Protein 2M1Z (pdb70)

Sequence (106 aa):
MKRKIIAVTACATGVAHTYMAAQALKKGAKKMGNLIKVETQGATGIENELTEKDVNIGEVVIFAVDTKVRNKERFDGKVVLEVPVSAPIKDAEKVINAALALIDEKMKRKIIAVTACATGVAHTYMAAQALKKGAKKMGNLIKVETQGATGIENELTEKDVNIGEVVIFAVDTKVRNKERFDGKVVLEVPVSAPIKDAEKVINAALALIDEKMKRKIIAVTACATGVAHTYMAAQALKKGAKKMGNLIKVETQGATGIENELTEKDVNIGEVVIFAVDTKVRNKERFDGKVVLEVPVSAPIKDAEKVINAALALIDEKMKRKIIAVTACATGVAHTYMAAQALKKGAKKMGNLIKVETQGATGIENELTEKDVNIGEVVIFAVDTKVRNKERFDGKVVLEVPVSAPIKDAEKVINAALALIDEKMKRKIIAVTACATGVAHTYMAAQALKKGAKKMGNLIKVETQGATGIENELTEKDVNIGEVVIFAVDTKVRNKERFDGKVVLEVPVSAPIKDAEKVINAALALIDEKMKRKIIAVTACATGVAHTYMAAQALKKGAKKMGNLIKVETQGATGIENELTEKDVNIGEVVIFAVDTKVRNKERFDGKVVLEVPVSAPIKDAEKVINAALALIDEKMKRKIIAVTACATGVAHTYMAAQALKKGAKKMGNLIKVETQGATGIENELTEKDVNIGEVVIFAVDTKVRNKERFDGKVVLEVPVSAPIKDAEKVINAALALIDEKMKRKIIAVTACATGVAHTYMAAQALKKGAKKMGNLIKVETQGATGIENELTEKDVNIGEVVIFAVDTKVRNKERFDGKVVLEVPVSAPIKDAEKVINAALALIDEKMKRKIIAVTACATGVAHTYMAAQALKKGAKKMGNLIKVETQGATGIENELTEKDVNIGEVVIFAVDTKVRNKERFDGKVVLEVPVSAPIKDAEKVINAALALIDEKMKRKIIAVTACATGVAHTYMAAQALKKGAKKMGNLIKVETQGATGIENELTEKDVNIGEVVIFAVDTKVRNKERFDGKVVLEVPVSAPIKDAEKVINAALALIDEKMKRKIIAVTACATGVAHTYMAAQALKKGAKKMGNLIKVETQGATGIENELTEKDVNIGEVVIFAVDTKVRNKERFDGKVVLEVPVSAPIKDAEKVINAALALIDEKMKRKIIAVTACATGVAHTYMAAQALKKGAKKMGNLIKVETQGATGIENELTEKDVNIGEVVIFAVDTKVRNKERFDGKVVLEVPVSAPIKDAEKVINAALALIDEKMKRKIIAVTACATGVAHTYMAAQALKKGAKKMGNLIKVETQGATGIENELTEKDVNIGEVVIFAVDTKVRNKERFDGKVVLEVPVSAPIKDAEKVINAALALIDEKMKRKIIAVTACATGVAHTYMAAQALKKGAKKMGNLIKVETQGATGIENELTEKDVNIGEVVIFAVDTKVRNKERFDGKVVLEVPVSAPIKDAEKVINAALALIDEKMKRKIIAVTACATGVAHTYMAAQALKKGAKKMGNLIKVETQGATGIENELTEKDVNIGEVVIFAVDTKVRNKERFDGKVVLEVPVSAPIKDAEKVINAALALIDEKMKRKIIAVTACATGVAHTYMAAQALKKGAKKMGNLIKVETQGATGIENELTEKDVNIGEVVIFAVDTKVRNKERFDGKVVLEVPVSAPIKDAEKVINAALALIDEKMKRKIIAVTACATGVAHTYMAAQALKKGAKKMGNLIKVETQGATGIENELTEKDVNIGEVVIFAVDTKVRNKERFDGKVVLEVPVSAPIKDAEKVINAALALIDEKMKRKIIAVTACATGVAHTYMAAQALKKGAKKMGNLIKVETQGATGIENELTEKDVNIGEVVIFAVDTKVRNKERFDGKVVLEVPVSAPIKDAEKVINAALALIDEKMKRKIIAVTACATGVAHTYMAAQALKKGAKKMGNLIKVETQGATGIENELTEKDVNIGEVVIFAVDTKVRNKERFDGKVVLEVPVSAPIKDAEKVINAALALIDEKMKRKIIAVTACATGVAHTYMAAQALKKGAKKMGNLIKVETQGATGIENELTEKDVNIGEVVIFAVDTKVRNKERFDGKVVLEVPVSAPIKDAEKVINAALALIDEK

Organism: Listeria monocytogenes serovar 1/2a (strain ATCC BAA-679 / EGD-e) (NCBI:txid169963)

Structure (mmCIF, N/CA/C/O backbone):
data_2M1Z
#
_entry.id   2M1Z
#
loop_
_atom_site.group_PDB
_atom_site.id
_atom_site.type_symbol
_atom_site.label_atom_id
_atom_site.label_alt_id
_atom_site.label_comp_id
_atom_site.label_asym_id
_atom_site.label_entity_id
_atom_site.label_seq_id
_atom_site.pdbx_PDB_ins_code
_atom_site.Cartn_x
_atom_site.Cartn_y
_atom_site.Cartn_z
_atom_site.occupancy
_atom_site.B_iso_or_equiv
_atom_site.auth_seq_id
_atom_site.auth_comp_id
_atom_site.auth_asym_id
_atom_site.auth_atom_id
_atom_site.pdbx_PDB_model_num
ATOM 1 N N . MET A 1 1 ? -17.040 2.447 -7.492 1.00 0.00 1 MET A N 1
ATOM 2 C CA . MET A 1 1 ? -16.635 1.032 -7.654 1.00 0.00 1 MET A CA 1
ATOM 3 C C . MET A 1 1 ? -15.154 0.865 -7.351 1.00 0.00 1 MET A C 1
ATOM 4 O O . MET A 1 1 ? -14.768 0.031 -6.532 1.00 0.00 1 MET A O 1
ATOM 20 N N . LYS A 1 2 ? -14.327 1.659 -8.014 1.00 0.00 2 LYS A N 1
ATOM 21 C CA . LYS A 1 2 ? -12.888 1.578 -7.827 1.00 0.00 2 LYS A CA 1
ATOM 22 C C . LYS A 1 2 ? -12.432 2.540 -6.741 1.00 0.00 2 LYS A C 1
ATOM 23 O O . LYS A 1 2 ? -12.323 3.744 -6.976 1.00 0.00 2 LYS A O 1
ATOM 42 N N . ARG A 1 3 ? -12.182 2.015 -5.552 1.00 0.00 3 ARG A N 1
ATOM 43 C CA . ARG A 1 3 ? -11.692 2.836 -4.456 1.00 0.00 3 ARG A CA 1
ATOM 44 C C . ARG A 1 3 ? -10.220 3.170 -4.697 1.00 0.00 3 ARG A C 1
ATOM 45 O O . ARG A 1 3 ? -9.461 2.335 -5.194 1.00 0.00 3 ARG A O 1
ATOM 66 N N . LYS A 1 4 ? -9.830 4.392 -4.369 1.00 0.00 4 LYS A N 1
ATOM 67 C CA . LYS A 1 4 ? -8.470 4.860 -4.613 1.00 0.00 4 LYS A CA 1
ATOM 68 C C . LYS A 1 4 ? -7.583 4.576 -3.405 1.00 0.00 4 LYS A C 1
ATOM 69 O O . LYS A 1 4 ? -7.789 5.144 -2.333 1.00 0.00 4 LYS A O 1
ATOM 88 N N . ILE A 1 5 ? -6.602 3.701 -3.573 1.00 0.00 5 ILE A N 1
ATOM 89 C CA . ILE A 1 5 ? -5.727 3.315 -2.470 1.00 0.00 5 ILE A CA 1
ATOM 90 C C . ILE A 1 5 ? -4.265 3.311 -2.913 1.00 0.00 5 ILE A C 1
ATOM 91 O O . ILE A 1 5 ? -3.952 2.905 -4.029 1.00 0.00 5 ILE A O 1
ATOM 107 N N . ILE A 1 6 ? -3.375 3.786 -2.051 1.00 0.00 6 ILE A N 1
ATOM 108 C CA . ILE A 1 6 ? -1.942 3.671 -2.296 1.00 0.00 6 ILE A CA 1
ATOM 109 C C . ILE A 1 6 ? -1.310 2.835 -1.190 1.00 0.00 6 ILE A C 1
ATOM 110 O O . ILE A 1 6 ? -1.759 2.870 -0.047 1.00 0.00 6 ILE A O 1
ATOM 126 N N . ALA A 1 7 ? -0.292 2.068 -1.529 1.00 0.00 7 ALA A N 1
ATOM 127 C CA . ALA A 1 7 ? 0.331 1.174 -0.568 1.00 0.00 7 ALA A CA 1
ATOM 128 C C . ALA A 1 7 ? 1.829 1.093 -0.803 1.00 0.00 7 ALA A C 1
ATOM 129 O O . ALA A 1 7 ? 2.272 0.919 -1.932 1.00 0.00 7 ALA A O 1
ATOM 136 N N . VAL A 1 8 ? 2.603 1.227 0.261 1.00 0.00 8 VAL A N 1
ATOM 137 C CA . VAL A 1 8 ? 4.049 1.157 0.153 1.00 0.00 8 VAL A CA 1
ATOM 138 C C . VAL A 1 8 ? 4.571 -0.167 0.701 1.00 0.00 8 VAL A C 1
ATOM 139 O O . VAL A 1 8 ? 4.195 -0.594 1.795 1.00 0.00 8 VAL A O 1
ATOM 152 N N . THR A 1 9 ? 5.422 -0.813 -0.077 1.00 0.00 9 THR A N 1
ATOM 153 C CA . THR A 1 9 ? 6.071 -2.046 0.328 1.00 0.00 9 THR A CA 1
ATOM 154 C C . THR A 1 9 ? 7.583 -1.849 0.341 1.00 0.00 9 THR A C 1
ATOM 155 O O . THR A 1 9 ? 8.165 -1.401 -0.650 1.00 0.00 9 THR A O 1
ATOM 166 N N . ALA A 1 10 ? 8.221 -2.160 1.460 1.00 0.00 10 ALA A N 1
ATOM 167 C CA . ALA A 1 10 ? 9.653 -1.945 1.590 1.00 0.00 10 ALA A CA 1
ATOM 168 C C . ALA A 1 10 ? 10.277 -2.912 2.585 1.00 0.00 10 ALA A C 1
ATOM 169 O O . ALA A 1 10 ? 9.821 -3.036 3.721 1.00 0.00 10 ALA A O 1
ATOM 176 N N . CYS A 1 11 ? 11.323 -3.589 2.151 1.00 0.00 11 CYS A N 1
ATOM 177 C CA . CYS A 1 11 ? 12.085 -4.475 3.014 1.00 0.00 11 CYS A CA 1
ATOM 178 C C . CYS A 1 11 ? 13.535 -4.488 2.545 1.00 0.00 11 CYS A C 1
ATOM 179 O O . CYS A 1 11 ? 13.801 -4.330 1.353 1.00 0.00 11 CYS A O 1
ATOM 187 N N . ALA A 1 12 ? 14.466 -4.644 3.478 1.00 0.00 12 ALA A N 1
ATOM 188 C CA . ALA A 1 12 ? 15.885 -4.624 3.147 1.00 0.00 12 ALA A CA 1
ATOM 189 C C . ALA A 1 12 ? 16.396 -6.033 2.868 1.00 0.00 12 ALA A C 1
ATOM 190 O O . ALA A 1 12 ? 16.618 -6.411 1.718 1.00 0.00 12 ALA A O 1
ATOM 197 N N . THR A 1 13 ? 16.574 -6.809 3.923 1.00 0.00 13 THR A N 1
ATOM 198 C CA . THR A 1 13 ? 17.017 -8.180 3.789 1.00 0.00 13 THR A CA 1
ATOM 199 C C . THR A 1 13 ? 15.824 -9.130 3.790 1.00 0.00 13 THR A C 1
ATOM 200 O O . THR A 1 13 ? 15.323 -9.528 4.844 1.00 0.00 13 THR A O 1
ATOM 211 N N . GLY A 1 14 ? 15.363 -9.466 2.596 1.00 0.00 14 GLY A N 1
ATOM 212 C CA . GLY A 1 14 ? 14.177 -10.281 2.450 1.00 0.00 14 GLY A CA 1
ATOM 213 C C . GLY A 1 14 ? 13.200 -9.648 1.486 1.00 0.00 14 GLY A C 1
ATOM 214 O O . GLY A 1 14 ? 12.003 -9.546 1.772 1.00 0.00 14 GLY A O 1
ATOM 218 N N . VAL A 1 15 ? 13.713 -9.230 0.330 1.00 0.00 15 VAL A N 1
ATOM 219 C CA . VAL A 1 15 ? 12.915 -8.531 -0.665 1.00 0.00 15 VAL A CA 1
ATOM 220 C C . VAL A 1 15 ? 11.850 -9.437 -1.272 1.00 0.00 15 VAL A C 1
ATOM 221 O O . VAL A 1 15 ? 10.920 -8.955 -1.924 1.00 0.00 15 VAL A O 1
ATOM 234 N N . ALA A 1 16 ? 11.982 -10.744 -1.052 1.00 0.00 16 ALA A N 1
ATOM 235 C CA . ALA A 1 16 ? 10.974 -11.698 -1.496 1.00 0.00 16 ALA A CA 1
ATOM 236 C C . ALA A 1 16 ? 9.620 -11.342 -0.894 1.00 0.00 16 ALA A C 1
ATOM 237 O O . ALA A 1 16 ? 8.582 -11.533 -1.523 1.00 0.00 16 ALA A O 1
ATOM 244 N N . HIS A 1 17 ? 9.648 -10.799 0.321 1.00 0.00 17 HIS A N 1
ATOM 245 C CA . HIS A 1 17 ? 8.441 -10.293 0.962 1.00 0.00 17 HIS A CA 1
ATOM 246 C C . HIS A 1 17 ? 7.875 -9.125 0.167 1.00 0.00 17 HIS A C 1
ATOM 247 O O . HIS A 1 17 ? 6.705 -9.127 -0.208 1.00 0.00 17 HIS A O 1
ATOM 262 N N . THR A 1 18 ? 8.732 -8.142 -0.090 1.00 0.00 18 THR A N 1
ATOM 263 C CA . THR A 1 18 ? 8.348 -6.914 -0.775 1.00 0.00 18 THR A CA 1
ATOM 264 C C . THR A 1 18 ? 7.652 -7.203 -2.105 1.00 0.00 18 THR A C 1
ATOM 265 O O . THR A 1 18 ? 6.539 -6.736 -2.350 1.00 0.00 18 THR A O 1
ATOM 276 N N . TYR A 1 19 ? 8.309 -7.988 -2.951 1.00 0.00 19 TYR A N 1
ATOM 277 C CA . TYR A 1 19 ? 7.791 -8.267 -4.281 1.00 0.00 19 TYR A CA 1
ATOM 278 C C . TYR A 1 19 ? 6.521 -9.104 -4.221 1.00 0.00 19 TYR A C 1
ATOM 279 O O . TYR A 1 19 ? 5.533 -8.779 -4.879 1.00 0.00 19 TYR A O 1
ATOM 297 N N . MET A 1 20 ? 6.537 -10.161 -3.418 1.00 0.00 20 MET A N 1
ATOM 298 C CA . MET A 1 20 ? 5.388 -11.054 -3.318 1.00 0.00 20 MET A CA 1
ATOM 299 C C . MET A 1 20 ? 4.165 -10.306 -2.800 1.00 0.00 20 MET A C 1
ATOM 300 O O . MET A 1 20 ? 3.056 -10.483 -3.308 1.00 0.00 20 MET A O 1
ATOM 314 N N . ALA A 1 21 ? 4.375 -9.454 -1.804 1.00 0.00 21 ALA A N 1
ATOM 315 C CA . ALA A 1 21 ? 3.294 -8.658 -1.243 1.00 0.00 21 ALA A CA 1
ATOM 316 C C . ALA A 1 21 ? 2.726 -7.714 -2.291 1.00 0.00 21 ALA A C 1
ATOM 317 O O . ALA A 1 21 ? 1.515 -7.639 -2.476 1.00 0.00 21 ALA A O 1
ATOM 324 N N . ALA A 1 22 ? 3.613 -7.017 -2.992 1.00 0.00 22 ALA A N 1
ATOM 325 C CA . ALA A 1 22 ? 3.212 -6.068 -4.023 1.00 0.00 22 ALA A CA 1
ATOM 326 C C . ALA A 1 22 ? 2.447 -6.762 -5.148 1.00 0.00 22 ALA A C 1
ATOM 327 O O . ALA A 1 22 ? 1.566 -6.166 -5.766 1.00 0.00 22 ALA A O 1
ATOM 334 N N . GLN A 1 23 ? 2.783 -8.022 -5.413 1.00 0.00 23 GLN A N 1
ATOM 335 C CA . GLN A 1 23 ? 2.106 -8.778 -6.461 1.00 0.00 23 GLN A CA 1
ATOM 336 C C . GLN A 1 23 ? 0.731 -9.236 -5.991 1.00 0.00 23 GLN A C 1
ATOM 337 O O . GLN A 1 23 ? -0.273 -8.981 -6.657 1.00 0.00 23 GLN A O 1
ATOM 351 N N . ALA A 1 24 ? 0.691 -9.903 -4.840 1.00 0.00 24 ALA A N 1
ATOM 352 C CA . ALA A 1 24 ? -0.557 -10.443 -4.309 1.00 0.00 24 ALA A CA 1
ATOM 353 C C . ALA A 1 24 ? -1.553 -9.328 -4.006 1.00 0.00 24 ALA A C 1
ATOM 354 O O . ALA A 1 24 ? -2.738 -9.431 -4.330 1.00 0.00 24 ALA A O 1
ATOM 361 N N . LEU A 1 25 ? -1.054 -8.260 -3.401 1.00 0.00 25 LEU A N 1
ATOM 362 C CA . LEU A 1 25 ? -1.871 -7.099 -3.073 1.00 0.00 25 LEU A CA 1
ATOM 363 C C . LEU A 1 25 ? -2.462 -6.480 -4.339 1.00 0.00 25 LEU A C 1
ATOM 364 O O . LEU A 1 25 ? -3.637 -6.112 -4.375 1.00 0.00 25 LEU A O 1
ATOM 380 N N . LYS A 1 26 ? -1.637 -6.389 -5.379 1.00 0.00 26 LYS A N 1
ATOM 381 C CA . LYS A 1 26 ? -2.058 -5.818 -6.654 1.00 0.00 26 LYS A CA 1
ATOM 382 C C . LYS A 1 26 ? -3.141 -6.684 -7.290 1.00 0.00 26 LYS A C 1
ATOM 383 O O . LYS A 1 26 ? -4.162 -6.177 -7.761 1.00 0.00 26 LYS A O 1
ATOM 402 N N . LYS A 1 27 ? -2.912 -7.995 -7.284 1.00 0.00 27 LYS A N 1
ATOM 403 C CA . LYS A 1 27 ? -3.865 -8.952 -7.837 1.00 0.00 27 LYS A CA 1
ATOM 404 C C . LYS A 1 27 ? -5.210 -8.857 -7.128 1.00 0.00 27 LYS A C 1
ATOM 405 O O . LYS A 1 27 ? -6.261 -8.789 -7.773 1.00 0.00 27 LYS A O 1
ATOM 424 N N . GLY A 1 28 ? -5.165 -8.850 -5.802 1.00 0.00 28 GLY A N 1
ATOM 425 C CA . GLY A 1 28 ? -6.376 -8.774 -5.007 1.00 0.00 28 GLY A CA 1
ATOM 426 C C . GLY A 1 28 ? -7.148 -7.490 -5.241 1.00 0.00 28 GLY A C 1
ATOM 427 O O . GLY A 1 28 ? -8.367 -7.514 -5.411 1.00 0.00 28 GLY A O 1
ATOM 431 N N . ALA A 1 29 ? -6.439 -6.367 -5.263 1.00 0.00 29 ALA A N 1
ATOM 432 C CA . ALA A 1 29 ? -7.071 -5.067 -5.468 1.00 0.00 29 ALA A CA 1
ATOM 433 C C . ALA A 1 29 ? -7.731 -4.989 -6.839 1.00 0.00 29 ALA A C 1
ATOM 434 O O . ALA A 1 29 ? -8.828 -4.442 -6.985 1.00 0.00 29 ALA A O 1
ATOM 441 N N . LYS A 1 30 ? -7.065 -5.553 -7.836 1.00 0.00 30 LYS A N 1
ATOM 442 C CA . LYS A 1 30 ? -7.597 -5.584 -9.190 1.00 0.00 30 LYS A CA 1
ATOM 443 C C . LYS A 1 30 ? -8.808 -6.509 -9.268 1.00 0.00 30 LYS A C 1
ATOM 444 O O . LYS A 1 30 ? -9.789 -6.206 -9.946 1.00 0.00 30 LYS A O 1
ATOM 463 N N . LYS A 1 31 ? -8.735 -7.628 -8.555 1.00 0.00 31 LYS A N 1
ATOM 464 C CA . LYS A 1 31 ? -9.818 -8.608 -8.534 1.00 0.00 31 LYS A CA 1
ATOM 465 C C . LYS A 1 31 ? -11.073 -8.008 -7.911 1.00 0.00 31 LYS A C 1
ATOM 466 O O . LYS A 1 31 ? -12.195 -8.275 -8.351 1.00 0.00 31 LYS A O 1
ATOM 485 N N . MET A 1 32 ? -10.873 -7.193 -6.887 1.00 0.00 32 MET A N 1
ATOM 486 C CA . MET A 1 32 ? -11.974 -6.524 -6.210 1.00 0.00 32 MET A CA 1
ATOM 487 C C . MET A 1 32 ? -12.517 -5.381 -7.065 1.00 0.00 32 MET A C 1
ATOM 488 O O . MET A 1 32 ? -13.654 -4.942 -6.885 1.00 0.00 32 MET A O 1
ATOM 502 N N . GLY A 1 33 ? -11.695 -4.906 -7.993 1.00 0.00 33 GLY A N 1
ATOM 503 C CA . GLY A 1 33 ? -12.116 -3.854 -8.897 1.00 0.00 33 GLY A CA 1
ATOM 504 C C . GLY A 1 33 ? -11.847 -2.468 -8.349 1.00 0.00 33 GLY A C 1
ATOM 505 O O . GLY A 1 33 ? -12.744 -1.630 -8.308 1.00 0.00 33 GLY A O 1
ATOM 509 N N . ASN A 1 34 ? -10.612 -2.224 -7.927 1.00 0.00 34 ASN A N 1
ATOM 510 C CA . ASN A 1 34 ? -10.238 -0.926 -7.374 1.00 0.00 34 ASN A CA 1
ATOM 511 C C . ASN A 1 34 ? -9.021 -0.366 -8.097 1.00 0.00 34 ASN A C 1
ATOM 512 O O . ASN A 1 34 ? -8.515 -0.975 -9.044 1.00 0.00 34 ASN A O 1
ATOM 523 N N . LEU A 1 35 ? -8.559 0.796 -7.650 1.00 0.00 35 LEU A N 1
ATOM 524 C CA . LEU A 1 35 ? -7.366 1.420 -8.204 1.00 0.00 35 LEU A CA 1
ATOM 525 C C . LEU A 1 35 ? -6.327 1.601 -7.113 1.00 0.00 35 LEU A C 1
ATOM 526 O O . LEU A 1 35 ? -6.499 2.421 -6.210 1.00 0.00 35 LEU A O 1
ATOM 542 N N . ILE A 1 36 ? -5.254 0.836 -7.195 1.00 0.00 36 ILE A N 1
ATOM 543 C CA . ILE A 1 36 ? -4.240 0.853 -6.161 1.00 0.00 36 ILE A CA 1
ATOM 544 C C . ILE A 1 36 ? -2.879 1.248 -6.730 1.00 0.00 36 ILE A C 1
ATOM 545 O O . ILE A 1 36 ? -2.541 0.908 -7.865 1.00 0.00 36 ILE A O 1
ATOM 561 N N . LYS A 1 37 ? -2.124 1.992 -5.943 1.00 0.00 37 LYS A N 1
ATOM 562 C CA . LYS A 1 37 ? -0.768 2.376 -6.299 1.00 0.00 37 LYS A CA 1
ATOM 563 C C . LYS A 1 37 ? 0.206 1.749 -5.315 1.00 0.00 37 LYS A C 1
ATOM 564 O O . LYS A 1 37 ? 0.331 2.203 -4.178 1.00 0.00 37 LYS A O 1
ATOM 583 N N . VAL A 1 38 ? 0.869 0.684 -5.740 1.00 0.00 38 VAL A N 1
ATOM 584 C CA . VAL A 1 38 ? 1.794 -0.026 -4.871 1.00 0.00 38 VAL A CA 1
ATOM 585 C C . VAL A 1 38 ? 3.224 0.437 -5.118 1.00 0.00 38 VAL A C 1
ATOM 586 O O . VAL A 1 38 ? 3.768 0.262 -6.209 1.00 0.00 38 VAL A O 1
ATOM 599 N N . GLU A 1 39 ? 3.823 1.027 -4.099 1.00 0.00 39 GLU A N 1
ATOM 600 C CA . GLU A 1 39 ? 5.189 1.507 -4.182 1.00 0.00 39 GLU A CA 1
ATOM 601 C C . GLU A 1 39 ? 6.135 0.442 -3.650 1.00 0.00 39 GLU A C 1
ATOM 602 O O . GLU A 1 39 ? 5.896 -0.143 -2.595 1.00 0.00 39 GLU A O 1
ATOM 614 N N . THR A 1 40 ? 7.195 0.172 -4.389 1.00 0.00 40 THR A N 1
ATOM 615 C CA . THR A 1 40 ? 8.126 -0.874 -4.019 1.00 0.00 40 THR A CA 1
ATOM 616 C C . THR A 1 40 ? 9.519 -0.300 -3.779 1.00 0.00 40 THR A C 1
ATOM 617 O O . THR A 1 40 ? 10.157 0.212 -4.700 1.00 0.00 40 THR A O 1
ATOM 628 N N . GLN A 1 41 ? 9.968 -0.358 -2.534 1.00 0.00 41 GLN A N 1
ATOM 629 C CA . GLN A 1 41 ? 11.313 0.070 -2.189 1.00 0.00 41 GLN A CA 1
ATOM 630 C C . GLN A 1 41 ? 12.218 -1.129 -1.967 1.00 0.00 41 GLN A C 1
ATOM 631 O O . GLN A 1 41 ? 12.009 -1.919 -1.042 1.00 0.00 41 GLN A O 1
ATOM 645 N N . GLY A 1 42 ? 13.221 -1.262 -2.819 1.00 0.00 42 GLY A N 1
ATOM 646 C CA . GLY A 1 42 ? 14.254 -2.250 -2.603 1.00 0.00 42 GLY A CA 1
ATOM 647 C C . GLY A 1 42 ? 15.243 -1.756 -1.574 1.00 0.00 42 GLY A C 1
ATOM 648 O O . GLY A 1 42 ? 16.412 -1.516 -1.889 1.00 0.00 42 GLY A O 1
ATOM 652 N N . ALA A 1 43 ? 14.738 -1.570 -0.354 1.00 0.00 43 ALA A N 1
ATOM 653 C CA . ALA A 1 43 ? 15.492 -1.013 0.770 1.00 0.00 43 ALA A CA 1
ATOM 654 C C . ALA A 1 43 ? 15.654 0.496 0.612 1.00 0.00 43 ALA A C 1
ATOM 655 O O . ALA A 1 43 ? 14.996 1.270 1.304 1.00 0.00 43 ALA A O 1
ATOM 662 N N . THR A 1 44 ? 16.509 0.912 -0.309 1.00 0.00 44 THR A N 1
ATOM 663 C CA . THR A 1 44 ? 16.696 2.328 -0.579 1.00 0.00 44 THR A CA 1
ATOM 664 C C . THR A 1 44 ? 16.187 2.682 -1.976 1.00 0.00 44 THR A C 1
ATOM 665 O O . THR A 1 44 ? 15.658 3.771 -2.202 1.00 0.00 44 THR A O 1
ATOM 676 N N . GLY A 1 45 ? 16.330 1.743 -2.904 1.00 0.00 45 GLY A N 1
ATOM 677 C CA . GLY A 1 45 ? 15.934 1.982 -4.277 1.00 0.00 45 GLY A CA 1
ATOM 678 C C . GLY A 1 45 ? 14.442 1.861 -4.484 1.00 0.00 45 GLY A C 1
ATOM 679 O O . GLY A 1 45 ? 13.884 0.770 -4.395 1.00 0.00 45 GLY A O 1
ATOM 683 N N . ILE A 1 46 ? 13.797 2.980 -4.763 1.00 0.00 46 ILE A N 1
ATOM 684 C CA . ILE A 1 46 ? 12.364 2.994 -4.999 1.00 0.00 46 ILE A CA 1
ATOM 685 C C . ILE A 1 46 ? 12.085 2.667 -6.464 1.00 0.00 46 ILE A C 1
ATOM 686 O O . ILE A 1 46 ? 12.552 3.370 -7.361 1.00 0.00 46 ILE A O 1
ATOM 702 N N . GLU A 1 47 ? 11.332 1.605 -6.711 1.00 0.00 47 GLU A N 1
ATOM 703 C CA . GLU A 1 47 ? 11.113 1.138 -8.075 1.00 0.00 47 GLU A CA 1
ATOM 704 C C . GLU A 1 47 ? 9.805 1.670 -8.649 1.00 0.00 47 GLU A C 1
ATOM 705 O O . GLU A 1 47 ? 9.594 1.646 -9.858 1.00 0.00 47 GLU A O 1
ATOM 717 N N . ASN A 1 48 ? 8.930 2.146 -7.783 1.00 0.00 48 ASN A N 1
ATOM 718 C CA . ASN A 1 48 ? 7.680 2.753 -8.224 1.00 0.00 48 ASN A CA 1
ATOM 719 C C . ASN A 1 48 ? 7.371 3.959 -7.359 1.00 0.00 48 ASN A C 1
ATOM 720 O O . ASN A 1 48 ? 6.626 3.862 -6.392 1.00 0.00 48 ASN A O 1
ATOM 731 N N . GLU A 1 49 ? 7.982 5.082 -7.695 1.00 0.00 49 GLU A N 1
ATOM 732 C CA . GLU A 1 49 ? 7.869 6.285 -6.883 1.00 0.00 49 GLU A CA 1
ATOM 733 C C . GLU A 1 49 ? 6.520 6.960 -7.083 1.00 0.00 49 GLU A C 1
ATOM 734 O O . GLU A 1 49 ? 6.234 7.499 -8.157 1.00 0.00 49 GLU A O 1
ATOM 746 N N . LEU A 1 50 ? 5.699 6.932 -6.047 1.00 0.00 50 LEU A N 1
ATOM 747 C CA . LEU A 1 50 ? 4.403 7.586 -6.088 1.00 0.00 50 LEU A CA 1
ATOM 748 C C . LEU A 1 50 ? 4.558 9.071 -5.793 1.00 0.00 50 LEU A C 1
ATOM 749 O O . LEU A 1 50 ? 4.991 9.462 -4.707 1.00 0.00 50 LEU A O 1
ATOM 765 N N . THR A 1 51 ? 4.212 9.899 -6.764 1.00 0.00 51 THR A N 1
ATOM 766 C CA . THR A 1 51 ? 4.348 11.337 -6.609 1.00 0.00 51 THR A CA 1
ATOM 767 C C . THR A 1 51 ? 3.161 11.912 -5.847 1.00 0.00 51 THR A C 1
ATOM 768 O O . THR A 1 51 ? 2.222 11.186 -5.508 1.00 0.00 51 THR A O 1
ATOM 779 N N . GLU A 1 52 ? 3.208 13.213 -5.583 1.00 0.00 52 GLU A N 1
ATOM 780 C CA . GLU A 1 52 ? 2.127 13.903 -4.888 1.00 0.00 52 GLU A CA 1
ATOM 781 C C . GLU A 1 52 ? 0.800 13.653 -5.587 1.00 0.00 52 GLU A C 1
ATOM 782 O O . GLU A 1 52 ? -0.222 13.441 -4.937 1.00 0.00 52 GLU A O 1
ATOM 794 N N . LYS A 1 53 ? 0.836 13.664 -6.912 1.00 0.00 53 LYS A N 1
ATOM 795 C CA . LYS A 1 53 ? -0.338 13.372 -7.722 1.00 0.00 53 LYS A CA 1
ATOM 796 C C . LYS A 1 53 ? -0.971 12.040 -7.322 1.00 0.00 53 LYS A C 1
ATOM 797 O O . LYS A 1 53 ? -2.144 11.984 -6.960 1.00 0.00 53 LYS A O 1
ATOM 816 N N . ASP A 1 54 ? -0.172 10.980 -7.360 1.00 0.00 54 ASP A N 1
ATOM 817 C CA . ASP A 1 54 ? -0.668 9.626 -7.110 1.00 0.00 54 ASP A CA 1
ATOM 818 C C . ASP A 1 54 ? -1.130 9.485 -5.670 1.00 0.00 54 ASP A C 1
ATOM 819 O O . ASP A 1 54 ? -2.145 8.848 -5.382 1.00 0.00 54 ASP A O 1
ATOM 828 N N . VAL A 1 55 ? -0.377 10.099 -4.777 1.00 0.00 55 VAL A N 1
ATOM 829 C CA . VAL A 1 55 ? -0.657 10.045 -3.356 1.00 0.00 55 VAL A CA 1
ATOM 830 C C . VAL A 1 55 ? -1.945 10.789 -3.008 1.00 0.00 55 VAL A C 1
ATOM 831 O O . VAL A 1 55 ? -2.665 10.398 -2.092 1.00 0.00 55 VAL A O 1
ATOM 844 N N . ASN A 1 56 ? -2.247 11.843 -3.749 1.00 0.00 56 ASN A N 1
ATOM 845 C CA . ASN A 1 56 ? -3.484 12.582 -3.531 1.00 0.00 56 ASN A CA 1
ATOM 846 C C . ASN A 1 56 ? -4.663 11.868 -4.180 1.00 0.00 56 ASN A C 1
ATOM 847 O O . ASN A 1 56 ? -5.817 12.085 -3.800 1.00 0.00 56 ASN A O 1
ATOM 858 N N . ILE A 1 57 ? -4.376 11.013 -5.155 1.00 0.00 57 ILE A N 1
ATOM 859 C CA . ILE A 1 57 ? -5.409 10.188 -5.765 1.00 0.00 57 ILE A CA 1
ATOM 860 C C . ILE A 1 57 ? -5.903 9.150 -4.764 1.00 0.00 57 ILE A C 1
ATOM 861 O O . ILE A 1 57 ? -7.093 9.095 -4.453 1.00 0.00 57 ILE A O 1
ATOM 877 N N . GLY A 1 58 ? -4.983 8.342 -4.250 1.00 0.00 58 GLY A N 1
ATOM 878 C CA . GLY A 1 58 ? -5.348 7.332 -3.276 1.00 0.00 58 GLY A CA 1
ATOM 879 C C . GLY A 1 58 ? -5.668 7.939 -1.925 1.00 0.00 58 GLY A C 1
ATOM 880 O O . GLY A 1 58 ? -4.948 8.813 -1.448 1.00 0.00 58 GLY A O 1
ATOM 884 N N . GLU A 1 59 ? -6.743 7.489 -1.301 1.00 0.00 59 GLU A N 1
ATOM 885 C CA . GLU A 1 59 ? -7.145 8.045 -0.020 1.00 0.00 59 GLU A CA 1
ATOM 886 C C . GLU A 1 59 ? -6.502 7.280 1.133 1.00 0.00 59 GLU A C 1
ATOM 887 O O . GLU A 1 59 ? -5.952 7.890 2.047 1.00 0.00 59 GLU A O 1
ATOM 899 N N . VAL A 1 60 ? -6.522 5.954 1.064 1.00 0.00 60 VAL A N 1
ATOM 900 C CA . VAL A 1 60 ? -5.932 5.132 2.100 1.00 0.00 60 VAL A CA 1
ATOM 901 C C . VAL A 1 60 ? -4.502 4.771 1.736 1.00 0.00 60 VAL A C 1
ATOM 902 O O . VAL A 1 60 ? -4.219 4.407 0.595 1.00 0.00 60 VAL A O 1
ATOM 915 N N . VAL A 1 61 ? -3.610 4.876 2.704 1.00 0.00 61 VAL A N 1
ATOM 916 C CA . VAL A 1 61 ? -2.221 4.505 2.507 1.00 0.00 61 VAL A CA 1
ATOM 917 C C . VAL A 1 61 ? -1.894 3.243 3.290 1.00 0.00 61 VAL A C 1
ATOM 918 O O . VAL A 1 61 ? -1.825 3.267 4.512 1.00 0.00 61 VAL A O 1
ATOM 931 N N . ILE A 1 62 ? -1.686 2.145 2.598 1.00 0.00 62 ILE A N 1
ATOM 932 C CA . ILE A 1 62 ? -1.345 0.903 3.265 1.00 0.00 62 ILE A CA 1
ATOM 933 C C . ILE A 1 62 ? 0.167 0.774 3.374 1.00 0.00 62 ILE A C 1
ATOM 934 O O . ILE A 1 62 ? 0.885 0.934 2.390 1.00 0.00 62 ILE A O 1
ATOM 950 N N . PHE A 1 63 ? 0.647 0.511 4.573 1.00 0.00 63 PHE A N 1
ATOM 951 C CA . PHE A 1 63 ? 2.069 0.350 4.798 1.00 0.00 63 PHE A CA 1
ATOM 952 C C . PHE A 1 63 ? 2.393 -1.078 5.179 1.00 0.00 63 PHE A C 1
ATOM 953 O O . PHE A 1 63 ? 2.067 -1.526 6.277 1.00 0.00 63 PHE A O 1
ATOM 970 N N . ALA A 1 64 ? 3.011 -1.792 4.256 1.00 0.00 64 ALA A N 1
ATOM 971 C CA . ALA A 1 64 ? 3.499 -3.130 4.521 1.00 0.00 64 ALA A CA 1
ATOM 972 C C . ALA A 1 64 ? 5.007 -3.143 4.344 1.00 0.00 64 ALA A C 1
ATOM 973 O O . ALA A 1 64 ? 5.518 -3.357 3.241 1.00 0.00 64 ALA A O 1
ATOM 980 N N . VAL A 1 65 ? 5.720 -2.884 5.430 1.00 0.00 65 VAL A N 1
ATOM 981 C CA . VAL A 1 65 ? 7.155 -2.658 5.355 1.00 0.00 65 VAL A CA 1
ATOM 982 C C . VAL A 1 65 ? 7.893 -3.293 6.526 1.00 0.00 65 VAL A C 1
ATOM 983 O O . VAL A 1 65 ? 7.331 -3.479 7.607 1.00 0.00 65 VAL A O 1
ATOM 996 N N . ASP A 1 66 ? 9.148 -3.641 6.286 1.00 0.00 66 ASP A N 1
ATOM 997 C CA . ASP A 1 66 ? 10.053 -4.050 7.353 1.00 0.00 66 ASP A CA 1
ATOM 998 C C . ASP A 1 66 ? 11.038 -2.932 7.641 1.00 0.00 66 ASP A C 1
ATOM 999 O O . ASP A 1 66 ? 11.649 -2.883 8.708 1.00 0.00 66 ASP A O 1
ATOM 1008 N N . THR A 1 67 ? 11.183 -2.033 6.677 1.00 0.00 67 THR A N 1
ATOM 1009 C CA . THR A 1 67 ? 12.144 -0.951 6.781 1.00 0.00 67 THR A CA 1
ATOM 1010 C C . THR A 1 67 ? 11.450 0.397 6.566 1.00 0.00 67 THR A C 1
ATOM 1011 O O . THR A 1 67 ? 10.223 0.461 6.472 1.00 0.00 67 THR A O 1
ATOM 1022 N N . LYS A 1 68 ? 12.238 1.456 6.492 1.00 0.00 68 LYS A N 1
ATOM 1023 C CA . LYS A 1 68 ? 11.717 2.810 6.378 1.00 0.00 68 LYS A CA 1
ATOM 1024 C C . LYS A 1 68 ? 11.261 3.122 4.953 1.00 0.00 68 LYS A C 1
ATOM 1025 O O . LYS A 1 68 ? 11.653 2.452 3.995 1.00 0.00 68 LYS A O 1
ATOM 1044 N N . VAL A 1 69 ? 10.438 4.153 4.831 1.00 0.00 69 VAL A N 1
ATOM 1045 C CA . VAL A 1 69 ? 9.950 4.617 3.542 1.00 0.00 69 VAL A CA 1
ATOM 1046 C C . VAL A 1 69 ? 10.491 6.021 3.276 1.00 0.00 69 VAL A C 1
ATOM 1047 O O . VAL A 1 69 ? 10.636 6.812 4.205 1.00 0.00 69 VAL A O 1
ATOM 1060 N N . ARG A 1 70 ? 10.806 6.329 2.026 1.00 0.00 70 ARG A N 1
ATOM 1061 C CA . ARG A 1 70 ? 11.345 7.641 1.691 1.00 0.00 70 ARG A CA 1
ATOM 1062 C C . ARG A 1 70 ? 10.233 8.602 1.291 1.00 0.00 70 ARG A C 1
ATOM 1063 O O . ARG A 1 70 ? 10.234 9.769 1.684 1.00 0.00 70 ARG A O 1
ATOM 1084 N N . ASN A 1 71 ? 9.271 8.107 0.526 1.00 0.00 71 ASN A N 1
ATOM 1085 C CA . ASN A 1 71 ? 8.171 8.941 0.051 1.00 0.00 71 ASN A CA 1
ATOM 1086 C C . ASN A 1 71 ? 7.121 9.139 1.132 1.00 0.00 71 ASN A C 1
ATOM 1087 O O . ASN A 1 71 ? 6.181 9.910 0.950 1.00 0.00 71 ASN A O 1
ATOM 1098 N N . LYS A 1 72 ? 7.297 8.445 2.259 1.00 0.00 72 LYS A N 1
ATOM 1099 C CA . LYS A 1 72 ? 6.343 8.480 3.374 1.00 0.00 72 LYS A CA 1
ATOM 1100 C C . LYS A 1 72 ? 5.950 9.910 3.750 1.00 0.00 72 LYS A C 1
ATOM 1101 O O . LYS A 1 72 ? 4.874 10.131 4.292 1.00 0.00 72 LYS A O 1
ATOM 1120 N N . GLU A 1 73 ? 6.824 10.867 3.445 1.00 0.00 73 GLU A N 1
ATOM 1121 C CA . GLU A 1 73 ? 6.572 12.279 3.724 1.00 0.00 73 GLU A CA 1
ATOM 1122 C C . GLU A 1 73 ? 5.217 12.731 3.176 1.00 0.00 73 GLU A C 1
ATOM 1123 O O . GLU A 1 73 ? 4.484 13.456 3.843 1.00 0.00 73 GLU A O 1
ATOM 1135 N N . ARG A 1 74 ? 4.889 12.301 1.961 1.00 0.00 74 ARG A N 1
ATOM 1136 C CA . ARG A 1 74 ? 3.643 12.707 1.322 1.00 0.00 74 ARG A CA 1
ATOM 1137 C C . ARG A 1 74 ? 2.458 11.879 1.822 1.00 0.00 74 ARG A C 1
ATOM 1138 O O . ARG A 1 74 ? 1.319 12.344 1.816 1.00 0.00 74 ARG A O 1
ATOM 1159 N N . PHE A 1 75 ? 2.730 10.651 2.248 1.00 0.00 75 PHE A N 1
ATOM 1160 C CA . PHE A 1 75 ? 1.693 9.771 2.770 1.00 0.00 75 PHE A CA 1
ATOM 1161 C C . PHE A 1 75 ? 1.323 10.155 4.202 1.00 0.00 75 PHE A C 1
ATOM 1162 O O . PHE A 1 75 ? 0.190 9.941 4.636 1.00 0.00 75 PHE A O 1
ATOM 1179 N N . ASP A 1 76 ? 2.285 10.713 4.928 1.00 0.00 76 ASP A N 1
ATOM 1180 C CA . ASP A 1 76 ? 2.077 11.113 6.317 1.00 0.00 76 ASP A CA 1
ATOM 1181 C C . ASP A 1 76 ? 1.074 12.257 6.402 1.00 0.00 76 ASP A C 1
ATOM 1182 O O . ASP A 1 76 ? 1.206 13.268 5.711 1.00 0.00 76 ASP A O 1
ATOM 1191 N N . GLY A 1 77 ? 0.066 12.085 7.244 1.00 0.00 77 GLY A N 1
ATOM 1192 C CA . GLY A 1 77 ? -0.995 13.068 7.347 1.00 0.00 77 GLY A CA 1
ATOM 1193 C C . GLY A 1 77 ? -2.258 12.581 6.672 1.00 0.00 77 GLY A C 1
ATOM 1194 O O . GLY A 1 77 ? -3.328 13.179 6.807 1.00 0.00 77 GLY A O 1
ATOM 1198 N N . LYS A 1 78 ? -2.122 11.491 5.932 1.00 0.00 78 LYS A N 1
ATOM 1199 C CA . LYS A 1 78 ? -3.249 10.850 5.281 1.00 0.00 78 LYS A CA 1
ATOM 1200 C C . LYS A 1 78 ? -3.688 9.642 6.095 1.00 0.00 78 LYS A C 1
ATOM 1201 O O . LYS A 1 78 ? -3.035 9.286 7.074 1.00 0.00 78 LYS A O 1
ATOM 1220 N N . VAL A 1 79 ? -4.781 9.014 5.700 1.00 0.00 79 VAL A N 1
ATOM 1221 C CA . VAL A 1 79 ? -5.302 7.878 6.452 1.00 0.00 79 VAL A CA 1
ATOM 1222 C C . VAL A 1 79 ? -4.589 6.599 6.019 1.00 0.00 79 VAL A C 1
ATOM 1223 O O . VAL A 1 79 ? -4.594 6.239 4.841 1.00 0.00 79 VAL A O 1
ATOM 1236 N N . VAL A 1 80 ? -3.945 5.926 6.964 1.00 0.00 80 VAL A N 1
ATOM 1237 C CA . VAL A 1 80 ? -3.077 4.812 6.620 1.00 0.00 80 VAL A CA 1
ATOM 1238 C C . VAL A 1 80 ? -3.503 3.514 7.303 1.00 0.00 80 VAL A C 1
ATOM 1239 O O . VAL A 1 80 ? -4.225 3.517 8.302 1.00 0.00 80 VAL A O 1
ATOM 1252 N N . LEU A 1 81 ? -3.039 2.408 6.740 1.00 0.00 81 LEU A N 1
ATOM 1253 C CA . LEU A 1 81 ? -3.258 1.086 7.299 1.00 0.00 81 LEU A CA 1
ATOM 1254 C C . LEU A 1 81 ? -1.912 0.365 7.383 1.00 0.00 81 LEU A C 1
ATOM 1255 O O . LEU A 1 81 ? -1.370 -0.081 6.373 1.00 0.00 81 LEU A O 1
ATOM 1271 N N . GLU A 1 82 ? -1.362 0.296 8.586 1.00 0.00 82 GLU A N 1
ATOM 1272 C CA . GLU A 1 82 ? -0.029 -0.258 8.795 1.00 0.00 82 GLU A CA 1
ATOM 1273 C C . GLU A 1 82 ? -0.092 -1.742 9.153 1.00 0.00 82 GLU A C 1
ATOM 1274 O O . GLU A 1 82 ? -0.709 -2.118 10.151 1.00 0.00 82 GLU A O 1
ATOM 1286 N N . VAL A 1 83 ? 0.564 -2.573 8.351 1.00 0.00 83 VAL A N 1
ATOM 1287 C CA . VAL A 1 83 ? 0.621 -4.013 8.593 1.00 0.00 83 VAL A CA 1
ATOM 1288 C C . VAL A 1 83 ? 2.012 -4.555 8.260 1.00 0.00 83 VAL A C 1
ATOM 1289 O O . VAL A 1 83 ? 2.806 -3.876 7.612 1.00 0.00 83 VAL A O 1
ATOM 1302 N N . PRO A 1 84 ? 2.339 -5.772 8.725 1.00 0.00 84 PRO A N 1
ATOM 1303 C CA . PRO A 1 84 ? 3.584 -6.447 8.346 1.00 0.00 84 PRO A CA 1
ATOM 1304 C C . PRO A 1 84 ? 3.624 -6.731 6.847 1.00 0.00 84 PRO A C 1
ATOM 1305 O O . PRO A 1 84 ? 2.584 -6.959 6.227 1.00 0.00 84 PRO A O 1
ATOM 1316 N N . VAL A 1 85 ? 4.819 -6.728 6.272 1.00 0.00 85 VAL A N 1
ATOM 1317 C CA . VAL A 1 85 ? 4.983 -6.930 4.833 1.00 0.00 85 VAL A CA 1
ATOM 1318 C C . VAL A 1 85 ? 4.524 -8.334 4.417 1.00 0.00 85 VAL A C 1
ATOM 1319 O O . VAL A 1 85 ? 4.153 -8.569 3.268 1.00 0.00 85 VAL A O 1
ATOM 1332 N N . SER A 1 86 ? 4.543 -9.257 5.367 1.00 0.00 86 SER A N 1
ATOM 1333 C CA . SER A 1 86 ? 4.111 -10.626 5.131 1.00 0.00 86 SER A CA 1
ATOM 1334 C C . SER A 1 86 ? 2.585 -10.737 5.038 1.00 0.00 86 SER A C 1
ATOM 1335 O O . SER A 1 86 ? 2.058 -11.700 4.478 1.00 0.00 86 SER A O 1
ATOM 1343 N N . ALA A 1 87 ? 1.882 -9.741 5.575 1.00 0.00 87 ALA A N 1
ATOM 1344 C CA . ALA A 1 87 ? 0.421 -9.784 5.664 1.00 0.00 87 ALA A CA 1
ATOM 1345 C C . ALA A 1 87 ? -0.264 -9.813 4.288 1.00 0.00 87 ALA A C 1
ATOM 1346 O O . ALA A 1 87 ? -1.072 -10.706 4.030 1.00 0.00 87 ALA A O 1
ATOM 1353 N N . PRO A 1 88 ? 0.038 -8.858 3.373 1.00 0.00 88 PRO A N 1
ATOM 1354 C CA . PRO A 1 88 ? -0.619 -8.790 2.055 1.00 0.00 88 PRO A CA 1
ATOM 1355 C C . PRO A 1 88 ? -0.299 -9.987 1.160 1.00 0.00 88 PRO A C 1
ATOM 1356 O O . PRO A 1 88 ? -0.821 -10.103 0.055 1.00 0.00 88 PRO A O 1
ATOM 1367 N N . ILE A 1 89 ? 0.561 -10.870 1.637 1.00 0.00 89 ILE A N 1
ATOM 1368 C CA . ILE A 1 89 ? 0.888 -12.079 0.902 1.00 0.00 89 ILE A CA 1
ATOM 1369 C C . ILE A 1 89 ? -0.161 -13.156 1.163 1.00 0.00 89 ILE A C 1
ATOM 1370 O O . ILE A 1 89 ? -0.636 -13.819 0.239 1.00 0.00 89 ILE A O 1
ATOM 1386 N N . LYS A 1 90 ? -0.528 -13.316 2.428 1.00 0.00 90 LYS A N 1
ATOM 1387 C CA . LYS A 1 90 ? -1.468 -14.355 2.824 1.00 0.00 90 LYS A CA 1
ATOM 1388 C C . LYS A 1 90 ? -2.895 -13.812 2.933 1.00 0.00 90 LYS A C 1
ATOM 1389 O O . LYS A 1 90 ? -3.863 -14.537 2.710 1.00 0.00 90 LYS A O 1
ATOM 1408 N N . ASP A 1 91 ? -3.020 -12.536 3.264 1.00 0.00 91 ASP A N 1
ATOM 1409 C CA . ASP A 1 91 ? -4.326 -11.939 3.532 1.00 0.00 91 ASP A CA 1
ATOM 1410 C C . ASP A 1 91 ? -4.519 -10.633 2.771 1.00 0.00 91 ASP A C 1
ATOM 1411 O O . ASP A 1 91 ? -5.036 -9.663 3.323 1.00 0.00 91 ASP A O 1
ATOM 1420 N N . ALA A 1 92 ? -4.118 -10.613 1.504 1.00 0.00 92 ALA A N 1
ATOM 1421 C CA . ALA A 1 92 ? -4.200 -9.405 0.683 1.00 0.00 92 ALA A CA 1
ATOM 1422 C C . ALA A 1 92 ? -5.602 -8.797 0.701 1.00 0.00 92 ALA A C 1
ATOM 1423 O O . ALA A 1 92 ? -5.764 -7.608 0.976 1.00 0.00 92 ALA A O 1
ATOM 1430 N N . GLU A 1 93 ? -6.612 -9.618 0.424 1.00 0.00 93 GLU A N 1
ATOM 1431 C CA . GLU A 1 93 ? -7.999 -9.152 0.405 1.00 0.00 93 GLU A CA 1
ATOM 1432 C C . GLU A 1 93 ? -8.396 -8.598 1.771 1.00 0.00 93 GLU A C 1
ATOM 1433 O O . GLU A 1 93 ? -9.182 -7.656 1.872 1.00 0.00 93 GLU A O 1
ATOM 1445 N N . LYS A 1 94 ? -7.834 -9.186 2.817 1.00 0.00 94 LYS A N 1
ATOM 1446 C CA . LYS A 1 94 ? -8.148 -8.794 4.181 1.00 0.00 94 LYS A CA 1
ATOM 1447 C C . LYS A 1 94 ? -7.537 -7.428 4.481 1.00 0.00 94 LYS A C 1
ATOM 1448 O O . LYS A 1 94 ? -8.155 -6.588 5.132 1.00 0.00 94 LYS A O 1
ATOM 1467 N N . VAL A 1 95 ? -6.324 -7.215 3.980 1.00 0.00 95 VAL A N 1
ATOM 1468 C CA . VAL A 1 95 ? -5.635 -5.938 4.129 1.00 0.00 95 VAL A CA 1
ATOM 1469 C C . VAL A 1 95 ? -6.403 -4.830 3.411 1.00 0.00 95 VAL A C 1
ATOM 1470 O O . VAL A 1 95 ? -6.508 -3.707 3.908 1.00 0.00 95 VAL A O 1
ATOM 1483 N N . ILE A 1 96 ? -6.951 -5.162 2.247 1.00 0.00 96 ILE A N 1
ATOM 1484 C CA . ILE A 1 96 ? -7.770 -4.224 1.486 1.00 0.00 96 ILE A CA 1
ATOM 1485 C C . ILE A 1 96 ? -9.022 -3.850 2.278 1.00 0.00 96 ILE A C 1
ATOM 1486 O O . ILE A 1 96 ? -9.416 -2.684 2.332 1.00 0.00 96 ILE A O 1
ATOM 1502 N N . ASN A 1 97 ? -9.630 -4.848 2.909 1.00 0.00 97 ASN A N 1
ATOM 1503 C CA . ASN A 1 97 ? -10.790 -4.622 3.766 1.00 0.00 97 ASN A CA 1
ATOM 1504 C C . ASN A 1 97 ? -10.415 -3.756 4.964 1.00 0.00 97 ASN A C 1
ATOM 1505 O O . ASN A 1 97 ? -11.198 -2.913 5.401 1.00 0.00 97 ASN A O 1
ATOM 1516 N N . ALA A 1 98 ? -9.208 -3.962 5.482 1.00 0.00 98 ALA A N 1
ATOM 1517 C CA . ALA A 1 98 ? -8.702 -3.171 6.597 1.00 0.00 98 ALA A CA 1
ATOM 1518 C C . ALA A 1 98 ? -8.556 -1.705 6.200 1.00 0.00 98 ALA A C 1
ATOM 1519 O O . ALA A 1 98 ? -8.874 -0.811 6.980 1.00 0.00 98 ALA A O 1
ATOM 1526 N N . ALA A 1 99 ? -8.083 -1.467 4.980 1.00 0.00 99 ALA A N 1
ATOM 1527 C CA . ALA A 1 99 ? -7.969 -0.119 4.448 1.00 0.00 99 ALA A CA 1
ATOM 1528 C C . ALA A 1 99 ? -9.339 0.543 4.398 1.00 0.00 99 ALA A C 1
ATOM 1529 O O . ALA A 1 99 ? -9.499 1.712 4.754 1.00 0.00 99 ALA A O 1
ATOM 1536 N N . LEU A 1 100 ? -10.329 -0.228 3.971 1.00 0.00 100 LEU A N 1
ATOM 1537 C CA . LEU A 1 100 ? -11.702 0.245 3.911 1.00 0.00 100 LEU A CA 1
ATOM 1538 C C . LEU A 1 100 ? -12.241 0.517 5.310 1.00 0.00 100 LEU A C 1
ATOM 1539 O O . LEU A 1 100 ? -13.095 1.377 5.497 1.00 0.00 100 LEU A O 1
ATOM 1555 N N . ALA A 1 101 ? -11.731 -0.212 6.293 1.00 0.00 101 ALA A N 1
ATOM 1556 C CA . ALA A 1 101 ? -12.167 -0.052 7.673 1.00 0.00 101 ALA A CA 1
ATOM 1557 C C . ALA A 1 101 ? -11.678 1.265 8.272 1.00 0.00 101 ALA A C 1
ATOM 1558 O O . ALA A 1 101 ? -12.223 1.740 9.265 1.00 0.00 101 ALA A O 1
ATOM 1565 N N . LEU A 1 102 ? -10.660 1.855 7.662 1.00 0.00 102 LEU A N 1
ATOM 1566 C CA . LEU A 1 102 ? -10.106 3.115 8.151 1.00 0.00 102 LEU A CA 1
ATOM 1567 C C . LEU A 1 102 ? -10.899 4.310 7.629 1.00 0.00 102 LEU A C 1
ATOM 1568 O O . LEU A 1 102 ? -10.859 5.393 8.213 1.00 0.00 102 LEU A O 1
ATOM 1584 N N . ILE A 1 103 ? -11.623 4.109 6.536 1.00 0.00 103 ILE A N 1
ATOM 1585 C CA . ILE A 1 103 ? -12.374 5.195 5.910 1.00 0.00 103 ILE A CA 1
ATOM 1586 C C . ILE A 1 10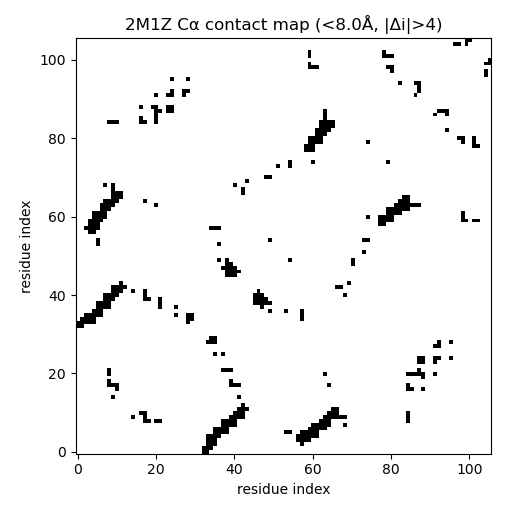3 ? -13.883 4.971 5.994 1.00 0.00 103 ILE A C 1
ATOM 1587 O O . ILE A 1 103 ? -14.662 5.924 5.955 1.00 0.00 103 ILE A O 1
ATOM 1603 N N . ASP A 1 104 ? -14.290 3.715 6.110 1.00 0.00 104 ASP A N 1
ATOM 1604 C CA . ASP A 1 104 ? -15.706 3.361 6.086 1.00 0.00 104 ASP A CA 1
ATOM 1605 C C . ASP A 1 104 ? -16.019 2.349 7.179 1.00 0.00 104 ASP A C 1
ATOM 1606 O O . ASP A 1 104 ? -16.898 2.571 8.008 1.00 0.00 104 ASP A O 1
ATOM 1615 N N . GLU A 1 105 ? -15.273 1.247 7.161 1.00 0.00 105 GLU A N 1
ATOM 1616 C CA . GLU A 1 105 ? -15.391 0.170 8.145 1.00 0.00 105 GLU A CA 1
ATOM 1617 C C . GLU A 1 105 ? -16.706 -0.591 8.014 1.00 0.00 105 GLU A C 1
ATOM 1618 O O . GLU A 1 105 ? -17.759 -0.124 8.443 1.00 0.00 105 GLU A O 1
ATOM 1630 N N . LYS A 1 106 ? -16.640 -1.762 7.406 1.00 0.00 106 LYS A N 1
ATOM 1631 C CA . LYS A 1 106 ? -17.757 -2.687 7.432 1.00 0.00 106 LYS A CA 1
ATOM 1632 C C . LYS A 1 106 ? -17.254 -4.121 7.350 1.00 0.00 106 LYS A C 1
ATOM 1633 O O . LYS A 1 106 ? -16.860 -4.555 6.247 1.00 0.00 106 LYS A O 1
ATOM 1653 N N . MET A 1 1 ? -16.467 -1.441 -6.878 1.00 0.00 1 MET A N 2
ATOM 1654 C CA . MET A 1 1 ? -16.182 -0.132 -6.248 1.00 0.00 1 MET A CA 2
ATOM 1655 C C . MET A 1 1 ? -14.719 0.232 -6.431 1.00 0.00 1 MET A C 2
ATOM 1656 O O . MET A 1 1 ? -13.838 -0.332 -5.780 1.00 0.00 1 MET A O 2
ATOM 1672 N N . LYS A 1 2 ? -14.465 1.173 -7.327 1.00 0.00 2 LYS A N 2
ATOM 1673 C CA . LYS A 1 2 ? -13.105 1.580 -7.633 1.00 0.00 2 LYS A CA 2
ATOM 1674 C C . LYS A 1 2 ? -12.577 2.575 -6.604 1.00 0.00 2 LYS A C 2
ATOM 1675 O O . LYS A 1 2 ? -12.599 3.786 -6.815 1.00 0.00 2 LYS A O 2
ATOM 1694 N N . ARG A 1 3 ? -12.132 2.052 -5.471 1.00 0.00 3 ARG A N 2
ATOM 1695 C CA . ARG A 1 3 ? -11.527 2.873 -4.439 1.00 0.00 3 ARG A CA 2
ATOM 1696 C C . ARG A 1 3 ? -10.055 3.068 -4.761 1.00 0.00 3 ARG A C 2
ATOM 1697 O O . ARG A 1 3 ? -9.364 2.114 -5.114 1.00 0.00 3 ARG A O 2
ATOM 1718 N N . LYS A 1 4 ? -9.585 4.297 -4.660 1.00 0.00 4 LYS A N 2
ATOM 1719 C CA . LYS A 1 4 ? -8.204 4.611 -4.996 1.00 0.00 4 LYS A CA 2
ATOM 1720 C C . LYS A 1 4 ? -7.312 4.532 -3.765 1.00 0.00 4 LYS A C 2
ATOM 1721 O O . LYS A 1 4 ? -7.488 5.273 -2.798 1.00 0.00 4 LYS A O 2
ATOM 1740 N N . ILE A 1 5 ? -6.370 3.601 -3.810 1.00 0.00 5 ILE A N 2
ATOM 1741 C CA . ILE A 1 5 ? -5.512 3.303 -2.673 1.00 0.00 5 ILE A CA 2
ATOM 1742 C C . ILE A 1 5 ? -4.044 3.310 -3.095 1.00 0.00 5 ILE A C 2
ATOM 1743 O O . ILE A 1 5 ? -3.706 2.841 -4.182 1.00 0.00 5 ILE A O 2
ATOM 1759 N N . ILE A 1 6 ? -3.177 3.845 -2.250 1.00 0.00 6 ILE A N 2
ATOM 1760 C CA . ILE A 1 6 ? -1.744 3.769 -2.492 1.00 0.00 6 ILE A CA 2
ATOM 1761 C C . ILE A 1 6 ? -1.090 2.918 -1.414 1.00 0.00 6 ILE A C 2
ATOM 1762 O O . ILE A 1 6 ? -1.430 3.025 -0.236 1.00 0.00 6 ILE A O 2
ATOM 1778 N N . ALA A 1 7 ? -0.173 2.054 -1.814 1.00 0.00 7 ALA A N 2
ATOM 1779 C CA . ALA A 1 7 ? 0.447 1.131 -0.882 1.00 0.00 7 ALA A CA 2
ATOM 1780 C C . ALA A 1 7 ? 1.940 1.023 -1.135 1.00 0.00 7 ALA A C 2
ATOM 1781 O O . ALA A 1 7 ? 2.375 0.860 -2.270 1.00 0.00 7 ALA A O 2
ATOM 1788 N N . VAL A 1 8 ? 2.721 1.119 -0.077 1.00 0.00 8 VAL A N 2
ATOM 1789 C CA . VAL A 1 8 ? 4.164 1.004 -0.194 1.00 0.00 8 VAL A CA 2
ATOM 1790 C C . VAL A 1 8 ? 4.644 -0.311 0.406 1.00 0.00 8 VAL A C 2
ATOM 1791 O O . VAL A 1 8 ? 4.475 -0.561 1.601 1.00 0.00 8 VAL A O 2
ATOM 1804 N N . THR A 1 9 ? 5.207 -1.161 -0.437 1.00 0.00 9 THR A N 2
ATOM 1805 C CA . THR A 1 9 ? 5.812 -2.399 0.016 1.00 0.00 9 THR A CA 2
ATOM 1806 C C . THR A 1 9 ? 7.330 -2.251 0.081 1.00 0.00 9 THR A C 2
ATOM 1807 O O . THR A 1 9 ? 7.988 -2.062 -0.945 1.00 0.00 9 THR A O 2
ATOM 1818 N N . ALA A 1 10 ? 7.881 -2.314 1.285 1.00 0.00 10 ALA A N 2
ATOM 1819 C CA . ALA A 1 10 ? 9.313 -2.125 1.474 1.00 0.00 10 ALA A CA 2
ATOM 1820 C C . ALA A 1 10 ? 9.879 -3.154 2.441 1.00 0.00 10 ALA A C 2
ATOM 1821 O O . ALA A 1 10 ? 9.621 -3.107 3.647 1.00 0.00 10 ALA A O 2
ATOM 1828 N N . CYS A 1 11 ? 10.652 -4.081 1.910 1.00 0.00 11 CYS A N 2
ATOM 1829 C CA . CYS A 1 11 ? 11.235 -5.132 2.721 1.00 0.00 11 CYS A CA 2
ATOM 1830 C C . CYS A 1 11 ? 12.756 -5.075 2.659 1.00 0.00 11 CYS A C 2
ATOM 1831 O O . CYS A 1 11 ? 13.346 -5.026 1.577 1.00 0.00 11 CYS A O 2
ATOM 1839 N N . ALA A 1 12 ? 13.387 -5.064 3.825 1.00 0.00 12 ALA A N 2
ATOM 1840 C CA . ALA A 1 12 ? 14.839 -5.063 3.908 1.00 0.00 12 ALA A CA 2
ATOM 1841 C C . ALA A 1 12 ? 15.347 -6.438 4.322 1.00 0.00 12 ALA A C 2
ATOM 1842 O O . ALA A 1 12 ? 16.546 -6.717 4.259 1.00 0.00 12 ALA A O 2
ATOM 1849 N N . THR A 1 13 ? 14.427 -7.295 4.738 1.00 0.00 13 THR A N 2
ATOM 1850 C CA . THR A 1 13 ? 14.770 -8.635 5.179 1.00 0.00 13 THR A CA 2
ATOM 1851 C C . THR A 1 13 ? 14.866 -9.581 3.986 1.00 0.00 13 THR A C 2
ATOM 1852 O O . THR A 1 13 ? 15.862 -10.287 3.809 1.00 0.00 13 THR A O 2
ATOM 1863 N N . GLY A 1 14 ? 13.826 -9.583 3.166 1.00 0.00 14 GLY A N 2
ATOM 1864 C CA . GLY A 1 14 ? 13.802 -10.424 1.991 1.00 0.00 14 GLY A CA 2
ATOM 1865 C C . GLY A 1 14 ? 13.299 -9.673 0.781 1.00 0.00 14 GLY A C 2
ATOM 1866 O O . GLY A 1 14 ? 12.115 -9.362 0.691 1.00 0.00 14 GLY A O 2
ATOM 1870 N N . VAL A 1 15 ? 14.201 -9.380 -0.144 1.00 0.00 15 VAL A N 2
ATOM 1871 C CA . VAL A 1 15 ? 13.863 -8.624 -1.350 1.00 0.00 15 VAL A CA 2
ATOM 1872 C C . VAL A 1 15 ? 12.733 -9.300 -2.131 1.00 0.00 15 VAL A C 2
ATOM 1873 O O . VAL A 1 15 ? 11.914 -8.631 -2.766 1.00 0.00 15 VAL A O 2
ATOM 1886 N N . ALA A 1 16 ? 12.687 -10.626 -2.067 1.00 0.00 16 ALA A N 2
ATOM 1887 C CA . ALA A 1 16 ? 11.615 -11.391 -2.695 1.00 0.00 16 ALA A CA 2
ATOM 1888 C C . ALA A 1 16 ? 10.253 -10.965 -2.157 1.00 0.00 16 ALA A C 2
ATOM 1889 O O . ALA A 1 16 ? 9.275 -10.915 -2.899 1.00 0.00 16 ALA A O 2
ATOM 1896 N N . HIS A 1 17 ? 10.202 -10.627 -0.870 1.00 0.00 17 HIS A N 2
ATOM 1897 C CA . HIS A 1 17 ? 8.951 -10.228 -0.231 1.00 0.00 17 HIS A CA 2
ATOM 1898 C C . HIS A 1 17 ? 8.438 -8.914 -0.801 1.00 0.00 17 HIS A C 2
ATOM 1899 O O . HIS A 1 17 ? 7.232 -8.713 -0.895 1.00 0.00 17 HIS A O 2
ATOM 1914 N N . THR A 1 18 ? 9.355 -8.033 -1.184 1.00 0.00 18 THR A N 2
ATOM 1915 C CA . THR A 1 18 ? 8.988 -6.739 -1.746 1.00 0.00 18 THR A CA 2
ATOM 1916 C C . THR A 1 18 ? 8.124 -6.915 -2.996 1.00 0.00 18 THR A C 2
ATOM 1917 O O . THR A 1 18 ? 7.036 -6.352 -3.101 1.00 0.00 18 THR A O 2
ATOM 1928 N N . TYR A 1 19 ? 8.605 -7.729 -3.927 1.00 0.00 19 TYR A N 2
ATOM 1929 C CA . TYR A 1 19 ? 7.880 -7.976 -5.167 1.00 0.00 19 TYR A CA 2
ATOM 1930 C C . TYR A 1 19 ? 6.709 -8.917 -4.931 1.00 0.00 19 TYR A C 2
ATOM 1931 O O . TYR A 1 19 ? 5.667 -8.798 -5.575 1.00 0.00 19 TYR A O 2
ATOM 1949 N N . MET A 1 20 ? 6.889 -9.847 -4.005 1.00 0.00 20 MET A N 2
ATOM 1950 C CA . MET A 1 20 ? 5.848 -10.811 -3.665 1.00 0.00 20 MET A CA 2
ATOM 1951 C C . MET A 1 20 ? 4.620 -10.107 -3.102 1.00 0.00 20 MET A C 2
ATOM 1952 O O . MET A 1 20 ? 3.496 -10.361 -3.535 1.00 0.00 20 MET A O 2
ATOM 1966 N N . ALA A 1 21 ? 4.846 -9.215 -2.141 1.00 0.00 21 ALA A N 2
ATOM 1967 C CA . ALA A 1 21 ? 3.761 -8.503 -1.481 1.00 0.00 21 ALA A CA 2
ATOM 1968 C C . ALA A 1 21 ? 3.038 -7.589 -2.457 1.00 0.00 21 ALA A C 2
ATOM 1969 O O . ALA A 1 21 ? 1.814 -7.603 -2.529 1.00 0.00 21 ALA A O 2
ATOM 1976 N N . ALA A 1 22 ? 3.803 -6.813 -3.217 1.00 0.00 22 ALA A N 2
ATOM 1977 C CA . ALA A 1 22 ? 3.233 -5.868 -4.173 1.00 0.00 22 ALA A CA 2
ATOM 1978 C C . ALA A 1 22 ? 2.339 -6.572 -5.191 1.00 0.00 22 ALA A C 2
ATOM 1979 O O . ALA A 1 22 ? 1.253 -6.090 -5.514 1.00 0.00 22 ALA A O 2
ATOM 1986 N N . GLN A 1 23 ? 2.793 -7.717 -5.684 1.00 0.00 23 GLN A N 2
ATOM 1987 C CA . GLN A 1 23 ? 2.030 -8.478 -6.667 1.00 0.00 23 GLN A CA 2
ATOM 1988 C C . GLN A 1 23 ? 0.788 -9.106 -6.039 1.00 0.00 23 GLN A C 2
ATOM 1989 O O . GLN A 1 23 ? -0.305 -9.008 -6.594 1.00 0.00 23 GLN A O 2
ATOM 2003 N N . ALA A 1 24 ? 0.958 -9.747 -4.888 1.00 0.00 24 ALA A N 2
ATOM 2004 C CA . ALA A 1 24 ? -0.149 -10.428 -4.218 1.00 0.00 24 ALA A CA 2
ATOM 2005 C C . ALA A 1 24 ? -1.202 -9.430 -3.755 1.00 0.00 24 ALA A C 2
ATOM 2006 O O . ALA A 1 24 ? -2.405 -9.654 -3.915 1.00 0.00 24 ALA A O 2
ATOM 2013 N N . LEU A 1 25 ? -0.733 -8.328 -3.189 1.00 0.00 25 LEU A N 2
ATOM 2014 C CA . LEU A 1 25 ? -1.605 -7.248 -2.744 1.00 0.00 25 LEU A CA 2
ATOM 2015 C C . LEU A 1 25 ? -2.397 -6.668 -3.913 1.00 0.00 25 LEU A C 2
ATOM 2016 O O . LEU A 1 25 ? -3.617 -6.519 -3.837 1.00 0.00 25 LEU A O 2
ATOM 2032 N N . LYS A 1 26 ? -1.699 -6.359 -4.998 1.00 0.00 26 LYS A N 2
ATOM 2033 C CA . LYS A 1 26 ? -2.329 -5.775 -6.173 1.00 0.00 26 LYS A CA 2
ATOM 2034 C C . LYS A 1 26 ? -3.257 -6.781 -6.848 1.00 0.00 26 LYS A C 2
ATOM 2035 O O . LYS A 1 26 ? -4.262 -6.405 -7.448 1.00 0.00 26 LYS A O 2
ATOM 2054 N N . LYS A 1 27 ? -2.918 -8.059 -6.732 1.00 0.00 27 LYS A N 2
ATOM 2055 C CA . LYS A 1 27 ? -3.743 -9.126 -7.282 1.00 0.00 27 LYS A CA 2
ATOM 2056 C C . LYS A 1 27 ? -5.109 -9.129 -6.608 1.00 0.00 27 LYS A C 2
ATOM 2057 O O . LYS A 1 27 ? -6.143 -9.178 -7.276 1.00 0.00 27 LYS A O 2
ATOM 2076 N N . GLY A 1 28 ? -5.099 -9.066 -5.281 1.00 0.00 28 GLY A N 2
ATOM 2077 C CA . GLY A 1 28 ? -6.334 -9.002 -4.524 1.00 0.00 28 GLY A CA 2
ATOM 2078 C C . GLY A 1 28 ? -7.087 -7.713 -4.786 1.00 0.00 28 GLY A C 2
ATOM 2079 O O . GLY A 1 28 ? -8.309 -7.716 -4.932 1.00 0.00 28 GLY A O 2
ATOM 2083 N N . ALA A 1 29 ? -6.347 -6.613 -4.867 1.00 0.00 29 ALA A N 2
ATOM 2084 C CA . ALA A 1 29 ? -6.936 -5.300 -5.105 1.00 0.00 29 ALA A CA 2
ATOM 2085 C C . ALA A 1 29 ? -7.642 -5.250 -6.455 1.00 0.00 29 ALA A C 2
ATOM 2086 O O . ALA A 1 29 ? -8.789 -4.808 -6.556 1.00 0.00 29 ALA A O 2
ATOM 2093 N N . LYS A 1 30 ? -6.956 -5.717 -7.486 1.00 0.00 30 LYS A N 2
ATOM 2094 C CA . LYS A 1 30 ? -7.512 -5.746 -8.829 1.00 0.00 30 LYS A CA 2
ATOM 2095 C C . LYS A 1 30 ? -8.707 -6.694 -8.883 1.00 0.00 30 LYS A C 2
ATOM 2096 O O . LYS A 1 30 ? -9.662 -6.475 -9.626 1.00 0.00 30 LYS A O 2
ATOM 2115 N N . LYS A 1 31 ? -8.646 -7.741 -8.068 1.00 0.00 31 LYS A N 2
ATOM 2116 C CA . LYS A 1 31 ? -9.717 -8.724 -7.987 1.00 0.00 31 LYS A CA 2
ATOM 2117 C C . LYS A 1 31 ? -10.971 -8.101 -7.380 1.00 0.00 31 LYS A C 2
ATOM 2118 O O . LYS A 1 31 ? -12.093 -8.492 -7.703 1.00 0.00 31 LYS A O 2
ATOM 2137 N N . MET A 1 32 ? -10.772 -7.121 -6.506 1.00 0.00 32 MET A N 2
ATOM 2138 C CA . MET A 1 32 ? -11.880 -6.455 -5.837 1.00 0.00 32 MET A CA 2
ATOM 2139 C C . MET A 1 32 ? -12.498 -5.396 -6.741 1.00 0.00 32 MET A C 2
ATOM 2140 O O . MET A 1 32 ? -13.688 -5.095 -6.640 1.00 0.00 32 MET A O 2
ATOM 2154 N N . GLY A 1 33 ? -11.686 -4.841 -7.630 1.00 0.00 33 GLY A N 2
ATOM 2155 C CA . GLY A 1 33 ? -12.183 -3.864 -8.581 1.00 0.00 33 GLY A CA 2
ATOM 2156 C C . GLY A 1 33 ? -11.836 -2.444 -8.189 1.00 0.00 33 GLY A C 2
ATOM 2157 O O . GLY A 1 33 ? -12.450 -1.491 -8.669 1.00 0.00 33 GLY A O 2
ATOM 2161 N N . ASN A 1 34 ? -10.852 -2.304 -7.315 1.00 0.00 34 ASN A N 2
ATOM 2162 C CA . ASN A 1 34 ? -10.396 -0.992 -6.884 1.00 0.00 34 ASN A CA 2
ATOM 2163 C C . ASN A 1 34 ? -9.072 -0.631 -7.543 1.00 0.00 34 ASN A C 2
ATOM 2164 O O . ASN A 1 34 ? -8.414 -1.477 -8.153 1.00 0.00 34 ASN A O 2
ATOM 2175 N N . LEU A 1 35 ? -8.690 0.628 -7.413 1.00 0.00 35 LEU A N 2
ATOM 2176 C CA . LEU A 1 35 ? -7.462 1.132 -8.009 1.00 0.00 35 LEU A CA 2
ATOM 2177 C C . LEU A 1 35 ? -6.375 1.211 -6.951 1.00 0.00 35 LEU A C 2
ATOM 2178 O O . LEU A 1 35 ? -6.594 1.759 -5.872 1.00 0.00 35 LEU A O 2
ATOM 2194 N N . ILE A 1 36 ? -5.207 0.671 -7.248 1.00 0.00 36 ILE A N 2
ATOM 2195 C CA . ILE A 1 36 ? -4.136 0.646 -6.269 1.00 0.00 36 ILE A CA 2
ATOM 2196 C C . ILE A 1 36 ? -2.794 1.004 -6.904 1.00 0.00 36 ILE A C 2
ATOM 2197 O O . ILE A 1 36 ? -2.492 0.602 -8.029 1.00 0.00 36 ILE A O 2
ATOM 2213 N N . LYS A 1 37 ? -2.017 1.789 -6.177 1.00 0.00 37 LYS A N 2
ATOM 2214 C CA . LYS A 1 37 ? -0.686 2.179 -6.605 1.00 0.00 37 LYS A CA 2
ATOM 2215 C C . LYS A 1 37 ? 0.342 1.613 -5.630 1.00 0.00 37 LYS A C 2
ATOM 2216 O O . LYS A 1 37 ? 0.505 2.132 -4.526 1.00 0.00 37 LYS A O 2
ATOM 2235 N N . VAL A 1 38 ? 1.006 0.534 -6.021 1.00 0.00 38 VAL A N 2
ATOM 2236 C CA . VAL A 1 38 ? 1.995 -0.097 -5.161 1.00 0.00 38 VAL A CA 2
ATOM 2237 C C . VAL A 1 38 ? 3.398 0.413 -5.455 1.00 0.00 38 VAL A C 2
ATOM 2238 O O . VAL A 1 38 ? 3.828 0.463 -6.609 1.00 0.00 38 VAL A O 2
ATOM 2251 N N . GLU A 1 39 ? 4.096 0.806 -4.406 1.00 0.00 39 GLU A N 2
ATOM 2252 C CA . GLU A 1 39 ? 5.475 1.238 -4.522 1.00 0.00 39 GLU A CA 2
ATOM 2253 C C . GLU A 1 39 ? 6.403 0.143 -4.018 1.00 0.00 39 GLU A C 2
ATOM 2254 O O . GLU A 1 39 ? 6.131 -0.495 -3.002 1.00 0.00 39 GLU A O 2
ATOM 2266 N N . THR A 1 40 ? 7.489 -0.077 -4.735 1.00 0.00 40 THR A N 2
ATOM 2267 C CA . THR A 1 40 ? 8.456 -1.086 -4.365 1.00 0.00 40 THR A CA 2
ATOM 2268 C C . THR A 1 40 ? 9.717 -0.437 -3.805 1.00 0.00 40 THR A C 2
ATOM 2269 O O . THR A 1 40 ? 10.448 0.252 -4.522 1.00 0.00 40 THR A O 2
ATOM 2280 N N . GLN A 1 41 ? 9.947 -0.622 -2.514 1.00 0.00 41 GLN A N 2
ATOM 2281 C CA . GLN A 1 41 ? 11.105 -0.042 -1.850 1.00 0.00 41 GLN A CA 2
ATOM 2282 C C . GLN A 1 41 ? 11.799 -1.116 -1.015 1.00 0.00 41 GLN A C 2
ATOM 2283 O O . GLN A 1 41 ? 11.223 -2.172 -0.754 1.00 0.00 41 GLN A O 2
ATOM 2297 N N . GLY A 1 42 ? 13.036 -0.870 -0.625 1.00 0.00 42 GLY A N 2
ATOM 2298 C CA . GLY A 1 42 ? 13.752 -1.836 0.183 1.00 0.00 42 GLY A CA 2
ATOM 2299 C C . GLY A 1 42 ? 14.783 -1.181 1.074 1.00 0.00 42 GLY A C 2
ATOM 2300 O O . GLY A 1 42 ? 14.604 -1.095 2.286 1.00 0.00 42 GLY A O 2
ATOM 2304 N N . ALA A 1 43 ? 15.861 -0.722 0.463 1.00 0.00 43 ALA A N 2
ATOM 2305 C CA . ALA A 1 43 ? 16.921 -0.029 1.173 1.00 0.00 43 ALA A CA 2
ATOM 2306 C C . ALA A 1 43 ? 17.694 0.847 0.203 1.00 0.00 43 ALA A C 2
ATOM 2307 O O . ALA A 1 43 ? 18.209 0.351 -0.800 1.00 0.00 43 ALA A O 2
ATOM 2314 N N . THR A 1 44 ? 17.741 2.147 0.491 1.00 0.00 44 THR A N 2
ATOM 2315 C CA . THR A 1 44 ? 18.434 3.136 -0.342 1.00 0.00 44 THR A CA 2
ATOM 2316 C C . THR A 1 44 ? 17.988 3.065 -1.806 1.00 0.00 44 THR A C 2
ATOM 2317 O O . THR A 1 44 ? 18.727 3.458 -2.710 1.00 0.00 44 THR A O 2
ATOM 2328 N N . GLY A 1 45 ? 16.760 2.604 -2.034 1.00 0.00 45 GLY A N 2
ATOM 2329 C CA . GLY A 1 45 ? 16.292 2.411 -3.388 1.00 0.00 45 GLY A CA 2
ATOM 2330 C C . GLY A 1 45 ? 14.783 2.342 -3.485 1.00 0.00 45 GLY A C 2
ATOM 2331 O O . GLY A 1 45 ? 14.152 1.461 -2.896 1.00 0.00 45 GLY A O 2
ATOM 2335 N N . ILE A 1 46 ? 14.209 3.287 -4.215 1.00 0.00 46 ILE A N 2
ATOM 2336 C CA . ILE A 1 46 ? 12.783 3.301 -4.490 1.00 0.00 46 ILE A CA 2
ATOM 2337 C C . ILE A 1 46 ? 12.556 3.007 -5.967 1.00 0.00 46 ILE A C 2
ATOM 2338 O O . ILE A 1 46 ? 13.155 3.653 -6.829 1.00 0.00 46 ILE A O 2
ATOM 2354 N N . GLU A 1 47 ? 11.709 2.034 -6.265 1.00 0.00 47 GLU A N 2
ATOM 2355 C CA . GLU A 1 47 ? 11.508 1.614 -7.640 1.00 0.00 47 GLU A CA 2
ATOM 2356 C C . GLU A 1 47 ? 10.370 2.393 -8.290 1.00 0.00 47 GLU A C 2
ATOM 2357 O O . GLU A 1 47 ? 10.586 3.142 -9.243 1.00 0.00 47 GLU A O 2
ATOM 2369 N N . ASN A 1 48 ? 9.163 2.225 -7.763 1.00 0.00 48 ASN A N 2
ATOM 2370 C CA . ASN A 1 48 ? 7.981 2.840 -8.358 1.00 0.00 48 ASN A CA 2
ATOM 2371 C C . ASN A 1 48 ? 7.991 4.355 -8.172 1.00 0.00 48 ASN A C 2
ATOM 2372 O O . ASN A 1 48 ? 7.753 5.101 -9.125 1.00 0.00 48 ASN A O 2
ATOM 2383 N N . GLU A 1 49 ? 8.276 4.791 -6.942 1.00 0.00 49 GLU A N 2
ATOM 2384 C CA . GLU A 1 49 ? 8.323 6.213 -6.593 1.00 0.00 49 GLU A CA 2
ATOM 2385 C C . GLU A 1 49 ? 6.944 6.853 -6.771 1.00 0.00 49 GLU A C 2
ATOM 2386 O O . GLU A 1 49 ? 6.616 7.362 -7.848 1.00 0.00 49 GLU A O 2
ATOM 2398 N N . LEU A 1 50 ? 6.130 6.794 -5.726 1.00 0.00 50 LEU A N 2
ATOM 2399 C CA . LEU A 1 50 ? 4.772 7.321 -5.783 1.00 0.00 50 LEU A CA 2
ATOM 2400 C C . LEU A 1 50 ? 4.775 8.838 -5.952 1.00 0.00 50 LEU A C 2
ATOM 2401 O O . LEU A 1 50 ? 5.160 9.588 -5.049 1.00 0.00 50 LEU A O 2
ATOM 2417 N N . THR A 1 51 ? 4.345 9.274 -7.127 1.00 0.00 51 THR A N 2
ATOM 2418 C CA . THR A 1 51 ? 4.311 10.682 -7.470 1.00 0.00 51 THR A CA 2
ATOM 2419 C C . THR A 1 51 ? 3.169 11.401 -6.760 1.00 0.00 51 THR A C 2
ATOM 2420 O O . THR A 1 51 ? 2.180 10.774 -6.372 1.00 0.00 51 THR A O 2
ATOM 2431 N N . GLU A 1 52 ? 3.316 12.715 -6.603 1.00 0.00 52 GLU A N 2
ATOM 2432 C CA . GLU A 1 52 ? 2.353 13.531 -5.866 1.00 0.00 52 GLU A CA 2
ATOM 2433 C C . GLU A 1 52 ? 0.931 13.340 -6.384 1.00 0.00 52 GLU A C 2
ATOM 2434 O O . GLU A 1 52 ? -0.018 13.295 -5.599 1.00 0.00 52 GLU A O 2
ATOM 2446 N N . LYS A 1 53 ? 0.787 13.228 -7.701 1.00 0.00 53 LYS A N 2
ATOM 2447 C CA . LYS A 1 53 ? -0.517 12.981 -8.302 1.00 0.00 53 LYS A CA 2
ATOM 2448 C C . LYS A 1 53 ? -1.176 11.754 -7.686 1.00 0.00 53 LYS A C 2
ATOM 2449 O O . LYS A 1 53 ? -2.274 11.841 -7.143 1.00 0.00 53 LYS A O 2
ATOM 2468 N N . ASP A 1 54 ? -0.485 10.623 -7.754 1.00 0.00 54 ASP A N 2
ATOM 2469 C CA . ASP A 1 54 ? -1.010 9.356 -7.249 1.00 0.00 54 ASP A CA 2
ATOM 2470 C C . ASP A 1 54 ? -1.260 9.425 -5.752 1.00 0.00 54 ASP A C 2
ATOM 2471 O O . ASP A 1 54 ? -2.200 8.818 -5.243 1.00 0.00 54 ASP A O 2
ATOM 2480 N N . VAL A 1 55 ? -0.418 10.177 -5.060 1.00 0.00 55 VAL A N 2
ATOM 2481 C CA . VAL A 1 55 ? -0.550 10.366 -3.623 1.00 0.00 55 VAL A CA 2
ATOM 2482 C C . VAL A 1 55 ? -1.856 11.078 -3.278 1.00 0.00 55 VAL A C 2
ATOM 2483 O O . VAL A 1 55 ? -2.520 10.738 -2.300 1.00 0.00 55 VAL A O 2
ATOM 2496 N N . ASN A 1 56 ? -2.221 12.056 -4.093 1.00 0.00 56 ASN A N 2
ATOM 2497 C CA . ASN A 1 56 ? -3.450 12.807 -3.873 1.00 0.00 56 ASN A CA 2
ATOM 2498 C C . ASN A 1 56 ? -4.648 12.063 -4.452 1.00 0.00 56 ASN A C 2
ATOM 2499 O O . ASN A 1 56 ? -5.796 12.337 -4.096 1.00 0.00 56 ASN A O 2
ATOM 2510 N N . ILE A 1 57 ? -4.378 11.125 -5.352 1.00 0.00 57 ILE A N 2
ATOM 2511 C CA . ILE A 1 57 ? -5.416 10.253 -5.878 1.00 0.00 57 ILE A CA 2
ATOM 2512 C C . ILE A 1 57 ? -5.824 9.246 -4.809 1.00 0.00 57 ILE A C 2
ATOM 2513 O O . ILE A 1 57 ? -6.965 9.256 -4.346 1.00 0.00 57 ILE A O 2
ATOM 2529 N N . GLY A 1 58 ? -4.876 8.401 -4.409 1.00 0.00 58 GLY A N 2
ATOM 2530 C CA . GLY A 1 58 ? -5.125 7.426 -3.365 1.00 0.00 58 GLY A CA 2
ATOM 2531 C C . GLY A 1 58 ? -5.615 8.068 -2.082 1.00 0.00 58 GLY A C 2
ATOM 2532 O O . GLY A 1 58 ? -4.987 8.986 -1.550 1.00 0.00 58 GLY A O 2
ATOM 2536 N N . GLU A 1 59 ? -6.737 7.584 -1.588 1.00 0.00 59 GLU A N 2
ATOM 2537 C CA . GLU A 1 59 ? -7.353 8.146 -0.401 1.00 0.00 59 GLU A CA 2
ATOM 2538 C C . GLU A 1 59 ? -6.736 7.532 0.846 1.00 0.00 59 GLU A C 2
ATOM 2539 O O . GLU A 1 59 ? -6.151 8.237 1.673 1.00 0.00 59 GLU A O 2
ATOM 2551 N N . VAL A 1 60 ? -6.848 6.218 0.964 1.00 0.00 60 VAL A N 2
ATOM 2552 C CA . VAL A 1 60 ? -6.230 5.497 2.064 1.00 0.00 60 VAL A CA 2
ATOM 2553 C C . VAL A 1 60 ? -4.875 4.950 1.641 1.00 0.00 60 VAL A C 2
ATOM 2554 O O . VAL A 1 60 ? -4.671 4.591 0.479 1.00 0.00 60 VAL A O 2
ATOM 2567 N N . VAL A 1 61 ? -3.950 4.914 2.579 1.00 0.00 61 VAL A N 2
ATOM 2568 C CA . VAL A 1 61 ? -2.605 4.438 2.313 1.00 0.00 61 VAL A CA 2
ATOM 2569 C C . VAL A 1 61 ? -2.362 3.132 3.053 1.00 0.00 61 VAL A C 2
ATOM 2570 O O . VAL A 1 61 ? -2.801 2.969 4.184 1.00 0.00 61 VAL A O 2
ATOM 2583 N N . ILE A 1 62 ? -1.677 2.202 2.417 1.00 0.00 62 ILE A N 2
ATOM 2584 C CA . ILE A 1 62 ? -1.323 0.952 3.067 1.00 0.00 62 ILE A CA 2
ATOM 2585 C C . ILE A 1 62 ? 0.192 0.801 3.113 1.00 0.00 62 ILE A C 2
ATOM 2586 O O . ILE A 1 62 ? 0.875 0.996 2.108 1.00 0.00 62 ILE A O 2
ATOM 2602 N N . PHE A 1 63 ? 0.715 0.473 4.281 1.00 0.00 63 PHE A N 2
ATOM 2603 C CA . PHE A 1 63 ? 2.142 0.271 4.439 1.00 0.00 63 PHE A CA 2
ATOM 2604 C C . PHE A 1 63 ? 2.441 -1.160 4.830 1.00 0.00 63 PHE A C 2
ATOM 2605 O O . PHE A 1 63 ? 2.112 -1.590 5.931 1.00 0.00 63 PHE A O 2
ATOM 2622 N N . ALA A 1 64 ? 3.048 -1.892 3.916 1.00 0.00 64 ALA A N 2
ATOM 2623 C CA . ALA A 1 64 ? 3.490 -3.243 4.192 1.00 0.00 64 ALA A CA 2
ATOM 2624 C C . ALA A 1 64 ? 5.003 -3.287 4.129 1.00 0.00 64 ALA A C 2
ATOM 2625 O O . ALA A 1 64 ? 5.591 -3.481 3.063 1.00 0.00 64 ALA A O 2
ATOM 2632 N N . VAL A 1 65 ? 5.635 -3.073 5.272 1.00 0.00 65 VAL A N 2
ATOM 2633 C CA . VAL A 1 65 ? 7.071 -2.860 5.308 1.00 0.00 65 VAL A CA 2
ATOM 2634 C C . VAL A 1 65 ? 7.715 -3.503 6.529 1.00 0.00 65 VAL A C 2
ATOM 2635 O O . VAL A 1 65 ? 7.055 -3.754 7.539 1.00 0.00 65 VAL A O 2
ATOM 2648 N N . ASP A 1 66 ? 9.002 -3.789 6.407 1.00 0.00 66 ASP A N 2
ATOM 2649 C CA . ASP A 1 66 ? 9.817 -4.184 7.551 1.00 0.00 66 ASP A CA 2
ATOM 2650 C C . ASP A 1 66 ? 10.645 -2.996 8.003 1.00 0.00 66 ASP A C 2
ATOM 2651 O O . ASP A 1 66 ? 10.877 -2.791 9.195 1.00 0.00 66 ASP A O 2
ATOM 2660 N N . THR A 1 67 ? 11.068 -2.207 7.028 1.00 0.00 67 THR A N 2
ATOM 2661 C CA . THR A 1 67 ? 11.949 -1.081 7.266 1.00 0.00 67 THR A CA 2
ATOM 2662 C C . THR A 1 67 ? 11.178 0.231 7.120 1.00 0.00 67 THR A C 2
ATOM 2663 O O . THR A 1 67 ? 9.954 0.226 6.995 1.00 0.00 67 THR A O 2
ATOM 2674 N N . LYS A 1 68 ? 11.899 1.340 7.146 1.00 0.00 68 LYS A N 2
ATOM 2675 C CA . LYS A 1 68 ? 11.294 2.659 7.029 1.00 0.00 68 LYS A CA 2
ATOM 2676 C C . LYS A 1 68 ? 10.947 2.967 5.577 1.00 0.00 68 LYS A C 2
ATOM 2677 O O . LYS A 1 68 ? 11.520 2.388 4.651 1.00 0.00 68 LYS A O 2
ATOM 2696 N N . VAL A 1 69 ? 10.012 3.882 5.385 1.00 0.00 69 VAL A N 2
ATOM 2697 C CA . VAL A 1 69 ? 9.674 4.365 4.055 1.00 0.00 69 VAL A CA 2
ATOM 2698 C C . VAL A 1 69 ? 10.025 5.844 3.935 1.00 0.00 69 VAL A C 2
ATOM 2699 O O . VAL A 1 69 ? 9.729 6.628 4.834 1.00 0.00 69 VAL A O 2
ATOM 2712 N N . ARG A 1 70 ? 10.673 6.224 2.840 1.00 0.00 70 ARG A N 2
ATOM 2713 C CA . ARG A 1 70 ? 10.969 7.632 2.589 1.00 0.00 70 ARG A CA 2
ATOM 2714 C C . ARG A 1 70 ? 9.686 8.416 2.335 1.00 0.00 70 ARG A C 2
ATOM 2715 O O . ARG A 1 70 ? 9.383 9.386 3.026 1.00 0.00 70 ARG A O 2
ATOM 2736 N N . ASN A 1 71 ? 8.922 7.956 1.353 1.00 0.00 71 ASN A N 2
ATOM 2737 C CA . ASN A 1 71 ? 7.777 8.699 0.838 1.00 0.00 71 ASN A CA 2
ATOM 2738 C C . ASN A 1 71 ? 6.607 8.728 1.812 1.00 0.00 71 ASN A C 2
ATOM 2739 O O . ASN A 1 71 ? 5.616 9.414 1.566 1.00 0.00 71 ASN A O 2
ATOM 2750 N N . LYS A 1 72 ? 6.717 7.992 2.914 1.00 0.00 72 LYS A N 2
ATOM 2751 C CA . LYS A 1 72 ? 5.678 7.989 3.944 1.00 0.00 72 LYS A CA 2
ATOM 2752 C C . LYS A 1 72 ? 5.408 9.413 4.426 1.00 0.00 72 LYS A C 2
ATOM 2753 O O . LYS A 1 72 ? 4.340 9.704 4.941 1.00 0.00 72 LYS A O 2
ATOM 2772 N N . GLU A 1 73 ? 6.400 10.280 4.249 1.00 0.00 73 GLU A N 2
ATOM 2773 C CA . GLU A 1 73 ? 6.301 11.698 4.595 1.00 0.00 73 GLU A CA 2
ATOM 2774 C C . GLU A 1 73 ? 5.006 12.339 4.076 1.00 0.00 73 GLU A C 2
ATOM 2775 O O . GLU A 1 73 ? 4.334 13.069 4.803 1.00 0.00 73 GLU A O 2
ATOM 2787 N N . ARG A 1 74 ? 4.650 12.054 2.825 1.00 0.00 74 ARG A N 2
ATOM 2788 C CA . ARG A 1 74 ? 3.478 12.664 2.207 1.00 0.00 74 ARG A CA 2
ATOM 2789 C C . ARG A 1 74 ? 2.196 11.946 2.624 1.00 0.00 74 ARG A C 2
ATOM 2790 O O . ARG A 1 74 ? 1.120 12.538 2.651 1.00 0.00 74 ARG A O 2
ATOM 2811 N N . PHE A 1 75 ? 2.319 10.669 2.959 1.00 0.00 75 PHE A N 2
ATOM 2812 C CA . PHE A 1 75 ? 1.186 9.881 3.412 1.00 0.00 75 PHE A CA 2
ATOM 2813 C C . PHE A 1 75 ? 0.960 10.083 4.905 1.00 0.00 75 PHE A C 2
ATOM 2814 O O . PHE A 1 75 ? -0.080 9.711 5.441 1.00 0.00 75 PHE A O 2
ATOM 2831 N N . ASP A 1 76 ? 1.946 10.683 5.559 1.00 0.00 76 ASP A N 2
ATOM 2832 C CA . ASP A 1 76 ? 1.917 10.885 7.002 1.00 0.00 76 ASP A CA 2
ATOM 2833 C C . ASP A 1 76 ? 0.772 11.808 7.406 1.00 0.00 76 ASP A C 2
ATOM 2834 O O . ASP A 1 76 ? 0.187 11.657 8.480 1.00 0.00 76 ASP A O 2
ATOM 2843 N N . GLY A 1 77 ? 0.447 12.751 6.532 1.00 0.00 77 GLY A N 2
ATOM 2844 C CA . GLY A 1 77 ? -0.669 13.642 6.781 1.00 0.00 77 GLY A CA 2
ATOM 2845 C C . GLY A 1 77 ? -1.968 13.094 6.221 1.00 0.00 77 GLY A C 2
ATOM 2846 O O . GLY A 1 77 ? -2.979 13.794 6.175 1.00 0.00 77 GLY A O 2
ATOM 2850 N N . LYS A 1 78 ? -1.936 11.840 5.792 1.00 0.00 78 LYS A N 2
ATOM 2851 C CA . LYS A 1 78 ? -3.105 11.178 5.233 1.00 0.00 78 LYS A CA 2
ATOM 2852 C C . LYS A 1 78 ? -3.499 9.999 6.118 1.00 0.00 78 LYS A C 2
ATOM 2853 O O . LYS A 1 78 ? -2.918 9.799 7.183 1.00 0.00 78 LYS A O 2
ATOM 2872 N N . VAL A 1 79 ? -4.479 9.223 5.686 1.00 0.00 79 VAL A N 2
ATOM 2873 C CA . VAL A 1 79 ? -4.945 8.093 6.477 1.00 0.00 79 VAL A CA 2
ATOM 2874 C C . VAL A 1 79 ? -4.292 6.801 5.997 1.00 0.00 79 VAL A C 2
ATOM 2875 O O . VAL A 1 79 ? -4.447 6.404 4.840 1.00 0.00 79 VAL A O 2
ATOM 2888 N N . VAL A 1 80 ? -3.541 6.155 6.880 1.00 0.00 80 VAL A N 2
ATOM 2889 C CA . VAL A 1 80 ? -2.784 4.973 6.500 1.00 0.00 80 VAL A CA 2
ATOM 2890 C C . VAL A 1 80 ? -3.174 3.754 7.338 1.00 0.00 80 VAL A C 2
ATOM 2891 O O . VAL A 1 80 ? -3.712 3.880 8.440 1.00 0.00 80 VAL A O 2
ATOM 2904 N N . LEU A 1 81 ? -2.909 2.581 6.786 1.00 0.00 81 LEU A N 2
ATOM 2905 C CA . LEU A 1 81 ? -3.088 1.322 7.486 1.00 0.00 81 LEU A CA 2
ATOM 2906 C C . LEU A 1 81 ? -1.775 0.542 7.412 1.00 0.00 81 LEU A C 2
ATOM 2907 O O . LEU A 1 81 ? -1.353 0.116 6.334 1.00 0.00 81 LEU A O 2
ATOM 2923 N N . GLU A 1 82 ? -1.117 0.391 8.552 1.00 0.00 82 GLU A N 2
ATOM 2924 C CA . GLU A 1 82 ? 0.204 -0.223 8.598 1.00 0.00 82 GLU A CA 2
ATOM 2925 C C . GLU A 1 82 ? 0.104 -1.709 8.930 1.00 0.00 82 GLU A C 2
ATOM 2926 O O . GLU A 1 82 ? -0.601 -2.101 9.861 1.00 0.00 82 GLU A O 2
ATOM 2938 N N . VAL A 1 83 ? 0.800 -2.528 8.148 1.00 0.00 83 VAL A N 2
ATOM 2939 C CA . VAL A 1 83 ? 0.844 -3.970 8.361 1.00 0.00 83 VAL A CA 2
ATOM 2940 C C . VAL A 1 83 ? 2.242 -4.504 8.060 1.00 0.00 83 VAL A C 2
ATOM 2941 O O . VAL A 1 83 ? 3.054 -3.817 7.439 1.00 0.00 83 VAL A O 2
ATOM 2954 N N . PRO A 1 84 ? 2.555 -5.727 8.515 1.00 0.00 84 PRO A N 2
ATOM 2955 C CA . PRO A 1 84 ? 3.794 -6.406 8.137 1.00 0.00 84 PRO A CA 2
ATOM 2956 C C . PRO A 1 84 ? 3.818 -6.705 6.639 1.00 0.00 84 PRO A C 2
ATOM 2957 O O . PRO A 1 84 ? 2.768 -6.848 6.015 1.00 0.00 84 PRO A O 2
ATOM 2968 N N . VAL A 1 85 ? 5.007 -6.808 6.063 1.00 0.00 85 VAL A N 2
ATOM 2969 C CA . VAL A 1 85 ? 5.139 -7.031 4.625 1.00 0.00 85 VAL A CA 2
ATOM 2970 C C . VAL A 1 85 ? 4.573 -8.398 4.225 1.00 0.00 85 VAL A C 2
ATOM 2971 O O . VAL A 1 85 ? 4.141 -8.598 3.091 1.00 0.00 85 VAL A O 2
ATOM 2984 N N . SER A 1 86 ? 4.566 -9.330 5.170 1.00 0.00 86 SER A N 2
ATOM 2985 C CA . SER A 1 86 ? 4.051 -10.673 4.933 1.00 0.00 86 SER A CA 2
ATOM 2986 C C . SER A 1 86 ? 2.518 -10.677 4.878 1.00 0.00 86 SER A C 2
ATOM 2987 O O . SER A 1 86 ? 1.905 -11.575 4.294 1.00 0.00 86 SER A O 2
ATOM 2995 N N . ALA A 1 87 ? 1.907 -9.649 5.464 1.00 0.00 87 ALA A N 2
ATOM 2996 C CA . ALA A 1 87 ? 0.455 -9.591 5.608 1.00 0.00 87 ALA A CA 2
ATOM 2997 C C . ALA A 1 87 ? -0.275 -9.553 4.256 1.00 0.00 87 ALA A C 2
ATOM 2998 O O . ALA A 1 87 ? -1.119 -10.405 4.004 1.00 0.00 87 ALA A O 2
ATOM 3005 N N . PRO A 1 88 ? 0.033 -8.591 3.353 1.00 0.00 88 PRO A N 2
ATOM 3006 C CA . PRO A 1 88 ? -0.686 -8.463 2.075 1.00 0.00 88 PRO A CA 2
ATOM 3007 C C . PRO A 1 88 ? -0.397 -9.610 1.111 1.00 0.00 88 PRO A C 2
ATOM 3008 O O . PRO A 1 88 ? -1.013 -9.711 0.054 1.00 0.00 88 PRO A O 2
ATOM 3019 N N . ILE A 1 89 ? 0.546 -10.463 1.474 1.00 0.00 89 ILE A N 2
ATOM 3020 C CA . ILE A 1 89 ? 0.849 -11.635 0.672 1.00 0.00 89 ILE A CA 2
ATOM 3021 C C . ILE A 1 89 ? -0.203 -12.710 0.914 1.00 0.00 89 ILE A C 2
ATOM 3022 O O . ILE A 1 89 ? -0.686 -13.354 -0.019 1.00 0.00 89 ILE A O 2
ATOM 3038 N N . LYS A 1 90 ? -0.554 -12.888 2.179 1.00 0.00 90 LYS A N 2
ATOM 3039 C CA . LYS A 1 90 ? -1.517 -13.903 2.574 1.00 0.00 90 LYS A CA 2
ATOM 3040 C C . LYS A 1 90 ? -2.918 -13.312 2.733 1.00 0.00 90 LYS A C 2
ATOM 3041 O O . LYS A 1 90 ? -3.905 -13.895 2.286 1.00 0.00 90 LYS A O 2
ATOM 3060 N N . ASP A 1 91 ? -2.996 -12.149 3.363 1.00 0.00 91 ASP A N 2
ATOM 3061 C CA . ASP A 1 91 ? -4.274 -11.577 3.773 1.00 0.00 91 ASP A CA 2
ATOM 3062 C C . ASP A 1 91 ? -4.565 -10.276 3.039 1.00 0.00 91 ASP A C 2
ATOM 3063 O O . ASP A 1 91 ? -5.066 -9.321 3.633 1.00 0.00 91 ASP A O 2
ATOM 3072 N N . ALA A 1 92 ? -4.261 -10.240 1.747 1.00 0.00 92 ALA A N 2
ATOM 3073 C CA . ALA A 1 92 ? -4.528 -9.056 0.932 1.00 0.00 92 ALA A CA 2
ATOM 3074 C C . ALA A 1 92 ? -6.008 -8.679 0.984 1.00 0.00 92 ALA A C 2
ATOM 3075 O O . ALA A 1 92 ? -6.356 -7.505 1.049 1.00 0.00 92 ALA A O 2
ATOM 3082 N N . GLU A 1 93 ? -6.869 -9.682 0.978 1.00 0.00 93 GLU A N 2
ATOM 3083 C CA . GLU A 1 93 ? -8.306 -9.464 1.089 1.00 0.00 93 GLU A CA 2
ATOM 3084 C C . GLU A 1 93 ? -8.636 -8.737 2.391 1.00 0.00 93 GLU A C 2
ATOM 3085 O O . GLU A 1 93 ? -9.462 -7.823 2.422 1.00 0.00 93 GLU A O 2
ATOM 3097 N N . LYS A 1 94 ? -7.957 -9.137 3.458 1.00 0.00 94 LYS A N 2
ATOM 3098 C CA . LYS A 1 94 ? -8.220 -8.603 4.787 1.00 0.00 94 LYS A CA 2
ATOM 3099 C C . LYS A 1 94 ? -7.685 -7.184 4.907 1.00 0.00 94 LYS A C 2
ATOM 3100 O O . LYS A 1 94 ? -8.342 -6.306 5.464 1.00 0.00 94 LYS A O 2
ATOM 3119 N N . VAL A 1 95 ? -6.494 -6.968 4.362 1.00 0.00 95 VAL A N 2
ATOM 3120 C CA . VAL A 1 95 ? -5.843 -5.668 4.424 1.00 0.00 95 VAL A CA 2
ATOM 3121 C C . VAL A 1 95 ? -6.639 -4.637 3.630 1.00 0.00 95 VAL A C 2
ATOM 3122 O O . VAL A 1 95 ? -6.792 -3.490 4.047 1.00 0.00 95 VAL A O 2
ATOM 3135 N N . ILE A 1 96 ? -7.152 -5.074 2.490 1.00 0.00 96 ILE A N 2
ATOM 3136 C CA . ILE A 1 96 ? -8.029 -4.249 1.663 1.00 0.00 96 ILE A CA 2
ATOM 3137 C C . ILE A 1 96 ? -9.270 -3.833 2.448 1.00 0.00 96 ILE A C 2
ATOM 3138 O O . ILE A 1 96 ? -9.605 -2.652 2.526 1.00 0.00 96 ILE A O 2
ATOM 3154 N N . ASN A 1 97 ? -9.927 -4.812 3.052 1.00 0.00 97 ASN A N 2
ATOM 3155 C CA . ASN A 1 97 ? -11.131 -4.558 3.835 1.00 0.00 97 ASN A CA 2
ATOM 3156 C C . ASN A 1 97 ? -10.837 -3.640 5.016 1.00 0.00 97 ASN A C 2
ATOM 3157 O O . ASN A 1 97 ? -11.656 -2.794 5.378 1.00 0.00 97 ASN A O 2
ATOM 3168 N N . ALA A 1 98 ? -9.659 -3.803 5.603 1.00 0.00 98 ALA A N 2
ATOM 3169 C CA . ALA A 1 98 ? -9.247 -2.986 6.738 1.00 0.00 98 ALA A CA 2
ATOM 3170 C C . ALA A 1 98 ? -9.055 -1.529 6.331 1.00 0.00 98 ALA A C 2
ATOM 3171 O O . ALA A 1 98 ? -9.380 -0.616 7.091 1.00 0.00 98 ALA A O 2
ATOM 3178 N N . ALA A 1 99 ? -8.535 -1.321 5.125 1.00 0.00 99 ALA A N 2
ATOM 3179 C CA . ALA A 1 99 ? -8.316 0.022 4.603 1.00 0.00 99 ALA A CA 2
ATOM 3180 C C . ALA A 1 99 ? -9.641 0.765 4.453 1.00 0.00 99 ALA A C 2
ATOM 3181 O O . ALA A 1 99 ? -9.761 1.930 4.837 1.00 0.00 99 ALA A O 2
ATOM 3188 N N . LEU A 1 100 ? -10.641 0.082 3.902 1.00 0.00 100 LEU A N 2
ATOM 3189 C CA . LEU A 1 100 ? -11.972 0.661 3.742 1.00 0.00 100 LEU A CA 2
ATOM 3190 C C . LEU A 1 100 ? -12.601 0.972 5.094 1.00 0.00 100 LEU A C 2
ATOM 3191 O O . LEU A 1 100 ? -13.385 1.910 5.220 1.00 0.00 100 LEU A O 2
ATOM 3207 N N . ALA A 1 101 ? -12.253 0.185 6.102 1.00 0.00 101 ALA A N 2
ATOM 3208 C CA . ALA A 1 101 ? -12.805 0.363 7.438 1.00 0.00 101 ALA A CA 2
ATOM 3209 C C . ALA A 1 101 ? -12.357 1.684 8.053 1.00 0.00 101 ALA A C 2
ATOM 3210 O O . ALA A 1 101 ? -12.954 2.167 9.006 1.00 0.00 101 ALA A O 2
ATOM 3217 N N . LEU A 1 102 ? -11.311 2.275 7.500 1.00 0.00 102 LEU A N 2
ATOM 3218 C CA . LEU A 1 102 ? -10.792 3.530 8.023 1.00 0.00 102 LEU A CA 2
ATOM 3219 C C . LEU A 1 102 ? -11.684 4.708 7.639 1.00 0.00 102 LEU A C 2
ATOM 3220 O O . LEU A 1 102 ? -11.732 5.715 8.348 1.00 0.00 102 LEU A O 2
ATOM 3236 N N . ILE A 1 103 ? -12.399 4.583 6.525 1.00 0.00 103 ILE A N 2
ATOM 3237 C CA . ILE A 1 103 ? -13.208 5.693 6.025 1.00 0.00 103 ILE A CA 2
ATOM 3238 C C . ILE A 1 103 ? -14.657 5.284 5.741 1.00 0.00 103 ILE A C 2
ATOM 3239 O O . ILE A 1 103 ? -15.591 5.949 6.188 1.00 0.00 103 ILE A O 2
ATOM 3255 N N . ASP A 1 104 ? -14.842 4.186 5.019 1.00 0.00 104 ASP A N 2
ATOM 3256 C CA . ASP A 1 104 ? -16.168 3.795 4.546 1.00 0.00 104 ASP A CA 2
ATOM 3257 C C . ASP A 1 104 ? -16.828 2.790 5.474 1.00 0.00 104 ASP A C 2
ATOM 3258 O O . ASP A 1 104 ? -17.921 3.031 5.987 1.00 0.00 104 ASP A O 2
ATOM 3267 N N . GLU A 1 105 ? -16.165 1.660 5.680 1.00 0.00 105 GLU A N 2
ATOM 3268 C CA . GLU A 1 105 ? -16.742 0.565 6.450 1.00 0.00 105 GLU A CA 2
ATOM 3269 C C . GLU A 1 105 ? -16.826 0.908 7.929 1.00 0.00 105 GLU A C 2
ATOM 3270 O O . GLU A 1 105 ? -17.697 0.401 8.635 1.00 0.00 105 GLU A O 2
ATOM 3282 N N . LYS A 1 106 ? -15.911 1.760 8.379 1.00 0.00 106 LYS A N 2
ATOM 3283 C CA . LYS A 1 106 ? -15.922 2.277 9.748 1.00 0.00 106 LYS A CA 2
ATOM 3284 C C . LYS A 1 106 ? -15.783 1.140 10.759 1.00 0.00 106 LYS A C 2
ATOM 3285 O O . LYS A 1 106 ? -16.811 0.665 11.280 1.00 0.00 106 LYS A O 2
ATOM 3305 N N . MET A 1 1 ? -14.541 -1.631 -4.418 1.00 0.00 1 MET A N 3
ATOM 3306 C CA . MET A 1 1 ? -14.625 -1.361 -5.872 1.00 0.00 1 MET A CA 3
ATOM 3307 C C . MET A 1 1 ? -13.863 -0.081 -6.205 1.00 0.00 1 MET A C 3
ATOM 3308 O O . MET A 1 1 ? -13.023 0.342 -5.415 1.00 0.00 1 MET A O 3
ATOM 3324 N N . LYS A 1 2 ? -14.156 0.511 -7.375 1.00 0.00 2 LYS A N 3
ATOM 3325 C CA . LYS A 1 2 ? -13.407 1.653 -7.923 1.00 0.00 2 LYS A CA 3
ATOM 3326 C C . LYS A 1 2 ? -13.016 2.690 -6.876 1.00 0.00 2 LYS A C 3
ATOM 3327 O O . LYS A 1 2 ? -13.818 3.543 -6.494 1.00 0.00 2 LYS A O 3
ATOM 3346 N N . ARG A 1 3 ? -11.782 2.593 -6.400 1.00 0.00 3 ARG A N 3
ATOM 3347 C CA . ARG A 1 3 ? -11.224 3.592 -5.517 1.00 0.00 3 ARG A CA 3
ATOM 3348 C C . ARG A 1 3 ? -9.704 3.580 -5.619 1.00 0.00 3 ARG A C 3
ATOM 3349 O O . ARG A 1 3 ? -9.104 2.524 -5.819 1.00 0.00 3 ARG A O 3
ATOM 3370 N N . LYS A 1 4 ? -9.090 4.755 -5.527 1.00 0.00 4 LYS A N 3
ATOM 3371 C CA . LYS A 1 4 ? -7.636 4.853 -5.543 1.00 0.00 4 LYS A CA 3
ATOM 3372 C C . LYS A 1 4 ? -7.059 4.519 -4.177 1.00 0.00 4 LYS A C 3
ATOM 3373 O O . LYS A 1 4 ? -7.408 5.138 -3.170 1.00 0.00 4 LYS A O 3
ATOM 3392 N N . ILE A 1 5 ? -6.198 3.519 -4.153 1.00 0.00 5 ILE A N 3
ATOM 3393 C CA . ILE A 1 5 ? -5.503 3.129 -2.941 1.00 0.00 5 ILE A CA 3
ATOM 3394 C C . ILE A 1 5 ? -4.006 3.088 -3.211 1.00 0.00 5 ILE A C 3
ATOM 3395 O O . ILE A 1 5 ? -3.569 2.570 -4.237 1.00 0.00 5 ILE A O 3
ATOM 3411 N N . ILE A 1 6 ? -3.225 3.662 -2.318 1.00 0.00 6 ILE A N 3
ATOM 3412 C CA . ILE A 1 6 ? -1.779 3.641 -2.456 1.00 0.00 6 ILE A CA 3
ATOM 3413 C C . ILE A 1 6 ? -1.161 2.774 -1.368 1.00 0.00 6 ILE A C 3
ATOM 3414 O O . ILE A 1 6 ? -1.513 2.886 -0.195 1.00 0.00 6 ILE A O 3
ATOM 3430 N N . ALA A 1 7 ? -0.254 1.898 -1.763 1.00 0.00 7 ALA A N 3
ATOM 3431 C CA . ALA A 1 7 ? 0.348 0.958 -0.831 1.00 0.00 7 ALA A CA 3
ATOM 3432 C C . ALA A 1 7 ? 1.845 0.870 -1.045 1.00 0.00 7 ALA A C 3
ATOM 3433 O O . ALA A 1 7 ? 2.307 0.688 -2.166 1.00 0.00 7 ALA A O 3
ATOM 3440 N N . VAL A 1 8 ? 2.601 1.006 0.029 1.00 0.00 8 VAL A N 3
ATOM 3441 C CA . VAL A 1 8 ? 4.048 0.916 -0.052 1.00 0.00 8 VAL A CA 3
ATOM 3442 C C . VAL A 1 8 ? 4.542 -0.375 0.589 1.00 0.00 8 VAL A C 3
ATOM 3443 O O . VAL A 1 8 ? 4.145 -0.726 1.701 1.00 0.00 8 VAL A O 3
ATOM 3456 N N . THR A 1 9 ? 5.394 -1.079 -0.135 1.00 0.00 9 THR A N 3
ATOM 3457 C CA . THR A 1 9 ? 6.029 -2.284 0.362 1.00 0.00 9 THR A CA 3
ATOM 3458 C C . THR A 1 9 ? 7.532 -2.059 0.461 1.00 0.00 9 THR A C 3
ATOM 3459 O O . THR A 1 9 ? 8.199 -1.826 -0.546 1.00 0.00 9 THR A O 3
ATOM 3470 N N . ALA A 1 10 ? 8.062 -2.104 1.670 1.00 0.00 10 ALA A N 3
ATOM 3471 C CA . ALA A 1 10 ? 9.472 -1.817 1.882 1.00 0.00 10 ALA A CA 3
ATOM 3472 C C . ALA A 1 10 ? 10.081 -2.767 2.900 1.00 0.00 10 ALA A C 3
ATOM 3473 O O . ALA A 1 10 ? 9.821 -2.660 4.094 1.00 0.00 10 ALA A O 3
ATOM 3480 N N . CYS A 1 11 ? 10.885 -3.697 2.423 1.00 0.00 11 CYS A N 3
ATOM 3481 C CA . CYS A 1 11 ? 11.545 -4.652 3.293 1.00 0.00 11 CYS A CA 3
ATOM 3482 C C . CYS A 1 11 ? 12.895 -5.039 2.709 1.00 0.00 11 CYS A C 3
ATOM 3483 O O . CYS A 1 11 ? 12.984 -5.455 1.550 1.00 0.00 11 CYS A O 3
ATOM 3491 N N . ALA A 1 12 ? 13.940 -4.889 3.509 1.00 0.00 12 ALA A N 3
ATOM 3492 C CA . ALA A 1 12 ? 15.293 -5.195 3.064 1.00 0.00 12 ALA A CA 3
ATOM 3493 C C . ALA A 1 12 ? 15.818 -6.455 3.738 1.00 0.00 12 ALA A C 3
ATOM 3494 O O . ALA A 1 12 ? 16.769 -7.079 3.262 1.00 0.00 12 ALA A O 3
ATOM 3501 N N . THR A 1 13 ? 15.200 -6.828 4.850 1.00 0.00 13 THR A N 3
ATOM 3502 C CA . THR A 1 13 ? 15.600 -8.023 5.571 1.00 0.00 13 THR A CA 3
ATOM 3503 C C . THR A 1 13 ? 15.082 -9.272 4.863 1.00 0.00 13 THR A C 3
ATOM 3504 O O . THR A 1 13 ? 15.794 -10.269 4.722 1.00 0.00 13 THR A O 3
ATOM 3515 N N . GLY A 1 14 ? 13.841 -9.196 4.404 1.00 0.00 14 GLY A N 3
ATOM 3516 C CA . GLY A 1 14 ? 13.245 -10.284 3.661 1.00 0.00 14 GLY A CA 3
ATOM 3517 C C . GLY A 1 14 ? 12.696 -9.810 2.332 1.00 0.00 14 GLY A C 3
ATOM 3518 O O . GLY A 1 14 ? 11.491 -9.610 2.189 1.00 0.00 14 GLY A O 3
ATOM 3522 N N . VAL A 1 15 ? 13.584 -9.648 1.357 1.00 0.00 15 VAL A N 3
ATOM 3523 C CA . VAL A 1 15 ? 13.227 -9.092 0.057 1.00 0.00 15 VAL A CA 3
ATOM 3524 C C . VAL A 1 15 ? 12.170 -9.931 -0.663 1.00 0.00 15 VAL A C 3
ATOM 3525 O O . VAL A 1 15 ? 11.377 -9.402 -1.443 1.00 0.00 15 VAL A O 3
ATOM 3538 N N . ALA A 1 16 ? 12.147 -11.233 -0.388 1.00 0.00 16 ALA A N 3
ATOM 3539 C CA . ALA A 1 16 ? 11.172 -12.126 -1.003 1.00 0.00 16 ALA A CA 3
ATOM 3540 C C . ALA A 1 16 ? 9.762 -11.801 -0.524 1.00 0.00 16 ALA A C 3
ATOM 3541 O O . ALA A 1 16 ? 8.782 -12.021 -1.236 1.00 0.00 16 ALA A O 3
ATOM 3548 N N . HIS A 1 17 ? 9.673 -11.257 0.684 1.00 0.00 17 HIS A N 3
ATOM 3549 C CA . HIS A 1 17 ? 8.387 -10.890 1.268 1.00 0.00 17 HIS A CA 3
ATOM 3550 C C . HIS A 1 17 ? 7.872 -9.625 0.591 1.00 0.00 17 HIS A C 3
ATOM 3551 O O . HIS A 1 17 ? 6.679 -9.490 0.313 1.00 0.00 17 HIS A O 3
ATOM 3566 N N . THR A 1 18 ? 8.800 -8.714 0.318 1.00 0.00 18 THR A N 3
ATOM 3567 C CA . THR A 1 18 ? 8.492 -7.431 -0.295 1.00 0.00 18 THR A CA 3
ATOM 3568 C C . THR A 1 18 ? 7.843 -7.608 -1.664 1.00 0.00 18 THR A C 3
ATOM 3569 O O . THR A 1 18 ? 6.717 -7.163 -1.893 1.00 0.00 18 THR A O 3
ATOM 3580 N N . TYR A 1 19 ? 8.555 -8.282 -2.561 1.00 0.00 19 TYR A N 3
ATOM 3581 C CA . TYR A 1 19 ? 8.102 -8.443 -3.938 1.00 0.00 19 TYR A CA 3
ATOM 3582 C C . TYR A 1 19 ? 6.840 -9.291 -4.017 1.00 0.00 19 TYR A C 3
ATOM 3583 O O . TYR A 1 19 ? 6.034 -9.140 -4.939 1.00 0.00 19 TYR A O 3
ATOM 3601 N N . MET A 1 20 ? 6.666 -10.179 -3.049 1.00 0.00 20 MET A N 3
ATOM 3602 C CA . MET A 1 20 ? 5.465 -10.993 -2.989 1.00 0.00 20 MET A CA 3
ATOM 3603 C C . MET A 1 20 ? 4.254 -10.123 -2.687 1.00 0.00 20 MET A C 3
ATOM 3604 O O . MET A 1 20 ? 3.311 -10.066 -3.477 1.00 0.00 20 MET A O 3
ATOM 3618 N N . ALA A 1 21 ? 4.304 -9.429 -1.551 1.00 0.00 21 ALA A N 3
ATOM 3619 C CA . ALA A 1 21 ? 3.195 -8.595 -1.105 1.00 0.00 21 ALA A CA 3
ATOM 3620 C C . ALA A 1 21 ? 2.870 -7.518 -2.132 1.00 0.00 21 ALA A C 3
ATOM 3621 O O . ALA A 1 21 ? 1.704 -7.230 -2.388 1.00 0.00 21 ALA A O 3
ATOM 3628 N N . ALA A 1 22 ? 3.913 -6.944 -2.725 1.00 0.00 22 ALA A N 3
ATOM 3629 C CA . ALA A 1 22 ? 3.756 -5.906 -3.737 1.00 0.00 22 ALA A CA 3
ATOM 3630 C C . ALA A 1 22 ? 2.840 -6.371 -4.865 1.00 0.00 22 ALA A C 3
ATOM 3631 O O . ALA A 1 22 ? 1.812 -5.752 -5.137 1.00 0.00 22 ALA A O 3
ATOM 3638 N N . GLN A 1 23 ? 3.201 -7.479 -5.500 1.00 0.00 23 GLN A N 3
ATOM 3639 C CA . GLN A 1 23 ? 2.434 -7.988 -6.628 1.00 0.00 23 GLN A CA 3
ATOM 3640 C C . GLN A 1 23 ? 1.104 -8.576 -6.169 1.00 0.00 23 GLN A C 3
ATOM 3641 O O . GLN A 1 23 ? 0.107 -8.477 -6.878 1.00 0.00 23 GLN A O 3
ATOM 3655 N N . ALA A 1 24 ? 1.090 -9.175 -4.979 1.00 0.00 24 ALA A N 3
ATOM 3656 C CA . ALA A 1 24 ? -0.134 -9.748 -4.421 1.00 0.00 24 ALA A CA 3
ATOM 3657 C C . ALA A 1 24 ? -1.201 -8.674 -4.263 1.00 0.00 24 ALA A C 3
ATOM 3658 O O . ALA A 1 24 ? -2.370 -8.889 -4.594 1.00 0.00 24 ALA A O 3
ATOM 3665 N N . LEU A 1 25 ? -0.781 -7.518 -3.764 1.00 0.00 25 LEU A N 3
ATOM 3666 C CA . LEU A 1 25 ? -1.663 -6.359 -3.647 1.00 0.00 25 LEU A CA 3
ATOM 3667 C C . LEU A 1 25 ? -2.172 -5.916 -5.015 1.00 0.00 25 LEU A C 3
ATOM 3668 O O . LEU A 1 25 ? -3.356 -5.625 -5.183 1.00 0.00 25 LEU A O 3
ATOM 3684 N N . LYS A 1 26 ? -1.271 -5.874 -5.990 1.00 0.00 26 LYS A N 3
ATOM 3685 C CA . LYS A 1 26 ? -1.617 -5.451 -7.343 1.00 0.00 26 LYS A CA 3
ATOM 3686 C C . LYS A 1 26 ? -2.630 -6.406 -7.971 1.00 0.00 26 LYS A C 3
ATOM 3687 O O . LYS A 1 26 ? -3.521 -5.983 -8.704 1.00 0.00 26 LYS A O 3
ATOM 3706 N N . LYS A 1 27 ? -2.490 -7.689 -7.671 1.00 0.00 27 LYS A N 3
ATOM 3707 C CA . LYS A 1 27 ? -3.418 -8.702 -8.161 1.00 0.00 27 LYS A CA 3
ATOM 3708 C C . LYS A 1 27 ? -4.770 -8.567 -7.475 1.00 0.00 27 LYS A C 3
ATOM 3709 O O . LYS A 1 27 ? -5.811 -8.465 -8.130 1.00 0.00 27 LYS A O 3
ATOM 3728 N N . GLY A 1 28 ? -4.734 -8.547 -6.145 1.00 0.00 28 GLY A N 3
ATOM 3729 C CA . GLY A 1 28 ? -5.945 -8.436 -5.348 1.00 0.00 28 GLY A CA 3
ATOM 3730 C C . GLY A 1 28 ? -6.737 -7.178 -5.647 1.00 0.00 28 GLY A C 3
ATOM 3731 O O . GLY A 1 28 ? -7.933 -7.108 -5.360 1.00 0.00 28 GLY A O 3
ATOM 3735 N N . ALA A 1 29 ? -6.069 -6.187 -6.226 1.00 0.00 29 ALA A N 3
ATOM 3736 C CA . ALA A 1 29 ? -6.720 -4.948 -6.624 1.00 0.00 29 ALA A CA 3
ATOM 3737 C C . ALA A 1 29 ? -7.910 -5.218 -7.537 1.00 0.00 29 ALA A C 3
ATOM 3738 O O . ALA A 1 29 ? -9.004 -4.706 -7.308 1.00 0.00 29 ALA A O 3
ATOM 3745 N N . LYS A 1 30 ? -7.697 -6.035 -8.561 1.00 0.00 30 LYS A N 3
ATOM 3746 C CA . LYS A 1 30 ? -8.749 -6.332 -9.527 1.00 0.00 30 LYS A CA 3
ATOM 3747 C C . LYS A 1 30 ? -9.844 -7.179 -8.890 1.00 0.00 30 LYS A C 3
ATOM 3748 O O . LYS A 1 30 ? -11.008 -7.120 -9.290 1.00 0.00 30 LYS A O 3
ATOM 3767 N N . LYS A 1 31 ? -9.459 -7.955 -7.891 1.00 0.00 31 LYS A N 3
ATOM 3768 C CA . LYS A 1 31 ? -10.387 -8.827 -7.185 1.00 0.00 31 LYS A CA 3
ATOM 3769 C C . LYS A 1 31 ? -11.340 -7.999 -6.327 1.00 0.00 31 LYS A C 3
ATOM 3770 O O . LYS A 1 31 ? -12.488 -8.384 -6.097 1.00 0.00 31 LYS A O 3
ATOM 3789 N N . MET A 1 32 ? -10.855 -6.855 -5.859 1.00 0.00 32 MET A N 3
ATOM 3790 C CA . MET A 1 32 ? -11.682 -5.927 -5.095 1.00 0.00 32 MET A CA 3
ATOM 3791 C C . MET A 1 32 ? -12.312 -4.893 -6.025 1.00 0.00 32 MET A C 3
ATOM 3792 O O . MET A 1 32 ? -13.231 -4.167 -5.642 1.00 0.00 32 MET A O 3
ATOM 3806 N N . GLY A 1 33 ? -11.789 -4.822 -7.244 1.00 0.00 33 GLY A N 3
ATOM 3807 C CA . GLY A 1 33 ? -12.341 -3.942 -8.258 1.00 0.00 33 GLY A CA 3
ATOM 3808 C C . GLY A 1 33 ? -11.893 -2.502 -8.100 1.00 0.00 33 GLY A C 3
ATOM 3809 O O . GLY A 1 33 ? -12.542 -1.588 -8.602 1.00 0.00 33 GLY A O 3
ATOM 3813 N N . ASN A 1 34 ? -10.787 -2.299 -7.403 1.00 0.00 34 ASN A N 3
ATOM 3814 C CA . ASN A 1 34 ? -10.270 -0.958 -7.158 1.00 0.00 34 ASN A CA 3
ATOM 3815 C C . ASN A 1 34 ? -8.922 -0.755 -7.835 1.00 0.00 34 ASN A C 3
ATOM 3816 O O . ASN A 1 34 ? -8.330 -1.703 -8.352 1.00 0.00 34 ASN A O 3
ATOM 3827 N N . LEU A 1 35 ? -8.427 0.472 -7.797 1.00 0.00 35 LEU A N 3
ATOM 3828 C CA . LEU A 1 35 ? -7.183 0.817 -8.465 1.00 0.00 35 LEU A CA 3
ATOM 3829 C C . LEU A 1 35 ? -6.104 1.121 -7.434 1.00 0.00 35 LEU A C 3
ATOM 3830 O O . LEU A 1 35 ? -6.138 2.162 -6.773 1.00 0.00 35 LEU A O 3
ATOM 3846 N N . ILE A 1 36 ? -5.150 0.217 -7.294 1.00 0.00 36 ILE A N 3
ATOM 3847 C CA . ILE A 1 36 ? -4.114 0.370 -6.293 1.00 0.00 36 ILE A CA 3
ATOM 3848 C C . ILE A 1 36 ? -2.787 0.743 -6.946 1.00 0.00 36 ILE A C 3
ATOM 3849 O O . ILE A 1 36 ? -2.471 0.296 -8.051 1.00 0.00 36 ILE A O 3
ATOM 3865 N N . LYS A 1 37 ? -2.037 1.592 -6.268 1.00 0.00 37 LYS A N 3
ATOM 3866 C CA . LYS A 1 37 ? -0.706 1.968 -6.703 1.00 0.00 37 LYS A CA 3
ATOM 3867 C C . LYS A 1 37 ? 0.304 1.496 -5.673 1.00 0.00 37 LYS A C 3
ATOM 3868 O O . LYS A 1 37 ? 0.412 2.074 -4.589 1.00 0.00 37 LYS A O 3
ATOM 3887 N N . VAL A 1 38 ? 1.012 0.425 -5.996 1.00 0.00 38 VAL A N 3
ATOM 3888 C CA . VAL A 1 38 ? 1.949 -0.175 -5.060 1.00 0.00 38 VAL A CA 3
ATOM 3889 C C . VAL A 1 38 ? 3.374 0.310 -5.307 1.00 0.00 38 VAL A C 3
ATOM 3890 O O . VAL A 1 38 ? 3.892 0.237 -6.421 1.00 0.00 38 VAL A O 3
ATOM 3903 N N . GLU A 1 39 ? 3.987 0.816 -4.254 1.00 0.00 39 GLU A N 3
ATOM 3904 C CA . GLU A 1 39 ? 5.377 1.230 -4.281 1.00 0.00 39 GLU A CA 3
ATOM 3905 C C . GLU A 1 39 ? 6.224 0.161 -3.606 1.00 0.00 39 GLU A C 3
ATOM 3906 O O . GLU A 1 39 ? 5.759 -0.513 -2.687 1.00 0.00 39 GLU A O 3
ATOM 3918 N N . THR A 1 40 ? 7.448 -0.008 -4.063 1.00 0.00 40 THR A N 3
ATOM 3919 C CA . THR A 1 40 ? 8.333 -1.008 -3.494 1.00 0.00 40 THR A CA 3
ATOM 3920 C C . THR A 1 40 ? 9.718 -0.426 -3.238 1.00 0.00 40 THR A C 3
ATOM 3921 O O . THR A 1 40 ? 10.375 0.059 -4.159 1.00 0.00 40 THR A O 3
ATOM 3932 N N . GLN A 1 41 ? 10.144 -0.459 -1.984 1.00 0.00 41 GLN A N 3
ATOM 3933 C CA . GLN A 1 41 ? 11.477 -0.020 -1.612 1.00 0.00 41 GLN A CA 3
ATOM 3934 C C . GLN A 1 41 ? 12.234 -1.154 -0.943 1.00 0.00 41 GLN A C 3
ATOM 3935 O O . GLN A 1 41 ? 11.637 -2.007 -0.283 1.00 0.00 41 GLN A O 3
ATOM 3949 N N . GLY A 1 42 ? 13.539 -1.171 -1.132 1.00 0.00 42 GLY A N 3
ATOM 3950 C CA . GLY A 1 42 ? 14.381 -2.058 -0.363 1.00 0.00 42 GLY A CA 3
ATOM 3951 C C . GLY A 1 42 ? 14.936 -1.333 0.841 1.00 0.00 42 GLY A C 3
ATOM 3952 O O . GLY A 1 42 ? 14.552 -1.601 1.980 1.00 0.00 42 GLY A O 3
ATOM 3956 N N . ALA A 1 43 ? 15.825 -0.391 0.574 1.00 0.00 43 ALA A N 3
ATOM 3957 C CA . ALA A 1 43 ? 16.360 0.489 1.602 1.00 0.00 43 ALA A CA 3
ATOM 3958 C C . ALA A 1 43 ? 16.564 1.885 1.031 1.00 0.00 43 ALA A C 3
ATOM 3959 O O . ALA A 1 43 ? 16.137 2.879 1.616 1.00 0.00 43 ALA A O 3
ATOM 3966 N N . THR A 1 44 ? 17.212 1.946 -0.124 1.00 0.00 44 THR A N 3
ATOM 3967 C CA . THR A 1 44 ? 17.422 3.205 -0.824 1.00 0.00 44 THR A CA 3
ATOM 3968 C C . THR A 1 44 ? 16.758 3.162 -2.201 1.00 0.00 44 THR A C 3
ATOM 3969 O O . THR A 1 44 ? 16.331 4.187 -2.736 1.00 0.00 44 THR A O 3
ATOM 3980 N N . GLY A 1 45 ? 16.665 1.961 -2.762 1.00 0.00 45 GLY A N 3
ATOM 3981 C CA . GLY A 1 45 ? 16.142 1.802 -4.104 1.00 0.00 45 GLY A CA 3
ATOM 3982 C C . GLY A 1 45 ? 14.637 1.668 -4.131 1.00 0.00 45 GLY A C 3
ATOM 3983 O O . GLY A 1 45 ? 14.058 0.867 -3.391 1.00 0.00 45 GLY A O 3
ATOM 3987 N N . ILE A 1 46 ? 14.007 2.463 -4.979 1.00 0.00 46 ILE A N 3
ATOM 3988 C CA . ILE A 1 46 ? 12.568 2.417 -5.154 1.00 0.00 46 ILE A CA 3
ATOM 3989 C C . ILE A 1 46 ? 12.235 1.824 -6.520 1.00 0.00 46 ILE A C 3
ATOM 3990 O O . ILE A 1 46 ? 12.783 2.252 -7.533 1.00 0.00 46 ILE A O 3
ATOM 4006 N N . GLU A 1 47 ? 11.351 0.841 -6.547 1.00 0.00 47 GLU A N 3
ATOM 4007 C CA . GLU A 1 47 ? 10.979 0.189 -7.796 1.00 0.00 47 GLU A CA 3
ATOM 4008 C C . GLU A 1 47 ? 9.854 0.950 -8.499 1.00 0.00 47 GLU A C 3
ATOM 4009 O O . GLU A 1 47 ? 9.800 1.000 -9.726 1.00 0.00 47 GLU A O 3
ATOM 4021 N N . ASN A 1 48 ? 8.970 1.561 -7.722 1.00 0.00 48 ASN A N 3
ATOM 4022 C CA . ASN A 1 48 ? 7.826 2.270 -8.285 1.00 0.00 48 ASN A CA 3
ATOM 4023 C C . ASN A 1 48 ? 7.466 3.463 -7.420 1.00 0.00 48 ASN A C 3
ATOM 4024 O O . ASN A 1 48 ? 6.740 3.322 -6.445 1.00 0.00 48 ASN A O 3
ATOM 4035 N N . GLU A 1 49 ? 7.993 4.625 -7.768 1.00 0.00 49 GLU A N 3
ATOM 4036 C CA . GLU A 1 49 ? 7.757 5.837 -6.988 1.00 0.00 49 GLU A CA 3
ATOM 4037 C C . GLU A 1 49 ? 6.298 6.295 -7.094 1.00 0.00 49 GLU A C 3
ATOM 4038 O O . GLU A 1 49 ? 5.745 6.423 -8.194 1.00 0.00 49 GLU A O 3
ATOM 4050 N N . LEU A 1 50 ? 5.667 6.507 -5.947 1.00 0.00 50 LEU A N 3
ATOM 4051 C CA . LEU A 1 50 ? 4.314 7.040 -5.912 1.00 0.00 50 LEU A CA 3
ATOM 4052 C C . LEU A 1 50 ? 4.345 8.563 -5.916 1.00 0.00 50 LEU A C 3
ATOM 4053 O O . LEU A 1 50 ? 5.150 9.181 -5.216 1.00 0.00 50 LEU A O 3
ATOM 4069 N N . THR A 1 51 ? 3.473 9.165 -6.710 1.00 0.00 51 THR A N 3
ATOM 4070 C CA . THR A 1 51 ? 3.427 10.614 -6.827 1.00 0.00 51 THR A CA 3
ATOM 4071 C C . THR A 1 51 ? 2.461 11.207 -5.808 1.00 0.00 51 THR A C 3
ATOM 4072 O O . THR A 1 51 ? 1.567 10.515 -5.321 1.00 0.00 51 THR A O 3
ATOM 4083 N N . GLU A 1 52 ? 2.636 12.486 -5.499 1.00 0.00 52 GLU A N 3
ATOM 4084 C CA . GLU A 1 52 ? 1.764 13.179 -4.556 1.00 0.00 52 GLU A CA 3
ATOM 4085 C C . GLU A 1 52 ? 0.315 13.148 -5.041 1.00 0.00 52 GLU A C 3
ATOM 4086 O O . GLU A 1 52 ? -0.613 13.052 -4.241 1.00 0.00 52 GLU A O 3
ATOM 4098 N N . LYS A 1 53 ? 0.124 13.219 -6.356 1.00 0.00 53 LYS A N 3
ATOM 4099 C CA . LYS A 1 53 ? -1.216 13.168 -6.932 1.00 0.00 53 LYS A CA 3
ATOM 4100 C C . LYS A 1 53 ? -1.840 11.784 -6.742 1.00 0.00 53 LYS A C 3
ATOM 4101 O O . LYS A 1 53 ? -3.048 11.665 -6.535 1.00 0.00 53 LYS A O 3
ATOM 4120 N N . ASP A 1 54 ? -1.016 10.738 -6.800 1.00 0.00 54 ASP A N 3
ATOM 4121 C CA . ASP A 1 54 ? -1.488 9.382 -6.506 1.00 0.00 54 ASP A CA 3
ATOM 4122 C C . ASP A 1 54 ? -1.929 9.289 -5.056 1.00 0.00 54 ASP A C 3
ATOM 4123 O O . ASP A 1 54 ? -2.980 8.730 -4.744 1.00 0.00 54 ASP A O 3
ATOM 4132 N N . VAL A 1 55 ? -1.118 9.868 -4.188 1.00 0.00 55 VAL A N 3
ATOM 4133 C CA . VAL A 1 55 ? -1.347 9.812 -2.755 1.00 0.00 55 VAL A CA 3
ATOM 4134 C C . VAL A 1 55 ? -2.542 10.682 -2.352 1.00 0.00 55 VAL A C 3
ATOM 4135 O O . VAL A 1 55 ? -3.246 10.377 -1.391 1.00 0.00 55 VAL A O 3
ATOM 4148 N N . ASN A 1 56 ? -2.761 11.763 -3.092 1.00 0.00 56 ASN A N 3
ATOM 4149 C CA . ASN A 1 56 ? -3.868 12.676 -2.813 1.00 0.00 56 ASN A CA 3
ATOM 4150 C C . ASN A 1 56 ? -5.206 12.089 -3.236 1.00 0.00 56 ASN A C 3
ATOM 4151 O O . ASN A 1 56 ? -6.173 12.114 -2.471 1.00 0.00 56 ASN A O 3
ATOM 4162 N N . ILE A 1 57 ? -5.266 11.573 -4.458 1.00 0.00 57 ILE A N 3
ATOM 4163 C CA . ILE A 1 57 ? -6.504 11.011 -4.982 1.00 0.00 57 ILE A CA 3
ATOM 4164 C C . ILE A 1 57 ? -6.845 9.713 -4.258 1.00 0.00 57 ILE A C 3
ATOM 4165 O O . ILE A 1 57 ? -8.016 9.354 -4.122 1.00 0.00 57 ILE A O 3
ATOM 4181 N N . GLY A 1 58 ? -5.817 9.012 -3.798 1.00 0.00 58 GLY A N 3
ATOM 4182 C CA . GLY A 1 58 ? -6.026 7.851 -2.961 1.00 0.00 58 GLY A CA 3
ATOM 4183 C C . GLY A 1 58 ? -6.664 8.218 -1.635 1.00 0.00 58 GLY A C 3
ATOM 4184 O O . GLY A 1 58 ? -6.334 9.246 -1.043 1.00 0.00 58 GLY A O 3
ATOM 4188 N N . GLU A 1 59 ? -7.582 7.385 -1.173 1.00 0.00 59 GLU A N 3
ATOM 4189 C CA . GLU A 1 59 ? -8.284 7.648 0.075 1.00 0.00 59 GLU A CA 3
ATOM 4190 C C . GLU A 1 59 ? -7.498 7.097 1.254 1.00 0.00 59 GLU A C 3
ATOM 4191 O O . GLU A 1 59 ? -7.310 7.774 2.265 1.00 0.00 59 GLU A O 3
ATOM 4203 N N . VAL A 1 60 ? -7.035 5.865 1.111 1.00 0.00 60 VAL A N 3
ATOM 4204 C CA . VAL A 1 60 ? -6.329 5.184 2.183 1.00 0.00 60 VAL A CA 3
ATOM 4205 C C . VAL A 1 60 ? -4.975 4.680 1.710 1.00 0.00 60 VAL A C 3
ATOM 4206 O O . VAL A 1 60 ? -4.797 4.341 0.537 1.00 0.00 60 VAL A O 3
ATOM 4219 N N . VAL A 1 61 ? -4.026 4.651 2.628 1.00 0.00 61 VAL A N 3
ATOM 4220 C CA . VAL A 1 61 ? -2.685 4.187 2.336 1.00 0.00 61 VAL A CA 3
ATOM 4221 C C . VAL A 1 61 ? -2.405 2.880 3.067 1.00 0.00 61 VAL A C 3
ATOM 4222 O O . VAL A 1 61 ? -2.828 2.698 4.202 1.00 0.00 61 VAL A O 3
ATOM 4235 N N . ILE A 1 62 ? -1.703 1.972 2.415 1.00 0.00 62 ILE A N 3
ATOM 4236 C CA . ILE A 1 62 ? -1.276 0.739 3.056 1.00 0.00 62 ILE A CA 3
ATOM 4237 C C . ILE A 1 62 ? 0.239 0.717 3.192 1.00 0.00 62 ILE A C 3
ATOM 4238 O O . ILE A 1 62 ? 0.961 1.008 2.239 1.00 0.00 62 ILE A O 3
ATOM 4254 N N . PHE A 1 63 ? 0.716 0.391 4.380 1.00 0.00 63 PHE A N 3
ATOM 4255 C CA . PHE A 1 63 ? 2.142 0.268 4.609 1.00 0.00 63 PHE A CA 3
ATOM 4256 C C . PHE A 1 63 ? 2.508 -1.136 5.045 1.00 0.00 63 PHE A C 3
ATOM 4257 O O . PHE A 1 63 ? 2.260 -1.528 6.179 1.00 0.00 63 PHE A O 3
ATOM 4274 N N . ALA A 1 64 ? 3.076 -1.893 4.130 1.00 0.00 64 ALA A N 3
ATOM 4275 C CA . ALA A 1 64 ? 3.622 -3.194 4.456 1.00 0.00 64 ALA A CA 3
ATOM 4276 C C . ALA A 1 64 ? 5.136 -3.096 4.422 1.00 0.00 64 ALA A C 3
ATOM 4277 O O . ALA A 1 64 ? 5.759 -3.266 3.371 1.00 0.00 64 ALA A O 3
ATOM 4284 N N . VAL A 1 65 ? 5.730 -2.784 5.562 1.00 0.00 65 VAL A N 3
ATOM 4285 C CA . VAL A 1 65 ? 7.144 -2.457 5.596 1.00 0.00 65 VAL A CA 3
ATOM 4286 C C . VAL A 1 65 ? 7.872 -3.117 6.758 1.00 0.00 65 VAL A C 3
ATOM 4287 O O . VAL A 1 65 ? 7.270 -3.508 7.761 1.00 0.00 65 VAL A O 3
ATOM 4300 N N . ASP A 1 66 ? 9.174 -3.248 6.577 1.00 0.00 66 ASP A N 3
ATOM 4301 C CA . ASP A 1 66 ? 10.095 -3.669 7.619 1.00 0.00 66 ASP A CA 3
ATOM 4302 C C . ASP A 1 66 ? 11.231 -2.658 7.699 1.00 0.00 66 ASP A C 3
ATOM 4303 O O . ASP A 1 66 ? 11.822 -2.440 8.756 1.00 0.00 66 ASP A O 3
ATOM 4312 N N . THR A 1 67 ? 11.502 -2.015 6.572 1.00 0.00 67 THR A N 3
ATOM 4313 C CA . THR A 1 67 ? 12.551 -1.019 6.497 1.00 0.00 67 THR A CA 3
ATOM 4314 C C . THR A 1 67 ? 11.971 0.370 6.237 1.00 0.00 67 THR A C 3
ATOM 4315 O O . THR A 1 67 ? 10.763 0.590 6.377 1.00 0.00 67 THR A O 3
ATOM 4326 N N . LYS A 1 68 ? 12.837 1.297 5.867 1.00 0.00 68 LYS A N 3
ATOM 4327 C CA . LYS A 1 68 ? 12.468 2.696 5.731 1.00 0.00 68 LYS A CA 3
ATOM 4328 C C . LYS A 1 68 ? 11.930 3.015 4.338 1.00 0.00 68 LYS A C 3
ATOM 4329 O O . LYS A 1 68 ? 12.483 2.579 3.326 1.00 0.00 68 LYS A O 3
ATOM 4348 N N . VAL A 1 69 ? 10.849 3.781 4.308 1.00 0.00 69 VAL A N 3
ATOM 4349 C CA . VAL A 1 69 ? 10.273 4.285 3.070 1.00 0.00 69 VAL A CA 3
ATOM 4350 C C . VAL A 1 69 ? 10.371 5.810 3.051 1.00 0.00 69 VAL A C 3
ATOM 4351 O O . VAL A 1 69 ? 9.967 6.478 4.002 1.00 0.00 69 VAL A O 3
ATOM 4364 N N . ARG A 1 70 ? 10.902 6.357 1.964 1.00 0.00 70 ARG A N 3
ATOM 4365 C CA . ARG A 1 70 ? 11.241 7.773 1.911 1.00 0.00 70 ARG A CA 3
ATOM 4366 C C . ARG A 1 70 ? 10.028 8.603 1.509 1.00 0.00 70 ARG A C 3
ATOM 4367 O O . ARG A 1 70 ? 9.937 9.792 1.816 1.00 0.00 70 ARG A O 3
ATOM 4388 N N . ASN A 1 71 ? 9.097 7.973 0.814 1.00 0.00 71 ASN A N 3
ATOM 4389 C CA . ASN A 1 71 ? 7.903 8.659 0.357 1.00 0.00 71 ASN A CA 3
ATOM 4390 C C . ASN A 1 71 ? 6.857 8.724 1.448 1.00 0.00 71 ASN A C 3
ATOM 4391 O O . ASN A 1 71 ? 5.831 9.376 1.274 1.00 0.00 71 ASN A O 3
ATOM 4402 N N . LYS A 1 72 ? 7.131 8.059 2.576 1.00 0.00 72 LYS A N 3
ATOM 4403 C CA . LYS A 1 72 ? 6.213 8.038 3.716 1.00 0.00 72 LYS A CA 3
ATOM 4404 C C . LYS A 1 72 ? 5.755 9.452 4.080 1.00 0.00 72 LYS A C 3
ATOM 4405 O O . LYS A 1 72 ? 4.650 9.640 4.583 1.00 0.00 72 LYS A O 3
ATOM 4424 N N . GLU A 1 73 ? 6.610 10.439 3.801 1.00 0.00 73 GLU A N 3
ATOM 4425 C CA . GLU A 1 73 ? 6.283 11.849 4.042 1.00 0.00 73 GLU A CA 3
ATOM 4426 C C . GLU A 1 73 ? 4.958 12.242 3.390 1.00 0.00 73 GLU A C 3
ATOM 4427 O O . GLU A 1 73 ? 4.188 13.016 3.950 1.00 0.00 73 GLU A O 3
ATOM 4439 N N . ARG A 1 74 ? 4.699 11.706 2.203 1.00 0.00 74 ARG A N 3
ATOM 4440 C CA . ARG A 1 74 ? 3.466 11.998 1.481 1.00 0.00 74 ARG A CA 3
ATOM 4441 C C . ARG A 1 74 ? 2.262 11.515 2.269 1.00 0.00 74 ARG A C 3
ATOM 4442 O O . ARG A 1 74 ? 1.287 12.238 2.452 1.00 0.00 74 ARG A O 3
ATOM 4463 N N . PHE A 1 75 ? 2.359 10.298 2.764 1.00 0.00 75 PHE A N 3
ATOM 4464 C CA . PHE A 1 75 ? 1.251 9.649 3.433 1.00 0.00 75 PHE A CA 3
ATOM 4465 C C . PHE A 1 75 ? 1.178 10.077 4.899 1.00 0.00 75 PHE A C 3
ATOM 4466 O O . PHE A 1 75 ? 0.287 9.650 5.633 1.00 0.00 75 PHE A O 3
ATOM 4483 N N . ASP A 1 76 ? 2.112 10.933 5.306 1.00 0.00 76 ASP A N 3
ATOM 4484 C CA . ASP A 1 76 ? 2.196 11.415 6.685 1.00 0.00 76 ASP A CA 3
ATOM 4485 C C . ASP A 1 76 ? 0.922 12.157 7.080 1.00 0.00 76 ASP A C 3
ATOM 4486 O O . ASP A 1 76 ? 0.347 11.908 8.141 1.00 0.00 76 ASP A O 3
ATOM 4495 N N . GLY A 1 77 ? 0.477 13.051 6.211 1.00 0.00 77 GLY A N 3
ATOM 4496 C CA . GLY A 1 77 ? -0.736 13.802 6.469 1.00 0.00 77 GLY A CA 3
ATOM 4497 C C . GLY A 1 77 ? -1.979 13.093 5.962 1.00 0.00 77 GLY A C 3
ATOM 4498 O O . GLY A 1 77 ? -3.081 13.637 6.030 1.00 0.00 77 GLY A O 3
ATOM 4502 N N . LYS A 1 78 ? -1.806 11.883 5.451 1.00 0.00 78 LYS A N 3
ATOM 4503 C CA . LYS A 1 78 ? -2.928 11.106 4.938 1.00 0.00 78 LYS A CA 3
ATOM 4504 C C . LYS A 1 78 ? -3.290 9.973 5.896 1.00 0.00 78 LYS A C 3
ATOM 4505 O O . LYS A 1 78 ? -2.700 9.841 6.968 1.00 0.00 78 LYS A O 3
ATOM 4524 N N . VAL A 1 79 ? -4.260 9.161 5.502 1.00 0.00 79 VAL A N 3
ATOM 4525 C CA . VAL A 1 79 ? -4.748 8.075 6.349 1.00 0.00 79 VAL A CA 3
ATOM 4526 C C . VAL A 1 79 ? -4.131 6.755 5.913 1.00 0.00 79 VAL A C 3
ATOM 4527 O O . VAL A 1 79 ? -4.340 6.311 4.785 1.00 0.00 79 VAL A O 3
ATOM 4540 N N . VAL A 1 80 ? -3.369 6.124 6.797 1.00 0.00 80 VAL A N 3
ATOM 4541 C CA . VAL A 1 80 ? -2.650 4.915 6.427 1.00 0.00 80 VAL A CA 3
ATOM 4542 C C . VAL A 1 80 ? -2.987 3.750 7.355 1.00 0.00 80 VAL A C 3
ATOM 4543 O O . VAL A 1 80 ? -3.352 3.943 8.517 1.00 0.00 80 VAL A O 3
ATOM 4556 N N . LEU A 1 81 ? -2.880 2.550 6.818 1.00 0.00 81 LEU A N 3
ATOM 4557 C CA . LEU A 1 81 ? -3.005 1.333 7.594 1.00 0.00 81 LEU A CA 3
ATOM 4558 C C . LEU A 1 81 ? -1.694 0.556 7.465 1.00 0.00 81 LEU A C 3
ATOM 4559 O O . LEU A 1 81 ? -1.389 0.001 6.407 1.00 0.00 81 LEU A O 3
ATOM 4575 N N . GLU A 1 82 ? -0.904 0.565 8.528 1.00 0.00 82 GLU A N 3
ATOM 4576 C CA . GLU A 1 82 ? 0.426 -0.029 8.501 1.00 0.00 82 GLU A CA 3
ATOM 4577 C C . GLU A 1 82 ? 0.406 -1.433 9.100 1.00 0.00 82 GLU A C 3
ATOM 4578 O O . GLU A 1 82 ? -0.165 -1.655 10.168 1.00 0.00 82 GLU A O 3
ATOM 4590 N N . VAL A 1 83 ? 1.020 -2.374 8.395 1.00 0.00 83 VAL A N 3
ATOM 4591 C CA . VAL A 1 83 ? 1.070 -3.770 8.815 1.00 0.00 83 VAL A CA 3
ATOM 4592 C C . VAL A 1 83 ? 2.426 -4.381 8.464 1.00 0.00 83 VAL A C 3
ATOM 4593 O O . VAL A 1 83 ? 3.205 -3.784 7.720 1.00 0.00 83 VAL A O 3
ATOM 4606 N N . PRO A 1 84 ? 2.738 -5.566 9.012 1.00 0.00 84 PRO A N 3
ATOM 4607 C CA . PRO A 1 84 ? 3.938 -6.319 8.630 1.00 0.00 84 PRO A CA 3
ATOM 4608 C C . PRO A 1 84 ? 3.927 -6.663 7.141 1.00 0.00 84 PRO A C 3
ATOM 4609 O O . PRO A 1 84 ? 2.868 -6.902 6.559 1.00 0.00 84 PRO A O 3
ATOM 4620 N N . VAL A 1 85 ? 5.108 -6.698 6.536 1.00 0.00 85 VAL A N 3
ATOM 4621 C CA . VAL A 1 85 ? 5.233 -6.867 5.089 1.00 0.00 85 VAL A CA 3
ATOM 4622 C C . VAL A 1 85 ? 4.664 -8.210 4.605 1.00 0.00 85 VAL A C 3
ATOM 4623 O O . VAL A 1 85 ? 4.144 -8.308 3.495 1.00 0.00 85 VAL A O 3
ATOM 4636 N N . SER A 1 86 ? 4.750 -9.235 5.440 1.00 0.00 86 SER A N 3
ATOM 4637 C CA . SER A 1 86 ? 4.275 -10.565 5.070 1.00 0.00 86 SER A CA 3
ATOM 4638 C C . SER A 1 86 ? 2.747 -10.664 5.103 1.00 0.00 86 SER A C 3
ATOM 4639 O O . SER A 1 86 ? 2.168 -11.564 4.494 1.00 0.00 86 SER A O 3
ATOM 4647 N N . ALA A 1 87 ? 2.097 -9.742 5.809 1.00 0.00 87 ALA A N 3
ATOM 4648 C CA . ALA A 1 87 ? 0.645 -9.795 5.996 1.00 0.00 87 ALA A CA 3
ATOM 4649 C C . ALA A 1 87 ? -0.130 -9.794 4.666 1.00 0.00 87 ALA A C 3
ATOM 4650 O O . ALA A 1 87 ? -0.945 -10.688 4.431 1.00 0.00 87 ALA A O 3
ATOM 4657 N N . PRO A 1 88 ? 0.102 -8.809 3.769 1.00 0.00 88 PRO A N 3
ATOM 4658 C CA . PRO A 1 88 ? -0.641 -8.704 2.506 1.00 0.00 88 PRO A CA 3
ATOM 4659 C C . PRO A 1 88 ? -0.267 -9.780 1.487 1.00 0.00 88 PRO A C 3
ATOM 4660 O O . PRO A 1 88 ? -0.756 -9.765 0.359 1.00 0.00 88 PRO A O 3
ATOM 4671 N N . ILE A 1 89 ? 0.599 -10.709 1.879 1.00 0.00 89 ILE A N 3
ATOM 4672 C CA . ILE A 1 89 ? 0.989 -11.801 0.995 1.00 0.00 89 ILE A CA 3
ATOM 4673 C C . ILE A 1 89 ? -0.190 -12.745 0.753 1.00 0.00 89 ILE A C 3
ATOM 4674 O O . ILE A 1 89 ? -0.515 -13.070 -0.389 1.00 0.00 89 ILE A O 3
ATOM 4690 N N . LYS A 1 90 ? -0.834 -13.174 1.829 1.00 0.00 90 LYS A N 3
ATOM 4691 C CA . LYS A 1 90 ? -2.005 -14.036 1.713 1.00 0.00 90 LYS A CA 3
ATOM 4692 C C . LYS A 1 90 ? -3.288 -13.217 1.778 1.00 0.00 90 LYS A C 3
ATOM 4693 O O . LYS A 1 90 ? -4.259 -13.500 1.079 1.00 0.00 90 LYS A O 3
ATOM 4712 N N . ASP A 1 91 ? -3.279 -12.196 2.620 1.00 0.00 91 ASP A N 3
ATOM 4713 C CA . ASP A 1 91 ? -4.491 -11.452 2.940 1.00 0.00 91 ASP A CA 3
ATOM 4714 C C . ASP A 1 91 ? -4.523 -10.097 2.251 1.00 0.00 91 ASP A C 3
ATOM 4715 O O . ASP A 1 91 ? -4.921 -9.102 2.849 1.00 0.00 91 ASP A O 3
ATOM 4724 N N . ALA A 1 92 ? -4.116 -10.062 0.990 1.00 0.00 92 ALA A N 3
ATOM 4725 C CA . ALA A 1 92 ? -4.097 -8.817 0.227 1.00 0.00 92 ALA A CA 3
ATOM 4726 C C . ALA A 1 92 ? -5.491 -8.194 0.133 1.00 0.00 92 ALA A C 3
ATOM 4727 O O . ALA A 1 92 ? -5.654 -6.995 0.319 1.00 0.00 92 ALA A O 3
ATOM 4734 N N . GLU A 1 93 ? -6.502 -9.006 -0.140 1.00 0.00 93 GLU A N 3
ATOM 4735 C CA . GLU A 1 93 ? -7.870 -8.502 -0.206 1.00 0.00 93 GLU A CA 3
ATOM 4736 C C . GLU A 1 93 ? -8.342 -8.074 1.178 1.00 0.00 93 GLU A C 3
ATOM 4737 O O . GLU A 1 93 ? -9.136 -7.147 1.323 1.00 0.00 93 GLU A O 3
ATOM 4749 N N . LYS A 1 94 ? -7.822 -8.745 2.195 1.00 0.00 94 LYS A N 3
ATOM 4750 C CA . LYS A 1 94 ? -8.218 -8.482 3.571 1.00 0.00 94 LYS A CA 3
ATOM 4751 C C . LYS A 1 94 ? -7.608 -7.172 4.045 1.00 0.00 94 LYS A C 3
ATOM 4752 O O . LYS A 1 94 ? -8.257 -6.378 4.720 1.00 0.00 94 LYS A O 3
ATOM 4771 N N . VAL A 1 95 ? -6.355 -6.958 3.670 1.00 0.00 95 VAL A N 3
ATOM 4772 C CA . VAL A 1 95 ? -5.625 -5.753 4.041 1.00 0.00 95 VAL A CA 3
ATOM 4773 C C . VAL A 1 95 ? -6.263 -4.530 3.388 1.00 0.00 95 VAL A C 3
ATOM 4774 O O . VAL A 1 95 ? -6.351 -3.458 3.989 1.00 0.00 95 VAL A O 3
ATOM 4787 N N . ILE A 1 96 ? -6.721 -4.715 2.157 1.00 0.00 96 ILE A N 3
ATOM 4788 C CA . ILE A 1 96 ? -7.454 -3.677 1.442 1.00 0.00 96 ILE A CA 3
ATOM 4789 C C . ILE A 1 96 ? -8.747 -3.337 2.180 1.00 0.00 96 ILE A C 3
ATOM 4790 O O . ILE A 1 96 ? -9.061 -2.165 2.399 1.00 0.00 96 ILE A O 3
ATOM 4806 N N . ASN A 1 97 ? -9.479 -4.371 2.587 1.00 0.00 97 ASN A N 3
ATOM 4807 C CA . ASN A 1 97 ? -10.711 -4.190 3.350 1.00 0.00 97 ASN A CA 3
ATOM 4808 C C . ASN A 1 97 ? -10.431 -3.491 4.673 1.00 0.00 97 ASN A C 3
ATOM 4809 O O . ASN A 1 97 ? -11.207 -2.640 5.109 1.00 0.00 97 ASN A O 3
ATOM 4820 N N . ALA A 1 98 ? -9.309 -3.841 5.295 1.00 0.00 98 ALA A N 3
ATOM 4821 C CA . ALA A 1 98 ? -8.894 -3.217 6.544 1.00 0.00 98 ALA A CA 3
ATOM 4822 C C . ALA A 1 98 ? -8.663 -1.722 6.348 1.00 0.00 98 ALA A C 3
ATOM 4823 O O . ALA A 1 98 ? -9.018 -0.917 7.205 1.00 0.00 98 ALA A O 3
ATOM 4830 N N . ALA A 1 99 ? -8.073 -1.361 5.214 1.00 0.00 99 ALA A N 3
ATOM 4831 C CA . ALA A 1 99 ? -7.857 0.041 4.874 1.00 0.00 99 ALA A CA 3
ATOM 4832 C C . ALA A 1 99 ? -9.183 0.745 4.611 1.00 0.00 99 ALA A C 3
ATOM 4833 O O . ALA A 1 99 ? -9.423 1.848 5.099 1.00 0.00 99 ALA A O 3
ATOM 4840 N N . LEU A 1 100 ? -10.045 0.089 3.842 1.00 0.00 100 LEU A N 3
ATOM 4841 C CA . LEU A 1 100 ? -11.374 0.612 3.540 1.00 0.00 100 LEU A CA 3
ATOM 4842 C C . LEU A 1 100 ? -12.172 0.829 4.825 1.00 0.00 100 LEU A C 3
ATOM 4843 O O . LEU A 1 100 ? -13.059 1.684 4.887 1.00 0.00 100 LEU A O 3
ATOM 4859 N N . ALA A 1 101 ? -11.852 0.047 5.846 1.00 0.00 101 ALA A N 3
ATOM 4860 C CA . ALA A 1 101 ? -12.494 0.172 7.146 1.00 0.00 101 ALA A CA 3
ATOM 4861 C C . ALA A 1 101 ? -12.201 1.527 7.798 1.00 0.00 101 ALA A C 3
ATOM 4862 O O . ALA A 1 101 ? -12.954 1.984 8.652 1.00 0.00 101 ALA A O 3
ATOM 4869 N N . LEU A 1 102 ? -11.119 2.174 7.376 1.00 0.00 102 LEU A N 3
ATOM 4870 C CA . LEU A 1 102 ? -10.745 3.475 7.926 1.00 0.00 102 LEU A CA 3
ATOM 4871 C C . LEU A 1 102 ? -11.601 4.596 7.345 1.00 0.00 102 LEU A C 3
ATOM 4872 O O . LEU A 1 102 ? -11.668 5.687 7.911 1.00 0.00 102 LEU A O 3
ATOM 4888 N N . ILE A 1 103 ? -12.255 4.336 6.218 1.00 0.00 103 ILE A N 3
ATOM 4889 C CA . ILE A 1 103 ? -13.066 5.361 5.566 1.00 0.00 103 ILE A CA 3
ATOM 4890 C C . ILE A 1 103 ? -14.550 5.000 5.541 1.00 0.00 103 ILE A C 3
ATOM 4891 O O . ILE A 1 103 ? -15.405 5.886 5.576 1.00 0.00 103 ILE A O 3
ATOM 4907 N N . ASP A 1 104 ? -14.862 3.712 5.482 1.00 0.00 104 ASP A N 3
ATOM 4908 C CA . ASP A 1 104 ? -16.257 3.283 5.406 1.00 0.00 104 ASP A CA 3
ATOM 4909 C C . ASP A 1 104 ? -16.525 2.091 6.314 1.00 0.00 104 ASP A C 3
ATOM 4910 O O . ASP A 1 104 ? -17.559 2.035 6.983 1.00 0.00 104 ASP A O 3
ATOM 4919 N N . GLU A 1 105 ? -15.585 1.151 6.335 1.00 0.00 105 GLU A N 3
ATOM 4920 C CA . GLU A 1 105 ? -15.710 -0.066 7.132 1.00 0.00 105 GLU A CA 3
ATOM 4921 C C . GLU A 1 105 ? -16.888 -0.899 6.630 1.00 0.00 105 GLU A C 3
ATOM 4922 O O . GLU A 1 105 ? -17.930 -0.987 7.283 1.00 0.00 105 GLU A O 3
ATOM 4934 N N . LYS A 1 106 ? -16.716 -1.478 5.446 1.00 0.00 106 LYS A N 3
ATOM 4935 C CA . LYS A 1 106 ? -17.746 -2.287 4.808 1.00 0.00 106 LYS A CA 3
ATOM 4936 C C . LYS A 1 106 ? -17.217 -2.820 3.485 1.00 0.00 106 LYS A C 3
ATOM 4937 O O . LYS A 1 106 ? -16.535 -3.860 3.492 1.00 0.00 106 LYS A O 3
ATOM 4957 N N . MET A 1 1 ? -16.819 2.747 -6.087 1.00 0.00 1 MET A N 4
ATOM 4958 C CA . MET A 1 1 ? -16.555 1.701 -7.103 1.00 0.00 1 MET A CA 4
ATOM 4959 C C . MET A 1 1 ? -15.104 1.255 -7.032 1.00 0.00 1 MET A C 4
ATOM 4960 O O . MET A 1 1 ? -14.804 0.134 -6.618 1.00 0.00 1 MET A O 4
ATOM 4976 N N . LYS A 1 2 ? -14.206 2.142 -7.432 1.00 0.00 2 LYS A N 4
ATOM 4977 C CA . LYS A 1 2 ? -12.784 1.850 -7.410 1.00 0.00 2 LYS A CA 4
ATOM 4978 C C . LYS A 1 2 ? -12.092 2.742 -6.396 1.00 0.00 2 LYS A C 4
ATOM 4979 O O . LYS A 1 2 ? -11.808 3.909 -6.679 1.00 0.00 2 LYS A O 4
ATOM 4998 N N . ARG A 1 3 ? -11.849 2.208 -5.211 1.00 0.00 3 ARG A N 4
ATOM 4999 C CA . ARG A 1 3 ? -11.170 2.955 -4.167 1.00 0.00 3 ARG A CA 4
ATOM 5000 C C . ARG A 1 3 ? -9.752 3.297 -4.601 1.00 0.00 3 ARG A C 4
ATOM 5001 O O . ARG A 1 3 ? -9.038 2.449 -5.142 1.00 0.00 3 ARG A O 4
ATOM 5022 N N . LYS A 1 4 ? -9.363 4.542 -4.380 1.00 0.00 4 LYS A N 4
ATOM 5023 C CA . LYS A 1 4 ? -8.025 4.992 -4.723 1.00 0.00 4 LYS A CA 4
ATOM 5024 C C . LYS A 1 4 ? -7.056 4.591 -3.617 1.00 0.00 4 LYS A C 4
ATOM 5025 O O . LYS A 1 4 ? -7.116 5.121 -2.507 1.00 0.00 4 LYS A O 4
ATOM 5044 N N . ILE A 1 5 ? -6.186 3.644 -3.912 1.00 0.00 5 ILE A N 4
ATOM 5045 C CA . ILE A 1 5 ? -5.264 3.130 -2.915 1.00 0.00 5 ILE A CA 4
ATOM 5046 C C . ILE A 1 5 ? -3.819 3.405 -3.304 1.00 0.00 5 ILE A C 4
ATOM 5047 O O . ILE A 1 5 ? -3.415 3.149 -4.437 1.00 0.00 5 ILE A O 4
ATOM 5063 N N . ILE A 1 6 ? -3.050 3.944 -2.371 1.00 0.00 6 ILE A N 4
ATOM 5064 C CA . ILE A 1 6 ? -1.609 4.035 -2.538 1.00 0.00 6 ILE A CA 4
ATOM 5065 C C . ILE A 1 6 ? -0.943 3.177 -1.472 1.00 0.00 6 ILE A C 4
ATOM 5066 O O . ILE A 1 6 ? -1.233 3.306 -0.284 1.00 0.00 6 ILE A O 4
ATOM 5082 N N . ALA A 1 7 ? -0.088 2.273 -1.899 1.00 0.00 7 ALA A N 4
ATOM 5083 C CA . ALA A 1 7 ? 0.511 1.320 -0.985 1.00 0.00 7 ALA A CA 4
ATOM 5084 C C . ALA A 1 7 ? 2.008 1.239 -1.197 1.00 0.00 7 ALA A C 4
ATOM 5085 O O . ALA A 1 7 ? 2.480 1.253 -2.327 1.00 0.00 7 ALA A O 4
ATOM 5092 N N . VAL A 1 8 ? 2.751 1.160 -0.110 1.00 0.00 8 VAL A N 4
ATOM 5093 C CA . VAL A 1 8 ? 4.196 1.053 -0.191 1.00 0.00 8 VAL A CA 4
ATOM 5094 C C . VAL A 1 8 ? 4.666 -0.247 0.437 1.00 0.00 8 VAL A C 4
ATOM 5095 O O . VAL A 1 8 ? 4.317 -0.560 1.577 1.00 0.00 8 VAL A O 4
ATOM 5108 N N . THR A 1 9 ? 5.430 -1.011 -0.319 1.00 0.00 9 THR A N 4
ATOM 5109 C CA . THR A 1 9 ? 6.059 -2.207 0.202 1.00 0.00 9 THR A CA 4
ATOM 5110 C C . THR A 1 9 ? 7.549 -1.956 0.371 1.00 0.00 9 THR A C 4
ATOM 5111 O O . THR A 1 9 ? 8.195 -1.426 -0.532 1.00 0.00 9 THR A O 4
ATOM 5122 N N . ALA A 1 10 ? 8.090 -2.298 1.529 1.00 0.00 10 ALA A N 4
ATOM 5123 C CA . ALA A 1 10 ? 9.496 -2.038 1.808 1.00 0.00 10 ALA A CA 4
ATOM 5124 C C . ALA A 1 10 ? 10.094 -3.130 2.672 1.00 0.00 10 ALA A C 4
ATOM 5125 O O . ALA A 1 10 ? 9.729 -3.284 3.837 1.00 0.00 10 ALA A O 4
ATOM 5132 N N . CYS A 1 11 ? 11.010 -3.888 2.103 1.00 0.00 11 CYS A N 4
ATOM 5133 C CA . CYS A 1 11 ? 11.669 -4.954 2.832 1.00 0.00 11 CYS A CA 4
ATOM 5134 C C . CYS A 1 11 ? 13.058 -5.191 2.255 1.00 0.00 11 CYS A C 4
ATOM 5135 O O . CYS A 1 11 ? 13.216 -5.375 1.047 1.00 0.00 11 CYS A O 4
ATOM 5143 N N . ALA A 1 12 ? 14.059 -5.167 3.118 1.00 0.00 12 ALA A N 4
ATOM 5144 C CA . ALA A 1 12 ? 15.436 -5.358 2.693 1.00 0.00 12 ALA A CA 4
ATOM 5145 C C . ALA A 1 12 ? 15.913 -6.766 3.027 1.00 0.00 12 ALA A C 4
ATOM 5146 O O . ALA A 1 12 ? 16.868 -7.271 2.435 1.00 0.00 12 ALA A O 4
ATOM 5153 N N . THR A 1 13 ? 15.243 -7.391 3.985 1.00 0.00 13 THR A N 4
ATOM 5154 C CA . THR A 1 13 ? 15.549 -8.757 4.372 1.00 0.00 13 THR A CA 4
ATOM 5155 C C . THR A 1 13 ? 14.648 -9.734 3.629 1.00 0.00 13 THR A C 4
ATOM 5156 O O . THR A 1 13 ? 13.448 -9.817 3.892 1.00 0.00 13 THR A O 4
ATOM 5167 N N . GLY A 1 14 ? 15.230 -10.486 2.711 1.00 0.00 14 GLY A N 4
ATOM 5168 C CA . GLY A 1 14 ? 14.431 -11.303 1.830 1.00 0.00 14 GLY A CA 4
ATOM 5169 C C . GLY A 1 14 ? 13.695 -10.434 0.839 1.00 0.00 14 GLY A C 4
ATOM 5170 O O . GLY A 1 14 ? 12.481 -10.264 0.931 1.00 0.00 14 GLY A O 4
ATOM 5174 N N . VAL A 1 15 ? 14.453 -9.869 -0.093 1.00 0.00 15 VAL A N 4
ATOM 5175 C CA . VAL A 1 15 ? 13.939 -8.912 -1.078 1.00 0.00 15 VAL A CA 4
ATOM 5176 C C . VAL A 1 15 ? 12.704 -9.441 -1.828 1.00 0.00 15 VAL A C 4
ATOM 5177 O O . VAL A 1 15 ? 11.888 -8.660 -2.323 1.00 0.00 15 VAL A O 4
ATOM 5190 N N . ALA A 1 16 ? 12.552 -10.764 -1.884 1.00 0.00 16 ALA A N 4
ATOM 5191 C CA . ALA A 1 16 ? 11.389 -11.380 -2.519 1.00 0.00 16 ALA A CA 4
ATOM 5192 C C . ALA A 1 16 ? 10.093 -10.939 -1.841 1.00 0.00 16 ALA A C 4
ATOM 5193 O O . ALA A 1 16 ? 9.034 -10.923 -2.464 1.00 0.00 16 ALA A O 4
ATOM 5200 N N . HIS A 1 17 ? 10.193 -10.567 -0.565 1.00 0.00 17 HIS A N 4
ATOM 5201 C CA . HIS A 1 17 ? 9.041 -10.100 0.202 1.00 0.00 17 HIS A CA 4
ATOM 5202 C C . HIS A 1 17 ? 8.413 -8.889 -0.457 1.00 0.00 17 HIS A C 4
ATOM 5203 O O . HIS A 1 17 ? 7.207 -8.850 -0.691 1.00 0.00 17 HIS A O 4
ATOM 5218 N N . THR A 1 18 ? 9.251 -7.913 -0.769 1.00 0.00 18 THR A N 4
ATOM 5219 C CA . THR A 1 18 ? 8.799 -6.659 -1.339 1.00 0.00 18 THR A CA 4
ATOM 5220 C C . THR A 1 18 ? 8.125 -6.875 -2.692 1.00 0.00 18 THR A C 4
ATOM 5221 O O . THR A 1 18 ? 7.258 -6.104 -3.099 1.00 0.00 18 THR A O 4
ATOM 5232 N N . TYR A 1 19 ? 8.504 -7.946 -3.375 1.00 0.00 19 TYR A N 4
ATOM 5233 C CA . TYR A 1 19 ? 7.958 -8.226 -4.692 1.00 0.00 19 TYR A CA 4
ATOM 5234 C C . TYR A 1 19 ? 6.711 -9.089 -4.593 1.00 0.00 19 TYR A C 4
ATOM 5235 O O . TYR A 1 19 ? 5.704 -8.816 -5.250 1.00 0.00 19 TYR A O 4
ATOM 5253 N N . MET A 1 20 ? 6.773 -10.116 -3.753 1.00 0.00 20 MET A N 4
ATOM 5254 C CA . MET A 1 20 ? 5.643 -11.010 -3.558 1.00 0.00 20 MET A CA 4
ATOM 5255 C C . MET A 1 20 ? 4.468 -10.251 -2.958 1.00 0.00 20 MET A C 4
ATOM 5256 O O . MET A 1 20 ? 3.325 -10.431 -3.374 1.00 0.00 20 MET A O 4
ATOM 5270 N N . ALA A 1 21 ? 4.759 -9.386 -1.993 1.00 0.00 21 ALA A N 4
ATOM 5271 C CA . ALA A 1 21 ? 3.725 -8.588 -1.350 1.00 0.00 21 ALA A CA 4
ATOM 5272 C C . ALA A 1 21 ? 3.076 -7.637 -2.344 1.00 0.00 21 ALA A C 4
ATOM 5273 O O . ALA A 1 21 ? 1.857 -7.534 -2.395 1.00 0.00 21 ALA A O 4
ATOM 5280 N N . ALA A 1 22 ? 3.895 -6.966 -3.148 1.00 0.00 22 ALA A N 4
ATOM 5281 C CA . ALA A 1 22 ? 3.396 -6.003 -4.124 1.00 0.00 22 ALA A CA 4
ATOM 5282 C C . ALA A 1 22 ? 2.485 -6.669 -5.150 1.00 0.00 22 ALA A C 4
ATOM 5283 O O . ALA A 1 22 ? 1.427 -6.136 -5.485 1.00 0.00 22 ALA A O 4
ATOM 5290 N N . GLN A 1 23 ? 2.884 -7.839 -5.641 1.00 0.00 23 GLN A N 4
ATOM 5291 C CA . GLN A 1 23 ? 2.101 -8.522 -6.664 1.00 0.00 23 GLN A CA 4
ATOM 5292 C C . GLN A 1 23 ? 0.870 -9.193 -6.064 1.00 0.00 23 GLN A C 4
ATOM 5293 O O . GLN A 1 23 ? -0.188 -9.219 -6.688 1.00 0.00 23 GLN A O 4
ATOM 5307 N N . ALA A 1 24 ? 1.003 -9.732 -4.855 1.00 0.00 24 ALA A N 4
ATOM 5308 C CA . ALA A 1 24 ? -0.130 -10.351 -4.178 1.00 0.00 24 ALA A CA 4
ATOM 5309 C C . ALA A 1 24 ? -1.148 -9.291 -3.785 1.00 0.00 24 ALA A C 4
ATOM 5310 O O . ALA A 1 24 ? -2.355 -9.488 -3.922 1.00 0.00 24 ALA A O 4
ATOM 5317 N N . LEU A 1 25 ? -0.642 -8.160 -3.311 1.00 0.00 25 LEU A N 4
ATOM 5318 C CA . LEU A 1 25 ? -1.475 -7.014 -2.978 1.00 0.00 25 LEU A CA 4
ATOM 5319 C C . LEU A 1 25 ? -2.176 -6.488 -4.226 1.00 0.00 25 LEU A C 4
ATOM 5320 O O . LEU A 1 25 ? -3.351 -6.118 -4.181 1.00 0.00 25 LEU A O 4
ATOM 5336 N N . LYS A 1 26 ? -1.451 -6.476 -5.339 1.00 0.00 26 LYS A N 4
ATOM 5337 C CA . LYS A 1 26 ? -2.009 -6.064 -6.619 1.00 0.00 26 LYS A CA 4
ATOM 5338 C C . LYS A 1 26 ? -3.147 -7.002 -7.022 1.00 0.00 26 LYS A C 4
ATOM 5339 O O . LYS A 1 26 ? -4.179 -6.563 -7.532 1.00 0.00 26 LYS A O 4
ATOM 5358 N N . LYS A 1 27 ? -2.950 -8.297 -6.781 1.00 0.00 27 LYS A N 4
ATOM 5359 C CA . LYS A 1 27 ? -3.988 -9.292 -7.023 1.00 0.00 27 LYS A CA 4
ATOM 5360 C C . LYS A 1 27 ? -5.195 -9.029 -6.138 1.00 0.00 27 LYS A C 4
ATOM 5361 O O . LYS A 1 27 ? -6.329 -9.008 -6.611 1.00 0.00 27 LYS A O 4
ATOM 5380 N N . GLY A 1 28 ? -4.938 -8.833 -4.852 1.00 0.00 28 GLY A N 4
ATOM 5381 C CA . GLY A 1 28 ? -6.000 -8.544 -3.902 1.00 0.00 28 GLY A CA 4
ATOM 5382 C C . GLY A 1 28 ? -6.775 -7.292 -4.265 1.00 0.00 28 GLY A C 4
ATOM 5383 O O . GLY A 1 28 ? -7.993 -7.229 -4.087 1.00 0.00 28 GLY A O 4
ATOM 5387 N N . ALA A 1 29 ? -6.070 -6.293 -4.782 1.00 0.00 29 ALA A N 4
ATOM 5388 C CA . ALA A 1 29 ? -6.700 -5.050 -5.202 1.00 0.00 29 ALA A CA 4
ATOM 5389 C C . ALA A 1 29 ? -7.636 -5.289 -6.379 1.00 0.00 29 ALA A C 4
ATOM 5390 O O . ALA A 1 29 ? -8.768 -4.800 -6.390 1.00 0.00 29 ALA A O 4
ATOM 5397 N N . LYS A 1 30 ? -7.162 -6.045 -7.363 1.00 0.00 30 LYS A N 4
ATOM 5398 C CA . LYS A 1 30 ? -7.973 -6.382 -8.527 1.00 0.00 30 LYS A CA 4
ATOM 5399 C C . LYS A 1 30 ? -9.091 -7.348 -8.136 1.00 0.00 30 LYS A C 4
ATOM 5400 O O . LYS A 1 30 ? -10.146 -7.383 -8.769 1.00 0.00 30 LYS A O 4
ATOM 5419 N N . LYS A 1 31 ? -8.842 -8.126 -7.088 1.00 0.00 31 LYS A N 4
ATOM 5420 C CA . LYS A 1 31 ? -9.820 -9.069 -6.556 1.00 0.00 31 LYS A CA 4
ATOM 5421 C C . LYS A 1 31 ? -11.055 -8.323 -6.071 1.00 0.00 31 LYS A C 4
ATOM 5422 O O . LYS A 1 31 ? -12.189 -8.752 -6.293 1.00 0.00 31 LYS A O 4
ATOM 5441 N N . MET A 1 32 ? -10.820 -7.192 -5.423 1.00 0.00 32 MET A N 4
ATOM 5442 C CA . MET A 1 32 ? -11.899 -6.393 -4.863 1.00 0.00 32 MET A CA 4
ATOM 5443 C C . MET A 1 32 ? -12.346 -5.305 -5.836 1.00 0.00 32 MET A C 4
ATOM 5444 O O . MET A 1 32 ? -13.355 -4.638 -5.610 1.00 0.00 32 MET A O 4
ATOM 5458 N N . GLY A 1 33 ? -11.582 -5.124 -6.906 1.00 0.00 33 GLY A N 4
ATOM 5459 C CA . GLY A 1 33 ? -11.940 -4.156 -7.926 1.00 0.00 33 GLY A CA 4
ATOM 5460 C C . GLY A 1 33 ? -11.625 -2.726 -7.523 1.00 0.00 33 GLY A C 4
ATOM 5461 O O . GLY A 1 33 ? -12.517 -1.878 -7.479 1.00 0.00 33 GLY A O 4
ATOM 5465 N N . ASN A 1 34 ? -10.359 -2.459 -7.230 1.00 0.00 34 ASN A N 4
ATOM 5466 C CA . ASN A 1 34 ? -9.930 -1.117 -6.843 1.00 0.00 34 ASN A CA 4
ATOM 5467 C C . ASN A 1 34 ? -8.809 -0.632 -7.753 1.00 0.00 34 ASN A C 4
ATOM 5468 O O . ASN A 1 34 ? -8.366 -1.355 -8.650 1.00 0.00 34 ASN A O 4
ATOM 5479 N N . LEU A 1 35 ? -8.361 0.593 -7.517 1.00 0.00 35 LEU A N 4
ATOM 5480 C CA . LEU A 1 35 ? -7.232 1.161 -8.243 1.00 0.00 35 LEU A CA 4
ATOM 5481 C C . LEU A 1 35 ? -6.087 1.394 -7.276 1.00 0.00 35 LEU A C 4
ATOM 5482 O O . LEU A 1 35 ? -6.191 2.221 -6.366 1.00 0.00 35 LEU A O 4
ATOM 5498 N N . ILE A 1 36 ? -5.000 0.665 -7.460 1.00 0.00 36 ILE A N 4
ATOM 5499 C CA . ILE A 1 36 ? -3.916 0.693 -6.503 1.00 0.00 36 ILE A CA 4
ATOM 5500 C C . ILE A 1 36 ? -2.622 1.198 -7.130 1.00 0.00 36 ILE A C 4
ATOM 5501 O O . ILE A 1 36 ? -2.306 0.902 -8.284 1.00 0.00 36 ILE A O 4
ATOM 5517 N N . LYS A 1 37 ? -1.905 1.987 -6.356 1.00 0.00 37 LYS A N 4
ATOM 5518 C CA . LYS A 1 37 ? -0.592 2.483 -6.723 1.00 0.00 37 LYS A CA 4
ATOM 5519 C C . LYS A 1 37 ? 0.429 1.927 -5.731 1.00 0.00 37 LYS A C 4
ATOM 5520 O O . LYS A 1 37 ? 0.535 2.416 -4.606 1.00 0.00 37 LYS A O 4
ATOM 5539 N N . VAL A 1 38 ? 1.147 0.882 -6.132 1.00 0.00 38 VAL A N 4
ATOM 5540 C CA . VAL A 1 38 ? 2.063 0.201 -5.219 1.00 0.00 38 VAL A CA 4
ATOM 5541 C C . VAL A 1 38 ? 3.513 0.639 -5.436 1.00 0.00 38 VAL A C 4
ATOM 5542 O O . VAL A 1 38 ? 4.009 0.677 -6.562 1.00 0.00 38 VAL A O 4
ATOM 5555 N N . GLU A 1 39 ? 4.172 0.987 -4.341 1.00 0.00 39 GLU A N 4
ATOM 5556 C CA . GLU A 1 39 ? 5.577 1.362 -4.358 1.00 0.00 39 GLU A CA 4
ATOM 5557 C C . GLU A 1 39 ? 6.421 0.178 -3.899 1.00 0.00 39 GLU A C 4
ATOM 5558 O O . GLU A 1 39 ? 5.957 -0.658 -3.117 1.00 0.00 39 GLU A O 4
ATOM 5570 N N . THR A 1 40 ? 7.650 0.113 -4.371 1.00 0.00 40 THR A N 4
ATOM 5571 C CA . THR A 1 40 ? 8.538 -0.985 -4.053 1.00 0.00 40 THR A CA 4
ATOM 5572 C C . THR A 1 40 ? 9.871 -0.459 -3.534 1.00 0.00 40 THR A C 4
ATOM 5573 O O . THR A 1 40 ? 10.735 -0.057 -4.312 1.00 0.00 40 THR A O 4
ATOM 5584 N N . GLN A 1 41 ? 10.023 -0.427 -2.223 1.00 0.00 41 GLN A N 4
ATOM 5585 C CA . GLN A 1 41 ? 11.289 -0.050 -1.628 1.00 0.00 41 GLN A CA 4
ATOM 5586 C C . GLN A 1 41 ? 12.111 -1.291 -1.325 1.00 0.00 41 GLN A C 4
ATOM 5587 O O . GLN A 1 41 ? 11.794 -2.051 -0.405 1.00 0.00 41 GLN A O 4
ATOM 5601 N N . GLY A 1 42 ? 13.162 -1.498 -2.108 1.00 0.00 42 GLY A N 4
ATOM 5602 C CA . GLY A 1 42 ? 14.052 -2.630 -1.879 1.00 0.00 42 GLY A CA 4
ATOM 5603 C C . GLY A 1 42 ? 14.901 -2.428 -0.639 1.00 0.00 42 GLY A C 4
ATOM 5604 O O . GLY A 1 42 ? 15.563 -3.347 -0.153 1.00 0.00 42 GLY A O 4
ATOM 5608 N N . ALA A 1 43 ? 14.863 -1.204 -0.141 1.00 0.00 43 ALA A N 4
ATOM 5609 C CA . ALA A 1 43 ? 15.580 -0.802 1.052 1.00 0.00 43 ALA A CA 4
ATOM 5610 C C . ALA A 1 43 ? 15.082 0.579 1.455 1.00 0.00 43 ALA A C 4
ATOM 5611 O O . ALA A 1 43 ? 13.876 0.798 1.557 1.00 0.00 43 ALA A O 4
ATOM 5618 N N . THR A 1 44 ? 15.995 1.516 1.654 1.00 0.00 44 THR A N 4
ATOM 5619 C CA . THR A 1 44 ? 15.612 2.898 1.884 1.00 0.00 44 THR A CA 4
ATOM 5620 C C . THR A 1 44 ? 15.427 3.605 0.535 1.00 0.00 44 THR A C 4
ATOM 5621 O O . THR A 1 44 ? 14.994 4.756 0.467 1.00 0.00 44 THR A O 4
ATOM 5632 N N . GLY A 1 45 ? 15.745 2.879 -0.538 1.00 0.00 45 GLY A N 4
ATOM 5633 C CA . GLY A 1 45 ? 15.620 3.416 -1.879 1.00 0.00 45 GLY A CA 4
ATOM 5634 C C . GLY A 1 45 ? 14.260 3.125 -2.480 1.00 0.00 45 GLY A C 4
ATOM 5635 O O . GLY A 1 45 ? 13.546 2.245 -2.002 1.00 0.00 45 GLY A O 4
ATOM 5639 N N . ILE A 1 46 ? 13.915 3.848 -3.538 1.00 0.00 46 ILE A N 4
ATOM 5640 C CA . ILE A 1 46 ? 12.582 3.772 -4.125 1.00 0.00 46 ILE A CA 4
ATOM 5641 C C . ILE A 1 46 ? 12.643 3.248 -5.561 1.00 0.00 46 ILE A C 4
ATOM 5642 O O . ILE A 1 46 ? 13.531 3.630 -6.326 1.00 0.00 46 ILE A O 4
ATOM 5658 N N . GLU A 1 47 ? 11.697 2.382 -5.928 1.00 0.00 47 GLU A N 4
ATOM 5659 C CA . GLU A 1 47 ? 11.655 1.824 -7.279 1.00 0.00 47 GLU A CA 4
ATOM 5660 C C . GLU A 1 47 ? 10.564 2.466 -8.129 1.00 0.00 47 GLU A C 4
ATOM 5661 O O . GLU A 1 47 ? 10.849 3.093 -9.150 1.00 0.00 47 GLU A O 4
ATOM 5673 N N . ASN A 1 48 ? 9.319 2.302 -7.703 1.00 0.00 48 ASN A N 4
ATOM 5674 C CA . ASN A 1 48 ? 8.170 2.725 -8.495 1.00 0.00 48 ASN A CA 4
ATOM 5675 C C . ASN A 1 48 ? 7.938 4.217 -8.341 1.00 0.00 48 ASN A C 4
ATOM 5676 O O . ASN A 1 48 ? 7.689 4.918 -9.325 1.00 0.00 48 ASN A O 4
ATOM 5687 N N . GLU A 1 49 ? 8.041 4.682 -7.097 1.00 0.00 49 GLU A N 4
ATOM 5688 C CA . GLU A 1 49 ? 7.833 6.085 -6.747 1.00 0.00 49 GLU A CA 4
ATOM 5689 C C . GLU A 1 49 ? 6.363 6.470 -6.888 1.00 0.00 49 GLU A C 4
ATOM 5690 O O . GLU A 1 49 ? 5.836 6.594 -7.996 1.00 0.00 49 GLU A O 4
ATOM 5702 N N . LEU A 1 50 ? 5.700 6.643 -5.758 1.00 0.00 50 LEU A N 4
ATOM 5703 C CA . LEU A 1 50 ? 4.324 7.099 -5.762 1.00 0.00 50 LEU A CA 4
ATOM 5704 C C . LEU A 1 50 ? 4.306 8.609 -5.911 1.00 0.00 50 LEU A C 4
ATOM 5705 O O . LEU A 1 50 ? 4.620 9.337 -4.967 1.00 0.00 50 LEU A O 4
ATOM 5721 N N . THR A 1 51 ? 3.970 9.070 -7.108 1.00 0.00 51 THR A N 4
ATOM 5722 C CA . THR A 1 51 ? 4.002 10.490 -7.420 1.00 0.00 51 THR A CA 4
ATOM 5723 C C . THR A 1 51 ? 3.076 11.272 -6.497 1.00 0.00 51 THR A C 4
ATOM 5724 O O . THR A 1 51 ? 2.066 10.743 -6.027 1.00 0.00 51 THR A O 4
ATOM 5735 N N . GLU A 1 52 ? 3.424 12.526 -6.249 1.00 0.00 52 GLU A N 4
ATOM 5736 C CA . GLU A 1 52 ? 2.655 13.381 -5.355 1.00 0.00 52 GLU A CA 4
ATOM 5737 C C . GLU A 1 52 ? 1.191 13.455 -5.802 1.00 0.00 52 GLU A C 4
ATOM 5738 O O . GLU A 1 52 ? 0.276 13.458 -4.978 1.00 0.00 52 GLU A O 4
ATOM 5750 N N . LYS A 1 53 ? 0.979 13.479 -7.114 1.00 0.00 53 LYS A N 4
ATOM 5751 C CA . LYS A 1 53 ? -0.366 13.559 -7.671 1.00 0.00 53 LYS A CA 4
ATOM 5752 C C . LYS A 1 53 ? -1.146 12.266 -7.430 1.00 0.00 53 LYS A C 4
ATOM 5753 O O . LYS A 1 53 ? -2.310 12.308 -7.035 1.00 0.00 53 LYS A O 4
ATOM 5772 N N . ASP A 1 54 ? -0.502 11.118 -7.643 1.00 0.00 54 ASP A N 4
ATOM 5773 C CA . ASP A 1 54 ? -1.155 9.827 -7.399 1.00 0.00 54 ASP A CA 4
ATOM 5774 C C . ASP A 1 54 ? -1.465 9.649 -5.923 1.00 0.00 54 ASP A C 4
ATOM 5775 O O . ASP A 1 54 ? -2.452 9.012 -5.554 1.00 0.00 54 ASP A O 4
ATOM 5784 N N . VAL A 1 55 ? -0.617 10.212 -5.084 1.00 0.00 55 VAL A N 4
ATOM 5785 C CA . VAL A 1 55 ? -0.797 10.135 -3.644 1.00 0.00 55 VAL A CA 4
ATOM 5786 C C . VAL A 1 55 ? -1.975 10.992 -3.187 1.00 0.00 55 VAL A C 4
ATOM 5787 O O . VAL A 1 55 ? -2.699 10.621 -2.264 1.00 0.00 55 VAL A O 4
ATOM 5800 N N . ASN A 1 56 ? -2.170 12.132 -3.833 1.00 0.00 56 ASN A N 4
ATOM 5801 C CA . ASN A 1 56 ? -3.297 12.999 -3.507 1.00 0.00 56 ASN A CA 4
ATOM 5802 C C . ASN A 1 56 ? -4.601 12.398 -4.017 1.00 0.00 56 ASN A C 4
ATOM 5803 O O . ASN A 1 56 ? -5.661 12.590 -3.417 1.00 0.00 56 ASN A O 4
ATOM 5814 N N . ILE A 1 57 ? -4.519 11.665 -5.123 1.00 0.00 57 ILE A N 4
ATOM 5815 C CA . ILE A 1 57 ? -5.671 10.941 -5.645 1.00 0.00 57 ILE A CA 4
ATOM 5816 C C . ILE A 1 57 ? -5.997 9.759 -4.735 1.00 0.00 57 ILE A C 4
ATOM 5817 O O . ILE A 1 57 ? -7.147 9.572 -4.337 1.00 0.00 57 ILE A O 4
ATOM 5833 N N . GLY A 1 58 ? -4.972 8.981 -4.400 1.00 0.00 58 GLY A N 4
ATOM 5834 C CA . GLY A 1 58 ? -5.144 7.867 -3.487 1.00 0.00 58 GLY A CA 4
ATOM 5835 C C . GLY A 1 58 ? -5.615 8.330 -2.125 1.00 0.00 58 GLY A C 4
ATOM 5836 O O . GLY A 1 58 ? -5.139 9.337 -1.610 1.00 0.00 58 GLY A O 4
ATOM 5840 N N . GLU A 1 59 ? -6.538 7.599 -1.535 1.00 0.00 59 GLU A N 4
ATOM 5841 C CA . GLU A 1 59 ? -7.138 8.008 -0.278 1.00 0.00 59 GLU A CA 4
ATOM 5842 C C . GLU A 1 59 ? -6.485 7.286 0.895 1.00 0.00 59 GLU A C 4
ATOM 5843 O O . GLU A 1 59 ? -5.914 7.920 1.785 1.00 0.00 59 GLU A O 4
ATOM 5855 N N . VAL A 1 60 ? -6.548 5.962 0.877 1.00 0.00 60 VAL A N 4
ATOM 5856 C CA . VAL A 1 60 ? -5.966 5.158 1.944 1.00 0.00 60 VAL A CA 4
ATOM 5857 C C . VAL A 1 60 ? -4.565 4.700 1.574 1.00 0.00 60 VAL A C 4
ATOM 5858 O O . VAL A 1 60 ? -4.302 4.331 0.426 1.00 0.00 60 VAL A O 4
ATOM 5871 N N . VAL A 1 61 ? -3.673 4.738 2.549 1.00 0.00 61 VAL A N 4
ATOM 5872 C CA . VAL A 1 61 ? -2.294 4.343 2.345 1.00 0.00 61 VAL A CA 4
ATOM 5873 C C . VAL A 1 61 ? -2.005 3.040 3.067 1.00 0.00 61 VAL A C 4
ATOM 5874 O O . VAL A 1 61 ? -2.110 2.959 4.289 1.00 0.00 61 VAL A O 4
ATOM 5887 N N . ILE A 1 62 ? -1.649 2.019 2.311 1.00 0.00 62 ILE A N 4
ATOM 5888 C CA . ILE A 1 62 ? -1.337 0.726 2.892 1.00 0.00 62 ILE A CA 4
ATOM 5889 C C . ILE A 1 62 ? 0.170 0.533 2.962 1.00 0.00 62 ILE A C 4
ATOM 5890 O O . ILE A 1 62 ? 0.869 0.617 1.952 1.00 0.00 62 ILE A O 4
ATOM 5906 N N . PHE A 1 63 ? 0.672 0.296 4.159 1.00 0.00 63 PHE A N 4
ATOM 5907 C CA . PHE A 1 63 ? 2.085 0.034 4.346 1.00 0.00 63 PHE A CA 4
ATOM 5908 C C . PHE A 1 63 ? 2.324 -1.424 4.674 1.00 0.00 63 PHE A C 4
ATOM 5909 O O . PHE A 1 63 ? 2.022 -1.879 5.776 1.00 0.00 63 PHE A O 4
ATOM 5926 N N . ALA A 1 64 ? 2.843 -2.151 3.704 1.00 0.00 64 ALA A N 4
ATOM 5927 C CA . ALA A 1 64 ? 3.288 -3.508 3.932 1.00 0.00 64 ALA A CA 4
ATOM 5928 C C . ALA A 1 64 ? 4.800 -3.518 3.925 1.00 0.00 64 ALA A C 4
ATOM 5929 O O . ALA A 1 64 ? 5.431 -3.656 2.875 1.00 0.00 64 ALA A O 4
ATOM 5936 N N . VAL A 1 65 ? 5.385 -3.335 5.093 1.00 0.00 65 VAL A N 4
ATOM 5937 C CA . VAL A 1 65 ? 6.812 -3.098 5.187 1.00 0.00 65 VAL A CA 4
ATOM 5938 C C . VAL A 1 65 ? 7.448 -3.891 6.316 1.00 0.00 65 VAL A C 4
ATOM 5939 O O . VAL A 1 65 ? 6.770 -4.369 7.226 1.00 0.00 65 VAL A O 4
ATOM 5952 N N . ASP A 1 66 ? 8.756 -4.038 6.222 1.00 0.00 66 ASP A N 4
ATOM 5953 C CA . ASP A 1 66 ? 9.558 -4.615 7.287 1.00 0.00 66 ASP A CA 4
ATOM 5954 C C . ASP A 1 66 ? 10.590 -3.590 7.742 1.00 0.00 66 ASP A C 4
ATOM 5955 O O . ASP A 1 66 ? 10.951 -3.522 8.917 1.00 0.00 66 ASP A O 4
ATOM 5964 N N . THR A 1 67 ? 11.040 -2.778 6.796 1.00 0.00 67 THR A N 4
ATOM 5965 C CA . THR A 1 67 ? 11.944 -1.680 7.086 1.00 0.00 67 THR A CA 4
ATOM 5966 C C . THR A 1 67 ? 11.176 -0.356 6.990 1.00 0.00 67 THR A C 4
ATOM 5967 O O . THR A 1 67 ? 9.948 -0.359 6.905 1.00 0.00 67 THR A O 4
ATOM 5978 N N . LYS A 1 68 ? 11.888 0.761 6.997 1.00 0.00 68 LYS A N 4
ATOM 5979 C CA . LYS A 1 68 ? 11.246 2.069 6.983 1.00 0.00 68 LYS A CA 4
ATOM 5980 C C . LYS A 1 68 ? 11.096 2.591 5.556 1.00 0.00 68 LYS A C 4
ATOM 5981 O O . LYS A 1 68 ? 11.668 2.039 4.615 1.00 0.00 68 LYS A O 4
ATOM 6000 N N . VAL A 1 69 ? 10.335 3.667 5.403 1.00 0.00 69 VAL A N 4
ATOM 6001 C CA . VAL A 1 69 ? 9.983 4.177 4.086 1.00 0.00 69 VAL A CA 4
ATOM 6002 C C . VAL A 1 69 ? 10.304 5.663 3.956 1.00 0.00 69 VAL A C 4
ATOM 6003 O O . VAL A 1 69 ? 10.272 6.407 4.937 1.00 0.00 69 VAL A O 4
ATOM 6016 N N . ARG A 1 70 ? 10.628 6.087 2.745 1.00 0.00 70 ARG A N 4
ATOM 6017 C CA . ARG A 1 70 ? 10.873 7.496 2.466 1.00 0.00 70 ARG A CA 4
ATOM 6018 C C . ARG A 1 70 ? 9.600 8.169 1.950 1.00 0.00 70 ARG A C 4
ATOM 6019 O O . ARG A 1 70 ? 9.369 9.355 2.182 1.00 0.00 70 ARG A O 4
ATOM 6040 N N . ASN A 1 71 ? 8.764 7.392 1.263 1.00 0.00 71 ASN A N 4
ATOM 6041 C CA . ASN A 1 71 ? 7.545 7.927 0.651 1.00 0.00 71 ASN A CA 4
ATOM 6042 C C . ASN A 1 71 ? 6.532 8.376 1.706 1.00 0.00 71 ASN A C 4
ATOM 6043 O O . ASN A 1 71 ? 5.583 9.086 1.389 1.00 0.00 71 ASN A O 4
ATOM 6054 N N . LYS A 1 72 ? 6.761 7.975 2.957 1.00 0.00 72 LYS A N 4
ATOM 6055 C CA . LYS A 1 72 ? 5.846 8.264 4.067 1.00 0.00 72 LYS A CA 4
ATOM 6056 C C . LYS A 1 72 ? 5.489 9.748 4.145 1.00 0.00 72 LYS A C 4
ATOM 6057 O O . LYS A 1 72 ? 4.378 10.104 4.532 1.00 0.00 72 LYS A O 4
ATOM 6076 N N . GLU A 1 73 ? 6.428 10.597 3.747 1.00 0.00 73 GLU A N 4
ATOM 6077 C CA . GLU A 1 73 ? 6.262 12.044 3.842 1.00 0.00 73 GLU A CA 4
ATOM 6078 C C . GLU A 1 73 ? 4.966 12.529 3.187 1.00 0.00 73 GLU A C 4
ATOM 6079 O O . GLU A 1 73 ? 4.228 13.315 3.776 1.00 0.00 73 GLU A O 4
ATOM 6091 N N . ARG A 1 74 ? 4.682 12.050 1.982 1.00 0.00 74 ARG A N 4
ATOM 6092 C CA . ARG A 1 74 ? 3.533 12.531 1.222 1.00 0.00 74 ARG A CA 4
ATOM 6093 C C . ARG A 1 74 ? 2.215 11.972 1.752 1.00 0.00 74 ARG A C 4
ATOM 6094 O O . ARG A 1 74 ? 1.142 12.461 1.403 1.00 0.00 74 ARG A O 4
ATOM 6115 N N . PHE A 1 75 ? 2.294 10.953 2.595 1.00 0.00 75 PHE A N 4
ATOM 6116 C CA . PHE A 1 75 ? 1.107 10.325 3.141 1.00 0.00 75 PHE A CA 4
ATOM 6117 C C . PHE A 1 75 ? 0.699 10.960 4.468 1.00 0.00 75 PHE A C 4
ATOM 6118 O O . PHE A 1 75 ? -0.278 10.539 5.091 1.00 0.00 75 PHE A O 4
ATOM 6135 N N . ASP A 1 76 ? 1.448 11.965 4.904 1.00 0.00 76 ASP A N 4
ATOM 6136 C CA . ASP A 1 76 ? 1.139 12.655 6.150 1.00 0.00 76 ASP A CA 4
ATOM 6137 C C . ASP A 1 76 ? -0.209 13.362 6.054 1.00 0.00 76 ASP A C 4
ATOM 6138 O O . ASP A 1 76 ? -0.506 14.020 5.055 1.00 0.00 76 ASP A O 4
ATOM 6147 N N . GLY A 1 77 ? -1.024 13.206 7.090 1.00 0.00 77 GLY A N 4
ATOM 6148 C CA . GLY A 1 77 ? -2.330 13.834 7.108 1.00 0.00 77 GLY A CA 4
ATOM 6149 C C . GLY A 1 77 ? -3.369 13.020 6.364 1.00 0.00 77 GLY A C 4
ATOM 6150 O O . GLY A 1 77 ? -4.522 13.434 6.240 1.00 0.00 77 GLY A O 4
ATOM 6154 N N . LYS A 1 78 ? -2.962 11.864 5.864 1.00 0.00 78 LYS A N 4
ATOM 6155 C CA . LYS A 1 78 ? -3.854 10.992 5.121 1.00 0.00 78 LYS A CA 4
ATOM 6156 C C . LYS A 1 78 ? -4.196 9.760 5.949 1.00 0.00 78 LYS A C 4
ATOM 6157 O O . LYS A 1 78 ? -3.722 9.611 7.075 1.00 0.00 78 LYS A O 4
ATOM 6176 N N . VAL A 1 79 ? -5.008 8.877 5.389 1.00 0.00 79 VAL A N 4
ATOM 6177 C CA . VAL A 1 79 ? -5.446 7.687 6.106 1.00 0.00 79 VAL A CA 4
ATOM 6178 C C . VAL A 1 79 ? -4.444 6.562 5.904 1.00 0.00 79 VAL A C 4
ATOM 6179 O O . VAL A 1 79 ? -4.135 6.198 4.772 1.00 0.00 79 VAL A O 4
ATOM 6192 N N . VAL A 1 80 ? -3.941 6.011 6.996 1.00 0.00 80 VAL A N 4
ATOM 6193 C CA . VAL A 1 80 ? -2.863 5.041 6.917 1.00 0.00 80 VAL A CA 4
ATOM 6194 C C . VAL A 1 80 ? -3.261 3.695 7.521 1.00 0.00 80 VAL A C 4
ATOM 6195 O O . VAL A 1 80 ? -3.909 3.629 8.566 1.00 0.00 80 VAL A O 4
ATOM 6208 N N . LEU A 1 81 ? -2.876 2.627 6.837 1.00 0.00 81 LEU A N 4
ATOM 6209 C CA . LEU A 1 81 ? -3.075 1.272 7.318 1.00 0.00 81 LEU A CA 4
ATOM 6210 C C . LEU A 1 81 ? -1.736 0.536 7.262 1.00 0.00 81 LEU A C 4
ATOM 6211 O O . LEU A 1 81 ? -1.222 0.244 6.183 1.00 0.00 81 LEU A O 4
ATOM 6227 N N . GLU A 1 82 ? -1.165 0.263 8.427 1.00 0.00 82 GLU A N 4
ATOM 6228 C CA . GLU A 1 82 ? 0.170 -0.319 8.510 1.00 0.00 82 GLU A CA 4
ATOM 6229 C C . GLU A 1 82 ? 0.094 -1.790 8.914 1.00 0.00 82 GLU A C 4
ATOM 6230 O O . GLU A 1 82 ? -0.506 -2.125 9.937 1.00 0.00 82 GLU A O 4
ATOM 6242 N N . VAL A 1 83 ? 0.697 -2.660 8.111 1.00 0.00 83 VAL A N 4
ATOM 6243 C CA . VAL A 1 83 ? 0.709 -4.096 8.390 1.00 0.00 83 VAL A CA 4
ATOM 6244 C C . VAL A 1 83 ? 2.074 -4.703 8.065 1.00 0.00 83 VAL A C 4
ATOM 6245 O O . VAL A 1 83 ? 2.874 -4.099 7.348 1.00 0.00 83 VAL A O 4
ATOM 6258 N N . PRO A 1 84 ? 2.366 -5.900 8.604 1.00 0.00 84 PRO A N 4
ATOM 6259 C CA . PRO A 1 84 ? 3.592 -6.635 8.274 1.00 0.00 84 PRO A CA 4
ATOM 6260 C C . PRO A 1 84 ? 3.652 -6.975 6.788 1.00 0.00 84 PRO A C 4
ATOM 6261 O O . PRO A 1 84 ? 2.622 -7.243 6.166 1.00 0.00 84 PRO A O 4
ATOM 6272 N N . VAL A 1 85 ? 4.853 -6.979 6.228 1.00 0.00 85 VAL A N 4
ATOM 6273 C CA . VAL A 1 85 ? 5.038 -7.203 4.797 1.00 0.00 85 VAL A CA 4
ATOM 6274 C C . VAL A 1 85 ? 4.589 -8.614 4.388 1.00 0.00 85 VAL A C 4
ATOM 6275 O O . VAL A 1 85 ? 4.267 -8.869 3.228 1.00 0.00 85 VAL A O 4
ATOM 6288 N N . SER A 1 86 ? 4.575 -9.526 5.350 1.00 0.00 86 SER A N 4
ATOM 6289 C CA . SER A 1 86 ? 4.152 -10.900 5.112 1.00 0.00 86 SER A CA 4
ATOM 6290 C C . SER A 1 86 ? 2.631 -11.030 4.973 1.00 0.00 86 SER A C 4
ATOM 6291 O O . SER A 1 86 ? 2.137 -11.954 4.326 1.00 0.00 86 SER A O 4
ATOM 6299 N N . ALA A 1 87 ? 1.898 -10.090 5.558 1.00 0.00 87 ALA A N 4
ATOM 6300 C CA . ALA A 1 87 ? 0.438 -10.179 5.638 1.00 0.00 87 ALA A CA 4
ATOM 6301 C C . ALA A 1 87 ? -0.255 -10.131 4.263 1.00 0.00 87 ALA A C 4
ATOM 6302 O O . ALA A 1 87 ? -1.051 -11.020 3.948 1.00 0.00 87 ALA A O 4
ATOM 6309 N N . PRO A 1 88 ? 0.026 -9.113 3.411 1.00 0.00 88 PRO A N 4
ATOM 6310 C CA . PRO A 1 88 ? -0.708 -8.919 2.151 1.00 0.00 88 PRO A CA 4
ATOM 6311 C C . PRO A 1 88 ? -0.378 -9.962 1.085 1.00 0.00 88 PRO A C 4
ATOM 6312 O O . PRO A 1 88 ? -0.888 -9.896 -0.031 1.00 0.00 88 PRO A O 4
ATOM 6323 N N . ILE A 1 89 ? 0.478 -10.916 1.419 1.00 0.00 89 ILE A N 4
ATOM 6324 C CA . ILE A 1 89 ? 0.792 -11.995 0.496 1.00 0.00 89 ILE A CA 4
ATOM 6325 C C . ILE A 1 89 ? -0.389 -12.960 0.408 1.00 0.00 89 ILE A C 4
ATOM 6326 O O . ILE A 1 89 ? -0.788 -13.385 -0.681 1.00 0.00 89 ILE A O 4
ATOM 6342 N N . LYS A 1 90 ? -0.957 -13.291 1.558 1.00 0.00 90 LYS A N 4
ATOM 6343 C CA . LYS A 1 90 ? -2.152 -14.117 1.599 1.00 0.00 90 LYS A CA 4
ATOM 6344 C C . LYS A 1 90 ? -3.400 -13.250 1.720 1.00 0.00 90 LYS A C 4
ATOM 6345 O O . LYS A 1 90 ? -4.316 -13.337 0.902 1.00 0.00 90 LYS A O 4
ATOM 6364 N N . ASP A 1 91 ? -3.407 -12.385 2.727 1.00 0.00 91 ASP A N 4
ATOM 6365 C CA . ASP A 1 91 ? -4.601 -11.631 3.095 1.00 0.00 91 ASP A CA 4
ATOM 6366 C C . ASP A 1 91 ? -4.623 -10.257 2.439 1.00 0.00 91 ASP A C 4
ATOM 6367 O O . ASP A 1 91 ? -5.000 -9.275 3.069 1.00 0.00 91 ASP A O 4
ATOM 6376 N N . ALA A 1 92 ? -4.258 -10.195 1.165 1.00 0.00 92 ALA A N 4
ATOM 6377 C CA . ALA A 1 92 ? -4.133 -8.921 0.461 1.00 0.00 92 ALA A CA 4
ATOM 6378 C C . ALA A 1 92 ? -5.448 -8.164 0.483 1.00 0.00 92 ALA A C 4
ATOM 6379 O O . ALA A 1 92 ? -5.497 -6.978 0.805 1.00 0.00 92 ALA A O 4
ATOM 6386 N N . GLU A 1 93 ? -6.516 -8.872 0.161 1.00 0.00 93 GLU A N 4
ATOM 6387 C CA . GLU A 1 93 ? -7.841 -8.287 0.129 1.00 0.00 93 GLU A CA 4
ATOM 6388 C C . GLU A 1 93 ? -8.336 -7.976 1.539 1.00 0.00 93 GLU A C 4
ATOM 6389 O O . GLU A 1 93 ? -9.143 -7.068 1.741 1.00 0.00 93 GLU A O 4
ATOM 6401 N N . LYS A 1 94 ? -7.828 -8.723 2.511 1.00 0.00 94 LYS A N 4
ATOM 6402 C CA . LYS A 1 94 ? -8.190 -8.523 3.908 1.00 0.00 94 LYS A CA 4
ATOM 6403 C C . LYS A 1 94 ? -7.548 -7.237 4.420 1.00 0.00 94 LYS A C 4
ATOM 6404 O O . LYS A 1 94 ? -8.136 -6.503 5.213 1.00 0.00 94 LYS A O 4
ATOM 6423 N N . VAL A 1 95 ? -6.340 -6.974 3.939 1.00 0.00 95 VAL A N 4
ATOM 6424 C CA . VAL A 1 95 ? -5.628 -5.741 4.253 1.00 0.00 95 VAL A CA 4
ATOM 6425 C C . VAL A 1 95 ? -6.373 -4.536 3.682 1.00 0.00 95 VAL A C 4
ATOM 6426 O O . VAL A 1 95 ? -6.496 -3.496 4.332 1.00 0.00 95 VAL A O 4
ATOM 6439 N N . ILE A 1 96 ? -6.888 -4.698 2.469 1.00 0.00 96 ILE A N 4
ATOM 6440 C CA . ILE A 1 96 ? -7.653 -3.647 1.810 1.00 0.00 96 ILE A CA 4
ATOM 6441 C C . ILE A 1 96 ? -8.932 -3.335 2.580 1.00 0.00 96 ILE A C 4
ATOM 6442 O O . ILE A 1 96 ? -9.269 -2.171 2.793 1.00 0.00 96 ILE A O 4
ATOM 6458 N N . ASN A 1 97 ? -9.633 -4.379 3.012 1.00 0.00 97 ASN A N 4
ATOM 6459 C CA . ASN A 1 97 ? -10.854 -4.205 3.798 1.00 0.00 97 ASN A CA 4
ATOM 6460 C C . ASN A 1 97 ? -10.556 -3.482 5.105 1.00 0.00 97 ASN A C 4
ATOM 6461 O O . ASN A 1 97 ? -11.375 -2.706 5.595 1.00 0.00 97 ASN A O 4
ATOM 6472 N N . ALA A 1 98 ? -9.373 -3.727 5.657 1.00 0.00 98 ALA A N 4
ATOM 6473 C CA . ALA A 1 98 ? -8.940 -3.049 6.869 1.00 0.00 98 ALA A CA 4
ATOM 6474 C C . ALA A 1 98 ? -8.754 -1.558 6.610 1.00 0.00 98 ALA A C 4
ATOM 6475 O O . ALA A 1 98 ? -9.131 -0.726 7.430 1.00 0.00 98 ALA A O 4
ATOM 6482 N N . ALA A 1 99 ? -8.190 -1.227 5.454 1.00 0.00 99 ALA A N 4
ATOM 6483 C CA . ALA A 1 99 ? -8.007 0.167 5.067 1.00 0.00 99 ALA A CA 4
ATOM 6484 C C . ALA A 1 99 ? -9.356 0.853 4.894 1.00 0.00 99 ALA A C 4
ATOM 6485 O O . ALA A 1 99 ? -9.552 1.985 5.336 1.00 0.00 99 ALA A O 4
ATOM 6492 N N . LEU A 1 100 ? -10.286 0.155 4.253 1.00 0.00 100 LEU A N 4
ATOM 6493 C CA . LEU A 1 100 ? -11.646 0.649 4.091 1.00 0.00 100 LEU A CA 4
ATOM 6494 C C . LEU A 1 100 ? -12.318 0.838 5.446 1.00 0.00 100 LEU A C 4
ATOM 6495 O O . LEU A 1 100 ? -13.146 1.729 5.620 1.00 0.00 100 LEU A O 4
ATOM 6511 N N . ALA A 1 101 ? -11.945 0.004 6.407 1.00 0.00 101 ALA A N 4
ATOM 6512 C CA . ALA A 1 101 ? -12.497 0.082 7.753 1.00 0.00 101 ALA A CA 4
ATOM 6513 C C . ALA A 1 101 ? -12.037 1.349 8.473 1.00 0.00 101 ALA A C 4
ATOM 6514 O O . ALA A 1 101 ? -12.632 1.759 9.468 1.00 0.00 101 ALA A O 4
ATOM 6521 N N . LEU A 1 102 ? -10.978 1.968 7.967 1.00 0.00 102 LEU A N 4
ATOM 6522 C CA . LEU A 1 102 ? -10.448 3.190 8.563 1.00 0.00 102 LEU A CA 4
ATOM 6523 C C . LEU A 1 102 ? -11.163 4.430 8.031 1.00 0.00 102 LEU A C 4
ATOM 6524 O O . LEU A 1 102 ? -11.055 5.510 8.612 1.00 0.00 102 LEU A O 4
ATOM 6540 N N . ILE A 1 103 ? -11.892 4.279 6.929 1.00 0.00 103 ILE A N 4
ATOM 6541 C CA . ILE A 1 103 ? -12.588 5.414 6.323 1.00 0.00 103 ILE A CA 4
ATOM 6542 C C . ILE A 1 103 ? -14.099 5.204 6.271 1.00 0.00 103 ILE A C 4
ATOM 6543 O O . ILE A 1 103 ? -14.857 6.162 6.110 1.00 0.00 103 ILE A O 4
ATOM 6559 N N . ASP A 1 104 ? -14.536 3.959 6.405 1.00 0.00 104 ASP A N 4
ATOM 6560 C CA . ASP A 1 104 ? -15.954 3.635 6.284 1.00 0.00 104 ASP A CA 4
ATOM 6561 C C . ASP A 1 104 ? -16.312 2.431 7.149 1.00 0.00 104 ASP A C 4
ATOM 6562 O O . ASP A 1 104 ? -17.148 2.534 8.044 1.00 0.00 104 ASP A O 4
ATOM 6571 N N . GLU A 1 105 ? -15.653 1.306 6.869 1.00 0.00 105 GLU A N 4
ATOM 6572 C CA . GLU A 1 105 ? -15.860 0.042 7.587 1.00 0.00 105 GLU A CA 4
ATOM 6573 C C . GLU A 1 105 ? -17.215 -0.582 7.268 1.00 0.00 105 GLU A C 4
ATOM 6574 O O . GLU A 1 105 ? -18.230 -0.239 7.876 1.00 0.00 105 GLU A O 4
ATOM 6586 N N . LYS A 1 106 ? -17.204 -1.501 6.300 1.00 0.00 106 LYS A N 4
ATOM 6587 C CA . LYS A 1 106 ? -18.374 -2.303 5.946 1.00 0.00 106 LYS A CA 4
ATOM 6588 C C . LYS A 1 106 ? -19.501 -1.433 5.394 1.00 0.00 106 LYS A C 4
ATOM 6589 O O . LYS A 1 106 ? -19.525 -1.204 4.165 1.00 0.00 106 LYS A O 4
ATOM 6609 N N . MET A 1 1 ? -15.705 4.923 -8.480 1.00 0.00 1 MET A N 5
ATOM 6610 C CA . MET A 1 1 ? -15.550 3.496 -8.844 1.00 0.00 1 MET A CA 5
ATOM 6611 C C . MET A 1 1 ? -14.074 3.131 -8.807 1.00 0.00 1 MET A C 5
ATOM 6612 O O . MET A 1 1 ? -13.239 3.912 -9.266 1.00 0.00 1 MET A O 5
ATOM 6628 N N . LYS A 1 2 ? -13.768 1.947 -8.266 1.00 0.00 2 LYS A N 5
ATOM 6629 C CA . LYS A 1 2 ? -12.389 1.508 -8.038 1.00 0.00 2 LYS A CA 5
ATOM 6630 C C . LYS A 1 2 ? -11.722 2.423 -7.019 1.00 0.00 2 LYS A C 5
ATOM 6631 O O . LYS A 1 2 ? -11.253 3.508 -7.366 1.00 0.00 2 LYS A O 5
ATOM 6650 N N . ARG A 1 3 ? -11.699 1.995 -5.761 1.00 0.00 3 ARG A N 5
ATOM 6651 C CA . ARG A 1 3 ? -11.162 2.827 -4.692 1.00 0.00 3 ARG A CA 5
ATOM 6652 C C . ARG A 1 3 ? -9.704 3.163 -4.966 1.00 0.00 3 ARG A C 5
ATOM 6653 O O . ARG A 1 3 ? -8.900 2.281 -5.274 1.00 0.00 3 ARG A O 5
ATOM 6674 N N . LYS A 1 4 ? -9.381 4.443 -4.873 1.00 0.00 4 LYS A N 5
ATOM 6675 C CA . LYS A 1 4 ? -8.029 4.916 -5.116 1.00 0.00 4 LYS A CA 5
ATOM 6676 C C . LYS A 1 4 ? -7.161 4.643 -3.894 1.00 0.00 4 LYS A C 5
ATOM 6677 O O . LYS A 1 4 ? -7.292 5.310 -2.863 1.00 0.00 4 LYS A O 5
ATOM 6696 N N . ILE A 1 5 ? -6.294 3.654 -4.001 1.00 0.00 5 ILE A N 5
ATOM 6697 C CA . ILE A 1 5 ? -5.476 3.247 -2.872 1.00 0.00 5 ILE A CA 5
ATOM 6698 C C . ILE A 1 5 ? -3.997 3.338 -3.211 1.00 0.00 5 ILE A C 5
ATOM 6699 O O . ILE A 1 5 ? -3.560 2.883 -4.268 1.00 0.00 5 ILE A O 5
ATOM 6715 N N . ILE A 1 6 ? -3.232 3.943 -2.317 1.00 0.00 6 ILE A N 5
ATOM 6716 C CA . ILE A 1 6 ? -1.793 4.023 -2.484 1.00 0.00 6 ILE A CA 5
ATOM 6717 C C . ILE A 1 6 ? -1.106 3.161 -1.432 1.00 0.00 6 ILE A C 5
ATOM 6718 O O . ILE A 1 6 ? -1.449 3.215 -0.253 1.00 0.00 6 ILE A O 5
ATOM 6734 N N . ALA A 1 7 ? -0.161 2.345 -1.858 1.00 0.00 7 ALA A N 5
ATOM 6735 C CA . ALA A 1 7 ? 0.493 1.421 -0.950 1.00 0.00 7 ALA A CA 5
ATOM 6736 C C . ALA A 1 7 ? 1.996 1.437 -1.146 1.00 0.00 7 ALA A C 5
ATOM 6737 O O . ALA A 1 7 ? 2.484 1.520 -2.268 1.00 0.00 7 ALA A O 5
ATOM 6744 N N . VAL A 1 8 ? 2.723 1.370 -0.049 1.00 0.00 8 VAL A N 5
ATOM 6745 C CA . VAL A 1 8 ? 4.169 1.312 -0.102 1.00 0.00 8 VAL A CA 5
ATOM 6746 C C . VAL A 1 8 ? 4.670 0.056 0.594 1.00 0.00 8 VAL A C 5
ATOM 6747 O O . VAL A 1 8 ? 4.441 -0.141 1.787 1.00 0.00 8 VAL A O 5
ATOM 6760 N N . THR A 1 9 ? 5.323 -0.802 -0.165 1.00 0.00 9 THR A N 5
ATOM 6761 C CA . THR A 1 9 ? 5.943 -1.990 0.389 1.00 0.00 9 THR A CA 5
ATOM 6762 C C . THR A 1 9 ? 7.435 -1.746 0.571 1.00 0.00 9 THR A C 5
ATOM 6763 O O . THR A 1 9 ? 8.128 -1.386 -0.381 1.00 0.00 9 THR A O 5
ATOM 6774 N N . ALA A 1 10 ? 7.929 -1.920 1.787 1.00 0.00 10 ALA A N 5
ATOM 6775 C CA . ALA A 1 10 ? 9.317 -1.601 2.079 1.00 0.00 10 ALA A CA 5
ATOM 6776 C C . ALA A 1 10 ? 9.936 -2.606 3.036 1.00 0.00 10 ALA A C 5
ATOM 6777 O O . ALA A 1 10 ? 9.755 -2.515 4.249 1.00 0.00 10 ALA A O 5
ATOM 6784 N N . CYS A 1 11 ? 10.659 -3.564 2.486 1.00 0.00 11 CYS A N 5
ATOM 6785 C CA . CYS A 1 11 ? 11.343 -4.561 3.289 1.00 0.00 11 CYS A CA 5
ATOM 6786 C C . CYS A 1 11 ? 12.741 -4.816 2.739 1.00 0.00 11 CYS A C 5
ATOM 6787 O O . CYS A 1 11 ? 12.903 -5.413 1.674 1.00 0.00 11 CYS A O 5
ATOM 6795 N N . ALA A 1 12 ? 13.746 -4.339 3.457 1.00 0.00 12 ALA A N 5
ATOM 6796 C CA . ALA A 1 12 ? 15.129 -4.563 3.071 1.00 0.00 12 ALA A CA 5
ATOM 6797 C C . ALA A 1 12 ? 15.580 -5.947 3.516 1.00 0.00 12 ALA A C 5
ATOM 6798 O O . ALA A 1 12 ? 16.388 -6.596 2.853 1.00 0.00 12 ALA A O 5
ATOM 6805 N N . THR A 1 13 ? 15.036 -6.390 4.643 1.00 0.00 13 THR A N 5
ATOM 6806 C CA . THR A 1 13 ? 15.365 -7.690 5.207 1.00 0.00 13 THR A CA 5
ATOM 6807 C C . THR A 1 13 ? 15.010 -8.810 4.229 1.00 0.00 13 THR A C 5
ATOM 6808 O O . THR A 1 13 ? 15.815 -9.708 3.972 1.00 0.00 13 THR A O 5
ATOM 6819 N N . GLY A 1 14 ? 13.813 -8.735 3.672 1.00 0.00 14 GLY A N 5
ATOM 6820 C CA . GLY A 1 14 ? 13.378 -9.701 2.692 1.00 0.00 14 GLY A CA 5
ATOM 6821 C C . GLY A 1 14 ? 12.826 -9.021 1.461 1.00 0.00 14 GLY A C 5
ATOM 6822 O O . GLY A 1 14 ? 11.620 -8.802 1.354 1.00 0.00 14 GLY A O 5
ATOM 6826 N N . VAL A 1 15 ? 13.710 -8.681 0.536 1.00 0.00 15 VAL A N 5
ATOM 6827 C CA . VAL A 1 15 ? 13.325 -7.953 -0.666 1.00 0.00 15 VAL A CA 5
ATOM 6828 C C . VAL A 1 15 ? 12.355 -8.770 -1.527 1.00 0.00 15 VAL A C 5
ATOM 6829 O O . VAL A 1 15 ? 11.503 -8.208 -2.221 1.00 0.00 15 VAL A O 5
ATOM 6842 N N . ALA A 1 16 ? 12.461 -10.095 -1.456 1.00 0.00 16 ALA A N 5
ATOM 6843 C CA . ALA A 1 16 ? 11.552 -10.971 -2.183 1.00 0.00 16 ALA A CA 5
ATOM 6844 C C . ALA A 1 16 ? 10.133 -10.836 -1.640 1.00 0.00 16 ALA A C 5
ATOM 6845 O O . ALA A 1 16 ? 9.156 -10.950 -2.381 1.00 0.00 16 ALA A O 5
ATOM 6852 N N . HIS A 1 17 ? 10.033 -10.559 -0.343 1.00 0.00 17 HIS A N 5
ATOM 6853 C CA . HIS A 1 17 ? 8.740 -10.373 0.307 1.00 0.00 17 HIS A CA 5
ATOM 6854 C C . HIS A 1 17 ? 8.086 -9.100 -0.200 1.00 0.00 17 HIS A C 5
ATOM 6855 O O . HIS A 1 17 ? 6.889 -9.069 -0.463 1.00 0.00 17 HIS A O 5
ATOM 6870 N N . THR A 1 18 ? 8.898 -8.058 -0.343 1.00 0.00 18 THR A N 5
ATOM 6871 C CA . THR A 1 18 ? 8.437 -6.766 -0.831 1.00 0.00 18 THR A CA 5
ATOM 6872 C C . THR A 1 18 ? 7.762 -6.899 -2.195 1.00 0.00 18 THR A C 5
ATOM 6873 O O . THR A 1 18 ? 6.636 -6.436 -2.398 1.00 0.00 18 THR A O 5
ATOM 6884 N N . TYR A 1 19 ? 8.449 -7.559 -3.117 1.00 0.00 19 TYR A N 5
ATOM 6885 C CA . TYR A 1 19 ? 7.978 -7.675 -4.490 1.00 0.00 19 TYR A CA 5
ATOM 6886 C C . TYR A 1 19 ? 6.769 -8.603 -4.577 1.00 0.00 19 TYR A C 5
ATOM 6887 O O . TYR A 1 19 ? 5.817 -8.327 -5.307 1.00 0.00 19 TYR A O 5
ATOM 6905 N N . MET A 1 20 ? 6.803 -9.692 -3.818 1.00 0.00 20 MET A N 5
ATOM 6906 C CA . MET A 1 20 ? 5.696 -10.640 -3.809 1.00 0.00 20 MET A CA 5
ATOM 6907 C C . MET A 1 20 ? 4.447 -10.000 -3.208 1.00 0.00 20 MET A C 5
ATOM 6908 O O . MET A 1 20 ? 3.338 -10.195 -3.707 1.00 0.00 20 MET A O 5
ATOM 6922 N N . ALA A 1 21 ? 4.638 -9.229 -2.141 1.00 0.00 21 ALA A N 5
ATOM 6923 C CA . ALA A 1 21 ? 3.535 -8.552 -1.471 1.00 0.00 21 ALA A CA 5
ATOM 6924 C C . ALA A 1 21 ? 2.833 -7.584 -2.410 1.00 0.00 21 ALA A C 5
ATOM 6925 O O . ALA A 1 21 ? 1.611 -7.595 -2.516 1.00 0.00 21 ALA A O 5
ATOM 6932 N N . ALA A 1 22 ? 3.617 -6.757 -3.093 1.00 0.00 22 ALA A N 5
ATOM 6933 C CA . ALA A 1 22 ? 3.072 -5.769 -4.020 1.00 0.00 22 ALA A CA 5
ATOM 6934 C C . ALA A 1 22 ? 2.210 -6.432 -5.089 1.00 0.00 22 ALA A C 5
ATOM 6935 O O . ALA A 1 22 ? 1.144 -5.928 -5.446 1.00 0.00 22 ALA A O 5
ATOM 6942 N N . GLN A 1 23 ? 2.679 -7.568 -5.588 1.00 0.00 23 GLN A N 5
ATOM 6943 C CA . GLN A 1 23 ? 1.968 -8.305 -6.623 1.00 0.00 23 GLN A CA 5
ATOM 6944 C C . GLN A 1 23 ? 0.703 -8.955 -6.065 1.00 0.00 23 GLN A C 5
ATOM 6945 O O . GLN A 1 23 ? -0.377 -8.824 -6.643 1.00 0.00 23 GLN A O 5
ATOM 6959 N N . ALA A 1 24 ? 0.839 -9.640 -4.933 1.00 0.00 24 ALA A N 5
ATOM 6960 C CA . ALA A 1 24 ? -0.287 -10.330 -4.309 1.00 0.00 24 ALA A CA 5
ATOM 6961 C C . ALA A 1 24 ? -1.359 -9.341 -3.867 1.00 0.00 24 ALA A C 5
ATOM 6962 O O . ALA A 1 24 ? -2.556 -9.602 -3.996 1.00 0.00 24 ALA A O 5
ATOM 6969 N N . LEU A 1 25 ? -0.914 -8.209 -3.350 1.00 0.00 25 LEU A N 5
ATOM 6970 C CA . LEU A 1 25 ? -1.810 -7.137 -2.934 1.00 0.00 25 LEU A CA 5
ATOM 6971 C C . LEU A 1 25 ? -2.550 -6.558 -4.138 1.00 0.00 25 LEU A C 5
ATOM 6972 O O . LEU A 1 25 ? -3.741 -6.249 -4.068 1.00 0.00 25 LEU A O 5
ATOM 6988 N N . LYS A 1 26 ? -1.836 -6.430 -5.249 1.00 0.00 26 LYS A N 5
ATOM 6989 C CA . LYS A 1 26 ? -2.412 -5.899 -6.475 1.00 0.00 26 LYS A CA 5
ATOM 6990 C C . LYS A 1 26 ? -3.407 -6.893 -7.071 1.00 0.00 26 LYS A C 5
ATOM 6991 O O . LYS A 1 26 ? -4.367 -6.504 -7.739 1.00 0.00 26 LYS A O 5
ATOM 7010 N N . LYS A 1 27 ? -3.177 -8.178 -6.820 1.00 0.00 27 LYS A N 5
ATOM 7011 C CA . LYS A 1 27 ? -4.093 -9.223 -7.261 1.00 0.00 27 LYS A CA 5
ATOM 7012 C C . LYS A 1 27 ? -5.429 -9.103 -6.546 1.00 0.00 27 LYS A C 5
ATOM 7013 O O . LYS A 1 27 ? -6.487 -9.250 -7.158 1.00 0.00 27 LYS A O 5
ATOM 7032 N N . GLY A 1 28 ? -5.372 -8.839 -5.250 1.00 0.00 28 GLY A N 5
ATOM 7033 C CA . GLY A 1 28 ? -6.583 -8.599 -4.488 1.00 0.00 28 GLY A CA 5
ATOM 7034 C C . GLY A 1 28 ? -7.344 -7.397 -5.008 1.00 0.00 28 GLY A C 5
ATOM 7035 O O . GLY A 1 28 ? -8.576 -7.408 -5.090 1.00 0.00 28 GLY A O 5
ATOM 7039 N N . ALA A 1 29 ? -6.603 -6.360 -5.381 1.00 0.00 29 ALA A N 5
ATOM 7040 C CA . ALA A 1 29 ? -7.189 -5.170 -5.977 1.00 0.00 29 ALA A CA 5
ATOM 7041 C C . ALA A 1 29 ? -7.867 -5.512 -7.300 1.00 0.00 29 ALA A C 5
ATOM 7042 O O . ALA A 1 29 ? -8.928 -4.975 -7.615 1.00 0.00 29 ALA A O 5
ATOM 7049 N N . LYS A 1 30 ? -7.257 -6.416 -8.063 1.00 0.00 30 LYS A N 5
ATOM 7050 C CA . LYS A 1 30 ? -7.843 -6.885 -9.319 1.00 0.00 30 LYS A CA 5
ATOM 7051 C C . LYS A 1 30 ? -9.122 -7.675 -9.059 1.00 0.00 30 LYS A C 5
ATOM 7052 O O . LYS A 1 30 ? -10.094 -7.562 -9.808 1.00 0.00 30 LYS A O 5
ATOM 7071 N N . LYS A 1 31 ? -9.112 -8.463 -7.992 1.00 0.00 31 LYS A N 5
ATOM 7072 C CA . LYS A 1 31 ? -10.251 -9.301 -7.636 1.00 0.00 31 LYS A CA 5
ATOM 7073 C C . LYS A 1 31 ? -11.450 -8.441 -7.246 1.00 0.00 31 LYS A C 5
ATOM 7074 O O . LYS A 1 31 ? -12.544 -8.578 -7.799 1.00 0.00 31 LYS A O 5
ATOM 7093 N N . MET A 1 32 ? -11.228 -7.545 -6.297 1.00 0.00 32 MET A N 5
ATOM 7094 C CA . MET A 1 32 ? -12.291 -6.694 -5.785 1.00 0.00 32 MET A CA 5
ATOM 7095 C C . MET A 1 32 ? -12.663 -5.608 -6.791 1.00 0.00 32 MET A C 5
ATOM 7096 O O . MET A 1 32 ? -13.806 -5.149 -6.831 1.00 0.00 32 MET A O 5
ATOM 7110 N N . GLY A 1 33 ? -11.699 -5.203 -7.604 1.00 0.00 33 GLY A N 5
ATOM 7111 C CA . GLY A 1 33 ? -11.959 -4.202 -8.621 1.00 0.00 33 GLY A CA 5
ATOM 7112 C C . GLY A 1 33 ? -11.629 -2.802 -8.151 1.00 0.00 33 GLY A C 5
ATOM 7113 O O . GLY A 1 33 ? -12.487 -1.921 -8.151 1.00 0.00 33 GLY A O 5
ATOM 7117 N N . ASN A 1 34 ? -10.385 -2.601 -7.748 1.00 0.00 34 ASN A N 5
ATOM 7118 C CA . ASN A 1 34 ? -9.933 -1.304 -7.263 1.00 0.00 34 ASN A CA 5
ATOM 7119 C C . ASN A 1 34 ? -8.670 -0.879 -7.995 1.00 0.00 34 ASN A C 5
ATOM 7120 O O . ASN A 1 34 ? -8.080 -1.671 -8.734 1.00 0.00 34 ASN A O 5
ATOM 7131 N N . LEU A 1 35 ? -8.256 0.362 -7.786 1.00 0.00 35 LEU A N 5
ATOM 7132 C CA . LEU A 1 35 ? -7.042 0.872 -8.402 1.00 0.00 35 LEU A CA 5
ATOM 7133 C C . LEU A 1 35 ? -6.020 1.210 -7.334 1.00 0.00 35 LEU A C 5
ATOM 7134 O O . LEU A 1 35 ? -6.188 2.168 -6.576 1.00 0.00 35 LEU A O 5
ATOM 7150 N N . ILE A 1 36 ? -4.969 0.415 -7.265 1.00 0.00 36 ILE A N 5
ATOM 7151 C CA . ILE A 1 36 ? -3.960 0.590 -6.246 1.00 0.00 36 ILE A CA 5
ATOM 7152 C C . ILE A 1 36 ? -2.597 0.865 -6.875 1.00 0.00 36 ILE A C 5
ATOM 7153 O O . ILE A 1 36 ? -2.251 0.306 -7.922 1.00 0.00 36 ILE A O 5
ATOM 7169 N N . LYS A 1 37 ? -1.845 1.745 -6.246 1.00 0.00 37 LYS A N 5
ATOM 7170 C CA . LYS A 1 37 ? -0.493 2.050 -6.674 1.00 0.00 37 LYS A CA 5
ATOM 7171 C C . LYS A 1 37 ? 0.487 1.619 -5.602 1.00 0.00 37 LYS A C 5
ATOM 7172 O O . LYS A 1 37 ? 0.606 2.262 -4.561 1.00 0.00 37 LYS A O 5
ATOM 7191 N N . VAL A 1 38 ? 1.168 0.512 -5.851 1.00 0.00 38 VAL A N 5
ATOM 7192 C CA . VAL A 1 38 ? 2.083 -0.044 -4.872 1.00 0.00 38 VAL A CA 5
ATOM 7193 C C . VAL A 1 38 ? 3.528 0.284 -5.224 1.00 0.00 38 VAL A C 5
ATOM 7194 O O . VAL A 1 38 ? 4.014 -0.072 -6.300 1.00 0.00 38 VAL A O 5
ATOM 7207 N N . GLU A 1 39 ? 4.199 0.962 -4.309 1.00 0.00 39 GLU A N 5
ATOM 7208 C CA . GLU A 1 39 ? 5.600 1.312 -4.467 1.00 0.00 39 GLU A CA 5
ATOM 7209 C C . GLU A 1 39 ? 6.470 0.257 -3.791 1.00 0.00 39 GLU A C 5
ATOM 7210 O O . GLU A 1 39 ? 6.124 -0.252 -2.723 1.00 0.00 39 GLU A O 5
ATOM 7222 N N . THR A 1 40 ? 7.582 -0.084 -4.417 1.00 0.00 40 THR A N 5
ATOM 7223 C CA . THR A 1 40 ? 8.482 -1.078 -3.865 1.00 0.00 40 THR A CA 5
ATOM 7224 C C . THR A 1 40 ? 9.776 -0.424 -3.412 1.00 0.00 40 THR A C 5
ATOM 7225 O O . THR A 1 40 ? 10.596 -0.005 -4.231 1.00 0.00 40 THR A O 5
ATOM 7236 N N . GLN A 1 41 ? 9.938 -0.317 -2.103 1.00 0.00 41 GLN A N 5
ATOM 7237 C CA . GLN A 1 41 ? 11.078 0.365 -1.524 1.00 0.00 41 GLN A CA 5
ATOM 7238 C C . GLN A 1 41 ? 11.904 -0.600 -0.682 1.00 0.00 41 GLN A C 5
ATOM 7239 O O . GLN A 1 41 ? 11.540 -0.929 0.441 1.00 0.00 41 GLN A O 5
ATOM 7253 N N . GLY A 1 42 ? 13.005 -1.074 -1.240 1.00 0.00 42 GLY A N 5
ATOM 7254 C CA . GLY A 1 42 ? 13.824 -2.040 -0.538 1.00 0.00 42 GLY A CA 5
ATOM 7255 C C . GLY A 1 42 ? 14.834 -1.372 0.366 1.00 0.00 42 GLY A C 5
ATOM 7256 O O . GLY A 1 42 ? 14.655 -1.315 1.584 1.00 0.00 42 GLY A O 5
ATOM 7260 N N . ALA A 1 43 ? 15.891 -0.857 -0.233 1.00 0.00 43 ALA A N 5
ATOM 7261 C CA . ALA A 1 43 ? 16.935 -0.175 0.507 1.00 0.00 43 ALA A CA 5
ATOM 7262 C C . ALA A 1 43 ? 17.454 1.002 -0.301 1.00 0.00 43 ALA A C 5
ATOM 7263 O O . ALA A 1 43 ? 18.313 0.833 -1.166 1.00 0.00 43 ALA A O 5
ATOM 7270 N N . THR A 1 44 ? 16.875 2.177 -0.042 1.00 0.00 44 THR A N 5
ATOM 7271 C CA . THR A 1 44 ? 17.197 3.438 -0.735 1.00 0.00 44 THR A CA 5
ATOM 7272 C C . THR A 1 44 ? 16.959 3.384 -2.255 1.00 0.00 44 THR A C 5
ATOM 7273 O O . THR A 1 44 ? 17.061 4.402 -2.939 1.00 0.00 44 THR A O 5
ATOM 7284 N N . GLY A 1 45 ? 16.616 2.211 -2.774 1.00 0.00 45 GLY A N 5
ATOM 7285 C CA . GLY A 1 45 ? 16.300 2.084 -4.179 1.00 0.00 45 GLY A CA 5
ATOM 7286 C C . GLY A 1 45 ? 14.804 2.068 -4.400 1.00 0.00 45 GLY A C 5
ATOM 7287 O O . GLY A 1 45 ? 14.118 1.141 -3.971 1.00 0.00 45 GLY A O 5
ATOM 7291 N N . ILE A 1 46 ? 14.299 3.097 -5.056 1.00 0.00 46 ILE A N 5
ATOM 7292 C CA . ILE A 1 46 ? 12.862 3.272 -5.204 1.00 0.00 46 ILE A CA 5
ATOM 7293 C C . ILE A 1 46 ? 12.382 2.755 -6.554 1.00 0.00 46 ILE A C 5
ATOM 7294 O O . ILE A 1 46 ? 12.769 3.283 -7.598 1.00 0.00 46 ILE A O 5
ATOM 7310 N N . GLU A 1 47 ? 11.553 1.719 -6.536 1.00 0.00 47 GLU A N 5
ATOM 7311 C CA . GLU A 1 47 ? 10.922 1.239 -7.754 1.00 0.00 47 GLU A CA 5
ATOM 7312 C C . GLU A 1 47 ? 9.442 1.559 -7.719 1.00 0.00 47 GLU A C 5
ATOM 7313 O O . GLU A 1 47 ? 8.769 1.291 -6.718 1.00 0.00 47 GLU A O 5
ATOM 7325 N N . ASN A 1 48 ? 8.951 2.108 -8.824 1.00 0.00 48 ASN A N 5
ATOM 7326 C CA . ASN A 1 48 ? 7.597 2.645 -8.907 1.00 0.00 48 ASN A CA 5
ATOM 7327 C C . ASN A 1 48 ? 7.464 3.820 -7.955 1.00 0.00 48 ASN A C 5
ATOM 7328 O O . ASN A 1 48 ? 6.835 3.715 -6.904 1.00 0.00 48 ASN A O 5
ATOM 7339 N N . GLU A 1 49 ? 8.106 4.923 -8.308 1.00 0.00 49 GLU A N 5
ATOM 7340 C CA . GLU A 1 49 ? 8.060 6.126 -7.491 1.00 0.00 49 GLU A CA 5
ATOM 7341 C C . GLU A 1 49 ? 6.635 6.643 -7.414 1.00 0.00 49 GLU A C 5
ATOM 7342 O O . GLU A 1 49 ? 6.075 7.108 -8.413 1.00 0.00 49 GLU A O 5
ATOM 7354 N N . LEU A 1 50 ? 6.043 6.541 -6.242 1.00 0.00 50 LEU A N 5
ATOM 7355 C CA . LEU A 1 50 ? 4.686 6.961 -6.045 1.00 0.00 50 LEU A CA 5
ATOM 7356 C C . LEU A 1 50 ? 4.622 8.480 -5.938 1.00 0.00 50 LEU A C 5
ATOM 7357 O O . LEU A 1 50 ? 4.914 9.062 -4.889 1.00 0.00 50 LEU A O 5
ATOM 7373 N N . THR A 1 51 ? 4.251 9.117 -7.040 1.00 0.00 51 THR A N 5
ATOM 7374 C CA . THR A 1 51 ? 4.337 10.560 -7.153 1.00 0.00 51 THR A CA 5
ATOM 7375 C C . THR A 1 51 ? 3.131 11.241 -6.519 1.00 0.00 51 THR A C 5
ATOM 7376 O O . THR A 1 51 ? 2.127 10.595 -6.201 1.00 0.00 51 THR A O 5
ATOM 7387 N N . GLU A 1 52 ? 3.241 12.553 -6.362 1.00 0.00 52 GLU A N 5
ATOM 7388 C CA . GLU A 1 52 ? 2.250 13.356 -5.660 1.00 0.00 52 GLU A CA 5
ATOM 7389 C C . GLU A 1 52 ? 0.849 13.178 -6.238 1.00 0.00 52 GLU A C 5
ATOM 7390 O O . GLU A 1 52 ? -0.127 13.123 -5.493 1.00 0.00 52 GLU A O 5
ATOM 7402 N N . LYS A 1 53 ? 0.755 13.077 -7.558 1.00 0.00 53 LYS A N 5
ATOM 7403 C CA . LYS A 1 53 ? -0.537 12.916 -8.219 1.00 0.00 53 LYS A CA 5
ATOM 7404 C C . LYS A 1 53 ? -1.274 11.689 -7.694 1.00 0.00 53 LYS A C 5
ATOM 7405 O O . LYS A 1 53 ? -2.441 11.775 -7.317 1.00 0.00 53 LYS A O 5
ATOM 7424 N N . ASP A 1 54 ? -0.582 10.557 -7.646 1.00 0.00 54 ASP A N 5
ATOM 7425 C CA . ASP A 1 54 ? -1.180 9.318 -7.153 1.00 0.00 54 ASP A CA 5
ATOM 7426 C C . ASP A 1 54 ? -1.509 9.432 -5.674 1.00 0.00 54 ASP A C 5
ATOM 7427 O O . ASP A 1 54 ? -2.578 9.016 -5.227 1.00 0.00 54 ASP A O 5
ATOM 7436 N N . VAL A 1 55 ? -0.589 10.023 -4.927 1.00 0.00 55 VAL A N 5
ATOM 7437 C CA . VAL A 1 55 ? -0.711 10.121 -3.479 1.00 0.00 55 VAL A CA 5
ATOM 7438 C C . VAL A 1 55 ? -1.879 11.018 -3.061 1.00 0.00 55 VAL A C 5
ATOM 7439 O O . VAL A 1 55 ? -2.582 10.721 -2.093 1.00 0.00 55 VAL A O 5
ATOM 7452 N N . ASN A 1 56 ? -2.083 12.112 -3.784 1.00 0.00 56 ASN A N 5
ATOM 7453 C CA . ASN A 1 56 ? -3.174 13.033 -3.473 1.00 0.00 56 ASN A CA 5
ATOM 7454 C C . ASN A 1 56 ? -4.522 12.437 -3.866 1.00 0.00 56 ASN A C 5
ATOM 7455 O O . ASN A 1 56 ? -5.530 12.671 -3.195 1.00 0.00 56 ASN A O 5
ATOM 7466 N N . ILE A 1 57 ? -4.537 11.665 -4.948 1.00 0.00 57 ILE A N 5
ATOM 7467 C CA . ILE A 1 57 ? -5.766 11.036 -5.414 1.00 0.00 57 ILE A CA 5
ATOM 7468 C C . ILE A 1 57 ? -6.169 9.887 -4.492 1.00 0.00 57 ILE A C 5
ATOM 7469 O O . ILE A 1 57 ? -7.321 9.806 -4.062 1.00 0.00 57 ILE A O 5
ATOM 7485 N N . GLY A 1 58 ? -5.217 9.010 -4.189 1.00 0.00 58 GLY A N 5
ATOM 7486 C CA . GLY A 1 58 ? -5.487 7.903 -3.289 1.00 0.00 58 GLY A CA 5
ATOM 7487 C C . GLY A 1 58 ? -5.838 8.384 -1.895 1.00 0.00 58 GLY A C 5
ATOM 7488 O O . GLY A 1 58 ? -5.173 9.266 -1.351 1.00 0.00 58 GLY A O 5
ATOM 7492 N N . GLU A 1 59 ? -6.872 7.807 -1.305 1.00 0.00 59 GLU A N 5
ATOM 7493 C CA . GLU A 1 59 ? -7.343 8.265 -0.003 1.00 0.00 59 GLU A CA 5
ATOM 7494 C C . GLU A 1 59 ? -6.771 7.417 1.129 1.00 0.00 59 GLU A C 5
ATOM 7495 O O . GLU A 1 59 ? -6.330 7.953 2.146 1.00 0.00 59 GLU A O 5
ATOM 7507 N N . VAL A 1 60 ? -6.763 6.105 0.953 1.00 0.00 60 VAL A N 5
ATOM 7508 C CA . VAL A 1 60 ? -6.220 5.219 1.971 1.00 0.00 60 VAL A CA 5
ATOM 7509 C C . VAL A 1 60 ? -4.844 4.712 1.571 1.00 0.00 60 VAL A C 5
ATOM 7510 O O . VAL A 1 60 ? -4.611 4.344 0.417 1.00 0.00 60 VAL A O 5
ATOM 7523 N N . VAL A 1 61 ? -3.933 4.720 2.527 1.00 0.00 61 VAL A N 5
ATOM 7524 C CA . VAL A 1 61 ? -2.570 4.287 2.288 1.00 0.00 61 VAL A CA 5
ATOM 7525 C C . VAL A 1 61 ? -2.308 2.975 3.007 1.00 0.00 61 VAL A C 5
ATOM 7526 O O . VAL A 1 61 ? -2.700 2.804 4.157 1.00 0.00 61 VAL A O 5
ATOM 7539 N N . ILE A 1 62 ? -1.663 2.048 2.328 1.00 0.00 62 ILE A N 5
ATOM 7540 C CA . ILE A 1 62 ? -1.302 0.784 2.946 1.00 0.00 62 ILE A CA 5
ATOM 7541 C C . ILE A 1 62 ? 0.212 0.644 3.013 1.00 0.00 62 ILE A C 5
ATOM 7542 O O . ILE A 1 62 ? 0.893 0.632 1.988 1.00 0.00 62 ILE A O 5
ATOM 7558 N N . PHE A 1 63 ? 0.738 0.555 4.220 1.00 0.00 63 PHE A N 5
ATOM 7559 C CA . PHE A 1 63 ? 2.160 0.354 4.413 1.00 0.00 63 PHE A CA 5
ATOM 7560 C C . PHE A 1 63 ? 2.441 -1.083 4.809 1.00 0.00 63 PHE A C 5
ATOM 7561 O O . PHE A 1 63 ? 2.336 -1.447 5.977 1.00 0.00 63 PHE A O 5
ATOM 7578 N N . ALA A 1 64 ? 2.751 -1.903 3.821 1.00 0.00 64 ALA A N 5
ATOM 7579 C CA . ALA A 1 64 ? 3.196 -3.257 4.074 1.00 0.00 64 ALA A CA 5
ATOM 7580 C C . ALA A 1 64 ? 4.710 -3.267 4.067 1.00 0.00 64 ALA A C 5
ATOM 7581 O O . ALA A 1 64 ? 5.339 -3.407 3.017 1.00 0.00 64 ALA A O 5
ATOM 7588 N N . VAL A 1 65 ? 5.300 -3.081 5.230 1.00 0.00 65 VAL A N 5
ATOM 7589 C CA . VAL A 1 65 ? 6.724 -2.821 5.304 1.00 0.00 65 VAL A CA 5
ATOM 7590 C C . VAL A 1 65 ? 7.419 -3.673 6.354 1.00 0.00 65 VAL A C 5
ATOM 7591 O O . VAL A 1 65 ? 6.821 -4.555 6.972 1.00 0.00 65 VAL A O 5
ATOM 7604 N N . ASP A 1 66 ? 8.701 -3.395 6.515 1.00 0.00 66 ASP A N 5
ATOM 7605 C CA . ASP A 1 66 ? 9.562 -4.079 7.463 1.00 0.00 66 ASP A CA 5
ATOM 7606 C C . ASP A 1 66 ? 10.694 -3.137 7.851 1.00 0.00 66 ASP A C 5
ATOM 7607 O O . ASP A 1 66 ? 11.159 -3.126 8.989 1.00 0.00 66 ASP A O 5
ATOM 7616 N N . THR A 1 67 ? 11.116 -2.336 6.879 1.00 0.00 67 THR A N 5
ATOM 7617 C CA . THR A 1 67 ? 12.141 -1.330 7.096 1.00 0.00 67 THR A CA 5
ATOM 7618 C C . THR A 1 67 ? 11.512 0.066 7.028 1.00 0.00 67 THR A C 5
ATOM 7619 O O . THR A 1 67 ? 10.287 0.199 6.957 1.00 0.00 67 THR A O 5
ATOM 7630 N N . LYS A 1 68 ? 12.348 1.096 7.047 1.00 0.00 68 LYS A N 5
ATOM 7631 C CA . LYS A 1 68 ? 11.876 2.474 7.038 1.00 0.00 68 LYS A CA 5
ATOM 7632 C C . LYS A 1 68 ? 11.425 2.897 5.644 1.00 0.00 68 LYS A C 5
ATOM 7633 O O . LYS A 1 68 ? 11.899 2.372 4.636 1.00 0.00 68 LYS A O 5
ATOM 7652 N N . VAL A 1 69 ? 10.504 3.846 5.600 1.00 0.00 69 VAL A N 5
ATOM 7653 C CA . VAL A 1 69 ? 10.020 4.390 4.341 1.00 0.00 69 VAL A CA 5
ATOM 7654 C C . VAL A 1 69 ? 10.400 5.861 4.239 1.00 0.00 69 VAL A C 5
ATOM 7655 O O . VAL A 1 69 ? 10.247 6.614 5.198 1.00 0.00 69 VAL A O 5
ATOM 7668 N N . ARG A 1 70 ? 10.915 6.263 3.089 1.00 0.00 70 ARG A N 5
ATOM 7669 C CA . ARG A 1 70 ? 11.296 7.652 2.872 1.00 0.00 70 ARG A CA 5
ATOM 7670 C C . ARG A 1 70 ? 10.096 8.487 2.424 1.00 0.00 70 ARG A C 5
ATOM 7671 O O . ARG A 1 70 ? 9.865 9.584 2.929 1.00 0.00 70 ARG A O 5
ATOM 7692 N N . ASN A 1 71 ? 9.316 7.936 1.503 1.00 0.00 71 ASN A N 5
ATOM 7693 C CA . ASN A 1 71 ? 8.216 8.668 0.869 1.00 0.00 71 ASN A CA 5
ATOM 7694 C C . ASN A 1 71 ? 7.010 8.820 1.791 1.00 0.00 71 ASN A C 5
ATOM 7695 O O . ASN A 1 71 ? 6.043 9.495 1.443 1.00 0.00 71 ASN A O 5
ATOM 7706 N N . LYS A 1 72 ? 7.067 8.188 2.964 1.00 0.00 72 LYS A N 5
ATOM 7707 C CA . LYS A 1 72 ? 5.989 8.284 3.956 1.00 0.00 72 LYS A CA 5
ATOM 7708 C C . LYS A 1 72 ? 5.662 9.743 4.272 1.00 0.00 72 LYS A C 5
ATOM 7709 O O . LYS A 1 72 ? 4.566 10.057 4.722 1.00 0.00 72 LYS A O 5
ATOM 7728 N N . GLU A 1 73 ? 6.641 10.612 4.031 1.00 0.00 73 GLU A N 5
ATOM 7729 C CA . GLU A 1 73 ? 6.498 12.058 4.197 1.00 0.00 73 GLU A CA 5
ATOM 7730 C C . GLU A 1 73 ? 5.176 12.594 3.626 1.00 0.00 73 GLU A C 5
ATOM 7731 O O . GLU A 1 73 ? 4.512 13.411 4.259 1.00 0.00 73 GLU A O 5
ATOM 7743 N N . ARG A 1 74 ? 4.791 12.131 2.437 1.00 0.00 74 ARG A N 5
ATOM 7744 C CA . ARG A 1 74 ? 3.577 12.617 1.789 1.00 0.00 74 ARG A CA 5
ATOM 7745 C C . ARG A 1 74 ? 2.323 11.924 2.323 1.00 0.00 74 ARG A C 5
ATOM 7746 O O . ARG A 1 74 ? 1.241 12.509 2.333 1.00 0.00 74 ARG A O 5
ATOM 7767 N N . PHE A 1 75 ? 2.465 10.678 2.759 1.00 0.00 75 PHE A N 5
ATOM 7768 C CA . PHE A 1 75 ? 1.338 9.915 3.266 1.00 0.00 75 PHE A CA 5
ATOM 7769 C C . PHE A 1 75 ? 1.051 10.282 4.717 1.00 0.00 75 PHE A C 5
ATOM 7770 O O . PHE A 1 75 ? -0.059 10.081 5.208 1.00 0.00 75 PHE A O 5
ATOM 7787 N N . ASP A 1 76 ? 2.062 10.803 5.403 1.00 0.00 76 ASP A N 5
ATOM 7788 C CA . ASP A 1 76 ? 1.895 11.278 6.772 1.00 0.00 76 ASP A CA 5
ATOM 7789 C C . ASP A 1 76 ? 0.908 12.438 6.802 1.00 0.00 76 ASP A C 5
ATOM 7790 O O . ASP A 1 76 ? 1.113 13.456 6.141 1.00 0.00 76 ASP A O 5
ATOM 7799 N N . GLY A 1 77 ? -0.163 12.272 7.557 1.00 0.00 77 GLY A N 5
ATOM 7800 C CA . GLY A 1 77 ? -1.225 13.254 7.565 1.00 0.00 77 GLY A CA 5
ATOM 7801 C C . GLY A 1 77 ? -2.431 12.755 6.801 1.00 0.00 77 GLY A C 5
ATOM 7802 O O . GLY A 1 77 ? -3.473 13.408 6.758 1.00 0.00 77 GLY A O 5
ATOM 7806 N N . LYS A 1 78 ? -2.274 11.595 6.184 1.00 0.00 78 LYS A N 5
ATOM 7807 C CA . LYS A 1 78 ? -3.363 10.935 5.486 1.00 0.00 78 LYS A CA 5
ATOM 7808 C C . LYS A 1 78 ? -3.794 9.693 6.260 1.00 0.00 78 LYS A C 5
ATOM 7809 O O . LYS A 1 78 ? -3.292 9.433 7.352 1.00 0.00 78 LYS A O 5
ATOM 7828 N N . VAL A 1 79 ? -4.718 8.929 5.699 1.00 0.00 79 VAL A N 5
ATOM 7829 C CA . VAL A 1 79 ? -5.234 7.746 6.380 1.00 0.00 79 VAL A CA 5
ATOM 7830 C C . VAL A 1 79 ? -4.470 6.511 5.926 1.00 0.00 79 VAL A C 5
ATOM 7831 O O . VAL A 1 79 ? -4.621 6.067 4.789 1.00 0.00 79 VAL A O 5
ATOM 7844 N N . VAL A 1 80 ? -3.633 5.967 6.801 1.00 0.00 80 VAL A N 5
ATOM 7845 C CA . VAL A 1 80 ? -2.785 4.845 6.425 1.00 0.00 80 VAL A CA 5
ATOM 7846 C C . VAL A 1 80 ? -2.996 3.649 7.351 1.00 0.00 80 VAL A C 5
ATOM 7847 O O . VAL A 1 80 ? -3.397 3.797 8.508 1.00 0.00 80 VAL A O 5
ATOM 7860 N N . LEU A 1 81 ? -2.746 2.466 6.813 1.00 0.00 81 LEU A N 5
ATOM 7861 C CA . LEU A 1 81 ? -2.714 1.242 7.592 1.00 0.00 81 LEU A CA 5
ATOM 7862 C C . LEU A 1 81 ? -1.308 0.661 7.546 1.00 0.00 81 LEU A C 5
ATOM 7863 O O . LEU A 1 81 ? -0.731 0.526 6.469 1.00 0.00 81 LEU A O 5
ATOM 7879 N N . GLU A 1 82 ? -0.748 0.332 8.697 1.00 0.00 82 GLU A N 5
ATOM 7880 C CA . GLU A 1 82 ? 0.606 -0.201 8.743 1.00 0.00 82 GLU A CA 5
ATOM 7881 C C . GLU A 1 82 ? 0.595 -1.672 9.147 1.00 0.00 82 GLU A C 5
ATOM 7882 O O . GLU A 1 82 ? 0.290 -2.011 10.294 1.00 0.00 82 GLU A O 5
ATOM 7894 N N . VAL A 1 83 ? 0.903 -2.539 8.190 1.00 0.00 83 VAL A N 5
ATOM 7895 C CA . VAL A 1 83 ? 0.978 -3.976 8.432 1.00 0.00 83 VAL A CA 5
ATOM 7896 C C . VAL A 1 83 ? 2.332 -4.530 7.984 1.00 0.00 83 VAL A C 5
ATOM 7897 O O . VAL A 1 83 ? 3.064 -3.867 7.244 1.00 0.00 83 VAL A O 5
ATOM 7910 N N . PRO A 1 84 ? 2.698 -5.741 8.442 1.00 0.00 84 PRO A N 5
ATOM 7911 C CA . PRO A 1 84 ? 3.921 -6.413 7.992 1.00 0.00 84 PRO A CA 5
ATOM 7912 C C . PRO A 1 84 ? 3.878 -6.709 6.494 1.00 0.00 84 PRO A C 5
ATOM 7913 O O . PRO A 1 84 ? 2.821 -7.027 5.949 1.00 0.00 84 PRO A O 5
ATOM 7924 N N . VAL A 1 85 ? 5.025 -6.609 5.839 1.00 0.00 85 VAL A N 5
ATOM 7925 C CA . VAL A 1 85 ? 5.110 -6.789 4.390 1.00 0.00 85 VAL A CA 5
ATOM 7926 C C . VAL A 1 85 ? 4.628 -8.182 3.953 1.00 0.00 85 VAL A C 5
ATOM 7927 O O . VAL A 1 85 ? 4.033 -8.338 2.890 1.00 0.00 85 VAL A O 5
ATOM 7940 N N . SER A 1 86 ? 4.863 -9.183 4.790 1.00 0.00 86 SER A N 5
ATOM 7941 C CA . SER A 1 86 ? 4.485 -10.558 4.475 1.00 0.00 86 SER A CA 5
ATOM 7942 C C . SER A 1 86 ? 2.970 -10.786 4.594 1.00 0.00 86 SER A C 5
ATOM 7943 O O . SER A 1 86 ? 2.434 -11.743 4.028 1.00 0.00 86 SER A O 5
ATOM 7951 N N . ALA A 1 87 ? 2.289 -9.899 5.316 1.00 0.00 87 ALA A N 5
ATOM 7952 C CA . ALA A 1 87 ? 0.864 -10.065 5.609 1.00 0.00 87 ALA A CA 5
ATOM 7953 C C . ALA A 1 87 ? -0.029 -10.000 4.355 1.00 0.00 87 ALA A C 5
ATOM 7954 O O . ALA A 1 87 ? -0.807 -10.930 4.120 1.00 0.00 87 ALA A O 5
ATOM 7961 N N . PRO A 1 88 ? 0.058 -8.928 3.524 1.00 0.00 88 PRO A N 5
ATOM 7962 C CA . PRO A 1 88 ? -0.823 -8.760 2.354 1.00 0.00 88 PRO A CA 5
ATOM 7963 C C . PRO A 1 88 ? -0.554 -9.774 1.246 1.00 0.00 88 PRO A C 5
ATOM 7964 O O . PRO A 1 88 ? -1.247 -9.793 0.230 1.00 0.00 88 PRO A O 5
ATOM 7975 N N . ILE A 1 89 ? 0.459 -10.606 1.434 1.00 0.00 89 ILE A N 5
ATOM 7976 C CA . ILE A 1 89 ? 0.731 -11.681 0.498 1.00 0.00 89 ILE A CA 5
ATOM 7977 C C . ILE A 1 89 ? -0.394 -12.708 0.555 1.00 0.00 89 ILE A C 5
ATOM 7978 O O . ILE A 1 89 ? -0.903 -13.149 -0.475 1.00 0.00 89 ILE A O 5
ATOM 7994 N N . LYS A 1 90 ? -0.789 -13.063 1.768 1.00 0.00 90 LYS A N 5
ATOM 7995 C CA . LYS A 1 90 ? -1.867 -14.016 1.973 1.00 0.00 90 LYS A CA 5
ATOM 7996 C C . LYS A 1 90 ? -3.193 -13.297 2.211 1.00 0.00 90 LYS A C 5
ATOM 7997 O O . LYS A 1 90 ? -4.175 -13.533 1.512 1.00 0.00 90 LYS A O 5
ATOM 8016 N N . ASP A 1 91 ? -3.202 -12.394 3.184 1.00 0.00 91 ASP A N 5
ATOM 8017 C CA . ASP A 1 91 ? -4.434 -11.735 3.614 1.00 0.00 91 ASP A CA 5
ATOM 8018 C C . ASP A 1 91 ? -4.677 -10.445 2.842 1.00 0.00 91 ASP A C 5
ATOM 8019 O O . ASP A 1 91 ? -5.152 -9.464 3.408 1.00 0.00 91 ASP A O 5
ATOM 8028 N N . ALA A 1 92 ? -4.391 -10.468 1.545 1.00 0.00 92 ALA A N 5
ATOM 8029 C CA . ALA A 1 92 ? -4.511 -9.277 0.704 1.00 0.00 92 ALA A CA 5
ATOM 8030 C C . ALA A 1 92 ? -5.896 -8.646 0.818 1.00 0.00 92 ALA A C 5
ATOM 8031 O O . ALA A 1 92 ? -6.019 -7.447 1.073 1.00 0.00 92 ALA A O 5
ATOM 8038 N N . GLU A 1 93 ? -6.926 -9.466 0.662 1.00 0.00 93 GLU A N 5
ATOM 8039 C CA . GLU A 1 93 ? -8.304 -8.985 0.685 1.00 0.00 93 GLU A CA 5
ATOM 8040 C C . GLU A 1 93 ? -8.631 -8.334 2.025 1.00 0.00 93 GLU A C 5
ATOM 8041 O O . GLU A 1 93 ? -9.316 -7.308 2.083 1.00 0.00 93 GLU A O 5
ATOM 8053 N N . LYS A 1 94 ? -8.123 -8.923 3.100 1.00 0.00 94 LYS A N 5
ATOM 8054 C CA . LYS A 1 94 ? -8.430 -8.451 4.440 1.00 0.00 94 LYS A CA 5
ATOM 8055 C C . LYS A 1 94 ? -7.709 -7.137 4.712 1.00 0.00 94 LYS A C 5
ATOM 8056 O O . LYS A 1 94 ? -8.248 -6.251 5.369 1.00 0.00 94 LYS A O 5
ATOM 8075 N N . VAL A 1 95 ? -6.497 -7.012 4.182 1.00 0.00 95 VAL A N 5
ATOM 8076 C CA . VAL A 1 95 ? -5.727 -5.782 4.304 1.00 0.00 95 VAL A CA 5
ATOM 8077 C C . VAL A 1 95 ? -6.432 -4.643 3.568 1.00 0.00 95 VAL A C 5
ATOM 8078 O O . VAL A 1 95 ? -6.506 -3.519 4.064 1.00 0.00 95 VAL A O 5
ATOM 8091 N N . ILE A 1 96 ? -6.962 -4.953 2.388 1.00 0.00 96 ILE A N 5
ATOM 8092 C CA . ILE A 1 96 ? -7.714 -3.978 1.605 1.00 0.00 96 ILE A CA 5
ATOM 8093 C C . ILE A 1 96 ? -8.958 -3.521 2.367 1.00 0.00 96 ILE A C 5
ATOM 8094 O O . ILE A 1 96 ? -9.232 -2.323 2.476 1.00 0.00 96 ILE A O 5
ATOM 8110 N N . ASN A 1 97 ? -9.692 -4.482 2.914 1.00 0.00 97 ASN A N 5
ATOM 8111 C CA . ASN A 1 97 ? -10.896 -4.181 3.681 1.00 0.00 97 ASN A CA 5
ATOM 8112 C C . ASN A 1 97 ? -10.552 -3.444 4.969 1.00 0.00 97 ASN A C 5
ATOM 8113 O O . ASN A 1 97 ? -11.329 -2.617 5.444 1.00 0.00 97 ASN A O 5
ATOM 8124 N N . ALA A 1 98 ? -9.378 -3.733 5.522 1.00 0.00 98 ALA A N 5
ATOM 8125 C CA . ALA A 1 98 ? -8.914 -3.073 6.737 1.00 0.00 98 ALA A CA 5
ATOM 8126 C C . ALA A 1 98 ? -8.638 -1.597 6.482 1.00 0.00 98 ALA A C 5
ATOM 8127 O O . ALA A 1 98 ? -8.913 -0.751 7.331 1.00 0.00 98 ALA A O 5
ATOM 8134 N N . ALA A 1 99 ? -8.106 -1.290 5.303 1.00 0.00 99 ALA A N 5
ATOM 8135 C CA . ALA A 1 99 ? -7.876 0.093 4.913 1.00 0.00 99 ALA A CA 5
ATOM 8136 C C . ALA A 1 99 ? -9.204 0.837 4.811 1.00 0.00 99 ALA A C 5
ATOM 8137 O O . ALA A 1 99 ? -9.329 1.984 5.241 1.00 0.00 99 ALA A O 5
ATOM 8144 N N . LEU A 1 100 ? -10.204 0.156 4.260 1.00 0.00 100 LEU A N 5
ATOM 8145 C CA . LEU A 1 100 ? -11.542 0.720 4.132 1.00 0.00 100 LEU A CA 5
ATOM 8146 C C . LEU A 1 100 ? -12.201 0.842 5.503 1.00 0.00 100 LEU A C 5
ATOM 8147 O O . LEU A 1 100 ? -13.012 1.734 5.741 1.00 0.00 100 LEU A O 5
ATOM 8163 N N . ALA A 1 101 ? -11.830 -0.054 6.409 1.00 0.00 101 ALA A N 5
ATOM 8164 C CA . ALA A 1 101 ? -12.351 -0.044 7.772 1.00 0.00 101 ALA A CA 5
ATOM 8165 C C . ALA A 1 101 ? -11.872 1.183 8.537 1.00 0.00 101 ALA A C 5
ATOM 8166 O O . ALA A 1 101 ? -12.428 1.528 9.576 1.00 0.00 101 ALA A O 5
ATOM 8173 N N . LEU A 1 102 ? -10.837 1.834 8.024 1.00 0.00 102 LEU A N 5
ATOM 8174 C CA . LEU A 1 102 ? -10.290 3.017 8.671 1.00 0.00 102 LEU A CA 5
ATOM 8175 C C . LEU A 1 102 ? -11.064 4.270 8.280 1.00 0.00 102 LEU A C 5
ATOM 8176 O O . LEU A 1 102 ? -11.109 5.238 9.034 1.00 0.00 102 LEU A O 5
ATOM 8192 N N . ILE A 1 103 ? -11.676 4.251 7.102 1.00 0.00 103 ILE A N 5
ATOM 8193 C CA . ILE A 1 103 ? -12.445 5.399 6.634 1.00 0.00 103 ILE A CA 5
ATOM 8194 C C . ILE A 1 103 ? -13.946 5.140 6.732 1.00 0.00 103 ILE A C 5
ATOM 8195 O O . ILE A 1 103 ? -14.687 5.960 7.273 1.00 0.00 103 ILE A O 5
ATOM 8211 N N . ASP A 1 104 ? -14.383 3.991 6.233 1.00 0.00 104 ASP A N 5
ATOM 8212 C CA . ASP A 1 104 ? -15.798 3.644 6.221 1.00 0.00 104 ASP A CA 5
ATOM 8213 C C . ASP A 1 104 ? -16.202 3.037 7.550 1.00 0.00 104 ASP A C 5
ATOM 8214 O O . ASP A 1 104 ? -17.334 3.207 8.002 1.00 0.00 104 ASP A O 5
ATOM 8223 N N . GLU A 1 105 ? -15.257 2.325 8.167 1.00 0.00 105 GLU A N 5
ATOM 8224 C CA . GLU A 1 105 ? -15.519 1.569 9.392 1.00 0.00 105 GLU A CA 5
ATOM 8225 C C . GLU A 1 105 ? -16.655 0.572 9.167 1.00 0.00 105 GLU A C 5
ATOM 8226 O O . GLU A 1 105 ? -17.407 0.245 10.083 1.00 0.00 105 GLU A O 5
ATOM 8238 N N . LYS A 1 106 ? -16.754 0.083 7.937 1.00 0.00 106 LYS A N 5
ATOM 8239 C CA . LYS A 1 106 ? -17.797 -0.857 7.558 1.00 0.00 106 LYS A CA 5
ATOM 8240 C C . LYS A 1 106 ? -17.248 -2.277 7.536 1.00 0.00 106 LYS A C 5
ATOM 8241 O O . LYS A 1 106 ? -17.332 -2.961 8.574 1.00 0.00 106 LYS A O 5
ATOM 8261 N N . MET A 1 1 ? -16.824 1.061 -5.460 1.00 0.00 1 MET A N 6
ATOM 8262 C CA . MET A 1 1 ? -15.666 0.356 -6.052 1.00 0.00 1 MET A CA 6
ATOM 8263 C C . MET A 1 1 ? -14.709 1.359 -6.676 1.00 0.00 1 MET A C 6
ATOM 8264 O O . MET A 1 1 ? -14.916 2.568 -6.559 1.00 0.00 1 MET A O 6
ATOM 8280 N N . LYS A 1 2 ? -13.662 0.846 -7.328 1.00 0.00 2 LYS A N 6
ATOM 8281 C CA . LYS A 1 2 ? -12.641 1.677 -7.963 1.00 0.00 2 LYS A CA 6
ATOM 8282 C C . LYS A 1 2 ? -11.949 2.550 -6.930 1.00 0.00 2 LYS A C 6
ATOM 8283 O O . LYS A 1 2 ? -11.591 3.697 -7.193 1.00 0.00 2 LYS A O 6
ATOM 8302 N N . ARG A 1 3 ? -11.754 1.973 -5.752 1.00 0.00 3 ARG A N 6
ATOM 8303 C CA . ARG A 1 3 ? -11.091 2.654 -4.655 1.00 0.00 3 ARG A CA 6
ATOM 8304 C C . ARG A 1 3 ? -9.658 3.019 -5.034 1.00 0.00 3 ARG A C 6
ATOM 8305 O O . ARG A 1 3 ? -8.881 2.166 -5.457 1.00 0.00 3 ARG A O 6
ATOM 8326 N N . LYS A 1 4 ? -9.324 4.292 -4.899 1.00 0.00 4 LYS A N 6
ATOM 8327 C CA . LYS A 1 4 ? -7.970 4.750 -5.155 1.00 0.00 4 LYS A CA 6
ATOM 8328 C C . LYS A 1 4 ? -7.105 4.460 -3.941 1.00 0.00 4 LYS A C 6
ATOM 8329 O O . LYS A 1 4 ? -7.332 5.007 -2.862 1.00 0.00 4 LYS A O 6
ATOM 8348 N N . ILE A 1 5 ? -6.147 3.567 -4.103 1.00 0.00 5 ILE A N 6
ATOM 8349 C CA . ILE A 1 5 ? -5.293 3.159 -2.997 1.00 0.00 5 ILE A CA 6
ATOM 8350 C C . ILE A 1 5 ? -3.823 3.356 -3.343 1.00 0.00 5 ILE A C 6
ATOM 8351 O O . ILE A 1 5 ? -3.403 3.109 -4.474 1.00 0.00 5 ILE A O 6
ATOM 8367 N N . ILE A 1 6 ? -3.057 3.830 -2.377 1.00 0.00 6 ILE A N 6
ATOM 8368 C CA . ILE A 1 6 ? -1.612 3.883 -2.505 1.00 0.00 6 ILE A CA 6
ATOM 8369 C C . ILE A 1 6 ? -0.987 3.044 -1.402 1.00 0.00 6 ILE A C 6
ATOM 8370 O O . ILE A 1 6 ? -1.439 3.077 -0.260 1.00 0.00 6 ILE A O 6
ATOM 8386 N N . ALA A 1 7 ? 0.019 2.267 -1.746 1.00 0.00 7 ALA A N 6
ATOM 8387 C CA . ALA A 1 7 ? 0.622 1.356 -0.795 1.00 0.00 7 ALA A CA 6
ATOM 8388 C C . ALA A 1 7 ? 2.117 1.255 -1.013 1.00 0.00 7 ALA A C 6
ATOM 8389 O O . ALA A 1 7 ? 2.595 1.333 -2.142 1.00 0.00 7 ALA A O 6
ATOM 8396 N N . VAL A 1 8 ? 2.855 1.100 0.070 1.00 0.00 8 VAL A N 6
ATOM 8397 C CA . VAL A 1 8 ? 4.285 0.889 -0.024 1.00 0.00 8 VAL A CA 6
ATOM 8398 C C . VAL A 1 8 ? 4.646 -0.460 0.572 1.00 0.00 8 VAL A C 6
ATOM 8399 O O . VAL A 1 8 ? 4.356 -0.737 1.739 1.00 0.00 8 VAL A O 6
ATOM 8412 N N . THR A 1 9 ? 5.247 -1.302 -0.244 1.00 0.00 9 THR A N 6
ATOM 8413 C CA . THR A 1 9 ? 5.702 -2.605 0.197 1.00 0.00 9 THR A CA 6
ATOM 8414 C C . THR A 1 9 ? 7.219 -2.616 0.292 1.00 0.00 9 THR A C 6
ATOM 8415 O O . THR A 1 9 ? 7.907 -2.466 -0.717 1.00 0.00 9 THR A O 6
ATOM 8426 N N . ALA A 1 10 ? 7.734 -2.777 1.499 1.00 0.00 10 ALA A N 6
ATOM 8427 C CA . ALA A 1 10 ? 9.169 -2.715 1.724 1.00 0.00 10 ALA A CA 6
ATOM 8428 C C . ALA A 1 10 ? 9.621 -3.800 2.682 1.00 0.00 10 ALA A C 6
ATOM 8429 O O . ALA A 1 10 ? 8.891 -4.175 3.597 1.00 0.00 10 ALA A O 6
ATOM 8436 N N . CYS A 1 11 ? 10.825 -4.299 2.471 1.00 0.00 11 CYS A N 6
ATOM 8437 C CA . CYS A 1 11 ? 11.410 -5.292 3.353 1.00 0.00 11 CYS A CA 6
ATOM 8438 C C . CYS A 1 11 ? 12.911 -5.360 3.115 1.00 0.00 11 CYS A C 6
ATOM 8439 O O . CYS A 1 11 ? 13.364 -5.369 1.969 1.00 0.00 11 CYS A O 6
ATOM 8447 N N . ALA A 1 12 ? 13.679 -5.378 4.194 1.00 0.00 12 ALA A N 6
ATOM 8448 C CA . ALA A 1 12 ? 15.127 -5.451 4.092 1.00 0.00 12 ALA A CA 6
ATOM 8449 C C . ALA A 1 12 ? 15.603 -6.866 4.382 1.00 0.00 12 ALA A C 6
ATOM 8450 O O . ALA A 1 12 ? 16.599 -7.327 3.824 1.00 0.00 12 ALA A O 6
ATOM 8457 N N . THR A 1 13 ? 14.877 -7.550 5.256 1.00 0.00 13 THR A N 6
ATOM 8458 C CA . THR A 1 13 ? 15.191 -8.923 5.608 1.00 0.00 13 THR A CA 6
ATOM 8459 C C . THR A 1 13 ? 14.893 -9.880 4.455 1.00 0.00 13 THR A C 6
ATOM 8460 O O . THR A 1 13 ? 15.753 -10.662 4.047 1.00 0.00 13 THR A O 6
ATOM 8471 N N . GLY A 1 14 ? 13.680 -9.805 3.923 1.00 0.00 14 GLY A N 6
ATOM 8472 C CA . GLY A 1 14 ? 13.277 -10.703 2.861 1.00 0.00 14 GLY A CA 6
ATOM 8473 C C . GLY A 1 14 ? 12.911 -9.970 1.590 1.00 0.00 14 GLY A C 6
ATOM 8474 O O . GLY A 1 14 ? 11.803 -9.449 1.468 1.00 0.00 14 GLY A O 6
ATOM 8478 N N . VAL A 1 15 ? 13.839 -9.943 0.644 1.00 0.00 15 VAL A N 6
ATOM 8479 C CA . VAL A 1 15 ? 13.640 -9.250 -0.628 1.00 0.00 15 VAL A CA 6
ATOM 8480 C C . VAL A 1 15 ? 12.419 -9.797 -1.372 1.00 0.00 15 VAL A C 6
ATOM 8481 O O . VAL A 1 15 ? 11.612 -9.034 -1.908 1.00 0.00 15 VAL A O 6
ATOM 8494 N N . ALA A 1 16 ? 12.285 -11.119 -1.385 1.00 0.00 16 ALA A N 6
ATOM 8495 C CA . ALA A 1 16 ? 11.166 -11.778 -2.053 1.00 0.00 16 ALA A CA 6
ATOM 8496 C C . ALA A 1 16 ? 9.830 -11.350 -1.452 1.00 0.00 16 ALA A C 6
ATOM 8497 O O . ALA A 1 16 ? 8.816 -11.287 -2.147 1.00 0.00 16 ALA A O 6
ATOM 8504 N N . HIS A 1 17 ? 9.843 -11.035 -0.158 1.00 0.00 17 HIS A N 6
ATOM 8505 C CA . HIS A 1 17 ? 8.634 -10.603 0.538 1.00 0.00 17 HIS A CA 6
ATOM 8506 C C . HIS A 1 17 ? 8.155 -9.277 -0.022 1.00 0.00 17 HIS A C 6
ATOM 8507 O O . HIS A 1 17 ? 6.958 -9.068 -0.213 1.00 0.00 17 HIS A O 6
ATOM 8522 N N . THR A 1 18 ? 9.109 -8.397 -0.294 1.00 0.00 18 THR A N 6
ATOM 8523 C CA . THR A 1 18 ? 8.823 -7.091 -0.862 1.00 0.00 18 THR A CA 6
ATOM 8524 C C . THR A 1 18 ? 8.059 -7.220 -2.177 1.00 0.00 18 THR A C 6
ATOM 8525 O O . THR A 1 18 ? 7.088 -6.503 -2.425 1.00 0.00 18 THR A O 6
ATOM 8536 N N . TYR A 1 19 ? 8.485 -8.163 -3.004 1.00 0.00 19 TYR A N 6
ATOM 8537 C CA . TYR A 1 19 ? 7.900 -8.330 -4.324 1.00 0.00 19 TYR A CA 6
ATOM 8538 C C . TYR A 1 19 ? 6.572 -9.061 -4.245 1.00 0.00 19 TYR A C 6
ATOM 8539 O O . TYR A 1 19 ? 5.598 -8.650 -4.874 1.00 0.00 19 TYR A O 6
ATOM 8557 N N . MET A 1 20 ? 6.527 -10.130 -3.459 1.00 0.00 20 MET A N 6
ATOM 8558 C CA . MET A 1 20 ? 5.309 -10.921 -3.322 1.00 0.00 20 MET A CA 6
ATOM 8559 C C . MET A 1 20 ? 4.167 -10.075 -2.780 1.00 0.00 20 MET A C 6
ATOM 8560 O O . MET A 1 20 ? 3.039 -10.158 -3.266 1.00 0.00 20 MET A O 6
ATOM 8574 N N . ALA A 1 21 ? 4.466 -9.260 -1.775 1.00 0.00 21 ALA A N 6
ATOM 8575 C CA . ALA A 1 21 ? 3.465 -8.392 -1.172 1.00 0.00 21 ALA A CA 6
ATOM 8576 C C . ALA A 1 21 ? 2.900 -7.429 -2.209 1.00 0.00 21 ALA A C 6
ATOM 8577 O O . ALA A 1 21 ? 1.687 -7.239 -2.297 1.00 0.00 21 ALA A O 6
ATOM 8584 N N . ALA A 1 22 ? 3.786 -6.841 -3.005 1.00 0.00 22 ALA A N 6
ATOM 8585 C CA . ALA A 1 22 ? 3.381 -5.907 -4.046 1.00 0.00 22 ALA A CA 6
ATOM 8586 C C . ALA A 1 22 ? 2.563 -6.609 -5.124 1.00 0.00 22 ALA A C 6
ATOM 8587 O O . ALA A 1 22 ? 1.584 -6.060 -5.630 1.00 0.00 22 ALA A O 6
ATOM 8594 N N . GLN A 1 23 ? 2.974 -7.821 -5.479 1.00 0.00 23 GLN A N 6
ATOM 8595 C CA . GLN A 1 23 ? 2.275 -8.604 -6.492 1.00 0.00 23 GLN A CA 6
ATOM 8596 C C . GLN A 1 23 ? 0.882 -8.989 -6.015 1.00 0.00 23 GLN A C 6
ATOM 8597 O O . GLN A 1 23 ? -0.097 -8.834 -6.749 1.00 0.00 23 GLN A O 6
ATOM 8611 N N . ALA A 1 24 ? 0.801 -9.483 -4.784 1.00 0.00 24 ALA A N 6
ATOM 8612 C CA . ALA A 1 24 ? -0.470 -9.894 -4.202 1.00 0.00 24 ALA A CA 6
ATOM 8613 C C . ALA A 1 24 ? -1.430 -8.715 -4.101 1.00 0.00 24 ALA A C 6
ATOM 8614 O O . ALA A 1 24 ? -2.610 -8.836 -4.434 1.00 0.00 24 ALA A O 6
ATOM 8621 N N . LEU A 1 25 ? -0.917 -7.577 -3.650 1.00 0.00 25 LEU A N 6
ATOM 8622 C CA . LEU A 1 25 ? -1.726 -6.363 -3.547 1.00 0.00 25 LEU A CA 6
ATOM 8623 C C . LEU A 1 25 ? -2.215 -5.901 -4.917 1.00 0.00 25 LEU A C 6
ATOM 8624 O O . LEU A 1 25 ? -3.379 -5.537 -5.076 1.00 0.00 25 LEU A O 6
ATOM 8640 N N . LYS A 1 26 ? -1.326 -5.930 -5.904 1.00 0.00 26 LYS A N 6
ATOM 8641 C CA . LYS A 1 26 ? -1.666 -5.486 -7.252 1.00 0.00 26 LYS A CA 6
ATOM 8642 C C . LYS A 1 26 ? -2.729 -6.394 -7.872 1.00 0.00 26 LYS A C 6
ATOM 8643 O O . LYS A 1 26 ? -3.554 -5.947 -8.674 1.00 0.00 26 LYS A O 6
ATOM 8662 N N . LYS A 1 27 ? -2.711 -7.669 -7.499 1.00 0.00 27 LYS A N 6
ATOM 8663 C CA . LYS A 1 27 ? -3.729 -8.611 -7.951 1.00 0.00 27 LYS A CA 6
ATOM 8664 C C . LYS A 1 27 ? -5.028 -8.391 -7.183 1.00 0.00 27 LYS A C 6
ATOM 8665 O O . LYS A 1 27 ? -6.102 -8.309 -7.775 1.00 0.00 27 LYS A O 6
ATOM 8684 N N . GLY A 1 28 ? -4.912 -8.298 -5.863 1.00 0.00 28 GLY A N 6
ATOM 8685 C CA . GLY A 1 28 ? -6.069 -8.067 -5.009 1.00 0.00 28 GLY A CA 6
ATOM 8686 C C . GLY A 1 28 ? -6.825 -6.801 -5.367 1.00 0.00 28 GLY A C 6
ATOM 8687 O O . GLY A 1 28 ? -8.044 -6.733 -5.215 1.00 0.00 28 GLY A O 6
ATOM 8691 N N . ALA A 1 29 ? -6.098 -5.796 -5.832 1.00 0.00 29 ALA A N 6
ATOM 8692 C CA . ALA A 1 29 ? -6.705 -4.555 -6.296 1.00 0.00 29 ALA A CA 6
ATOM 8693 C C . ALA A 1 29 ? -7.688 -4.819 -7.429 1.00 0.00 29 ALA A C 6
ATOM 8694 O O . ALA A 1 29 ? -8.840 -4.399 -7.372 1.00 0.00 29 ALA A O 6
ATOM 8701 N N . LYS A 1 30 ? -7.235 -5.532 -8.453 1.00 0.00 30 LYS A N 6
ATOM 8702 C CA . LYS A 1 30 ? -8.096 -5.875 -9.579 1.00 0.00 30 LYS A CA 6
ATOM 8703 C C . LYS A 1 30 ? -9.170 -6.871 -9.152 1.00 0.00 30 LYS A C 6
ATOM 8704 O O . LYS A 1 30 ? -10.251 -6.921 -9.736 1.00 0.00 30 LYS A O 6
ATOM 8723 N N . LYS A 1 31 ? -8.866 -7.646 -8.117 1.00 0.00 31 LYS A N 6
ATOM 8724 C CA . LYS A 1 31 ? -9.812 -8.596 -7.542 1.00 0.00 31 LYS A CA 6
ATOM 8725 C C . LYS A 1 31 ? -11.027 -7.859 -6.981 1.00 0.00 31 LYS A C 6
ATOM 8726 O O . LYS A 1 31 ? -12.156 -8.340 -7.064 1.00 0.00 31 LYS A O 6
ATOM 8745 N N . MET A 1 32 ? -10.784 -6.683 -6.417 1.00 0.00 32 MET A N 6
ATOM 8746 C CA . MET A 1 32 ? -11.855 -5.873 -5.851 1.00 0.00 32 MET A CA 6
ATOM 8747 C C . MET A 1 32 ? -12.261 -4.747 -6.795 1.00 0.00 32 MET A C 6
ATOM 8748 O O . MET A 1 32 ? -13.129 -3.934 -6.468 1.00 0.00 32 MET A O 6
ATOM 8762 N N . GLY A 1 33 ? -11.622 -4.702 -7.957 1.00 0.00 33 GLY A N 6
ATOM 8763 C CA . GLY A 1 33 ? -11.941 -3.695 -8.953 1.00 0.00 33 GLY A CA 6
ATOM 8764 C C . GLY A 1 33 ? -11.550 -2.295 -8.523 1.00 0.00 33 GLY A C 6
ATOM 8765 O O . GLY A 1 33 ? -12.318 -1.352 -8.706 1.00 0.00 33 GLY A O 6
ATOM 8769 N N . ASN A 1 34 ? -10.368 -2.154 -7.937 1.00 0.00 34 ASN A N 6
ATOM 8770 C CA . ASN A 1 34 ? -9.878 -0.842 -7.536 1.00 0.00 34 ASN A CA 6
ATOM 8771 C C . ASN A 1 34 ? -8.536 -0.537 -8.186 1.00 0.00 34 ASN A C 6
ATOM 8772 O O . ASN A 1 34 ? -7.950 -1.385 -8.865 1.00 0.00 34 ASN A O 6
ATOM 8783 N N . LEU A 1 35 ? -8.058 0.680 -7.969 1.00 0.00 35 LEU A N 6
ATOM 8784 C CA . LEU A 1 35 ? -6.825 1.147 -8.589 1.00 0.00 35 LEU A CA 6
ATOM 8785 C C . LEU A 1 35 ? -5.777 1.430 -7.524 1.00 0.00 35 LEU A C 6
ATOM 8786 O O . LEU A 1 35 ? -5.920 2.362 -6.728 1.00 0.00 35 LEU A O 6
ATOM 8802 N N . ILE A 1 36 ? -4.717 0.635 -7.519 1.00 0.00 36 ILE A N 6
ATOM 8803 C CA . ILE A 1 36 ? -3.694 0.747 -6.496 1.00 0.00 36 ILE A CA 6
ATOM 8804 C C . ILE A 1 36 ? -2.371 1.231 -7.087 1.00 0.00 36 ILE A C 6
ATOM 8805 O O . ILE A 1 36 ? -2.012 0.898 -8.219 1.00 0.00 36 ILE A O 6
ATOM 8821 N N . LYS A 1 37 ? -1.675 2.042 -6.313 1.00 0.00 37 LYS A N 6
ATOM 8822 C CA . LYS A 1 37 ? -0.312 2.431 -6.619 1.00 0.00 37 LYS A CA 6
ATOM 8823 C C . LYS A 1 37 ? 0.600 1.891 -5.530 1.00 0.00 37 LYS A C 6
ATOM 8824 O O . LYS A 1 37 ? 0.618 2.406 -4.414 1.00 0.00 37 LYS A O 6
ATOM 8843 N N . VAL A 1 38 ? 1.326 0.833 -5.844 1.00 0.00 38 VAL A N 6
ATOM 8844 C CA . VAL A 1 38 ? 2.193 0.196 -4.866 1.00 0.00 38 VAL A CA 6
ATOM 8845 C C . VAL A 1 38 ? 3.665 0.456 -5.181 1.00 0.00 38 VAL A C 6
ATOM 8846 O O . VAL A 1 38 ? 4.129 0.215 -6.296 1.00 0.00 38 VAL A O 6
ATOM 8859 N N . GLU A 1 39 ? 4.385 0.979 -4.199 1.00 0.00 39 GLU A N 6
ATOM 8860 C CA . GLU A 1 39 ? 5.811 1.218 -4.341 1.00 0.00 39 GLU A CA 6
ATOM 8861 C C . GLU A 1 39 ? 6.583 0.047 -3.757 1.00 0.00 39 GLU A C 6
ATOM 8862 O O . GLU A 1 39 ? 6.563 -0.186 -2.547 1.00 0.00 39 GLU A O 6
ATOM 8874 N N . THR A 1 40 ? 7.227 -0.710 -4.624 1.00 0.00 40 THR A N 6
ATOM 8875 C CA . THR A 1 40 ? 8.042 -1.825 -4.193 1.00 0.00 40 THR A CA 6
ATOM 8876 C C . THR A 1 40 ? 9.409 -1.316 -3.742 1.00 0.00 40 THR A C 6
ATOM 8877 O O . THR A 1 40 ? 10.278 -1.030 -4.568 1.00 0.00 40 THR A O 6
ATOM 8888 N N . GLN A 1 41 ? 9.580 -1.165 -2.438 1.00 0.00 41 GLN A N 6
ATOM 8889 C CA . GLN A 1 41 ? 10.827 -0.658 -1.891 1.00 0.00 41 GLN A CA 6
ATOM 8890 C C . GLN A 1 41 ? 11.753 -1.820 -1.561 1.00 0.00 41 GLN A C 6
ATOM 8891 O O . GLN A 1 41 ? 11.595 -2.495 -0.545 1.00 0.00 41 GLN A O 6
ATOM 8905 N N . GLY A 1 42 ? 12.714 -2.051 -2.440 1.00 0.00 42 GLY A N 6
ATOM 8906 C CA . GLY A 1 42 ? 13.603 -3.186 -2.300 1.00 0.00 42 GLY A CA 6
ATOM 8907 C C . GLY A 1 42 ? 14.777 -2.872 -1.402 1.00 0.00 42 GLY A C 6
ATOM 8908 O O . GLY A 1 42 ? 15.932 -3.011 -1.813 1.00 0.00 42 GLY A O 6
ATOM 8912 N N . ALA A 1 43 ? 14.466 -2.430 -0.184 1.00 0.00 43 ALA A N 6
ATOM 8913 C CA . ALA A 1 43 ? 15.470 -2.048 0.804 1.00 0.00 43 ALA A CA 6
ATOM 8914 C C . ALA A 1 43 ? 16.239 -0.830 0.318 1.00 0.00 43 ALA A C 6
ATOM 8915 O O . ALA A 1 43 ? 17.297 -0.950 -0.301 1.00 0.00 43 ALA A O 6
ATOM 8922 N N . THR A 1 44 ? 15.654 0.341 0.560 1.00 0.00 44 THR A N 6
ATOM 8923 C CA . THR A 1 44 ? 16.218 1.623 0.137 1.00 0.00 44 THR A CA 6
ATOM 8924 C C . THR A 1 44 ? 16.012 1.856 -1.370 1.00 0.00 44 THR A C 6
ATOM 8925 O O . THR A 1 44 ? 15.801 2.987 -1.806 1.00 0.00 44 THR A O 6
ATOM 8936 N N . GLY A 1 45 ? 16.051 0.784 -2.156 1.00 0.00 45 GLY A N 6
ATOM 8937 C CA . GLY A 1 45 ? 15.797 0.891 -3.582 1.00 0.00 45 GLY A CA 6
ATOM 8938 C C . GLY A 1 45 ? 14.313 0.975 -3.881 1.00 0.00 45 GLY A C 6
ATOM 8939 O O . GLY A 1 45 ? 13.493 0.549 -3.073 1.00 0.00 45 GLY A O 6
ATOM 8943 N N . ILE A 1 46 ? 13.961 1.506 -5.043 1.00 0.00 46 ILE A N 6
ATOM 8944 C CA . ILE A 1 46 ? 12.561 1.729 -5.384 1.00 0.00 46 ILE A CA 6
ATOM 8945 C C . ILE A 1 46 ? 12.226 1.126 -6.748 1.00 0.00 46 ILE A C 6
ATOM 8946 O O . ILE A 1 46 ? 12.944 1.344 -7.722 1.00 0.00 46 ILE A O 6
ATOM 8962 N N . GLU A 1 47 ? 11.140 0.365 -6.815 1.00 0.00 47 GLU A N 6
ATOM 8963 C CA . GLU A 1 47 ? 10.688 -0.216 -8.076 1.00 0.00 47 GLU A CA 6
ATOM 8964 C C . GLU A 1 47 ? 9.640 0.672 -8.755 1.00 0.00 47 GLU A C 6
ATOM 8965 O O . GLU A 1 47 ? 9.625 0.803 -9.980 1.00 0.00 47 GLU A O 6
ATOM 8977 N N . ASN A 1 48 ? 8.780 1.296 -7.958 1.00 0.00 48 ASN A N 6
ATOM 8978 C CA . ASN A 1 48 ? 7.644 2.041 -8.496 1.00 0.00 48 ASN A CA 6
ATOM 8979 C C . ASN A 1 48 ? 7.342 3.258 -7.639 1.00 0.00 48 ASN A C 6
ATOM 8980 O O . ASN A 1 48 ? 6.671 3.145 -6.621 1.00 0.00 48 ASN A O 6
ATOM 8991 N N . GLU A 1 49 ? 7.851 4.408 -8.049 1.00 0.00 49 GLU A N 6
ATOM 8992 C CA . GLU A 1 49 ? 7.605 5.656 -7.332 1.00 0.00 49 GLU A CA 6
ATOM 8993 C C . GLU A 1 49 ? 6.115 5.946 -7.214 1.00 0.00 49 GLU A C 6
ATOM 8994 O O . GLU A 1 49 ? 5.366 5.830 -8.187 1.00 0.00 49 GLU A O 6
ATOM 9006 N N . LEU A 1 50 ? 5.691 6.325 -6.021 1.00 0.00 50 LEU A N 6
ATOM 9007 C CA . LEU A 1 50 ? 4.331 6.789 -5.819 1.00 0.00 50 LEU A CA 6
ATOM 9008 C C . LEU A 1 50 ? 4.273 8.296 -6.000 1.00 0.00 50 LEU A C 6
ATOM 9009 O O . LEU A 1 50 ? 4.689 9.059 -5.122 1.00 0.00 50 LEU A O 6
ATOM 9025 N N . THR A 1 51 ? 3.774 8.715 -7.151 1.00 0.00 51 THR A N 6
ATOM 9026 C CA . THR A 1 51 ? 3.757 10.117 -7.508 1.00 0.00 51 THR A CA 6
ATOM 9027 C C . THR A 1 51 ? 2.806 10.913 -6.623 1.00 0.00 51 THR A C 6
ATOM 9028 O O . THR A 1 51 ? 1.830 10.376 -6.088 1.00 0.00 51 THR A O 6
ATOM 9039 N N . GLU A 1 52 ? 3.102 12.197 -6.485 1.00 0.00 52 GLU A N 6
ATOM 9040 C CA . GLU A 1 52 ? 2.376 13.085 -5.588 1.00 0.00 52 GLU A CA 6
ATOM 9041 C C . GLU A 1 52 ? 0.889 13.126 -5.936 1.00 0.00 52 GLU A C 6
ATOM 9042 O O . GLU A 1 52 ? 0.033 13.109 -5.049 1.00 0.00 52 GLU A O 6
ATOM 9054 N N . LYS A 1 53 ? 0.597 13.172 -7.229 1.00 0.00 53 LYS A N 6
ATOM 9055 C CA . LYS A 1 53 ? -0.780 13.179 -7.716 1.00 0.00 53 LYS A CA 6
ATOM 9056 C C . LYS A 1 53 ? -1.546 11.944 -7.236 1.00 0.00 53 LYS A C 6
ATOM 9057 O O . LYS A 1 53 ? -2.658 12.059 -6.723 1.00 0.00 53 LYS A O 6
ATOM 9076 N N . ASP A 1 54 ? -0.932 10.773 -7.378 1.00 0.00 54 ASP A N 6
ATOM 9077 C CA . ASP A 1 54 ? -1.579 9.511 -7.029 1.00 0.00 54 ASP A CA 6
ATOM 9078 C C . ASP A 1 54 ? -1.858 9.435 -5.541 1.00 0.00 54 ASP A C 6
ATOM 9079 O O . ASP A 1 54 ? -2.873 8.888 -5.119 1.00 0.00 54 ASP A O 6
ATOM 9088 N N . VAL A 1 55 ? -0.956 9.993 -4.753 1.00 0.00 55 VAL A N 6
ATOM 9089 C CA . VAL A 1 55 ? -1.109 10.007 -3.309 1.00 0.00 55 VAL A CA 6
ATOM 9090 C C . VAL A 1 55 ? -2.308 10.852 -2.888 1.00 0.00 55 VAL A C 6
ATOM 9091 O O . VAL A 1 55 ? -3.085 10.454 -2.022 1.00 0.00 55 VAL A O 6
ATOM 9104 N N . ASN A 1 56 ? -2.453 12.015 -3.509 1.00 0.00 56 ASN A N 6
ATOM 9105 C CA . ASN A 1 56 ? -3.556 12.915 -3.187 1.00 0.00 56 ASN A CA 6
ATOM 9106 C C . ASN A 1 56 ? -4.894 12.337 -3.641 1.00 0.00 56 ASN A C 6
ATOM 9107 O O . ASN A 1 56 ? -5.924 12.562 -3.007 1.00 0.00 56 ASN A O 6
ATOM 9118 N N . ILE A 1 57 ? -4.874 11.595 -4.743 1.00 0.00 57 ILE A N 6
ATOM 9119 C CA . ILE A 1 57 ? -6.080 10.947 -5.249 1.00 0.00 57 ILE A CA 6
ATOM 9120 C C . ILE A 1 57 ? -6.426 9.723 -4.401 1.00 0.00 57 ILE A C 6
ATOM 9121 O O . ILE A 1 57 ? -7.589 9.496 -4.063 1.00 0.00 57 ILE A O 6
ATOM 9137 N N . GLY A 1 58 ? -5.403 8.946 -4.064 1.00 0.00 58 GLY A N 6
ATOM 9138 C CA . GLY A 1 58 ? -5.588 7.763 -3.246 1.00 0.00 58 GLY A CA 6
ATOM 9139 C C . GLY A 1 58 ? -6.151 8.072 -1.872 1.00 0.00 58 GLY A C 6
ATOM 9140 O O . GLY A 1 58 ? -5.776 9.061 -1.238 1.00 0.00 58 GLY A O 6
ATOM 9144 N N . GLU A 1 59 ? -7.045 7.212 -1.411 1.00 0.00 59 GLU A N 6
ATOM 9145 C CA . GLU A 1 59 ? -7.704 7.388 -0.129 1.00 0.00 59 GLU A CA 6
ATOM 9146 C C . GLU A 1 59 ? -6.836 6.852 0.997 1.00 0.00 59 GLU A C 6
ATOM 9147 O O . GLU A 1 59 ? -6.249 7.614 1.765 1.00 0.00 59 GLU A O 6
ATOM 9159 N N . VAL A 1 60 ? -6.739 5.534 1.068 1.00 0.00 60 VAL A N 6
ATOM 9160 C CA . VAL A 1 60 ? -6.011 4.880 2.139 1.00 0.00 60 VAL A CA 6
ATOM 9161 C C . VAL A 1 60 ? -4.612 4.486 1.690 1.00 0.00 60 VAL A C 6
ATOM 9162 O O . VAL A 1 60 ? -4.391 4.158 0.520 1.00 0.00 60 VAL A O 6
ATOM 9175 N N . VAL A 1 61 ? -3.676 4.542 2.619 1.00 0.00 61 VAL A N 6
ATOM 9176 C CA . VAL A 1 61 ? -2.307 4.149 2.351 1.00 0.00 61 VAL A CA 6
ATOM 9177 C C . VAL A 1 61 ? -1.984 2.871 3.106 1.00 0.00 61 VAL A C 6
ATOM 9178 O O . VAL A 1 61 ? -2.091 2.822 4.328 1.00 0.00 61 VAL A O 6
ATOM 9191 N N . ILE A 1 62 ? -1.603 1.834 2.395 1.00 0.00 62 ILE A N 6
ATOM 9192 C CA . ILE A 1 62 ? -1.257 0.582 3.042 1.00 0.00 62 ILE A CA 6
ATOM 9193 C C . ILE A 1 62 ? 0.253 0.444 3.147 1.00 0.00 62 ILE A C 6
ATOM 9194 O O . ILE A 1 62 ? 0.961 0.450 2.142 1.00 0.00 62 ILE A O 6
ATOM 9210 N N . PHE A 1 63 ? 0.742 0.345 4.368 1.00 0.00 63 PHE A N 6
ATOM 9211 C CA . PHE A 1 63 ? 2.155 0.157 4.604 1.00 0.00 63 PHE A CA 6
ATOM 9212 C C . PHE A 1 63 ? 2.441 -1.269 5.021 1.00 0.00 63 PHE A C 6
ATOM 9213 O O . PHE A 1 63 ? 2.138 -1.672 6.140 1.00 0.00 63 PHE A O 6
ATOM 9230 N N . ALA A 1 64 ? 2.983 -2.038 4.098 1.00 0.00 64 ALA A N 6
ATOM 9231 C CA . ALA A 1 64 ? 3.515 -3.340 4.425 1.00 0.00 64 ALA A CA 6
ATOM 9232 C C . ALA A 1 64 ? 5.025 -3.256 4.336 1.00 0.00 64 ALA A C 6
ATOM 9233 O O . ALA A 1 64 ? 5.617 -3.483 3.281 1.00 0.00 64 ALA A O 6
ATOM 9240 N N . VAL A 1 65 ? 5.646 -2.906 5.446 1.00 0.00 65 VAL A N 6
ATOM 9241 C CA . VAL A 1 65 ? 7.050 -2.545 5.430 1.00 0.00 65 VAL A CA 6
ATOM 9242 C C . VAL A 1 65 ? 7.827 -3.197 6.561 1.00 0.00 65 VAL A C 6
ATOM 9243 O O . VAL A 1 65 ? 7.335 -3.345 7.680 1.00 0.00 65 VAL A O 6
ATOM 9256 N N . ASP A 1 66 ? 9.035 -3.610 6.227 1.00 0.00 66 ASP A N 6
ATOM 9257 C CA . ASP A 1 66 ? 9.991 -4.137 7.188 1.00 0.00 66 ASP A CA 6
ATOM 9258 C C . ASP A 1 66 ? 11.066 -3.084 7.452 1.00 0.00 66 ASP A C 6
ATOM 9259 O O . ASP A 1 66 ? 12.000 -3.285 8.223 1.00 0.00 66 ASP A O 6
ATOM 9268 N N . THR A 1 67 ? 10.902 -1.938 6.807 1.00 0.00 67 THR A N 6
ATOM 9269 C CA . THR A 1 67 ? 11.821 -0.823 6.950 1.00 0.00 67 THR A CA 6
ATOM 9270 C C . THR A 1 67 ? 11.075 0.477 6.665 1.00 0.00 67 THR A C 6
ATOM 9271 O O . THR A 1 67 ? 9.914 0.441 6.250 1.00 0.00 67 THR A O 6
ATOM 9282 N N . LYS A 1 68 ? 11.714 1.617 6.904 1.00 0.00 68 LYS A N 6
ATOM 9283 C CA . LYS A 1 68 ? 11.068 2.904 6.674 1.00 0.00 68 LYS A CA 6
ATOM 9284 C C . LYS A 1 68 ? 10.975 3.196 5.176 1.00 0.00 68 LYS A C 6
ATOM 9285 O O . LYS A 1 68 ? 11.502 2.448 4.351 1.00 0.00 68 LYS A O 6
ATOM 9304 N N . VAL A 1 69 ? 10.325 4.300 4.827 1.00 0.00 69 VAL A N 6
ATOM 9305 C CA . VAL A 1 69 ? 10.067 4.620 3.429 1.00 0.00 69 VAL A CA 6
ATOM 9306 C C . VAL A 1 69 ? 10.426 6.069 3.113 1.00 0.00 69 VAL A C 6
ATOM 9307 O O . VAL A 1 69 ? 10.774 6.844 4.003 1.00 0.00 69 VAL A O 6
ATOM 9320 N N . ARG A 1 70 ? 10.329 6.422 1.839 1.00 0.00 70 ARG A N 6
ATOM 9321 C CA . ARG A 1 70 ? 10.652 7.767 1.376 1.00 0.00 70 ARG A CA 6
ATOM 9322 C C . ARG A 1 70 ? 9.404 8.646 1.335 1.00 0.00 70 ARG A C 6
ATOM 9323 O O . ARG A 1 70 ? 9.396 9.763 1.844 1.00 0.00 70 ARG A O 6
ATOM 9344 N N . ASN A 1 71 ? 8.338 8.100 0.765 1.00 0.00 71 ASN A N 6
ATOM 9345 C CA . ASN A 1 71 ? 7.133 8.862 0.445 1.00 0.00 71 ASN A CA 6
ATOM 9346 C C . ASN A 1 71 ? 6.277 9.156 1.667 1.00 0.00 71 ASN A C 6
ATOM 9347 O O . ASN A 1 71 ? 5.257 9.838 1.554 1.00 0.00 71 ASN A O 6
ATOM 9358 N N . LYS A 1 72 ? 6.675 8.621 2.824 1.00 0.00 72 LYS A N 6
ATOM 9359 C CA . LYS A 1 72 ? 5.979 8.880 4.094 1.00 0.00 72 LYS A CA 6
ATOM 9360 C C . LYS A 1 72 ? 5.699 10.372 4.279 1.00 0.00 72 LYS A C 6
ATOM 9361 O O . LYS A 1 72 ? 4.756 10.753 4.970 1.00 0.00 72 LYS A O 6
ATOM 9380 N N . GLU A 1 73 ? 6.528 11.195 3.644 1.00 0.00 73 GLU A N 6
ATOM 9381 C CA . GLU A 1 73 ? 6.364 12.648 3.643 1.00 0.00 73 GLU A CA 6
ATOM 9382 C C . GLU A 1 73 ? 4.916 13.041 3.357 1.00 0.00 73 GLU A C 6
ATOM 9383 O O . GLU A 1 73 ? 4.296 13.785 4.114 1.00 0.00 73 GLU A O 6
ATOM 9395 N N . ARG A 1 74 ? 4.387 12.519 2.256 1.00 0.00 74 ARG A N 6
ATOM 9396 C CA . ARG A 1 74 ? 3.074 12.917 1.765 1.00 0.00 74 ARG A CA 6
ATOM 9397 C C . ARG A 1 74 ? 1.953 12.083 2.384 1.00 0.00 74 ARG A C 6
ATOM 9398 O O . ARG A 1 74 ? 0.813 12.537 2.465 1.00 0.00 74 ARG A O 6
ATOM 9419 N N . PHE A 1 75 ? 2.269 10.863 2.805 1.00 0.00 75 PHE A N 6
ATOM 9420 C CA . PHE A 1 75 ? 1.285 10.003 3.446 1.00 0.00 75 PHE A CA 6
ATOM 9421 C C . PHE A 1 75 ? 1.005 10.463 4.871 1.00 0.00 75 PHE A C 6
ATOM 9422 O O . PHE A 1 75 ? -0.017 10.108 5.460 1.00 0.00 75 PHE A O 6
ATOM 9439 N N . ASP A 1 76 ? 1.926 11.244 5.422 1.00 0.00 76 ASP A N 6
ATOM 9440 C CA . ASP A 1 76 ? 1.793 11.734 6.788 1.00 0.00 76 ASP A CA 6
ATOM 9441 C C . ASP A 1 76 ? 0.631 12.715 6.876 1.00 0.00 76 ASP A C 6
ATOM 9442 O O . ASP A 1 76 ? 0.648 13.776 6.245 1.00 0.00 76 ASP A O 6
ATOM 9451 N N . GLY A 1 77 ? -0.384 12.348 7.643 1.00 0.00 77 GLY A N 6
ATOM 9452 C CA . GLY A 1 77 ? -1.579 13.160 7.739 1.00 0.00 77 GLY A CA 6
ATOM 9453 C C . GLY A 1 77 ? -2.755 12.499 7.055 1.00 0.00 77 GLY A C 6
ATOM 9454 O O . GLY A 1 77 ? -3.906 12.898 7.247 1.00 0.00 77 GLY A O 6
ATOM 9458 N N . LYS A 1 78 ? -2.465 11.480 6.260 1.00 0.00 78 LYS A N 6
ATOM 9459 C CA . LYS A 1 78 ? -3.496 10.725 5.569 1.00 0.00 78 LYS A CA 6
ATOM 9460 C C . LYS A 1 78 ? -3.828 9.455 6.340 1.00 0.00 78 LYS A C 6
ATOM 9461 O O . LYS A 1 78 ? -3.224 9.171 7.376 1.00 0.00 78 LYS A O 6
ATOM 9480 N N . VAL A 1 79 ? -4.774 8.689 5.821 1.00 0.00 79 VAL A N 6
ATOM 9481 C CA . VAL A 1 79 ? -5.219 7.470 6.482 1.00 0.00 79 VAL A CA 6
ATOM 9482 C C . VAL A 1 79 ? -4.394 6.285 6.005 1.00 0.00 79 VAL A C 6
ATOM 9483 O O . VAL A 1 79 ? -4.524 5.853 4.860 1.00 0.00 79 VAL A O 6
ATOM 9496 N N . VAL A 1 80 ? -3.528 5.776 6.869 1.00 0.00 80 VAL A N 6
ATOM 9497 C CA . VAL A 1 80 ? -2.671 4.664 6.494 1.00 0.00 80 VAL A CA 6
ATOM 9498 C C . VAL A 1 80 ? -2.865 3.474 7.432 1.00 0.00 80 VAL A C 6
ATOM 9499 O O . VAL A 1 80 ? -3.287 3.630 8.581 1.00 0.00 80 VAL A O 6
ATOM 9512 N N . LEU A 1 81 ? -2.575 2.289 6.921 1.00 0.00 81 LEU A N 6
ATOM 9513 C CA . LEU A 1 81 ? -2.566 1.075 7.722 1.00 0.00 81 LEU A CA 6
ATOM 9514 C C . LEU A 1 81 ? -1.163 0.497 7.741 1.00 0.00 81 LEU A C 6
ATOM 9515 O O . LEU A 1 81 ? -0.606 0.189 6.690 1.00 0.00 81 LEU A O 6
ATOM 9531 N N . GLU A 1 82 ? -0.594 0.351 8.925 1.00 0.00 82 GLU A N 6
ATOM 9532 C CA . GLU A 1 82 ? 0.775 -0.123 9.051 1.00 0.00 82 GLU A CA 6
ATOM 9533 C C . GLU A 1 82 ? 0.804 -1.571 9.531 1.00 0.00 82 GLU A C 6
ATOM 9534 O O . GLU A 1 82 ? 0.625 -1.852 10.719 1.00 0.00 82 GLU A O 6
ATOM 9546 N N . VAL A 1 83 ? 0.997 -2.486 8.592 1.00 0.00 83 VAL A N 6
ATOM 9547 C CA . VAL A 1 83 ? 1.066 -3.910 8.895 1.00 0.00 83 VAL A CA 6
ATOM 9548 C C . VAL A 1 83 ? 2.382 -4.509 8.391 1.00 0.00 83 VAL A C 6
ATOM 9549 O O . VAL A 1 83 ? 3.089 -3.889 7.596 1.00 0.00 83 VAL A O 6
ATOM 9562 N N . PRO A 1 84 ? 2.741 -5.712 8.864 1.00 0.00 84 PRO A N 6
ATOM 9563 C CA . PRO A 1 84 ? 3.944 -6.410 8.405 1.00 0.00 84 PRO A CA 6
ATOM 9564 C C . PRO A 1 84 ? 3.868 -6.768 6.922 1.00 0.00 84 PRO A C 6
ATOM 9565 O O . PRO A 1 84 ? 2.783 -6.959 6.373 1.00 0.00 84 PRO A O 6
ATOM 9576 N N . VAL A 1 85 ? 5.025 -6.880 6.285 1.00 0.00 85 VAL A N 6
ATOM 9577 C CA . VAL A 1 85 ? 5.097 -7.167 4.854 1.00 0.00 85 VAL A CA 6
ATOM 9578 C C . VAL A 1 85 ? 4.500 -8.540 4.523 1.00 0.00 85 VAL A C 6
ATOM 9579 O O . VAL A 1 85 ? 4.052 -8.786 3.403 1.00 0.00 85 VAL A O 6
ATOM 9592 N N . SER A 1 86 ? 4.475 -9.421 5.513 1.00 0.00 86 SER A N 6
ATOM 9593 C CA . SER A 1 86 ? 3.940 -10.765 5.341 1.00 0.00 86 SER A CA 6
ATOM 9594 C C . SER A 1 86 ? 2.407 -10.760 5.263 1.00 0.00 86 SER A C 6
ATOM 9595 O O . SER A 1 86 ? 1.798 -11.711 4.768 1.00 0.00 86 SER A O 6
ATOM 9603 N N . ALA A 1 87 ? 1.790 -9.684 5.748 1.00 0.00 87 ALA A N 6
ATOM 9604 C CA . ALA A 1 87 ? 0.331 -9.603 5.832 1.00 0.00 87 ALA A CA 6
ATOM 9605 C C . ALA A 1 87 ? -0.341 -9.632 4.453 1.00 0.00 87 ALA A C 6
ATOM 9606 O O . ALA A 1 87 ? -1.154 -10.518 4.192 1.00 0.00 87 ALA A O 6
ATOM 9613 N N . PRO A 1 88 ? -0.013 -8.689 3.536 1.00 0.00 88 PRO A N 6
ATOM 9614 C CA . PRO A 1 88 ? -0.687 -8.595 2.232 1.00 0.00 88 PRO A CA 6
ATOM 9615 C C . PRO A 1 88 ? -0.433 -9.808 1.343 1.00 0.00 88 PRO A C 6
ATOM 9616 O O . PRO A 1 88 ? -1.165 -10.050 0.387 1.00 0.00 88 PRO A O 6
ATOM 9627 N N . ILE A 1 89 ? 0.605 -10.568 1.661 1.00 0.00 89 ILE A N 6
ATOM 9628 C CA . ILE A 1 89 ? 0.927 -11.773 0.911 1.00 0.00 89 ILE A CA 6
ATOM 9629 C C . ILE A 1 89 ? -0.170 -12.820 1.092 1.00 0.00 89 ILE A C 6
ATOM 9630 O O . ILE A 1 89 ? -0.592 -13.480 0.137 1.00 0.00 89 ILE A O 6
ATOM 9646 N N . LYS A 1 90 ? -0.635 -12.953 2.323 1.00 0.00 90 LYS A N 6
ATOM 9647 C CA . LYS A 1 90 ? -1.663 -13.928 2.652 1.00 0.00 90 LYS A CA 6
ATOM 9648 C C . LYS A 1 90 ? -3.046 -13.287 2.650 1.00 0.00 90 LYS A C 6
ATOM 9649 O O . LYS A 1 90 ? -3.994 -13.829 2.083 1.00 0.00 90 LYS A O 6
ATOM 9668 N N . ASP A 1 91 ? -3.143 -12.120 3.262 1.00 0.00 91 ASP A N 6
ATOM 9669 C CA . ASP A 1 91 ? -4.430 -11.491 3.523 1.00 0.00 91 ASP A CA 6
ATOM 9670 C C . ASP A 1 91 ? -4.614 -10.214 2.712 1.00 0.00 91 ASP A C 6
ATOM 9671 O O . ASP A 1 91 ? -5.112 -9.223 3.235 1.00 0.00 91 ASP A O 6
ATOM 9680 N N . ALA A 1 92 ? -4.225 -10.237 1.442 1.00 0.00 92 ALA A N 6
ATOM 9681 C CA . ALA A 1 92 ? -4.331 -9.053 0.578 1.00 0.00 92 ALA A CA 6
ATOM 9682 C C . ALA A 1 92 ? -5.746 -8.472 0.568 1.00 0.00 92 ALA A C 6
ATOM 9683 O O . ALA A 1 92 ? -5.925 -7.266 0.659 1.00 0.00 92 ALA A O 6
ATOM 9690 N N . GLU A 1 93 ? -6.754 -9.324 0.465 1.00 0.00 93 GLU A N 6
ATOM 9691 C CA . GLU A 1 93 ? -8.132 -8.845 0.469 1.00 0.00 93 GLU A CA 6
ATOM 9692 C C . GLU A 1 93 ? -8.514 -8.314 1.850 1.00 0.00 93 GLU A C 6
ATOM 9693 O O . GLU A 1 93 ? -9.307 -7.384 1.973 1.00 0.00 93 GLU A O 6
ATOM 9705 N N . LYS A 1 94 ? -7.920 -8.891 2.886 1.00 0.00 94 LYS A N 6
ATOM 9706 C CA . LYS A 1 94 ? -8.206 -8.475 4.252 1.00 0.00 94 LYS A CA 6
ATOM 9707 C C . LYS A 1 94 ? -7.551 -7.134 4.539 1.00 0.00 94 LYS A C 6
ATOM 9708 O O . LYS A 1 94 ? -8.154 -6.252 5.136 1.00 0.00 94 LYS A O 6
ATOM 9727 N N . VAL A 1 95 ? -6.310 -6.997 4.093 1.00 0.00 95 VAL A N 6
ATOM 9728 C CA . VAL A 1 95 ? -5.525 -5.795 4.325 1.00 0.00 95 VAL A CA 6
ATOM 9729 C C . VAL A 1 95 ? -6.178 -4.595 3.646 1.00 0.00 95 VAL A C 6
ATOM 9730 O O . VAL A 1 95 ? -6.189 -3.486 4.184 1.00 0.00 95 VAL A O 6
ATOM 9743 N N . ILE A 1 96 ? -6.735 -4.844 2.472 1.00 0.00 96 ILE A N 6
ATOM 9744 C CA . ILE A 1 96 ? -7.473 -3.825 1.736 1.00 0.00 96 ILE A CA 6
ATOM 9745 C C . ILE A 1 96 ? -8.731 -3.420 2.501 1.00 0.00 96 ILE A C 6
ATOM 9746 O O . ILE A 1 96 ? -8.961 -2.234 2.748 1.00 0.00 96 ILE A O 6
ATOM 9762 N N . ASN A 1 97 ? -9.526 -4.409 2.896 1.00 0.00 97 ASN A N 6
ATOM 9763 C CA . ASN A 1 97 ? -10.733 -4.155 3.681 1.00 0.00 97 ASN A CA 6
ATOM 9764 C C . ASN A 1 97 ? -10.395 -3.459 4.991 1.00 0.00 97 ASN A C 6
ATOM 9765 O O . ASN A 1 97 ? -11.094 -2.542 5.419 1.00 0.00 97 ASN A O 6
ATOM 9776 N N . ALA A 1 98 ? -9.315 -3.904 5.618 1.00 0.00 98 ALA A N 6
ATOM 9777 C CA . ALA A 1 98 ? -8.872 -3.349 6.886 1.00 0.00 98 ALA A CA 6
ATOM 9778 C C . ALA A 1 98 ? -8.531 -1.870 6.747 1.00 0.00 98 ALA A C 6
ATOM 9779 O O . ALA A 1 98 ? -8.824 -1.072 7.639 1.00 0.00 98 ALA A O 6
ATOM 9786 N N . ALA A 1 99 ? -7.910 -1.514 5.627 1.00 0.00 99 ALA A N 6
ATOM 9787 C CA . ALA A 1 99 ? -7.592 -0.125 5.340 1.00 0.00 99 ALA A CA 6
ATOM 9788 C C . ALA A 1 99 ? -8.872 0.680 5.119 1.00 0.00 99 ALA A C 6
ATOM 9789 O O . ALA A 1 99 ? -8.983 1.824 5.556 1.00 0.00 99 ALA A O 6
ATOM 9796 N N . LEU A 1 100 ? -9.845 0.061 4.458 1.00 0.00 100 LEU A N 6
ATOM 9797 C CA . LEU A 1 100 ? -11.129 0.705 4.205 1.00 0.00 100 LEU A CA 6
ATOM 9798 C C . LEU A 1 100 ? -11.892 0.914 5.509 1.00 0.00 100 LEU A C 6
ATOM 9799 O O . LEU A 1 100 ? -12.637 1.877 5.650 1.00 0.00 100 LEU A O 6
ATOM 9815 N N . ALA A 1 101 ? -11.697 0.013 6.460 1.00 0.00 101 ALA A N 6
ATOM 9816 C CA . ALA A 1 101 ? -12.335 0.126 7.766 1.00 0.00 101 ALA A CA 6
ATOM 9817 C C . ALA A 1 101 ? -11.805 1.330 8.536 1.00 0.00 101 ALA A C 6
ATOM 9818 O O . ALA A 1 101 ? -12.484 1.864 9.413 1.00 0.00 101 ALA A O 6
ATOM 9825 N N . LEU A 1 102 ? -10.600 1.766 8.188 1.00 0.00 102 LEU A N 6
ATOM 9826 C CA . LEU A 1 102 ? -9.993 2.927 8.827 1.00 0.00 102 LEU A CA 6
ATOM 9827 C C . LEU A 1 102 ? -10.732 4.201 8.436 1.00 0.00 102 LEU A C 6
ATOM 9828 O O . LEU A 1 102 ? -10.761 5.167 9.195 1.00 0.00 102 LEU A O 6
ATOM 9844 N N . ILE A 1 103 ? -11.318 4.200 7.244 1.00 0.00 103 ILE A N 6
ATOM 9845 C CA . ILE A 1 103 ? -12.180 5.298 6.819 1.00 0.00 103 ILE A CA 6
ATOM 9846 C C . ILE A 1 103 ? -13.639 4.891 6.975 1.00 0.00 103 ILE A C 6
ATOM 9847 O O . ILE A 1 103 ? -14.551 5.611 6.568 1.00 0.00 103 ILE A O 6
ATOM 9863 N N . ASP A 1 104 ? -13.833 3.714 7.573 1.00 0.00 104 ASP A N 6
ATOM 9864 C CA . ASP A 1 104 ? -15.160 3.164 7.852 1.00 0.00 104 ASP A CA 6
ATOM 9865 C C . ASP A 1 104 ? -15.958 2.982 6.563 1.00 0.00 104 ASP A C 6
ATOM 9866 O O . ASP A 1 104 ? -17.163 3.234 6.520 1.00 0.00 104 ASP A O 6
ATOM 9875 N N . GLU A 1 105 ? -15.267 2.516 5.525 1.00 0.00 105 GLU A N 6
ATOM 9876 C CA . GLU A 1 105 ? -15.862 2.304 4.207 1.00 0.00 105 GLU A CA 6
ATOM 9877 C C . GLU A 1 105 ? -16.500 3.586 3.681 1.00 0.00 105 GLU A C 6
ATOM 9878 O O . GLU A 1 105 ? -17.716 3.666 3.495 1.00 0.00 105 GLU A O 6
ATOM 9890 N N . LYS A 1 106 ? -15.670 4.589 3.462 1.00 0.00 106 LYS A N 6
ATOM 9891 C CA . LYS A 1 106 ? -16.136 5.866 2.949 1.00 0.00 106 LYS A CA 6
ATOM 9892 C C . LYS A 1 106 ? -15.847 5.958 1.458 1.00 0.00 106 LYS A C 6
ATOM 9893 O O . LYS A 1 106 ? -14.848 6.604 1.080 1.00 0.00 106 LYS A O 6
ATOM 9913 N N . MET A 1 1 ? -17.203 0.135 -5.730 1.00 0.00 1 MET A N 7
ATOM 9914 C CA . MET A 1 1 ? -16.645 1.168 -6.636 1.00 0.00 1 MET A CA 7
ATOM 9915 C C . MET A 1 1 ? -15.130 1.068 -6.685 1.00 0.00 1 MET A C 7
ATOM 9916 O O . MET A 1 1 ? -14.520 0.417 -5.836 1.00 0.00 1 MET A O 7
ATOM 9932 N N . LYS A 1 2 ? -14.524 1.723 -7.672 1.00 0.00 2 LYS A N 7
ATOM 9933 C CA . LYS A 1 2 ? -13.075 1.722 -7.804 1.00 0.00 2 LYS A CA 7
ATOM 9934 C C . LYS A 1 2 ? -12.459 2.557 -6.693 1.00 0.00 2 LYS A C 7
ATOM 9935 O O . LYS A 1 2 ? -12.332 3.775 -6.818 1.00 0.00 2 LYS A O 7
ATOM 9954 N N . ARG A 1 3 ? -12.111 1.909 -5.593 1.00 0.00 3 ARG A N 7
ATOM 9955 C CA . ARG A 1 3 ? -11.544 2.610 -4.455 1.00 0.00 3 ARG A CA 7
ATOM 9956 C C . ARG A 1 3 ? -10.106 2.991 -4.751 1.00 0.00 3 ARG A C 7
ATOM 9957 O O . ARG A 1 3 ? -9.399 2.277 -5.466 1.00 0.00 3 ARG A O 7
ATOM 9978 N N . LYS A 1 4 ? -9.681 4.120 -4.216 1.00 0.00 4 LYS A N 7
ATOM 9979 C CA . LYS A 1 4 ? -8.353 4.631 -4.492 1.00 0.00 4 LYS A CA 7
ATOM 9980 C C . LYS A 1 4 ? -7.405 4.222 -3.376 1.00 0.00 4 LYS A C 7
ATOM 9981 O O . LYS A 1 4 ? -7.607 4.582 -2.218 1.00 0.00 4 LYS A O 7
ATOM 10000 N N . ILE A 1 5 ? -6.382 3.460 -3.717 1.00 0.00 5 ILE A N 7
ATOM 10001 C CA . ILE A 1 5 ? -5.443 2.965 -2.724 1.00 0.00 5 ILE A CA 7
ATOM 10002 C C . ILE A 1 5 ? -4.004 3.132 -3.205 1.00 0.00 5 ILE A C 7
ATOM 10003 O O . ILE A 1 5 ? -3.698 2.905 -4.375 1.00 0.00 5 ILE A O 7
ATOM 10019 N N . ILE A 1 6 ? -3.130 3.551 -2.305 1.00 0.00 6 ILE A N 7
ATOM 10020 C CA . ILE A 1 6 ? -1.706 3.577 -2.587 1.00 0.00 6 ILE A CA 7
ATOM 10021 C C . ILE A 1 6 ? -0.980 2.742 -1.546 1.00 0.00 6 ILE A C 7
ATOM 10022 O O . ILE A 1 6 ? -1.293 2.801 -0.355 1.00 0.00 6 ILE A O 7
ATOM 10038 N N . ALA A 1 7 ? -0.038 1.941 -1.994 1.00 0.00 7 ALA A N 7
ATOM 10039 C CA . ALA A 1 7 ? 0.654 1.031 -1.105 1.00 0.00 7 ALA A CA 7
ATOM 10040 C C . ALA A 1 7 ? 2.145 1.049 -1.376 1.00 0.00 7 ALA A C 7
ATOM 10041 O O . ALA A 1 7 ? 2.568 1.191 -2.518 1.00 0.00 7 ALA A O 7
ATOM 10048 N N . VAL A 1 8 ? 2.934 0.923 -0.325 1.00 0.00 8 VAL A N 7
ATOM 10049 C CA . VAL A 1 8 ? 4.380 0.863 -0.462 1.00 0.00 8 VAL A CA 7
ATOM 10050 C C . VAL A 1 8 ? 4.903 -0.426 0.155 1.00 0.00 8 VAL A C 7
ATOM 10051 O O . VAL A 1 8 ? 4.515 -0.798 1.263 1.00 0.00 8 VAL A O 7
ATOM 10064 N N . THR A 1 9 ? 5.757 -1.115 -0.578 1.00 0.00 9 THR A N 7
ATOM 10065 C CA . THR A 1 9 ? 6.327 -2.372 -0.128 1.00 0.00 9 THR A CA 7
ATOM 10066 C C . THR A 1 9 ? 7.836 -2.237 0.025 1.00 0.00 9 THR A C 7
ATOM 10067 O O . THR A 1 9 ? 8.515 -1.787 -0.898 1.00 0.00 9 THR A O 7
ATOM 10078 N N . ALA A 1 10 ? 8.361 -2.615 1.183 1.00 0.00 10 ALA A N 7
ATOM 10079 C CA . ALA A 1 10 ? 9.782 -2.446 1.454 1.00 0.00 10 ALA A CA 7
ATOM 10080 C C . ALA A 1 10 ? 10.251 -3.371 2.566 1.00 0.00 10 ALA A C 7
ATOM 10081 O O . ALA A 1 10 ? 10.102 -3.061 3.747 1.00 0.00 10 ALA A O 7
ATOM 10088 N N . CYS A 1 11 ? 10.806 -4.511 2.192 1.00 0.00 11 CYS A N 7
ATOM 10089 C CA . CYS A 1 11 ? 11.325 -5.459 3.166 1.00 0.00 11 CYS A CA 7
ATOM 10090 C C . CYS A 1 11 ? 12.823 -5.650 2.970 1.00 0.00 11 CYS A C 7
ATOM 10091 O O . CYS A 1 11 ? 13.286 -5.893 1.854 1.00 0.00 11 CYS A O 7
ATOM 10099 N N . ALA A 1 12 ? 13.575 -5.527 4.056 1.00 0.00 12 ALA A N 7
ATOM 10100 C CA . ALA A 1 12 ? 15.019 -5.692 4.003 1.00 0.00 12 ALA A CA 7
ATOM 10101 C C . ALA A 1 12 ? 15.419 -7.117 4.374 1.00 0.00 12 ALA A C 7
ATOM 10102 O O . ALA A 1 12 ? 16.541 -7.544 4.107 1.00 0.00 12 ALA A O 7
ATOM 10109 N N . THR A 1 13 ? 14.497 -7.847 4.992 1.00 0.00 13 THR A N 7
ATOM 10110 C CA . THR A 1 13 ? 14.753 -9.224 5.383 1.00 0.00 13 THR A CA 7
ATOM 10111 C C . THR A 1 13 ? 14.846 -10.116 4.149 1.00 0.00 13 THR A C 7
ATOM 10112 O O . THR A 1 13 ? 15.810 -10.860 3.972 1.00 0.00 13 THR A O 7
ATOM 10123 N N . GLY A 1 14 ? 13.835 -10.027 3.299 1.00 0.00 14 GLY A N 7
ATOM 10124 C CA . GLY A 1 14 ? 13.807 -10.816 2.089 1.00 0.00 14 GLY A CA 7
ATOM 10125 C C . GLY A 1 14 ? 13.156 -10.067 0.948 1.00 0.00 14 GLY A C 7
ATOM 10126 O O . GLY A 1 14 ? 11.951 -9.811 0.974 1.00 0.00 14 GLY A O 7
ATOM 10130 N N . VAL A 1 15 ? 13.951 -9.725 -0.060 1.00 0.00 15 VAL A N 7
ATOM 10131 C CA . VAL A 1 15 ? 13.475 -8.943 -1.188 1.00 0.00 15 VAL A CA 7
ATOM 10132 C C . VAL A 1 15 ? 12.382 -9.678 -1.963 1.00 0.00 15 VAL A C 7
ATOM 10133 O O . VAL A 1 15 ? 11.509 -9.048 -2.557 1.00 0.00 15 VAL A O 7
ATOM 10146 N N . ALA A 1 16 ? 12.417 -11.009 -1.928 1.00 0.00 16 ALA A N 7
ATOM 10147 C CA . ALA A 1 16 ? 11.411 -11.819 -2.610 1.00 0.00 16 ALA A CA 7
ATOM 10148 C C . ALA A 1 16 ? 10.021 -11.549 -2.043 1.00 0.00 16 ALA A C 7
ATOM 10149 O O . ALA A 1 16 ? 9.024 -11.565 -2.770 1.00 0.00 16 ALA A O 7
ATOM 10156 N N . HIS A 1 17 ? 9.961 -11.278 -0.741 1.00 0.00 17 HIS A N 7
ATOM 10157 C CA . HIS A 1 17 ? 8.700 -10.962 -0.084 1.00 0.00 17 HIS A CA 7
ATOM 10158 C C . HIS A 1 17 ? 8.212 -9.590 -0.514 1.00 0.00 17 HIS A C 7
ATOM 10159 O O . HIS A 1 17 ? 7.013 -9.361 -0.636 1.00 0.00 17 HIS A O 7
ATOM 10174 N N . THR A 1 18 ? 9.154 -8.689 -0.759 1.00 0.00 18 THR A N 7
ATOM 10175 C CA . THR A 1 18 ? 8.831 -7.338 -1.189 1.00 0.00 18 THR A CA 7
ATOM 10176 C C . THR A 1 18 ? 8.125 -7.354 -2.547 1.00 0.00 18 THR A C 7
ATOM 10177 O O . THR A 1 18 ? 7.132 -6.652 -2.747 1.00 0.00 18 THR A O 7
ATOM 10188 N N . TYR A 1 19 ? 8.630 -8.175 -3.467 1.00 0.00 19 TYR A N 7
ATOM 10189 C CA . TYR A 1 19 ? 8.024 -8.306 -4.789 1.00 0.00 19 TYR A CA 7
ATOM 10190 C C . TYR A 1 19 ? 6.629 -8.914 -4.688 1.00 0.00 19 TYR A C 7
ATOM 10191 O O . TYR A 1 19 ? 5.702 -8.487 -5.378 1.00 0.00 19 TYR A O 7
ATOM 10209 N N . MET A 1 20 ? 6.481 -9.908 -3.818 1.00 0.00 20 MET A N 7
ATOM 10210 C CA . MET A 1 20 ? 5.220 -10.630 -3.709 1.00 0.00 20 MET A CA 7
ATOM 10211 C C . MET A 1 20 ? 4.164 -9.806 -2.984 1.00 0.00 20 MET A C 7
ATOM 10212 O O . MET A 1 20 ? 2.996 -9.833 -3.355 1.00 0.00 20 MET A O 7
ATOM 10226 N N . ALA A 1 21 ? 4.573 -9.065 -1.964 1.00 0.00 21 ALA A N 7
ATOM 10227 C CA . ALA A 1 21 ? 3.647 -8.219 -1.224 1.00 0.00 21 ALA A CA 7
ATOM 10228 C C . ALA A 1 21 ? 3.009 -7.191 -2.150 1.00 0.00 21 ALA A C 7
ATOM 10229 O O . ALA A 1 21 ? 1.814 -6.910 -2.057 1.00 0.00 21 ALA A O 7
ATOM 10236 N N . ALA A 1 22 ? 3.815 -6.656 -3.061 1.00 0.00 22 ALA A N 7
ATOM 10237 C CA . ALA A 1 22 ? 3.346 -5.671 -4.023 1.00 0.00 22 ALA A CA 7
ATOM 10238 C C . ALA A 1 22 ? 2.315 -6.273 -4.973 1.00 0.00 22 ALA A C 7
ATOM 10239 O O . ALA A 1 22 ? 1.247 -5.698 -5.199 1.00 0.00 22 ALA A O 7
ATOM 10246 N N . GLN A 1 23 ? 2.636 -7.440 -5.514 1.00 0.00 23 GLN A N 7
ATOM 10247 C CA . GLN A 1 23 ? 1.772 -8.094 -6.492 1.00 0.00 23 GLN A CA 7
ATOM 10248 C C . GLN A 1 23 ? 0.517 -8.660 -5.826 1.00 0.00 23 GLN A C 7
ATOM 10249 O O . GLN A 1 23 ? -0.538 -8.738 -6.451 1.00 0.00 23 GLN A O 7
ATOM 10263 N N . ALA A 1 24 ? 0.631 -9.044 -4.557 1.00 0.00 24 ALA A N 7
ATOM 10264 C CA . ALA A 1 24 ? -0.501 -9.589 -3.817 1.00 0.00 24 ALA A CA 7
ATOM 10265 C C . ALA A 1 24 ? -1.484 -8.487 -3.447 1.00 0.00 24 ALA A C 7
ATOM 10266 O O . ALA A 1 24 ? -2.698 -8.678 -3.512 1.00 0.00 24 ALA A O 7
ATOM 10273 N N . LEU A 1 25 ? -0.954 -7.337 -3.050 1.00 0.00 25 LEU A N 7
ATOM 10274 C CA . LEU A 1 25 ? -1.789 -6.169 -2.780 1.00 0.00 25 LEU A CA 7
ATOM 10275 C C . LEU A 1 25 ? -2.505 -5.717 -4.049 1.00 0.00 25 LEU A C 7
ATOM 10276 O O . LEU A 1 25 ? -3.694 -5.392 -4.025 1.00 0.00 25 LEU A O 7
ATOM 10292 N N . LYS A 1 26 ? -1.775 -5.708 -5.157 1.00 0.00 26 LYS A N 7
ATOM 10293 C CA . LYS A 1 26 ? -2.349 -5.349 -6.446 1.00 0.00 26 LYS A CA 7
ATOM 10294 C C . LYS A 1 26 ? -3.394 -6.387 -6.856 1.00 0.00 26 LYS A C 7
ATOM 10295 O O . LYS A 1 26 ? -4.414 -6.055 -7.469 1.00 0.00 26 LYS A O 7
ATOM 10314 N N . LYS A 1 27 ? -3.131 -7.642 -6.495 1.00 0.00 27 LYS A N 7
ATOM 10315 C CA . LYS A 1 27 ? -4.081 -8.732 -6.691 1.00 0.00 27 LYS A CA 7
ATOM 10316 C C . LYS A 1 27 ? -5.407 -8.430 -6.002 1.00 0.00 27 LYS A C 7
ATOM 10317 O O . LYS A 1 27 ? -6.460 -8.433 -6.641 1.00 0.00 27 LYS A O 7
ATOM 10336 N N . GLY A 1 28 ? -5.343 -8.161 -4.702 1.00 0.00 28 GLY A N 7
ATOM 10337 C CA . GLY A 1 28 ? -6.543 -7.926 -3.924 1.00 0.00 28 GLY A CA 7
ATOM 10338 C C . GLY A 1 28 ? -7.312 -6.710 -4.393 1.00 0.00 28 GLY A C 7
ATOM 10339 O O . GLY A 1 28 ? -8.544 -6.724 -4.447 1.00 0.00 28 GLY A O 7
ATOM 10343 N N . ALA A 1 29 ? -6.587 -5.654 -4.731 1.00 0.00 29 ALA A N 7
ATOM 10344 C CA . ALA A 1 29 ? -7.210 -4.422 -5.182 1.00 0.00 29 ALA A CA 7
ATOM 10345 C C . ALA A 1 29 ? -7.949 -4.631 -6.496 1.00 0.00 29 ALA A C 7
ATOM 10346 O O . ALA A 1 29 ? -9.107 -4.241 -6.632 1.00 0.00 29 ALA A O 7
ATOM 10353 N N . LYS A 1 30 ? -7.286 -5.259 -7.458 1.00 0.00 30 LYS A N 7
ATOM 10354 C CA . LYS A 1 30 ? -7.895 -5.502 -8.760 1.00 0.00 30 LYS A CA 7
ATOM 10355 C C . LYS A 1 30 ? -9.009 -6.539 -8.671 1.00 0.00 30 LYS A C 7
ATOM 10356 O O . LYS A 1 30 ? -9.925 -6.545 -9.491 1.00 0.00 30 LYS A O 7
ATOM 10375 N N . LYS A 1 31 ? -8.926 -7.407 -7.672 1.00 0.00 31 LYS A N 7
ATOM 10376 C CA . LYS A 1 31 ? -9.985 -8.374 -7.401 1.00 0.00 31 LYS A CA 7
ATOM 10377 C C . LYS A 1 31 ? -11.292 -7.650 -7.093 1.00 0.00 31 LYS A C 7
ATOM 10378 O O . LYS A 1 31 ? -12.381 -8.129 -7.415 1.00 0.00 31 LYS A O 7
ATOM 10397 N N . MET A 1 32 ? -11.168 -6.483 -6.478 1.00 0.00 32 MET A N 7
ATOM 10398 C CA . MET A 1 32 ? -12.323 -5.678 -6.120 1.00 0.00 32 MET A CA 7
ATOM 10399 C C . MET A 1 32 ? -12.528 -4.559 -7.137 1.00 0.00 32 MET A C 7
ATOM 10400 O O . MET A 1 32 ? -13.404 -3.708 -6.977 1.00 0.00 32 MET A O 7
ATOM 10414 N N . GLY A 1 33 ? -11.712 -4.577 -8.189 1.00 0.00 33 GLY A N 7
ATOM 10415 C CA . GLY A 1 33 ? -11.823 -3.590 -9.247 1.00 0.00 33 GLY A CA 7
ATOM 10416 C C . GLY A 1 33 ? -11.360 -2.210 -8.822 1.00 0.00 33 GLY A C 7
ATOM 10417 O O . GLY A 1 33 ? -11.810 -1.202 -9.364 1.00 0.00 33 GLY A O 7
ATOM 10421 N N . ASN A 1 34 ? -10.442 -2.167 -7.872 1.00 0.00 34 ASN A N 7
ATOM 10422 C CA . ASN A 1 34 ? -9.964 -0.905 -7.319 1.00 0.00 34 ASN A CA 7
ATOM 10423 C C . ASN A 1 34 ? -8.789 -0.356 -8.115 1.00 0.00 34 ASN A C 7
ATOM 10424 O O . ASN A 1 34 ? -8.211 -1.045 -8.962 1.00 0.00 34 ASN A O 7
ATOM 10435 N N . LEU A 1 35 ? -8.432 0.884 -7.821 1.00 0.00 35 LEU A N 7
ATOM 10436 C CA . LEU A 1 35 ? -7.303 1.542 -8.459 1.00 0.00 35 LEU A CA 7
ATOM 10437 C C . LEU A 1 35 ? -6.190 1.708 -7.440 1.00 0.00 35 LEU A C 7
ATOM 10438 O O . LEU A 1 35 ? -6.374 2.370 -6.417 1.00 0.00 35 LEU A O 7
ATOM 10454 N N . ILE A 1 36 ? -5.044 1.107 -7.706 1.00 0.00 36 ILE A N 7
ATOM 10455 C CA . ILE A 1 36 ? -3.981 1.078 -6.722 1.00 0.00 36 ILE A CA 7
ATOM 10456 C C . ILE A 1 36 ? -2.621 1.369 -7.350 1.00 0.00 36 ILE A C 7
ATOM 10457 O O . ILE A 1 36 ? -2.318 0.915 -8.456 1.00 0.00 36 ILE A O 7
ATOM 10473 N N . LYS A 1 37 ? -1.818 2.149 -6.647 1.00 0.00 37 LYS A N 7
ATOM 10474 C CA . LYS A 1 37 ? -0.443 2.393 -7.044 1.00 0.00 37 LYS A CA 7
ATOM 10475 C C . LYS A 1 37 ? 0.497 1.836 -5.990 1.00 0.00 37 LYS A C 7
ATOM 10476 O O . LYS A 1 37 ? 0.572 2.353 -4.873 1.00 0.00 37 LYS A O 7
ATOM 10495 N N . VAL A 1 38 ? 1.189 0.766 -6.340 1.00 0.00 38 VAL A N 7
ATOM 10496 C CA . VAL A 1 38 ? 2.070 0.093 -5.403 1.00 0.00 38 VAL A CA 7
ATOM 10497 C C . VAL A 1 38 ? 3.523 0.464 -5.656 1.00 0.00 38 VAL A C 7
ATOM 10498 O O . VAL A 1 38 ? 4.061 0.223 -6.736 1.00 0.00 38 VAL A O 7
ATOM 10511 N N . GLU A 1 39 ? 4.143 1.062 -4.658 1.00 0.00 39 GLU A N 7
ATOM 10512 C CA . GLU A 1 39 ? 5.555 1.378 -4.711 1.00 0.00 39 GLU A CA 7
ATOM 10513 C C . GLU A 1 39 ? 6.366 0.264 -4.055 1.00 0.00 39 GLU A C 7
ATOM 10514 O O . GLU A 1 39 ? 5.865 -0.458 -3.193 1.00 0.00 39 GLU A O 7
ATOM 10526 N N . THR A 1 40 ? 7.607 0.120 -4.481 1.00 0.00 40 THR A N 7
ATOM 10527 C CA . THR A 1 40 ? 8.512 -0.853 -3.904 1.00 0.00 40 THR A CA 7
ATOM 10528 C C . THR A 1 40 ? 9.855 -0.191 -3.596 1.00 0.00 40 THR A C 7
ATOM 10529 O O . THR A 1 40 ? 10.399 0.535 -4.428 1.00 0.00 40 THR A O 7
ATOM 10540 N N . GLN A 1 41 ? 10.364 -0.411 -2.394 1.00 0.00 41 GLN A N 7
ATOM 10541 C CA . GLN A 1 41 ? 11.626 0.178 -1.982 1.00 0.00 41 GLN A CA 7
ATOM 10542 C C . GLN A 1 41 ? 12.548 -0.899 -1.421 1.00 0.00 41 GLN A C 7
ATOM 10543 O O . GLN A 1 41 ? 12.135 -1.723 -0.606 1.00 0.00 41 GLN A O 7
ATOM 10557 N N . GLY A 1 42 ? 13.786 -0.909 -1.888 1.00 0.00 42 GLY A N 7
ATOM 10558 C CA . GLY A 1 42 ? 14.747 -1.882 -1.420 1.00 0.00 42 GLY A CA 7
ATOM 10559 C C . GLY A 1 42 ? 15.771 -1.271 -0.489 1.00 0.00 42 GLY A C 7
ATOM 10560 O O . GLY A 1 42 ? 16.929 -1.093 -0.872 1.00 0.00 42 GLY A O 7
ATOM 10564 N N . ALA A 1 43 ? 15.314 -0.894 0.709 1.00 0.00 43 ALA A N 7
ATOM 10565 C CA . ALA A 1 43 ? 16.176 -0.387 1.790 1.00 0.00 43 ALA A CA 7
ATOM 10566 C C . ALA A 1 43 ? 16.661 1.038 1.520 1.00 0.00 43 ALA A C 7
ATOM 10567 O O . ALA A 1 43 ? 16.695 1.873 2.422 1.00 0.00 43 ALA A O 7
ATOM 10574 N N . THR A 1 44 ? 17.045 1.309 0.286 1.00 0.00 44 THR A N 7
ATOM 10575 C CA . THR A 1 44 ? 17.484 2.639 -0.099 1.00 0.00 44 THR A CA 7
ATOM 10576 C C . THR A 1 44 ? 17.163 2.907 -1.571 1.00 0.00 44 THR A C 7
ATOM 10577 O O . THR A 1 44 ? 17.068 4.059 -2.002 1.00 0.00 44 THR A O 7
ATOM 10588 N N . GLY A 1 45 ? 16.973 1.838 -2.338 1.00 0.00 45 GLY A N 7
ATOM 10589 C CA . GLY A 1 45 ? 16.647 1.986 -3.739 1.00 0.00 45 GLY A CA 7
ATOM 10590 C C . GLY A 1 45 ? 15.159 1.923 -3.968 1.00 0.00 45 GLY A C 7
ATOM 10591 O O . GLY A 1 45 ? 14.541 0.876 -3.785 1.00 0.00 45 GLY A O 7
ATOM 10595 N N . ILE A 1 46 ? 14.578 3.045 -4.344 1.00 0.00 46 ILE A N 7
ATOM 10596 C CA . ILE A 1 46 ? 13.144 3.121 -4.559 1.00 0.00 46 ILE A CA 7
ATOM 10597 C C . ILE A 1 46 ? 12.812 2.827 -6.020 1.00 0.00 46 ILE A C 7
ATOM 10598 O O . ILE A 1 46 ? 13.371 3.447 -6.927 1.00 0.00 46 ILE A O 7
ATOM 10614 N N . GLU A 1 47 ? 11.909 1.881 -6.241 1.00 0.00 47 GLU A N 7
ATOM 10615 C CA . GLU A 1 47 ? 11.519 1.481 -7.588 1.00 0.00 47 GLU A CA 7
ATOM 10616 C C . GLU A 1 47 ? 10.645 2.539 -8.249 1.00 0.00 47 GLU A C 7
ATOM 10617 O O . GLU A 1 47 ? 11.023 3.133 -9.258 1.00 0.00 47 GLU A O 7
ATOM 10629 N N . ASN A 1 48 ? 9.476 2.768 -7.673 1.00 0.00 48 ASN A N 7
ATOM 10630 C CA . ASN A 1 48 ? 8.496 3.660 -8.277 1.00 0.00 48 ASN A CA 7
ATOM 10631 C C . ASN A 1 48 ? 8.718 5.108 -7.856 1.00 0.00 48 ASN A C 7
ATOM 10632 O O . ASN A 1 48 ? 8.842 5.987 -8.708 1.00 0.00 48 ASN A O 7
ATOM 10643 N N . GLU A 1 49 ? 8.793 5.331 -6.545 1.00 0.00 49 GLU A N 7
ATOM 10644 C CA . GLU A 1 49 ? 8.793 6.677 -5.973 1.00 0.00 49 GLU A CA 7
ATOM 10645 C C . GLU A 1 49 ? 7.446 7.329 -6.270 1.00 0.00 49 GLU A C 7
ATOM 10646 O O . GLU A 1 49 ? 7.273 8.031 -7.269 1.00 0.00 49 GLU A O 7
ATOM 10658 N N . LEU A 1 50 ? 6.485 7.023 -5.412 1.00 0.00 50 LEU A N 7
ATOM 10659 C CA . LEU A 1 50 ? 5.105 7.405 -5.595 1.00 0.00 50 LEU A CA 7
ATOM 10660 C C . LEU A 1 50 ? 4.947 8.921 -5.541 1.00 0.00 50 LEU A C 7
ATOM 10661 O O . LEU A 1 50 ? 5.112 9.543 -4.488 1.00 0.00 50 LEU A O 7
ATOM 10677 N N . THR A 1 51 ? 4.638 9.508 -6.689 1.00 0.00 51 THR A N 7
ATOM 10678 C CA . THR A 1 51 ? 4.544 10.953 -6.811 1.00 0.00 51 THR A CA 7
ATOM 10679 C C . THR A 1 51 ? 3.347 11.487 -6.031 1.00 0.00 51 THR A C 7
ATOM 10680 O O . THR A 1 51 ? 2.444 10.728 -5.670 1.00 0.00 51 THR A O 7
ATOM 10691 N N . GLU A 1 52 ? 3.335 12.792 -5.786 1.00 0.00 52 GLU A N 7
ATOM 10692 C CA . GLU A 1 52 ? 2.255 13.409 -5.029 1.00 0.00 52 GLU A CA 7
ATOM 10693 C C . GLU A 1 52 ? 0.931 13.250 -5.763 1.00 0.00 52 GLU A C 7
ATOM 10694 O O . GLU A 1 52 ? -0.108 13.056 -5.141 1.00 0.00 52 GLU A O 7
ATOM 10706 N N . LYS A 1 53 ? 0.981 13.310 -7.086 1.00 0.00 53 LYS A N 7
ATOM 10707 C CA . LYS A 1 53 ? -0.216 13.161 -7.905 1.00 0.00 53 LYS A CA 7
ATOM 10708 C C . LYS A 1 53 ? -0.822 11.770 -7.744 1.00 0.00 53 LYS A C 7
ATOM 10709 O O . LYS A 1 53 ? -2.038 11.632 -7.620 1.00 0.00 53 LYS A O 7
ATOM 10728 N N . ASP A 1 54 ? 0.025 10.745 -7.725 1.00 0.00 54 ASP A N 7
ATOM 10729 C CA . ASP A 1 54 ? -0.441 9.377 -7.486 1.00 0.00 54 ASP A CA 7
ATOM 10730 C C . ASP A 1 54 ? -0.972 9.251 -6.071 1.00 0.00 54 ASP A C 7
ATOM 10731 O O . ASP A 1 54 ? -2.055 8.710 -5.836 1.00 0.00 54 ASP A O 7
ATOM 10740 N N . VAL A 1 55 ? -0.195 9.772 -5.136 1.00 0.00 55 VAL A N 7
ATOM 10741 C CA . VAL A 1 55 ? -0.540 9.748 -3.726 1.00 0.00 55 VAL A CA 7
ATOM 10742 C C . VAL A 1 55 ? -1.891 10.406 -3.461 1.00 0.00 55 VAL A C 7
ATOM 10743 O O . VAL A 1 55 ? -2.728 9.854 -2.749 1.00 0.00 55 VAL A O 7
ATOM 10756 N N . ASN A 1 56 ? -2.097 11.580 -4.039 1.00 0.00 56 ASN A N 7
ATOM 10757 C CA . ASN A 1 56 ? -3.306 12.362 -3.790 1.00 0.00 56 ASN A CA 7
ATOM 10758 C C . ASN A 1 56 ? -4.534 11.745 -4.450 1.00 0.00 56 ASN A C 7
ATOM 10759 O O . ASN A 1 56 ? -5.659 12.184 -4.213 1.00 0.00 56 ASN A O 7
ATOM 10770 N N . ILE A 1 57 ? -4.323 10.735 -5.282 1.00 0.00 57 ILE A N 7
ATOM 10771 C CA . ILE A 1 57 ? -5.431 9.973 -5.831 1.00 0.00 57 ILE A CA 7
ATOM 10772 C C . ILE A 1 57 ? -5.880 8.927 -4.816 1.00 0.00 57 ILE A C 7
ATOM 10773 O O . ILE A 1 57 ? -7.065 8.826 -4.503 1.00 0.00 57 ILE A O 7
ATOM 10789 N N . GLY A 1 58 ? -4.916 8.175 -4.291 1.00 0.00 58 GLY A N 7
ATOM 10790 C CA . GLY A 1 58 ? -5.211 7.139 -3.315 1.00 0.00 58 GLY A CA 7
ATOM 10791 C C . GLY A 1 58 ? -5.745 7.698 -2.009 1.00 0.00 58 GLY A C 7
ATOM 10792 O O . GLY A 1 58 ? -5.252 8.710 -1.503 1.00 0.00 58 GLY A O 7
ATOM 10796 N N . GLU A 1 59 ? -6.742 7.023 -1.463 1.00 0.00 59 GLU A N 7
ATOM 10797 C CA . GLU A 1 59 ? -7.381 7.443 -0.226 1.00 0.00 59 GLU A CA 7
ATOM 10798 C C . GLU A 1 59 ? -6.660 6.835 0.975 1.00 0.00 59 GLU A C 7
ATOM 10799 O O . GLU A 1 59 ? -6.078 7.550 1.795 1.00 0.00 59 GLU A O 7
ATOM 10811 N N . VAL A 1 60 ? -6.683 5.510 1.059 1.00 0.00 60 VAL A N 7
ATOM 10812 C CA . VAL A 1 60 ? -6.007 4.800 2.135 1.00 0.00 60 VAL A CA 7
ATOM 10813 C C . VAL A 1 60 ? -4.629 4.336 1.699 1.00 0.00 60 VAL A C 7
ATOM 10814 O O . VAL A 1 60 ? -4.404 4.027 0.525 1.00 0.00 60 VAL A O 7
ATOM 10827 N N . VAL A 1 61 ? -3.713 4.297 2.649 1.00 0.00 61 VAL A N 7
ATOM 10828 C CA . VAL A 1 61 ? -2.344 3.907 2.381 1.00 0.00 61 VAL A CA 7
ATOM 10829 C C . VAL A 1 61 ? -2.000 2.629 3.131 1.00 0.00 61 VAL A C 7
ATOM 10830 O O . VAL A 1 61 ? -2.239 2.523 4.333 1.00 0.00 61 VAL A O 7
ATOM 10843 N N . ILE A 1 62 ? -1.444 1.664 2.422 1.00 0.00 62 ILE A N 7
ATOM 10844 C CA . ILE A 1 62 ? -1.041 0.409 3.031 1.00 0.00 62 ILE A CA 7
ATOM 10845 C C . ILE A 1 62 ? 0.469 0.240 2.940 1.00 0.00 62 ILE A C 7
ATOM 10846 O O . ILE A 1 62 ? 1.047 0.316 1.856 1.00 0.00 62 ILE A O 7
ATOM 10862 N N . PHE A 1 63 ? 1.110 0.035 4.080 1.00 0.00 63 PHE A N 7
ATOM 10863 C CA . PHE A 1 63 ? 2.542 -0.211 4.100 1.00 0.00 63 PHE A CA 7
ATOM 10864 C C . PHE A 1 63 ? 2.837 -1.655 4.442 1.00 0.00 63 PHE A C 7
ATOM 10865 O O . PHE A 1 63 ? 2.649 -2.083 5.581 1.00 0.00 63 PHE A O 7
ATOM 10882 N N . ALA A 1 64 ? 3.274 -2.407 3.449 1.00 0.00 64 ALA A N 7
ATOM 10883 C CA . ALA A 1 64 ? 3.817 -3.727 3.691 1.00 0.00 64 ALA A CA 7
ATOM 10884 C C . ALA A 1 64 ? 5.324 -3.603 3.746 1.00 0.00 64 ALA A C 7
ATOM 10885 O O . ALA A 1 64 ? 6.013 -3.703 2.726 1.00 0.00 64 ALA A O 7
ATOM 10892 N N . VAL A 1 65 ? 5.841 -3.357 4.934 1.00 0.00 65 VAL A N 7
ATOM 10893 C CA . VAL A 1 65 ? 7.229 -2.964 5.071 1.00 0.00 65 VAL A CA 7
ATOM 10894 C C . VAL A 1 65 ? 7.916 -3.643 6.240 1.00 0.00 65 VAL A C 7
ATOM 10895 O O . VAL A 1 65 ? 7.282 -4.068 7.204 1.00 0.00 65 VAL A O 7
ATOM 10908 N N . ASP A 1 66 ? 9.221 -3.753 6.106 1.00 0.00 66 ASP A N 7
ATOM 10909 C CA . ASP A 1 66 ? 10.100 -4.188 7.174 1.00 0.00 66 ASP A CA 7
ATOM 10910 C C . ASP A 1 66 ? 10.991 -3.019 7.572 1.00 0.00 66 ASP A C 7
ATOM 10911 O O . ASP A 1 66 ? 11.422 -2.898 8.717 1.00 0.00 66 ASP A O 7
ATOM 10920 N N . THR A 1 67 ? 11.217 -2.136 6.610 1.00 0.00 67 THR A N 7
ATOM 10921 C CA . THR A 1 67 ? 12.053 -0.966 6.808 1.00 0.00 67 THR A CA 7
ATOM 10922 C C . THR A 1 67 ? 11.242 0.309 6.536 1.00 0.00 67 THR A C 7
ATOM 10923 O O . THR A 1 67 ? 10.082 0.232 6.122 1.00 0.00 67 THR A O 7
ATOM 10934 N N . LYS A 1 68 ? 11.839 1.470 6.777 1.00 0.00 68 LYS A N 7
ATOM 10935 C CA . LYS A 1 68 ? 11.130 2.738 6.619 1.00 0.00 68 LYS A CA 7
ATOM 10936 C C . LYS A 1 68 ? 11.225 3.237 5.174 1.00 0.00 68 LYS A C 7
ATOM 10937 O O . LYS A 1 68 ? 12.019 2.727 4.382 1.00 0.00 68 LYS A O 7
ATOM 10956 N N . VAL A 1 69 ? 10.417 4.238 4.840 1.00 0.00 69 VAL A N 7
ATOM 10957 C CA . VAL A 1 69 ? 10.392 4.793 3.491 1.00 0.00 69 VAL A CA 7
ATOM 10958 C C . VAL A 1 69 ? 10.471 6.317 3.548 1.00 0.00 69 VAL A C 7
ATOM 10959 O O . VAL A 1 69 ? 10.338 6.909 4.620 1.00 0.00 69 VAL A O 7
ATOM 10972 N N . ARG A 1 70 ? 10.690 6.952 2.400 1.00 0.00 70 ARG A N 7
ATOM 10973 C CA . ARG A 1 70 ? 10.767 8.411 2.339 1.00 0.00 70 ARG A CA 7
ATOM 10974 C C . ARG A 1 70 ? 9.411 9.027 2.015 1.00 0.00 70 ARG A C 7
ATOM 10975 O O . ARG A 1 70 ? 8.971 9.962 2.677 1.00 0.00 70 ARG A O 7
ATOM 10996 N N . ASN A 1 71 ? 8.745 8.465 1.014 1.00 0.00 71 ASN A N 7
ATOM 10997 C CA . ASN A 1 71 ? 7.513 9.033 0.462 1.00 0.00 71 ASN A CA 7
ATOM 10998 C C . ASN A 1 71 ? 6.368 9.003 1.473 1.00 0.00 71 ASN A C 7
ATOM 10999 O O . ASN A 1 71 ? 5.286 9.534 1.220 1.00 0.00 71 ASN A O 7
ATOM 11010 N N . LYS A 1 72 ? 6.636 8.372 2.616 1.00 0.00 72 LYS A N 7
ATOM 11011 C CA . LYS A 1 72 ? 5.735 8.363 3.773 1.00 0.00 72 LYS A CA 7
ATOM 11012 C C . LYS A 1 72 ? 5.216 9.773 4.091 1.00 0.00 72 LYS A C 7
ATOM 11013 O O . LYS A 1 72 ? 4.122 9.928 4.635 1.00 0.00 72 LYS A O 7
ATOM 11032 N N . GLU A 1 73 ? 6.018 10.784 3.740 1.00 0.00 73 GLU A N 7
ATOM 11033 C CA . GLU A 1 73 ? 5.661 12.198 3.923 1.00 0.00 73 GLU A CA 7
ATOM 11034 C C . GLU A 1 73 ? 4.241 12.470 3.432 1.00 0.00 73 GLU A C 7
ATOM 11035 O O . GLU A 1 73 ? 3.402 13.010 4.151 1.00 0.00 73 GLU A O 7
ATOM 11047 N N . ARG A 1 74 ? 3.998 12.065 2.193 1.00 0.00 74 ARG A N 7
ATOM 11048 C CA . ARG A 1 74 ? 2.744 12.311 1.502 1.00 0.00 74 ARG A CA 7
ATOM 11049 C C . ARG A 1 74 ? 1.541 11.713 2.224 1.00 0.00 74 ARG A C 7
ATOM 11050 O O . ARG A 1 74 ? 0.447 12.273 2.194 1.00 0.00 74 ARG A O 7
ATOM 11071 N N . PHE A 1 75 ? 1.743 10.579 2.866 1.00 0.00 75 PHE A N 7
ATOM 11072 C CA . PHE A 1 75 ? 0.643 9.818 3.426 1.00 0.00 75 PHE A CA 7
ATOM 11073 C C . PHE A 1 75 ? 0.244 10.332 4.805 1.00 0.00 75 PHE A C 7
ATOM 11074 O O . PHE A 1 75 ? -0.790 9.935 5.344 1.00 0.00 75 PHE A O 7
ATOM 11091 N N . ASP A 1 76 ? 1.051 11.229 5.358 1.00 0.00 76 ASP A N 7
ATOM 11092 C CA . ASP A 1 76 ? 0.782 11.794 6.678 1.00 0.00 76 ASP A CA 7
ATOM 11093 C C . ASP A 1 76 ? -0.521 12.585 6.668 1.00 0.00 76 ASP A C 7
ATOM 11094 O O . ASP A 1 76 ? -1.231 12.657 7.673 1.00 0.00 76 ASP A O 7
ATOM 11103 N N . GLY A 1 77 ? -0.841 13.156 5.513 1.00 0.00 77 GLY A N 7
ATOM 11104 C CA . GLY A 1 77 ? -2.054 13.939 5.377 1.00 0.00 77 GLY A CA 7
ATOM 11105 C C . GLY A 1 77 ? -3.293 13.087 5.169 1.00 0.00 77 GLY A C 7
ATOM 11106 O O . GLY A 1 77 ? -4.413 13.598 5.193 1.00 0.00 77 GLY A O 7
ATOM 11110 N N . LYS A 1 78 ? -3.099 11.789 4.974 1.00 0.00 78 LYS A N 7
ATOM 11111 C CA . LYS A 1 78 ? -4.210 10.879 4.725 1.00 0.00 78 LYS A CA 7
ATOM 11112 C C . LYS A 1 78 ? -4.257 9.776 5.780 1.00 0.00 78 LYS A C 7
ATOM 11113 O O . LYS A 1 78 ? -3.788 9.966 6.904 1.00 0.00 78 LYS A O 7
ATOM 11132 N N . VAL A 1 79 ? -4.835 8.636 5.428 1.00 0.00 79 VAL A N 7
ATOM 11133 C CA . VAL A 1 79 ? -5.031 7.551 6.378 1.00 0.00 79 VAL A CA 7
ATOM 11134 C C . VAL A 1 79 ? -4.131 6.375 6.029 1.00 0.00 79 VAL A C 7
ATOM 11135 O O . VAL A 1 79 ? -4.147 5.886 4.900 1.00 0.00 79 VAL A O 7
ATOM 11148 N N . VAL A 1 80 ? -3.358 5.922 7.000 1.00 0.00 80 VAL A N 7
ATOM 11149 C CA . VAL A 1 80 ? -2.379 4.878 6.764 1.00 0.00 80 VAL A CA 7
ATOM 11150 C C . VAL A 1 80 ? -2.666 3.645 7.618 1.00 0.00 80 VAL A C 7
ATOM 11151 O O . VAL A 1 80 ? -3.027 3.760 8.790 1.00 0.00 80 VAL A O 7
ATOM 11164 N N . LEU A 1 81 ? -2.519 2.474 7.013 1.00 0.00 81 LEU A N 7
ATOM 11165 C CA . LEU A 1 81 ? -2.639 1.212 7.724 1.00 0.00 81 LEU A CA 7
ATOM 11166 C C . LEU A 1 81 ? -1.406 0.357 7.421 1.00 0.00 81 LEU A C 7
ATOM 11167 O O . LEU A 1 81 ? -1.287 -0.226 6.341 1.00 0.00 81 LEU A O 7
ATOM 11183 N N . GLU A 1 82 ? -0.472 0.326 8.364 1.00 0.00 82 GLU A N 7
ATOM 11184 C CA . GLU A 1 82 ? 0.777 -0.400 8.189 1.00 0.00 82 GLU A CA 7
ATOM 11185 C C . GLU A 1 82 ? 0.662 -1.821 8.720 1.00 0.00 82 GLU A C 7
ATOM 11186 O O . GLU A 1 82 ? 0.032 -2.059 9.753 1.00 0.00 82 GLU A O 7
ATOM 11198 N N . VAL A 1 83 ? 1.277 -2.757 8.012 1.00 0.00 83 VAL A N 7
ATOM 11199 C CA . VAL A 1 83 ? 1.256 -4.163 8.395 1.00 0.00 83 VAL A CA 7
ATOM 11200 C C . VAL A 1 83 ? 2.622 -4.804 8.162 1.00 0.00 83 VAL A C 7
ATOM 11201 O O . VAL A 1 83 ? 3.461 -4.245 7.448 1.00 0.00 83 VAL A O 7
ATOM 11214 N N . PRO A 1 84 ? 2.881 -5.969 8.783 1.00 0.00 84 PRO A N 7
ATOM 11215 C CA . PRO A 1 84 ? 4.066 -6.772 8.475 1.00 0.00 84 PRO A CA 7
ATOM 11216 C C . PRO A 1 84 ? 4.075 -7.166 7.003 1.00 0.00 84 PRO A C 7
ATOM 11217 O O . PRO A 1 84 ? 3.018 -7.380 6.416 1.00 0.00 84 PRO A O 7
ATOM 11228 N N . VAL A 1 85 ? 5.257 -7.275 6.410 1.00 0.00 85 VAL A N 7
ATOM 11229 C CA . VAL A 1 85 ? 5.370 -7.491 4.968 1.00 0.00 85 VAL A CA 7
ATOM 11230 C C . VAL A 1 85 ? 4.765 -8.839 4.538 1.00 0.00 85 VAL A C 7
ATOM 11231 O O . VAL A 1 85 ? 4.293 -8.986 3.412 1.00 0.00 85 VAL A O 7
ATOM 11244 N N . SER A 1 86 ? 4.773 -9.816 5.437 1.00 0.00 86 SER A N 7
ATOM 11245 C CA . SER A 1 86 ? 4.223 -11.138 5.142 1.00 0.00 86 SER A CA 7
ATOM 11246 C C . SER A 1 86 ? 2.689 -11.139 5.150 1.00 0.00 86 SER A C 7
ATOM 11247 O O . SER A 1 86 ? 2.056 -11.978 4.502 1.00 0.00 86 SER A O 7
ATOM 11255 N N . ALA A 1 87 ? 2.103 -10.186 5.869 1.00 0.00 87 ALA A N 7
ATOM 11256 C CA . ALA A 1 87 ? 0.657 -10.147 6.081 1.00 0.00 87 ALA A CA 7
ATOM 11257 C C . ALA A 1 87 ? -0.140 -10.002 4.774 1.00 0.00 87 ALA A C 7
ATOM 11258 O O . ALA A 1 87 ? -1.024 -10.814 4.508 1.00 0.00 87 ALA A O 7
ATOM 11265 N N . PRO A 1 88 ? 0.153 -8.985 3.924 1.00 0.00 88 PRO A N 7
ATOM 11266 C CA . PRO A 1 88 ? -0.620 -8.741 2.694 1.00 0.00 88 PRO A CA 7
ATOM 11267 C C . PRO A 1 88 ? -0.487 -9.862 1.667 1.00 0.00 88 PRO A C 7
ATOM 11268 O O . PRO A 1 88 ? -1.154 -9.854 0.639 1.00 0.00 88 PRO A O 7
ATOM 11279 N N . ILE A 1 89 ? 0.380 -10.819 1.943 1.00 0.00 89 ILE A N 7
ATOM 11280 C CA . ILE A 1 89 ? 0.550 -11.959 1.063 1.00 0.00 89 ILE A CA 7
ATOM 11281 C C . ILE A 1 89 ? -0.548 -12.991 1.318 1.00 0.00 89 ILE A C 7
ATOM 11282 O O . ILE A 1 89 ? -1.125 -13.551 0.385 1.00 0.00 89 ILE A O 7
ATOM 11298 N N . LYS A 1 90 ? -0.848 -13.217 2.590 1.00 0.00 90 LYS A N 7
ATOM 11299 C CA . LYS A 1 90 ? -1.848 -14.207 2.979 1.00 0.00 90 LYS A CA 7
ATOM 11300 C C . LYS A 1 90 ? -3.209 -13.565 3.221 1.00 0.00 90 LYS A C 7
ATOM 11301 O O . LYS A 1 90 ? -4.245 -14.223 3.119 1.00 0.00 90 LYS A O 7
ATOM 11320 N N . ASP A 1 91 ? -3.201 -12.284 3.551 1.00 0.00 91 ASP A N 7
ATOM 11321 C CA . ASP A 1 91 ? -4.403 -11.618 4.039 1.00 0.00 91 ASP A CA 7
ATOM 11322 C C . ASP A 1 91 ? -4.729 -10.383 3.203 1.00 0.00 91 ASP A C 7
ATOM 11323 O O . ASP A 1 91 ? -5.387 -9.463 3.679 1.00 0.00 91 ASP A O 7
ATOM 11332 N N . ALA A 1 92 ? -4.315 -10.395 1.937 1.00 0.00 92 ALA A N 7
ATOM 11333 C CA . ALA A 1 92 ? -4.416 -9.216 1.069 1.00 0.00 92 ALA A CA 7
ATOM 11334 C C . ALA A 1 92 ? -5.825 -8.638 1.037 1.00 0.00 92 ALA A C 7
ATOM 11335 O O . ALA A 1 92 ? -6.021 -7.449 1.293 1.00 0.00 92 ALA A O 7
ATOM 11342 N N . GLU A 1 93 ? -6.804 -9.480 0.743 1.00 0.00 93 GLU A N 7
ATOM 11343 C CA . GLU A 1 93 ? -8.185 -9.030 0.636 1.00 0.00 93 GLU A CA 7
ATOM 11344 C C . GLU A 1 93 ? -8.700 -8.498 1.969 1.00 0.00 93 GLU A C 7
ATOM 11345 O O . GLU A 1 93 ? -9.435 -7.509 2.012 1.00 0.00 93 GLU A O 7
ATOM 11357 N N . LYS A 1 94 ? -8.295 -9.139 3.055 1.00 0.00 94 LYS A N 7
ATOM 11358 C CA . LYS A 1 94 ? -8.785 -8.777 4.375 1.00 0.00 94 LYS A CA 7
ATOM 11359 C C . LYS A 1 94 ? -8.159 -7.461 4.827 1.00 0.00 94 LYS A C 7
ATOM 11360 O O . LYS A 1 94 ? -8.833 -6.610 5.407 1.00 0.00 94 LYS A O 7
ATOM 11379 N N . VAL A 1 95 ? -6.876 -7.294 4.527 1.00 0.00 95 VAL A N 7
ATOM 11380 C CA . VAL A 1 95 ? -6.163 -6.059 4.836 1.00 0.00 95 VAL A CA 7
ATOM 11381 C C . VAL A 1 95 ? -6.783 -4.877 4.094 1.00 0.00 95 VAL A C 7
ATOM 11382 O O . VAL A 1 95 ? -6.974 -3.803 4.665 1.00 0.00 95 VAL A O 7
ATOM 11395 N N . ILE A 1 96 ? -7.114 -5.092 2.827 1.00 0.00 96 ILE A N 7
ATOM 11396 C CA . ILE A 1 96 ? -7.716 -4.051 2.004 1.00 0.00 96 ILE A CA 7
ATOM 11397 C C . ILE A 1 96 ? -9.089 -3.653 2.543 1.00 0.00 96 ILE A C 7
ATOM 11398 O O . ILE A 1 96 ? -9.405 -2.466 2.636 1.00 0.00 96 ILE A O 7
ATOM 11414 N N . ASN A 1 97 ? -9.892 -4.642 2.922 1.00 0.00 97 ASN A N 7
ATOM 11415 C CA . ASN A 1 97 ? -11.206 -4.371 3.504 1.00 0.00 97 ASN A CA 7
ATOM 11416 C C . ASN A 1 97 ? -11.069 -3.714 4.873 1.00 0.00 97 ASN A C 7
ATOM 11417 O O . ASN A 1 97 ? -11.934 -2.940 5.293 1.00 0.00 97 ASN A O 7
ATOM 11428 N N . ALA A 1 98 ? -9.975 -4.023 5.562 1.00 0.00 98 ALA A N 7
ATOM 11429 C CA . ALA A 1 98 ? -9.679 -3.411 6.849 1.00 0.00 98 ALA A CA 7
ATOM 11430 C C . ALA A 1 98 ? -9.306 -1.945 6.667 1.00 0.00 98 ALA A C 7
ATOM 11431 O O . ALA A 1 98 ? -9.764 -1.085 7.413 1.00 0.00 98 ALA A O 7
ATOM 11438 N N . ALA A 1 99 ? -8.482 -1.669 5.657 1.00 0.00 99 ALA A N 7
ATOM 11439 C CA . ALA A 1 99 ? -8.096 -0.300 5.328 1.00 0.00 99 ALA A CA 7
ATOM 11440 C C . ALA A 1 99 ? -9.329 0.533 4.985 1.00 0.00 99 ALA A C 7
ATOM 11441 O O . ALA A 1 99 ? -9.421 1.706 5.344 1.00 0.00 99 ALA A O 7
ATOM 11448 N N . LEU A 1 100 ? -10.284 -0.094 4.304 1.00 0.00 100 LEU A N 7
ATOM 11449 C CA . LEU A 1 100 ? -11.535 0.564 3.938 1.00 0.00 100 LEU A CA 7
ATOM 11450 C C . LEU A 1 100 ? -12.318 0.981 5.181 1.00 0.00 100 LEU A C 7
ATOM 11451 O O . LEU A 1 100 ? -13.046 1.968 5.161 1.00 0.00 100 LEU A O 7
ATOM 11467 N N . ALA A 1 101 ? -12.144 0.242 6.268 1.00 0.00 101 ALA A N 7
ATOM 11468 C CA . ALA A 1 101 ? -12.852 0.525 7.514 1.00 0.00 101 ALA A CA 7
ATOM 11469 C C . ALA A 1 101 ? -12.411 1.857 8.117 1.00 0.00 101 ALA A C 7
ATOM 11470 O O . ALA A 1 101 ? -13.077 2.402 8.997 1.00 0.00 101 ALA A O 7
ATOM 11477 N N . LEU A 1 102 ? -11.282 2.373 7.652 1.00 0.00 102 LEU A N 7
ATOM 11478 C CA . LEU A 1 102 ? -10.767 3.643 8.146 1.00 0.00 102 LEU A CA 7
ATOM 11479 C C . LEU A 1 102 ? -11.420 4.832 7.440 1.00 0.00 102 LEU A C 7
ATOM 11480 O O . LEU A 1 102 ? -11.565 5.902 8.029 1.00 0.00 102 LEU A O 7
ATOM 11496 N N . ILE A 1 103 ? -11.815 4.648 6.182 1.00 0.00 103 ILE A N 7
ATOM 11497 C CA . ILE A 1 103 ? -12.423 5.734 5.410 1.00 0.00 103 ILE A CA 7
ATOM 11498 C C . ILE A 1 103 ? -13.922 5.523 5.220 1.00 0.00 103 ILE A C 7
ATOM 11499 O O . ILE A 1 103 ? -14.705 6.471 5.288 1.00 0.00 103 ILE A O 7
ATOM 11515 N N . ASP A 1 104 ? -14.314 4.285 4.967 1.00 0.00 104 ASP A N 7
ATOM 11516 C CA . ASP A 1 104 ? -15.719 3.941 4.809 1.00 0.00 104 ASP A CA 7
ATOM 11517 C C . ASP A 1 104 ? -16.356 3.709 6.165 1.00 0.00 104 ASP A C 7
ATOM 11518 O O . ASP A 1 104 ? -17.543 3.975 6.359 1.00 0.00 104 ASP A O 7
ATOM 11527 N N . GLU A 1 105 ? -15.548 3.196 7.095 1.00 0.00 105 GLU A N 7
ATOM 11528 C CA . GLU A 1 105 ? -15.991 2.892 8.458 1.00 0.00 105 GLU A CA 7
ATOM 11529 C C . GLU A 1 105 ? -17.042 1.784 8.462 1.00 0.00 105 GLU A C 7
ATOM 11530 O O . GLU A 1 105 ? -17.706 1.544 9.471 1.00 0.00 105 GLU A O 7
ATOM 11542 N N . LYS A 1 106 ? -17.160 1.090 7.341 1.00 0.00 106 LYS A N 7
ATOM 11543 C CA . LYS A 1 106 ? -18.137 0.026 7.193 1.00 0.00 106 LYS A CA 7
ATOM 11544 C C . LYS A 1 106 ? -17.447 -1.330 7.186 1.00 0.00 106 LYS A C 7
ATOM 11545 O O . LYS A 1 106 ? -17.428 -1.995 8.240 1.00 0.00 106 LYS A O 7
ATOM 11565 N N . MET A 1 1 ? -14.433 -1.145 -6.684 1.00 0.00 1 MET A N 8
ATOM 11566 C CA . MET A 1 1 ? -14.874 0.193 -6.218 1.00 0.00 1 MET A CA 8
ATOM 11567 C C . MET A 1 1 ? -14.220 1.307 -7.041 1.00 0.00 1 MET A C 8
ATOM 11568 O O . MET A 1 1 ? -14.707 2.440 -7.057 1.00 0.00 1 MET A O 8
ATOM 11584 N N . LYS A 1 2 ? -13.112 0.976 -7.715 1.00 0.00 2 LYS A N 8
ATOM 11585 C CA . LYS A 1 2 ? -12.367 1.938 -8.533 1.00 0.00 2 LYS A CA 8
ATOM 11586 C C . LYS A 1 2 ? -11.889 3.127 -7.706 1.00 0.00 2 LYS A C 8
ATOM 11587 O O . LYS A 1 2 ? -11.806 4.253 -8.196 1.00 0.00 2 LYS A O 8
ATOM 11606 N N . ARG A 1 3 ? -11.551 2.861 -6.457 1.00 0.00 3 ARG A N 8
ATOM 11607 C CA . ARG A 1 3 ? -11.031 3.891 -5.576 1.00 0.00 3 ARG A CA 8
ATOM 11608 C C . ARG A 1 3 ? -9.507 3.852 -5.612 1.00 0.00 3 ARG A C 8
ATOM 11609 O O . ARG A 1 3 ? -8.922 2.776 -5.759 1.00 0.00 3 ARG A O 8
ATOM 11630 N N . LYS A 1 4 ? -8.869 5.009 -5.500 1.00 0.00 4 LYS A N 8
ATOM 11631 C CA . LYS A 1 4 ? -7.417 5.080 -5.555 1.00 0.00 4 LYS A CA 8
ATOM 11632 C C . LYS A 1 4 ? -6.810 4.737 -4.205 1.00 0.00 4 LYS A C 8
ATOM 11633 O O . LYS A 1 4 ? -7.139 5.348 -3.189 1.00 0.00 4 LYS A O 8
ATOM 11652 N N . ILE A 1 5 ? -5.941 3.742 -4.200 1.00 0.00 5 ILE A N 8
ATOM 11653 C CA . ILE A 1 5 ? -5.238 3.344 -2.990 1.00 0.00 5 ILE A CA 8
ATOM 11654 C C . ILE A 1 5 ? -3.734 3.435 -3.210 1.00 0.00 5 ILE A C 8
ATOM 11655 O O . ILE A 1 5 ? -3.222 2.967 -4.227 1.00 0.00 5 ILE A O 8
ATOM 11671 N N . ILE A 1 6 ? -3.032 4.057 -2.275 1.00 0.00 6 ILE A N 8
ATOM 11672 C CA . ILE A 1 6 ? -1.580 4.094 -2.327 1.00 0.00 6 ILE A CA 8
ATOM 11673 C C . ILE A 1 6 ? -1.004 3.140 -1.292 1.00 0.00 6 ILE A C 8
ATOM 11674 O O . ILE A 1 6 ? -1.359 3.191 -0.113 1.00 0.00 6 ILE A O 8
ATOM 11690 N N . ALA A 1 7 ? -0.136 2.253 -1.739 1.00 0.00 7 ALA A N 8
ATOM 11691 C CA . ALA A 1 7 ? 0.434 1.251 -0.865 1.00 0.00 7 ALA A CA 8
ATOM 11692 C C . ALA A 1 7 ? 1.926 1.124 -1.102 1.00 0.00 7 ALA A C 8
ATOM 11693 O O . ALA A 1 7 ? 2.384 1.196 -2.237 1.00 0.00 7 ALA A O 8
ATOM 11700 N N . VAL A 1 8 ? 2.683 0.946 -0.034 1.00 0.00 8 VAL A N 8
ATOM 11701 C CA . VAL A 1 8 ? 4.126 0.805 -0.144 1.00 0.00 8 VAL A CA 8
ATOM 11702 C C . VAL A 1 8 ? 4.601 -0.482 0.517 1.00 0.00 8 VAL A C 8
ATOM 11703 O O . VAL A 1 8 ? 4.313 -0.740 1.689 1.00 0.00 8 VAL A O 8
ATOM 11716 N N . THR A 1 9 ? 5.309 -1.293 -0.248 1.00 0.00 9 THR A N 8
ATOM 11717 C CA . THR A 1 9 ? 5.936 -2.493 0.269 1.00 0.00 9 THR A CA 8
ATOM 11718 C C . THR A 1 9 ? 7.442 -2.281 0.340 1.00 0.00 9 THR A C 8
ATOM 11719 O O . THR A 1 9 ? 8.107 -2.147 -0.691 1.00 0.00 9 THR A O 8
ATOM 11730 N N . ALA A 1 10 ? 7.978 -2.230 1.549 1.00 0.00 10 ALA A N 8
ATOM 11731 C CA . ALA A 1 10 ? 9.382 -1.897 1.739 1.00 0.00 10 ALA A CA 8
ATOM 11732 C C . ALA A 1 10 ? 10.068 -2.890 2.662 1.00 0.00 10 ALA A C 8
ATOM 11733 O O . ALA A 1 10 ? 9.982 -2.781 3.883 1.00 0.00 10 ALA A O 8
ATOM 11740 N N . CYS A 1 11 ? 10.741 -3.860 2.076 1.00 0.00 11 CYS A N 8
ATOM 11741 C CA . CYS A 1 11 ? 11.443 -4.872 2.843 1.00 0.00 11 CYS A CA 8
ATOM 11742 C C . CYS A 1 11 ? 12.945 -4.719 2.640 1.00 0.00 11 CYS A C 8
ATOM 11743 O O . CYS A 1 11 ? 13.417 -4.600 1.509 1.00 0.00 11 CYS A O 8
ATOM 11751 N N . ALA A 1 12 ? 13.690 -4.696 3.739 1.00 0.00 12 ALA A N 8
ATOM 11752 C CA . ALA A 1 12 ? 15.131 -4.517 3.672 1.00 0.00 12 ALA A CA 8
ATOM 11753 C C . ALA A 1 12 ? 15.830 -5.864 3.626 1.00 0.00 12 ALA A C 8
ATOM 11754 O O . ALA A 1 12 ? 16.586 -6.153 2.698 1.00 0.00 12 ALA A O 8
ATOM 11761 N N . THR A 1 13 ? 15.571 -6.690 4.624 1.00 0.00 13 THR A N 8
ATOM 11762 C CA . THR A 1 13 ? 16.133 -8.023 4.659 1.00 0.00 13 THR A CA 8
ATOM 11763 C C . THR A 1 13 ? 15.114 -9.038 4.159 1.00 0.00 13 THR A C 8
ATOM 11764 O O . THR A 1 13 ? 14.142 -9.352 4.845 1.00 0.00 13 THR A O 8
ATOM 11775 N N . GLY A 1 14 ? 15.333 -9.529 2.953 1.00 0.00 14 GLY A N 8
ATOM 11776 C CA . GLY A 1 14 ? 14.387 -10.431 2.339 1.00 0.00 14 GLY A CA 8
ATOM 11777 C C . GLY A 1 14 ? 13.762 -9.813 1.112 1.00 0.00 14 GLY A C 8
ATOM 11778 O O . GLY A 1 14 ? 12.576 -9.479 1.108 1.00 0.00 14 GLY A O 8
ATOM 11782 N N . VAL A 1 15 ? 14.569 -9.662 0.071 1.00 0.00 15 VAL A N 8
ATOM 11783 C CA . VAL A 1 15 ? 14.143 -9.006 -1.161 1.00 0.00 15 VAL A CA 8
ATOM 11784 C C . VAL A 1 15 ? 13.010 -9.756 -1.866 1.00 0.00 15 VAL A C 8
ATOM 11785 O O . VAL A 1 15 ? 12.318 -9.187 -2.713 1.00 0.00 15 VAL A O 8
ATOM 11798 N N . ALA A 1 16 ? 12.819 -11.026 -1.525 1.00 0.00 16 ALA A N 8
ATOM 11799 C CA . ALA A 1 16 ? 11.731 -11.804 -2.104 1.00 0.00 16 ALA A CA 8
ATOM 11800 C C . ALA A 1 16 ? 10.392 -11.341 -1.542 1.00 0.00 16 ALA A C 8
ATOM 11801 O O . ALA A 1 16 ? 9.382 -11.319 -2.246 1.00 0.00 16 ALA A O 8
ATOM 11808 N N . HIS A 1 17 ? 10.398 -10.943 -0.272 1.00 0.00 17 HIS A N 8
ATOM 11809 C CA . HIS A 1 17 ? 9.194 -10.431 0.374 1.00 0.00 17 HIS A CA 8
ATOM 11810 C C . HIS A 1 17 ? 8.758 -9.130 -0.283 1.00 0.00 17 HIS A C 8
ATOM 11811 O O . HIS A 1 17 ? 7.569 -8.895 -0.477 1.00 0.00 17 HIS A O 8
ATOM 11826 N N . THR A 1 18 ? 9.742 -8.305 -0.629 1.00 0.00 18 THR A N 8
ATOM 11827 C CA . THR A 1 18 ? 9.496 -6.994 -1.216 1.00 0.00 18 THR A CA 8
ATOM 11828 C C . THR A 1 18 ? 8.644 -7.099 -2.479 1.00 0.00 18 THR A C 8
ATOM 11829 O O . THR A 1 18 ? 7.625 -6.421 -2.615 1.00 0.00 18 THR A O 8
ATOM 11840 N N . TYR A 1 19 ? 9.053 -7.972 -3.390 1.00 0.00 19 TYR A N 8
ATOM 11841 C CA . TYR A 1 19 ? 8.374 -8.102 -4.670 1.00 0.00 19 TYR A CA 8
ATOM 11842 C C . TYR A 1 19 ? 7.106 -8.943 -4.567 1.00 0.00 19 TYR A C 8
ATOM 11843 O O . TYR A 1 19 ? 6.118 -8.655 -5.240 1.00 0.00 19 TYR A O 8
ATOM 11861 N N . MET A 1 20 ? 7.119 -9.973 -3.732 1.00 0.00 20 MET A N 8
ATOM 11862 C CA . MET A 1 20 ? 5.959 -10.854 -3.619 1.00 0.00 20 MET A CA 8
ATOM 11863 C C . MET A 1 20 ? 4.778 -10.131 -2.980 1.00 0.00 20 MET A C 8
ATOM 11864 O O . MET A 1 20 ? 3.640 -10.265 -3.438 1.00 0.00 20 MET A O 8
ATOM 11878 N N . ALA A 1 21 ? 5.054 -9.356 -1.936 1.00 0.00 21 ALA A N 8
ATOM 11879 C CA . ALA A 1 21 ? 4.013 -8.616 -1.233 1.00 0.00 21 ALA A CA 8
ATOM 11880 C C . ALA A 1 21 ? 3.316 -7.644 -2.173 1.00 0.00 21 ALA A C 8
ATOM 11881 O O . ALA A 1 21 ? 2.091 -7.554 -2.190 1.00 0.00 21 ALA A O 8
ATOM 11888 N N . ALA A 1 22 ? 4.110 -6.938 -2.969 1.00 0.00 22 ALA A N 8
ATOM 11889 C CA . ALA A 1 22 ? 3.585 -5.960 -3.913 1.00 0.00 22 ALA A CA 8
ATOM 11890 C C . ALA A 1 22 ? 2.671 -6.621 -4.939 1.00 0.00 22 ALA A C 8
ATOM 11891 O O . ALA A 1 22 ? 1.607 -6.097 -5.264 1.00 0.00 22 ALA A O 8
ATOM 11898 N N . GLN A 1 23 ? 3.087 -7.779 -5.438 1.00 0.00 23 GLN A N 8
ATOM 11899 C CA . GLN A 1 23 ? 2.320 -8.502 -6.446 1.00 0.00 23 GLN A CA 8
ATOM 11900 C C . GLN A 1 23 ? 0.993 -9.002 -5.881 1.00 0.00 23 GLN A C 8
ATOM 11901 O O . GLN A 1 23 ? -0.063 -8.792 -6.482 1.00 0.00 23 GLN A O 8
ATOM 11915 N N . ALA A 1 24 ? 1.049 -9.652 -4.723 1.00 0.00 24 ALA A N 8
ATOM 11916 C CA . ALA A 1 24 ? -0.147 -10.217 -4.104 1.00 0.00 24 ALA A CA 8
ATOM 11917 C C . ALA A 1 24 ? -1.118 -9.119 -3.683 1.00 0.00 24 ALA A C 8
ATOM 11918 O O . ALA A 1 24 ? -2.328 -9.227 -3.893 1.00 0.00 24 ALA A O 8
ATOM 11925 N N . LEU A 1 25 ? -0.574 -8.057 -3.102 1.00 0.00 25 LEU A N 8
ATOM 11926 C CA . LEU A 1 25 ? -1.371 -6.909 -2.670 1.00 0.00 25 LEU A CA 8
ATOM 11927 C C . LEU A 1 25 ? -2.069 -6.250 -3.859 1.00 0.00 25 LEU A C 8
ATOM 11928 O O . LEU A 1 25 ? -3.267 -5.962 -3.812 1.00 0.00 25 LEU A O 8
ATOM 11944 N N . LYS A 1 26 ? -1.311 -6.025 -4.925 1.00 0.00 26 LYS A N 8
ATOM 11945 C CA . LYS A 1 26 ? -1.829 -5.381 -6.126 1.00 0.00 26 LYS A CA 8
ATOM 11946 C C . LYS A 1 26 ? -2.899 -6.248 -6.783 1.00 0.00 26 LYS A C 8
ATOM 11947 O O . LYS A 1 26 ? -3.929 -5.748 -7.236 1.00 0.00 26 LYS A O 8
ATOM 11966 N N . LYS A 1 27 ? -2.655 -7.551 -6.817 1.00 0.00 27 LYS A N 8
ATOM 11967 C CA . LYS A 1 27 ? -3.610 -8.495 -7.377 1.00 0.00 27 LYS A CA 8
ATOM 11968 C C . LYS A 1 27 ? -4.877 -8.563 -6.531 1.00 0.00 27 LYS A C 8
ATOM 11969 O O . LYS A 1 27 ? -5.982 -8.682 -7.063 1.00 0.00 27 LYS A O 8
ATOM 11988 N N . GLY A 1 28 ? -4.708 -8.488 -5.216 1.00 0.00 28 GLY A N 8
ATOM 11989 C CA . GLY A 1 28 ? -5.844 -8.532 -4.316 1.00 0.00 28 GLY A CA 8
ATOM 11990 C C . GLY A 1 28 ? -6.747 -7.329 -4.480 1.00 0.00 28 GLY A C 8
ATOM 11991 O O . GLY A 1 28 ? -7.971 -7.448 -4.420 1.00 0.00 28 GLY A O 8
ATOM 11995 N N . ALA A 1 29 ? -6.142 -6.168 -4.698 1.00 0.00 29 ALA A N 8
ATOM 11996 C CA . ALA A 1 29 ? -6.898 -4.934 -4.872 1.00 0.00 29 ALA A CA 8
ATOM 11997 C C . ALA A 1 29 ? -7.624 -4.926 -6.207 1.00 0.00 29 ALA A C 8
ATOM 11998 O O . ALA A 1 29 ? -8.765 -4.469 -6.301 1.00 0.00 29 ALA A O 8
ATOM 12005 N N . LYS A 1 30 ? -6.960 -5.436 -7.233 1.00 0.00 30 LYS A N 8
ATOM 12006 C CA . LYS A 1 30 ? -7.547 -5.485 -8.564 1.00 0.00 30 LYS A CA 8
ATOM 12007 C C . LYS A 1 30 ? -8.687 -6.498 -8.608 1.00 0.00 30 LYS A C 8
ATOM 12008 O O . LYS A 1 30 ? -9.612 -6.373 -9.412 1.00 0.00 30 LYS A O 8
ATOM 12027 N N . LYS A 1 31 ? -8.627 -7.489 -7.721 1.00 0.00 31 LYS A N 8
ATOM 12028 C CA . LYS A 1 31 ? -9.689 -8.481 -7.596 1.00 0.00 31 LYS A CA 8
ATOM 12029 C C . LYS A 1 31 ? -11.004 -7.805 -7.218 1.00 0.00 31 LYS A C 8
ATOM 12030 O O . LYS A 1 31 ? -12.088 -8.294 -7.540 1.00 0.00 31 LYS A O 8
ATOM 12049 N N . MET A 1 32 ? -10.899 -6.676 -6.535 1.00 0.00 32 MET A N 8
ATOM 12050 C CA . MET A 1 32 ? -12.074 -5.936 -6.097 1.00 0.00 32 MET A CA 8
ATOM 12051 C C . MET A 1 32 ? -12.355 -4.770 -7.034 1.00 0.00 32 MET A C 8
ATOM 12052 O O . MET A 1 32 ? -13.167 -3.893 -6.726 1.00 0.00 32 MET A O 8
ATOM 12066 N N . GLY A 1 33 ? -11.681 -4.771 -8.180 1.00 0.00 33 GLY A N 8
ATOM 12067 C CA . GLY A 1 33 ? -11.869 -3.724 -9.164 1.00 0.00 33 GLY A CA 8
ATOM 12068 C C . GLY A 1 33 ? -11.485 -2.360 -8.639 1.00 0.00 33 GLY A C 8
ATOM 12069 O O . GLY A 1 33 ? -12.289 -1.429 -8.657 1.00 0.00 33 GLY A O 8
ATOM 12073 N N . ASN A 1 34 ? -10.261 -2.241 -8.156 1.00 0.00 34 ASN A N 8
ATOM 12074 C CA . ASN A 1 34 ? -9.778 -0.985 -7.605 1.00 0.00 34 ASN A CA 8
ATOM 12075 C C . ASN A 1 34 ? -8.526 -0.532 -8.329 1.00 0.00 34 ASN A C 8
ATOM 12076 O O . ASN A 1 34 ? -7.914 -1.302 -9.068 1.00 0.00 34 ASN A O 8
ATOM 12087 N N . LEU A 1 35 ? -8.145 0.712 -8.104 1.00 0.00 35 LEU A N 8
ATOM 12088 C CA . LEU A 1 35 ? -6.961 1.267 -8.730 1.00 0.00 35 LEU A CA 8
ATOM 12089 C C . LEU A 1 35 ? -5.907 1.539 -7.670 1.00 0.00 35 LEU A C 8
ATOM 12090 O O . LEU A 1 35 ? -5.911 2.588 -7.022 1.00 0.00 35 LEU A O 8
ATOM 12106 N N . ILE A 1 36 ? -5.021 0.577 -7.480 1.00 0.00 36 ILE A N 8
ATOM 12107 C CA . ILE A 1 36 ? -4.015 0.672 -6.443 1.00 0.00 36 ILE A CA 8
ATOM 12108 C C . ILE A 1 36 ? -2.649 0.984 -7.044 1.00 0.00 36 ILE A C 8
ATOM 12109 O O . ILE A 1 36 ? -2.313 0.521 -8.139 1.00 0.00 36 ILE A O 8
ATOM 12125 N N . LYS A 1 37 ? -1.886 1.794 -6.335 1.00 0.00 37 LYS A N 8
ATOM 12126 C CA . LYS A 1 37 ? -0.521 2.101 -6.710 1.00 0.00 37 LYS A CA 8
ATOM 12127 C C . LYS A 1 37 ? 0.420 1.567 -5.646 1.00 0.00 37 LYS A C 8
ATOM 12128 O O . LYS A 1 37 ? 0.509 2.119 -4.548 1.00 0.00 37 LYS A O 8
ATOM 12147 N N . VAL A 1 38 ? 1.091 0.476 -5.962 1.00 0.00 38 VAL A N 8
ATOM 12148 C CA . VAL A 1 38 ? 1.996 -0.155 -5.020 1.00 0.00 38 VAL A CA 8
ATOM 12149 C C . VAL A 1 38 ? 3.432 0.283 -5.279 1.00 0.00 38 VAL A C 8
ATOM 12150 O O . VAL A 1 38 ? 3.962 0.102 -6.378 1.00 0.00 38 VAL A O 8
ATOM 12163 N N . GLU A 1 39 ? 4.041 0.881 -4.274 1.00 0.00 39 GLU A N 8
ATOM 12164 C CA . GLU A 1 39 ? 5.429 1.291 -4.346 1.00 0.00 39 GLU A CA 8
ATOM 12165 C C . GLU A 1 39 ? 6.304 0.212 -3.726 1.00 0.00 39 GLU A C 8
ATOM 12166 O O . GLU A 1 39 ? 5.985 -0.321 -2.666 1.00 0.00 39 GLU A O 8
ATOM 12178 N N . THR A 1 40 ? 7.388 -0.127 -4.394 1.00 0.00 40 THR A N 8
ATOM 12179 C CA . THR A 1 40 ? 8.248 -1.197 -3.936 1.00 0.00 40 THR A CA 8
ATOM 12180 C C . THR A 1 40 ? 9.601 -0.641 -3.503 1.00 0.00 40 THR A C 8
ATOM 12181 O O . THR A 1 40 ? 10.498 -0.456 -4.319 1.00 0.00 40 THR A O 8
ATOM 12192 N N . GLN A 1 41 ? 9.738 -0.347 -2.221 1.00 0.00 41 GLN A N 8
ATOM 12193 C CA . GLN A 1 41 ? 10.968 0.237 -1.710 1.00 0.00 41 GLN A CA 8
ATOM 12194 C C . GLN A 1 41 ? 11.939 -0.851 -1.273 1.00 0.00 41 GLN A C 8
ATOM 12195 O O . GLN A 1 41 ? 11.745 -1.506 -0.246 1.00 0.00 41 GLN A O 8
ATOM 12209 N N . GLY A 1 42 ? 12.977 -1.046 -2.073 1.00 0.00 42 GLY A N 8
ATOM 12210 C CA . GLY A 1 42 ? 14.012 -1.997 -1.741 1.00 0.00 42 GLY A CA 8
ATOM 12211 C C . GLY A 1 42 ? 14.991 -1.417 -0.749 1.00 0.00 42 GLY A C 8
ATOM 12212 O O . GLY A 1 42 ? 16.138 -1.125 -1.097 1.00 0.00 42 GLY A O 8
ATOM 12216 N N . ALA A 1 43 ? 14.507 -1.217 0.477 1.00 0.00 43 ALA A N 8
ATOM 12217 C CA . ALA A 1 43 ? 15.300 -0.675 1.581 1.00 0.00 43 ALA A CA 8
ATOM 12218 C C . ALA A 1 43 ? 15.602 0.806 1.364 1.00 0.00 43 ALA A C 8
ATOM 12219 O O . ALA A 1 43 ? 14.970 1.667 1.972 1.00 0.00 43 ALA A O 8
ATOM 12226 N N . THR A 1 44 ? 16.554 1.101 0.494 1.00 0.00 44 THR A N 8
ATOM 12227 C CA . THR A 1 44 ? 16.906 2.479 0.194 1.00 0.00 44 THR A CA 8
ATOM 12228 C C . THR A 1 44 ? 16.379 2.880 -1.185 1.00 0.00 44 THR A C 8
ATOM 12229 O O . THR A 1 44 ? 16.062 4.050 -1.428 1.00 0.00 44 THR A O 8
ATOM 12240 N N . GLY A 1 45 ? 16.262 1.898 -2.071 1.00 0.00 45 GLY A N 8
ATOM 12241 C CA . GLY A 1 45 ? 15.815 2.162 -3.424 1.00 0.00 45 GLY A CA 8
ATOM 12242 C C . GLY A 1 45 ? 14.310 2.130 -3.521 1.00 0.00 45 GLY A C 8
ATOM 12243 O O . GLY A 1 45 ? 13.646 1.556 -2.664 1.00 0.00 45 GLY A O 8
ATOM 12247 N N . ILE A 1 46 ? 13.762 2.747 -4.553 1.00 0.00 46 ILE A N 8
ATOM 12248 C CA . ILE A 1 46 ? 12.318 2.828 -4.698 1.00 0.00 46 ILE A CA 8
ATOM 12249 C C . ILE A 1 46 ? 11.878 2.423 -6.102 1.00 0.00 46 ILE A C 8
ATOM 12250 O O . ILE A 1 46 ? 12.222 3.081 -7.087 1.00 0.00 46 ILE A O 8
ATOM 12266 N N . GLU A 1 47 ? 11.131 1.332 -6.183 1.00 0.00 47 GLU A N 8
ATOM 12267 C CA . GLU A 1 47 ? 10.516 0.912 -7.431 1.00 0.00 47 GLU A CA 8
ATOM 12268 C C . GLU A 1 47 ? 9.194 1.638 -7.623 1.00 0.00 47 GLU A C 8
ATOM 12269 O O . GLU A 1 47 ? 8.457 1.850 -6.654 1.00 0.00 47 GLU A O 8
ATOM 12281 N N . ASN A 1 48 ? 8.918 2.026 -8.867 1.00 0.00 48 ASN A N 8
ATOM 12282 C CA . ASN A 1 48 ? 7.653 2.666 -9.250 1.00 0.00 48 ASN A CA 8
ATOM 12283 C C . ASN A 1 48 ? 7.613 4.125 -8.809 1.00 0.00 48 ASN A C 8
ATOM 12284 O O . ASN A 1 48 ? 7.544 5.023 -9.649 1.00 0.00 48 ASN A O 8
ATOM 12295 N N . GLU A 1 49 ? 7.681 4.343 -7.496 1.00 0.00 49 GLU A N 8
ATOM 12296 C CA . GLU A 1 49 ? 7.597 5.679 -6.901 1.00 0.00 49 GLU A CA 8
ATOM 12297 C C . GLU A 1 49 ? 6.209 6.283 -7.108 1.00 0.00 49 GLU A C 8
ATOM 12298 O O . GLU A 1 49 ? 5.821 6.634 -8.227 1.00 0.00 49 GLU A O 8
ATOM 12310 N N . LEU A 1 50 ? 5.467 6.402 -6.018 1.00 0.00 50 LEU A N 8
ATOM 12311 C CA . LEU A 1 50 ? 4.098 6.893 -6.065 1.00 0.00 50 LEU A CA 8
ATOM 12312 C C . LEU A 1 50 ? 4.045 8.344 -6.525 1.00 0.00 50 LEU A C 8
ATOM 12313 O O . LEU A 1 50 ? 4.621 9.235 -5.897 1.00 0.00 50 LEU A O 8
ATOM 12329 N N . THR A 1 51 ? 3.355 8.568 -7.632 1.00 0.00 51 THR A N 8
ATOM 12330 C CA . THR A 1 51 ? 3.224 9.890 -8.210 1.00 0.00 51 THR A CA 8
ATOM 12331 C C . THR A 1 51 ? 2.336 10.789 -7.348 1.00 0.00 51 THR A C 8
ATOM 12332 O O . THR A 1 51 ? 1.400 10.313 -6.705 1.00 0.00 51 THR A O 8
ATOM 12343 N N . GLU A 1 52 ? 2.634 12.085 -7.349 1.00 0.00 52 GLU A N 8
ATOM 12344 C CA . GLU A 1 52 ? 1.914 13.058 -6.528 1.00 0.00 52 GLU A CA 8
ATOM 12345 C C . GLU A 1 52 ? 0.420 13.044 -6.823 1.00 0.00 52 GLU A C 8
ATOM 12346 O O . GLU A 1 52 ? -0.404 13.125 -5.910 1.00 0.00 52 GLU A O 8
ATOM 12358 N N . LYS A 1 53 ? 0.077 12.941 -8.099 1.00 0.00 53 LYS A N 8
ATOM 12359 C CA . LYS A 1 53 ? -1.318 12.915 -8.515 1.00 0.00 53 LYS A CA 8
ATOM 12360 C C . LYS A 1 53 ? -2.032 11.722 -7.887 1.00 0.00 53 LYS A C 8
ATOM 12361 O O . LYS A 1 53 ? -3.160 11.839 -7.410 1.00 0.00 53 LYS A O 8
ATOM 12380 N N . ASP A 1 54 ? -1.352 10.580 -7.863 1.00 0.00 54 ASP A N 8
ATOM 12381 C CA . ASP A 1 54 ? -1.917 9.362 -7.296 1.00 0.00 54 ASP A CA 8
ATOM 12382 C C . ASP A 1 54 ? -1.988 9.446 -5.781 1.00 0.00 54 ASP A C 8
ATOM 12383 O O . ASP A 1 54 ? -2.957 8.994 -5.177 1.00 0.00 54 ASP A O 8
ATOM 12392 N N . VAL A 1 55 ? -0.971 10.036 -5.176 1.00 0.00 55 VAL A N 8
ATOM 12393 C CA . VAL A 1 55 ? -0.921 10.188 -3.728 1.00 0.00 55 VAL A CA 8
ATOM 12394 C C . VAL A 1 55 ? -2.080 11.041 -3.210 1.00 0.00 55 VAL A C 8
ATOM 12395 O O . VAL A 1 55 ? -2.733 10.683 -2.228 1.00 0.00 55 VAL A O 8
ATOM 12408 N N . ASN A 1 56 ? -2.342 12.153 -3.882 1.00 0.00 56 ASN A N 8
ATOM 12409 C CA . ASN A 1 56 ? -3.358 13.099 -3.426 1.00 0.00 56 ASN A CA 8
ATOM 12410 C C . ASN A 1 56 ? -4.771 12.586 -3.694 1.00 0.00 56 ASN A C 8
ATOM 12411 O O . ASN A 1 56 ? -5.709 12.934 -2.977 1.00 0.00 56 ASN A O 8
ATOM 12422 N N . ILE A 1 57 ? -4.929 11.762 -4.724 1.00 0.00 57 ILE A N 8
ATOM 12423 C CA . ILE A 1 57 ? -6.236 11.190 -5.043 1.00 0.00 57 ILE A CA 8
ATOM 12424 C C . ILE A 1 57 ? -6.464 9.894 -4.259 1.00 0.00 57 ILE A C 8
ATOM 12425 O O . ILE A 1 57 ? -7.602 9.534 -3.945 1.00 0.00 57 ILE A O 8
ATOM 12441 N N . GLY A 1 58 ? -5.374 9.197 -3.957 1.00 0.00 58 GLY A N 8
ATOM 12442 C CA . GLY A 1 58 ? -5.445 7.999 -3.145 1.00 0.00 58 GLY A CA 8
ATOM 12443 C C . GLY A 1 58 ? -6.061 8.259 -1.786 1.00 0.00 58 GLY A C 8
ATOM 12444 O O . GLY A 1 58 ? -5.665 9.191 -1.083 1.00 0.00 58 GLY A O 8
ATOM 12448 N N . GLU A 1 59 ? -7.029 7.436 -1.424 1.00 0.00 59 GLU A N 8
ATOM 12449 C CA . GLU A 1 59 ? -7.752 7.598 -0.173 1.00 0.00 59 GLU A CA 8
ATOM 12450 C C . GLU A 1 59 ? -6.967 7.010 0.990 1.00 0.00 59 GLU A C 8
ATOM 12451 O O . GLU A 1 59 ? -6.397 7.737 1.806 1.00 0.00 59 GLU A O 8
ATOM 12463 N N . VAL A 1 60 ? -6.916 5.689 1.042 1.00 0.00 60 VAL A N 8
ATOM 12464 C CA . VAL A 1 60 ? -6.272 4.997 2.139 1.00 0.00 60 VAL A CA 8
ATOM 12465 C C . VAL A 1 60 ? -4.838 4.649 1.784 1.00 0.00 60 VAL A C 8
ATOM 12466 O O . VAL A 1 60 ? -4.528 4.350 0.629 1.00 0.00 60 VAL A O 8
ATOM 12479 N N . VAL A 1 61 ? -3.964 4.715 2.774 1.00 0.00 61 VAL A N 8
ATOM 12480 C CA . VAL A 1 61 ? -2.561 4.420 2.571 1.00 0.00 61 VAL A CA 8
ATOM 12481 C C . VAL A 1 61 ? -2.199 3.115 3.265 1.00 0.00 61 VAL A C 8
ATOM 12482 O O . VAL A 1 61 ? -2.331 2.991 4.482 1.00 0.00 61 VAL A O 8
ATOM 12495 N N . ILE A 1 62 ? -1.757 2.146 2.485 1.00 0.00 62 ILE A N 8
ATOM 12496 C CA . ILE A 1 62 ? -1.410 0.838 3.014 1.00 0.00 62 ILE A CA 8
ATOM 12497 C C . ILE A 1 62 ? 0.101 0.641 2.999 1.00 0.00 62 ILE A C 8
ATOM 12498 O O . ILE A 1 62 ? 0.767 0.950 2.015 1.00 0.00 62 ILE A O 8
ATOM 12514 N N . PHE A 1 63 ? 0.643 0.149 4.099 1.00 0.00 63 PHE A N 8
ATOM 12515 C CA . PHE A 1 63 ? 2.062 -0.146 4.170 1.00 0.00 63 PHE A CA 8
ATOM 12516 C C . PHE A 1 63 ? 2.295 -1.597 4.547 1.00 0.00 63 PHE A C 8
ATOM 12517 O O . PHE A 1 63 ? 1.654 -2.126 5.454 1.00 0.00 63 PHE A O 8
ATOM 12534 N N . ALA A 1 64 ? 3.200 -2.231 3.828 1.00 0.00 64 ALA A N 8
ATOM 12535 C CA . ALA A 1 64 ? 3.664 -3.567 4.156 1.00 0.00 64 ALA A CA 8
ATOM 12536 C C . ALA A 1 64 ? 5.180 -3.552 4.162 1.00 0.00 64 ALA A C 8
ATOM 12537 O O . ALA A 1 64 ? 5.819 -3.715 3.121 1.00 0.00 64 ALA A O 8
ATOM 12544 N N . VAL A 1 65 ? 5.762 -3.309 5.324 1.00 0.00 65 VAL A N 8
ATOM 12545 C CA . VAL A 1 65 ? 7.174 -2.982 5.383 1.00 0.00 65 VAL A CA 8
ATOM 12546 C C . VAL A 1 65 ? 7.947 -3.793 6.416 1.00 0.00 65 VAL A C 8
ATOM 12547 O O . VAL A 1 65 ? 7.411 -4.231 7.434 1.00 0.00 65 VAL A O 8
ATOM 12560 N N . ASP A 1 66 ? 9.217 -3.990 6.104 1.00 0.00 66 ASP A N 8
ATOM 12561 C CA . ASP A 1 66 ? 10.182 -4.608 7.000 1.00 0.00 66 ASP A CA 8
ATOM 12562 C C . ASP A 1 66 ? 11.116 -3.526 7.540 1.00 0.00 66 ASP A C 8
ATOM 12563 O O . ASP A 1 66 ? 11.587 -3.598 8.677 1.00 0.00 66 ASP A O 8
ATOM 12572 N N . THR A 1 67 ? 11.343 -2.512 6.714 1.00 0.00 67 THR A N 8
ATOM 12573 C CA . THR A 1 67 ? 12.174 -1.375 7.077 1.00 0.00 67 THR A CA 8
ATOM 12574 C C . THR A 1 67 ? 11.323 -0.100 7.049 1.00 0.00 67 THR A C 8
ATOM 12575 O O . THR A 1 67 ? 10.099 -0.180 6.917 1.00 0.00 67 THR A O 8
ATOM 12586 N N . LYS A 1 68 ? 11.949 1.062 7.186 1.00 0.00 68 LYS A N 8
ATOM 12587 C CA . LYS A 1 68 ? 11.213 2.321 7.155 1.00 0.00 68 LYS A CA 8
ATOM 12588 C C . LYS A 1 68 ? 10.881 2.707 5.715 1.00 0.00 68 LYS A C 8
ATOM 12589 O O . LYS A 1 68 ? 11.434 2.143 4.771 1.00 0.00 68 LYS A O 8
ATOM 12608 N N . VAL A 1 69 ? 9.997 3.681 5.547 1.00 0.00 69 VAL A N 8
ATOM 12609 C CA . VAL A 1 69 ? 9.568 4.090 4.219 1.00 0.00 69 VAL A CA 8
ATOM 12610 C C . VAL A 1 69 ? 10.034 5.511 3.931 1.00 0.00 69 VAL A C 8
ATOM 12611 O O . VAL A 1 69 ? 10.001 6.370 4.809 1.00 0.00 69 VAL A O 8
ATOM 12624 N N . ARG A 1 70 ? 10.475 5.751 2.706 1.00 0.00 70 ARG A N 8
ATOM 12625 C CA . ARG A 1 70 ? 10.955 7.068 2.314 1.00 0.00 70 ARG A CA 8
ATOM 12626 C C . ARG A 1 70 ? 9.797 7.994 1.954 1.00 0.00 70 ARG A C 8
ATOM 12627 O O . ARG A 1 70 ? 9.633 9.055 2.553 1.00 0.00 70 ARG A O 8
ATOM 12648 N N . ASN A 1 71 ? 8.976 7.579 0.996 1.00 0.00 71 ASN A N 8
ATOM 12649 C CA . ASN A 1 71 ? 7.882 8.419 0.505 1.00 0.00 71 ASN A CA 8
ATOM 12650 C C . ASN A 1 71 ? 6.722 8.485 1.495 1.00 0.00 71 ASN A C 8
ATOM 12651 O O . ASN A 1 71 ? 5.787 9.262 1.303 1.00 0.00 71 ASN A O 8
ATOM 12662 N N . LYS A 1 72 ? 6.795 7.683 2.555 1.00 0.00 72 LYS A N 8
ATOM 12663 C CA . LYS A 1 72 ? 5.758 7.651 3.593 1.00 0.00 72 LYS A CA 8
ATOM 12664 C C . LYS A 1 72 ? 5.472 9.052 4.137 1.00 0.00 72 LYS A C 8
ATOM 12665 O O . LYS A 1 72 ? 4.360 9.345 4.578 1.00 0.00 72 LYS A O 8
ATOM 12684 N N . GLU A 1 73 ? 6.479 9.912 4.067 1.00 0.00 73 GLU A N 8
ATOM 12685 C CA . GLU A 1 73 ? 6.395 11.281 4.564 1.00 0.00 73 GLU A CA 8
ATOM 12686 C C . GLU A 1 73 ? 5.182 12.055 4.023 1.00 0.00 73 GLU A C 8
ATOM 12687 O O . GLU A 1 73 ? 4.605 12.878 4.733 1.00 0.00 73 GLU A O 8
ATOM 12699 N N . ARG A 1 74 ? 4.782 11.798 2.778 1.00 0.00 74 ARG A N 8
ATOM 12700 C CA . ARG A 1 74 ? 3.702 12.567 2.168 1.00 0.00 74 ARG A CA 8
ATOM 12701 C C . ARG A 1 74 ? 2.316 12.071 2.589 1.00 0.00 74 ARG A C 8
ATOM 12702 O O . ARG A 1 74 ? 1.307 12.700 2.271 1.00 0.00 74 ARG A O 8
ATOM 12723 N N . PHE A 1 75 ? 2.257 10.954 3.297 1.00 0.00 75 PHE A N 8
ATOM 12724 C CA . PHE A 1 75 ? 0.996 10.435 3.796 1.00 0.00 75 PHE A CA 8
ATOM 12725 C C . PHE A 1 75 ? 0.787 10.831 5.258 1.00 0.00 75 PHE A C 8
ATOM 12726 O O . PHE A 1 75 ? -0.011 10.219 5.968 1.00 0.00 75 PHE A O 8
ATOM 12743 N N . ASP A 1 76 ? 1.490 11.877 5.681 1.00 0.00 76 ASP A N 8
ATOM 12744 C CA . ASP A 1 76 ? 1.480 12.334 7.073 1.00 0.00 76 ASP A CA 8
ATOM 12745 C C . ASP A 1 76 ? 0.070 12.649 7.579 1.00 0.00 76 ASP A C 8
ATOM 12746 O O . ASP A 1 76 ? -0.280 12.300 8.705 1.00 0.00 76 ASP A O 8
ATOM 12755 N N . GLY A 1 77 ? -0.735 13.298 6.752 1.00 0.00 77 GLY A N 8
ATOM 12756 C CA . GLY A 1 77 ? -2.073 13.668 7.165 1.00 0.00 77 GLY A CA 8
ATOM 12757 C C . GLY A 1 77 ? -3.118 12.779 6.538 1.00 0.00 77 GLY A C 8
ATOM 12758 O O . GLY A 1 77 ? -4.309 13.096 6.546 1.00 0.00 77 GLY A O 8
ATOM 12762 N N . LYS A 1 78 ? -2.671 11.656 6.002 1.00 0.00 78 LYS A N 8
ATOM 12763 C CA . LYS A 1 78 ? -3.552 10.731 5.311 1.00 0.00 78 LYS A CA 8
ATOM 12764 C C . LYS A 1 78 ? -3.771 9.489 6.164 1.00 0.00 78 LYS A C 8
ATOM 12765 O O . LYS A 1 78 ? -3.016 9.237 7.099 1.00 0.00 78 LYS A O 8
ATOM 12784 N N . VAL A 1 79 ? -4.809 8.727 5.854 1.00 0.00 79 VAL A N 8
ATOM 12785 C CA . VAL A 1 79 ? -5.165 7.566 6.661 1.00 0.00 79 VAL A CA 8
ATOM 12786 C C . VAL A 1 79 ? -4.188 6.418 6.414 1.00 0.00 79 VAL A C 8
ATOM 12787 O O . VAL A 1 79 ? -4.073 5.904 5.300 1.00 0.00 79 VAL A O 8
ATOM 12800 N N . VAL A 1 80 ? -3.474 6.036 7.463 1.00 0.00 80 VAL A N 8
ATOM 12801 C CA . VAL A 1 80 ? -2.395 5.068 7.344 1.00 0.00 80 VAL A CA 8
ATOM 12802 C C . VAL A 1 80 ? -2.762 3.728 7.976 1.00 0.00 80 VAL A C 8
ATOM 12803 O O . VAL A 1 80 ? -3.078 3.650 9.164 1.00 0.00 80 VAL A O 8
ATOM 12816 N N . LEU A 1 81 ? -2.721 2.682 7.163 1.00 0.00 81 LEU A N 8
ATOM 12817 C CA . LEU A 1 81 ? -2.901 1.320 7.639 1.00 0.00 81 LEU A CA 8
ATOM 12818 C C . LEU A 1 81 ? -1.632 0.531 7.331 1.00 0.00 81 LEU A C 8
ATOM 12819 O O . LEU A 1 81 ? -1.332 0.244 6.172 1.00 0.00 81 LEU A O 8
ATOM 12835 N N . GLU A 1 82 ? -0.882 0.197 8.370 1.00 0.00 82 GLU A N 8
ATOM 12836 C CA . GLU A 1 82 ? 0.410 -0.444 8.195 1.00 0.00 82 GLU A CA 8
ATOM 12837 C C . GLU A 1 82 ? 0.404 -1.858 8.768 1.00 0.00 82 GLU A C 8
ATOM 12838 O O . GLU A 1 82 ? -0.051 -2.085 9.893 1.00 0.00 82 GLU A O 8
ATOM 12850 N N . VAL A 1 83 ? 0.902 -2.798 7.980 1.00 0.00 83 VAL A N 8
ATOM 12851 C CA . VAL A 1 83 ? 1.008 -4.194 8.386 1.00 0.00 83 VAL A CA 8
ATOM 12852 C C . VAL A 1 83 ? 2.380 -4.746 7.999 1.00 0.00 83 VAL A C 8
ATOM 12853 O O . VAL A 1 83 ? 3.119 -4.104 7.249 1.00 0.00 83 VAL A O 8
ATOM 12866 N N . PRO A 1 84 ? 2.756 -5.928 8.520 1.00 0.00 84 PRO A N 8
ATOM 12867 C CA . PRO A 1 84 ? 3.995 -6.606 8.122 1.00 0.00 84 PRO A CA 8
ATOM 12868 C C . PRO A 1 84 ? 3.995 -6.945 6.632 1.00 0.00 84 PRO A C 8
ATOM 12869 O O . PRO A 1 84 ? 2.938 -7.138 6.032 1.00 0.00 84 PRO A O 8
ATOM 12880 N N . VAL A 1 85 ? 5.180 -7.034 6.046 1.00 0.00 85 VAL A N 8
ATOM 12881 C CA . VAL A 1 85 ? 5.316 -7.238 4.605 1.00 0.00 85 VAL A CA 8
ATOM 12882 C C . VAL A 1 85 ? 4.799 -8.620 4.188 1.00 0.00 85 VAL A C 8
ATOM 12883 O O . VAL A 1 85 ? 4.407 -8.833 3.042 1.00 0.00 85 VAL A O 8
ATOM 12896 N N . SER A 1 86 ? 4.797 -9.553 5.129 1.00 0.00 86 SER A N 8
ATOM 12897 C CA . SER A 1 86 ? 4.309 -10.905 4.885 1.00 0.00 86 SER A CA 8
ATOM 12898 C C . SER A 1 86 ? 2.777 -10.970 4.831 1.00 0.00 86 SER A C 8
ATOM 12899 O O . SER A 1 86 ? 2.207 -11.876 4.222 1.00 0.00 86 SER A O 8
ATOM 12907 N N . ALA A 1 87 ? 2.121 -9.991 5.448 1.00 0.00 87 ALA A N 8
ATOM 12908 C CA . ALA A 1 87 ? 0.669 -10.022 5.626 1.00 0.00 87 ALA A CA 8
ATOM 12909 C C . ALA A 1 87 ? -0.115 -9.942 4.305 1.00 0.00 87 ALA A C 8
ATOM 12910 O O . ALA A 1 87 ? -0.967 -10.792 4.052 1.00 0.00 87 ALA A O 8
ATOM 12917 N N . PRO A 1 88 ? 0.155 -8.944 3.430 1.00 0.00 88 PRO A N 8
ATOM 12918 C CA . PRO A 1 88 ? -0.649 -8.728 2.217 1.00 0.00 88 PRO A CA 8
ATOM 12919 C C . PRO A 1 88 ? -0.470 -9.822 1.166 1.00 0.00 88 PRO A C 8
ATOM 12920 O O . PRO A 1 88 ? -1.123 -9.799 0.127 1.00 0.00 88 PRO A O 8
ATOM 12931 N N . ILE A 1 89 ? 0.420 -10.769 1.428 1.00 0.00 89 ILE A N 8
ATOM 12932 C CA . ILE A 1 89 ? 0.606 -11.893 0.527 1.00 0.00 89 ILE A CA 8
ATOM 12933 C C . ILE A 1 89 ? -0.586 -12.840 0.633 1.00 0.00 89 ILE A C 8
ATOM 12934 O O . ILE A 1 89 ? -1.125 -13.310 -0.372 1.00 0.00 89 ILE A O 8
ATOM 12950 N N . LYS A 1 90 ? -1.000 -13.109 1.864 1.00 0.00 90 LYS A N 8
ATOM 12951 C CA . LYS A 1 90 ? -2.159 -13.950 2.113 1.00 0.00 90 LYS A CA 8
ATOM 12952 C C . LYS A 1 90 ? -3.409 -13.108 2.353 1.00 0.00 90 LYS A C 8
ATOM 12953 O O . LYS A 1 90 ? -4.451 -13.326 1.731 1.00 0.00 90 LYS A O 8
ATOM 12972 N N . ASP A 1 91 ? -3.287 -12.127 3.236 1.00 0.00 91 ASP A N 8
ATOM 12973 C CA . ASP A 1 91 ? -4.436 -11.358 3.703 1.00 0.00 91 ASP A CA 8
ATOM 12974 C C . ASP A 1 91 ? -4.611 -10.065 2.921 1.00 0.00 91 ASP A C 8
ATOM 12975 O O . ASP A 1 91 ? -5.031 -9.054 3.480 1.00 0.00 91 ASP A O 8
ATOM 12984 N N . ALA A 1 92 ? -4.325 -10.107 1.627 1.00 0.00 92 ALA A N 8
ATOM 12985 C CA . ALA A 1 92 ? -4.433 -8.925 0.773 1.00 0.00 92 ALA A CA 8
ATOM 12986 C C . ALA A 1 92 ? -5.813 -8.281 0.889 1.00 0.00 92 ALA A C 8
ATOM 12987 O O . ALA A 1 92 ? -5.925 -7.077 1.112 1.00 0.00 92 ALA A O 8
ATOM 12994 N N . GLU A 1 93 ? -6.856 -9.094 0.769 1.00 0.00 93 GLU A N 8
ATOM 12995 C CA . GLU A 1 93 ? -8.226 -8.599 0.843 1.00 0.00 93 GLU A CA 8
ATOM 12996 C C . GLU A 1 93 ? -8.527 -8.043 2.231 1.00 0.00 93 GLU A C 8
ATOM 12997 O O . GLU A 1 93 ? -9.232 -7.047 2.368 1.00 0.00 93 GLU A O 8
ATOM 13009 N N . LYS A 1 94 ? -7.964 -8.681 3.250 1.00 0.00 94 LYS A N 8
ATOM 13010 C CA . LYS A 1 94 ? -8.185 -8.264 4.628 1.00 0.00 94 LYS A CA 8
ATOM 13011 C C . LYS A 1 94 ? -7.577 -6.890 4.863 1.00 0.00 94 LYS A C 8
ATOM 13012 O O . LYS A 1 94 ? -8.209 -6.016 5.448 1.00 0.00 94 LYS A O 8
ATOM 13031 N N . VAL A 1 95 ? -6.358 -6.710 4.377 1.00 0.00 95 VAL A N 8
ATOM 13032 C CA . VAL A 1 95 ? -5.638 -5.450 4.517 1.00 0.00 95 VAL A CA 8
ATOM 13033 C C . VAL A 1 95 ? -6.393 -4.312 3.827 1.00 0.00 95 VAL A C 8
ATOM 13034 O O . VAL A 1 95 ? -6.553 -3.225 4.387 1.00 0.00 95 VAL A O 8
ATOM 13047 N N . ILE A 1 96 ? -6.864 -4.578 2.616 1.00 0.00 96 ILE A N 8
ATOM 13048 C CA . ILE A 1 96 ? -7.618 -3.594 1.846 1.00 0.00 96 ILE A CA 8
ATOM 13049 C C . ILE A 1 96 ? -8.930 -3.251 2.545 1.00 0.00 96 ILE A C 8
ATOM 13050 O O . ILE A 1 96 ? -9.244 -2.078 2.756 1.00 0.00 96 ILE A O 8
ATOM 13066 N N . ASN A 1 97 ? -9.682 -4.285 2.915 1.00 0.00 97 ASN A N 8
ATOM 13067 C CA . ASN A 1 97 ? -10.960 -4.104 3.598 1.00 0.00 97 ASN A CA 8
ATOM 13068 C C . ASN A 1 97 ? -10.777 -3.357 4.909 1.00 0.00 97 ASN A C 8
ATOM 13069 O O . ASN A 1 97 ? -11.561 -2.473 5.238 1.00 0.00 97 ASN A O 8
ATOM 13080 N N . ALA A 1 98 ? -9.728 -3.705 5.648 1.00 0.00 98 ALA A N 8
ATOM 13081 C CA . ALA A 1 98 ? -9.440 -3.061 6.924 1.00 0.00 98 ALA A CA 8
ATOM 13082 C C . ALA A 1 98 ? -9.200 -1.567 6.742 1.00 0.00 98 ALA A C 8
ATOM 13083 O O . ALA A 1 98 ? -9.649 -0.757 7.550 1.00 0.00 98 ALA A O 8
ATOM 13090 N N . ALA A 1 99 ? -8.506 -1.210 5.665 1.00 0.00 99 ALA A N 8
ATOM 13091 C CA . ALA A 1 99 ? -8.220 0.187 5.366 1.00 0.00 99 ALA A CA 8
ATOM 13092 C C . ALA A 1 99 ? -9.513 0.969 5.138 1.00 0.00 99 ALA A C 8
ATOM 13093 O O . ALA A 1 99 ? -9.715 2.035 5.722 1.00 0.00 99 ALA A O 8
ATOM 13100 N N . LEU A 1 100 ? -10.396 0.430 4.302 1.00 0.00 100 LEU A N 8
ATOM 13101 C CA . LEU A 1 100 ? -11.686 1.056 4.039 1.00 0.00 100 LEU A CA 8
ATOM 13102 C C . LEU A 1 100 ? -12.566 1.024 5.285 1.00 0.00 100 LEU A C 8
ATOM 13103 O O . LEU A 1 100 ? -13.373 1.926 5.516 1.00 0.00 100 LEU A O 8
ATOM 13119 N N . ALA A 1 101 ? -12.393 -0.011 6.096 1.00 0.00 101 ALA A N 8
ATOM 13120 C CA . ALA A 1 101 ? -13.160 -0.167 7.324 1.00 0.00 101 ALA A CA 8
ATOM 13121 C C . ALA A 1 101 ? -12.821 0.920 8.341 1.00 0.00 101 ALA A C 8
ATOM 13122 O O . ALA A 1 101 ? -13.579 1.157 9.278 1.00 0.00 101 ALA A O 8
ATOM 13129 N N . LEU A 1 102 ? -11.689 1.580 8.148 1.00 0.00 102 LEU A N 8
ATOM 13130 C CA . LEU A 1 102 ? -11.259 2.638 9.053 1.00 0.00 102 LEU A CA 8
ATOM 13131 C C . LEU A 1 102 ? -11.980 3.952 8.756 1.00 0.00 102 LEU A C 8
ATOM 13132 O O . LEU A 1 102 ? -12.022 4.851 9.598 1.00 0.00 102 LEU A O 8
ATOM 13148 N N . ILE A 1 103 ? -12.539 4.069 7.556 1.00 0.00 103 ILE A N 8
ATOM 13149 C CA . ILE A 1 103 ? -13.211 5.300 7.157 1.00 0.00 103 ILE A CA 8
ATOM 13150 C C . ILE A 1 103 ? -14.699 5.081 6.884 1.00 0.00 103 ILE A C 8
ATOM 13151 O O . ILE A 1 103 ? -15.534 5.900 7.266 1.00 0.00 103 ILE A O 8
ATOM 13167 N N . ASP A 1 104 ? -15.031 3.977 6.230 1.00 0.00 104 ASP A N 8
ATOM 13168 C CA . ASP A 1 104 ? -16.411 3.718 5.834 1.00 0.00 104 ASP A CA 8
ATOM 13169 C C . ASP A 1 104 ? -16.946 2.444 6.475 1.00 0.00 104 ASP A C 8
ATOM 13170 O O . ASP A 1 104 ? -18.154 2.271 6.608 1.00 0.00 104 ASP A O 8
ATOM 13179 N N . GLU A 1 105 ? -16.032 1.570 6.880 1.00 0.00 105 GLU A N 8
ATOM 13180 C CA . GLU A 1 105 ? -16.380 0.262 7.438 1.00 0.00 105 GLU A CA 8
ATOM 13181 C C . GLU A 1 105 ? -17.018 -0.640 6.393 1.00 0.00 105 GLU A C 8
ATOM 13182 O O . GLU A 1 105 ? -18.240 -0.662 6.234 1.00 0.00 105 GLU A O 8
ATOM 13194 N N . LYS A 1 106 ? -16.188 -1.360 5.669 1.00 0.00 106 LYS A N 8
ATOM 13195 C CA . LYS A 1 106 ? -16.669 -2.381 4.762 1.00 0.00 106 LYS A CA 8
ATOM 13196 C C . LYS A 1 106 ? -16.133 -3.738 5.185 1.00 0.00 106 LYS A C 8
ATOM 13197 O O . LYS A 1 106 ? -16.954 -4.619 5.521 1.00 0.00 106 LYS A O 8
ATOM 13217 N N . MET A 1 1 ? -17.199 0.161 -7.927 1.00 0.00 1 MET A N 9
ATOM 13218 C CA . MET A 1 1 ? -16.535 0.998 -6.904 1.00 0.00 1 MET A CA 9
ATOM 13219 C C . MET A 1 1 ? -15.285 1.651 -7.478 1.00 0.00 1 MET A C 9
ATOM 13220 O O . MET A 1 1 ? -15.259 2.858 -7.723 1.00 0.00 1 MET A O 9
ATOM 13236 N N . LYS A 1 2 ? -14.264 0.828 -7.707 1.00 0.00 2 LYS A N 9
ATOM 13237 C CA . LYS A 1 2 ? -12.956 1.288 -8.164 1.00 0.00 2 LYS A CA 9
ATOM 13238 C C . LYS A 1 2 ? -12.421 2.401 -7.269 1.00 0.00 2 LYS A C 9
ATOM 13239 O O . LYS A 1 2 ? -12.493 3.586 -7.603 1.00 0.00 2 LYS A O 9
ATOM 13258 N N . ARG A 1 3 ? -11.906 2.009 -6.112 1.00 0.00 3 ARG A N 9
ATOM 13259 C CA . ARG A 1 3 ? -11.374 2.962 -5.154 1.00 0.00 3 ARG A CA 9
ATOM 13260 C C . ARG A 1 3 ? -9.903 3.226 -5.456 1.00 0.00 3 ARG A C 9
ATOM 13261 O O . ARG A 1 3 ? -9.302 2.531 -6.269 1.00 0.00 3 ARG A O 9
ATOM 13282 N N . LYS A 1 4 ? -9.334 4.229 -4.809 1.00 0.00 4 LYS A N 9
ATOM 13283 C CA . LYS A 1 4 ? -7.943 4.594 -5.040 1.00 0.00 4 LYS A CA 9
ATOM 13284 C C . LYS A 1 4 ? -7.116 4.266 -3.807 1.00 0.00 4 LYS A C 9
ATOM 13285 O O . LYS A 1 4 ? -7.456 4.691 -2.703 1.00 0.00 4 LYS A O 9
ATOM 13304 N N . ILE A 1 5 ? -6.050 3.503 -3.980 1.00 0.00 5 ILE A N 9
ATOM 13305 C CA . ILE A 1 5 ? -5.216 3.107 -2.852 1.00 0.00 5 ILE A CA 9
ATOM 13306 C C . ILE A 1 5 ? -3.734 3.214 -3.194 1.00 0.00 5 ILE A C 9
ATOM 13307 O O . ILE A 1 5 ? -3.298 2.745 -4.242 1.00 0.00 5 ILE A O 9
ATOM 13323 N N . ILE A 1 6 ? -2.965 3.839 -2.315 1.00 0.00 6 ILE A N 9
ATOM 13324 C CA . ILE A 1 6 ? -1.518 3.838 -2.447 1.00 0.00 6 ILE A CA 9
ATOM 13325 C C . ILE A 1 6 ? -0.915 2.998 -1.330 1.00 0.00 6 ILE A C 9
ATOM 13326 O O . ILE A 1 6 ? -1.275 3.154 -0.163 1.00 0.00 6 ILE A O 9
ATOM 13342 N N . ALA A 1 7 ? -0.031 2.086 -1.683 1.00 0.00 7 ALA A N 9
ATOM 13343 C CA . ALA A 1 7 ? 0.518 1.158 -0.712 1.00 0.00 7 ALA A CA 9
ATOM 13344 C C . ALA A 1 7 ? 1.989 0.896 -0.976 1.00 0.00 7 ALA A C 9
ATOM 13345 O O . ALA A 1 7 ? 2.374 0.535 -2.084 1.00 0.00 7 ALA A O 9
ATOM 13352 N N . VAL A 1 8 ? 2.810 1.087 0.040 1.00 0.00 8 VAL A N 9
ATOM 13353 C CA . VAL A 1 8 ? 4.233 0.817 -0.078 1.00 0.00 8 VAL A CA 9
ATOM 13354 C C . VAL A 1 8 ? 4.544 -0.576 0.447 1.00 0.00 8 VAL A C 9
ATOM 13355 O O . VAL A 1 8 ? 4.305 -0.877 1.618 1.00 0.00 8 VAL A O 9
ATOM 13368 N N . THR A 1 9 ? 5.051 -1.428 -0.428 1.00 0.00 9 THR A N 9
ATOM 13369 C CA . THR A 1 9 ? 5.432 -2.777 -0.053 1.00 0.00 9 THR A CA 9
ATOM 13370 C C . THR A 1 9 ? 6.930 -2.969 -0.257 1.00 0.00 9 THR A C 9
ATOM 13371 O O . THR A 1 9 ? 7.420 -2.924 -1.387 1.00 0.00 9 THR A O 9
ATOM 13382 N N . ALA A 1 10 ? 7.658 -3.161 0.836 1.00 0.00 10 ALA A N 9
ATOM 13383 C CA . ALA A 1 10 ? 9.106 -3.276 0.770 1.00 0.00 10 ALA A CA 9
ATOM 13384 C C . ALA A 1 10 ? 9.657 -3.959 2.009 1.00 0.00 10 ALA A C 9
ATOM 13385 O O . ALA A 1 10 ? 8.994 -4.020 3.043 1.00 0.00 10 ALA A O 9
ATOM 13392 N N . CYS A 1 11 ? 10.867 -4.471 1.906 1.00 0.00 11 CYS A N 9
ATOM 13393 C CA . CYS A 1 11 ? 11.518 -5.114 3.030 1.00 0.00 11 CYS A CA 9
ATOM 13394 C C . CYS A 1 11 ? 13.026 -5.118 2.835 1.00 0.00 11 CYS A C 9
ATOM 13395 O O . CYS A 1 11 ? 13.510 -5.280 1.715 1.00 0.00 11 CYS A O 9
ATOM 13403 N N . ALA A 1 12 ? 13.758 -4.920 3.921 1.00 0.00 12 ALA A N 9
ATOM 13404 C CA . ALA A 1 12 ? 15.211 -4.910 3.867 1.00 0.00 12 ALA A CA 9
ATOM 13405 C C . ALA A 1 12 ? 15.745 -6.311 4.105 1.00 0.00 12 ALA A C 9
ATOM 13406 O O . ALA A 1 12 ? 16.784 -6.697 3.572 1.00 0.00 12 ALA A O 9
ATOM 13413 N N . THR A 1 13 ? 15.027 -7.064 4.920 1.00 0.00 13 THR A N 9
ATOM 13414 C CA . THR A 1 13 ? 15.351 -8.456 5.163 1.00 0.00 13 THR A CA 9
ATOM 13415 C C . THR A 1 13 ? 14.274 -9.357 4.566 1.00 0.00 13 THR A C 9
ATOM 13416 O O . THR A 1 13 ? 13.080 -9.097 4.726 1.00 0.00 13 THR A O 9
ATOM 13427 N N . GLY A 1 14 ? 14.702 -10.399 3.860 1.00 0.00 14 GLY A N 9
ATOM 13428 C CA . GLY A 1 14 ? 13.766 -11.270 3.177 1.00 0.00 14 GLY A CA 9
ATOM 13429 C C . GLY A 1 14 ? 13.164 -10.583 1.970 1.00 0.00 14 GLY A C 9
ATOM 13430 O O . GLY A 1 14 ? 11.943 -10.461 1.860 1.00 0.00 14 GLY A O 9
ATOM 13434 N N . VAL A 1 15 ? 14.033 -10.170 1.049 1.00 0.00 15 VAL A N 9
ATOM 13435 C CA . VAL A 1 15 ? 13.668 -9.292 -0.062 1.00 0.00 15 VAL A CA 9
ATOM 13436 C C . VAL A 1 15 ? 12.592 -9.877 -0.979 1.00 0.00 15 VAL A C 9
ATOM 13437 O O . VAL A 1 15 ? 11.970 -9.149 -1.753 1.00 0.00 15 VAL A O 9
ATOM 13450 N N . ALA A 1 16 ? 12.368 -11.185 -0.898 1.00 0.00 16 ALA A N 9
ATOM 13451 C CA . ALA A 1 16 ? 11.315 -11.828 -1.678 1.00 0.00 16 ALA A CA 9
ATOM 13452 C C . ALA A 1 16 ? 9.947 -11.252 -1.325 1.00 0.00 16 ALA A C 9
ATOM 13453 O O . ALA A 1 16 ? 9.030 -11.251 -2.146 1.00 0.00 16 ALA A O 9
ATOM 13460 N N . HIS A 1 17 ? 9.828 -10.744 -0.103 1.00 0.00 17 HIS A N 9
ATOM 13461 C CA . HIS A 1 17 ? 8.577 -10.171 0.371 1.00 0.00 17 HIS A CA 9
ATOM 13462 C C . HIS A 1 17 ? 8.205 -8.930 -0.430 1.00 0.00 17 HIS A C 9
ATOM 13463 O O . HIS A 1 17 ? 7.033 -8.708 -0.711 1.00 0.00 17 HIS A O 9
ATOM 13478 N N . THR A 1 18 ? 9.208 -8.140 -0.812 1.00 0.00 18 THR A N 9
ATOM 13479 C CA . THR A 1 18 ? 8.977 -6.898 -1.546 1.00 0.00 18 THR A CA 9
ATOM 13480 C C . THR A 1 18 ? 8.220 -7.157 -2.850 1.00 0.00 18 THR A C 9
ATOM 13481 O O . THR A 1 18 ? 7.346 -6.384 -3.242 1.00 0.00 18 THR A O 9
ATOM 13492 N N . TYR A 1 19 ? 8.541 -8.261 -3.505 1.00 0.00 19 TYR A N 9
ATOM 13493 C CA . TYR A 1 19 ? 7.975 -8.553 -4.811 1.00 0.00 19 TYR A CA 9
ATOM 13494 C C . TYR A 1 19 ? 6.691 -9.360 -4.676 1.00 0.00 19 TYR A C 9
ATOM 13495 O O . TYR A 1 19 ? 5.693 -9.071 -5.334 1.00 0.00 19 TYR A O 9
ATOM 13513 N N . MET A 1 20 ? 6.716 -10.359 -3.802 1.00 0.00 20 MET A N 9
ATOM 13514 C CA . MET A 1 20 ? 5.563 -11.231 -3.611 1.00 0.00 20 MET A CA 9
ATOM 13515 C C . MET A 1 20 ? 4.373 -10.456 -3.045 1.00 0.00 20 MET A C 9
ATOM 13516 O O . MET A 1 20 ? 3.240 -10.643 -3.488 1.00 0.00 20 MET A O 9
ATOM 13530 N N . ALA A 1 21 ? 4.636 -9.576 -2.081 1.00 0.00 21 ALA A N 9
ATOM 13531 C CA . ALA A 1 21 ? 3.574 -8.811 -1.433 1.00 0.00 21 ALA A CA 9
ATOM 13532 C C . ALA A 1 21 ? 2.871 -7.894 -2.422 1.00 0.00 21 ALA A C 9
ATOM 13533 O O . ALA A 1 21 ? 1.646 -7.861 -2.476 1.00 0.00 21 ALA A O 9
ATOM 13540 N N . ALA A 1 22 ? 3.654 -7.171 -3.212 1.00 0.00 22 ALA A N 9
ATOM 13541 C CA . ALA A 1 22 ? 3.108 -6.224 -4.178 1.00 0.00 22 ALA A CA 9
ATOM 13542 C C . ALA A 1 22 ? 2.215 -6.923 -5.200 1.00 0.00 22 ALA A C 9
ATOM 13543 O O . ALA A 1 22 ? 1.146 -6.424 -5.543 1.00 0.00 22 ALA A O 9
ATOM 13550 N N . GLN A 1 23 ? 2.650 -8.086 -5.671 1.00 0.00 23 GLN A N 9
ATOM 13551 C CA . GLN A 1 23 ? 1.897 -8.832 -6.677 1.00 0.00 23 GLN A CA 9
ATOM 13552 C C . GLN A 1 23 ? 0.627 -9.439 -6.085 1.00 0.00 23 GLN A C 9
ATOM 13553 O O . GLN A 1 23 ? -0.433 -9.412 -6.714 1.00 0.00 23 GLN A O 9
ATOM 13567 N N . ALA A 1 24 ? 0.737 -9.991 -4.881 1.00 0.00 24 ALA A N 9
ATOM 13568 C CA . ALA A 1 24 ? -0.410 -10.593 -4.210 1.00 0.00 24 ALA A CA 9
ATOM 13569 C C . ALA A 1 24 ? -1.413 -9.520 -3.809 1.00 0.00 24 ALA A C 9
ATOM 13570 O O . ALA A 1 24 ? -2.626 -9.714 -3.915 1.00 0.00 24 ALA A O 9
ATOM 13577 N N . LEU A 1 25 ? -0.894 -8.387 -3.358 1.00 0.00 25 LEU A N 9
ATOM 13578 C CA . LEU A 1 25 ? -1.722 -7.237 -3.033 1.00 0.00 25 LEU A CA 9
ATOM 13579 C C . LEU A 1 25 ? -2.399 -6.715 -4.296 1.00 0.00 25 LEU A C 9
ATOM 13580 O O . LEU A 1 25 ? -3.575 -6.350 -4.280 1.00 0.00 25 LEU A O 9
ATOM 13596 N N . LYS A 1 26 ? -1.643 -6.706 -5.391 1.00 0.00 26 LYS A N 9
ATOM 13597 C CA . LYS A 1 26 ? -2.162 -6.320 -6.699 1.00 0.00 26 LYS A CA 9
ATOM 13598 C C . LYS A 1 26 ? -3.319 -7.232 -7.091 1.00 0.00 26 LYS A C 9
ATOM 13599 O O . LYS A 1 26 ? -4.349 -6.774 -7.585 1.00 0.00 26 LYS A O 9
ATOM 13618 N N . LYS A 1 27 ? -3.130 -8.528 -6.856 1.00 0.00 27 LYS A N 9
ATOM 13619 C CA . LYS A 1 27 ? -4.133 -9.539 -7.152 1.00 0.00 27 LYS A CA 9
ATOM 13620 C C . LYS A 1 27 ? -5.421 -9.262 -6.378 1.00 0.00 27 LYS A C 9
ATOM 13621 O O . LYS A 1 27 ? -6.514 -9.281 -6.946 1.00 0.00 27 LYS A O 9
ATOM 13640 N N . GLY A 1 28 ? -5.280 -8.990 -5.084 1.00 0.00 28 GLY A N 9
ATOM 13641 C CA . GLY A 1 28 ? -6.432 -8.677 -4.258 1.00 0.00 28 GLY A CA 9
ATOM 13642 C C . GLY A 1 28 ? -7.131 -7.413 -4.716 1.00 0.00 28 GLY A C 9
ATOM 13643 O O . GLY A 1 28 ? -8.360 -7.364 -4.795 1.00 0.00 28 GLY A O 9
ATOM 13647 N N . ALA A 1 29 ? -6.342 -6.394 -5.034 1.00 0.00 29 ALA A N 9
ATOM 13648 C CA . ALA A 1 29 ? -6.877 -5.134 -5.528 1.00 0.00 29 ALA A CA 9
ATOM 13649 C C . ALA A 1 29 ? -7.582 -5.329 -6.864 1.00 0.00 29 ALA A C 9
ATOM 13650 O O . ALA A 1 29 ? -8.616 -4.716 -7.129 1.00 0.00 29 ALA A O 9
ATOM 13657 N N . LYS A 1 30 ? -7.018 -6.193 -7.700 1.00 0.00 30 LYS A N 9
ATOM 13658 C CA . LYS A 1 30 ? -7.613 -6.522 -8.986 1.00 0.00 30 LYS A CA 9
ATOM 13659 C C . LYS A 1 30 ? -8.937 -7.250 -8.785 1.00 0.00 30 LYS A C 9
ATOM 13660 O O . LYS A 1 30 ? -9.904 -7.016 -9.508 1.00 0.00 30 LYS A O 9
ATOM 13679 N N . LYS A 1 31 ? -8.972 -8.124 -7.787 1.00 0.00 31 LYS A N 9
ATOM 13680 C CA . LYS A 1 31 ? -10.168 -8.897 -7.482 1.00 0.00 31 LYS A CA 9
ATOM 13681 C C . LYS A 1 31 ? -11.296 -7.987 -7.008 1.00 0.00 31 LYS A C 9
ATOM 13682 O O . LYS A 1 31 ? -12.419 -8.063 -7.508 1.00 0.00 31 LYS A O 9
ATOM 13701 N N . MET A 1 32 ? -10.986 -7.123 -6.046 1.00 0.00 32 MET A N 9
ATOM 13702 C CA . MET A 1 32 ? -11.974 -6.201 -5.492 1.00 0.00 32 MET A CA 9
ATOM 13703 C C . MET A 1 32 ? -12.340 -5.131 -6.515 1.00 0.00 32 MET A C 9
ATOM 13704 O O . MET A 1 32 ? -13.422 -4.547 -6.459 1.00 0.00 32 MET A O 9
ATOM 13718 N N . GLY A 1 33 ? -11.434 -4.883 -7.446 1.00 0.00 33 GLY A N 9
ATOM 13719 C CA . GLY A 1 33 ? -11.710 -3.953 -8.519 1.00 0.00 33 GLY A CA 9
ATOM 13720 C C . GLY A 1 33 ? -11.456 -2.517 -8.118 1.00 0.00 33 GLY A C 9
ATOM 13721 O O . GLY A 1 33 ? -12.380 -1.705 -8.085 1.00 0.00 33 GLY A O 9
ATOM 13725 N N . ASN A 1 34 ? -10.211 -2.206 -7.793 1.00 0.00 34 ASN A N 9
ATOM 13726 C CA . ASN A 1 34 ? -9.828 -0.844 -7.455 1.00 0.00 34 ASN A CA 9
ATOM 13727 C C . ASN A 1 34 ? -8.524 -0.469 -8.142 1.00 0.00 34 ASN A C 9
ATOM 13728 O O . ASN A 1 34 ? -7.920 -1.288 -8.836 1.00 0.00 34 ASN A O 9
ATOM 13739 N N . LEU A 1 35 ? -8.107 0.773 -7.949 1.00 0.00 35 LEU A N 9
ATOM 13740 C CA . LEU A 1 35 ? -6.876 1.280 -8.540 1.00 0.00 35 LEU A CA 9
ATOM 13741 C C . LEU A 1 35 ? -5.825 1.432 -7.459 1.00 0.00 35 LEU A C 9
ATOM 13742 O O . LEU A 1 35 ? -5.933 2.307 -6.595 1.00 0.00 35 LEU A O 9
ATOM 13758 N N . ILE A 1 36 ? -4.814 0.587 -7.496 1.00 0.00 36 ILE A N 9
ATOM 13759 C CA . ILE A 1 36 ? -3.808 0.586 -6.459 1.00 0.00 36 ILE A CA 9
ATOM 13760 C C . ILE A 1 36 ? -2.444 0.995 -7.009 1.00 0.00 36 ILE A C 9
ATOM 13761 O O . ILE A 1 36 ? -2.075 0.647 -8.134 1.00 0.00 36 ILE A O 9
ATOM 13777 N N . LYS A 1 37 ? -1.725 1.764 -6.213 1.00 0.00 37 LYS A N 9
ATOM 13778 C CA . LYS A 1 37 ? -0.370 2.167 -6.530 1.00 0.00 37 LYS A CA 9
ATOM 13779 C C . LYS A 1 37 ? 0.585 1.580 -5.502 1.00 0.00 37 LYS A C 9
ATOM 13780 O O . LYS A 1 37 ? 0.684 2.078 -4.380 1.00 0.00 37 LYS A O 9
ATOM 13799 N N . VAL A 1 38 ? 1.264 0.511 -5.878 1.00 0.00 38 VAL A N 9
ATOM 13800 C CA . VAL A 1 38 ? 2.192 -0.150 -4.981 1.00 0.00 38 VAL A CA 9
ATOM 13801 C C . VAL A 1 38 ? 3.607 0.370 -5.187 1.00 0.00 38 VAL A C 9
ATOM 13802 O O . VAL A 1 38 ? 4.115 0.404 -6.307 1.00 0.00 38 VAL A O 9
ATOM 13815 N N . GLU A 1 39 ? 4.230 0.793 -4.102 1.00 0.00 39 GLU A N 9
ATOM 13816 C CA . GLU A 1 39 ? 5.585 1.316 -4.149 1.00 0.00 39 GLU A CA 9
ATOM 13817 C C . GLU A 1 39 ? 6.578 0.210 -3.818 1.00 0.00 39 GLU A C 9
ATOM 13818 O O . GLU A 1 39 ? 6.278 -0.686 -3.028 1.00 0.00 39 GLU A O 9
ATOM 13830 N N . THR A 1 40 ? 7.747 0.266 -4.437 1.00 0.00 40 THR A N 9
ATOM 13831 C CA . THR A 1 40 ? 8.739 -0.782 -4.293 1.00 0.00 40 THR A CA 9
ATOM 13832 C C . THR A 1 40 ? 10.084 -0.199 -3.872 1.00 0.00 40 THR A C 9
ATOM 13833 O O . THR A 1 40 ? 10.659 0.632 -4.579 1.00 0.00 40 THR A O 9
ATOM 13844 N N . GLN A 1 41 ? 10.569 -0.626 -2.716 1.00 0.00 41 GLN A N 9
ATOM 13845 C CA . GLN A 1 41 ? 11.870 -0.200 -2.224 1.00 0.00 41 GLN A CA 9
ATOM 13846 C C . GLN A 1 41 ? 12.734 -1.426 -1.947 1.00 0.00 41 GLN A C 9
ATOM 13847 O O . GLN A 1 41 ? 12.250 -2.418 -1.401 1.00 0.00 41 GLN A O 9
ATOM 13861 N N . GLY A 1 42 ? 13.996 -1.367 -2.341 1.00 0.00 42 GLY A N 9
ATOM 13862 C CA . GLY A 1 42 ? 14.897 -2.469 -2.077 1.00 0.00 42 GLY A CA 9
ATOM 13863 C C . GLY A 1 42 ? 15.501 -2.387 -0.691 1.00 0.00 42 GLY A C 9
ATOM 13864 O O . GLY A 1 42 ? 15.327 -3.285 0.132 1.00 0.00 42 GLY A O 9
ATOM 13868 N N . ALA A 1 43 ? 16.216 -1.303 -0.439 1.00 0.00 43 ALA A N 9
ATOM 13869 C CA . ALA A 1 43 ? 16.831 -1.063 0.858 1.00 0.00 43 ALA A CA 9
ATOM 13870 C C . ALA A 1 43 ? 16.775 0.420 1.202 1.00 0.00 43 ALA A C 9
ATOM 13871 O O . ALA A 1 43 ? 16.550 0.795 2.352 1.00 0.00 43 ALA A O 9
ATOM 13878 N N . THR A 1 44 ? 16.996 1.261 0.200 1.00 0.00 44 THR A N 9
ATOM 13879 C CA . THR A 1 44 ? 16.866 2.700 0.373 1.00 0.00 44 THR A CA 9
ATOM 13880 C C . THR A 1 44 ? 16.413 3.357 -0.930 1.00 0.00 44 THR A C 9
ATOM 13881 O O . THR A 1 44 ? 15.914 4.482 -0.928 1.00 0.00 44 THR A O 9
ATOM 13892 N N . GLY A 1 45 ? 16.586 2.643 -2.035 1.00 0.00 45 GLY A N 9
ATOM 13893 C CA . GLY A 1 45 ? 16.173 3.155 -3.321 1.00 0.00 45 GLY A CA 9
ATOM 13894 C C . GLY A 1 45 ? 14.761 2.741 -3.669 1.00 0.00 45 GLY A C 9
ATOM 13895 O O . GLY A 1 45 ? 14.404 1.563 -3.564 1.00 0.00 45 GLY A O 9
ATOM 13899 N N . ILE A 1 46 ? 13.954 3.712 -4.064 1.00 0.00 46 ILE A N 9
ATOM 13900 C CA . ILE A 1 46 ? 12.571 3.463 -4.429 1.00 0.00 46 ILE A CA 9
ATOM 13901 C C . ILE A 1 46 ? 12.435 3.390 -5.944 1.00 0.00 46 ILE A C 9
ATOM 13902 O O . ILE A 1 46 ? 12.877 4.290 -6.657 1.00 0.00 46 ILE A O 9
ATOM 13918 N N . GLU A 1 47 ? 11.832 2.317 -6.434 1.00 0.00 47 GLU A N 9
ATOM 13919 C CA . GLU A 1 47 ? 11.697 2.122 -7.869 1.00 0.00 47 GLU A CA 9
ATOM 13920 C C . GLU A 1 47 ? 10.364 2.677 -8.360 1.00 0.00 47 GLU A C 9
ATOM 13921 O O . GLU A 1 47 ? 10.327 3.519 -9.256 1.00 0.00 47 GLU A O 9
ATOM 13933 N N . ASN A 1 48 ? 9.276 2.226 -7.752 1.00 0.00 48 ASN A N 9
ATOM 13934 C CA . ASN A 1 48 ? 7.948 2.699 -8.126 1.00 0.00 48 ASN A CA 9
ATOM 13935 C C . ASN A 1 48 ? 7.536 3.826 -7.191 1.00 0.00 48 ASN A C 9
ATOM 13936 O O . ASN A 1 48 ? 6.735 3.632 -6.280 1.00 0.00 48 ASN A O 9
ATOM 13947 N N . GLU A 1 49 ? 8.133 4.984 -7.407 1.00 0.00 49 GLU A N 9
ATOM 13948 C CA . GLU A 1 49 ? 7.919 6.147 -6.550 1.00 0.00 49 GLU A CA 9
ATOM 13949 C C . GLU A 1 49 ? 6.482 6.654 -6.641 1.00 0.00 49 GLU A C 9
ATOM 13950 O O . GLU A 1 49 ? 5.988 6.942 -7.735 1.00 0.00 49 GLU A O 9
ATOM 13962 N N . LEU A 1 50 ? 5.811 6.751 -5.499 1.00 0.00 50 LEU A N 9
ATOM 13963 C CA . LEU A 1 50 ? 4.476 7.336 -5.445 1.00 0.00 50 LEU A CA 9
ATOM 13964 C C . LEU A 1 50 ? 4.577 8.858 -5.431 1.00 0.00 50 LEU A C 9
ATOM 13965 O O . LEU A 1 50 ? 5.040 9.454 -4.455 1.00 0.00 50 LEU A O 9
ATOM 13981 N N . THR A 1 51 ? 4.148 9.488 -6.515 1.00 0.00 51 THR A N 9
ATOM 13982 C CA . THR A 1 51 ? 4.308 10.926 -6.668 1.00 0.00 51 THR A CA 9
ATOM 13983 C C . THR A 1 51 ? 3.097 11.683 -6.135 1.00 0.00 51 THR A C 9
ATOM 13984 O O . THR A 1 51 ? 2.091 11.070 -5.771 1.00 0.00 51 THR A O 9
ATOM 13995 N N . GLU A 1 52 ? 3.200 13.014 -6.111 1.00 0.00 52 GLU A N 9
ATOM 13996 C CA . GLU A 1 52 ? 2.140 13.887 -5.599 1.00 0.00 52 GLU A CA 9
ATOM 13997 C C . GLU A 1 52 ? 0.784 13.509 -6.195 1.00 0.00 52 GLU A C 9
ATOM 13998 O O . GLU A 1 52 ? -0.211 13.385 -5.481 1.00 0.00 52 GLU A O 9
ATOM 14010 N N . LYS A 1 53 ? 0.772 13.307 -7.506 1.00 0.00 53 LYS A N 9
ATOM 14011 C CA . LYS A 1 53 ? -0.441 12.960 -8.234 1.00 0.00 53 LYS A CA 9
ATOM 14012 C C . LYS A 1 53 ? -1.067 11.681 -7.679 1.00 0.00 53 LYS A C 9
ATOM 14013 O O . LYS A 1 53 ? -2.254 11.655 -7.359 1.00 0.00 53 LYS A O 9
ATOM 14032 N N . ASP A 1 54 ? -0.261 10.636 -7.542 1.00 0.00 54 ASP A N 9
ATOM 14033 C CA . ASP A 1 54 ? -0.753 9.339 -7.075 1.00 0.00 54 ASP A CA 9
ATOM 14034 C C . ASP A 1 54 ? -1.279 9.449 -5.657 1.00 0.00 54 ASP A C 9
ATOM 14035 O O . ASP A 1 54 ? -2.360 8.953 -5.333 1.00 0.00 54 ASP A O 9
ATOM 14044 N N . VAL A 1 55 ? -0.507 10.129 -4.828 1.00 0.00 55 VAL A N 9
ATOM 14045 C CA . VAL A 1 55 ? -0.791 10.250 -3.411 1.00 0.00 55 VAL A CA 9
ATOM 14046 C C . VAL A 1 55 ? -2.128 10.941 -3.149 1.00 0.00 55 VAL A C 9
ATOM 14047 O O . VAL A 1 55 ? -2.900 10.509 -2.294 1.00 0.00 55 VAL A O 9
ATOM 14060 N N . ASN A 1 56 ? -2.407 11.998 -3.895 1.00 0.00 56 ASN A N 9
ATOM 14061 C CA . ASN A 1 56 ? -3.617 12.782 -3.668 1.00 0.00 56 ASN A CA 9
ATOM 14062 C C . ASN A 1 56 ? -4.847 12.102 -4.247 1.00 0.00 56 ASN A C 9
ATOM 14063 O O . ASN A 1 56 ? -5.973 12.400 -3.848 1.00 0.00 56 ASN A O 9
ATOM 14074 N N . ILE A 1 57 ? -4.637 11.195 -5.186 1.00 0.00 57 ILE A N 9
ATOM 14075 C CA . ILE A 1 57 ? -5.737 10.438 -5.754 1.00 0.00 57 ILE A CA 9
ATOM 14076 C C . ILE A 1 57 ? -6.117 9.289 -4.824 1.00 0.00 57 ILE A C 9
ATOM 14077 O O . ILE A 1 57 ? -7.298 9.031 -4.595 1.00 0.00 57 ILE A O 9
ATOM 14093 N N . GLY A 1 58 ? -5.102 8.618 -4.286 1.00 0.00 58 GLY A N 9
ATOM 14094 C CA . GLY A 1 58 ? -5.324 7.514 -3.375 1.00 0.00 58 GLY A CA 9
ATOM 14095 C C . GLY A 1 58 ? -6.020 7.931 -2.090 1.00 0.00 58 GLY A C 9
ATOM 14096 O O . GLY A 1 58 ? -5.667 8.944 -1.480 1.00 0.00 58 GLY A O 9
ATOM 14100 N N . GLU A 1 59 ? -7.001 7.140 -1.683 1.00 0.00 59 GLU A N 9
ATOM 14101 C CA . GLU A 1 59 ? -7.764 7.405 -0.472 1.00 0.00 59 GLU A CA 9
ATOM 14102 C C . GLU A 1 59 ? -6.950 7.016 0.757 1.00 0.00 59 GLU A C 9
ATOM 14103 O O . GLU A 1 59 ? -6.570 7.863 1.565 1.00 0.00 59 GLU A O 9
ATOM 14115 N N . VAL A 1 60 ? -6.672 5.724 0.870 1.00 0.00 60 VAL A N 9
ATOM 14116 C CA . VAL A 1 60 ? -5.957 5.185 2.017 1.00 0.00 60 VAL A CA 9
ATOM 14117 C C . VAL A 1 60 ? -4.540 4.788 1.639 1.00 0.00 60 VAL A C 9
ATOM 14118 O O . VAL A 1 60 ? -4.265 4.448 0.485 1.00 0.00 60 VAL A O 9
ATOM 14131 N N . VAL A 1 61 ? -3.647 4.844 2.612 1.00 0.00 61 VAL A N 9
ATOM 14132 C CA . VAL A 1 61 ? -2.259 4.476 2.398 1.00 0.00 61 VAL A CA 9
ATOM 14133 C C . VAL A 1 61 ? -1.910 3.249 3.219 1.00 0.00 61 VAL A C 9
ATOM 14134 O O . VAL A 1 61 ? -1.912 3.293 4.444 1.00 0.00 61 VAL A O 9
ATOM 14147 N N . ILE A 1 62 ? -1.612 2.154 2.556 1.00 0.00 62 ILE A N 9
ATOM 14148 C CA . ILE A 1 62 ? -1.253 0.939 3.259 1.00 0.00 62 ILE A CA 9
ATOM 14149 C C . ILE A 1 62 ? 0.260 0.763 3.260 1.00 0.00 62 ILE A C 9
ATOM 14150 O O . ILE A 1 62 ? 0.913 0.904 2.228 1.00 0.00 62 ILE A O 9
ATOM 14166 N N . PHE A 1 63 ? 0.822 0.477 4.420 1.00 0.00 63 PHE A N 9
ATOM 14167 C CA . PHE A 1 63 ? 2.251 0.252 4.528 1.00 0.00 63 PHE A CA 9
ATOM 14168 C C . PHE A 1 63 ? 2.537 -1.179 4.935 1.00 0.00 63 PHE A C 9
ATOM 14169 O O . PHE A 1 63 ? 2.227 -1.585 6.051 1.00 0.00 63 PHE A O 9
ATOM 14186 N N . ALA A 1 64 ? 3.109 -1.941 4.025 1.00 0.00 64 ALA A N 9
ATOM 14187 C CA . ALA A 1 64 ? 3.586 -3.269 4.344 1.00 0.00 64 ALA A CA 9
ATOM 14188 C C . ALA A 1 64 ? 5.083 -3.311 4.113 1.00 0.00 64 ALA A C 9
ATOM 14189 O O . ALA A 1 64 ? 5.551 -3.603 3.010 1.00 0.00 64 ALA A O 9
ATOM 14196 N N . VAL A 1 65 ? 5.836 -2.995 5.152 1.00 0.00 65 VAL A N 9
ATOM 14197 C CA . VAL A 1 65 ? 7.262 -2.777 5.003 1.00 0.00 65 VAL A CA 9
ATOM 14198 C C . VAL A 1 65 ? 8.068 -3.334 6.170 1.00 0.00 65 VAL A C 9
ATOM 14199 O O . VAL A 1 65 ? 7.653 -3.269 7.326 1.00 0.00 65 VAL A O 9
ATOM 14212 N N . ASP A 1 66 ? 9.215 -3.903 5.835 1.00 0.00 66 ASP A N 9
ATOM 14213 C CA . ASP A 1 66 ? 10.214 -4.303 6.821 1.00 0.00 66 ASP A CA 9
ATOM 14214 C C . ASP A 1 66 ? 11.273 -3.208 6.922 1.00 0.00 66 ASP A C 9
ATOM 14215 O O . ASP A 1 66 ? 11.995 -3.098 7.910 1.00 0.00 66 ASP A O 9
ATOM 14224 N N . THR A 1 67 ? 11.334 -2.389 5.880 1.00 0.00 67 THR A N 9
ATOM 14225 C CA . THR A 1 67 ? 12.244 -1.258 5.828 1.00 0.00 67 THR A CA 9
ATOM 14226 C C . THR A 1 67 ? 11.443 0.042 5.878 1.00 0.00 67 THR A C 9
ATOM 14227 O O . THR A 1 67 ? 10.273 0.061 5.494 1.00 0.00 67 THR A O 9
ATOM 14238 N N . LYS A 1 68 ? 12.058 1.116 6.354 1.00 0.00 68 LYS A N 9
ATOM 14239 C CA . LYS A 1 68 ? 11.347 2.378 6.504 1.00 0.00 68 LYS A CA 9
ATOM 14240 C C . LYS A 1 68 ? 11.208 3.081 5.158 1.00 0.00 68 LYS A C 9
ATOM 14241 O O . LYS A 1 68 ? 11.944 2.795 4.210 1.00 0.00 68 LYS A O 9
ATOM 14260 N N . VAL A 1 69 ? 10.269 4.009 5.082 1.00 0.00 69 VAL A N 9
ATOM 14261 C CA . VAL A 1 69 ? 10.011 4.732 3.848 1.00 0.00 69 VAL A CA 9
ATOM 14262 C C . VAL A 1 69 ? 10.254 6.224 4.041 1.00 0.00 69 VAL A C 9
ATOM 14263 O O . VAL A 1 69 ? 10.144 6.744 5.155 1.00 0.00 69 VAL A O 9
ATOM 14276 N N . ARG A 1 70 ? 10.593 6.909 2.960 1.00 0.00 70 ARG A N 9
ATOM 14277 C CA . ARG A 1 70 ? 10.724 8.357 2.998 1.00 0.00 70 ARG A CA 9
ATOM 14278 C C . ARG A 1 70 ? 9.398 9.015 2.640 1.00 0.00 70 ARG A C 9
ATOM 14279 O O . ARG A 1 70 ? 8.957 9.941 3.312 1.00 0.00 70 ARG A O 9
ATOM 14300 N N . ASN A 1 71 ? 8.750 8.490 1.596 1.00 0.00 71 ASN A N 9
ATOM 14301 C CA . ASN A 1 71 ? 7.568 9.124 0.998 1.00 0.00 71 ASN A CA 9
ATOM 14302 C C . ASN A 1 71 ? 6.411 9.276 1.984 1.00 0.00 71 ASN A C 9
ATOM 14303 O O . ASN A 1 71 ? 5.413 9.928 1.677 1.00 0.00 71 ASN A O 9
ATOM 14314 N N . LYS A 1 72 ? 6.556 8.688 3.170 1.00 0.00 72 LYS A N 9
ATOM 14315 C CA . LYS A 1 72 ? 5.588 8.852 4.251 1.00 0.00 72 LYS A CA 9
ATOM 14316 C C . LYS A 1 72 ? 5.304 10.338 4.500 1.00 0.00 72 LYS A C 9
ATOM 14317 O O . LYS A 1 72 ? 4.243 10.687 4.996 1.00 0.00 72 LYS A O 9
ATOM 14336 N N . GLU A 1 73 ? 6.261 11.195 4.123 1.00 0.00 73 GLU A N 9
ATOM 14337 C CA . GLU A 1 73 ? 6.115 12.658 4.208 1.00 0.00 73 GLU A CA 9
ATOM 14338 C C . GLU A 1 73 ? 4.720 13.112 3.776 1.00 0.00 73 GLU A C 9
ATOM 14339 O O . GLU A 1 73 ? 4.073 13.910 4.448 1.00 0.00 73 GLU A O 9
ATOM 14351 N N . ARG A 1 74 ? 4.271 12.592 2.643 1.00 0.00 74 ARG A N 9
ATOM 14352 C CA . ARG A 1 74 ? 3.028 13.035 2.034 1.00 0.00 74 ARG A CA 9
ATOM 14353 C C . ARG A 1 74 ? 1.828 12.256 2.570 1.00 0.00 74 ARG A C 9
ATOM 14354 O O . ARG A 1 74 ? 0.703 12.753 2.556 1.00 0.00 74 ARG A O 9
ATOM 14375 N N . PHE A 1 75 ? 2.066 11.035 3.038 1.00 0.00 75 PHE A N 9
ATOM 14376 C CA . PHE A 1 75 ? 1.010 10.216 3.611 1.00 0.00 75 PHE A CA 9
ATOM 14377 C C . PHE A 1 75 ? 0.800 10.550 5.087 1.00 0.00 75 PHE A C 9
ATOM 14378 O O . PHE A 1 75 ? -0.170 10.106 5.699 1.00 0.00 75 PHE A O 9
ATOM 14395 N N . ASP A 1 76 ? 1.719 11.332 5.646 1.00 0.00 76 ASP A N 9
ATOM 14396 C CA . ASP A 1 76 ? 1.700 11.680 7.069 1.00 0.00 76 ASP A CA 9
ATOM 14397 C C . ASP A 1 76 ? 0.418 12.411 7.450 1.00 0.00 76 ASP A C 9
ATOM 14398 O O . ASP A 1 76 ? -0.025 12.350 8.597 1.00 0.00 76 ASP A O 9
ATOM 14407 N N . GLY A 1 77 ? -0.172 13.103 6.488 1.00 0.00 77 GLY A N 9
ATOM 14408 C CA . GLY A 1 77 ? -1.418 13.802 6.735 1.00 0.00 77 GLY A CA 9
ATOM 14409 C C . GLY A 1 77 ? -2.598 13.107 6.089 1.00 0.00 77 GLY A C 9
ATOM 14410 O O . GLY A 1 77 ? -3.638 13.722 5.840 1.00 0.00 77 GLY A O 9
ATOM 14414 N N . LYS A 1 78 ? -2.439 11.820 5.819 1.00 0.00 78 LYS A N 9
ATOM 14415 C CA . LYS A 1 78 ? -3.478 11.031 5.175 1.00 0.00 78 LYS A CA 9
ATOM 14416 C C . LYS A 1 78 ? -3.848 9.838 6.047 1.00 0.00 78 LYS A C 9
ATOM 14417 O O . LYS A 1 78 ? -3.262 9.635 7.110 1.00 0.00 78 LYS A O 9
ATOM 14436 N N . VAL A 1 79 ? -4.810 9.049 5.594 1.00 0.00 79 VAL A N 9
ATOM 14437 C CA . VAL A 1 79 ? -5.260 7.889 6.352 1.00 0.00 79 VAL A CA 9
ATOM 14438 C C . VAL A 1 79 ? -4.446 6.668 5.954 1.00 0.00 79 VAL A C 9
ATOM 14439 O O . VAL A 1 79 ? -4.548 6.188 4.825 1.00 0.00 79 VAL A O 9
ATOM 14452 N N . VAL A 1 80 ? -3.623 6.179 6.869 1.00 0.00 80 VAL A N 9
ATOM 14453 C CA . VAL A 1 80 ? -2.754 5.055 6.566 1.00 0.00 80 VAL A CA 9
ATOM 14454 C C . VAL A 1 80 ? -3.079 3.854 7.449 1.00 0.00 80 VAL A C 9
ATOM 14455 O O . VAL A 1 80 ? -3.731 3.982 8.485 1.00 0.00 80 VAL A O 9
ATOM 14468 N N . LEU A 1 81 ? -2.622 2.690 7.015 1.00 0.00 81 LEU A N 9
ATOM 14469 C CA . LEU A 1 81 ? -2.770 1.462 7.775 1.00 0.00 81 LEU A CA 9
ATOM 14470 C C . LEU A 1 81 ? -1.513 0.615 7.580 1.00 0.00 81 LEU A C 9
ATOM 14471 O O . LEU A 1 81 ? -1.200 0.200 6.462 1.00 0.00 81 LEU A O 9
ATOM 14487 N N . GLU A 1 82 ? -0.773 0.399 8.660 1.00 0.00 82 GLU A N 9
ATOM 14488 C CA . GLU A 1 82 ? 0.487 -0.317 8.593 1.00 0.00 82 GLU A CA 9
ATOM 14489 C C . GLU A 1 82 ? 0.310 -1.789 8.965 1.00 0.00 82 GLU A C 9
ATOM 14490 O O . GLU A 1 82 ? -0.344 -2.119 9.957 1.00 0.00 82 GLU A O 9
ATOM 14502 N N . VAL A 1 83 ? 0.894 -2.661 8.156 1.00 0.00 83 VAL A N 9
ATOM 14503 C CA . VAL A 1 83 ? 0.858 -4.099 8.392 1.00 0.00 83 VAL A CA 9
ATOM 14504 C C . VAL A 1 83 ? 2.213 -4.719 8.060 1.00 0.00 83 VAL A C 9
ATOM 14505 O O . VAL A 1 83 ? 3.042 -4.091 7.400 1.00 0.00 83 VAL A O 9
ATOM 14518 N N . PRO A 1 84 ? 2.469 -5.947 8.533 1.00 0.00 84 PRO A N 9
ATOM 14519 C CA . PRO A 1 84 ? 3.670 -6.700 8.158 1.00 0.00 84 PRO A CA 9
ATOM 14520 C C . PRO A 1 84 ? 3.714 -6.953 6.653 1.00 0.00 84 PRO A C 9
ATOM 14521 O O . PRO A 1 84 ? 2.675 -7.143 6.023 1.00 0.00 84 PRO A O 9
ATOM 14532 N N . VAL A 1 85 ? 4.913 -6.965 6.083 1.00 0.00 85 VAL A N 9
ATOM 14533 C CA . VAL A 1 85 ? 5.072 -7.122 4.639 1.00 0.00 85 VAL A CA 9
ATOM 14534 C C . VAL A 1 85 ? 4.560 -8.488 4.162 1.00 0.00 85 VAL A C 9
ATOM 14535 O O . VAL A 1 85 ? 4.145 -8.644 3.016 1.00 0.00 85 VAL A O 9
ATOM 14548 N N . SER A 1 86 ? 4.580 -9.467 5.052 1.00 0.00 86 SER A N 9
ATOM 14549 C CA . SER A 1 86 ? 4.103 -10.806 4.737 1.00 0.00 86 SER A CA 9
ATOM 14550 C C . SER A 1 86 ? 2.570 -10.874 4.685 1.00 0.00 86 SER A C 9
ATOM 14551 O O . SER A 1 86 ? 2.004 -11.786 4.082 1.00 0.00 86 SER A O 9
ATOM 14559 N N . ALA A 1 87 ? 1.909 -9.898 5.303 1.00 0.00 87 ALA A N 9
ATOM 14560 C CA . ALA A 1 87 ? 0.450 -9.911 5.430 1.00 0.00 87 ALA A CA 9
ATOM 14561 C C . ALA A 1 87 ? -0.266 -9.848 4.071 1.00 0.00 87 ALA A C 9
ATOM 14562 O O . ALA A 1 87 ? -1.103 -10.705 3.785 1.00 0.00 87 ALA A O 9
ATOM 14569 N N . PRO A 1 88 ? 0.039 -8.851 3.202 1.00 0.00 88 PRO A N 9
ATOM 14570 C CA . PRO A 1 88 ? -0.642 -8.710 1.904 1.00 0.00 88 PRO A CA 9
ATOM 14571 C C . PRO A 1 88 ? -0.329 -9.851 0.939 1.00 0.00 88 PRO A C 9
ATOM 14572 O O . PRO A 1 88 ? -0.907 -9.934 -0.141 1.00 0.00 88 PRO A O 9
ATOM 14583 N N . ILE A 1 89 ? 0.589 -10.724 1.327 1.00 0.00 89 ILE A N 9
ATOM 14584 C CA . ILE A 1 89 ? 0.916 -11.889 0.525 1.00 0.00 89 ILE A CA 9
ATOM 14585 C C . ILE A 1 89 ? -0.218 -12.906 0.590 1.00 0.00 89 ILE A C 9
ATOM 14586 O O . ILE A 1 89 ? -0.694 -13.392 -0.438 1.00 0.00 89 ILE A O 9
ATOM 14602 N N . LYS A 1 90 ? -0.660 -13.213 1.799 1.00 0.00 90 LYS A N 9
ATOM 14603 C CA . LYS A 1 90 ? -1.712 -14.199 1.995 1.00 0.00 90 LYS A CA 9
ATOM 14604 C C . LYS A 1 90 ? -3.080 -13.540 2.130 1.00 0.00 90 LYS A C 9
ATOM 14605 O O . LYS A 1 90 ? -4.066 -14.021 1.572 1.00 0.00 90 LYS A O 9
ATOM 14624 N N . ASP A 1 91 ? -3.128 -12.429 2.848 1.00 0.00 91 ASP A N 9
ATOM 14625 C CA . ASP A 1 91 ? -4.396 -11.869 3.302 1.00 0.00 91 ASP A CA 9
ATOM 14626 C C . ASP A 1 91 ? -4.567 -10.432 2.818 1.00 0.00 91 ASP A C 9
ATOM 14627 O O . ASP A 1 91 ? -5.063 -9.566 3.541 1.00 0.00 91 ASP A O 9
ATOM 14636 N N . ALA A 1 92 ? -4.171 -10.198 1.572 1.00 0.00 92 ALA A N 9
ATOM 14637 C CA . ALA A 1 92 ? -4.223 -8.866 0.970 1.00 0.00 92 ALA A CA 9
ATOM 14638 C C . ALA A 1 92 ? -5.616 -8.250 1.053 1.00 0.00 92 ALA A C 9
ATOM 14639 O O . ALA A 1 92 ? -5.763 -7.066 1.350 1.00 0.00 92 ALA A O 9
ATOM 14646 N N . GLU A 1 93 ? -6.633 -9.064 0.806 1.00 0.00 93 GLU A N 9
ATOM 14647 C CA . GLU A 1 93 ? -8.004 -8.577 0.736 1.00 0.00 93 GLU A CA 9
ATOM 14648 C C . GLU A 1 93 ? -8.473 -8.012 2.073 1.00 0.00 93 GLU A C 9
ATOM 14649 O O . GLU A 1 93 ? -9.126 -6.969 2.115 1.00 0.00 93 GLU A O 9
ATOM 14661 N N . LYS A 1 94 ? -8.130 -8.679 3.167 1.00 0.00 94 LYS A N 9
ATOM 14662 C CA . LYS A 1 94 ? -8.552 -8.219 4.482 1.00 0.00 94 LYS A CA 9
ATOM 14663 C C . LYS A 1 94 ? -7.831 -6.928 4.841 1.00 0.00 94 LYS A C 9
ATOM 14664 O O . LYS A 1 94 ? -8.410 -6.034 5.453 1.00 0.00 94 LYS A O 9
ATOM 14683 N N . VAL A 1 95 ? -6.572 -6.832 4.429 1.00 0.00 95 VAL A N 9
ATOM 14684 C CA . VAL A 1 95 ? -5.780 -5.628 4.652 1.00 0.00 95 VAL A CA 9
ATOM 14685 C C . VAL A 1 95 ? -6.421 -4.430 3.947 1.00 0.00 95 VAL A C 9
ATOM 14686 O O . VAL A 1 95 ? -6.524 -3.341 4.515 1.00 0.00 95 VAL A O 9
ATOM 14699 N N . ILE A 1 96 ? -6.866 -4.651 2.714 1.00 0.00 96 ILE A N 9
ATOM 14700 C CA . ILE A 1 96 ? -7.540 -3.615 1.941 1.00 0.00 96 ILE A CA 9
ATOM 14701 C C . ILE A 1 96 ? -8.842 -3.190 2.621 1.00 0.00 96 ILE A C 9
ATOM 14702 O O . ILE A 1 96 ? -9.104 -1.997 2.789 1.00 0.00 96 ILE A O 9
ATOM 14718 N N . ASN A 1 97 ? -9.640 -4.172 3.030 1.00 0.00 97 ASN A N 9
ATOM 14719 C CA . ASN A 1 97 ? -10.906 -3.903 3.716 1.00 0.00 97 ASN A CA 9
ATOM 14720 C C . ASN A 1 97 ? -10.669 -3.156 5.026 1.00 0.00 97 ASN A C 9
ATOM 14721 O O . ASN A 1 97 ? -11.422 -2.248 5.376 1.00 0.00 97 ASN A O 9
ATOM 14732 N N . ALA A 1 98 ? -9.608 -3.529 5.735 1.00 0.00 98 ALA A N 9
ATOM 14733 C CA . ALA A 1 98 ? -9.261 -2.887 6.997 1.00 0.00 98 ALA A CA 9
ATOM 14734 C C . ALA A 1 98 ? -9.030 -1.389 6.802 1.00 0.00 98 ALA A C 9
ATOM 14735 O O . ALA A 1 98 ? -9.452 -0.573 7.622 1.00 0.00 98 ALA A O 9
ATOM 14742 N N . ALA A 1 99 ? -8.377 -1.037 5.699 1.00 0.00 99 ALA A N 9
ATOM 14743 C CA . ALA A 1 99 ? -8.098 0.356 5.380 1.00 0.00 99 ALA A CA 9
ATOM 14744 C C . ALA A 1 99 ? -9.386 1.098 5.033 1.00 0.00 99 ALA A C 9
ATOM 14745 O O . ALA A 1 99 ? -9.583 2.246 5.429 1.00 0.00 99 ALA A O 9
ATOM 14752 N N . LEU A 1 100 ? -10.271 0.424 4.308 1.00 0.00 100 LEU A N 9
ATOM 14753 C CA . LEU A 1 100 ? -11.551 1.011 3.916 1.00 0.00 100 LEU A CA 9
ATOM 14754 C C . LEU A 1 100 ? -12.437 1.243 5.137 1.00 0.00 100 LEU A C 9
ATOM 14755 O O . LEU A 1 100 ? -13.225 2.193 5.180 1.00 0.00 100 LEU A O 9
ATOM 14771 N N . ALA A 1 101 ? -12.290 0.380 6.131 1.00 0.00 101 ALA A N 9
ATOM 14772 C CA . ALA A 1 101 ? -13.055 0.487 7.365 1.00 0.00 101 ALA A CA 9
ATOM 14773 C C . ALA A 1 101 ? -12.631 1.706 8.181 1.00 0.00 101 ALA A C 9
ATOM 14774 O O . ALA A 1 101 ? -13.359 2.153 9.064 1.00 0.00 101 ALA A O 9
ATOM 14781 N N . LEU A 1 102 ? -11.458 2.247 7.877 1.00 0.00 102 LEU A N 9
ATOM 14782 C CA . LEU A 1 102 ? -10.954 3.415 8.590 1.00 0.00 102 LEU A CA 9
ATOM 14783 C C . LEU A 1 102 ? -11.536 4.704 8.017 1.00 0.00 102 LEU A C 9
ATOM 14784 O O . LEU A 1 102 ? -11.634 5.714 8.714 1.00 0.00 102 LEU A O 9
ATOM 14800 N N . ILE A 1 103 ? -11.922 4.672 6.747 1.00 0.00 103 ILE A N 9
ATOM 14801 C CA . ILE A 1 103 ? -12.436 5.869 6.089 1.00 0.00 103 ILE A CA 9
ATOM 14802 C C . ILE A 1 103 ? -13.960 5.859 5.980 1.00 0.00 103 ILE A C 9
ATOM 14803 O O . ILE A 1 103 ? -14.614 6.856 6.283 1.00 0.00 103 ILE A O 9
ATOM 14819 N N . ASP A 1 104 ? -14.523 4.737 5.556 1.00 0.00 104 ASP A N 9
ATOM 14820 C CA . ASP A 1 104 ? -15.958 4.659 5.304 1.00 0.00 104 ASP A CA 9
ATOM 14821 C C . ASP A 1 104 ? -16.621 3.642 6.219 1.00 0.00 104 ASP A C 9
ATOM 14822 O O . ASP A 1 104 ? -17.841 3.644 6.387 1.00 0.00 104 ASP A O 9
ATOM 14831 N N . GLU A 1 105 ? -15.798 2.786 6.818 1.00 0.00 105 GLU A N 9
ATOM 14832 C CA . GLU A 1 105 ? -16.280 1.675 7.632 1.00 0.00 105 GLU A CA 9
ATOM 14833 C C . GLU A 1 105 ? -17.049 0.673 6.779 1.00 0.00 105 GLU A C 9
ATOM 14834 O O . GLU A 1 105 ? -18.200 0.346 7.070 1.00 0.00 105 GLU A O 9
ATOM 14846 N N . LYS A 1 106 ? -16.414 0.208 5.713 1.00 0.00 106 LYS A N 9
ATOM 14847 C CA . LYS A 1 106 ? -16.972 -0.868 4.912 1.00 0.00 106 LYS A CA 9
ATOM 14848 C C . LYS A 1 106 ? -16.369 -2.197 5.348 1.00 0.00 106 LYS A C 9
ATOM 14849 O O . LYS A 1 106 ? -15.402 -2.647 4.712 1.00 0.00 106 LYS A O 9
ATOM 14869 N N . MET A 1 1 ? -16.630 2.203 -6.973 1.00 0.00 1 MET A N 10
ATOM 14870 C CA . MET A 1 1 ? -16.131 0.852 -6.618 1.00 0.00 1 MET A CA 10
ATOM 14871 C C . MET A 1 1 ? -14.620 0.857 -6.502 1.00 0.00 1 MET A C 10
ATOM 14872 O O . MET A 1 1 ? -14.063 0.369 -5.521 1.00 0.00 1 MET A O 10
ATOM 14888 N N . LYS A 1 2 ? -13.960 1.412 -7.509 1.00 0.00 2 LYS A N 10
ATOM 14889 C CA . LYS A 1 2 ? -12.509 1.464 -7.528 1.00 0.00 2 LYS A CA 10
ATOM 14890 C C . LYS A 1 2 ? -12.004 2.460 -6.500 1.00 0.00 2 LYS A C 10
ATOM 14891 O O . LYS A 1 2 ? -12.013 3.672 -6.743 1.00 0.00 2 LYS A O 10
ATOM 14910 N N . ARG A 1 3 ? -11.596 1.961 -5.350 1.00 0.00 3 ARG A N 10
ATOM 14911 C CA . ARG A 1 3 ? -11.021 2.814 -4.335 1.00 0.00 3 ARG A CA 10
ATOM 14912 C C . ARG A 1 3 ? -9.591 3.150 -4.720 1.00 0.00 3 ARG A C 10
ATOM 14913 O O . ARG A 1 3 ? -8.916 2.349 -5.368 1.00 0.00 3 ARG A O 10
ATOM 14934 N N . LYS A 1 4 ? -9.142 4.334 -4.341 1.00 0.00 4 LYS A N 10
ATOM 14935 C CA . LYS A 1 4 ? -7.789 4.763 -4.650 1.00 0.00 4 LYS A CA 10
ATOM 14936 C C . LYS A 1 4 ? -6.868 4.392 -3.503 1.00 0.00 4 LYS A C 10
ATOM 14937 O O . LYS A 1 4 ? -7.068 4.836 -2.372 1.00 0.00 4 LYS A O 10
ATOM 14956 N N . ILE A 1 5 ? -5.881 3.563 -3.785 1.00 0.00 5 ILE A N 10
ATOM 14957 C CA . ILE A 1 5 ? -4.987 3.074 -2.750 1.00 0.00 5 ILE A CA 10
ATOM 14958 C C . ILE A 1 5 ? -3.531 3.318 -3.122 1.00 0.00 5 ILE A C 10
ATOM 14959 O O . ILE A 1 5 ? -3.090 2.938 -4.205 1.00 0.00 5 ILE A O 10
ATOM 14975 N N . ILE A 1 6 ? -2.791 3.960 -2.230 1.00 0.00 6 ILE A N 10
ATOM 14976 C CA . ILE A 1 6 ? -1.353 4.081 -2.397 1.00 0.00 6 ILE A CA 10
ATOM 14977 C C . ILE A 1 6 ? -0.654 3.153 -1.414 1.00 0.00 6 ILE A C 10
ATOM 14978 O O . ILE A 1 6 ? -0.887 3.214 -0.205 1.00 0.00 6 ILE A O 10
ATOM 14994 N N . ALA A 1 7 ? 0.172 2.269 -1.936 1.00 0.00 7 ALA A N 10
ATOM 14995 C CA . ALA A 1 7 ? 0.804 1.257 -1.117 1.00 0.00 7 ALA A CA 10
ATOM 14996 C C . ALA A 1 7 ? 2.298 1.202 -1.373 1.00 0.00 7 ALA A C 10
ATOM 14997 O O . ALA A 1 7 ? 2.747 1.298 -2.513 1.00 0.00 7 ALA A O 10
ATOM 15004 N N . VAL A 1 8 ? 3.064 1.061 -0.310 1.00 0.00 8 VAL A N 10
ATOM 15005 C CA . VAL A 1 8 ? 4.504 0.932 -0.423 1.00 0.00 8 VAL A CA 10
ATOM 15006 C C . VAL A 1 8 ? 4.956 -0.388 0.181 1.00 0.00 8 VAL A C 10
ATOM 15007 O O . VAL A 1 8 ? 4.721 -0.654 1.360 1.00 0.00 8 VAL A O 10
ATOM 15020 N N . THR A 1 9 ? 5.571 -1.220 -0.637 1.00 0.00 9 THR A N 10
ATOM 15021 C CA . THR A 1 9 ? 6.109 -2.484 -0.171 1.00 0.00 9 THR A CA 10
ATOM 15022 C C . THR A 1 9 ? 7.621 -2.385 -0.018 1.00 0.00 9 THR A C 10
ATOM 15023 O O . THR A 1 9 ? 8.328 -2.098 -0.983 1.00 0.00 9 THR A O 10
ATOM 15034 N N . ALA A 1 10 ? 8.111 -2.609 1.193 1.00 0.00 10 ALA A N 10
ATOM 15035 C CA . ALA A 1 10 ? 9.531 -2.454 1.480 1.00 0.00 10 ALA A CA 10
ATOM 15036 C C . ALA A 1 10 ? 10.033 -3.596 2.344 1.00 0.00 10 ALA A C 10
ATOM 15037 O O . ALA A 1 10 ? 9.246 -4.284 2.990 1.00 0.00 10 ALA A O 10
ATOM 15044 N N . CYS A 1 11 ? 11.340 -3.792 2.359 1.00 0.00 11 CYS A N 10
ATOM 15045 C CA . CYS A 1 11 ? 11.939 -4.855 3.147 1.00 0.00 11 CYS A CA 10
ATOM 15046 C C . CYS A 1 11 ? 13.383 -4.506 3.492 1.00 0.00 11 CYS A C 10
ATOM 15047 O O . CYS A 1 11 ? 14.032 -3.746 2.774 1.00 0.00 11 CYS A O 10
ATOM 15055 N N . ALA A 1 12 ? 13.873 -5.032 4.608 1.00 0.00 12 ALA A N 10
ATOM 15056 C CA . ALA A 1 12 ? 15.252 -4.799 5.016 1.00 0.00 12 ALA A CA 10
ATOM 15057 C C . ALA A 1 12 ? 16.066 -6.083 4.928 1.00 0.00 12 ALA A C 10
ATOM 15058 O O . ALA A 1 12 ? 17.299 -6.053 4.918 1.00 0.00 12 ALA A O 10
ATOM 15065 N N . THR A 1 13 ? 15.374 -7.208 4.863 1.00 0.00 13 THR A N 10
ATOM 15066 C CA . THR A 1 13 ? 16.025 -8.504 4.832 1.00 0.00 13 THR A CA 10
ATOM 15067 C C . THR A 1 13 ? 16.095 -9.058 3.410 1.00 0.00 13 THR A C 10
ATOM 15068 O O . THR A 1 13 ? 17.078 -8.847 2.700 1.00 0.00 13 THR A O 10
ATOM 15079 N N . GLY A 1 14 ? 15.046 -9.752 2.997 1.00 0.00 14 GLY A N 10
ATOM 15080 C CA . GLY A 1 14 ? 14.987 -10.282 1.648 1.00 0.00 14 GLY A CA 10
ATOM 15081 C C . GLY A 1 14 ? 14.242 -9.352 0.720 1.00 0.00 14 GLY A C 10
ATOM 15082 O O . GLY A 1 14 ? 13.032 -9.167 0.865 1.00 0.00 14 GLY A O 10
ATOM 15086 N N . VAL A 1 15 ? 14.956 -8.772 -0.235 1.00 0.00 15 VAL A N 10
ATOM 15087 C CA . VAL A 1 15 ? 14.383 -7.777 -1.138 1.00 0.00 15 VAL A CA 10
ATOM 15088 C C . VAL A 1 15 ? 13.190 -8.343 -1.911 1.00 0.00 15 VAL A C 10
ATOM 15089 O O . VAL A 1 15 ? 12.214 -7.638 -2.165 1.00 0.00 15 VAL A O 10
ATOM 15102 N N . ALA A 1 16 ? 13.259 -9.631 -2.234 1.00 0.00 16 ALA A N 10
ATOM 15103 C CA . ALA A 1 16 ? 12.225 -10.300 -3.022 1.00 0.00 16 ALA A CA 10
ATOM 15104 C C . ALA A 1 16 ? 10.845 -10.230 -2.365 1.00 0.00 16 ALA A C 10
ATOM 15105 O O . ALA A 1 16 ? 9.826 -10.361 -3.044 1.00 0.00 16 ALA A O 10
ATOM 15112 N N . HIS A 1 17 ? 10.809 -10.008 -1.053 1.00 0.00 17 HIS A N 10
ATOM 15113 C CA . HIS A 1 17 ? 9.538 -9.944 -0.330 1.00 0.00 17 HIS A CA 10
ATOM 15114 C C . HIS A 1 17 ? 8.692 -8.768 -0.807 1.00 0.00 17 HIS A C 10
ATOM 15115 O O . HIS A 1 17 ? 7.465 -8.828 -0.762 1.00 0.00 17 HIS A O 10
ATOM 15130 N N . THR A 1 18 ? 9.350 -7.706 -1.266 1.00 0.00 18 THR A N 10
ATOM 15131 C CA . THR A 1 18 ? 8.651 -6.516 -1.740 1.00 0.00 18 THR A CA 10
ATOM 15132 C C . THR A 1 18 ? 7.774 -6.842 -2.948 1.00 0.00 18 THR A C 10
ATOM 15133 O O . THR A 1 18 ? 6.576 -6.554 -2.957 1.00 0.00 18 THR A O 10
ATOM 15144 N N . TYR A 1 19 ? 8.383 -7.463 -3.953 1.00 0.00 19 TYR A N 10
ATOM 15145 C CA . TYR A 1 19 ? 7.679 -7.843 -5.168 1.00 0.00 19 TYR A CA 10
ATOM 15146 C C . TYR A 1 19 ? 6.535 -8.796 -4.856 1.00 0.00 19 TYR A C 10
ATOM 15147 O O . TYR A 1 19 ? 5.424 -8.622 -5.351 1.00 0.00 19 TYR A O 10
ATOM 15165 N N . MET A 1 20 ? 6.809 -9.794 -4.024 1.00 0.00 20 MET A N 10
ATOM 15166 C CA . MET A 1 20 ? 5.794 -10.770 -3.649 1.00 0.00 20 MET A CA 10
ATOM 15167 C C . MET A 1 20 ? 4.602 -10.090 -2.985 1.00 0.00 20 MET A C 10
ATOM 15168 O O . MET A 1 20 ? 3.450 -10.359 -3.332 1.00 0.00 20 MET A O 10
ATOM 15182 N N . ALA A 1 21 ? 4.890 -9.208 -2.036 1.00 0.00 21 ALA A N 10
ATOM 15183 C CA . ALA A 1 21 ? 3.847 -8.477 -1.333 1.00 0.00 21 ALA A CA 10
ATOM 15184 C C . ALA A 1 21 ? 3.047 -7.624 -2.304 1.00 0.00 21 ALA A C 10
ATOM 15185 O O . ALA A 1 21 ? 1.820 -7.637 -2.281 1.00 0.00 21 ALA A O 10
ATOM 15192 N N . ALA A 1 22 ? 3.754 -6.900 -3.164 1.00 0.00 22 ALA A N 10
ATOM 15193 C CA . ALA A 1 22 ? 3.122 -6.040 -4.156 1.00 0.00 22 ALA A CA 10
ATOM 15194 C C . ALA A 1 22 ? 2.209 -6.837 -5.081 1.00 0.00 22 ALA A C 10
ATOM 15195 O O . ALA A 1 22 ? 1.075 -6.441 -5.340 1.00 0.00 22 ALA A O 10
ATOM 15202 N N . GLN A 1 23 ? 2.710 -7.966 -5.569 1.00 0.00 23 GLN A N 10
ATOM 15203 C CA . GLN A 1 23 ? 1.958 -8.807 -6.494 1.00 0.00 23 GLN A CA 10
ATOM 15204 C C . GLN A 1 23 ? 0.696 -9.364 -5.843 1.00 0.00 23 GLN A C 10
ATOM 15205 O O . GLN A 1 23 ? -0.386 -9.298 -6.425 1.00 0.00 23 GLN A O 10
ATOM 15219 N N . ALA A 1 24 ? 0.839 -9.908 -4.638 1.00 0.00 24 ALA A N 10
ATOM 15220 C CA . ALA A 1 24 ? -0.287 -10.514 -3.936 1.00 0.00 24 ALA A CA 10
ATOM 15221 C C . ALA A 1 24 ? -1.295 -9.455 -3.504 1.00 0.00 24 ALA A C 10
ATOM 15222 O O . ALA A 1 24 ? -2.507 -9.672 -3.559 1.00 0.00 24 ALA A O 10
ATOM 15229 N N . LEU A 1 25 ? -0.782 -8.314 -3.075 1.00 0.00 25 LEU A N 10
ATOM 15230 C CA . LEU A 1 25 ? -1.625 -7.186 -2.693 1.00 0.00 25 LEU A CA 10
ATOM 15231 C C . LEU A 1 25 ? -2.404 -6.655 -3.900 1.00 0.00 25 LEU A C 10
ATOM 15232 O O . LEU A 1 25 ? -3.615 -6.435 -3.827 1.00 0.00 25 LEU A O 10
ATOM 15248 N N . LYS A 1 26 ? -1.701 -6.470 -5.011 1.00 0.00 26 LYS A N 10
ATOM 15249 C CA . LYS A 1 26 ? -2.307 -5.969 -6.240 1.00 0.00 26 LYS A CA 10
ATOM 15250 C C . LYS A 1 26 ? -3.304 -6.986 -6.797 1.00 0.00 26 LYS A C 10
ATOM 15251 O O . LYS A 1 26 ? -4.278 -6.622 -7.458 1.00 0.00 26 LYS A O 10
ATOM 15270 N N . LYS A 1 27 ? -3.045 -8.259 -6.513 1.00 0.00 27 LYS A N 10
ATOM 15271 C CA . LYS A 1 27 ? -3.944 -9.344 -6.882 1.00 0.00 27 LYS A CA 10
ATOM 15272 C C . LYS A 1 27 ? -5.330 -9.113 -6.283 1.00 0.00 27 LYS A C 10
ATOM 15273 O O . LYS A 1 27 ? -6.337 -9.152 -6.990 1.00 0.00 27 LYS A O 10
ATOM 15292 N N . GLY A 1 28 ? -5.364 -8.847 -4.981 1.00 0.00 28 GLY A N 10
ATOM 15293 C CA . GLY A 1 28 ? -6.624 -8.642 -4.290 1.00 0.00 28 GLY A CA 10
ATOM 15294 C C . GLY A 1 28 ? -7.344 -7.398 -4.766 1.00 0.00 28 GLY A C 10
ATOM 15295 O O . GLY A 1 28 ? -8.573 -7.374 -4.873 1.00 0.00 28 GLY A O 10
ATOM 15299 N N . ALA A 1 29 ? -6.573 -6.362 -5.068 1.00 0.00 29 ALA A N 10
ATOM 15300 C CA . ALA A 1 29 ? -7.130 -5.114 -5.560 1.00 0.00 29 ALA A CA 10
ATOM 15301 C C . ALA A 1 29 ? -7.831 -5.323 -6.896 1.00 0.00 29 ALA A C 10
ATOM 15302 O O . ALA A 1 29 ? -8.937 -4.834 -7.106 1.00 0.00 29 ALA A O 10
ATOM 15309 N N . LYS A 1 30 ? -7.190 -6.064 -7.794 1.00 0.00 30 LYS A N 10
ATOM 15310 C CA . LYS A 1 30 ? -7.784 -6.365 -9.092 1.00 0.00 30 LYS A CA 10
ATOM 15311 C C . LYS A 1 30 ? -8.964 -7.321 -8.928 1.00 0.00 30 LYS A C 10
ATOM 15312 O O . LYS A 1 30 ? -9.962 -7.225 -9.645 1.00 0.00 30 LYS A O 10
ATOM 15331 N N . LYS A 1 31 ? -8.844 -8.226 -7.967 1.00 0.00 31 LYS A N 10
ATOM 15332 C CA . LYS A 1 31 ? -9.879 -9.212 -7.681 1.00 0.00 31 LYS A CA 10
ATOM 15333 C C . LYS A 1 31 ? -11.188 -8.532 -7.288 1.00 0.00 31 LYS A C 10
ATOM 15334 O O . LYS A 1 31 ? -12.275 -8.977 -7.664 1.00 0.00 31 LYS A O 10
ATOM 15353 N N . MET A 1 32 ? -11.077 -7.441 -6.547 1.00 0.00 32 MET A N 10
ATOM 15354 C CA . MET A 1 32 ? -12.251 -6.718 -6.088 1.00 0.00 32 MET A CA 10
ATOM 15355 C C . MET A 1 32 ? -12.572 -5.534 -7.000 1.00 0.00 32 MET A C 10
ATOM 15356 O O . MET A 1 32 ? -13.670 -4.980 -6.944 1.00 0.00 32 MET A O 10
ATOM 15370 N N . GLY A 1 33 ? -11.619 -5.154 -7.843 1.00 0.00 33 GLY A N 10
ATOM 15371 C CA . GLY A 1 33 ? -11.857 -4.093 -8.804 1.00 0.00 33 GLY A CA 10
ATOM 15372 C C . GLY A 1 33 ? -11.541 -2.713 -8.258 1.00 0.00 33 GLY A C 10
ATOM 15373 O O . GLY A 1 33 ? -12.375 -1.810 -8.322 1.00 0.00 33 GLY A O 10
ATOM 15377 N N . ASN A 1 34 ? -10.336 -2.550 -7.729 1.00 0.00 34 ASN A N 10
ATOM 15378 C CA . ASN A 1 34 ? -9.900 -1.269 -7.177 1.00 0.00 34 ASN A CA 10
ATOM 15379 C C . ASN A 1 34 ? -8.669 -0.757 -7.914 1.00 0.00 34 ASN A C 10
ATOM 15380 O O . ASN A 1 34 ? -8.087 -1.466 -8.737 1.00 0.00 34 ASN A O 10
ATOM 15391 N N . LEU A 1 35 ? -8.273 0.475 -7.611 1.00 0.00 35 LEU A N 10
ATOM 15392 C CA . LEU A 1 35 ? -7.098 1.076 -8.223 1.00 0.00 35 LEU A CA 10
ATOM 15393 C C . LEU A 1 35 ? -6.013 1.270 -7.179 1.00 0.00 35 LEU A C 10
ATOM 15394 O O . LEU A 1 35 ? -6.174 2.053 -6.241 1.00 0.00 35 LEU A O 10
ATOM 15410 N N . ILE A 1 36 ? -4.907 0.570 -7.341 1.00 0.00 36 ILE A N 10
ATOM 15411 C CA . ILE A 1 36 ? -3.851 0.599 -6.350 1.00 0.00 36 ILE A CA 10
ATOM 15412 C C . ILE A 1 36 ? -2.510 0.947 -6.990 1.00 0.00 36 ILE A C 10
ATOM 15413 O O . ILE A 1 36 ? -2.193 0.500 -8.094 1.00 0.00 36 ILE A O 10
ATOM 15429 N N . LYS A 1 37 ? -1.743 1.770 -6.300 1.00 0.00 37 LYS A N 10
ATOM 15430 C CA . LYS A 1 37 ? -0.402 2.114 -6.729 1.00 0.00 37 LYS A CA 10
ATOM 15431 C C . LYS A 1 37 ? 0.606 1.599 -5.723 1.00 0.00 37 LYS A C 10
ATOM 15432 O O . LYS A 1 37 ? 0.782 2.179 -4.653 1.00 0.00 37 LYS A O 10
ATOM 15451 N N . VAL A 1 38 ? 1.246 0.494 -6.062 1.00 0.00 38 VAL A N 10
ATOM 15452 C CA . VAL A 1 38 ? 2.212 -0.122 -5.173 1.00 0.00 38 VAL A CA 10
ATOM 15453 C C . VAL A 1 38 ? 3.628 0.246 -5.588 1.00 0.00 38 VAL A C 10
ATOM 15454 O O . VAL A 1 38 ? 4.024 0.039 -6.737 1.00 0.00 38 VAL A O 10
ATOM 15467 N N . GLU A 1 39 ? 4.374 0.810 -4.661 1.00 0.00 39 GLU A N 10
ATOM 15468 C CA . GLU A 1 39 ? 5.768 1.125 -4.899 1.00 0.00 39 GLU A CA 10
ATOM 15469 C C . GLU A 1 39 ? 6.656 0.007 -4.376 1.00 0.00 39 GLU A C 10
ATOM 15470 O O . GLU A 1 39 ? 6.386 -0.570 -3.320 1.00 0.00 39 GLU A O 10
ATOM 15482 N N . THR A 1 40 ? 7.715 -0.287 -5.108 1.00 0.00 40 THR A N 10
ATOM 15483 C CA . THR A 1 40 ? 8.657 -1.295 -4.688 1.00 0.00 40 THR A CA 10
ATOM 15484 C C . THR A 1 40 ? 9.827 -0.621 -3.992 1.00 0.00 40 THR A C 10
ATOM 15485 O O . THR A 1 40 ? 10.713 -0.077 -4.647 1.00 0.00 40 THR A O 10
ATOM 15496 N N . GLN A 1 41 ? 9.809 -0.601 -2.675 1.00 0.00 41 GLN A N 10
ATOM 15497 C CA . GLN A 1 41 ? 10.906 -0.024 -1.933 1.00 0.00 41 GLN A CA 10
ATOM 15498 C C . GLN A 1 41 ? 11.868 -1.135 -1.545 1.00 0.00 41 GLN A C 10
ATOM 15499 O O . GLN A 1 41 ? 11.733 -1.758 -0.493 1.00 0.00 41 GLN A O 10
ATOM 15513 N N . GLY A 1 42 ? 12.829 -1.374 -2.433 1.00 0.00 42 GLY A N 10
ATOM 15514 C CA . GLY A 1 42 ? 13.673 -2.558 -2.351 1.00 0.00 42 GLY A CA 10
ATOM 15515 C C . GLY A 1 42 ? 14.412 -2.677 -1.039 1.00 0.00 42 GLY A C 10
ATOM 15516 O O . GLY A 1 42 ? 14.108 -3.543 -0.222 1.00 0.00 42 GLY A O 10
ATOM 15520 N N . ALA A 1 43 ? 15.382 -1.804 -0.840 1.00 0.00 43 ALA A N 10
ATOM 15521 C CA . ALA A 1 43 ? 16.152 -1.795 0.391 1.00 0.00 43 ALA A CA 10
ATOM 15522 C C . ALA A 1 43 ? 16.182 -0.391 0.961 1.00 0.00 43 ALA A C 10
ATOM 15523 O O . ALA A 1 43 ? 17.212 0.281 0.933 1.00 0.00 43 ALA A O 10
ATOM 15530 N N . THR A 1 44 ? 15.021 0.061 1.434 1.00 0.00 44 THR A N 10
ATOM 15531 C CA . THR A 1 44 ? 14.852 1.435 1.902 1.00 0.00 44 THR A CA 10
ATOM 15532 C C . THR A 1 44 ? 15.078 2.410 0.738 1.00 0.00 44 THR A C 10
ATOM 15533 O O . THR A 1 44 ? 15.298 3.609 0.928 1.00 0.00 44 THR A O 10
ATOM 15544 N N . GLY A 1 45 ? 15.001 1.872 -0.474 1.00 0.00 45 GLY A N 10
ATOM 15545 C CA . GLY A 1 45 ? 15.218 2.658 -1.669 1.00 0.00 45 GLY A CA 10
ATOM 15546 C C . GLY A 1 45 ? 14.057 2.530 -2.627 1.00 0.00 45 GLY A C 10
ATOM 15547 O O . GLY A 1 45 ? 13.357 1.519 -2.625 1.00 0.00 45 GLY A O 10
ATOM 15551 N N . ILE A 1 46 ? 13.869 3.532 -3.460 1.00 0.00 46 ILE A N 10
ATOM 15552 C CA . ILE A 1 46 ? 12.675 3.631 -4.285 1.00 0.00 46 ILE A CA 10
ATOM 15553 C C . ILE A 1 46 ? 12.874 2.984 -5.655 1.00 0.00 46 ILE A C 10
ATOM 15554 O O . ILE A 1 46 ? 13.946 3.094 -6.249 1.00 0.00 46 ILE A O 10
ATOM 15570 N N . GLU A 1 47 ? 11.843 2.295 -6.144 1.00 0.00 47 GLU A N 10
ATOM 15571 C CA . GLU A 1 47 ? 11.849 1.780 -7.507 1.00 0.00 47 GLU A CA 10
ATOM 15572 C C . GLU A 1 47 ? 10.723 2.414 -8.323 1.00 0.00 47 GLU A C 10
ATOM 15573 O O . GLU A 1 47 ? 10.967 3.104 -9.311 1.00 0.00 47 GLU A O 10
ATOM 15585 N N . ASN A 1 48 ? 9.489 2.173 -7.893 1.00 0.00 48 ASN A N 10
ATOM 15586 C CA . ASN A 1 48 ? 8.310 2.629 -8.628 1.00 0.00 48 ASN A CA 10
ATOM 15587 C C . ASN A 1 48 ? 8.094 4.132 -8.459 1.00 0.00 48 ASN A C 10
ATOM 15588 O O . ASN A 1 48 ? 7.911 4.851 -9.442 1.00 0.00 48 ASN A O 10
ATOM 15599 N N . GLU A 1 49 ? 8.122 4.578 -7.201 1.00 0.00 49 GLU A N 10
ATOM 15600 C CA . GLU A 1 49 ? 7.902 5.979 -6.828 1.00 0.00 49 GLU A CA 10
ATOM 15601 C C . GLU A 1 49 ? 6.443 6.387 -6.998 1.00 0.00 49 GLU A C 10
ATOM 15602 O O . GLU A 1 49 ? 5.856 6.252 -8.075 1.00 0.00 49 GLU A O 10
ATOM 15614 N N . LEU A 1 50 ? 5.854 6.860 -5.915 1.00 0.00 50 LEU A N 10
ATOM 15615 C CA . LEU A 1 50 ? 4.508 7.401 -5.951 1.00 0.00 50 LEU A CA 10
ATOM 15616 C C . LEU A 1 50 ? 4.574 8.917 -6.096 1.00 0.00 50 LEU A C 10
ATOM 15617 O O . LEU A 1 50 ? 5.091 9.613 -5.217 1.00 0.00 50 LEU A O 10
ATOM 15633 N N . THR A 1 51 ? 4.059 9.427 -7.209 1.00 0.00 51 THR A N 10
ATOM 15634 C CA . THR A 1 51 ? 4.155 10.849 -7.507 1.00 0.00 51 THR A CA 10
ATOM 15635 C C . THR A 1 51 ? 3.142 11.646 -6.692 1.00 0.00 51 THR A C 10
ATOM 15636 O O . THR A 1 51 ? 2.278 11.068 -6.026 1.00 0.00 51 THR A O 10
ATOM 15647 N N . GLU A 1 52 ? 3.249 12.969 -6.753 1.00 0.00 52 GLU A N 10
ATOM 15648 C CA . GLU A 1 52 ? 2.357 13.849 -6.009 1.00 0.00 52 GLU A CA 10
ATOM 15649 C C . GLU A 1 52 ? 0.901 13.581 -6.363 1.00 0.00 52 GLU A C 10
ATOM 15650 O O . GLU A 1 52 ? 0.044 13.494 -5.481 1.00 0.00 52 GLU A O 10
ATOM 15662 N N . LYS A 1 53 ? 0.638 13.450 -7.655 1.00 0.00 53 LYS A N 10
ATOM 15663 C CA . LYS A 1 53 ? -0.689 13.086 -8.141 1.00 0.00 53 LYS A CA 10
ATOM 15664 C C . LYS A 1 53 ? -1.175 11.814 -7.454 1.00 0.00 53 LYS A C 10
ATOM 15665 O O . LYS A 1 53 ? -2.249 11.800 -6.861 1.00 0.00 53 LYS A O 10
ATOM 15684 N N . ASP A 1 54 ? -0.357 10.761 -7.514 1.00 0.00 54 ASP A N 10
ATOM 15685 C CA . ASP A 1 54 ? -0.714 9.465 -6.929 1.00 0.00 54 ASP A CA 10
ATOM 15686 C C . ASP A 1 54 ? -1.114 9.619 -5.475 1.00 0.00 54 ASP A C 10
ATOM 15687 O O . ASP A 1 54 ? -2.150 9.111 -5.047 1.00 0.00 54 ASP A O 10
ATOM 15696 N N . VAL A 1 55 ? -0.293 10.341 -4.735 1.00 0.00 55 VAL A N 10
ATOM 15697 C CA . VAL A 1 55 ? -0.502 10.542 -3.311 1.00 0.00 55 VAL A CA 10
ATOM 15698 C C . VAL A 1 55 ? -1.837 11.222 -3.019 1.00 0.00 55 VAL A C 10
ATOM 15699 O O . VAL A 1 55 ? -2.568 10.806 -2.122 1.00 0.00 55 VAL A O 10
ATOM 15712 N N . ASN A 1 56 ? -2.159 12.256 -3.781 1.00 0.00 56 ASN A N 10
ATOM 15713 C CA . ASN A 1 56 ? -3.364 13.038 -3.521 1.00 0.00 56 ASN A CA 10
ATOM 15714 C C . ASN A 1 56 ? -4.600 12.390 -4.139 1.00 0.00 56 ASN A C 10
ATOM 15715 O O . ASN A 1 56 ? -5.729 12.758 -3.816 1.00 0.00 56 ASN A O 10
ATOM 15726 N N . ILE A 1 57 ? -4.389 11.436 -5.037 1.00 0.00 57 ILE A N 10
ATOM 15727 C CA . ILE A 1 57 ? -5.492 10.662 -5.593 1.00 0.00 57 ILE A CA 10
ATOM 15728 C C . ILE A 1 57 ? -5.837 9.503 -4.661 1.00 0.00 57 ILE A C 10
ATOM 15729 O O . ILE A 1 57 ? -7.005 9.280 -4.339 1.00 0.00 57 ILE A O 10
ATOM 15745 N N . GLY A 1 58 ? -4.807 8.781 -4.223 1.00 0.00 58 GLY A N 10
ATOM 15746 C CA . GLY A 1 58 ? -4.992 7.669 -3.306 1.00 0.00 58 GLY A CA 10
ATOM 15747 C C . GLY A 1 58 ? -5.631 8.095 -2.003 1.00 0.00 58 GLY A C 10
ATOM 15748 O O . GLY A 1 58 ? -5.201 9.065 -1.376 1.00 0.00 58 GLY A O 10
ATOM 15752 N N . GLU A 1 59 ? -6.643 7.358 -1.592 1.00 0.00 59 GLU A N 10
ATOM 15753 C CA . GLU A 1 59 ? -7.397 7.685 -0.396 1.00 0.00 59 GLU A CA 10
ATOM 15754 C C . GLU A 1 59 ? -6.777 7.008 0.821 1.00 0.00 59 GLU A C 10
ATOM 1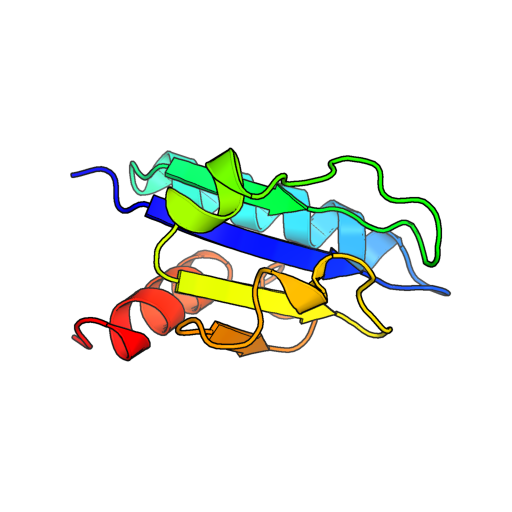5755 O O . GLU A 1 59 ? -6.406 7.671 1.790 1.00 0.00 59 GLU A O 10
ATOM 15767 N N . VAL A 1 60 ? -6.648 5.691 0.754 1.00 0.00 60 VAL A N 10
ATOM 15768 C CA . VAL A 1 60 ? -6.079 4.925 1.852 1.00 0.00 60 VAL A CA 10
ATOM 15769 C C . VAL A 1 60 ? -4.632 4.553 1.557 1.00 0.00 60 VAL A C 10
ATOM 15770 O O . VAL A 1 60 ? -4.268 4.291 0.407 1.00 0.00 60 VAL A O 10
ATOM 15783 N N . VAL A 1 61 ? -3.812 4.545 2.598 1.00 0.00 61 VAL A N 10
ATOM 15784 C CA . VAL A 1 61 ? -2.405 4.206 2.468 1.00 0.00 61 VAL A CA 10
ATOM 15785 C C . VAL A 1 61 ? -2.135 2.855 3.112 1.00 0.00 61 VAL A C 10
ATOM 15786 O O . VAL A 1 61 ? -2.460 2.642 4.277 1.00 0.00 61 VAL A O 10
ATOM 15799 N N . ILE A 1 62 ? -1.552 1.944 2.352 1.00 0.00 62 ILE A N 10
ATOM 15800 C CA . ILE A 1 62 ? -1.222 0.624 2.868 1.00 0.00 62 ILE A CA 10
ATOM 15801 C C . ILE A 1 62 ? 0.284 0.409 2.849 1.00 0.00 62 ILE A C 10
ATOM 15802 O O . ILE A 1 62 ? 0.918 0.472 1.795 1.00 0.00 62 ILE A O 10
ATOM 15818 N N . PHE A 1 63 ? 0.859 0.177 4.015 1.00 0.00 63 PHE A N 10
ATOM 15819 C CA . PHE A 1 63 ? 2.283 -0.093 4.110 1.00 0.00 63 PHE A CA 10
ATOM 15820 C C . PHE A 1 63 ? 2.539 -1.556 4.405 1.00 0.00 63 PHE A C 10
ATOM 15821 O O . PHE A 1 63 ? 2.244 -2.039 5.496 1.00 0.00 63 PHE A O 10
ATOM 15838 N N . ALA A 1 64 ? 3.070 -2.258 3.420 1.00 0.00 64 ALA A N 10
ATOM 15839 C CA . ALA A 1 64 ? 3.522 -3.624 3.611 1.00 0.00 64 ALA A CA 10
ATOM 15840 C C . ALA A 1 64 ? 5.038 -3.636 3.626 1.00 0.00 64 ALA A C 10
ATOM 15841 O O . ALA A 1 64 ? 5.681 -3.738 2.580 1.00 0.00 64 ALA A O 10
ATOM 15848 N N . VAL A 1 65 ? 5.617 -3.503 4.804 1.00 0.00 65 VAL A N 10
ATOM 15849 C CA . VAL A 1 65 ? 7.039 -3.245 4.895 1.00 0.00 65 VAL A CA 10
ATOM 15850 C C . VAL A 1 65 ? 7.733 -4.100 5.947 1.00 0.00 65 VAL A C 10
ATOM 15851 O O . VAL A 1 65 ? 7.114 -4.579 6.900 1.00 0.00 65 VAL A O 10
ATOM 15864 N N . ASP A 1 66 ? 9.026 -4.288 5.733 1.00 0.00 66 ASP A N 10
ATOM 15865 C CA . ASP A 1 66 ? 9.902 -4.988 6.664 1.00 0.00 66 ASP A CA 10
ATOM 15866 C C . ASP A 1 66 ? 10.899 -3.985 7.251 1.00 0.00 66 ASP A C 10
ATOM 15867 O O . ASP A 1 66 ? 11.904 -4.348 7.863 1.00 0.00 66 ASP A O 10
ATOM 15876 N N . THR A 1 67 ? 10.589 -2.705 7.059 1.00 0.00 67 THR A N 10
ATOM 15877 C CA . THR A 1 67 ? 11.434 -1.617 7.526 1.00 0.00 67 THR A CA 10
ATOM 15878 C C . THR A 1 67 ? 10.706 -0.280 7.330 1.00 0.00 67 THR A C 10
ATOM 15879 O O . THR A 1 67 ? 9.494 -0.261 7.109 1.00 0.00 67 THR A O 10
ATOM 15890 N N . LYS A 1 68 ? 11.442 0.823 7.416 1.00 0.00 68 LYS A N 10
ATOM 15891 C CA . LYS A 1 68 ? 10.873 2.162 7.267 1.00 0.00 68 LYS A CA 10
ATOM 15892 C C . LYS A 1 68 ? 10.532 2.461 5.806 1.00 0.00 68 LYS A C 10
ATOM 15893 O O . LYS A 1 68 ? 10.803 1.654 4.915 1.00 0.00 68 LYS A O 10
ATOM 15912 N N . VAL A 1 69 ? 9.955 3.638 5.566 1.00 0.00 69 VAL A N 10
ATOM 15913 C CA . VAL A 1 69 ? 9.577 4.051 4.220 1.00 0.00 69 VAL A CA 10
ATOM 15914 C C . VAL A 1 69 ? 9.993 5.498 3.949 1.00 0.00 69 VAL A C 10
ATOM 15915 O O . VAL A 1 69 ? 10.136 6.304 4.868 1.00 0.00 69 VAL A O 10
ATOM 15928 N N . ARG A 1 70 ? 10.196 5.812 2.677 1.00 0.00 70 ARG A N 10
ATOM 15929 C CA . ARG A 1 70 ? 10.528 7.167 2.252 1.00 0.00 70 ARG A CA 10
ATOM 15930 C C . ARG A 1 70 ? 9.260 7.964 1.939 1.00 0.00 70 ARG A C 10
ATOM 15931 O O . ARG A 1 70 ? 9.265 9.193 1.941 1.00 0.00 70 ARG A O 10
ATOM 15952 N N . ASN A 1 71 ? 8.172 7.256 1.665 1.00 0.00 71 ASN A N 10
ATOM 15953 C CA . ASN A 1 71 ? 6.930 7.893 1.226 1.00 0.00 71 ASN A CA 10
ATOM 15954 C C . ASN A 1 71 ? 6.101 8.423 2.389 1.00 0.00 71 ASN A C 10
ATOM 15955 O O . ASN A 1 71 ? 5.120 9.131 2.175 1.00 0.00 71 ASN A O 10
ATOM 15966 N N . LYS A 1 72 ? 6.495 8.098 3.613 1.00 0.00 72 LYS A N 10
ATOM 15967 C CA . LYS A 1 72 ? 5.738 8.513 4.794 1.00 0.00 72 LYS A CA 10
ATOM 15968 C C . LYS A 1 72 ? 5.651 10.035 4.862 1.00 0.00 72 LYS A C 10
ATOM 15969 O O . LYS A 1 72 ? 4.728 10.589 5.456 1.00 0.00 72 LYS A O 10
ATOM 15988 N N . GLU A 1 73 ? 6.617 10.691 4.233 1.00 0.00 73 GLU A N 10
ATOM 15989 C CA . GLU A 1 73 ? 6.666 12.148 4.170 1.00 0.00 73 GLU A CA 10
ATOM 15990 C C . GLU A 1 73 ? 5.374 12.736 3.597 1.00 0.00 73 GLU A C 10
ATOM 15991 O O . GLU A 1 73 ? 4.863 13.734 4.098 1.00 0.00 73 GLU A O 10
ATOM 16003 N N . ARG A 1 74 ? 4.852 12.111 2.547 1.00 0.00 74 ARG A N 10
ATOM 16004 C CA . ARG A 1 74 ? 3.760 12.697 1.778 1.00 0.00 74 ARG A CA 10
ATOM 16005 C C . ARG A 1 74 ? 2.377 12.257 2.270 1.00 0.00 74 ARG A C 10
ATOM 16006 O O . ARG A 1 74 ? 1.372 12.880 1.930 1.00 0.00 74 ARG A O 10
ATOM 16027 N N . PHE A 1 75 ? 2.315 11.185 3.051 1.00 0.00 75 PHE A N 10
ATOM 16028 C CA . PHE A 1 75 ? 1.049 10.719 3.599 1.00 0.00 75 PHE A CA 10
ATOM 16029 C C . PHE A 1 75 ? 0.801 11.320 4.982 1.00 0.00 75 PHE A C 10
ATOM 16030 O O . PHE A 1 75 ? 0.405 10.613 5.909 1.00 0.00 75 PHE A O 10
ATOM 16047 N N . ASP A 1 76 ? 1.014 12.627 5.103 1.00 0.00 76 ASP A N 10
ATOM 16048 C CA . ASP A 1 76 ? 0.866 13.329 6.380 1.00 0.00 76 ASP A CA 10
ATOM 16049 C C . ASP A 1 76 ? -0.564 13.231 6.925 1.00 0.00 76 ASP A C 10
ATOM 16050 O O . ASP A 1 76 ? -0.846 12.398 7.789 1.00 0.00 76 ASP A O 10
ATOM 16059 N N . GLY A 1 77 ? -1.464 14.066 6.420 1.00 0.00 77 GLY A N 10
ATOM 16060 C CA . GLY A 1 77 ? -2.845 14.039 6.866 1.00 0.00 77 GLY A CA 10
ATOM 16061 C C . GLY A 1 77 ? -3.663 13.027 6.096 1.00 0.00 77 GLY A C 10
ATOM 16062 O O . GLY A 1 77 ? -4.751 13.333 5.605 1.00 0.00 77 GLY A O 10
ATOM 16066 N N . LYS A 1 78 ? -3.126 11.823 5.973 1.00 0.00 78 LYS A N 10
ATOM 16067 C CA . LYS A 1 78 ? -3.784 10.758 5.237 1.00 0.00 78 LYS A CA 10
ATOM 16068 C C . LYS A 1 78 ? -3.896 9.513 6.107 1.00 0.00 78 LYS A C 10
ATOM 16069 O O . LYS A 1 78 ? -3.159 9.358 7.084 1.00 0.00 78 LYS A O 10
ATOM 16088 N N . VAL A 1 79 ? -4.812 8.629 5.751 1.00 0.00 79 VAL A N 10
ATOM 16089 C CA . VAL A 1 79 ? -5.064 7.434 6.544 1.00 0.00 79 VAL A CA 10
ATOM 16090 C C . VAL A 1 79 ? -4.053 6.341 6.207 1.00 0.00 79 VAL A C 10
ATOM 16091 O O . VAL A 1 79 ? -3.982 5.862 5.073 1.00 0.00 79 VAL A O 10
ATOM 16104 N N . VAL A 1 80 ? -3.259 5.965 7.194 1.00 0.00 80 VAL A N 10
ATOM 16105 C CA . VAL A 1 80 ? -2.198 4.997 6.989 1.00 0.00 80 VAL A CA 10
ATOM 16106 C C . VAL A 1 80 ? -2.495 3.690 7.711 1.00 0.00 80 VAL A C 10
ATOM 16107 O O . VAL A 1 80 ? -2.639 3.660 8.933 1.00 0.00 80 VAL A O 10
ATOM 16120 N N . LEU A 1 81 ? -2.597 2.618 6.943 1.00 0.00 81 LEU A N 10
ATOM 16121 C CA . LEU A 1 81 ? -2.762 1.284 7.489 1.00 0.00 81 LEU A CA 10
ATOM 16122 C C . LEU A 1 81 ? -1.474 0.499 7.258 1.00 0.00 81 LEU A C 10
ATOM 16123 O O . LEU A 1 81 ? -1.146 0.139 6.125 1.00 0.00 81 LEU A O 10
ATOM 16139 N N . GLU A 1 82 ? -0.731 0.266 8.327 1.00 0.00 82 GLU A N 10
ATOM 16140 C CA . GLU A 1 82 ? 0.553 -0.408 8.225 1.00 0.00 82 GLU A CA 10
ATOM 16141 C C . GLU A 1 82 ? 0.446 -1.864 8.672 1.00 0.00 82 GLU A C 10
ATOM 16142 O O . GLU A 1 82 ? -0.190 -2.173 9.684 1.00 0.00 82 GLU A O 10
ATOM 16154 N N . VAL A 1 83 ? 1.055 -2.749 7.897 1.00 0.00 83 VAL A N 10
ATOM 16155 C CA . VAL A 1 83 ? 1.091 -4.169 8.204 1.00 0.00 83 VAL A CA 10
ATOM 16156 C C . VAL A 1 83 ? 2.469 -4.730 7.875 1.00 0.00 83 VAL A C 10
ATOM 16157 O O . VAL A 1 83 ? 3.216 -4.132 7.100 1.00 0.00 83 VAL A O 10
ATOM 16170 N N . PRO A 1 84 ? 2.843 -5.870 8.468 1.00 0.00 84 PRO A N 10
ATOM 16171 C CA . PRO A 1 84 ? 4.064 -6.573 8.087 1.00 0.00 84 PRO A CA 10
ATOM 16172 C C . PRO A 1 84 ? 4.012 -6.984 6.618 1.00 0.00 84 PRO A C 10
ATOM 16173 O O . PRO A 1 84 ? 2.937 -7.252 6.082 1.00 0.00 84 PRO A O 10
ATOM 16184 N N . VAL A 1 85 ? 5.172 -7.038 5.976 1.00 0.00 85 VAL A N 10
ATOM 16185 C CA . VAL A 1 85 ? 5.254 -7.292 4.539 1.00 0.00 85 VAL A CA 10
ATOM 16186 C C . VAL A 1 85 ? 4.558 -8.606 4.141 1.00 0.00 85 VAL A C 10
ATOM 16187 O O . VAL A 1 85 ? 4.010 -8.719 3.047 1.00 0.00 85 VAL A O 10
ATOM 16200 N N . SER A 1 86 ? 4.561 -9.585 5.043 1.00 0.00 86 SER A N 10
ATOM 16201 C CA . SER A 1 86 ? 3.957 -10.888 4.773 1.00 0.00 86 SER A CA 10
ATOM 16202 C C . SER A 1 86 ? 2.423 -10.845 4.836 1.00 0.00 86 SER A C 10
ATOM 16203 O O . SER A 1 86 ? 1.753 -11.719 4.283 1.00 0.00 86 SER A O 10
ATOM 16211 N N . ALA A 1 87 ? 1.871 -9.833 5.499 1.00 0.00 87 ALA A N 10
ATOM 16212 C CA . ALA A 1 87 ? 0.433 -9.788 5.778 1.00 0.00 87 ALA A CA 10
ATOM 16213 C C . ALA A 1 87 ? -0.432 -9.685 4.511 1.00 0.00 87 ALA A C 10
ATOM 16214 O O . ALA A 1 87 ? -1.309 -10.524 4.305 1.00 0.00 87 ALA A O 10
ATOM 16221 N N . PRO A 1 88 ? -0.200 -8.683 3.629 1.00 0.00 88 PRO A N 10
ATOM 16222 C CA . PRO A 1 88 ? -1.047 -8.473 2.443 1.00 0.00 88 PRO A CA 10
ATOM 16223 C C . PRO A 1 88 ? -0.859 -9.556 1.386 1.00 0.00 88 PRO A C 10
ATOM 16224 O O . PRO A 1 88 ? -1.538 -9.566 0.363 1.00 0.00 88 PRO A O 10
ATOM 16235 N N . ILE A 1 89 ? 0.075 -10.455 1.636 1.00 0.00 89 ILE A N 10
ATOM 16236 C CA . ILE A 1 89 ? 0.299 -11.579 0.749 1.00 0.00 89 ILE A CA 10
ATOM 16237 C C . ILE A 1 89 ? -0.750 -12.653 1.008 1.00 0.00 89 ILE A C 10
ATOM 16238 O O . ILE A 1 89 ? -1.255 -13.293 0.085 1.00 0.00 89 ILE A O 10
ATOM 16254 N N . LYS A 1 90 ? -1.082 -12.829 2.277 1.00 0.00 90 LYS A N 10
ATOM 16255 C CA . LYS A 1 90 ? -2.044 -13.833 2.687 1.00 0.00 90 LYS A CA 10
ATOM 16256 C C . LYS A 1 90 ? -3.427 -13.205 2.833 1.00 0.00 90 LYS A C 10
ATOM 16257 O O . LYS A 1 90 ? -4.412 -13.711 2.298 1.00 0.00 90 LYS A O 10
ATOM 16276 N N . ASP A 1 91 ? -3.484 -12.087 3.543 1.00 0.00 91 ASP A N 10
ATOM 16277 C CA . ASP A 1 91 ? -4.753 -11.446 3.877 1.00 0.00 91 ASP A CA 10
ATOM 16278 C C . ASP A 1 91 ? -4.986 -10.199 3.034 1.00 0.00 91 ASP A C 10
ATOM 16279 O O . ASP A 1 91 ? -5.466 -9.192 3.546 1.00 0.00 91 ASP A O 10
ATOM 16288 N N . ALA A 1 92 ? -4.676 -10.273 1.744 1.00 0.00 92 ALA A N 10
ATOM 16289 C CA . ALA A 1 92 ? -4.781 -9.116 0.853 1.00 0.00 92 ALA A CA 10
ATOM 16290 C C . ALA A 1 92 ? -6.160 -8.466 0.938 1.00 0.00 92 ALA A C 10
ATOM 16291 O O . ALA A 1 92 ? -6.271 -7.255 1.126 1.00 0.00 92 ALA A O 10
ATOM 16298 N N . GLU A 1 93 ? -7.201 -9.282 0.829 1.00 0.00 93 GLU A N 10
ATOM 16299 C CA . GLU A 1 93 ? -8.574 -8.796 0.912 1.00 0.00 93 GLU A CA 10
ATOM 16300 C C . GLU A 1 93 ? -8.810 -8.112 2.254 1.00 0.00 93 GLU A C 10
ATOM 16301 O O . GLU A 1 93 ? -9.395 -7.031 2.324 1.00 0.00 93 GLU A O 10
ATOM 16313 N N . LYS A 1 94 ? -8.308 -8.736 3.312 1.00 0.00 94 LYS A N 10
ATOM 16314 C CA . LYS A 1 94 ? -8.576 -8.293 4.671 1.00 0.00 94 LYS A CA 10
ATOM 16315 C C . LYS A 1 94 ? -7.847 -6.986 4.964 1.00 0.00 94 LYS A C 10
ATOM 16316 O O . LYS A 1 94 ? -8.380 -6.099 5.630 1.00 0.00 94 LYS A O 10
ATOM 16335 N N . VAL A 1 95 ? -6.630 -6.874 4.449 1.00 0.00 95 VAL A N 10
ATOM 16336 C CA . VAL A 1 95 ? -5.834 -5.664 4.599 1.00 0.00 95 VAL A CA 10
ATOM 16337 C C . VAL A 1 95 ? -6.507 -4.491 3.894 1.00 0.00 95 VAL A C 10
ATOM 16338 O O . VAL A 1 95 ? -6.608 -3.392 4.443 1.00 0.00 95 VAL A O 10
ATOM 16351 N N . ILE A 1 96 ? -6.985 -4.743 2.680 1.00 0.00 96 ILE A N 10
ATOM 16352 C CA . ILE A 1 96 ? -7.676 -3.728 1.899 1.00 0.00 96 ILE A CA 10
ATOM 16353 C C . ILE A 1 96 ? -8.974 -3.308 2.589 1.00 0.00 96 ILE A C 10
ATOM 16354 O O . ILE A 1 96 ? -9.276 -2.117 2.701 1.00 0.00 96 ILE A O 10
ATOM 16370 N N . ASN A 1 97 ? -9.726 -4.292 3.070 1.00 0.00 97 ASN A N 10
ATOM 16371 C CA . ASN A 1 97 ? -10.975 -4.032 3.780 1.00 0.00 97 ASN A CA 10
ATOM 16372 C C . ASN A 1 97 ? -10.729 -3.242 5.062 1.00 0.00 97 ASN A C 10
ATOM 16373 O O . ASN A 1 97 ? -11.475 -2.314 5.379 1.00 0.00 97 ASN A O 10
ATOM 16384 N N . ALA A 1 98 ? -9.670 -3.601 5.784 1.00 0.00 98 ALA A N 10
ATOM 16385 C CA . ALA A 1 98 ? -9.322 -2.929 7.031 1.00 0.00 98 ALA A CA 10
ATOM 16386 C C . ALA A 1 98 ? -9.057 -1.445 6.803 1.00 0.00 98 ALA A C 10
ATOM 16387 O O . ALA A 1 98 ? -9.498 -0.598 7.580 1.00 0.00 98 ALA A O 10
ATOM 16394 N N . ALA A 1 99 ? -8.344 -1.139 5.724 1.00 0.00 99 ALA A N 10
ATOM 16395 C CA . ALA A 1 99 ? -8.040 0.243 5.373 1.00 0.00 99 ALA A CA 10
ATOM 16396 C C . ALA A 1 99 ? -9.322 1.038 5.140 1.00 0.00 99 ALA A C 10
ATOM 16397 O O . ALA A 1 99 ? -9.449 2.181 5.580 1.00 0.00 99 ALA A O 10
ATOM 16404 N N . LEU A 1 100 ? -10.280 0.416 4.464 1.00 0.00 100 LEU A N 10
ATOM 16405 C CA . LEU A 1 100 ? -11.554 1.059 4.176 1.00 0.00 100 LEU A CA 10
ATOM 16406 C C . LEU A 1 100 ? -12.371 1.227 5.451 1.00 0.00 100 LEU A C 10
ATOM 16407 O O . LEU A 1 100 ? -13.073 2.224 5.628 1.00 0.00 100 LEU A O 10
ATOM 16423 N N . ALA A 1 101 ? -12.255 0.255 6.345 1.00 0.00 101 ALA A N 10
ATOM 16424 C CA . ALA A 1 101 ? -12.992 0.271 7.599 1.00 0.00 101 ALA A CA 10
ATOM 16425 C C . ALA A 1 101 ? -12.506 1.383 8.524 1.00 0.00 101 ALA A C 10
ATOM 16426 O O . ALA A 1 101 ? -13.209 1.774 9.451 1.00 0.00 101 ALA A O 10
ATOM 16433 N N . LEU A 1 102 ? -11.310 1.895 8.268 1.00 0.00 102 LEU A N 10
ATOM 16434 C CA . LEU A 1 102 ? -10.758 2.963 9.093 1.00 0.00 102 LEU A CA 10
ATOM 16435 C C . LEU A 1 102 ? -11.396 4.307 8.761 1.00 0.00 102 LEU A C 10
ATOM 16436 O O . LEU A 1 102 ? -11.551 5.159 9.635 1.00 0.00 102 LEU A O 10
ATOM 16452 N N . ILE A 1 103 ? -11.765 4.501 7.502 1.00 0.00 103 ILE A N 10
ATOM 16453 C CA . ILE A 1 103 ? -12.320 5.780 7.068 1.00 0.00 103 ILE A CA 10
ATOM 16454 C C . ILE A 1 103 ? -13.828 5.709 6.843 1.00 0.00 103 ILE A C 10
ATOM 16455 O O . ILE A 1 103 ? -14.563 6.621 7.222 1.00 0.00 103 ILE A O 10
ATOM 16471 N N . ASP A 1 104 ? -14.288 4.633 6.230 1.00 0.00 104 ASP A N 10
ATOM 16472 C CA . ASP A 1 104 ? -15.692 4.510 5.875 1.00 0.00 104 ASP A CA 10
ATOM 16473 C C . ASP A 1 104 ? -16.401 3.572 6.836 1.00 0.00 104 ASP A C 10
ATOM 16474 O O . ASP A 1 104 ? -17.620 3.644 7.004 1.00 0.00 104 ASP A O 10
ATOM 16483 N N . GLU A 1 105 ? -15.617 2.698 7.461 1.00 0.00 105 GLU A N 10
ATOM 16484 C CA . GLU A 1 105 ? -16.120 1.758 8.460 1.00 0.00 105 GLU A CA 10
ATOM 16485 C C . GLU A 1 105 ? -17.138 0.791 7.856 1.00 0.00 105 GLU A C 10
ATOM 16486 O O . GLU A 1 105 ? -18.348 1.027 7.893 1.00 0.00 105 GLU A O 10
ATOM 16498 N N . LYS A 1 106 ? -16.632 -0.281 7.271 1.00 0.00 106 LYS A N 10
ATOM 16499 C CA . LYS A 1 106 ? -17.480 -1.317 6.704 1.00 0.00 106 LYS A CA 10
ATOM 16500 C C . LYS A 1 106 ? -16.987 -2.694 7.125 1.00 0.00 106 LYS A C 10
ATOM 16501 O O . LYS A 1 106 ? -16.254 -3.333 6.349 1.00 0.00 106 LYS A O 10
ATOM 16521 N N . MET A 1 1 ? -16.467 0.913 -5.391 1.00 0.00 1 MET A N 11
ATOM 16522 C CA . MET A 1 1 ? -16.082 0.746 -6.814 1.00 0.00 1 MET A CA 11
ATOM 16523 C C . MET A 1 1 ? -14.901 1.640 -7.156 1.00 0.00 1 MET A C 11
ATOM 16524 O O . MET A 1 1 ? -14.884 2.811 -6.779 1.00 0.00 1 MET A O 11
ATOM 16540 N N . LYS A 1 2 ? -13.909 1.077 -7.853 1.00 0.00 2 LYS A N 11
ATOM 16541 C CA . LYS A 1 2 ? -12.775 1.850 -8.364 1.00 0.00 2 LYS A CA 11
ATOM 16542 C C . LYS A 1 2 ? -12.067 2.600 -7.240 1.00 0.00 2 LYS A C 11
ATOM 16543 O O . LYS A 1 2 ? -11.599 3.723 -7.427 1.00 0.00 2 LYS A O 11
ATOM 16562 N N . ARG A 1 3 ? -11.969 1.962 -6.082 1.00 0.00 3 ARG A N 11
ATOM 16563 C CA . ARG A 1 3 ? -11.420 2.607 -4.902 1.00 0.00 3 ARG A CA 11
ATOM 16564 C C . ARG A 1 3 ? -9.956 2.970 -5.125 1.00 0.00 3 ARG A C 11
ATOM 16565 O O . ARG A 1 3 ? -9.158 2.135 -5.549 1.00 0.00 3 ARG A O 11
ATOM 16586 N N . LYS A 1 4 ? -9.623 4.222 -4.859 1.00 0.00 4 LYS A N 11
ATOM 16587 C CA . LYS A 1 4 ? -8.271 4.724 -5.068 1.00 0.00 4 LYS A CA 11
ATOM 16588 C C . LYS A 1 4 ? -7.394 4.360 -3.878 1.00 0.00 4 LYS A C 11
ATOM 16589 O O . LYS A 1 4 ? -7.688 4.743 -2.747 1.00 0.00 4 LYS A O 11
ATOM 16608 N N . ILE A 1 5 ? -6.332 3.612 -4.124 1.00 0.00 5 ILE A N 11
ATOM 16609 C CA . ILE A 1 5 ? -5.475 3.140 -3.046 1.00 0.00 5 ILE A CA 11
ATOM 16610 C C . ILE A 1 5 ? -3.999 3.226 -3.426 1.00 0.00 5 ILE A C 11
ATOM 16611 O O . ILE A 1 5 ? -3.609 2.857 -4.535 1.00 0.00 5 ILE A O 11
ATOM 16627 N N . ILE A 1 6 ? -3.186 3.731 -2.508 1.00 0.00 6 ILE A N 11
ATOM 16628 C CA . ILE A 1 6 ? -1.740 3.668 -2.656 1.00 0.00 6 ILE A CA 11
ATOM 16629 C C . ILE A 1 6 ? -1.162 2.804 -1.542 1.00 0.00 6 ILE A C 11
ATOM 16630 O O . ILE A 1 6 ? -1.574 2.904 -0.386 1.00 0.00 6 ILE A O 11
ATOM 16646 N N . ALA A 1 7 ? -0.237 1.930 -1.888 1.00 0.00 7 ALA A N 11
ATOM 16647 C CA . ALA A 1 7 ? 0.324 1.006 -0.918 1.00 0.00 7 ALA A CA 11
ATOM 16648 C C . ALA A 1 7 ? 1.831 0.934 -1.065 1.00 0.00 7 ALA A C 11
ATOM 16649 O O . ALA A 1 7 ? 2.342 0.771 -2.166 1.00 0.00 7 ALA A O 11
ATOM 16656 N N . VAL A 1 8 ? 2.536 1.066 0.043 1.00 0.00 8 VAL A N 11
ATOM 16657 C CA . VAL A 1 8 ? 3.985 1.011 0.029 1.00 0.00 8 VAL A CA 11
ATOM 16658 C C . VAL A 1 8 ? 4.483 -0.290 0.650 1.00 0.00 8 VAL A C 11
ATOM 16659 O O . VAL A 1 8 ? 4.302 -0.538 1.842 1.00 0.00 8 VAL A O 11
ATOM 16672 N N . THR A 1 9 ? 5.086 -1.121 -0.179 1.00 0.00 9 THR A N 11
ATOM 16673 C CA . THR A 1 9 ? 5.699 -2.354 0.270 1.00 0.00 9 THR A CA 11
ATOM 16674 C C . THR A 1 9 ? 7.207 -2.176 0.342 1.00 0.00 9 THR A C 11
ATOM 16675 O O . THR A 1 9 ? 7.851 -1.896 -0.669 1.00 0.00 9 THR A O 11
ATOM 16686 N N . ALA A 1 10 ? 7.766 -2.315 1.529 1.00 0.00 10 ALA A N 11
ATOM 16687 C CA . ALA A 1 10 ? 9.186 -2.080 1.721 1.00 0.00 10 ALA A CA 11
ATOM 16688 C C . ALA A 1 10 ? 9.795 -3.113 2.649 1.00 0.00 10 ALA A C 11
ATOM 16689 O O . ALA A 1 10 ? 9.312 -3.328 3.754 1.00 0.00 10 ALA A O 11
ATOM 16696 N N . CYS A 1 11 ? 10.857 -3.745 2.197 1.00 0.00 11 CYS A N 11
ATOM 16697 C CA . CYS A 1 11 ? 11.554 -4.730 2.999 1.00 0.00 11 CYS A CA 11
ATOM 16698 C C . CYS A 1 11 ? 12.972 -4.883 2.484 1.00 0.00 11 CYS A C 11
ATOM 16699 O O . CYS A 1 11 ? 13.190 -5.031 1.279 1.00 0.00 11 CYS A O 11
ATOM 16707 N N . ALA A 1 12 ? 13.933 -4.825 3.389 1.00 0.00 12 ALA A N 11
ATOM 16708 C CA . ALA A 1 12 ? 15.331 -4.931 3.010 1.00 0.00 12 ALA A CA 11
ATOM 16709 C C . ALA A 1 12 ? 15.715 -6.385 2.795 1.00 0.00 12 ALA A C 11
ATOM 16710 O O . ALA A 1 12 ? 16.488 -6.711 1.895 1.00 0.00 12 ALA A O 11
ATOM 16717 N N . THR A 1 13 ? 15.157 -7.257 3.617 1.00 0.00 13 THR A N 11
ATOM 16718 C CA . THR A 1 13 ? 15.473 -8.669 3.556 1.00 0.00 13 THR A CA 11
ATOM 16719 C C . THR A 1 13 ? 14.439 -9.430 2.731 1.00 0.00 13 THR A C 11
ATOM 16720 O O . THR A 1 13 ? 13.240 -9.364 3.001 1.00 0.00 13 THR A O 11
ATOM 16731 N N . GLY A 1 14 ? 14.908 -10.151 1.726 1.00 0.00 14 GLY A N 11
ATOM 16732 C CA . GLY A 1 14 ? 14.010 -10.907 0.881 1.00 0.00 14 GLY A CA 11
ATOM 16733 C C . GLY A 1 14 ? 13.256 -10.022 -0.088 1.00 0.00 14 GLY A C 11
ATOM 16734 O O . GLY A 1 14 ? 12.063 -9.776 0.088 1.00 0.00 14 GLY A O 11
ATOM 16738 N N . VAL A 1 15 ? 13.957 -9.553 -1.114 1.00 0.00 15 VAL A N 11
ATOM 16739 C CA . VAL A 1 15 ? 13.369 -8.676 -2.129 1.00 0.00 15 VAL A CA 11
ATOM 16740 C C . VAL A 1 15 ? 12.154 -9.331 -2.790 1.00 0.00 15 VAL A C 11
ATOM 16741 O O . VAL A 1 15 ? 11.174 -8.659 -3.122 1.00 0.00 15 VAL A O 11
ATOM 16754 N N . ALA A 1 16 ? 12.212 -10.649 -2.954 1.00 0.00 16 ALA A N 11
ATOM 16755 C CA . ALA A 1 16 ? 11.111 -11.394 -3.555 1.00 0.00 16 ALA A CA 11
ATOM 16756 C C . ALA A 1 16 ? 9.875 -11.341 -2.664 1.00 0.00 16 ALA A C 11
ATOM 16757 O O . ALA A 1 16 ? 8.747 -11.386 -3.148 1.00 0.00 16 ALA A O 11
ATOM 16764 N N . HIS A 1 17 ? 10.093 -11.217 -1.358 1.00 0.00 17 HIS A N 11
ATOM 16765 C CA . HIS A 1 17 ? 8.990 -11.103 -0.408 1.00 0.00 17 HIS A CA 11
ATOM 16766 C C . HIS A 1 17 ? 8.367 -9.721 -0.519 1.00 0.00 17 HIS A C 11
ATOM 16767 O O . HIS A 1 17 ? 7.144 -9.573 -0.496 1.00 0.00 17 HIS A O 11
ATOM 16782 N N . THR A 1 18 ? 9.225 -8.717 -0.657 1.00 0.00 18 THR A N 11
ATOM 16783 C CA . THR A 1 18 ? 8.792 -7.343 -0.848 1.00 0.00 18 THR A CA 11
ATOM 16784 C C . THR A 1 18 ? 7.902 -7.230 -2.084 1.00 0.00 18 THR A C 11
ATOM 16785 O O . THR A 1 18 ? 6.796 -6.690 -2.026 1.00 0.00 18 THR A O 11
ATOM 16796 N N . TYR A 1 19 ? 8.386 -7.773 -3.196 1.00 0.00 19 TYR A N 11
ATOM 16797 C CA . TYR A 1 19 ? 7.651 -7.724 -4.451 1.00 0.00 19 TYR A CA 11
ATOM 16798 C C . TYR A 1 19 ? 6.399 -8.594 -4.386 1.00 0.00 19 TYR A C 11
ATOM 16799 O O . TYR A 1 19 ? 5.384 -8.276 -5.006 1.00 0.00 19 TYR A O 11
ATOM 16817 N N . MET A 1 20 ? 6.465 -9.685 -3.633 1.00 0.00 20 MET A N 11
ATOM 16818 C CA . MET A 1 20 ? 5.324 -10.579 -3.503 1.00 0.00 20 MET A CA 11
ATOM 16819 C C . MET A 1 20 ? 4.154 -9.861 -2.851 1.00 0.00 20 MET A C 11
ATOM 16820 O O . MET A 1 20 ? 3.025 -9.959 -3.323 1.00 0.00 20 MET A O 11
ATOM 16834 N N . ALA A 1 21 ? 4.434 -9.134 -1.775 1.00 0.00 21 ALA A N 11
ATOM 16835 C CA . ALA A 1 21 ? 3.410 -8.351 -1.104 1.00 0.00 21 ALA A CA 11
ATOM 16836 C C . ALA A 1 21 ? 2.840 -7.308 -2.055 1.00 0.00 21 ALA A C 11
ATOM 16837 O O . ALA A 1 21 ? 1.639 -7.041 -2.059 1.00 0.00 21 ALA A O 11
ATOM 16844 N N . ALA A 1 22 ? 3.716 -6.743 -2.875 1.00 0.00 22 ALA A N 11
ATOM 16845 C CA . ALA A 1 22 ? 3.327 -5.728 -3.841 1.00 0.00 22 ALA A CA 11
ATOM 16846 C C . ALA A 1 22 ? 2.377 -6.293 -4.893 1.00 0.00 22 ALA A C 11
ATOM 16847 O O . ALA A 1 22 ? 1.322 -5.718 -5.161 1.00 0.00 22 ALA A O 11
ATOM 16854 N N . GLN A 1 23 ? 2.747 -7.427 -5.481 1.00 0.00 23 GLN A N 11
ATOM 16855 C CA . GLN A 1 23 ? 1.933 -8.030 -6.528 1.00 0.00 23 GLN A CA 11
ATOM 16856 C C . GLN A 1 23 ? 0.672 -8.661 -5.949 1.00 0.00 23 GLN A C 11
ATOM 16857 O O . GLN A 1 23 ? -0.353 -8.729 -6.624 1.00 0.00 23 GLN A O 11
ATOM 16871 N N . ALA A 1 24 ? 0.747 -9.118 -4.702 1.00 0.00 24 ALA A N 11
ATOM 16872 C CA . ALA A 1 24 ? -0.416 -9.680 -4.029 1.00 0.00 24 ALA A CA 11
ATOM 16873 C C . ALA A 1 24 ? -1.445 -8.593 -3.768 1.00 0.00 24 ALA A C 11
ATOM 16874 O O . ALA A 1 24 ? -2.635 -8.775 -4.021 1.00 0.00 24 ALA A O 11
ATOM 16881 N N . LEU A 1 25 ? -0.977 -7.462 -3.264 1.00 0.00 25 LEU A N 11
ATOM 16882 C CA . LEU A 1 25 ? -1.847 -6.299 -3.066 1.00 0.00 25 LEU A CA 11
ATOM 16883 C C . LEU A 1 25 ? -2.426 -5.812 -4.393 1.00 0.00 25 LEU A C 11
ATOM 16884 O O . LEU A 1 25 ? -3.618 -5.507 -4.488 1.00 0.00 25 LEU A O 11
ATOM 16900 N N . LYS A 1 26 ? -1.575 -5.744 -5.414 1.00 0.00 26 LYS A N 11
ATOM 16901 C CA . LYS A 1 26 ? -2.002 -5.358 -6.758 1.00 0.00 26 LYS A CA 11
ATOM 16902 C C . LYS A 1 26 ? -3.081 -6.318 -7.264 1.00 0.00 26 LYS A C 11
ATOM 16903 O O . LYS A 1 26 ? -4.032 -5.912 -7.933 1.00 0.00 26 LYS A O 11
ATOM 16922 N N . LYS A 1 27 ? -2.909 -7.589 -6.929 1.00 0.00 27 LYS A N 11
ATOM 16923 C CA . LYS A 1 27 ? -3.852 -8.637 -7.277 1.00 0.00 27 LYS A CA 11
ATOM 16924 C C . LYS A 1 27 ? -5.180 -8.454 -6.540 1.00 0.00 27 LYS A C 11
ATOM 16925 O O . LYS A 1 27 ? -6.244 -8.418 -7.160 1.00 0.00 27 LYS A O 11
ATOM 16944 N N . GLY A 1 28 ? -5.099 -8.319 -5.219 1.00 0.00 28 GLY A N 11
ATOM 16945 C CA . GLY A 1 28 ? -6.289 -8.205 -4.393 1.00 0.00 28 GLY A CA 11
ATOM 16946 C C . GLY A 1 28 ? -7.167 -7.024 -4.767 1.00 0.00 28 GLY A C 11
ATOM 16947 O O . GLY A 1 28 ? -8.379 -7.170 -4.930 1.00 0.00 28 GLY A O 11
ATOM 16951 N N . ALA A 1 29 ? -6.559 -5.854 -4.907 1.00 0.00 29 ALA A N 11
ATOM 16952 C CA . ALA A 1 29 ? -7.300 -4.652 -5.273 1.00 0.00 29 ALA A CA 11
ATOM 16953 C C . ALA A 1 29 ? -7.911 -4.779 -6.664 1.00 0.00 29 ALA A C 11
ATOM 16954 O O . ALA A 1 29 ? -8.990 -4.246 -6.929 1.00 0.00 29 ALA A O 11
ATOM 16961 N N . LYS A 1 30 ? -7.223 -5.491 -7.546 1.00 0.00 30 LYS A N 11
ATOM 16962 C CA . LYS A 1 30 ? -7.724 -5.724 -8.892 1.00 0.00 30 LYS A CA 11
ATOM 16963 C C . LYS A 1 30 ? -8.936 -6.650 -8.852 1.00 0.00 30 LYS A C 11
ATOM 16964 O O . LYS A 1 30 ? -9.896 -6.472 -9.604 1.00 0.00 30 LYS A O 11
ATOM 16983 N N . LYS A 1 31 ? -8.886 -7.630 -7.958 1.00 0.00 31 LYS A N 11
ATOM 16984 C CA . LYS A 1 31 ? -9.991 -8.559 -7.768 1.00 0.00 31 LYS A CA 11
ATOM 16985 C C . LYS A 1 31 ? -11.251 -7.808 -7.344 1.00 0.00 31 LYS A C 11
ATOM 16986 O O . LYS A 1 31 ? -12.352 -8.098 -7.813 1.00 0.00 31 LYS A O 11
ATOM 17005 N N . MET A 1 32 ? -11.074 -6.839 -6.457 1.00 0.00 32 MET A N 11
ATOM 17006 C CA . MET A 1 32 ? -12.188 -6.047 -5.949 1.00 0.00 32 MET A CA 11
ATOM 17007 C C . MET A 1 32 ? -12.670 -5.039 -6.989 1.00 0.00 32 MET A C 11
ATOM 17008 O O . MET A 1 32 ? -13.823 -4.606 -6.957 1.00 0.00 32 MET A O 11
ATOM 17022 N N . GLY A 1 33 ? -11.782 -4.672 -7.906 1.00 0.00 33 GLY A N 11
ATOM 17023 C CA . GLY A 1 33 ? -12.126 -3.715 -8.940 1.00 0.00 33 GLY A CA 11
ATOM 17024 C C . GLY A 1 33 ? -11.792 -2.299 -8.527 1.00 0.00 33 GLY A C 11
ATOM 17025 O O . GLY A 1 33 ? -12.663 -1.427 -8.490 1.00 0.00 33 GLY A O 11
ATOM 17029 N N . ASN A 1 34 ? -10.525 -2.075 -8.214 1.00 0.00 34 ASN A N 11
ATOM 17030 C CA . ASN A 1 34 ? -10.080 -0.801 -7.670 1.00 0.00 34 ASN A CA 11
ATOM 17031 C C . ASN A 1 34 ? -8.893 -0.255 -8.448 1.00 0.00 34 ASN A C 11
ATOM 17032 O O . ASN A 1 34 ? -8.398 -0.896 -9.377 1.00 0.00 34 ASN A O 11
ATOM 17043 N N . LEU A 1 35 ? -8.441 0.931 -8.059 1.00 0.00 35 LEU A N 11
ATOM 17044 C CA . LEU A 1 35 ? -7.264 1.549 -8.654 1.00 0.00 35 LEU A CA 11
ATOM 17045 C C . LEU A 1 35 ? -6.168 1.645 -7.603 1.00 0.00 35 LEU A C 11
ATOM 17046 O O . LEU A 1 35 ? -6.259 2.454 -6.678 1.00 0.00 35 LEU A O 11
ATOM 17062 N N . ILE A 1 36 ? -5.141 0.823 -7.738 1.00 0.00 36 ILE A N 11
ATOM 17063 C CA . ILE A 1 36 ? -4.121 0.735 -6.715 1.00 0.00 36 ILE A CA 11
ATOM 17064 C C . ILE A 1 36 ? -2.733 0.963 -7.297 1.00 0.00 36 ILE A C 11
ATOM 17065 O O . ILE A 1 36 ? -2.387 0.437 -8.357 1.00 0.00 36 ILE A O 11
ATOM 17081 N N . LYS A 1 37 ? -1.955 1.779 -6.613 1.00 0.00 37 LYS A N 11
ATOM 17082 C CA . LYS A 1 37 ? -0.567 1.992 -6.970 1.00 0.00 37 LYS A CA 11
ATOM 17083 C C . LYS A 1 37 ? 0.338 1.512 -5.851 1.00 0.00 37 LYS A C 11
ATOM 17084 O O . LYS A 1 37 ? 0.448 2.152 -4.804 1.00 0.00 37 LYS A O 11
ATOM 17103 N N . VAL A 1 38 ? 0.952 0.363 -6.063 1.00 0.00 38 VAL A N 11
ATOM 17104 C CA . VAL A 1 38 ? 1.823 -0.224 -5.059 1.00 0.00 38 VAL A CA 11
ATOM 17105 C C . VAL A 1 38 ? 3.277 0.161 -5.304 1.00 0.00 38 VAL A C 11
ATOM 17106 O O . VAL A 1 38 ? 3.810 -0.048 -6.392 1.00 0.00 38 VAL A O 11
ATOM 17119 N N . GLU A 1 39 ? 3.899 0.726 -4.289 1.00 0.00 39 GLU A N 11
ATOM 17120 C CA . GLU A 1 39 ? 5.299 1.106 -4.346 1.00 0.00 39 GLU A CA 11
ATOM 17121 C C . GLU A 1 39 ? 6.159 0.013 -3.731 1.00 0.00 39 GLU A C 11
ATOM 17122 O O . GLU A 1 39 ? 5.860 -0.485 -2.649 1.00 0.00 39 GLU A O 11
ATOM 17134 N N . THR A 1 40 ? 7.217 -0.370 -4.422 1.00 0.00 40 THR A N 11
ATOM 17135 C CA . THR A 1 40 ? 8.129 -1.371 -3.907 1.00 0.00 40 THR A CA 11
ATOM 17136 C C . THR A 1 40 ? 9.440 -0.714 -3.503 1.00 0.00 40 THR A C 11
ATOM 17137 O O . THR A 1 40 ? 10.256 -0.364 -4.355 1.00 0.00 40 THR A O 11
ATOM 17148 N N . GLN A 1 41 ? 9.623 -0.513 -2.210 1.00 0.00 41 GLN A N 11
ATOM 17149 C CA . GLN A 1 41 ? 10.822 0.130 -1.706 1.00 0.00 41 GLN A CA 11
ATOM 17150 C C . GLN A 1 41 ? 11.742 -0.921 -1.103 1.00 0.00 41 GLN A C 11
ATOM 17151 O O . GLN A 1 41 ? 11.428 -1.527 -0.081 1.00 0.00 41 GLN A O 11
ATOM 17165 N N . GLY A 1 42 ? 12.862 -1.162 -1.763 1.00 0.00 42 GLY A N 11
ATOM 17166 C CA . GLY A 1 42 ? 13.748 -2.223 -1.337 1.00 0.00 42 GLY A CA 11
ATOM 17167 C C . GLY A 1 42 ? 14.959 -1.709 -0.591 1.00 0.00 42 GLY A C 11
ATOM 17168 O O . GLY A 1 42 ? 14.845 -1.177 0.512 1.00 0.00 42 GLY A O 11
ATOM 17172 N N . ALA A 1 43 ? 16.120 -1.845 -1.206 1.00 0.00 43 ALA A N 11
ATOM 17173 C CA . ALA A 1 43 ? 17.369 -1.477 -0.558 1.00 0.00 43 ALA A CA 11
ATOM 17174 C C . ALA A 1 43 ? 17.718 -0.025 -0.853 1.00 0.00 43 ALA A C 11
ATOM 17175 O O . ALA A 1 43 ? 18.491 0.260 -1.768 1.00 0.00 43 ALA A O 11
ATOM 17182 N N . THR A 1 44 ? 17.099 0.882 -0.095 1.00 0.00 44 THR A N 11
ATOM 17183 C CA . THR A 1 44 ? 17.262 2.332 -0.265 1.00 0.00 44 THR A CA 11
ATOM 17184 C C . THR A 1 44 ? 17.018 2.765 -1.712 1.00 0.00 44 THR A C 11
ATOM 17185 O O . THR A 1 44 ? 17.467 3.827 -2.146 1.00 0.00 44 THR A O 11
ATOM 17196 N N . GLY A 1 45 ? 16.273 1.943 -2.437 1.00 0.00 45 GLY A N 11
ATOM 17197 C CA . GLY A 1 45 ? 15.932 2.235 -3.808 1.00 0.00 45 GLY A CA 11
ATOM 17198 C C . GLY A 1 45 ? 14.497 1.862 -4.080 1.00 0.00 45 GLY A C 11
ATOM 17199 O O . GLY A 1 45 ? 13.962 0.948 -3.446 1.00 0.00 45 GLY A O 11
ATOM 17203 N N . ILE A 1 46 ? 13.860 2.560 -5.000 1.00 0.00 46 ILE A N 11
ATOM 17204 C CA . ILE A 1 46 ? 12.442 2.354 -5.227 1.00 0.00 46 ILE A CA 11
ATOM 17205 C C . ILE A 1 46 ? 12.200 1.687 -6.575 1.00 0.00 46 ILE A C 11
ATOM 17206 O O . ILE A 1 46 ? 12.716 2.137 -7.598 1.00 0.00 46 ILE A O 11
ATOM 17222 N N . GLU A 1 47 ? 11.403 0.626 -6.571 1.00 0.00 47 GLU A N 11
ATOM 17223 C CA . GLU A 1 47 ? 11.038 -0.065 -7.798 1.00 0.00 47 GLU A CA 11
ATOM 17224 C C . GLU A 1 47 ? 9.926 0.704 -8.503 1.00 0.00 47 GLU A C 11
ATOM 17225 O O . GLU A 1 47 ? 10.006 0.997 -9.695 1.00 0.00 47 GLU A O 11
ATOM 17237 N N . ASN A 1 48 ? 8.896 1.047 -7.742 1.00 0.00 48 ASN A N 11
ATOM 17238 C CA . ASN A 1 48 ? 7.759 1.787 -8.269 1.00 0.00 48 ASN A CA 11
ATOM 17239 C C . ASN A 1 48 ? 7.462 2.975 -7.371 1.00 0.00 48 ASN A C 11
ATOM 17240 O O . ASN A 1 48 ? 6.574 2.909 -6.529 1.00 0.00 48 ASN A O 11
ATOM 17251 N N . GLU A 1 49 ? 8.230 4.039 -7.521 1.00 0.00 49 GLU A N 11
ATOM 17252 C CA . GLU A 1 49 ? 8.062 5.207 -6.671 1.00 0.00 49 GLU A CA 11
ATOM 17253 C C . GLU A 1 49 ? 6.818 5.994 -7.055 1.00 0.00 49 GLU A C 11
ATOM 17254 O O . GLU A 1 49 ? 6.631 6.371 -8.216 1.00 0.00 49 GLU A O 11
ATOM 17266 N N . LEU A 1 50 ? 5.958 6.211 -6.074 1.00 0.00 50 LEU A N 11
ATOM 17267 C CA . LEU A 1 50 ? 4.714 6.929 -6.289 1.00 0.00 50 LEU A CA 11
ATOM 17268 C C . LEU A 1 50 ? 4.978 8.422 -6.404 1.00 0.00 50 LEU A C 11
ATOM 17269 O O . LEU A 1 50 ? 5.926 8.943 -5.812 1.00 0.00 50 LEU A O 11
ATOM 17285 N N . THR A 1 51 ? 4.150 9.107 -7.175 1.00 0.00 51 THR A N 11
ATOM 17286 C CA . THR A 1 51 ? 4.286 10.539 -7.334 1.00 0.00 51 THR A CA 11
ATOM 17287 C C . THR A 1 51 ? 3.176 11.257 -6.575 1.00 0.00 51 THR A C 11
ATOM 17288 O O . THR A 1 51 ? 2.255 10.616 -6.065 1.00 0.00 51 THR A O 11
ATOM 17299 N N . GLU A 1 52 ? 3.262 12.579 -6.509 1.00 0.00 52 GLU A N 11
ATOM 17300 C CA . GLU A 1 52 ? 2.336 13.375 -5.712 1.00 0.00 52 GLU A CA 11
ATOM 17301 C C . GLU A 1 52 ? 0.894 13.163 -6.167 1.00 0.00 52 GLU A C 11
ATOM 17302 O O . GLU A 1 52 ? -0.014 13.027 -5.345 1.00 0.00 52 GLU A O 11
ATOM 17314 N N . LYS A 1 53 ? 0.695 13.126 -7.480 1.00 0.00 53 LYS A N 11
ATOM 17315 C CA . LYS A 1 53 ? -0.634 12.956 -8.051 1.00 0.00 53 LYS A CA 11
ATOM 17316 C C . LYS A 1 53 ? -1.276 11.647 -7.586 1.00 0.00 53 LYS A C 11
ATOM 17317 O O . LYS A 1 53 ? -2.462 11.610 -7.282 1.00 0.00 53 LYS A O 11
ATOM 17336 N N . ASP A 1 54 ? -0.477 10.588 -7.503 1.00 0.00 54 ASP A N 11
ATOM 17337 C CA . ASP A 1 54 ? -0.986 9.272 -7.122 1.00 0.00 54 ASP A CA 11
ATOM 17338 C C . ASP A 1 54 ? -1.427 9.294 -5.674 1.00 0.00 54 ASP A C 11
ATOM 17339 O O . ASP A 1 54 ? -2.483 8.774 -5.310 1.00 0.00 54 ASP A O 11
ATOM 17348 N N . VAL A 1 55 ? -0.601 9.923 -4.865 1.00 0.00 55 VAL A N 11
ATOM 17349 C CA . VAL A 1 55 ? -0.815 10.007 -3.437 1.00 0.00 55 VAL A CA 11
ATOM 17350 C C . VAL A 1 55 ? -2.102 10.751 -3.100 1.00 0.00 55 VAL A C 11
ATOM 17351 O O . VAL A 1 55 ? -2.878 10.320 -2.247 1.00 0.00 55 VAL A O 11
ATOM 17364 N N . ASN A 1 56 ? -2.323 11.861 -3.784 1.00 0.00 56 ASN A N 11
ATOM 17365 C CA . ASN A 1 56 ? -3.462 12.724 -3.498 1.00 0.00 56 ASN A CA 11
ATOM 17366 C C . ASN A 1 56 ? -4.750 12.164 -4.098 1.00 0.00 56 ASN A C 11
ATOM 17367 O O . ASN A 1 56 ? -5.846 12.629 -3.783 1.00 0.00 56 ASN A O 11
ATOM 17378 N N . ILE A 1 57 ? -4.612 11.164 -4.959 1.00 0.00 57 ILE A N 11
ATOM 17379 C CA . ILE A 1 57 ? -5.766 10.454 -5.495 1.00 0.00 57 ILE A CA 11
ATOM 17380 C C . ILE A 1 57 ? -6.142 9.294 -4.576 1.00 0.00 57 ILE A C 11
ATOM 17381 O O . ILE A 1 57 ? -7.319 9.070 -4.295 1.00 0.00 57 ILE A O 11
ATOM 17397 N N . GLY A 1 58 ? -5.132 8.572 -4.102 1.00 0.00 58 GLY A N 11
ATOM 17398 C CA . GLY A 1 58 ? -5.362 7.449 -3.209 1.00 0.00 58 GLY A CA 11
ATOM 17399 C C . GLY A 1 58 ? -6.080 7.840 -1.927 1.00 0.00 58 GLY A C 11
ATOM 17400 O O . GLY A 1 58 ? -5.685 8.789 -1.240 1.00 0.00 58 GLY A O 11
ATOM 17404 N N . GLU A 1 59 ? -7.125 7.092 -1.607 1.00 0.00 59 GLU A N 11
ATOM 17405 C CA . GLU A 1 59 ? -7.931 7.332 -0.420 1.00 0.00 59 GLU A CA 11
ATOM 17406 C C . GLU A 1 59 ? -7.194 6.855 0.827 1.00 0.00 59 GLU A C 11
ATOM 17407 O O . GLU A 1 59 ? -6.987 7.616 1.770 1.00 0.00 59 GLU A O 11
ATOM 17419 N N . VAL A 1 60 ? -6.794 5.592 0.818 1.00 0.00 60 VAL A N 11
ATOM 17420 C CA . VAL A 1 60 ? -6.094 5.000 1.947 1.00 0.00 60 VAL A CA 11
ATOM 17421 C C . VAL A 1 60 ? -4.699 4.554 1.539 1.00 0.00 60 VAL A C 11
ATOM 17422 O O . VAL A 1 60 ? -4.452 4.251 0.369 1.00 0.00 60 VAL A O 11
ATOM 17435 N N . VAL A 1 61 ? -3.788 4.538 2.501 1.00 0.00 61 VAL A N 11
ATOM 17436 C CA . VAL A 1 61 ? -2.416 4.125 2.254 1.00 0.00 61 VAL A CA 11
ATOM 17437 C C . VAL A 1 61 ? -2.084 2.886 3.067 1.00 0.00 61 VAL A C 11
ATOM 17438 O O . VAL A 1 61 ? -2.187 2.895 4.287 1.00 0.00 61 VAL A O 11
ATOM 17451 N N . ILE A 1 62 ? -1.690 1.825 2.401 1.00 0.00 62 ILE A N 11
ATOM 17452 C CA . ILE A 1 62 ? -1.310 0.607 3.096 1.00 0.00 62 ILE A CA 11
ATOM 17453 C C . ILE A 1 62 ? 0.206 0.500 3.163 1.00 0.00 62 ILE A C 11
ATOM 17454 O O . ILE A 1 62 ? 0.893 0.699 2.163 1.00 0.00 62 ILE A O 11
ATOM 17470 N N . PHE A 1 63 ? 0.726 0.211 4.343 1.00 0.00 63 PHE A N 11
ATOM 17471 C CA . PHE A 1 63 ? 2.154 0.044 4.521 1.00 0.00 63 PHE A CA 11
ATOM 17472 C C . PHE A 1 63 ? 2.489 -1.380 4.916 1.00 0.00 63 PHE A C 11
ATOM 17473 O O . PHE A 1 63 ? 2.055 -1.866 5.957 1.00 0.00 63 PHE A O 11
ATOM 17490 N N . ALA A 1 64 ? 3.241 -2.043 4.067 1.00 0.00 64 ALA A N 11
ATOM 17491 C CA . ALA A 1 64 ? 3.815 -3.329 4.399 1.00 0.00 64 ALA A CA 11
ATOM 17492 C C . ALA A 1 64 ? 5.323 -3.165 4.430 1.00 0.00 64 ALA A C 11
ATOM 17493 O O . ALA A 1 64 ? 5.990 -3.303 3.406 1.00 0.00 64 ALA A O 11
ATOM 17500 N N . VAL A 1 65 ? 5.860 -2.831 5.593 1.00 0.00 65 VAL A N 11
ATOM 17501 C CA . VAL A 1 65 ? 7.244 -2.391 5.659 1.00 0.00 65 VAL A CA 11
ATOM 17502 C C . VAL A 1 65 ? 8.043 -3.065 6.767 1.00 0.00 65 VAL A C 11
ATOM 17503 O O . VAL A 1 65 ? 7.584 -3.223 7.899 1.00 0.00 65 VAL A O 11
ATOM 17516 N N . ASP A 1 66 ? 9.245 -3.468 6.394 1.00 0.00 66 ASP A N 11
ATOM 17517 C CA . ASP A 1 66 ? 10.240 -3.999 7.316 1.00 0.00 66 ASP A CA 11
ATOM 17518 C C . ASP A 1 66 ? 11.263 -2.914 7.632 1.00 0.00 66 ASP A C 11
ATOM 17519 O O . ASP A 1 66 ? 11.914 -2.923 8.678 1.00 0.00 66 ASP A O 11
ATOM 17528 N N . THR A 1 67 ? 11.366 -1.956 6.723 1.00 0.00 67 THR A N 11
ATOM 17529 C CA . THR A 1 67 ? 12.332 -0.880 6.845 1.00 0.00 67 THR A CA 11
ATOM 17530 C C . THR A 1 67 ? 11.623 0.476 6.762 1.00 0.00 67 THR A C 11
ATOM 17531 O O . THR A 1 67 ? 10.392 0.542 6.813 1.00 0.00 67 THR A O 11
ATOM 17542 N N . LYS A 1 68 ? 12.400 1.541 6.653 1.00 0.00 68 LYS A N 11
ATOM 17543 C CA . LYS A 1 68 ? 11.869 2.895 6.588 1.00 0.00 68 LYS A CA 11
ATOM 17544 C C . LYS A 1 68 ? 11.530 3.265 5.145 1.00 0.00 68 LYS A C 11
ATOM 17545 O O . LYS A 1 68 ? 12.175 2.788 4.211 1.00 0.00 68 LYS A O 11
ATOM 17564 N N . VAL A 1 69 ? 10.518 4.108 4.965 1.00 0.00 69 VAL A N 11
ATOM 17565 C CA . VAL A 1 69 ? 10.163 4.592 3.637 1.00 0.00 69 VAL A CA 11
ATOM 17566 C C . VAL A 1 69 ? 10.262 6.112 3.588 1.00 0.00 69 VAL A C 11
ATOM 17567 O O . VAL A 1 69 ? 9.941 6.798 4.560 1.00 0.00 69 VAL A O 11
ATOM 17580 N N . ARG A 1 70 ? 10.715 6.637 2.457 1.00 0.00 70 ARG A N 11
ATOM 17581 C CA . ARG A 1 70 ? 10.877 8.080 2.300 1.00 0.00 70 ARG A CA 11
ATOM 17582 C C . ARG A 1 70 ? 9.530 8.765 2.068 1.00 0.00 70 ARG A C 11
ATOM 17583 O O . ARG A 1 70 ? 9.309 9.892 2.506 1.00 0.00 70 ARG A O 11
ATOM 17604 N N . ASN A 1 71 ? 8.621 8.066 1.399 1.00 0.00 71 ASN A N 11
ATOM 17605 C CA . ASN A 1 71 ? 7.391 8.681 0.909 1.00 0.00 71 ASN A CA 11
ATOM 17606 C C . ASN A 1 71 ? 6.305 8.780 1.972 1.00 0.00 71 ASN A C 11
ATOM 17607 O O . ASN A 1 71 ? 5.274 9.415 1.740 1.00 0.00 71 ASN A O 11
ATOM 17618 N N . LYS A 1 72 ? 6.534 8.179 3.141 1.00 0.00 72 LYS A N 11
ATOM 17619 C CA . LYS A 1 72 ? 5.568 8.261 4.242 1.00 0.00 72 LYS A CA 11
ATOM 17620 C C . LYS A 1 72 ? 5.363 9.716 4.635 1.00 0.00 72 LYS A C 11
ATOM 17621 O O . LYS A 1 72 ? 4.342 10.076 5.212 1.00 0.00 72 LYS A O 11
ATOM 17640 N N . GLU A 1 73 ? 6.362 10.528 4.312 1.00 0.00 73 GLU A N 11
ATOM 17641 C CA . GLU A 1 73 ? 6.328 11.971 4.514 1.00 0.00 73 GLU A CA 11
ATOM 17642 C C . GLU A 1 73 ? 4.962 12.565 4.154 1.00 0.00 73 GLU A C 11
ATOM 17643 O O . GLU A 1 73 ? 4.354 13.268 4.960 1.00 0.00 73 GLU A O 11
ATOM 17655 N N . ARG A 1 74 ? 4.474 12.271 2.953 1.00 0.00 74 ARG A N 11
ATOM 17656 C CA . ARG A 1 74 ? 3.201 12.816 2.508 1.00 0.00 74 ARG A CA 11
ATOM 17657 C C . ARG A 1 74 ? 2.017 11.995 3.024 1.00 0.00 74 ARG A C 11
ATOM 17658 O O . ARG A 1 74 ? 0.947 12.544 3.288 1.00 0.00 74 ARG A O 11
ATOM 17679 N N . PHE A 1 75 ? 2.203 10.681 3.171 1.00 0.00 75 PHE A N 11
ATOM 17680 C CA . PHE A 1 75 ? 1.162 9.814 3.715 1.00 0.00 75 PHE A CA 11
ATOM 17681 C C . PHE A 1 75 ? 0.913 10.113 5.195 1.00 0.00 75 PHE A C 11
ATOM 17682 O O . PHE A 1 75 ? -0.021 9.585 5.796 1.00 0.00 75 PHE A O 11
ATOM 17699 N N . ASP A 1 76 ? 1.768 10.949 5.773 1.00 0.00 76 ASP A N 11
ATOM 17700 C CA . ASP A 1 76 ? 1.643 11.360 7.167 1.00 0.00 76 ASP A CA 11
ATOM 17701 C C . ASP A 1 76 ? 0.291 12.019 7.417 1.00 0.00 76 ASP A C 11
ATOM 17702 O O . ASP A 1 76 ? -0.373 11.742 8.416 1.00 0.00 76 ASP A O 11
ATOM 17711 N N . GLY A 1 77 ? -0.124 12.869 6.486 1.00 0.00 77 GLY A N 11
ATOM 17712 C CA . GLY A 1 77 ? -1.400 13.543 6.612 1.00 0.00 77 GLY A CA 11
ATOM 17713 C C . GLY A 1 77 ? -2.492 12.832 5.846 1.00 0.00 77 GLY A C 11
ATOM 17714 O O . GLY A 1 77 ? -3.324 13.468 5.193 1.00 0.00 77 GLY A O 11
ATOM 17718 N N . LYS A 1 78 ? -2.487 11.509 5.917 1.00 0.00 78 LYS A N 11
ATOM 17719 C CA . LYS A 1 78 ? -3.464 10.695 5.212 1.00 0.00 78 LYS A CA 11
ATOM 17720 C C . LYS A 1 78 ? -3.907 9.531 6.086 1.00 0.00 78 LYS A C 11
ATOM 17721 O O . LYS A 1 78 ? -3.395 9.343 7.192 1.00 0.00 78 LYS A O 11
ATOM 17740 N N . VAL A 1 79 ? -4.853 8.752 5.587 1.00 0.00 79 VAL A N 11
ATOM 17741 C CA . VAL A 1 79 ? -5.338 7.585 6.309 1.00 0.00 79 VAL A CA 11
ATOM 17742 C C . VAL A 1 79 ? -4.553 6.359 5.879 1.00 0.00 79 VAL A C 11
ATOM 17743 O O . VAL A 1 79 ? -4.560 5.996 4.703 1.00 0.00 79 VAL A O 11
ATOM 17756 N N . VAL A 1 80 ? -3.860 5.729 6.815 1.00 0.00 80 VAL A N 11
ATOM 17757 C CA . VAL A 1 80 ? -2.992 4.618 6.467 1.00 0.00 80 VAL A CA 11
ATOM 17758 C C . VAL A 1 80 ? -3.295 3.379 7.306 1.00 0.00 80 VAL A C 11
ATOM 17759 O O . VAL A 1 80 ? -3.926 3.459 8.361 1.00 0.00 80 VAL A O 11
ATOM 17772 N N . LEU A 1 81 ? -2.841 2.242 6.806 1.00 0.00 81 LEU A N 11
ATOM 17773 C CA . LEU A 1 81 ? -2.927 0.975 7.509 1.00 0.00 81 LEU A CA 11
ATOM 17774 C C . LEU A 1 81 ? -1.568 0.286 7.399 1.00 0.00 81 LEU A C 11
ATOM 17775 O O . LEU A 1 81 ? -1.174 -0.159 6.321 1.00 0.00 81 LEU A O 11
ATOM 17791 N N . GLU A 1 82 ? -0.843 0.234 8.507 1.00 0.00 82 GLU A N 11
ATOM 17792 C CA . GLU A 1 82 ? 0.528 -0.263 8.503 1.00 0.00 82 GLU A CA 11
ATOM 17793 C C . GLU A 1 82 ? 0.615 -1.634 9.164 1.00 0.00 82 GLU A C 11
ATOM 17794 O O . GLU A 1 82 ? 0.194 -1.810 10.311 1.00 0.00 82 GLU A O 11
ATOM 17806 N N . VAL A 1 83 ? 1.160 -2.598 8.430 1.00 0.00 83 VAL A N 11
ATOM 17807 C CA . VAL A 1 83 ? 1.294 -3.972 8.903 1.00 0.00 83 VAL A CA 11
ATOM 17808 C C . VAL A 1 83 ? 2.650 -4.551 8.488 1.00 0.00 83 VAL A C 11
ATOM 17809 O O . VAL A 1 83 ? 3.372 -3.936 7.700 1.00 0.00 83 VAL A O 11
ATOM 17822 N N . PRO A 1 84 ? 3.024 -5.732 9.023 1.00 0.00 84 PRO A N 11
ATOM 17823 C CA . PRO A 1 84 ? 4.231 -6.446 8.592 1.00 0.00 84 PRO A CA 11
ATOM 17824 C C . PRO A 1 84 ? 4.157 -6.814 7.116 1.00 0.00 84 PRO A C 11
ATOM 17825 O O . PRO A 1 84 ? 3.073 -7.065 6.589 1.00 0.00 84 PRO A O 11
ATOM 17836 N N . VAL A 1 85 ? 5.308 -6.856 6.456 1.00 0.00 85 VAL A N 11
ATOM 17837 C CA . VAL A 1 85 ? 5.366 -7.098 5.017 1.00 0.00 85 VAL A CA 11
ATOM 17838 C C . VAL A 1 85 ? 4.787 -8.470 4.644 1.00 0.00 85 VAL A C 11
ATOM 17839 O O . VAL A 1 85 ? 4.257 -8.651 3.549 1.00 0.00 85 VAL A O 11
ATOM 17852 N N . SER A 1 86 ? 4.863 -9.421 5.566 1.00 0.00 86 SER A N 11
ATOM 17853 C CA . SER A 1 86 ? 4.368 -10.772 5.320 1.00 0.00 86 SER A CA 11
ATOM 17854 C C . SER A 1 86 ? 2.833 -10.821 5.334 1.00 0.00 86 SER A C 11
ATOM 17855 O O . SER A 1 86 ? 2.224 -11.696 4.713 1.00 0.00 86 SER A O 11
ATOM 17863 N N . ALA A 1 87 ? 2.209 -9.867 6.019 1.00 0.00 87 ALA A N 11
ATOM 17864 C CA . ALA A 1 87 ? 0.759 -9.888 6.221 1.00 0.00 87 ALA A CA 11
ATOM 17865 C C . ALA A 1 87 ? -0.027 -9.771 4.903 1.00 0.00 87 ALA A C 11
ATOM 17866 O O . ALA A 1 87 ? -0.861 -10.632 4.611 1.00 0.00 87 ALA A O 11
ATOM 17873 N N . PRO A 1 88 ? 0.221 -8.729 4.072 1.00 0.00 88 PRO A N 11
ATOM 17874 C CA . PRO A 1 88 ? -0.536 -8.519 2.830 1.00 0.00 88 PRO A CA 11
ATOM 17875 C C . PRO A 1 88 ? -0.227 -9.560 1.758 1.00 0.00 88 PRO A C 11
ATOM 17876 O O . PRO A 1 88 ? -0.794 -9.526 0.669 1.00 0.00 88 PRO A O 11
ATOM 17887 N N . ILE A 1 89 ? 0.676 -10.477 2.062 1.00 0.00 89 ILE A N 11
ATOM 17888 C CA . ILE A 1 89 ? 1.005 -11.544 1.136 1.00 0.00 89 ILE A CA 11
ATOM 17889 C C . ILE A 1 89 ? -0.094 -12.604 1.131 1.00 0.00 89 ILE A C 11
ATOM 17890 O O . ILE A 1 89 ? -0.526 -13.061 0.072 1.00 0.00 89 ILE A O 11
ATOM 17906 N N . LYS A 1 90 ? -0.552 -12.984 2.316 1.00 0.00 90 LYS A N 11
ATOM 17907 C CA . LYS A 1 90 ? -1.573 -14.015 2.438 1.00 0.00 90 LYS A CA 11
ATOM 17908 C C . LYS A 1 90 ? -2.970 -13.408 2.577 1.00 0.00 90 LYS A C 11
ATOM 17909 O O . LYS A 1 90 ? -3.969 -14.028 2.203 1.00 0.00 90 LYS A O 11
ATOM 17928 N N . ASP A 1 91 ? -3.038 -12.193 3.107 1.00 0.00 91 ASP A N 11
ATOM 17929 C CA . ASP A 1 91 ? -4.321 -11.552 3.386 1.00 0.00 91 ASP A CA 11
ATOM 17930 C C . ASP A 1 91 ? -4.453 -10.226 2.651 1.00 0.00 91 ASP A C 11
ATOM 17931 O O . ASP A 1 91 ? -4.990 -9.267 3.201 1.00 0.00 91 ASP A O 11
ATOM 17940 N N . ALA A 1 92 ? -4.003 -10.187 1.403 1.00 0.00 92 ALA A N 11
ATOM 17941 C CA . ALA A 1 92 ? -4.001 -8.952 0.619 1.00 0.00 92 ALA A CA 11
ATOM 17942 C C . ALA A 1 92 ? -5.375 -8.287 0.601 1.00 0.00 92 ALA A C 11
ATOM 17943 O O . ALA A 1 92 ? -5.496 -7.093 0.880 1.00 0.00 92 ALA A O 11
ATOM 17950 N N . GLU A 1 93 ? -6.407 -9.065 0.298 1.00 0.00 93 GLU A N 11
ATOM 17951 C CA . GLU A 1 93 ? -7.764 -8.538 0.223 1.00 0.00 93 GLU A CA 11
ATOM 17952 C C . GLU A 1 93 ? -8.225 -8.025 1.583 1.00 0.00 93 GLU A C 11
ATOM 17953 O O . GLU A 1 93 ? -8.896 -6.998 1.675 1.00 0.00 93 GLU A O 11
ATOM 17965 N N . LYS A 1 94 ? -7.840 -8.730 2.639 1.00 0.00 94 LYS A N 11
ATOM 17966 C CA . LYS A 1 94 ? -8.298 -8.394 3.979 1.00 0.00 94 LYS A CA 11
ATOM 17967 C C . LYS A 1 94 ? -7.615 -7.124 4.471 1.00 0.00 94 LYS A C 11
ATOM 17968 O O . LYS A 1 94 ? -8.217 -6.320 5.180 1.00 0.00 94 LYS A O 11
ATOM 17987 N N . VAL A 1 95 ? -6.362 -6.947 4.079 1.00 0.00 95 VAL A N 11
ATOM 17988 C CA . VAL A 1 95 ? -5.614 -5.745 4.416 1.00 0.00 95 VAL A CA 11
ATOM 17989 C C . VAL A 1 95 ? -6.254 -4.528 3.751 1.00 0.00 95 VAL A C 11
ATOM 17990 O O . VAL A 1 95 ? -6.415 -3.475 4.369 1.00 0.00 95 VAL A O 11
ATOM 18003 N N . ILE A 1 96 ? -6.634 -4.698 2.490 1.00 0.00 96 ILE A N 11
ATOM 18004 C CA . ILE A 1 96 ? -7.301 -3.647 1.736 1.00 0.00 96 ILE A CA 11
ATOM 18005 C C . ILE A 1 96 ? -8.659 -3.318 2.355 1.00 0.00 96 ILE A C 11
ATOM 18006 O O . ILE A 1 96 ? -8.974 -2.151 2.596 1.00 0.00 96 ILE A O 11
ATOM 18022 N N . ASN A 1 97 ? -9.442 -4.355 2.639 1.00 0.00 97 ASN A N 11
ATOM 18023 C CA . ASN A 1 97 ? -10.757 -4.185 3.262 1.00 0.00 97 ASN A CA 11
ATOM 18024 C C . ASN A 1 97 ? -10.641 -3.516 4.627 1.00 0.00 97 ASN A C 11
ATOM 18025 O O . ASN A 1 97 ? -11.472 -2.682 4.993 1.00 0.00 97 ASN A O 11
ATOM 18036 N N . ALA A 1 98 ? -9.606 -3.880 5.376 1.00 0.00 98 ALA A N 11
ATOM 18037 C CA . ALA A 1 98 ? -9.379 -3.305 6.695 1.00 0.00 98 ALA A CA 11
ATOM 18038 C C . ALA A 1 98 ? -9.109 -1.810 6.596 1.00 0.00 98 ALA A C 11
ATOM 18039 O O . ALA A 1 98 ? -9.671 -1.019 7.354 1.00 0.00 98 ALA A O 11
ATOM 18046 N N . ALA A 1 99 ? -8.258 -1.428 5.648 1.00 0.00 99 ALA A N 11
ATOM 18047 C CA . ALA A 1 99 ? -7.913 -0.027 5.438 1.00 0.00 99 ALA A CA 11
ATOM 18048 C C . ALA A 1 99 ? -9.141 0.785 5.033 1.00 0.00 99 ALA A C 11
ATOM 18049 O O . ALA A 1 99 ? -9.343 1.907 5.499 1.00 0.00 99 ALA A O 11
ATOM 18056 N N . LEU A 1 100 ? -9.967 0.200 4.176 1.00 0.00 100 LEU A N 11
ATOM 18057 C CA . LEU A 1 100 ? -11.172 0.865 3.700 1.00 0.00 100 LEU A CA 11
ATOM 18058 C C . LEU A 1 100 ? -12.174 1.065 4.831 1.00 0.00 100 LEU A C 11
ATOM 18059 O O . LEU A 1 100 ? -12.864 2.083 4.891 1.00 0.00 100 LEU A O 11
ATOM 18075 N N . ALA A 1 101 ? -12.235 0.100 5.741 1.00 0.00 101 ALA A N 11
ATOM 18076 C CA . ALA A 1 101 ? -13.171 0.151 6.860 1.00 0.00 101 ALA A CA 11
ATOM 18077 C C . ALA A 1 101 ? -12.807 1.259 7.845 1.00 0.00 101 ALA A C 11
ATOM 18078 O O . ALA A 1 101 ? -13.653 1.727 8.608 1.00 0.00 101 ALA A O 11
ATOM 18085 N N . LEU A 1 102 ? -11.548 1.686 7.816 1.00 0.00 102 LEU A N 11
ATOM 18086 C CA . LEU A 1 102 ? -11.069 2.721 8.725 1.00 0.00 102 LEU A CA 11
ATOM 18087 C C . LEU A 1 102 ? -11.749 4.059 8.438 1.00 0.00 102 LEU A C 11
ATOM 18088 O O . LEU A 1 102 ? -11.860 4.913 9.319 1.00 0.00 102 LEU A O 11
ATOM 18104 N N . ILE A 1 103 ? -12.199 4.239 7.200 1.00 0.00 103 ILE A N 11
ATOM 18105 C CA . ILE A 1 103 ? -12.883 5.467 6.813 1.00 0.00 103 ILE A CA 11
ATOM 18106 C C . ILE A 1 103 ? -14.339 5.206 6.432 1.00 0.00 103 ILE A C 11
ATOM 18107 O O . ILE A 1 103 ? -15.206 6.047 6.663 1.00 0.00 103 ILE A O 11
ATOM 18123 N N . ASP A 1 104 ? -14.608 4.039 5.861 1.00 0.00 104 ASP A N 11
ATOM 18124 C CA . ASP A 1 104 ? -15.956 3.709 5.409 1.00 0.00 104 ASP A CA 11
ATOM 18125 C C . ASP A 1 104 ? -16.242 2.219 5.585 1.00 0.00 104 ASP A C 11
ATOM 18126 O O . ASP A 1 104 ? -16.884 1.815 6.554 1.00 0.00 104 ASP A O 11
ATOM 18135 N N . GLU A 1 105 ? -15.729 1.418 4.660 1.00 0.00 105 GLU A N 11
ATOM 18136 C CA . GLU A 1 105 ? -15.954 -0.024 4.636 1.00 0.00 105 GLU A CA 11
ATOM 18137 C C . GLU A 1 105 ? -15.367 -0.584 3.355 1.00 0.00 105 GLU A C 11
ATOM 18138 O O . GLU A 1 105 ? -14.665 -1.597 3.359 1.00 0.00 105 GLU A O 11
ATOM 18150 N N . LYS A 1 106 ? -15.663 0.102 2.263 1.00 0.00 106 LYS A N 11
ATOM 18151 C CA . LYS A 1 106 ? -15.208 -0.302 0.949 1.00 0.00 106 LYS A CA 11
ATOM 18152 C C . LYS A 1 106 ? -15.044 0.939 0.078 1.00 0.00 106 LYS A C 11
ATOM 18153 O O . LYS A 1 106 ? -15.906 1.177 -0.797 1.00 0.00 106 LYS A O 11
ATOM 18173 N N . MET A 1 1 ? -15.497 -2.492 -6.696 1.00 0.00 1 MET A N 12
ATOM 18174 C CA . MET A 1 1 ? -15.709 -1.071 -6.331 1.00 0.00 1 MET A CA 12
ATOM 18175 C C . MET A 1 1 ? -14.457 -0.257 -6.628 1.00 0.00 1 MET A C 12
ATOM 18176 O O . MET A 1 1 ? -13.354 -0.671 -6.280 1.00 0.00 1 MET A O 12
ATOM 18192 N N . LYS A 1 2 ? -14.623 0.895 -7.271 1.00 0.00 2 LYS A N 12
ATOM 18193 C CA . LYS A 1 2 ? -13.493 1.769 -7.554 1.00 0.00 2 LYS A CA 12
ATOM 18194 C C . LYS A 1 2 ? -12.974 2.403 -6.274 1.00 0.00 2 LYS A C 12
ATOM 18195 O O . LYS A 1 2 ? -13.688 3.152 -5.606 1.00 0.00 2 LYS A O 12
ATOM 18214 N N . ARG A 1 3 ? -11.743 2.090 -5.927 1.00 0.00 3 ARG A N 12
ATOM 18215 C CA . ARG A 1 3 ? -11.075 2.751 -4.827 1.00 0.00 3 ARG A CA 12
ATOM 18216 C C . ARG A 1 3 ? -9.621 2.992 -5.190 1.00 0.00 3 ARG A C 12
ATOM 18217 O O . ARG A 1 3 ? -8.948 2.094 -5.694 1.00 0.00 3 ARG A O 12
ATOM 18238 N N . LYS A 1 4 ? -9.155 4.205 -4.969 1.00 0.00 4 LYS A N 12
ATOM 18239 C CA . LYS A 1 4 ? -7.748 4.515 -5.138 1.00 0.00 4 LYS A CA 12
ATOM 18240 C C . LYS A 1 4 ? -6.998 4.114 -3.876 1.00 0.00 4 LYS A C 12
ATOM 18241 O O . LYS A 1 4 ? -7.341 4.556 -2.779 1.00 0.00 4 LYS A O 12
ATOM 18260 N N . ILE A 1 5 ? -6.005 3.254 -4.019 1.00 0.00 5 ILE A N 12
ATOM 18261 C CA . ILE A 1 5 ? -5.242 2.783 -2.873 1.00 0.00 5 ILE A CA 12
ATOM 18262 C C . ILE A 1 5 ? -3.752 2.932 -3.129 1.00 0.00 5 ILE A C 12
ATOM 18263 O O . ILE A 1 5 ? -3.208 2.283 -4.016 1.00 0.00 5 ILE A O 12
ATOM 18279 N N . ILE A 1 6 ? -3.095 3.795 -2.370 1.00 0.00 6 ILE A N 12
ATOM 18280 C CA . ILE A 1 6 ? -1.651 3.916 -2.470 1.00 0.00 6 ILE A CA 12
ATOM 18281 C C . ILE A 1 6 ? -0.994 3.067 -1.391 1.00 0.00 6 ILE A C 12
ATOM 18282 O O . ILE A 1 6 ? -1.226 3.255 -0.196 1.00 0.00 6 ILE A O 12
ATOM 18298 N N . ALA A 1 7 ? -0.197 2.108 -1.819 1.00 0.00 7 ALA A N 12
ATOM 18299 C CA . ALA A 1 7 ? 0.406 1.160 -0.902 1.00 0.00 7 ALA A CA 12
ATOM 18300 C C . ALA A 1 7 ? 1.908 1.105 -1.096 1.00 0.00 7 ALA A C 12
ATOM 18301 O O . ALA A 1 7 ? 2.390 0.962 -2.215 1.00 0.00 7 ALA A O 12
ATOM 18308 N N . VAL A 1 8 ? 2.644 1.219 -0.006 1.00 0.00 8 VAL A N 12
ATOM 18309 C CA . VAL A 1 8 ? 4.092 1.171 -0.067 1.00 0.00 8 VAL A CA 12
ATOM 18310 C C . VAL A 1 8 ? 4.609 -0.121 0.545 1.00 0.00 8 VAL A C 12
ATOM 18311 O O . VAL A 1 8 ? 4.268 -0.469 1.677 1.00 0.00 8 VAL A O 12
ATOM 18324 N N . THR A 1 9 ? 5.413 -0.833 -0.219 1.00 0.00 9 THR A N 12
ATOM 18325 C CA . THR A 1 9 ? 6.036 -2.059 0.242 1.00 0.00 9 THR A CA 12
ATOM 18326 C C . THR A 1 9 ? 7.547 -1.883 0.293 1.00 0.00 9 THR A C 12
ATOM 18327 O O . THR A 1 9 ? 8.168 -1.528 -0.712 1.00 0.00 9 THR A O 12
ATOM 18338 N N . ALA A 1 10 ? 8.138 -2.097 1.461 1.00 0.00 10 ALA A N 12
ATOM 18339 C CA . ALA A 1 10 ? 9.578 -1.944 1.613 1.00 0.00 10 ALA A CA 12
ATOM 18340 C C . ALA A 1 10 ? 10.145 -2.951 2.601 1.00 0.00 10 ALA A C 12
ATOM 18341 O O . ALA A 1 10 ? 10.081 -2.748 3.811 1.00 0.00 10 ALA A O 12
ATOM 18348 N N . CYS A 1 11 ? 10.680 -4.045 2.088 1.00 0.00 11 CYS A N 12
ATOM 18349 C CA . CYS A 1 11 ? 11.319 -5.043 2.928 1.00 0.00 11 CYS A CA 12
ATOM 18350 C C . CYS A 1 11 ? 12.827 -5.012 2.720 1.00 0.00 11 CYS A C 12
ATOM 18351 O O . CYS A 1 11 ? 13.305 -5.104 1.589 1.00 0.00 11 CYS A O 12
ATOM 18359 N N . ALA A 1 12 ? 13.569 -4.867 3.810 1.00 0.00 12 ALA A N 12
ATOM 18360 C CA . ALA A 1 12 ? 15.022 -4.851 3.744 1.00 0.00 12 ALA A CA 12
ATOM 18361 C C . ALA A 1 12 ? 15.568 -6.267 3.862 1.00 0.00 12 ALA A C 12
ATOM 18362 O O . ALA A 1 12 ? 16.610 -6.596 3.293 1.00 0.00 12 ALA A O 12
ATOM 18369 N N . THR A 1 13 ? 14.850 -7.100 4.605 1.00 0.00 13 THR A N 12
ATOM 18370 C CA . THR A 1 13 ? 15.236 -8.488 4.803 1.00 0.00 13 THR A CA 12
ATOM 18371 C C . THR A 1 13 ? 15.251 -9.248 3.478 1.00 0.00 13 THR A C 12
ATOM 18372 O O . THR A 1 13 ? 16.289 -9.759 3.053 1.00 0.00 13 THR A O 12
ATOM 18383 N N . GLY A 1 14 ? 14.103 -9.300 2.823 1.00 0.00 14 GLY A N 12
ATOM 18384 C CA . GLY A 1 14 ? 13.997 -10.042 1.589 1.00 0.00 14 GLY A CA 12
ATOM 18385 C C . GLY A 1 14 ? 13.230 -9.289 0.532 1.00 0.00 14 GLY A C 12
ATOM 18386 O O . GLY A 1 14 ? 12.040 -9.010 0.699 1.00 0.00 14 GLY A O 12
ATOM 18390 N N . VAL A 1 15 ? 13.904 -8.969 -0.564 1.00 0.00 15 VAL A N 12
ATOM 18391 C CA . VAL A 1 15 ? 13.284 -8.256 -1.672 1.00 0.00 15 VAL A CA 12
ATOM 18392 C C . VAL A 1 15 ? 12.186 -9.099 -2.322 1.00 0.00 15 VAL A C 12
ATOM 18393 O O . VAL A 1 15 ? 11.314 -8.578 -3.023 1.00 0.00 15 VAL A O 12
ATOM 18406 N N . ALA A 1 16 ? 12.231 -10.403 -2.077 1.00 0.00 16 ALA A N 12
ATOM 18407 C CA . ALA A 1 16 ? 11.194 -11.308 -2.544 1.00 0.00 16 ALA A CA 12
ATOM 18408 C C . ALA A 1 16 ? 9.874 -11.019 -1.840 1.00 0.00 16 ALA A C 12
ATOM 18409 O O . ALA A 1 16 ? 8.805 -11.190 -2.418 1.00 0.00 16 ALA A O 12
ATOM 18416 N N . HIS A 1 17 ? 9.955 -10.564 -0.592 1.00 0.00 17 HIS A N 12
ATOM 18417 C CA . HIS A 1 17 ? 8.756 -10.224 0.171 1.00 0.00 17 HIS A CA 12
ATOM 18418 C C . HIS A 1 17 ? 8.144 -8.942 -0.366 1.00 0.00 17 HIS A C 12
ATOM 18419 O O . HIS A 1 17 ? 6.929 -8.843 -0.510 1.00 0.00 17 HIS A O 12
ATOM 18434 N N . THR A 1 18 ? 9.000 -7.975 -0.671 1.00 0.00 18 THR A N 12
ATOM 18435 C CA . THR A 1 18 ? 8.560 -6.705 -1.231 1.00 0.00 18 THR A CA 12
ATOM 18436 C C . THR A 1 18 ? 7.803 -6.930 -2.537 1.00 0.00 18 THR A C 12
ATOM 18437 O O . THR A 1 18 ? 6.701 -6.416 -2.736 1.00 0.00 18 THR A O 12
ATOM 18448 N N . TYR A 1 19 ? 8.396 -7.733 -3.412 1.00 0.00 19 TYR A N 12
ATOM 18449 C CA . TYR A 1 19 ? 7.841 -7.970 -4.732 1.00 0.00 19 TYR A CA 12
ATOM 18450 C C . TYR A 1 19 ? 6.589 -8.843 -4.650 1.00 0.00 19 TYR A C 12
ATOM 18451 O O . TYR A 1 19 ? 5.593 -8.578 -5.325 1.00 0.00 19 TYR A O 12
ATOM 18469 N N . MET A 1 20 ? 6.639 -9.874 -3.807 1.00 0.00 20 MET A N 12
ATOM 18470 C CA . MET A 1 20 ? 5.506 -10.781 -3.639 1.00 0.00 20 MET A CA 12
ATOM 18471 C C . MET A 1 20 ? 4.302 -10.045 -3.063 1.00 0.00 20 MET A C 12
ATOM 18472 O O . MET A 1 20 ? 3.173 -10.233 -3.516 1.00 0.00 20 MET A O 12
ATOM 18486 N N . ALA A 1 21 ? 4.545 -9.199 -2.070 1.00 0.00 21 ALA A N 12
ATOM 18487 C CA . ALA A 1 21 ? 3.475 -8.440 -1.443 1.00 0.00 21 ALA A CA 12
ATOM 18488 C C . ALA A 1 21 ? 2.808 -7.516 -2.449 1.00 0.00 21 ALA A C 12
ATOM 18489 O O . ALA A 1 21 ? 1.588 -7.493 -2.565 1.00 0.00 21 ALA A O 12
ATOM 18496 N N . ALA A 1 22 ? 3.621 -6.780 -3.196 1.00 0.00 22 ALA A N 12
ATOM 18497 C CA . ALA A 1 22 ? 3.119 -5.803 -4.155 1.00 0.00 22 ALA A CA 12
ATOM 18498 C C . ALA A 1 22 ? 2.283 -6.456 -5.257 1.00 0.00 22 ALA A C 12
ATOM 18499 O O . ALA A 1 22 ? 1.321 -5.863 -5.746 1.00 0.00 22 ALA A O 12
ATOM 18506 N N . GLN A 1 23 ? 2.652 -7.669 -5.659 1.00 0.00 23 GLN A N 12
ATOM 18507 C CA . GLN A 1 23 ? 1.904 -8.369 -6.699 1.00 0.00 23 GLN A CA 12
ATOM 18508 C C . GLN A 1 23 ? 0.649 -9.028 -6.127 1.00 0.00 23 GLN A C 12
ATOM 18509 O O . GLN A 1 23 ? -0.420 -8.957 -6.732 1.00 0.00 23 GLN A O 12
ATOM 18523 N N . ALA A 1 24 ? 0.769 -9.644 -4.953 1.00 0.00 24 ALA A N 12
ATOM 18524 C CA . ALA A 1 24 ? -0.371 -10.296 -4.318 1.00 0.00 24 ALA A CA 12
ATOM 18525 C C . ALA A 1 24 ? -1.412 -9.262 -3.909 1.00 0.00 24 ALA A C 12
ATOM 18526 O O . ALA A 1 24 ? -2.614 -9.468 -4.075 1.00 0.00 24 ALA A O 12
ATOM 18533 N N . LEU A 1 25 ? -0.930 -8.144 -3.390 1.00 0.00 25 LEU A N 12
ATOM 18534 C CA . LEU A 1 25 ? -1.785 -7.032 -3.005 1.00 0.00 25 LEU A CA 12
ATOM 18535 C C . LEU A 1 25 ? -2.443 -6.416 -4.234 1.00 0.00 25 LEU A C 12
ATOM 18536 O O . LEU A 1 25 ? -3.604 -6.013 -4.193 1.00 0.00 25 LEU A O 12
ATOM 18552 N N . LYS A 1 26 ? -1.695 -6.357 -5.333 1.00 0.00 26 LYS A N 12
ATOM 18553 C CA . LYS A 1 26 ? -2.221 -5.837 -6.589 1.00 0.00 26 LYS A CA 12
ATOM 18554 C C . LYS A 1 26 ? -3.351 -6.729 -7.089 1.00 0.00 26 LYS A C 12
ATOM 18555 O O . LYS A 1 26 ? -4.406 -6.245 -7.498 1.00 0.00 26 LYS A O 12
ATOM 18574 N N . LYS A 1 27 ? -3.125 -8.036 -7.041 1.00 0.00 27 LYS A N 12
ATOM 18575 C CA . LYS A 1 27 ? -4.146 -9.007 -7.411 1.00 0.00 27 LYS A CA 12
ATOM 18576 C C . LYS A 1 27 ? -5.343 -8.925 -6.476 1.00 0.00 27 LYS A C 12
ATOM 18577 O O . LYS A 1 27 ? -6.489 -9.066 -6.904 1.00 0.00 27 LYS A O 12
ATOM 18596 N N . GLY A 1 28 ? -5.066 -8.720 -5.198 1.00 0.00 28 GLY A N 12
ATOM 18597 C CA . GLY A 1 28 ? -6.121 -8.509 -4.226 1.00 0.00 28 GLY A CA 12
ATOM 18598 C C . GLY A 1 28 ? -6.968 -7.295 -4.560 1.00 0.00 28 GLY A C 12
ATOM 18599 O O . GLY A 1 28 ? -8.196 -7.334 -4.465 1.00 0.00 28 GLY A O 12
ATOM 18603 N N . ALA A 1 29 ? -6.310 -6.210 -4.952 1.00 0.00 29 ALA A N 12
ATOM 18604 C CA . ALA A 1 29 ? -7.009 -5.003 -5.368 1.00 0.00 29 ALA A CA 12
ATOM 18605 C C . ALA A 1 29 ? -7.828 -5.272 -6.622 1.00 0.00 29 ALA A C 12
ATOM 18606 O O . ALA A 1 29 ? -8.964 -4.812 -6.737 1.00 0.00 29 ALA A O 12
ATOM 18613 N N . LYS A 1 30 ? -7.248 -6.027 -7.550 1.00 0.00 30 LYS A N 12
ATOM 18614 C CA . LYS A 1 30 ? -7.946 -6.443 -8.765 1.00 0.00 30 LYS A CA 12
ATOM 18615 C C . LYS A 1 30 ? -9.199 -7.245 -8.428 1.00 0.00 30 LYS A C 12
ATOM 18616 O O . LYS A 1 30 ? -10.233 -7.099 -9.079 1.00 0.00 30 LYS A O 12
ATOM 18635 N N . LYS A 1 31 ? -9.097 -8.078 -7.398 1.00 0.00 31 LYS A N 12
ATOM 18636 C CA . LYS A 1 31 ? -10.198 -8.928 -6.962 1.00 0.00 31 LYS A CA 12
ATOM 18637 C C . LYS A 1 31 ? -11.419 -8.087 -6.605 1.00 0.00 31 LYS A C 12
ATOM 18638 O O . LYS A 1 31 ? -12.546 -8.411 -6.980 1.00 0.00 31 LYS A O 12
ATOM 18657 N N . MET A 1 32 ? -11.180 -6.988 -5.907 1.00 0.00 32 MET A N 12
ATOM 18658 C CA . MET A 1 32 ? -12.261 -6.131 -5.442 1.00 0.00 32 MET A CA 12
ATOM 18659 C C . MET A 1 32 ? -12.503 -4.978 -6.416 1.00 0.00 32 MET A C 12
ATOM 18660 O O . MET A 1 32 ? -13.329 -4.099 -6.162 1.00 0.00 32 MET A O 12
ATOM 18674 N N . GLY A 1 33 ? -11.768 -4.988 -7.528 1.00 0.00 33 GLY A N 12
ATOM 18675 C CA . GLY A 1 33 ? -11.984 -4.020 -8.593 1.00 0.00 33 GLY A CA 12
ATOM 18676 C C . GLY A 1 33 ? -11.474 -2.633 -8.259 1.00 0.00 33 GLY A C 12
ATOM 18677 O O . GLY A 1 33 ? -12.054 -1.636 -8.690 1.00 0.00 33 GLY A O 12
ATOM 18681 N N . ASN A 1 34 ? -10.387 -2.560 -7.508 1.00 0.00 34 ASN A N 12
ATOM 18682 C CA . ASN A 1 34 ? -9.840 -1.272 -7.096 1.00 0.00 34 ASN A CA 12
ATOM 18683 C C . ASN A 1 34 ? -8.712 -0.847 -8.018 1.00 0.00 34 ASN A C 12
ATOM 18684 O O . ASN A 1 34 ? -8.245 -1.624 -8.853 1.00 0.00 34 ASN A O 12
ATOM 18695 N N . LEU A 1 35 ? -8.273 0.388 -7.852 1.00 0.00 35 LEU A N 12
ATOM 18696 C CA . LEU A 1 35 ? -7.148 0.914 -8.601 1.00 0.00 35 LEU A CA 12
ATOM 18697 C C . LEU A 1 35 ? -6.021 1.238 -7.635 1.00 0.00 35 LEU A C 12
ATOM 18698 O O . LEU A 1 35 ? -6.085 2.222 -6.893 1.00 0.00 35 LEU A O 12
ATOM 18714 N N . ILE A 1 36 ? -4.997 0.405 -7.635 1.00 0.00 36 ILE A N 12
ATOM 18715 C CA . ILE A 1 36 ? -3.955 0.497 -6.637 1.00 0.00 36 ILE A CA 12
ATOM 18716 C C . ILE A 1 36 ? -2.698 1.144 -7.203 1.00 0.00 36 ILE A C 12
ATOM 18717 O O . ILE A 1 36 ? -2.320 0.918 -8.355 1.00 0.00 36 ILE A O 12
ATOM 18733 N N . LYS A 1 37 ? -2.082 1.973 -6.386 1.00 0.00 37 LYS A N 12
ATOM 18734 C CA . LYS A 1 37 ? -0.827 2.605 -6.720 1.00 0.00 37 LYS A CA 12
ATOM 18735 C C . LYS A 1 37 ? 0.217 2.111 -5.730 1.00 0.00 37 LYS A C 12
ATOM 18736 O O . LYS A 1 37 ? 0.287 2.589 -4.600 1.00 0.00 37 LYS A O 12
ATOM 18755 N N . VAL A 1 38 ? 1.001 1.134 -6.144 1.00 0.00 38 VAL A N 12
ATOM 18756 C CA . VAL A 1 38 ? 1.941 0.493 -5.236 1.00 0.00 38 VAL A CA 12
ATOM 18757 C C . VAL A 1 38 ? 3.366 0.998 -5.450 1.00 0.00 38 VAL A C 12
ATOM 18758 O O . VAL A 1 38 ? 3.827 1.154 -6.581 1.00 0.00 38 VAL A O 12
ATOM 18771 N N . GLU A 1 39 ? 4.038 1.276 -4.345 1.00 0.00 39 GLU A N 12
ATOM 18772 C CA . GLU A 1 39 ? 5.426 1.697 -4.363 1.00 0.00 39 GLU A CA 12
ATOM 18773 C C . GLU A 1 39 ? 6.308 0.582 -3.807 1.00 0.00 39 GLU A C 12
ATOM 18774 O O . GLU A 1 39 ? 6.075 0.081 -2.706 1.00 0.00 39 GLU A O 12
ATOM 18786 N N . THR A 1 40 ? 7.301 0.185 -4.576 1.00 0.00 40 THR A N 12
ATOM 18787 C CA . THR A 1 40 ? 8.193 -0.887 -4.176 1.00 0.00 40 THR A CA 12
ATOM 18788 C C . THR A 1 40 ? 9.574 -0.354 -3.810 1.00 0.00 40 THR A C 12
ATOM 18789 O O . THR A 1 40 ? 10.345 0.041 -4.679 1.00 0.00 40 THR A O 12
ATOM 18800 N N . GLN A 1 41 ? 9.868 -0.313 -2.521 1.00 0.00 41 GLN A N 12
ATOM 18801 C CA . GLN A 1 41 ? 11.186 0.092 -2.049 1.00 0.00 41 GLN A CA 12
ATOM 18802 C C . GLN A 1 41 ? 11.956 -1.139 -1.600 1.00 0.00 41 GLN A C 12
ATOM 18803 O O . GLN A 1 41 ? 11.682 -2.256 -2.041 1.00 0.00 41 GLN A O 12
ATOM 18817 N N . GLY A 1 42 ? 12.922 -0.928 -0.735 1.00 0.00 42 GLY A N 12
ATOM 18818 C CA . GLY A 1 42 ? 13.630 -2.041 -0.143 1.00 0.00 42 GLY A CA 12
ATOM 18819 C C . GLY A 1 42 ? 15.049 -1.690 0.227 1.00 0.00 42 GLY A C 12
ATOM 18820 O O . GLY A 1 42 ? 15.314 -1.247 1.343 1.00 0.00 42 GLY A O 12
ATOM 18824 N N . ALA A 1 43 ? 15.960 -1.873 -0.713 1.00 0.00 43 ALA A N 12
ATOM 18825 C CA . ALA A 1 43 ? 17.366 -1.610 -0.468 1.00 0.00 43 ALA A CA 12
ATOM 18826 C C . ALA A 1 43 ? 17.777 -0.273 -1.065 1.00 0.00 43 ALA A C 12
ATOM 18827 O O . ALA A 1 43 ? 18.264 -0.215 -2.194 1.00 0.00 43 ALA A O 12
ATOM 18834 N N . THR A 1 44 ? 17.525 0.800 -0.313 1.00 0.00 44 THR A N 12
ATOM 18835 C CA . THR A 1 44 ? 17.919 2.159 -0.699 1.00 0.00 44 THR A CA 12
ATOM 18836 C C . THR A 1 44 ? 17.053 2.737 -1.830 1.00 0.00 44 THR A C 12
ATOM 18837 O O . THR A 1 44 ? 16.693 3.914 -1.796 1.00 0.00 44 THR A O 12
ATOM 18848 N N . GLY A 1 45 ? 16.695 1.915 -2.806 1.00 0.00 45 GLY A N 12
ATOM 18849 C CA . GLY A 1 45 ? 16.052 2.424 -3.994 1.00 0.00 45 GLY A CA 12
ATOM 18850 C C . GLY A 1 45 ? 14.584 2.090 -4.052 1.00 0.00 45 GLY A C 12
ATOM 18851 O O . GLY A 1 45 ? 14.124 1.144 -3.406 1.00 0.00 45 GLY A O 12
ATOM 18855 N N . ILE A 1 46 ? 13.848 2.873 -4.817 1.00 0.00 46 ILE A N 12
ATOM 18856 C CA . ILE A 1 46 ? 12.428 2.656 -5.001 1.00 0.00 46 ILE A CA 12
ATOM 18857 C C . ILE A 1 46 ? 12.142 2.379 -6.476 1.00 0.00 46 ILE A C 12
ATOM 18858 O O . ILE A 1 46 ? 12.601 3.117 -7.346 1.00 0.00 46 ILE A O 12
ATOM 18874 N N . GLU A 1 47 ? 11.387 1.328 -6.749 1.00 0.00 47 GLU A N 12
ATOM 18875 C CA . GLU A 1 47 ? 11.105 0.924 -8.122 1.00 0.00 47 GLU A CA 12
ATOM 18876 C C . GLU A 1 47 ? 9.979 1.763 -8.726 1.00 0.00 47 GLU A C 12
ATOM 18877 O O . GLU A 1 47 ? 10.037 2.155 -9.892 1.00 0.00 47 GLU A O 12
ATOM 18889 N N . ASN A 1 48 ? 8.957 2.045 -7.931 1.00 0.00 48 ASN A N 12
ATOM 18890 C CA . ASN A 1 48 ? 7.809 2.803 -8.414 1.00 0.00 48 ASN A CA 12
ATOM 18891 C C . ASN A 1 48 ? 7.511 3.959 -7.475 1.00 0.00 48 ASN A C 12
ATOM 18892 O O . ASN A 1 48 ? 6.674 3.840 -6.588 1.00 0.00 48 ASN A O 12
ATOM 18903 N N . GLU A 1 49 ? 8.213 5.063 -7.667 1.00 0.00 49 GLU A N 12
ATOM 18904 C CA . GLU A 1 49 ? 8.079 6.223 -6.794 1.00 0.00 49 GLU A CA 12
ATOM 18905 C C . GLU A 1 49 ? 6.716 6.882 -6.977 1.00 0.00 49 GLU A C 12
ATOM 18906 O O . GLU A 1 49 ? 6.368 7.320 -8.079 1.00 0.00 49 GLU A O 12
ATOM 18918 N N . LEU A 1 50 ? 5.946 6.938 -5.903 1.00 0.00 50 LEU A N 12
ATOM 18919 C CA . LEU A 1 50 ? 4.643 7.583 -5.932 1.00 0.00 50 LEU A CA 12
ATOM 18920 C C . LEU A 1 50 ? 4.804 9.087 -5.767 1.00 0.00 50 LEU A C 12
ATOM 18921 O O . LEU A 1 50 ? 5.304 9.559 -4.741 1.00 0.00 50 LEU A O 12
ATOM 18937 N N . THR A 1 51 ? 4.388 9.842 -6.770 1.00 0.00 51 THR A N 12
ATOM 18938 C CA . THR A 1 51 ? 4.489 11.288 -6.705 1.00 0.00 51 THR A CA 12
ATOM 18939 C C . THR A 1 51 ? 3.455 11.833 -5.734 1.00 0.00 51 THR A C 12
ATOM 18940 O O . THR A 1 51 ? 2.539 11.114 -5.323 1.00 0.00 51 THR A O 12
ATOM 18951 N N . GLU A 1 52 ? 3.590 13.100 -5.372 1.00 0.00 52 GLU A N 12
ATOM 18952 C CA . GLU A 1 52 ? 2.627 13.737 -4.490 1.00 0.00 52 GLU A CA 12
ATOM 18953 C C . GLU A 1 52 ? 1.246 13.713 -5.142 1.00 0.00 52 GLU A C 12
ATOM 18954 O O . GLU A 1 52 ? 0.221 13.698 -4.460 1.00 0.00 52 GLU A O 12
ATOM 18966 N N . LYS A 1 53 ? 1.241 13.674 -6.471 1.00 0.00 53 LYS A N 12
ATOM 18967 C CA . LYS A 1 53 ? 0.008 13.572 -7.236 1.00 0.00 53 LYS A CA 12
ATOM 18968 C C . LYS A 1 53 ? -0.645 12.212 -7.004 1.00 0.00 53 LYS A C 12
ATOM 18969 O O . LYS A 1 53 ? -1.796 12.140 -6.581 1.00 0.00 53 LYS A O 12
ATOM 18988 N N . ASP A 1 54 ? 0.111 11.140 -7.259 1.00 0.00 54 ASP A N 12
ATOM 18989 C CA . ASP A 1 54 ? -0.401 9.770 -7.125 1.00 0.00 54 ASP A CA 12
ATOM 18990 C C . ASP A 1 54 ? -0.948 9.537 -5.729 1.00 0.00 54 ASP A C 12
ATOM 18991 O O . ASP A 1 54 ? -1.995 8.913 -5.548 1.00 0.00 54 ASP A O 12
ATOM 19000 N N . VAL A 1 55 ? -0.233 10.055 -4.748 1.00 0.00 55 VAL A N 12
ATOM 19001 C CA . VAL A 1 55 ? -0.598 9.882 -3.354 1.00 0.00 55 VAL A CA 12
ATOM 19002 C C . VAL A 1 55 ? -1.881 10.642 -3.017 1.00 0.00 55 VAL A C 12
ATOM 19003 O O . VAL A 1 55 ? -2.691 10.180 -2.215 1.00 0.00 55 VAL A O 12
ATOM 19016 N N . ASN A 1 56 ? -2.071 11.799 -3.640 1.00 0.00 56 ASN A N 12
ATOM 19017 C CA . ASN A 1 56 ? -3.293 12.574 -3.440 1.00 0.00 56 ASN A CA 12
ATOM 19018 C C . ASN A 1 56 ? -4.469 11.922 -4.157 1.00 0.00 56 ASN A C 12
ATOM 19019 O O . ASN A 1 56 ? -5.622 12.089 -3.755 1.00 0.00 56 ASN A O 12
ATOM 19030 N N . ILE A 1 57 ? -4.173 11.181 -5.217 1.00 0.00 57 ILE A N 12
ATOM 19031 C CA . ILE A 1 57 ? -5.194 10.437 -5.943 1.00 0.00 57 ILE A CA 12
ATOM 19032 C C . ILE A 1 57 ? -5.722 9.292 -5.082 1.00 0.00 57 ILE A C 12
ATOM 19033 O O . ILE A 1 57 ? -6.930 9.106 -4.953 1.00 0.00 57 ILE A O 12
ATOM 19049 N N . GLY A 1 58 ? -4.802 8.536 -4.490 1.00 0.00 58 GLY A N 12
ATOM 19050 C CA . GLY A 1 58 ? -5.176 7.428 -3.632 1.00 0.00 58 GLY A CA 12
ATOM 19051 C C . GLY A 1 58 ? -5.939 7.858 -2.395 1.00 0.00 58 GLY A C 12
ATOM 19052 O O . GLY A 1 58 ? -5.590 8.848 -1.747 1.00 0.00 58 GLY A O 12
ATOM 19056 N N . GLU A 1 59 ? -6.971 7.096 -2.060 1.00 0.00 59 GLU A N 12
ATOM 19057 C CA . GLU A 1 59 ? -7.800 7.373 -0.897 1.00 0.00 59 GLU A CA 12
ATOM 19058 C C . GLU A 1 59 ? -7.115 6.860 0.363 1.00 0.00 59 GLU A C 12
ATOM 19059 O O . GLU A 1 59 ? -6.638 7.638 1.187 1.00 0.00 59 GLU A O 12
ATOM 19071 N N . VAL A 1 60 ? -7.044 5.541 0.490 1.00 0.00 60 VAL A N 12
ATOM 19072 C CA . VAL A 1 60 ? -6.441 4.916 1.657 1.00 0.00 60 VAL A CA 12
ATOM 19073 C C . VAL A 1 60 ? -5.003 4.512 1.379 1.00 0.00 60 VAL A C 12
ATOM 19074 O O . VAL A 1 60 ? -4.644 4.184 0.246 1.00 0.00 60 VAL A O 12
ATOM 19087 N N . VAL A 1 61 ? -4.186 4.551 2.417 1.00 0.00 61 VAL A N 12
ATOM 19088 C CA . VAL A 1 61 ? -2.786 4.187 2.305 1.00 0.00 61 VAL A CA 12
ATOM 19089 C C . VAL A 1 61 ? -2.526 2.886 3.048 1.00 0.00 61 VAL A C 12
ATOM 19090 O O . VAL A 1 61 ? -3.021 2.691 4.154 1.00 0.00 61 VAL A O 12
ATOM 19103 N N . ILE A 1 62 ? -1.755 2.001 2.446 1.00 0.00 62 ILE A N 12
ATOM 19104 C CA . ILE A 1 62 ? -1.377 0.760 3.100 1.00 0.00 62 ILE A CA 12
ATOM 19105 C C . ILE A 1 62 ? 0.137 0.631 3.125 1.00 0.00 62 ILE A C 12
ATOM 19106 O O . ILE A 1 62 ? 0.797 0.769 2.097 1.00 0.00 62 ILE A O 12
ATOM 19122 N N . PHE A 1 63 ? 0.685 0.391 4.302 1.00 0.00 63 PHE A N 12
ATOM 19123 C CA . PHE A 1 63 ? 2.118 0.227 4.446 1.00 0.00 63 PHE A CA 12
ATOM 19124 C C . PHE A 1 63 ? 2.464 -1.199 4.820 1.00 0.00 63 PHE A C 12
ATOM 19125 O O . PHE A 1 63 ? 2.207 -1.633 5.938 1.00 0.00 63 PHE A O 12
ATOM 19142 N N . ALA A 1 64 ? 3.025 -1.927 3.874 1.00 0.00 64 ALA A N 12
ATOM 19143 C CA . ALA A 1 64 ? 3.553 -3.247 4.150 1.00 0.00 64 ALA A CA 12
ATOM 19144 C C . ALA A 1 64 ? 5.070 -3.170 4.116 1.00 0.00 64 ALA A C 12
ATOM 19145 O O . ALA A 1 64 ? 5.691 -3.325 3.063 1.00 0.00 64 ALA A O 12
ATOM 19152 N N . VAL A 1 65 ? 5.670 -2.901 5.263 1.00 0.00 65 VAL A N 12
ATOM 19153 C CA . VAL A 1 65 ? 7.090 -2.594 5.298 1.00 0.00 65 VAL A CA 12
ATOM 19154 C C . VAL A 1 65 ? 7.836 -3.367 6.375 1.00 0.00 65 VAL A C 12
ATOM 19155 O O . VAL A 1 65 ? 7.308 -3.653 7.449 1.00 0.00 65 VAL A O 12
ATOM 19168 N N . ASP A 1 66 ? 9.072 -3.698 6.049 1.00 0.00 66 ASP A N 12
ATOM 19169 C CA . ASP A 1 66 ? 9.985 -4.379 6.955 1.00 0.00 66 ASP A CA 12
ATOM 19170 C C . ASP A 1 66 ? 11.063 -3.401 7.410 1.00 0.00 66 ASP A C 12
ATOM 19171 O O . ASP A 1 66 ? 11.822 -3.660 8.343 1.00 0.00 66 ASP A O 12
ATOM 19180 N N . THR A 1 67 ? 11.102 -2.259 6.738 1.00 0.00 67 THR A N 12
ATOM 19181 C CA . THR A 1 67 ? 12.038 -1.197 7.054 1.00 0.00 67 THR A CA 12
ATOM 19182 C C . THR A 1 67 ? 11.331 0.155 6.939 1.00 0.00 67 THR A C 12
ATOM 19183 O O . THR A 1 67 ? 10.109 0.204 6.785 1.00 0.00 67 THR A O 12
ATOM 19194 N N . LYS A 1 68 ? 12.090 1.239 7.011 1.00 0.00 68 LYS A N 12
ATOM 19195 C CA . LYS A 1 68 ? 11.521 2.579 6.980 1.00 0.00 68 LYS A CA 12
ATOM 19196 C C . LYS A 1 68 ? 11.059 2.957 5.576 1.00 0.00 68 LYS A C 12
ATOM 19197 O O . LYS A 1 68 ? 11.656 2.552 4.576 1.00 0.00 68 LYS A O 12
ATOM 19216 N N . VAL A 1 69 ? 9.995 3.740 5.513 1.00 0.00 69 VAL A N 12
ATOM 19217 C CA . VAL A 1 69 ? 9.506 4.276 4.252 1.00 0.00 69 VAL A CA 12
ATOM 19218 C C . VAL A 1 69 ? 9.766 5.783 4.185 1.00 0.00 69 VAL A C 12
ATOM 19219 O O . VAL A 1 69 ? 9.274 6.555 5.010 1.00 0.00 69 VAL A O 12
ATOM 19232 N N . ARG A 1 70 ? 10.565 6.187 3.205 1.00 0.00 70 ARG A N 12
ATOM 19233 C CA . ARG A 1 70 ? 10.996 7.573 3.066 1.00 0.00 70 ARG A CA 12
ATOM 19234 C C . ARG A 1 70 ? 9.859 8.445 2.538 1.00 0.00 70 ARG A C 12
ATOM 19235 O O . ARG A 1 70 ? 9.594 9.525 3.060 1.00 0.00 70 ARG A O 12
ATOM 19256 N N . ASN A 1 71 ? 9.177 7.943 1.518 1.00 0.00 71 ASN A N 12
ATOM 19257 C CA . ASN A 1 71 ? 8.100 8.674 0.846 1.00 0.00 71 ASN A CA 12
ATOM 19258 C C . ASN A 1 71 ? 6.889 8.889 1.749 1.00 0.00 71 ASN A C 12
ATOM 19259 O O . ASN A 1 71 ? 5.952 9.591 1.367 1.00 0.00 71 ASN A O 12
ATOM 19270 N N . LYS A 1 72 ? 6.916 8.291 2.944 1.00 0.00 72 LYS A N 12
ATOM 19271 C CA . LYS A 1 72 ? 5.843 8.455 3.932 1.00 0.00 72 LYS A CA 12
ATOM 19272 C C . LYS A 1 72 ? 5.513 9.935 4.146 1.00 0.00 72 LYS A C 12
ATOM 19273 O O . LYS A 1 72 ? 4.417 10.272 4.581 1.00 0.00 72 LYS A O 12
ATOM 19292 N N . GLU A 1 73 ? 6.479 10.799 3.829 1.00 0.00 73 GLU A N 12
ATOM 19293 C CA . GLU A 1 73 ? 6.303 12.257 3.893 1.00 0.00 73 GLU A CA 12
ATOM 19294 C C . GLU A 1 73 ? 4.930 12.687 3.366 1.00 0.00 73 GLU A C 12
ATOM 19295 O O . GLU A 1 73 ? 4.229 13.486 3.989 1.00 0.00 73 GLU A O 12
ATOM 19307 N N . ARG A 1 74 ? 4.559 12.153 2.207 1.00 0.00 74 ARG A N 12
ATOM 19308 C CA . ARG A 1 74 ? 3.325 12.546 1.538 1.00 0.00 74 ARG A CA 12
ATOM 19309 C C . ARG A 1 74 ? 2.130 11.747 2.058 1.00 0.00 74 ARG A C 12
ATOM 19310 O O . ARG A 1 74 ? 0.986 12.182 1.940 1.00 0.00 74 ARG A O 12
ATOM 19331 N N . PHE A 1 75 ? 2.407 10.584 2.637 1.00 0.00 75 PHE A N 12
ATOM 19332 C CA . PHE A 1 75 ? 1.377 9.751 3.235 1.00 0.00 75 PHE A CA 12
ATOM 19333 C C . PHE A 1 75 ? 1.165 10.138 4.698 1.00 0.00 75 PHE A C 12
ATOM 19334 O O . PHE A 1 75 ? 0.567 9.391 5.470 1.00 0.00 75 PHE A O 12
ATOM 19351 N N . ASP A 1 76 ? 1.646 11.317 5.060 1.00 0.00 76 ASP A N 12
ATOM 19352 C CA . ASP A 1 76 ? 1.636 11.757 6.450 1.00 0.00 76 ASP A CA 12
ATOM 19353 C C . ASP A 1 76 ? 0.277 12.331 6.818 1.00 0.00 76 ASP A C 12
ATOM 19354 O O . ASP A 1 76 ? -0.311 11.953 7.828 1.00 0.00 76 ASP A O 12
ATOM 19363 N N . GLY A 1 77 ? -0.227 13.228 5.980 1.00 0.00 77 GLY A N 12
ATOM 19364 C CA . GLY A 1 77 ? -1.573 13.735 6.156 1.00 0.00 77 GLY A CA 12
ATOM 19365 C C . GLY A 1 77 ? -2.575 12.869 5.423 1.00 0.00 77 GLY A C 12
ATOM 19366 O O . GLY A 1 77 ? -3.445 13.368 4.709 1.00 0.00 77 GLY A O 12
ATOM 19370 N N . LYS A 1 78 ? -2.426 11.561 5.592 1.00 0.00 78 LYS A N 12
ATOM 19371 C CA . LYS A 1 78 ? -3.229 10.582 4.882 1.00 0.00 78 LYS A CA 12
ATOM 19372 C C . LYS A 1 78 ? -3.752 9.540 5.859 1.00 0.00 78 LYS A C 12
ATOM 19373 O O . LYS A 1 78 ? -3.277 9.452 6.992 1.00 0.00 78 LYS A O 12
ATOM 19392 N N . VAL A 1 79 ? -4.711 8.747 5.422 1.00 0.00 79 VAL A N 12
ATOM 19393 C CA . VAL A 1 79 ? -5.229 7.669 6.253 1.00 0.00 79 VAL A CA 12
ATOM 19394 C C . VAL A 1 79 ? -4.529 6.362 5.884 1.00 0.00 79 VAL A C 12
ATOM 19395 O O . VAL A 1 79 ? -4.729 5.814 4.799 1.00 0.00 79 VAL A O 12
ATOM 19408 N N . VAL A 1 80 ? -3.668 5.883 6.772 1.00 0.00 80 VAL A N 12
ATOM 19409 C CA . VAL A 1 80 ? -2.828 4.738 6.452 1.00 0.00 80 VAL A CA 12
ATOM 19410 C C . VAL A 1 80 ? -3.131 3.543 7.356 1.00 0.00 80 VAL A C 12
ATOM 19411 O O . VAL A 1 80 ? -3.609 3.699 8.481 1.00 0.00 80 VAL A O 12
ATOM 19424 N N . LEU A 1 81 ? -2.865 2.356 6.835 1.00 0.00 81 LEU A N 12
ATOM 19425 C CA . LEU A 1 81 ? -2.964 1.125 7.598 1.00 0.00 81 LEU A CA 12
ATOM 19426 C C . LEU A 1 81 ? -1.663 0.353 7.405 1.00 0.00 81 LEU A C 12
ATOM 19427 O O . LEU A 1 81 ? -1.330 -0.038 6.285 1.00 0.00 81 LEU A O 12
ATOM 19443 N N . GLU A 1 82 ? -0.913 0.166 8.484 1.00 0.00 82 GLU A N 12
ATOM 19444 C CA . GLU A 1 82 ? 0.411 -0.435 8.394 1.00 0.00 82 GLU A CA 12
ATOM 19445 C C . GLU A 1 82 ? 0.409 -1.879 8.880 1.00 0.00 82 GLU A C 12
ATOM 19446 O O . GLU A 1 82 ? -0.163 -2.202 9.923 1.00 0.00 82 GLU A O 12
ATOM 19458 N N . VAL A 1 83 ? 1.059 -2.736 8.108 1.00 0.00 83 VAL A N 12
ATOM 19459 C CA . VAL A 1 83 ? 1.187 -4.152 8.422 1.00 0.00 83 VAL A CA 12
ATOM 19460 C C . VAL A 1 83 ? 2.571 -4.643 8.007 1.00 0.00 83 VAL A C 12
ATOM 19461 O O . VAL A 1 83 ? 3.277 -3.957 7.264 1.00 0.00 83 VAL A O 12
ATOM 19474 N N . PRO A 1 84 ? 2.996 -5.818 8.488 1.00 0.00 84 PRO A N 12
ATOM 19475 C CA . PRO A 1 84 ? 4.227 -6.450 8.014 1.00 0.00 84 PRO A CA 12
ATOM 19476 C C . PRO A 1 84 ? 4.138 -6.767 6.522 1.00 0.00 84 PRO A C 12
ATOM 19477 O O . PRO A 1 84 ? 3.052 -7.028 6.003 1.00 0.00 84 PRO A O 12
ATOM 19488 N N . VAL A 1 85 ? 5.275 -6.760 5.841 1.00 0.00 85 VAL A N 12
ATOM 19489 C CA . VAL A 1 85 ? 5.300 -6.951 4.392 1.00 0.00 85 VAL A CA 12
ATOM 19490 C C . VAL A 1 85 ? 4.808 -8.353 4.017 1.00 0.00 85 VAL A C 12
ATOM 19491 O O . VAL A 1 85 ? 4.251 -8.566 2.944 1.00 0.00 85 VAL A O 12
ATOM 19504 N N . SER A 1 86 ? 5.004 -9.294 4.927 1.00 0.00 86 SER A N 12
ATOM 19505 C CA . SER A 1 86 ? 4.615 -10.679 4.707 1.00 0.00 86 SER A CA 12
ATOM 19506 C C . SER A 1 86 ? 3.098 -10.885 4.805 1.00 0.00 86 SER A C 12
ATOM 19507 O O . SER A 1 86 ? 2.572 -11.886 4.320 1.00 0.00 86 SER A O 12
ATOM 19515 N N . ALA A 1 87 ? 2.400 -9.942 5.433 1.00 0.00 87 ALA A N 12
ATOM 19516 C CA . ALA A 1 87 ? 0.968 -10.091 5.693 1.00 0.00 87 ALA A CA 12
ATOM 19517 C C . ALA A 1 87 ? 0.118 -10.071 4.410 1.00 0.00 87 ALA A C 12
ATOM 19518 O O . ALA A 1 87 ? -0.587 -11.043 4.134 1.00 0.00 87 ALA A O 12
ATOM 19525 N N . PRO A 1 88 ? 0.183 -8.995 3.582 1.00 0.00 88 PRO A N 12
ATOM 19526 C CA . PRO A 1 88 ? -0.691 -8.851 2.408 1.00 0.00 88 PRO A CA 12
ATOM 19527 C C . PRO A 1 88 ? -0.383 -9.862 1.306 1.00 0.00 88 PRO A C 12
ATOM 19528 O O . PRO A 1 88 ? -1.012 -9.856 0.249 1.00 0.00 88 PRO A O 12
ATOM 19539 N N . ILE A 1 89 ? 0.594 -10.717 1.547 1.00 0.00 89 ILE A N 12
ATOM 19540 C CA . ILE A 1 89 ? 0.878 -11.815 0.645 1.00 0.00 89 ILE A CA 12
ATOM 19541 C C . ILE A 1 89 ? -0.216 -12.870 0.773 1.00 0.00 89 ILE A C 12
ATOM 19542 O O . ILE A 1 89 ? -0.630 -13.486 -0.211 1.00 0.00 89 ILE A O 12
ATOM 19558 N N . LYS A 1 90 ? -0.691 -13.061 1.996 1.00 0.00 90 LYS A N 12
ATOM 19559 C CA . LYS A 1 90 ? -1.724 -14.046 2.265 1.00 0.00 90 LYS A CA 12
ATOM 19560 C C . LYS A 1 90 ? -3.115 -13.412 2.324 1.00 0.00 90 LYS A C 12
ATOM 19561 O O . LYS A 1 90 ? -3.968 -13.686 1.479 1.00 0.00 90 LYS A O 12
ATOM 19580 N N . ASP A 1 91 ? -3.336 -12.549 3.311 1.00 0.00 91 ASP A N 12
ATOM 19581 C CA . ASP A 1 91 ? -4.678 -12.064 3.617 1.00 0.00 91 ASP A CA 12
ATOM 19582 C C . ASP A 1 91 ? -4.876 -10.624 3.152 1.00 0.00 91 ASP A C 12
ATOM 19583 O O . ASP A 1 91 ? -5.496 -9.812 3.840 1.00 0.00 91 ASP A O 12
ATOM 19592 N N . ALA A 1 92 ? -4.378 -10.332 1.953 1.00 0.00 92 ALA A N 12
ATOM 19593 C CA . ALA A 1 92 ? -4.491 -8.998 1.361 1.00 0.00 92 ALA A CA 12
ATOM 19594 C C . ALA A 1 92 ? -5.936 -8.506 1.340 1.00 0.00 92 ALA A C 12
ATOM 19595 O O . ALA A 1 92 ? -6.195 -7.320 1.529 1.00 0.00 92 ALA A O 12
ATOM 19602 N N . GLU A 1 93 ? -6.870 -9.428 1.127 1.00 0.00 93 GLU A N 12
ATOM 19603 C CA . GLU A 1 93 ? -8.291 -9.095 1.084 1.00 0.00 93 GLU A CA 12
ATOM 19604 C C . GLU A 1 93 ? -8.731 -8.465 2.402 1.00 0.00 93 GLU A C 12
ATOM 19605 O O . GLU A 1 93 ? -9.473 -7.484 2.413 1.00 0.00 93 GLU A O 12
ATOM 19617 N N . LYS A 1 94 ? -8.246 -9.019 3.505 1.00 0.00 94 LYS A N 12
ATOM 19618 C CA . LYS A 1 94 ? -8.553 -8.490 4.825 1.00 0.00 94 LYS A CA 12
ATOM 19619 C C . LYS A 1 94 ? -7.938 -7.107 4.993 1.00 0.00 94 LYS A C 12
ATOM 19620 O O . LYS A 1 94 ? -8.596 -6.177 5.448 1.00 0.00 94 LYS A O 12
ATOM 19639 N N . VAL A 1 95 ? -6.674 -6.990 4.599 1.00 0.00 95 VAL A N 12
ATOM 19640 C CA . VAL A 1 95 ? -5.938 -5.734 4.703 1.00 0.00 95 VAL A CA 12
ATOM 19641 C C . VAL A 1 95 ? -6.644 -4.623 3.924 1.00 0.00 95 VAL A C 12
ATOM 19642 O O . VAL A 1 95 ? -6.749 -3.489 4.395 1.00 0.00 95 VAL A O 12
ATOM 19655 N N . ILE A 1 96 ? -7.149 -4.967 2.744 1.00 0.00 96 ILE A N 12
ATOM 19656 C CA . ILE A 1 96 ? -7.867 -4.013 1.904 1.00 0.00 96 ILE A CA 12
ATOM 19657 C C . ILE A 1 96 ? -9.144 -3.542 2.593 1.00 0.00 96 ILE A C 12
ATOM 19658 O O . ILE A 1 96 ? -9.388 -2.342 2.715 1.00 0.00 96 ILE A O 12
ATOM 19674 N N . ASN A 1 97 ? -9.941 -4.491 3.065 1.00 0.00 97 ASN A N 12
ATOM 19675 C CA . ASN A 1 97 ? -11.184 -4.167 3.760 1.00 0.00 97 ASN A CA 12
ATOM 19676 C C . ASN A 1 97 ? -10.903 -3.398 5.047 1.00 0.00 97 ASN A C 12
ATOM 19677 O O . ASN A 1 97 ? -11.641 -2.480 5.402 1.00 0.00 97 ASN A O 12
ATOM 19688 N N . ALA A 1 98 ? -9.823 -3.765 5.731 1.00 0.00 98 ALA A N 12
ATOM 19689 C CA . ALA A 1 98 ? -9.427 -3.098 6.964 1.00 0.00 98 ALA A CA 12
ATOM 19690 C C . ALA A 1 98 ? -9.102 -1.630 6.706 1.00 0.00 98 ALA A C 12
ATOM 19691 O O . ALA A 1 98 ? -9.410 -0.767 7.529 1.00 0.00 98 ALA A O 12
ATOM 19698 N N . ALA A 1 99 ? -8.480 -1.356 5.563 1.00 0.00 99 ALA A N 12
ATOM 19699 C CA . ALA A 1 99 ? -8.153 0.011 5.172 1.00 0.00 99 ALA A CA 12
ATOM 19700 C C . ALA A 1 99 ? -9.415 0.772 4.772 1.00 0.00 99 ALA A C 12
ATOM 19701 O O . ALA A 1 99 ? -9.600 1.930 5.145 1.00 0.00 99 ALA A O 12
ATOM 19708 N N . LEU A 1 100 ? -10.291 0.102 4.027 1.00 0.00 100 LEU A N 12
ATOM 19709 C CA . LEU A 1 100 ? -11.545 0.708 3.581 1.00 0.00 100 LEU A CA 12
ATOM 19710 C C . LEU A 1 100 ? -12.425 1.058 4.772 1.00 0.00 100 LEU A C 12
ATOM 19711 O O . LEU A 1 100 ? -13.072 2.103 4.796 1.00 0.00 100 LEU A O 12
ATOM 19727 N N . ALA A 1 101 ? -12.424 0.178 5.769 1.00 0.00 101 ALA A N 12
ATOM 19728 C CA . ALA A 1 101 ? -13.255 0.339 6.956 1.00 0.00 101 ALA A CA 12
ATOM 19729 C C . ALA A 1 101 ? -12.900 1.601 7.734 1.00 0.00 101 ALA A C 12
ATOM 19730 O O . ALA A 1 101 ? -13.687 2.070 8.548 1.00 0.00 101 ALA A O 12
ATOM 19737 N N . LEU A 1 102 ? -11.727 2.156 7.475 1.00 0.00 102 LEU A N 12
ATOM 19738 C CA . LEU A 1 102 ? -11.280 3.343 8.193 1.00 0.00 102 LEU A CA 12
ATOM 19739 C C . LEU A 1 102 ? -12.030 4.588 7.728 1.00 0.00 102 LEU A C 12
ATOM 19740 O O . LEU A 1 102 ? -12.423 5.423 8.540 1.00 0.00 102 LEU A O 12
ATOM 19756 N N . ILE A 1 103 ? -12.243 4.702 6.425 1.00 0.00 103 ILE A N 12
ATOM 19757 C CA . ILE A 1 103 ? -12.914 5.870 5.867 1.00 0.00 103 ILE A CA 12
ATOM 19758 C C . ILE A 1 103 ? -14.391 5.595 5.618 1.00 0.00 103 ILE A C 12
ATOM 19759 O O . ILE A 1 103 ? -15.197 6.521 5.498 1.00 0.00 103 ILE A O 12
ATOM 19775 N N . ASP A 1 104 ? -14.740 4.321 5.536 1.00 0.00 104 ASP A N 12
ATOM 19776 C CA . ASP A 1 104 ? -16.115 3.920 5.282 1.00 0.00 104 ASP A CA 12
ATOM 19777 C C . ASP A 1 104 ? -16.841 3.592 6.577 1.00 0.00 104 ASP A C 12
ATOM 19778 O O . ASP A 1 104 ? -18.016 3.931 6.735 1.00 0.00 104 ASP A O 12
ATOM 19787 N N . GLU A 1 105 ? -16.134 2.939 7.507 1.00 0.00 105 GLU A N 12
ATOM 19788 C CA . GLU A 1 105 ? -16.745 2.437 8.739 1.00 0.00 105 GLU A CA 12
ATOM 19789 C C . GLU A 1 105 ? -17.969 1.578 8.425 1.00 0.00 105 GLU A C 12
ATOM 19790 O O . GLU A 1 105 ? -19.012 1.689 9.077 1.00 0.00 105 GLU A O 12
ATOM 19802 N N . LYS A 1 106 ? -17.825 0.719 7.424 1.00 0.00 106 LYS A N 12
ATOM 19803 C CA . LYS A 1 106 ? -18.909 -0.146 6.992 1.00 0.00 106 LYS A CA 12
ATOM 19804 C C . LYS A 1 106 ? -18.504 -1.610 7.148 1.00 0.00 106 LYS A C 12
ATOM 19805 O O . LYS A 1 106 ? -17.919 -2.178 6.201 1.00 0.00 106 LYS A O 12
ATOM 19825 N N . MET A 1 1 ? -17.544 2.607 -7.846 1.00 0.00 1 MET A N 13
ATOM 19826 C CA . MET A 1 1 ? -16.560 2.684 -6.748 1.00 0.00 1 MET A CA 13
ATOM 19827 C C . MET A 1 1 ? -15.249 1.997 -7.128 1.00 0.00 1 MET A C 13
ATOM 19828 O O . MET A 1 1 ? -15.117 0.777 -7.021 1.00 0.00 1 MET A O 13
ATOM 19844 N N . LYS A 1 2 ? -14.305 2.786 -7.614 1.00 0.00 2 LYS A N 13
ATOM 19845 C CA . LYS A 1 2 ? -12.941 2.333 -7.818 1.00 0.00 2 LYS A CA 13
ATOM 19846 C C . LYS A 1 2 ? -12.038 3.031 -6.818 1.00 0.00 2 LYS A C 13
ATOM 19847 O O . LYS A 1 2 ? -11.551 4.131 -7.073 1.00 0.00 2 LYS A O 13
ATOM 19866 N N . ARG A 1 3 ? -11.857 2.410 -5.664 1.00 0.00 3 ARG A N 13
ATOM 19867 C CA . ARG A 1 3 ? -11.092 3.013 -4.587 1.00 0.00 3 ARG A CA 13
ATOM 19868 C C . ARG A 1 3 ? -9.636 3.168 -4.994 1.00 0.00 3 ARG A C 13
ATOM 19869 O O . ARG A 1 3 ? -8.960 2.190 -5.308 1.00 0.00 3 ARG A O 13
ATOM 19890 N N . LYS A 1 4 ? -9.172 4.404 -5.010 1.00 0.00 4 LYS A N 13
ATOM 19891 C CA . LYS A 1 4 ? -7.785 4.692 -5.324 1.00 0.00 4 LYS A CA 13
ATOM 19892 C C . LYS A 1 4 ? -6.925 4.423 -4.104 1.00 0.00 4 LYS A C 13
ATOM 19893 O O . LYS A 1 4 ? -7.011 5.129 -3.098 1.00 0.00 4 LYS A O 13
ATOM 19912 N N . ILE A 1 5 ? -6.128 3.375 -4.183 1.00 0.00 5 ILE A N 13
ATOM 19913 C CA . ILE A 1 5 ? -5.300 2.967 -3.067 1.00 0.00 5 ILE A CA 13
ATOM 19914 C C . ILE A 1 5 ? -3.826 3.099 -3.414 1.00 0.00 5 ILE A C 13
ATOM 19915 O O . ILE A 1 5 ? -3.368 2.598 -4.442 1.00 0.00 5 ILE A O 13
ATOM 19931 N N . ILE A 1 6 ? -3.091 3.786 -2.563 1.00 0.00 6 ILE A N 13
ATOM 19932 C CA . ILE A 1 6 ? -1.655 3.887 -2.713 1.00 0.00 6 ILE A CA 13
ATOM 19933 C C . ILE A 1 6 ? -0.981 2.986 -1.689 1.00 0.00 6 ILE A C 13
ATOM 19934 O O . ILE A 1 6 ? -1.319 3.012 -0.503 1.00 0.00 6 ILE A O 13
ATOM 19950 N N . ALA A 1 7 ? -0.058 2.165 -2.147 1.00 0.00 7 ALA A N 13
ATOM 19951 C CA . ALA A 1 7 ? 0.580 1.194 -1.284 1.00 0.00 7 ALA A CA 13
ATOM 19952 C C . ALA A 1 7 ? 2.079 1.180 -1.505 1.00 0.00 7 ALA A C 13
ATOM 19953 O O . ALA A 1 7 ? 2.550 1.305 -2.631 1.00 0.00 7 ALA A O 13
ATOM 19960 N N . VAL A 1 8 ? 2.827 1.037 -0.428 1.00 0.00 8 VAL A N 13
ATOM 19961 C CA . VAL A 1 8 ? 4.272 0.961 -0.513 1.00 0.00 8 VAL A CA 13
ATOM 19962 C C . VAL A 1 8 ? 4.759 -0.257 0.247 1.00 0.00 8 VAL A C 13
ATOM 19963 O O . VAL A 1 8 ? 4.331 -0.512 1.376 1.00 0.00 8 VAL A O 13
ATOM 19976 N N . THR A 1 9 ? 5.624 -1.020 -0.385 1.00 0.00 9 THR A N 13
ATOM 19977 C CA . THR A 1 9 ? 6.201 -2.185 0.242 1.00 0.00 9 THR A CA 13
ATOM 19978 C C . THR A 1 9 ? 7.721 -2.094 0.197 1.00 0.00 9 THR A C 13
ATOM 19979 O O . THR A 1 9 ? 8.304 -1.721 -0.827 1.00 0.00 9 THR A O 13
ATOM 19990 N N . ALA A 1 10 ? 8.357 -2.409 1.318 1.00 0.00 10 ALA A N 13
ATOM 19991 C CA . ALA A 1 10 ? 9.794 -2.238 1.453 1.00 0.00 10 ALA A CA 13
ATOM 19992 C C . ALA A 1 10 ? 10.328 -3.011 2.648 1.00 0.00 10 ALA A C 13
ATOM 19993 O O . ALA A 1 10 ? 10.199 -2.576 3.794 1.00 0.00 10 ALA A O 13
ATOM 20000 N N . CYS A 1 11 ? 10.898 -4.175 2.387 1.00 0.00 11 CYS A N 13
ATOM 20001 C CA . CYS A 1 11 ? 11.551 -4.943 3.433 1.00 0.00 11 CYS A CA 13
ATOM 20002 C C . CYS A 1 11 ? 13.047 -4.629 3.450 1.00 0.00 11 CYS A C 13
ATOM 20003 O O . CYS A 1 11 ? 13.728 -4.867 4.450 1.00 0.00 11 CYS A O 13
ATOM 20011 N N . ALA A 1 12 ? 13.532 -4.070 2.333 1.00 0.00 12 ALA A N 13
ATOM 20012 C CA . ALA A 1 12 ? 14.944 -3.711 2.147 1.00 0.00 12 ALA A CA 13
ATOM 20013 C C . ALA A 1 12 ? 15.852 -4.936 2.161 1.00 0.00 12 ALA A C 13
ATOM 20014 O O . ALA A 1 12 ? 16.316 -5.383 1.113 1.00 0.00 12 ALA A O 13
ATOM 20021 N N . THR A 1 13 ? 16.094 -5.472 3.351 1.00 0.00 13 THR A N 13
ATOM 20022 C CA . THR A 1 13 ? 16.945 -6.638 3.514 1.00 0.00 13 THR A CA 13
ATOM 20023 C C . THR A 1 13 ? 16.345 -7.834 2.784 1.00 0.00 13 THR A C 13
ATOM 20024 O O . THR A 1 13 ? 16.997 -8.461 1.950 1.00 0.00 13 THR A O 13
ATOM 20035 N N . GLY A 1 14 ? 15.090 -8.130 3.090 1.00 0.00 14 GLY A N 13
ATOM 20036 C CA . GLY A 1 14 ? 14.388 -9.186 2.395 1.00 0.00 14 GLY A CA 13
ATOM 20037 C C . GLY A 1 14 ? 13.616 -8.648 1.212 1.00 0.00 14 GLY A C 13
ATOM 20038 O O . GLY A 1 14 ? 12.385 -8.630 1.219 1.00 0.00 14 GLY A O 13
ATOM 20042 N N . VAL A 1 15 ? 14.347 -8.210 0.193 1.00 0.00 15 VAL A N 13
ATOM 20043 C CA . VAL A 1 15 ? 13.752 -7.586 -0.984 1.00 0.00 15 VAL A CA 13
ATOM 20044 C C . VAL A 1 15 ? 12.757 -8.524 -1.679 1.00 0.00 15 VAL A C 13
ATOM 20045 O O . VAL A 1 15 ? 11.790 -8.069 -2.286 1.00 0.00 15 VAL A O 13
ATOM 20058 N N . ALA A 1 16 ? 12.979 -9.830 -1.556 1.00 0.00 16 ALA A N 13
ATOM 20059 C CA . ALA A 1 16 ? 12.083 -10.820 -2.146 1.00 0.00 16 ALA A CA 13
ATOM 20060 C C . ALA A 1 16 ? 10.694 -10.747 -1.514 1.00 0.00 16 ALA A C 13
ATOM 20061 O O . ALA A 1 16 ? 9.685 -11.013 -2.166 1.00 0.00 16 ALA A O 13
ATOM 20068 N N . HIS A 1 17 ? 10.649 -10.360 -0.242 1.00 0.00 17 HIS A N 13
ATOM 20069 C CA . HIS A 1 17 ? 9.381 -10.233 0.471 1.00 0.00 17 HIS A CA 13
ATOM 20070 C C . HIS A 1 17 ? 8.614 -9.029 -0.052 1.00 0.00 17 HIS A C 13
ATOM 20071 O O . HIS A 1 17 ? 7.385 -9.036 -0.104 1.00 0.00 17 HIS A O 13
ATOM 20086 N N . THR A 1 18 ? 9.363 -8.010 -0.455 1.00 0.00 18 THR A N 13
ATOM 20087 C CA . THR A 1 18 ? 8.793 -6.803 -1.034 1.00 0.00 18 THR A CA 13
ATOM 20088 C C . THR A 1 18 ? 7.969 -7.138 -2.281 1.00 0.00 18 THR A C 13
ATOM 20089 O O . THR A 1 18 ? 6.853 -6.650 -2.457 1.00 0.00 18 THR A O 13
ATOM 20100 N N . TYR A 1 19 ? 8.517 -8.001 -3.131 1.00 0.00 19 TYR A N 13
ATOM 20101 C CA . TYR A 1 19 ? 7.855 -8.360 -4.380 1.00 0.00 19 TYR A CA 13
ATOM 20102 C C . TYR A 1 19 ? 6.638 -9.242 -4.132 1.00 0.00 19 TYR A C 13
ATOM 20103 O O . TYR A 1 19 ? 5.598 -9.061 -4.766 1.00 0.00 19 TYR A O 13
ATOM 20121 N N . MET A 1 20 ? 6.767 -10.183 -3.201 1.00 0.00 20 MET A N 13
ATOM 20122 C CA . MET A 1 20 ? 5.671 -11.094 -2.878 1.00 0.00 20 MET A CA 13
ATOM 20123 C C . MET A 1 20 ? 4.465 -10.323 -2.349 1.00 0.00 20 MET A C 13
ATOM 20124 O O . MET A 1 20 ? 3.328 -10.573 -2.754 1.00 0.00 20 MET A O 13
ATOM 20138 N N . ALA A 1 21 ? 4.722 -9.379 -1.452 1.00 0.00 21 ALA A N 13
ATOM 20139 C CA . ALA A 1 21 ? 3.662 -8.561 -0.887 1.00 0.00 21 ALA A CA 13
ATOM 20140 C C . ALA A 1 21 ? 2.988 -7.730 -1.970 1.00 0.00 21 ALA A C 13
ATOM 20141 O O . ALA A 1 21 ? 1.764 -7.687 -2.056 1.00 0.00 21 ALA A O 13
ATOM 20148 N N . ALA A 1 22 ? 3.804 -7.091 -2.802 1.00 0.00 22 ALA A N 13
ATOM 20149 C CA . ALA A 1 22 ? 3.305 -6.236 -3.874 1.00 0.00 22 ALA A CA 13
ATOM 20150 C C . ALA A 1 22 ? 2.382 -6.994 -4.824 1.00 0.00 22 ALA A C 13
ATOM 20151 O O . ALA A 1 22 ? 1.273 -6.545 -5.102 1.00 0.00 22 ALA A O 13
ATOM 20158 N N . GLN A 1 23 ? 2.833 -8.147 -5.313 1.00 0.00 23 GLN A N 13
ATOM 20159 C CA . GLN A 1 23 ? 2.066 -8.893 -6.307 1.00 0.00 23 GLN A CA 13
ATOM 20160 C C . GLN A 1 23 ? 0.762 -9.435 -5.725 1.00 0.00 23 GLN A C 13
ATOM 20161 O O . GLN A 1 23 ? -0.281 -9.366 -6.376 1.00 0.00 23 GLN A O 13
ATOM 20175 N N . ALA A 1 24 ? 0.813 -9.957 -4.502 1.00 0.00 24 ALA A N 13
ATOM 20176 C CA . ALA A 1 24 ? -0.376 -10.517 -3.867 1.00 0.00 24 ALA A CA 13
ATOM 20177 C C . ALA A 1 24 ? -1.373 -9.416 -3.518 1.00 0.00 24 ALA A C 13
ATOM 20178 O O . ALA A 1 24 ? -2.568 -9.531 -3.800 1.00 0.00 24 ALA A O 13
ATOM 20185 N N . LEU A 1 25 ? -0.863 -8.351 -2.916 1.00 0.00 25 LEU A N 13
ATOM 20186 C CA . LEU A 1 25 ? -1.675 -7.189 -2.561 1.00 0.00 25 LEU A CA 13
ATOM 20187 C C . LEU A 1 25 ? -2.358 -6.597 -3.795 1.00 0.00 25 LEU A C 13
ATOM 20188 O O . LEU A 1 25 ? -3.559 -6.320 -3.787 1.00 0.00 25 LEU A O 13
ATOM 20204 N N . LYS A 1 26 ? -1.582 -6.425 -4.856 1.00 0.00 26 LYS A N 13
ATOM 20205 C CA . LYS A 1 26 ? -2.072 -5.819 -6.088 1.00 0.00 26 LYS A CA 13
ATOM 20206 C C . LYS A 1 26 ? -3.080 -6.732 -6.782 1.00 0.00 26 LYS A C 13
ATOM 20207 O O . LYS A 1 26 ? -4.003 -6.265 -7.451 1.00 0.00 26 LYS A O 13
ATOM 20226 N N . LYS A 1 27 ? -2.902 -8.035 -6.598 1.00 0.00 27 LYS A N 13
ATOM 20227 C CA . LYS A 1 27 ? -3.781 -9.029 -7.190 1.00 0.00 27 LYS A CA 13
ATOM 20228 C C . LYS A 1 27 ? -5.195 -8.900 -6.622 1.00 0.00 27 LYS A C 13
ATOM 20229 O O . LYS A 1 27 ? -6.177 -8.856 -7.368 1.00 0.00 27 LYS A O 13
ATOM 20248 N N . GLY A 1 28 ? -5.287 -8.821 -5.298 1.00 0.00 28 GLY A N 13
ATOM 20249 C CA . GLY A 1 28 ? -6.580 -8.718 -4.640 1.00 0.00 28 GLY A CA 13
ATOM 20250 C C . GLY A 1 28 ? -7.255 -7.381 -4.892 1.00 0.00 28 GLY A C 13
ATOM 20251 O O . GLY A 1 28 ? -8.485 -7.289 -4.911 1.00 0.00 28 GLY A O 13
ATOM 20255 N N . ALA A 1 29 ? -6.449 -6.345 -5.094 1.00 0.00 29 ALA A N 13
ATOM 20256 C CA . ALA A 1 29 ? -6.968 -5.010 -5.354 1.00 0.00 29 ALA A CA 13
ATOM 20257 C C . ALA A 1 29 ? -7.742 -4.967 -6.667 1.00 0.00 29 ALA A C 13
ATOM 20258 O O . ALA A 1 29 ? -8.834 -4.394 -6.736 1.00 0.00 29 ALA A O 13
ATOM 20265 N N . LYS A 1 30 ? -7.183 -5.582 -7.703 1.00 0.00 30 LYS A N 13
ATOM 20266 C CA . LYS A 1 30 ? -7.837 -5.610 -9.005 1.00 0.00 30 LYS A CA 13
ATOM 20267 C C . LYS A 1 30 ? -9.081 -6.493 -8.957 1.00 0.00 30 LYS A C 13
ATOM 20268 O O . LYS A 1 30 ? -10.059 -6.240 -9.662 1.00 0.00 30 LYS A O 13
ATOM 20287 N N . LYS A 1 31 ? -9.033 -7.523 -8.113 1.00 0.00 31 LYS A N 13
ATOM 20288 C CA . LYS A 1 31 ? -10.155 -8.441 -7.936 1.00 0.00 31 LYS A CA 13
ATOM 20289 C C . LYS A 1 31 ? -11.398 -7.684 -7.482 1.00 0.00 31 LYS A C 13
ATOM 20290 O O . LYS A 1 31 ? -12.497 -7.898 -7.997 1.00 0.00 31 LYS A O 13
ATOM 20309 N N . MET A 1 32 ? -11.206 -6.784 -6.528 1.00 0.00 32 MET A N 13
ATOM 20310 C CA . MET A 1 32 ? -12.307 -6.015 -5.963 1.00 0.00 32 MET A CA 13
ATOM 20311 C C . MET A 1 32 ? -12.723 -4.878 -6.894 1.00 0.00 32 MET A C 13
ATOM 20312 O O . MET A 1 32 ? -13.700 -4.173 -6.630 1.00 0.00 32 MET A O 13
ATOM 20326 N N . GLY A 1 33 ? -11.974 -4.705 -7.980 1.00 0.00 33 GLY A N 13
ATOM 20327 C CA . GLY A 1 33 ? -12.315 -3.704 -8.972 1.00 0.00 33 GLY A CA 13
ATOM 20328 C C . GLY A 1 33 ? -11.895 -2.304 -8.566 1.00 0.00 33 GLY A C 13
ATOM 20329 O O . GLY A 1 33 ? -12.679 -1.361 -8.667 1.00 0.00 33 GLY A O 13
ATOM 20333 N N . ASN A 1 34 ? -10.656 -2.162 -8.113 1.00 0.00 34 ASN A N 13
ATOM 20334 C CA . ASN A 1 34 ? -10.143 -0.862 -7.689 1.00 0.00 34 ASN A CA 13
ATOM 20335 C C . ASN A 1 34 ? -8.828 -0.553 -8.385 1.00 0.00 34 ASN A C 13
ATOM 20336 O O . ASN A 1 34 ? -8.282 -1.391 -9.102 1.00 0.00 34 ASN A O 13
ATOM 20347 N N . LEU A 1 35 ? -8.329 0.657 -8.177 1.00 0.00 35 LEU A N 13
ATOM 20348 C CA . LEU A 1 35 ? -7.054 1.067 -8.745 1.00 0.00 35 LEU A CA 13
ATOM 20349 C C . LEU A 1 35 ? -6.031 1.241 -7.636 1.00 0.00 35 LEU A C 13
ATOM 20350 O O . LEU A 1 35 ? -6.251 1.996 -6.688 1.00 0.00 35 LEU A O 13
ATOM 20366 N N . ILE A 1 36 ? -4.917 0.543 -7.756 1.00 0.00 36 ILE A N 13
ATOM 20367 C CA . ILE A 1 36 ? -3.901 0.575 -6.726 1.00 0.00 36 ILE A CA 13
ATOM 20368 C C . ILE A 1 36 ? -2.541 0.924 -7.322 1.00 0.00 36 ILE A C 13
ATOM 20369 O O . ILE A 1 36 ? -2.198 0.491 -8.429 1.00 0.00 36 ILE A O 13
ATOM 20385 N N . LYS A 1 37 ? -1.790 1.737 -6.599 1.00 0.00 37 LYS A N 13
ATOM 20386 C CA . LYS A 1 37 ? -0.438 2.098 -6.993 1.00 0.00 37 LYS A CA 13
ATOM 20387 C C . LYS A 1 37 ? 0.545 1.587 -5.954 1.00 0.00 37 LYS A C 13
ATOM 20388 O O . LYS A 1 37 ? 0.659 2.154 -4.868 1.00 0.00 37 LYS A O 13
ATOM 20407 N N . VAL A 1 38 ? 1.232 0.501 -6.275 1.00 0.00 38 VAL A N 13
ATOM 20408 C CA . VAL A 1 38 ? 2.143 -0.122 -5.325 1.00 0.00 38 VAL A CA 13
ATOM 20409 C C . VAL A 1 38 ? 3.590 0.238 -5.640 1.00 0.00 38 VAL A C 13
ATOM 20410 O O . VAL A 1 38 ? 4.083 -0.024 -6.740 1.00 0.00 38 VAL A O 13
ATOM 20423 N N . GLU A 1 39 ? 4.259 0.836 -4.670 1.00 0.00 39 GLU A N 13
ATOM 20424 C CA . GLU A 1 39 ? 5.658 1.202 -4.805 1.00 0.00 39 GLU A CA 13
ATOM 20425 C C . GLU A 1 39 ? 6.541 0.107 -4.222 1.00 0.00 39 GLU A C 13
ATOM 20426 O O . GLU A 1 39 ? 6.378 -0.277 -3.064 1.00 0.00 39 GLU A O 13
ATOM 20438 N N . THR A 1 40 ? 7.462 -0.404 -5.028 1.00 0.00 40 THR A N 13
ATOM 20439 C CA . THR A 1 40 ? 8.399 -1.404 -4.559 1.00 0.00 40 THR A CA 13
ATOM 20440 C C . THR A 1 40 ? 9.744 -0.764 -4.241 1.00 0.00 40 THR A C 13
ATOM 20441 O O . THR A 1 40 ? 10.479 -0.341 -5.139 1.00 0.00 40 THR A O 13
ATOM 20452 N N . GLN A 1 41 ? 10.043 -0.659 -2.958 1.00 0.00 41 GLN A N 13
ATOM 20453 C CA . GLN A 1 41 ? 11.297 -0.082 -2.516 1.00 0.00 41 GLN A CA 13
ATOM 20454 C C . GLN A 1 41 ? 12.180 -1.177 -1.932 1.00 0.00 41 GLN A C 13
ATOM 20455 O O . GLN A 1 41 ? 11.917 -1.693 -0.847 1.00 0.00 41 GLN A O 13
ATOM 20469 N N . GLY A 1 42 ? 13.203 -1.560 -2.679 1.00 0.00 42 GLY A N 13
ATOM 20470 C CA . GLY A 1 42 ? 14.064 -2.640 -2.248 1.00 0.00 42 GLY A CA 13
ATOM 20471 C C . GLY A 1 42 ? 15.191 -2.155 -1.367 1.00 0.00 42 GLY A C 13
ATOM 20472 O O . GLY A 1 42 ? 14.984 -1.815 -0.206 1.00 0.00 42 GLY A O 13
ATOM 20476 N N . ALA A 1 43 ? 16.383 -2.103 -1.928 1.00 0.00 43 ALA A N 13
ATOM 20477 C CA . ALA A 1 43 ? 17.555 -1.672 -1.184 1.00 0.00 43 ALA A CA 13
ATOM 20478 C C . ALA A 1 43 ? 18.144 -0.432 -1.831 1.00 0.00 43 ALA A C 13
ATOM 20479 O O . ALA A 1 43 ? 18.969 -0.530 -2.738 1.00 0.00 43 ALA A O 13
ATOM 20486 N N . THR A 1 44 ? 17.662 0.734 -1.398 1.00 0.00 44 THR A N 13
ATOM 20487 C CA . THR A 1 44 ? 18.065 2.020 -1.976 1.00 0.00 44 THR A CA 13
ATOM 20488 C C . THR A 1 44 ? 17.480 2.193 -3.390 1.00 0.00 44 THR A C 13
ATOM 20489 O O . THR A 1 44 ? 17.491 3.285 -3.959 1.00 0.00 44 THR A O 13
ATOM 20500 N N . GLY A 1 45 ? 16.919 1.117 -3.929 1.00 0.00 45 GLY A N 13
ATOM 20501 C CA . GLY A 1 45 ? 16.382 1.150 -5.266 1.00 0.00 45 GLY A CA 13
ATOM 20502 C C . GLY A 1 45 ? 14.872 1.125 -5.266 1.00 0.00 45 GLY A C 13
ATOM 20503 O O . GLY A 1 45 ? 14.258 0.116 -4.906 1.00 0.00 45 GLY A O 13
ATOM 20507 N N . ILE A 1 46 ? 14.274 2.241 -5.643 1.00 0.00 46 ILE A N 13
ATOM 20508 C CA . ILE A 1 46 ? 12.828 2.343 -5.730 1.00 0.00 46 ILE A CA 13
ATOM 20509 C C . ILE A 1 46 ? 12.404 2.185 -7.183 1.00 0.00 46 ILE A C 13
ATOM 20510 O O . ILE A 1 46 ? 12.964 2.830 -8.068 1.00 0.00 46 ILE A O 13
ATOM 20526 N N . GLU A 1 47 ? 11.426 1.331 -7.437 1.00 0.00 47 GLU A N 13
ATOM 20527 C CA . GLU A 1 47 ? 11.052 1.012 -8.811 1.00 0.00 47 GLU A CA 13
ATOM 20528 C C . GLU A 1 47 ? 9.759 1.703 -9.224 1.00 0.00 47 GLU A C 13
ATOM 20529 O O . GLU A 1 47 ? 9.100 1.283 -10.176 1.00 0.00 47 GLU A O 13
ATOM 20541 N N . ASN A 1 48 ? 9.406 2.773 -8.532 1.00 0.00 48 ASN A N 13
ATOM 20542 C CA . ASN A 1 48 ? 8.180 3.500 -8.839 1.00 0.00 48 ASN A CA 13
ATOM 20543 C C . ASN A 1 48 ? 8.225 4.904 -8.250 1.00 0.00 48 ASN A C 13
ATOM 20544 O O . ASN A 1 48 ? 8.323 5.888 -8.985 1.00 0.00 48 ASN A O 13
ATOM 20555 N N . GLU A 1 49 ? 8.185 4.971 -6.920 1.00 0.00 49 GLU A N 13
ATOM 20556 C CA . GLU A 1 49 ? 8.092 6.229 -6.183 1.00 0.00 49 GLU A CA 13
ATOM 20557 C C . GLU A 1 49 ? 6.802 6.961 -6.540 1.00 0.00 49 GLU A C 13
ATOM 20558 O O . GLU A 1 49 ? 6.715 7.639 -7.571 1.00 0.00 49 GLU A O 13
ATOM 20570 N N . LEU A 1 50 ? 5.801 6.795 -5.687 1.00 0.00 50 LEU A N 13
ATOM 20571 C CA . LEU A 1 50 ? 4.487 7.391 -5.909 1.00 0.00 50 LEU A CA 13
ATOM 20572 C C . LEU A 1 50 ? 4.585 8.911 -5.953 1.00 0.00 50 LEU A C 13
ATOM 20573 O O . LEU A 1 50 ? 5.194 9.533 -5.076 1.00 0.00 50 LEU A O 13
ATOM 20589 N N . THR A 1 51 ? 3.995 9.503 -6.983 1.00 0.00 51 THR A N 13
ATOM 20590 C CA . THR A 1 51 ? 4.042 10.944 -7.160 1.00 0.00 51 THR A CA 13
ATOM 20591 C C . THR A 1 51 ? 3.107 11.625 -6.172 1.00 0.00 51 THR A C 13
ATOM 20592 O O . THR A 1 51 ? 2.185 10.997 -5.651 1.00 0.00 51 THR A O 13
ATOM 20603 N N . GLU A 1 52 ? 3.338 12.907 -5.925 1.00 0.00 52 GLU A N 13
ATOM 20604 C CA . GLU A 1 52 ? 2.470 13.684 -5.053 1.00 0.00 52 GLU A CA 13
ATOM 20605 C C . GLU A 1 52 ? 1.043 13.678 -5.596 1.00 0.00 52 GLU A C 13
ATOM 20606 O O . GLU A 1 52 ? 0.074 13.658 -4.832 1.00 0.00 52 GLU A O 13
ATOM 20618 N N . LYS A 1 53 ? 0.925 13.650 -6.918 1.00 0.00 53 LYS A N 13
ATOM 20619 C CA . LYS A 1 53 ? -0.374 13.613 -7.567 1.00 0.00 53 LYS A CA 13
ATOM 20620 C C . LYS A 1 53 ? -1.082 12.295 -7.254 1.00 0.00 53 LYS A C 13
ATOM 20621 O O . LYS A 1 53 ? -2.220 12.295 -6.783 1.00 0.00 53 LYS A O 13
ATOM 20640 N N . ASP A 1 54 ? -0.392 11.176 -7.494 1.00 0.00 54 ASP A N 13
ATOM 20641 C CA . ASP A 1 54 ? -0.940 9.845 -7.203 1.00 0.00 54 ASP A CA 13
ATOM 20642 C C . ASP A 1 54 ? -1.323 9.726 -5.738 1.00 0.00 54 ASP A C 13
ATOM 20643 O O . ASP A 1 54 ? -2.355 9.146 -5.396 1.00 0.00 54 ASP A O 13
ATOM 20652 N N . VAL A 1 55 ? -0.479 10.281 -4.886 1.00 0.00 55 VAL A N 13
ATOM 20653 C CA . VAL A 1 55 ? -0.682 10.246 -3.446 1.00 0.00 55 VAL A CA 13
ATOM 20654 C C . VAL A 1 55 ? -1.972 10.954 -3.031 1.00 0.00 55 VAL A C 13
ATOM 20655 O O . VAL A 1 55 ? -2.644 10.529 -2.088 1.00 0.00 55 VAL A O 13
ATOM 20668 N N . ASN A 1 56 ? -2.319 12.023 -3.737 1.00 0.00 56 ASN A N 13
ATOM 20669 C CA . ASN A 1 56 ? -3.543 12.761 -3.444 1.00 0.00 56 ASN A CA 13
ATOM 20670 C C . ASN A 1 56 ? -4.753 12.095 -4.085 1.00 0.00 56 ASN A C 13
ATOM 20671 O O . ASN A 1 56 ? -5.865 12.178 -3.563 1.00 0.00 56 ASN A O 13
ATOM 20682 N N . ILE A 1 57 ? -4.535 11.448 -5.226 1.00 0.00 57 ILE A N 13
ATOM 20683 C CA . ILE A 1 57 ? -5.597 10.706 -5.894 1.00 0.00 57 ILE A CA 13
ATOM 20684 C C . ILE A 1 57 ? -6.028 9.523 -5.032 1.00 0.00 57 ILE A C 13
ATOM 20685 O O . ILE A 1 57 ? -7.221 9.303 -4.808 1.00 0.00 57 ILE A O 13
ATOM 20701 N N . GLY A 1 58 ? -5.045 8.769 -4.551 1.00 0.00 58 GLY A N 13
ATOM 20702 C CA . GLY A 1 58 ? -5.317 7.692 -3.626 1.00 0.00 58 GLY A CA 13
ATOM 20703 C C . GLY A 1 58 ? -5.822 8.211 -2.295 1.00 0.00 58 GLY A C 13
ATOM 20704 O O . GLY A 1 58 ? -5.377 9.256 -1.822 1.00 0.00 58 GLY A O 13
ATOM 20708 N N . GLU A 1 59 ? -6.748 7.487 -1.688 1.00 0.00 59 GLU A N 13
ATOM 20709 C CA . GLU A 1 59 ? -7.347 7.920 -0.434 1.00 0.00 59 GLU A CA 13
ATOM 20710 C C . GLU A 1 59 ? -6.684 7.228 0.748 1.00 0.00 59 GLU A C 13
ATOM 20711 O O . GLU A 1 59 ? -5.996 7.866 1.549 1.00 0.00 59 GLU A O 13
ATOM 20723 N N . VAL A 1 60 ? -6.873 5.921 0.849 1.00 0.00 60 VAL A N 13
ATOM 20724 C CA . VAL A 1 60 ? -6.314 5.159 1.937 1.00 0.00 60 VAL A CA 13
ATOM 20725 C C . VAL A 1 60 ? -4.976 4.554 1.517 1.00 0.00 60 VAL A C 13
ATOM 20726 O O . VAL A 1 60 ? -4.788 4.178 0.357 1.00 0.00 60 VAL A O 13
ATOM 20739 N N . VAL A 1 61 ? -4.045 4.489 2.454 1.00 0.00 61 VAL A N 13
ATOM 20740 C CA . VAL A 1 61 ? -2.705 4.013 2.162 1.00 0.00 61 VAL A CA 13
ATOM 20741 C C . VAL A 1 61 ? -2.463 2.654 2.809 1.00 0.00 61 VAL A C 13
ATOM 20742 O O . VAL A 1 61 ? -2.929 2.392 3.920 1.00 0.00 61 VAL A O 13
ATOM 20755 N N . ILE A 1 62 ? -1.745 1.793 2.107 1.00 0.00 62 ILE A N 13
ATOM 20756 C CA . ILE A 1 62 ? -1.387 0.487 2.637 1.00 0.00 62 ILE A CA 13
ATOM 20757 C C . ILE A 1 62 ? 0.126 0.343 2.713 1.00 0.00 62 ILE A C 13
ATOM 20758 O O . ILE A 1 62 ? 0.820 0.407 1.695 1.00 0.00 62 ILE A O 13
ATOM 20774 N N . PHE A 1 63 ? 0.638 0.175 3.918 1.00 0.00 63 PHE A N 13
ATOM 20775 C CA . PHE A 1 63 ? 2.058 -0.035 4.118 1.00 0.00 63 PHE A CA 13
ATOM 20776 C C . PHE A 1 63 ? 2.343 -1.479 4.469 1.00 0.00 63 PHE A C 13
ATOM 20777 O O . PHE A 1 63 ? 1.845 -1.999 5.467 1.00 0.00 63 PHE A O 13
ATOM 20794 N N . ALA A 1 64 ? 3.127 -2.124 3.630 1.00 0.00 64 ALA A N 13
ATOM 20795 C CA . ALA A 1 64 ? 3.634 -3.445 3.927 1.00 0.00 64 ALA A CA 13
ATOM 20796 C C . ALA A 1 64 ? 5.151 -3.396 3.873 1.00 0.00 64 ALA A C 13
ATOM 20797 O O . ALA A 1 64 ? 5.760 -3.629 2.827 1.00 0.00 64 ALA A O 13
ATOM 20804 N N . VAL A 1 65 ? 5.762 -3.082 5.001 1.00 0.00 65 VAL A N 13
ATOM 20805 C CA . VAL A 1 65 ? 7.180 -2.770 5.024 1.00 0.00 65 VAL A CA 13
ATOM 20806 C C . VAL A 1 65 ? 7.861 -3.334 6.257 1.00 0.00 65 VAL A C 13
ATOM 20807 O O . VAL A 1 65 ? 7.216 -3.904 7.139 1.00 0.00 65 VAL A O 13
ATOM 20820 N N . ASP A 1 66 ? 9.172 -3.179 6.291 1.00 0.00 66 ASP A N 13
ATOM 20821 C CA . ASP A 1 66 ? 9.975 -3.540 7.449 1.00 0.00 66 ASP A CA 13
ATOM 20822 C C . ASP A 1 66 ? 10.988 -2.438 7.736 1.00 0.00 66 ASP A C 13
ATOM 20823 O O . ASP A 1 66 ? 11.529 -2.339 8.837 1.00 0.00 66 ASP A O 13
ATOM 20832 N N . THR A 1 67 ? 11.216 -1.586 6.746 1.00 0.00 67 THR A N 13
ATOM 20833 C CA . THR A 1 67 ? 12.229 -0.551 6.852 1.00 0.00 67 THR A CA 13
ATOM 20834 C C . THR A 1 67 ? 11.614 0.842 6.663 1.00 0.00 67 THR A C 13
ATOM 20835 O O . THR A 1 67 ? 10.392 1.006 6.716 1.00 0.00 67 THR A O 13
ATOM 20846 N N . LYS A 1 68 ? 12.474 1.829 6.460 1.00 0.00 68 LYS A N 13
ATOM 20847 C CA . LYS A 1 68 ? 12.063 3.211 6.261 1.00 0.00 68 LYS A CA 13
ATOM 20848 C C . LYS A 1 68 ? 11.389 3.390 4.905 1.00 0.00 68 LYS A C 13
ATOM 20849 O O . LYS A 1 68 ? 11.666 2.653 3.960 1.00 0.00 68 LYS A O 13
ATOM 20868 N N . VAL A 1 69 ? 10.502 4.369 4.819 1.00 0.00 69 VAL A N 13
ATOM 20869 C CA . VAL A 1 69 ? 9.803 4.662 3.580 1.00 0.00 69 VAL A CA 13
ATOM 20870 C C . VAL A 1 69 ? 9.911 6.150 3.249 1.00 0.00 69 VAL A C 13
ATOM 20871 O O . VAL A 1 69 ? 9.729 7.002 4.115 1.00 0.00 69 VAL A O 13
ATOM 20884 N N . ARG A 1 70 ? 10.200 6.449 1.991 1.00 0.00 70 ARG A N 13
ATOM 20885 C CA . ARG A 1 70 ? 10.411 7.822 1.549 1.00 0.00 70 ARG A CA 13
ATOM 20886 C C . ARG A 1 70 ? 9.098 8.462 1.125 1.00 0.00 70 ARG A C 13
ATOM 20887 O O . ARG A 1 70 ? 9.022 9.668 0.908 1.00 0.00 70 ARG A O 13
ATOM 20908 N N . ASN A 1 71 ? 8.079 7.642 0.932 1.00 0.00 71 ASN A N 13
ATOM 20909 C CA . ASN A 1 71 ? 6.749 8.155 0.642 1.00 0.00 71 ASN A CA 13
ATOM 20910 C C . ASN A 1 71 ? 5.988 8.475 1.928 1.00 0.00 71 ASN A C 13
ATOM 20911 O O . ASN A 1 71 ? 4.907 9.054 1.879 1.00 0.00 71 ASN A O 13
ATOM 20922 N N . LYS A 1 72 ? 6.560 8.098 3.075 1.00 0.00 72 LYS A N 13
ATOM 20923 C CA . LYS A 1 72 ? 5.871 8.224 4.365 1.00 0.00 72 LYS A CA 13
ATOM 20924 C C . LYS A 1 72 ? 5.408 9.645 4.633 1.00 0.00 72 LYS A C 13
ATOM 20925 O O . LYS A 1 72 ? 4.304 9.852 5.122 1.00 0.00 72 LYS A O 13
ATOM 20944 N N . GLU A 1 73 ? 6.249 10.616 4.314 1.00 0.00 73 GLU A N 13
ATOM 20945 C CA . GLU A 1 73 ? 5.907 12.022 4.530 1.00 0.00 73 GLU A CA 13
ATOM 20946 C C . GLU A 1 73 ? 4.642 12.413 3.766 1.00 0.00 73 GLU A C 13
ATOM 20947 O O . GLU A 1 73 ? 3.857 13.242 4.229 1.00 0.00 73 GLU A O 13
ATOM 20959 N N . ARG A 1 74 ? 4.445 11.802 2.607 1.00 0.00 74 ARG A N 13
ATOM 20960 C CA . ARG A 1 74 ? 3.276 12.053 1.789 1.00 0.00 74 ARG A CA 13
ATOM 20961 C C . ARG A 1 74 ? 2.005 11.503 2.427 1.00 0.00 74 ARG A C 13
ATOM 20962 O O . ARG A 1 74 ? 0.938 12.105 2.316 1.00 0.00 74 ARG A O 13
ATOM 20983 N N . PHE A 1 75 ? 2.116 10.368 3.100 1.00 0.00 75 PHE A N 13
ATOM 20984 C CA . PHE A 1 75 ? 0.970 9.746 3.737 1.00 0.00 75 PHE A CA 13
ATOM 20985 C C . PHE A 1 75 ? 0.937 10.063 5.227 1.00 0.00 75 PHE A C 13
ATOM 20986 O O . PHE A 1 75 ? 0.148 9.486 5.975 1.00 0.00 75 PHE A O 13
ATOM 21003 N N . ASP A 1 76 ? 1.773 11.001 5.645 1.00 0.00 76 ASP A N 13
ATOM 21004 C CA . ASP A 1 76 ? 1.990 11.252 7.067 1.00 0.00 76 ASP A CA 13
ATOM 21005 C C . ASP A 1 76 ? 0.771 11.896 7.707 1.00 0.00 76 ASP A C 13
ATOM 21006 O O . ASP A 1 76 ? 0.402 11.568 8.837 1.00 0.00 76 ASP A O 13
ATOM 21015 N N . GLY A 1 77 ? 0.145 12.806 6.982 1.00 0.00 77 GLY A N 13
ATOM 21016 C CA . GLY A 1 77 ? -1.052 13.449 7.478 1.00 0.00 77 GLY A CA 13
ATOM 21017 C C . GLY A 1 77 ? -2.300 12.855 6.867 1.00 0.00 77 GLY A C 13
ATOM 21018 O O . GLY A 1 77 ? -3.325 13.525 6.744 1.00 0.00 77 GLY A O 13
ATOM 21022 N N . LYS A 1 78 ? -2.209 11.592 6.470 1.00 0.00 78 LYS A N 13
ATOM 21023 C CA . LYS A 1 78 ? -3.314 10.924 5.804 1.00 0.00 78 LYS A CA 13
ATOM 21024 C C . LYS A 1 78 ? -3.610 9.597 6.498 1.00 0.00 78 LYS A C 13
ATOM 21025 O O . LYS A 1 78 ? -2.978 9.262 7.502 1.00 0.00 78 LYS A O 13
ATOM 21044 N N . VAL A 1 79 ? -4.563 8.846 5.968 1.00 0.00 79 VAL A N 13
ATOM 21045 C CA . VAL A 1 79 ? -4.966 7.585 6.580 1.00 0.00 79 VAL A CA 13
ATOM 21046 C C . VAL A 1 79 ? -4.224 6.420 5.940 1.00 0.00 79 VAL A C 13
ATOM 21047 O O . VAL A 1 79 ? -4.300 6.215 4.728 1.00 0.00 79 VAL A O 13
ATOM 21060 N N . VAL A 1 80 ? -3.504 5.665 6.756 1.00 0.00 80 VAL A N 13
ATOM 21061 C CA . VAL A 1 80 ? -2.701 4.563 6.261 1.00 0.00 80 VAL A CA 13
ATOM 21062 C C . VAL A 1 80 ? -2.699 3.397 7.246 1.00 0.00 80 VAL A C 13
ATOM 21063 O O . VAL A 1 80 ? -2.635 3.592 8.459 1.00 0.00 80 VAL A O 13
ATOM 21076 N N . LEU A 1 81 ? -2.798 2.191 6.708 1.00 0.00 81 LEU A N 13
ATOM 21077 C CA . LEU A 1 81 ? -2.675 0.983 7.503 1.00 0.00 81 LEU A CA 13
ATOM 21078 C C . LEU A 1 81 ? -1.277 0.411 7.341 1.00 0.00 81 LEU A C 13
ATOM 21079 O O . LEU A 1 81 ? -0.840 0.139 6.221 1.00 0.00 81 LEU A O 13
ATOM 21095 N N . GLU A 1 82 ? -0.577 0.239 8.446 1.00 0.00 82 GLU A N 13
ATOM 21096 C CA . GLU A 1 82 ? 0.759 -0.322 8.411 1.00 0.00 82 GLU A CA 13
ATOM 21097 C C . GLU A 1 82 ? 0.736 -1.748 8.941 1.00 0.00 82 GLU A C 13
ATOM 21098 O O . GLU A 1 82 ? 0.495 -1.978 10.129 1.00 0.00 82 GLU A O 13
ATOM 21110 N N . VAL A 1 83 ? 0.936 -2.702 8.048 1.00 0.00 83 VAL A N 13
ATOM 21111 C CA . VAL A 1 83 ? 1.016 -4.104 8.424 1.00 0.00 83 VAL A CA 13
ATOM 21112 C C . VAL A 1 83 ? 2.372 -4.690 8.034 1.00 0.00 83 VAL A C 13
ATOM 21113 O O . VAL A 1 83 ? 3.088 -4.121 7.205 1.00 0.00 83 VAL A O 13
ATOM 21126 N N . PRO A 1 84 ? 2.754 -5.820 8.645 1.00 0.00 84 PRO A N 13
ATOM 21127 C CA . PRO A 1 84 ? 3.968 -6.544 8.264 1.00 0.00 84 PRO A CA 13
ATOM 21128 C C . PRO A 1 84 ? 3.945 -6.919 6.784 1.00 0.00 84 PRO A C 13
ATOM 21129 O O . PRO A 1 84 ? 2.880 -7.175 6.222 1.00 0.00 84 PRO A O 13
ATOM 21140 N N . VAL A 1 85 ? 5.114 -6.966 6.159 1.00 0.00 85 VAL A N 13
ATOM 21141 C CA . VAL A 1 85 ? 5.204 -7.220 4.724 1.00 0.00 85 VAL A CA 13
ATOM 21142 C C . VAL A 1 85 ? 4.663 -8.617 4.373 1.00 0.00 85 VAL A C 13
ATOM 21143 O O . VAL A 1 85 ? 4.213 -8.856 3.254 1.00 0.00 85 VAL A O 13
ATOM 21156 N N . SER A 1 86 ? 4.696 -9.524 5.345 1.00 0.00 86 SER A N 13
ATOM 21157 C CA . SER A 1 86 ? 4.174 -10.880 5.169 1.00 0.00 86 SER A CA 13
ATOM 21158 C C . SER A 1 86 ? 2.638 -10.916 5.184 1.00 0.00 86 SER A C 13
ATOM 21159 O O . SER A 1 86 ? 2.027 -11.876 4.710 1.00 0.00 86 SER A O 13
ATOM 21167 N N . ALA A 1 87 ? 2.019 -9.876 5.733 1.00 0.00 87 ALA A N 13
ATOM 21168 C CA . ALA A 1 87 ? 0.572 -9.866 5.969 1.00 0.00 87 ALA A CA 13
ATOM 21169 C C . ALA A 1 87 ? -0.271 -9.857 4.677 1.00 0.00 87 ALA A C 13
ATOM 21170 O O . ALA A 1 87 ? -1.172 -10.684 4.535 1.00 0.00 87 ALA A O 13
ATOM 21177 N N . PRO A 1 88 ? -0.015 -8.940 3.716 1.00 0.00 88 PRO A N 13
ATOM 21178 C CA . PRO A 1 88 ? -0.864 -8.805 2.522 1.00 0.00 88 PRO A CA 13
ATOM 21179 C C . PRO A 1 88 ? -0.672 -9.931 1.506 1.00 0.00 88 PRO A C 13
ATOM 21180 O O . PRO A 1 88 ? -1.133 -9.833 0.372 1.00 0.00 88 PRO A O 13
ATOM 21191 N N . ILE A 1 89 ? -0.001 -10.996 1.913 1.00 0.00 89 ILE A N 13
ATOM 21192 C CA . ILE A 1 89 ? 0.249 -12.116 1.021 1.00 0.00 89 ILE A CA 13
ATOM 21193 C C . ILE A 1 89 ? -0.954 -13.061 0.973 1.00 0.00 89 ILE A C 13
ATOM 21194 O O . ILE A 1 89 ? -1.524 -13.297 -0.092 1.00 0.00 89 ILE A O 13
ATOM 21210 N N . LYS A 1 90 ? -1.345 -13.596 2.124 1.00 0.00 90 LYS A N 13
ATOM 21211 C CA . LYS A 1 90 ? -2.481 -14.511 2.182 1.00 0.00 90 LYS A CA 13
ATOM 21212 C C . LYS A 1 90 ? -3.760 -13.777 2.572 1.00 0.00 90 LYS A C 13
ATOM 21213 O O . LYS A 1 90 ? -4.861 -14.311 2.434 1.00 0.00 90 LYS A O 13
ATOM 21232 N N . ASP A 1 91 ? -3.616 -12.550 3.052 1.00 0.00 91 ASP A N 13
ATOM 21233 C CA . ASP A 1 91 ? -4.760 -11.785 3.534 1.00 0.00 91 ASP A CA 13
ATOM 21234 C C . ASP A 1 91 ? -4.846 -10.434 2.840 1.00 0.00 91 ASP A C 13
ATOM 21235 O O . ASP A 1 91 ? -5.225 -9.436 3.450 1.00 0.00 91 ASP A O 13
ATOM 21244 N N . ALA A 1 92 ? -4.524 -10.416 1.553 1.00 0.00 92 ALA A N 13
ATOM 21245 C CA . ALA A 1 92 ? -4.557 -9.185 0.764 1.00 0.00 92 ALA A CA 13
ATOM 21246 C C . ALA A 1 92 ? -5.930 -8.520 0.829 1.00 0.00 92 ALA A C 13
ATOM 21247 O O . ALA A 1 92 ? -6.033 -7.315 1.060 1.00 0.00 92 ALA A O 13
ATOM 21254 N N . GLU A 1 93 ? -6.978 -9.316 0.650 1.00 0.00 93 GLU A N 13
ATOM 21255 C CA . GLU A 1 93 ? -8.346 -8.806 0.679 1.00 0.00 93 GLU A CA 13
ATOM 21256 C C . GLU A 1 93 ? -8.695 -8.272 2.064 1.00 0.00 93 GLU A C 13
ATOM 21257 O O . GLU A 1 93 ? -9.437 -7.298 2.199 1.00 0.00 93 GLU A O 13
ATOM 21269 N N . LYS A 1 94 ? -8.134 -8.903 3.092 1.00 0.00 94 LYS A N 13
ATOM 21270 C CA . LYS A 1 94 ? -8.393 -8.506 4.470 1.00 0.00 94 LYS A CA 13
ATOM 21271 C C . LYS A 1 94 ? -7.808 -7.124 4.719 1.00 0.00 94 LYS A C 13
ATOM 21272 O O . LYS A 1 94 ? -8.437 -6.267 5.340 1.00 0.00 94 LYS A O 13
ATOM 21291 N N . VAL A 1 95 ? -6.595 -6.925 4.212 1.00 0.00 95 VAL A N 13
ATOM 21292 C CA . VAL A 1 95 ? -5.889 -5.660 4.349 1.00 0.00 95 VAL A CA 13
ATOM 21293 C C . VAL A 1 95 ? -6.674 -4.533 3.691 1.00 0.00 95 VAL A C 13
ATOM 21294 O O . VAL A 1 95 ? -6.830 -3.455 4.262 1.00 0.00 95 VAL A O 13
ATOM 21307 N N . ILE A 1 96 ? -7.188 -4.805 2.498 1.00 0.00 96 ILE A N 13
ATOM 21308 C CA . ILE A 1 96 ? -7.963 -3.821 1.752 1.00 0.00 96 ILE A CA 13
ATOM 21309 C C . ILE A 1 96 ? -9.228 -3.434 2.517 1.00 0.00 96 ILE A C 13
ATOM 21310 O O . ILE A 1 96 ? -9.543 -2.252 2.666 1.00 0.00 96 ILE A O 13
ATOM 21326 N N . ASN A 1 97 ? -9.935 -4.438 3.017 1.00 0.00 97 ASN A N 13
ATOM 21327 C CA . ASN A 1 97 ? -11.170 -4.211 3.762 1.00 0.00 97 ASN A CA 13
ATOM 21328 C C . ASN A 1 97 ? -10.899 -3.477 5.069 1.00 0.00 97 ASN A C 13
ATOM 21329 O O . ASN A 1 97 ? -11.670 -2.605 5.473 1.00 0.00 97 ASN A O 13
ATOM 21340 N N . ALA A 1 98 ? -9.800 -3.831 5.724 1.00 0.00 98 ALA A N 13
ATOM 21341 C CA . ALA A 1 98 ? -9.437 -3.215 6.993 1.00 0.00 98 ALA A CA 13
ATOM 21342 C C . ALA A 1 98 ? -9.033 -1.761 6.790 1.00 0.00 98 ALA A C 13
ATOM 21343 O O . ALA A 1 98 ? -9.333 -0.899 7.617 1.00 0.00 98 ALA A O 13
ATOM 21350 N N . ALA A 1 99 ? -8.362 -1.493 5.676 1.00 0.00 99 ALA A N 13
ATOM 21351 C CA . ALA A 1 99 ? -7.965 -0.139 5.326 1.00 0.00 99 ALA A CA 13
ATOM 21352 C C . ALA A 1 99 ? -9.194 0.744 5.137 1.00 0.00 99 ALA A C 13
ATOM 21353 O O . ALA A 1 99 ? -9.199 1.913 5.525 1.00 0.00 99 ALA A O 13
ATOM 21360 N N . LEU A 1 100 ? -10.245 0.169 4.559 1.00 0.00 100 LEU A N 13
ATOM 21361 C CA . LEU A 1 100 ? -11.493 0.895 4.357 1.00 0.00 100 LEU A CA 13
ATOM 21362 C C . LEU A 1 100 ? -12.200 1.121 5.689 1.00 0.00 100 LEU A C 13
ATOM 21363 O O . LEU A 1 100 ? -12.876 2.120 5.873 1.00 0.00 100 LEU A O 13
ATOM 21379 N N . ALA A 1 101 ? -12.030 0.194 6.622 1.00 0.00 101 ALA A N 13
ATOM 21380 C CA . ALA A 1 101 ? -12.638 0.326 7.941 1.00 0.00 101 ALA A CA 13
ATOM 21381 C C . ALA A 1 101 ? -12.015 1.482 8.713 1.00 0.00 101 ALA A C 13
ATOM 21382 O O . ALA A 1 101 ? -12.682 2.134 9.518 1.00 0.00 101 ALA A O 13
ATOM 21389 N N . LEU A 1 102 ? -10.737 1.741 8.450 1.00 0.00 102 LEU A N 13
ATOM 21390 C CA . LEU A 1 102 ? -10.032 2.847 9.088 1.00 0.00 102 LEU A CA 13
ATOM 21391 C C . LEU A 1 102 ? -10.641 4.182 8.680 1.00 0.00 102 LEU A C 13
ATOM 21392 O O . LEU A 1 102 ? -10.738 5.103 9.488 1.00 0.00 102 LEU A O 13
ATOM 21408 N N . ILE A 1 103 ? -11.056 4.277 7.424 1.00 0.00 103 ILE A N 13
ATOM 21409 C CA . ILE A 1 103 ? -11.689 5.491 6.923 1.00 0.00 103 ILE A CA 13
ATOM 21410 C C . ILE A 1 103 ? -13.200 5.386 7.059 1.00 0.00 103 ILE A C 13
ATOM 21411 O O . ILE A 1 103 ? -13.927 6.325 6.736 1.00 0.00 103 ILE A O 13
ATOM 21427 N N . ASP A 1 104 ? -13.645 4.236 7.568 1.00 0.00 104 ASP A N 13
ATOM 21428 C CA . ASP A 1 104 ? -15.057 3.870 7.607 1.00 0.00 104 ASP A CA 13
ATOM 21429 C C . ASP A 1 104 ? -15.612 3.795 6.191 1.00 0.00 104 ASP A C 13
ATOM 21430 O O . ASP A 1 104 ? -15.995 4.807 5.604 1.00 0.00 104 ASP A O 13
ATOM 21439 N N . GLU A 1 105 ? -15.609 2.580 5.650 1.00 0.00 105 GLU A N 13
ATOM 21440 C CA . GLU A 1 105 ? -15.993 2.318 4.264 1.00 0.00 105 GLU A CA 13
ATOM 21441 C C . GLU A 1 105 ? -17.261 3.063 3.856 1.00 0.00 105 GLU A C 13
ATOM 21442 O O . GLU A 1 105 ? -18.315 2.949 4.489 1.00 0.00 105 GLU A O 13
ATOM 21454 N N . LYS A 1 106 ? -17.126 3.847 2.800 1.00 0.00 106 LYS A N 13
ATOM 21455 C CA . LYS A 1 106 ? -18.214 4.659 2.285 1.00 0.00 106 LYS A CA 13
ATOM 21456 C C . LYS A 1 106 ? -17.946 5.007 0.824 1.00 0.00 106 LYS A C 13
ATOM 21457 O O . LYS A 1 106 ? -18.809 4.721 -0.026 1.00 0.00 106 LYS A O 13
ATOM 21477 N N . MET A 1 1 ? -16.311 -1.766 -4.481 1.00 0.00 1 MET A N 14
ATOM 21478 C CA . MET A 1 1 ? -15.527 -2.013 -5.712 1.00 0.00 1 MET A CA 14
ATOM 21479 C C . MET A 1 1 ? -14.444 -0.957 -5.901 1.00 0.00 1 MET A C 14
ATOM 21480 O O . MET A 1 1 ? -13.326 -1.106 -5.410 1.00 0.00 1 MET A O 14
ATOM 21496 N N . LYS A 1 2 ? -14.798 0.132 -6.572 1.00 0.00 2 LYS A N 14
ATOM 21497 C CA . LYS A 1 2 ? -13.810 1.098 -7.037 1.00 0.00 2 LYS A CA 14
ATOM 21498 C C . LYS A 1 2 ? -13.449 2.130 -5.976 1.00 0.00 2 LYS A C 14
ATOM 21499 O O . LYS A 1 2 ? -14.298 2.892 -5.504 1.00 0.00 2 LYS A O 14
ATOM 21518 N N . ARG A 1 3 ? -12.176 2.135 -5.612 1.00 0.00 3 ARG A N 14
ATOM 21519 C CA . ARG A 1 3 ? -11.613 3.144 -4.736 1.00 0.00 3 ARG A CA 14
ATOM 21520 C C . ARG A 1 3 ? -10.132 3.310 -5.065 1.00 0.00 3 ARG A C 14
ATOM 21521 O O . ARG A 1 3 ? -9.483 2.357 -5.497 1.00 0.00 3 ARG A O 14
ATOM 21542 N N . LYS A 1 4 ? -9.610 4.515 -4.899 1.00 0.00 4 LYS A N 14
ATOM 21543 C CA . LYS A 1 4 ? -8.195 4.773 -5.139 1.00 0.00 4 LYS A CA 14
ATOM 21544 C C . LYS A 1 4 ? -7.383 4.413 -3.902 1.00 0.00 4 LYS A C 14
ATOM 21545 O O . LYS A 1 4 ? -7.663 4.902 -2.807 1.00 0.00 4 LYS A O 14
ATOM 21564 N N . ILE A 1 5 ? -6.393 3.548 -4.067 1.00 0.00 5 ILE A N 14
ATOM 21565 C CA . ILE A 1 5 ? -5.560 3.127 -2.951 1.00 0.00 5 ILE A CA 14
ATOM 21566 C C . ILE A 1 5 ? -4.081 3.199 -3.319 1.00 0.00 5 ILE A C 14
ATOM 21567 O O . ILE A 1 5 ? -3.670 2.728 -4.378 1.00 0.00 5 ILE A O 14
ATOM 21583 N N . ILE A 1 6 ? -3.285 3.803 -2.453 1.00 0.00 6 ILE A N 14
ATOM 21584 C CA . ILE A 1 6 ? -1.843 3.813 -2.636 1.00 0.00 6 ILE A CA 14
ATOM 21585 C C . ILE A 1 6 ? -1.194 2.979 -1.543 1.00 0.00 6 ILE A C 14
ATOM 21586 O O . ILE A 1 6 ? -1.587 3.053 -0.378 1.00 0.00 6 ILE A O 14
ATOM 21602 N N . ALA A 1 7 ? -0.226 2.166 -1.918 1.00 0.00 7 ALA A N 14
ATOM 21603 C CA . ALA A 1 7 ? 0.393 1.258 -0.970 1.00 0.00 7 ALA A CA 14
ATOM 21604 C C . ALA A 1 7 ? 1.894 1.193 -1.174 1.00 0.00 7 ALA A C 14
ATOM 21605 O O . ALA A 1 7 ? 2.376 1.153 -2.304 1.00 0.00 7 ALA A O 14
ATOM 21612 N N . VAL A 1 8 ? 2.630 1.193 -0.081 1.00 0.00 8 VAL A N 14
ATOM 21613 C CA . VAL A 1 8 ? 4.071 1.065 -0.142 1.00 0.00 8 VAL A CA 14
ATOM 21614 C C . VAL A 1 8 ? 4.498 -0.272 0.442 1.00 0.00 8 VAL A C 14
ATOM 21615 O O . VAL A 1 8 ? 4.301 -0.538 1.629 1.00 0.00 8 VAL A O 14
ATOM 21628 N N . THR A 1 9 ? 5.045 -1.118 -0.409 1.00 0.00 9 THR A N 14
ATOM 21629 C CA . THR A 1 9 ? 5.548 -2.410 0.007 1.00 0.00 9 THR A CA 14
ATOM 21630 C C . THR A 1 9 ? 7.066 -2.360 0.113 1.00 0.00 9 THR A C 14
ATOM 21631 O O . THR A 1 9 ? 7.762 -2.192 -0.890 1.00 0.00 9 THR A O 14
ATOM 21642 N N . ALA A 1 10 ? 7.575 -2.471 1.330 1.00 0.00 10 ALA A N 14
ATOM 21643 C CA . ALA A 1 10 ? 9.001 -2.330 1.558 1.00 0.00 10 ALA A CA 14
ATOM 21644 C C . ALA A 1 10 ? 9.561 -3.490 2.362 1.00 0.00 10 ALA A C 14
ATOM 21645 O O . ALA A 1 10 ? 8.892 -4.024 3.240 1.00 0.00 10 ALA A O 14
ATOM 21652 N N . CYS A 1 11 ? 10.791 -3.870 2.054 1.00 0.00 11 CYS A N 14
ATOM 21653 C CA . CYS A 1 11 ? 11.499 -4.889 2.811 1.00 0.00 11 CYS A CA 14
ATOM 21654 C C . CYS A 1 11 ? 12.988 -4.792 2.519 1.00 0.00 11 CYS A C 14
ATOM 21655 O O . CYS A 1 11 ? 13.393 -4.688 1.360 1.00 0.00 11 CYS A O 14
ATOM 21663 N N . ALA A 1 12 ? 13.797 -4.796 3.570 1.00 0.00 12 ALA A N 14
ATOM 21664 C CA . ALA A 1 12 ? 15.242 -4.676 3.418 1.00 0.00 12 ALA A CA 14
ATOM 21665 C C . ALA A 1 12 ? 15.944 -5.965 3.814 1.00 0.00 12 ALA A C 14
ATOM 21666 O O . ALA A 1 12 ? 17.113 -6.177 3.485 1.00 0.00 12 ALA A O 14
ATOM 21673 N N . THR A 1 13 ? 15.235 -6.820 4.531 1.00 0.00 13 THR A N 14
ATOM 21674 C CA . THR A 1 13 ? 15.788 -8.089 4.967 1.00 0.00 13 THR A CA 14
ATOM 21675 C C . THR A 1 13 ? 15.597 -9.165 3.900 1.00 0.00 13 THR A C 14
ATOM 21676 O O . THR A 1 13 ? 16.549 -9.835 3.496 1.00 0.00 13 THR A O 14
ATOM 21687 N N . GLY A 1 14 ? 14.362 -9.315 3.445 1.00 0.00 14 GLY A N 14
ATOM 21688 C CA . GLY A 1 14 ? 14.059 -10.270 2.399 1.00 0.00 14 GLY A CA 14
ATOM 21689 C C . GLY A 1 14 ? 13.633 -9.576 1.126 1.00 0.00 14 GLY A C 14
ATOM 21690 O O . GLY A 1 14 ? 12.465 -9.230 0.967 1.00 0.00 14 GLY A O 14
ATOM 21694 N N . VAL A 1 15 ? 14.580 -9.384 0.217 1.00 0.00 15 VAL A N 14
ATOM 21695 C CA . VAL A 1 15 ? 14.343 -8.629 -1.010 1.00 0.00 15 VAL A CA 14
ATOM 21696 C C . VAL A 1 15 ? 13.181 -9.212 -1.819 1.00 0.00 15 VAL A C 14
ATOM 21697 O O . VAL A 1 15 ? 12.344 -8.472 -2.341 1.00 0.00 15 VAL A O 14
ATOM 21710 N N . ALA A 1 16 ? 13.122 -10.539 -1.900 1.00 0.00 16 ALA A N 14
ATOM 21711 C CA . ALA A 1 16 ? 12.055 -11.225 -2.624 1.00 0.00 16 ALA A CA 14
ATOM 21712 C C . ALA A 1 16 ? 10.681 -10.906 -2.033 1.00 0.00 16 ALA A C 14
ATOM 21713 O O . ALA A 1 16 ? 9.672 -10.926 -2.738 1.00 0.00 16 ALA A O 14
ATOM 21720 N N . HIS A 1 17 ? 10.649 -10.588 -0.741 1.00 0.00 17 HIS A N 14
ATOM 21721 C CA . HIS A 1 17 ? 9.391 -10.287 -0.057 1.00 0.00 17 HIS A CA 14
ATOM 21722 C C . HIS A 1 17 ? 8.799 -8.992 -0.590 1.00 0.00 17 HIS A C 14
ATOM 21723 O O . HIS A 1 17 ? 7.585 -8.867 -0.725 1.00 0.00 17 HIS A O 14
ATOM 21738 N N . THR A 1 18 ? 9.672 -8.042 -0.904 1.00 0.00 18 THR A N 14
ATOM 21739 C CA . THR A 1 18 ? 9.254 -6.740 -1.400 1.00 0.00 18 THR A CA 14
ATOM 21740 C C . THR A 1 18 ? 8.477 -6.877 -2.708 1.00 0.00 18 THR A C 14
ATOM 21741 O O . THR A 1 18 ? 7.406 -6.291 -2.874 1.00 0.00 18 THR A O 14
ATOM 21752 N N . TYR A 1 19 ? 9.013 -7.673 -3.627 1.00 0.00 19 TYR A N 14
ATOM 21753 C CA . TYR A 1 19 ? 8.371 -7.883 -4.917 1.00 0.00 19 TYR A CA 14
ATOM 21754 C C . TYR A 1 19 ? 7.107 -8.716 -4.753 1.00 0.00 19 TYR A C 14
ATOM 21755 O O . TYR A 1 19 ? 6.098 -8.482 -5.423 1.00 0.00 19 TYR A O 14
ATOM 21773 N N . MET A 1 20 ? 7.174 -9.693 -3.855 1.00 0.00 20 MET A N 14
ATOM 21774 C CA . MET A 1 20 ? 6.073 -10.623 -3.633 1.00 0.00 20 MET A CA 14
ATOM 21775 C C . MET A 1 20 ? 4.862 -9.918 -3.033 1.00 0.00 20 MET A C 14
ATOM 21776 O O . MET A 1 20 ? 3.734 -10.125 -3.481 1.00 0.00 20 MET A O 14
ATOM 21790 N N . ALA A 1 21 ? 5.103 -9.082 -2.032 1.00 0.00 21 ALA A N 14
ATOM 21791 C CA . ALA A 1 21 ? 4.026 -8.382 -1.341 1.00 0.00 21 ALA A CA 14
ATOM 21792 C C . ALA A 1 21 ? 3.220 -7.515 -2.304 1.00 0.00 21 ALA A C 14
ATOM 21793 O O . ALA A 1 21 ? 1.994 -7.514 -2.267 1.00 0.00 21 ALA A O 14
ATOM 21800 N N . ALA A 1 22 ? 3.919 -6.797 -3.174 1.00 0.00 22 ALA A N 14
ATOM 21801 C CA . ALA A 1 22 ? 3.274 -5.896 -4.121 1.00 0.00 22 ALA A CA 14
ATOM 21802 C C . ALA A 1 22 ? 2.397 -6.653 -5.118 1.00 0.00 22 ALA A C 14
ATOM 21803 O O . ALA A 1 22 ? 1.227 -6.326 -5.296 1.00 0.00 22 ALA A O 14
ATOM 21810 N N . GLN A 1 23 ? 2.966 -7.674 -5.753 1.00 0.00 23 GLN A N 14
ATOM 21811 C CA . GLN A 1 23 ? 2.257 -8.423 -6.792 1.00 0.00 23 GLN A CA 14
ATOM 21812 C C . GLN A 1 23 ? 1.071 -9.191 -6.209 1.00 0.00 23 GLN A C 14
ATOM 21813 O O . GLN A 1 23 ? 0.028 -9.320 -6.857 1.00 0.00 23 GLN A O 14
ATOM 21827 N N . ALA A 1 24 ? 1.229 -9.687 -4.986 1.00 0.00 24 ALA A N 14
ATOM 21828 C CA . ALA A 1 24 ? 0.160 -10.410 -4.311 1.00 0.00 24 ALA A CA 14
ATOM 21829 C C . ALA A 1 24 ? -0.952 -9.450 -3.909 1.00 0.00 24 ALA A C 14
ATOM 21830 O O . ALA A 1 24 ? -2.141 -9.756 -4.044 1.00 0.00 24 ALA A O 14
ATOM 21837 N N . LEU A 1 25 ? -0.549 -8.286 -3.422 1.00 0.00 25 LEU A N 14
ATOM 21838 C CA . LEU A 1 25 ? -1.483 -7.231 -3.054 1.00 0.00 25 LEU A CA 14
ATOM 21839 C C . LEU A 1 25 ? -2.269 -6.756 -4.279 1.00 0.00 25 LEU A C 14
ATOM 21840 O O . LEU A 1 25 ? -3.469 -6.487 -4.194 1.00 0.00 25 LEU A O 14
ATOM 21856 N N . LYS A 1 26 ? -1.582 -6.671 -5.419 1.00 0.00 26 LYS A N 14
ATOM 21857 C CA . LYS A 1 26 ? -2.209 -6.285 -6.682 1.00 0.00 26 LYS A CA 14
ATOM 21858 C C . LYS A 1 26 ? -3.390 -7.197 -7.014 1.00 0.00 26 LYS A C 14
ATOM 21859 O O . LYS A 1 26 ? -4.444 -6.726 -7.440 1.00 0.00 26 LYS A O 14
ATOM 21878 N N . LYS A 1 27 ? -3.206 -8.500 -6.811 1.00 0.00 27 LYS A N 14
ATOM 21879 C CA . LYS A 1 27 ? -4.252 -9.476 -7.092 1.00 0.00 27 LYS A CA 14
ATOM 21880 C C . LYS A 1 27 ? -5.488 -9.222 -6.240 1.00 0.00 27 LYS A C 14
ATOM 21881 O O . LYS A 1 27 ? -6.608 -9.180 -6.752 1.00 0.00 27 LYS A O 14
ATOM 21900 N N . GLY A 1 28 ? -5.275 -9.041 -4.942 1.00 0.00 28 GLY A N 14
ATOM 21901 C CA . GLY A 1 28 ? -6.383 -8.810 -4.034 1.00 0.00 28 GLY A CA 14
ATOM 21902 C C . GLY A 1 28 ? -7.122 -7.522 -4.339 1.00 0.00 28 GLY A C 14
ATOM 21903 O O . GLY A 1 28 ? -8.353 -7.475 -4.292 1.00 0.00 28 GLY A O 14
ATOM 21907 N N . ALA A 1 29 ? -6.371 -6.480 -4.663 1.00 0.00 29 ALA A N 14
ATOM 21908 C CA . ALA A 1 29 ? -6.952 -5.178 -4.958 1.00 0.00 29 ALA A CA 14
ATOM 21909 C C . ALA A 1 29 ? -7.782 -5.218 -6.235 1.00 0.00 29 ALA A C 14
ATOM 21910 O O . ALA A 1 29 ? -8.942 -4.805 -6.252 1.00 0.00 29 ALA A O 14
ATOM 21917 N N . LYS A 1 30 ? -7.198 -5.750 -7.298 1.00 0.00 30 LYS A N 14
ATOM 21918 C CA . LYS A 1 30 ? -7.869 -5.784 -8.589 1.00 0.00 30 LYS A CA 14
ATOM 21919 C C . LYS A 1 30 ? -9.067 -6.734 -8.543 1.00 0.00 30 LYS A C 14
ATOM 21920 O O . LYS A 1 30 ? -10.032 -6.575 -9.296 1.00 0.00 30 LYS A O 14
ATOM 21939 N N . LYS A 1 31 ? -9.008 -7.720 -7.649 1.00 0.00 31 LYS A N 14
ATOM 21940 C CA . LYS A 1 31 ? -10.115 -8.649 -7.460 1.00 0.00 31 LYS A CA 14
ATOM 21941 C C . LYS A 1 31 ? -11.309 -7.932 -6.838 1.00 0.00 31 LYS A C 14
ATOM 21942 O O . LYS A 1 31 ? -12.462 -8.230 -7.153 1.00 0.00 31 LYS A O 14
ATOM 21961 N N . MET A 1 32 ? -11.024 -6.986 -5.956 1.00 0.00 32 MET A N 14
ATOM 21962 C CA . MET A 1 32 ? -12.070 -6.243 -5.263 1.00 0.00 32 MET A CA 14
ATOM 21963 C C . MET A 1 32 ? -12.559 -5.067 -6.101 1.00 0.00 32 MET A C 14
ATOM 21964 O O . MET A 1 32 ? -13.490 -4.364 -5.714 1.00 0.00 32 MET A O 14
ATOM 21978 N N . GLY A 1 33 ? -11.910 -4.852 -7.236 1.00 0.00 33 GLY A N 14
ATOM 21979 C CA . GLY A 1 33 ? -12.385 -3.877 -8.197 1.00 0.00 33 GLY A CA 14
ATOM 21980 C C . GLY A 1 33 ? -11.900 -2.469 -7.929 1.00 0.00 33 GLY A C 14
ATOM 21981 O O . GLY A 1 33 ? -12.487 -1.510 -8.421 1.00 0.00 33 GLY A O 14
ATOM 21985 N N . ASN A 1 34 ? -10.831 -2.334 -7.160 1.00 0.00 34 ASN A N 14
ATOM 21986 C CA . ASN A 1 34 ? -10.291 -1.016 -6.861 1.00 0.00 34 ASN A CA 14
ATOM 21987 C C . ASN A 1 34 ? -8.980 -0.789 -7.594 1.00 0.00 34 ASN A C 14
ATOM 21988 O O . ASN A 1 34 ? -8.419 -1.712 -8.190 1.00 0.00 34 ASN A O 14
ATOM 21999 N N . LEU A 1 35 ? -8.504 0.445 -7.553 1.00 0.00 35 LEU A N 14
ATOM 22000 C CA . LEU A 1 35 ? -7.292 0.825 -8.261 1.00 0.00 35 LEU A CA 14
ATOM 22001 C C . LEU A 1 35 ? -6.189 1.135 -7.265 1.00 0.00 35 LEU A C 14
ATOM 22002 O O . LEU A 1 35 ? -6.305 2.068 -6.468 1.00 0.00 35 LEU A O 14
ATOM 22018 N N . ILE A 1 36 ? -5.126 0.351 -7.314 1.00 0.00 36 ILE A N 14
ATOM 22019 C CA . ILE A 1 36 ? -4.051 0.475 -6.346 1.00 0.00 36 ILE A CA 14
ATOM 22020 C C . ILE A 1 36 ? -2.723 0.783 -7.034 1.00 0.00 36 ILE A C 14
ATOM 22021 O O . ILE A 1 36 ? -2.436 0.286 -8.126 1.00 0.00 36 ILE A O 14
ATOM 22037 N N . LYS A 1 37 ? -1.931 1.627 -6.393 1.00 0.00 37 LYS A N 14
ATOM 22038 C CA . LYS A 1 37 ? -0.611 1.985 -6.891 1.00 0.00 37 LYS A CA 14
ATOM 22039 C C . LYS A 1 37 ? 0.435 1.638 -5.833 1.00 0.00 37 LYS A C 14
ATOM 22040 O O . LYS A 1 37 ? 0.508 2.287 -4.787 1.00 0.00 37 LYS A O 14
ATOM 22059 N N . VAL A 1 38 ? 1.213 0.595 -6.090 1.00 0.00 38 VAL A N 14
ATOM 22060 C CA . VAL A 1 38 ? 2.150 0.084 -5.099 1.00 0.00 38 VAL A CA 14
ATOM 22061 C C . VAL A 1 38 ? 3.587 0.542 -5.355 1.00 0.00 38 VAL A C 14
ATOM 22062 O O . VAL A 1 38 ? 4.088 0.482 -6.480 1.00 0.00 38 VAL A O 14
ATOM 22075 N N . GLU A 1 39 ? 4.237 1.002 -4.296 1.00 0.00 39 GLU A N 14
ATOM 22076 C CA . GLU A 1 39 ? 5.646 1.376 -4.345 1.00 0.00 39 GLU A CA 14
ATOM 22077 C C . GLU A 1 39 ? 6.510 0.214 -3.875 1.00 0.00 39 GLU A C 14
ATOM 22078 O O . GLU A 1 39 ? 6.215 -0.419 -2.859 1.00 0.00 39 GLU A O 14
ATOM 22090 N N . THR A 1 40 ? 7.560 -0.075 -4.622 1.00 0.00 40 THR A N 14
ATOM 22091 C CA . THR A 1 40 ? 8.497 -1.110 -4.241 1.00 0.00 40 THR A CA 14
ATOM 22092 C C . THR A 1 40 ? 9.688 -0.461 -3.549 1.00 0.00 40 THR A C 14
ATOM 22093 O O . THR A 1 40 ? 10.582 0.077 -4.206 1.00 0.00 40 THR A O 14
ATOM 22104 N N . GLN A 1 41 ? 9.670 -0.473 -2.226 1.00 0.00 41 GLN A N 14
ATOM 22105 C CA . GLN A 1 41 ? 10.662 0.246 -1.444 1.00 0.00 41 GLN A CA 14
ATOM 22106 C C . GLN A 1 41 ? 11.659 -0.720 -0.817 1.00 0.00 41 GLN A C 14
ATOM 22107 O O . GLN A 1 41 ? 11.278 -1.684 -0.156 1.00 0.00 41 GLN A O 14
ATOM 22121 N N . GLY A 1 42 ? 12.936 -0.470 -1.038 1.00 0.00 42 GLY A N 14
ATOM 22122 C CA . GLY A 1 42 ? 13.961 -1.316 -0.463 1.00 0.00 42 GLY A CA 14
ATOM 22123 C C . GLY A 1 42 ? 14.916 -0.530 0.404 1.00 0.00 42 GLY A C 14
ATOM 22124 O O . GLY A 1 42 ? 15.990 -1.025 0.750 1.00 0.00 42 GLY A O 14
ATOM 22128 N N . ALA A 1 43 ? 14.517 0.703 0.732 1.00 0.00 43 ALA A N 14
ATOM 22129 C CA . ALA A 1 43 ? 15.323 1.631 1.538 1.00 0.00 43 ALA A CA 14
ATOM 22130 C C . ALA A 1 43 ? 16.529 2.140 0.755 1.00 0.00 43 ALA A C 14
ATOM 22131 O O . ALA A 1 43 ? 16.748 3.348 0.652 1.00 0.00 43 ALA A O 14
ATOM 22138 N N . THR A 1 44 ? 17.298 1.212 0.203 1.00 0.00 44 THR A N 14
ATOM 22139 C CA . THR A 1 44 ? 18.450 1.536 -0.618 1.00 0.00 44 THR A CA 14
ATOM 22140 C C . THR A 1 44 ? 18.009 2.155 -1.945 1.00 0.00 44 THR A C 14
ATOM 22141 O O . THR A 1 44 ? 18.759 2.903 -2.573 1.00 0.00 44 THR A O 14
ATOM 22152 N N . GLY A 1 45 ? 16.783 1.855 -2.358 1.00 0.00 45 GLY A N 14
ATOM 22153 C CA . GLY A 1 45 ? 16.286 2.361 -3.616 1.00 0.00 45 GLY A CA 14
ATOM 22154 C C . GLY A 1 45 ? 14.789 2.193 -3.753 1.00 0.00 45 GLY A C 14
ATOM 22155 O O . GLY A 1 45 ? 14.200 1.282 -3.165 1.00 0.00 45 GLY A O 14
ATOM 22159 N N . ILE A 1 46 ? 14.181 3.079 -4.525 1.00 0.00 46 ILE A N 14
ATOM 22160 C CA . ILE A 1 46 ? 12.757 3.021 -4.803 1.00 0.00 46 ILE A CA 14
ATOM 22161 C C . ILE A 1 46 ? 12.542 2.484 -6.213 1.00 0.00 46 ILE A C 14
ATOM 22162 O O . ILE A 1 46 ? 13.051 3.055 -7.181 1.00 0.00 46 ILE A O 14
ATOM 22178 N N . GLU A 1 47 ? 11.801 1.391 -6.338 1.00 0.00 47 GLU A N 14
ATOM 22179 C CA . GLU A 1 47 ? 11.583 0.778 -7.641 1.00 0.00 47 GLU A CA 14
ATOM 22180 C C . GLU A 1 47 ? 10.416 1.450 -8.351 1.00 0.00 47 GLU A C 14
ATOM 22181 O O . GLU A 1 47 ? 10.448 1.656 -9.564 1.00 0.00 47 GLU A O 14
ATOM 22193 N N . ASN A 1 48 ? 9.401 1.818 -7.587 1.00 0.00 48 ASN A N 14
ATOM 22194 C CA . ASN A 1 48 ? 8.244 2.505 -8.140 1.00 0.00 48 ASN A CA 14
ATOM 22195 C C . ASN A 1 48 ? 7.857 3.661 -7.238 1.00 0.00 48 ASN A C 14
ATOM 22196 O O . ASN A 1 48 ? 7.051 3.499 -6.328 1.00 0.00 48 ASN A O 14
ATOM 22207 N N . GLU A 1 49 ? 8.463 4.811 -7.476 1.00 0.00 49 GLU A N 14
ATOM 22208 C CA . GLU A 1 49 ? 8.249 5.984 -6.637 1.00 0.00 49 GLU A CA 14
ATOM 22209 C C . GLU A 1 49 ? 6.824 6.508 -6.767 1.00 0.00 49 GLU A C 14
ATOM 22210 O O . GLU A 1 49 ? 6.372 6.842 -7.868 1.00 0.00 49 GLU A O 14
ATOM 22222 N N . LEU A 1 50 ? 6.116 6.568 -5.649 1.00 0.00 50 LEU A N 14
ATOM 22223 C CA . LEU A 1 50 ? 4.794 7.170 -5.626 1.00 0.00 50 LEU A CA 14
ATOM 22224 C C . LEU A 1 50 ? 4.922 8.680 -5.503 1.00 0.00 50 LEU A C 14
ATOM 22225 O O . LEU A 1 50 ? 5.292 9.200 -4.448 1.00 0.00 50 LEU A O 14
ATOM 22241 N N . THR A 1 51 ? 4.628 9.381 -6.588 1.00 0.00 51 THR A N 14
ATOM 22242 C CA . THR A 1 51 ? 4.777 10.826 -6.619 1.00 0.00 51 THR A CA 14
ATOM 22243 C C . THR A 1 51 ? 3.615 11.503 -5.902 1.00 0.00 51 THR A C 14
ATOM 22244 O O . THR A 1 51 ? 2.627 10.849 -5.565 1.00 0.00 51 THR A O 14
ATOM 22255 N N . GLU A 1 52 ? 3.741 12.808 -5.667 1.00 0.00 52 GLU A N 14
ATOM 22256 C CA . GLU A 1 52 ? 2.674 13.585 -5.036 1.00 0.00 52 GLU A CA 14
ATOM 22257 C C . GLU A 1 52 ? 1.369 13.364 -5.792 1.00 0.00 52 GLU A C 14
ATOM 22258 O O . GLU A 1 52 ? 0.310 13.181 -5.195 1.00 0.00 52 GLU A O 14
ATOM 22270 N N . LYS A 1 53 ? 1.480 13.357 -7.115 1.00 0.00 53 LYS A N 14
ATOM 22271 C CA . LYS A 1 53 ? 0.356 13.098 -8.003 1.00 0.00 53 LYS A CA 14
ATOM 22272 C C . LYS A 1 53 ? -0.355 11.793 -7.639 1.00 0.00 53 LYS A C 14
ATOM 22273 O O . LYS A 1 53 ? -1.576 11.768 -7.483 1.00 0.00 53 LYS A O 14
ATOM 22292 N N . ASP A 1 54 ? 0.417 10.719 -7.485 1.00 0.00 54 ASP A N 14
ATOM 22293 C CA . ASP A 1 54 ? -0.140 9.408 -7.146 1.00 0.00 54 ASP A CA 14
ATOM 22294 C C . ASP A 1 54 ? -0.818 9.448 -5.788 1.00 0.00 54 ASP A C 14
ATOM 22295 O O . ASP A 1 54 ? -1.930 8.946 -5.614 1.00 0.00 54 ASP A O 14
ATOM 22304 N N . VAL A 1 55 ? -0.147 10.071 -4.838 1.00 0.00 55 VAL A N 14
ATOM 22305 C CA . VAL A 1 55 ? -0.598 10.086 -3.458 1.00 0.00 55 VAL A CA 14
ATOM 22306 C C . VAL A 1 55 ? -1.875 10.904 -3.290 1.00 0.00 55 VAL A C 14
ATOM 22307 O O . VAL A 1 55 ? -2.734 10.567 -2.475 1.00 0.00 55 VAL A O 14
ATOM 22320 N N . ASN A 1 56 ? -2.001 11.971 -4.065 1.00 0.00 56 ASN A N 14
ATOM 22321 C CA . ASN A 1 56 ? -3.178 12.832 -3.979 1.00 0.00 56 ASN A CA 14
ATOM 22322 C C . ASN A 1 56 ? -4.422 12.119 -4.498 1.00 0.00 56 ASN A C 14
ATOM 22323 O O . ASN A 1 56 ? -5.543 12.447 -4.107 1.00 0.00 56 ASN A O 14
ATOM 22334 N N . ILE A 1 57 ? -4.221 11.150 -5.384 1.00 0.00 57 ILE A N 14
ATOM 22335 C CA . ILE A 1 57 ? -5.331 10.427 -5.988 1.00 0.00 57 ILE A CA 14
ATOM 22336 C C . ILE A 1 57 ? -5.876 9.370 -5.031 1.00 0.00 57 ILE A C 14
ATOM 22337 O O . ILE A 1 57 ? -7.084 9.288 -4.810 1.00 0.00 57 ILE A O 14
ATOM 22353 N N . GLY A 1 58 ? -4.978 8.571 -4.465 1.00 0.00 58 GLY A N 14
ATOM 22354 C CA . GLY A 1 58 ? -5.384 7.510 -3.564 1.00 0.00 58 GLY A CA 14
ATOM 22355 C C . GLY A 1 58 ? -5.978 8.018 -2.260 1.00 0.00 58 GLY A C 14
ATOM 22356 O O . GLY A 1 58 ? -5.525 9.021 -1.707 1.00 0.00 58 GLY A O 14
ATOM 22360 N N . GLU A 1 59 ? -6.990 7.311 -1.775 1.00 0.00 59 GLU A N 14
ATOM 22361 C CA . GLU A 1 59 ? -7.659 7.653 -0.528 1.00 0.00 59 GLU A CA 14
ATOM 22362 C C . GLU A 1 59 ? -6.841 7.163 0.668 1.00 0.00 59 GLU A C 14
ATOM 22363 O O . GLU A 1 59 ? -6.236 7.955 1.393 1.00 0.00 59 GLU A O 14
ATOM 22375 N N . VAL A 1 60 ? -6.810 5.846 0.844 1.00 0.00 60 VAL A N 14
ATOM 22376 C CA . VAL A 1 60 ? -6.128 5.237 1.979 1.00 0.00 60 VAL A CA 14
ATOM 22377 C C . VAL A 1 60 ? -4.738 4.763 1.593 1.00 0.00 60 VAL A C 14
ATOM 22378 O O . VAL A 1 60 ? -4.491 4.390 0.443 1.00 0.00 60 VAL A O 14
ATOM 22391 N N . VAL A 1 61 ? -3.840 4.787 2.558 1.00 0.00 61 VAL A N 14
ATOM 22392 C CA . VAL A 1 61 ? -2.473 4.361 2.348 1.00 0.00 61 VAL A CA 14
ATOM 22393 C C . VAL A 1 61 ? -2.204 3.061 3.091 1.00 0.00 61 VAL A C 14
ATOM 22394 O O . VAL A 1 61 ? -2.311 3.003 4.318 1.00 0.00 61 VAL A O 14
ATOM 22407 N N . ILE A 1 62 ? -1.863 2.025 2.348 1.00 0.00 62 ILE A N 14
ATOM 22408 C CA . ILE A 1 62 ? -1.518 0.747 2.944 1.00 0.00 62 ILE A CA 14
ATOM 22409 C C . ILE A 1 62 ? -0.003 0.620 3.064 1.00 0.00 62 ILE A C 14
ATOM 22410 O O . ILE A 1 62 ? 0.716 0.684 2.067 1.00 0.00 62 ILE A O 14
ATOM 22426 N N . PHE A 1 63 ? 0.483 0.468 4.284 1.00 0.00 63 PHE A N 14
ATOM 22427 C CA . PHE A 1 63 ? 1.907 0.294 4.506 1.00 0.00 63 PHE A CA 14
ATOM 22428 C C . PHE A 1 63 ? 2.226 -1.129 4.920 1.00 0.00 63 PHE A C 14
ATOM 22429 O O . PHE A 1 63 ? 1.865 -1.565 6.010 1.00 0.00 63 PHE A O 14
ATOM 22446 N N . ALA A 1 64 ? 2.886 -1.850 4.035 1.00 0.00 64 ALA A N 14
ATOM 22447 C CA . ALA A 1 64 ? 3.430 -3.149 4.365 1.00 0.00 64 ALA A CA 14
ATOM 22448 C C . ALA A 1 64 ? 4.937 -3.075 4.239 1.00 0.00 64 ALA A C 14
ATOM 22449 O O . ALA A 1 64 ? 5.493 -3.285 3.160 1.00 0.00 64 ALA A O 14
ATOM 22456 N N . VAL A 1 65 ? 5.599 -2.740 5.331 1.00 0.00 65 VAL A N 14
ATOM 22457 C CA . VAL A 1 65 ? 7.012 -2.431 5.269 1.00 0.00 65 VAL A CA 14
ATOM 22458 C C . VAL A 1 65 ? 7.819 -3.180 6.318 1.00 0.00 65 VAL A C 14
ATOM 22459 O O . VAL A 1 65 ? 7.409 -3.323 7.470 1.00 0.00 65 VAL A O 14
ATOM 22472 N N . ASP A 1 66 ? 8.956 -3.679 5.876 1.00 0.00 66 ASP A N 14
ATOM 22473 C CA . ASP A 1 66 ? 9.964 -4.258 6.751 1.00 0.00 66 ASP A CA 14
ATOM 22474 C C . ASP A 1 66 ? 11.023 -3.207 7.055 1.00 0.00 66 ASP A C 14
ATOM 22475 O O . ASP A 1 66 ? 11.708 -3.260 8.076 1.00 0.00 66 ASP A O 14
ATOM 22484 N N . THR A 1 67 ? 11.121 -2.233 6.164 1.00 0.00 67 THR A N 14
ATOM 22485 C CA . THR A 1 67 ? 12.102 -1.170 6.287 1.00 0.00 67 THR A CA 14
ATOM 22486 C C . THR A 1 67 ? 11.409 0.194 6.226 1.00 0.00 67 THR A C 14
ATOM 22487 O O . THR A 1 67 ? 10.177 0.272 6.247 1.00 0.00 67 THR A O 14
ATOM 22498 N N . LYS A 1 68 ? 12.198 1.255 6.140 1.00 0.00 68 LYS A N 14
ATOM 22499 C CA . LYS A 1 68 ? 11.678 2.613 6.141 1.00 0.00 68 LYS A CA 14
ATOM 22500 C C . LYS A 1 68 ? 11.169 3.015 4.759 1.00 0.00 68 LYS A C 14
ATOM 22501 O O . LYS A 1 68 ? 11.376 2.306 3.773 1.00 0.00 68 LYS A O 14
ATOM 22520 N N . VAL A 1 69 ? 10.509 4.162 4.700 1.00 0.00 69 VAL A N 14
ATOM 22521 C CA . VAL A 1 69 ? 10.008 4.706 3.451 1.00 0.00 69 VAL A CA 14
ATOM 22522 C C . VAL A 1 69 ? 10.040 6.237 3.493 1.00 0.00 69 VAL A C 14
ATOM 22523 O O . VAL A 1 69 ? 9.414 6.865 4.347 1.00 0.00 69 VAL A O 14
ATOM 22536 N N . ARG A 1 70 ? 10.784 6.828 2.567 1.00 0.00 70 ARG A N 14
ATOM 22537 C CA . ARG A 1 70 ? 10.995 8.271 2.547 1.00 0.00 70 ARG A CA 14
ATOM 22538 C C . ARG A 1 70 ? 9.712 8.998 2.169 1.00 0.00 70 ARG A C 14
ATOM 22539 O O . ARG A 1 70 ? 9.373 10.021 2.754 1.00 0.00 70 ARG A O 14
ATOM 22560 N N . ASN A 1 71 ? 8.983 8.437 1.214 1.00 0.00 71 ASN A N 14
ATOM 22561 C CA . ASN A 1 71 ? 7.776 9.071 0.693 1.00 0.00 71 ASN A CA 14
ATOM 22562 C C . ASN A 1 71 ? 6.655 9.101 1.729 1.00 0.00 71 ASN A C 14
ATOM 22563 O O . ASN A 1 71 ? 5.627 9.745 1.514 1.00 0.00 71 ASN A O 14
ATOM 22574 N N . LYS A 1 72 ? 6.867 8.426 2.864 1.00 0.00 72 LYS A N 14
ATOM 22575 C CA . LYS A 1 72 ? 5.871 8.356 3.938 1.00 0.00 72 LYS A CA 14
ATOM 22576 C C . LYS A 1 72 ? 5.433 9.752 4.381 1.00 0.00 72 LYS A C 14
ATOM 22577 O O . LYS A 1 72 ? 4.341 9.916 4.921 1.00 0.00 72 LYS A O 14
ATOM 22596 N N . GLU A 1 73 ? 6.299 10.739 4.138 1.00 0.00 73 GLU A N 14
ATOM 22597 C CA . GLU A 1 73 ? 6.026 12.150 4.470 1.00 0.00 73 GLU A CA 14
ATOM 22598 C C . GLU A 1 73 ? 4.580 12.531 4.146 1.00 0.00 73 GLU A C 14
ATOM 22599 O O . GLU A 1 73 ? 3.842 13.041 4.992 1.00 0.00 73 GLU A O 14
ATOM 22611 N N . ARG A 1 74 ? 4.197 12.256 2.907 1.00 0.00 74 ARG A N 14
ATOM 22612 C CA . ARG A 1 74 ? 2.919 12.692 2.364 1.00 0.00 74 ARG A CA 14
ATOM 22613 C C . ARG A 1 74 ? 1.780 11.757 2.767 1.00 0.00 74 ARG A C 14
ATOM 22614 O O . ARG A 1 74 ? 0.652 12.199 2.981 1.00 0.00 74 ARG A O 14
ATOM 22635 N N . PHE A 1 75 ? 2.082 10.467 2.872 1.00 0.00 75 PHE A N 14
ATOM 22636 C CA . PHE A 1 75 ? 1.079 9.467 3.210 1.00 0.00 75 PHE A CA 14
ATOM 22637 C C . PHE A 1 75 ? 0.648 9.605 4.661 1.00 0.00 75 PHE A C 14
ATOM 22638 O O . PHE A 1 75 ? -0.498 9.341 5.011 1.00 0.00 75 PHE A O 14
ATOM 22655 N N . ASP A 1 76 ? 1.585 10.033 5.490 1.00 0.00 76 ASP A N 14
ATOM 22656 C CA . ASP A 1 76 ? 1.396 10.073 6.938 1.00 0.00 76 ASP A CA 14
ATOM 22657 C C . ASP A 1 76 ? 0.317 11.080 7.330 1.00 0.00 76 ASP A C 14
ATOM 22658 O O . ASP A 1 76 ? -0.338 10.936 8.359 1.00 0.00 76 ASP A O 14
ATOM 22667 N N . GLY A 1 77 ? 0.122 12.088 6.489 1.00 0.00 77 GLY A N 14
ATOM 22668 C CA . GLY A 1 77 ? -0.903 13.083 6.746 1.00 0.00 77 GLY A CA 14
ATOM 22669 C C . GLY A 1 77 ? -2.235 12.701 6.125 1.00 0.00 77 GLY A C 14
ATOM 22670 O O . GLY A 1 77 ? -3.147 13.523 6.025 1.00 0.00 77 GLY A O 14
ATOM 22674 N N . LYS A 1 78 ? -2.337 11.452 5.700 1.00 0.00 78 LYS A N 14
ATOM 22675 C CA . LYS A 1 78 ? -3.547 10.933 5.081 1.00 0.00 78 LYS A CA 14
ATOM 22676 C C . LYS A 1 78 ? -4.093 9.769 5.900 1.00 0.00 78 LYS A C 14
ATOM 22677 O O . LYS A 1 78 ? -3.705 9.583 7.055 1.00 0.00 78 LYS A O 14
ATOM 22696 N N . VAL A 1 79 ? -4.995 8.993 5.317 1.00 0.00 79 VAL A N 14
ATOM 22697 C CA . VAL A 1 79 ? -5.558 7.843 6.015 1.00 0.00 79 VAL A CA 14
ATOM 22698 C C . VAL A 1 79 ? -4.614 6.658 5.885 1.00 0.00 79 VAL A C 14
ATOM 22699 O O . VAL A 1 79 ? -4.382 6.162 4.784 1.00 0.00 79 VAL A O 14
ATOM 22712 N N . VAL A 1 80 ? -4.071 6.208 7.003 1.00 0.00 80 VAL A N 14
ATOM 22713 C CA . VAL A 1 80 ? -3.026 5.198 6.981 1.00 0.00 80 VAL A CA 14
ATOM 22714 C C . VAL A 1 80 ? -3.484 3.885 7.613 1.00 0.00 80 VAL A C 14
ATOM 22715 O O . VAL A 1 80 ? -4.151 3.878 8.652 1.00 0.00 80 VAL A O 14
ATOM 22728 N N . LEU A 1 81 ? -3.126 2.781 6.965 1.00 0.00 81 LEU A N 14
ATOM 22729 C CA . LEU A 1 81 ? -3.343 1.446 7.503 1.00 0.00 81 LEU A CA 14
ATOM 22730 C C . LEU A 1 81 ? -2.045 0.646 7.362 1.00 0.00 81 LEU A C 14
ATOM 22731 O O . LEU A 1 81 ? -1.594 0.364 6.250 1.00 0.00 81 LEU A O 14
ATOM 22747 N N . GLU A 1 82 ? -1.435 0.308 8.487 1.00 0.00 82 GLU A N 14
ATOM 22748 C CA . GLU A 1 82 ? -0.150 -0.360 8.488 1.00 0.00 82 GLU A CA 14
ATOM 22749 C C . GLU A 1 82 ? -0.287 -1.837 8.836 1.00 0.00 82 GLU A C 14
ATOM 22750 O O . GLU A 1 82 ? -1.007 -2.202 9.766 1.00 0.00 82 GLU A O 14
ATOM 22762 N N . VAL A 1 83 ? 0.412 -2.670 8.081 1.00 0.00 83 VAL A N 14
ATOM 22763 C CA . VAL A 1 83 ? 0.445 -4.107 8.317 1.00 0.00 83 VAL A CA 14
ATOM 22764 C C . VAL A 1 83 ? 1.856 -4.634 8.071 1.00 0.00 83 VAL A C 14
ATOM 22765 O O . VAL A 1 83 ? 2.687 -3.936 7.487 1.00 0.00 83 VAL A O 14
ATOM 22778 N N . PRO A 1 84 ? 2.168 -5.848 8.541 1.00 0.00 84 PRO A N 14
ATOM 22779 C CA . PRO A 1 84 ? 3.437 -6.506 8.226 1.00 0.00 84 PRO A CA 14
ATOM 22780 C C . PRO A 1 84 ? 3.544 -6.809 6.733 1.00 0.00 84 PRO A C 14
ATOM 22781 O O . PRO A 1 84 ? 2.528 -6.942 6.050 1.00 0.00 84 PRO A O 14
ATOM 22792 N N . VAL A 1 85 ? 4.765 -6.924 6.228 1.00 0.00 85 VAL A N 14
ATOM 22793 C CA . VAL A 1 85 ? 4.980 -7.138 4.799 1.00 0.00 85 VAL A CA 14
ATOM 22794 C C . VAL A 1 85 ? 4.433 -8.500 4.356 1.00 0.00 85 VAL A C 14
ATOM 22795 O O . VAL A 1 85 ? 4.081 -8.692 3.193 1.00 0.00 85 VAL A O 14
ATOM 22808 N N . SER A 1 86 ? 4.348 -9.433 5.298 1.00 0.00 86 SER A N 14
ATOM 22809 C CA . SER A 1 86 ? 3.821 -10.763 5.027 1.00 0.00 86 SER A CA 14
ATOM 22810 C C . SER A 1 86 ? 2.297 -10.743 4.858 1.00 0.00 86 SER A C 14
ATOM 22811 O O . SER A 1 86 ? 1.720 -11.629 4.223 1.00 0.00 86 SER A O 14
ATOM 22819 N N . ALA A 1 87 ? 1.656 -9.717 5.413 1.00 0.00 87 ALA A N 14
ATOM 22820 C CA . ALA A 1 87 ? 0.195 -9.654 5.461 1.00 0.00 87 ALA A CA 14
ATOM 22821 C C . ALA A 1 87 ? -0.450 -9.587 4.070 1.00 0.00 87 ALA A C 14
ATOM 22822 O O . ALA A 1 87 ? -1.279 -10.436 3.745 1.00 0.00 87 ALA A O 14
ATOM 22829 N N . PRO A 1 88 ? -0.094 -8.604 3.212 1.00 0.00 88 PRO A N 14
ATOM 22830 C CA . PRO A 1 88 ? -0.742 -8.430 1.905 1.00 0.00 88 PRO A CA 14
ATOM 22831 C C . PRO A 1 88 ? -0.363 -9.508 0.895 1.00 0.00 88 PRO A C 14
ATOM 22832 O O . PRO A 1 88 ? -0.717 -9.422 -0.279 1.00 0.00 88 PRO A O 14
ATOM 22843 N N . ILE A 1 89 ? 0.357 -10.519 1.346 1.00 0.00 89 ILE A N 14
ATOM 22844 C CA . ILE A 1 89 ? 0.687 -11.643 0.492 1.00 0.00 89 ILE A CA 14
ATOM 22845 C C . ILE A 1 89 ? -0.423 -12.686 0.564 1.00 0.00 89 ILE A C 14
ATOM 22846 O O . ILE A 1 89 ? -0.953 -13.124 -0.459 1.00 0.00 89 ILE A O 14
ATOM 22862 N N . LYS A 1 90 ? -0.780 -13.072 1.780 1.00 0.00 90 LYS A N 14
ATOM 22863 C CA . LYS A 1 90 ? -1.835 -14.055 1.991 1.00 0.00 90 LYS A CA 14
ATOM 22864 C C . LYS A 1 90 ? -3.175 -13.392 2.301 1.00 0.00 90 LYS A C 14
ATOM 22865 O O . LYS A 1 90 ? -4.234 -13.921 1.960 1.00 0.00 90 LYS A O 14
ATOM 22884 N N . ASP A 1 91 ? -3.127 -12.230 2.932 1.00 0.00 91 ASP A N 14
ATOM 22885 C CA . ASP A 1 91 ? -4.330 -11.590 3.445 1.00 0.00 91 ASP A CA 14
ATOM 22886 C C . ASP A 1 91 ? -4.513 -10.208 2.832 1.00 0.00 91 ASP A C 14
ATOM 22887 O O . ASP A 1 91 ? -5.033 -9.300 3.479 1.00 0.00 91 ASP A O 14
ATOM 22896 N N . ALA A 1 92 ? -4.115 -10.069 1.572 1.00 0.00 92 ALA A N 14
ATOM 22897 C CA . ALA A 1 92 ? -4.180 -8.788 0.868 1.00 0.00 92 ALA A CA 14
ATOM 22898 C C . ALA A 1 92 ? -5.575 -8.180 0.927 1.00 0.00 92 ALA A C 14
ATOM 22899 O O . ALA A 1 92 ? -5.736 -6.996 1.219 1.00 0.00 92 ALA A O 14
ATOM 22906 N N . GLU A 1 93 ? -6.577 -9.003 0.670 1.00 0.00 93 GLU A N 14
ATOM 22907 C CA . GLU A 1 93 ? -7.956 -8.544 0.626 1.00 0.00 93 GLU A CA 14
ATOM 22908 C C . GLU A 1 93 ? -8.440 -8.107 2.008 1.00 0.00 93 GLU A C 14
ATOM 22909 O O . GLU A 1 93 ? -9.239 -7.178 2.130 1.00 0.00 93 GLU A O 14
ATOM 22921 N N . LYS A 1 94 ? -7.928 -8.755 3.049 1.00 0.00 94 LYS A N 14
ATOM 22922 C CA . LYS A 1 94 ? -8.288 -8.402 4.417 1.00 0.00 94 LYS A CA 14
ATOM 22923 C C . LYS A 1 94 ? -7.677 -7.056 4.785 1.00 0.00 94 LYS A C 14
ATOM 22924 O O . LYS A 1 94 ? -8.304 -6.235 5.453 1.00 0.00 94 LYS A O 14
ATOM 22943 N N . VAL A 1 95 ? -6.447 -6.841 4.333 1.00 0.00 95 VAL A N 14
ATOM 22944 C CA . VAL A 1 95 ? -5.755 -5.576 4.544 1.00 0.00 95 VAL A CA 14
ATOM 22945 C C . VAL A 1 95 ? -6.539 -4.432 3.907 1.00 0.00 95 VAL A C 14
ATOM 22946 O O . VAL A 1 95 ? -6.693 -3.363 4.500 1.00 0.00 95 VAL A O 14
ATOM 22959 N N . ILE A 1 96 ? -7.048 -4.677 2.707 1.00 0.00 96 ILE A N 14
ATOM 22960 C CA . ILE A 1 96 ? -7.872 -3.700 2.009 1.00 0.00 96 ILE A CA 14
ATOM 22961 C C . ILE A 1 96 ? -9.130 -3.384 2.817 1.00 0.00 96 ILE A C 14
ATOM 22962 O O . ILE A 1 96 ? -9.484 -2.220 3.001 1.00 0.00 96 ILE A O 14
ATOM 22978 N N . ASN A 1 97 ? -9.785 -4.426 3.321 1.00 0.00 97 ASN A N 14
ATOM 22979 C CA . ASN A 1 97 ? -10.997 -4.256 4.121 1.00 0.00 97 ASN A CA 14
ATOM 22980 C C . ASN A 1 97 ? -10.703 -3.506 5.411 1.00 0.00 97 ASN A C 14
ATOM 22981 O O . ASN A 1 97 ? -11.540 -2.752 5.897 1.00 0.00 97 ASN A O 14
ATOM 22992 N N . ALA A 1 98 ? -9.514 -3.714 5.960 1.00 0.00 98 ALA A N 14
ATOM 22993 C CA . ALA A 1 98 ? -9.099 -3.007 7.165 1.00 0.00 98 ALA A CA 14
ATOM 22994 C C . ALA A 1 98 ? -9.025 -1.508 6.899 1.00 0.00 98 ALA A C 14
ATOM 22995 O O . ALA A 1 98 ? -9.475 -0.699 7.708 1.00 0.00 98 ALA A O 14
ATOM 23002 N N . ALA A 1 99 ? -8.474 -1.148 5.747 1.00 0.00 99 ALA A N 14
ATOM 23003 C CA . ALA A 1 99 ? -8.386 0.248 5.343 1.00 0.00 99 ALA A CA 14
ATOM 23004 C C . ALA A 1 99 ? -9.774 0.808 5.038 1.00 0.00 99 ALA A C 14
ATOM 23005 O O . ALA A 1 99 ? -10.088 1.951 5.376 1.00 0.00 99 ALA A O 14
ATOM 23012 N N . LEU A 1 100 ? -10.606 -0.014 4.407 1.00 0.00 100 LEU A N 14
ATOM 23013 C CA . LEU A 1 100 ? -11.978 0.369 4.096 1.00 0.00 100 LEU A CA 14
ATOM 23014 C C . LEU A 1 100 ? -12.783 0.594 5.372 1.00 0.00 100 LEU A C 14
ATOM 23015 O O . LEU A 1 100 ? -13.634 1.478 5.426 1.00 0.00 100 LEU A O 14
ATOM 23031 N N . ALA A 1 101 ? -12.495 -0.192 6.402 1.00 0.00 101 ALA A N 14
ATOM 23032 C CA . ALA A 1 101 ? -13.206 -0.091 7.673 1.00 0.00 101 ALA A CA 14
ATOM 23033 C C . ALA A 1 101 ? -12.950 1.252 8.349 1.00 0.00 101 ALA A C 14
ATOM 23034 O O . ALA A 1 101 ? -13.751 1.706 9.162 1.00 0.00 101 ALA A O 14
ATOM 23041 N N . LEU A 1 102 ? -11.838 1.886 8.006 1.00 0.00 102 LEU A N 14
ATOM 23042 C CA . LEU A 1 102 ? -11.478 3.163 8.603 1.00 0.00 102 LEU A CA 14
ATOM 23043 C C . LEU A 1 102 ? -12.284 4.302 7.983 1.00 0.00 102 LEU A C 14
ATOM 23044 O O . LEU A 1 102 ? -12.806 5.163 8.689 1.00 0.00 102 LEU A O 14
ATOM 23060 N N . ILE A 1 103 ? -12.388 4.297 6.661 1.00 0.00 103 ILE A N 14
ATOM 23061 C CA . ILE A 1 103 ? -13.047 5.387 5.947 1.00 0.00 103 ILE A CA 14
ATOM 23062 C C . ILE A 1 103 ? -14.525 5.109 5.694 1.00 0.00 103 ILE A C 14
ATOM 23063 O O . ILE A 1 103 ? -15.362 6.006 5.804 1.00 0.00 103 ILE A O 14
ATOM 23079 N N . ASP A 1 104 ? -14.851 3.872 5.357 1.00 0.00 104 ASP A N 14
ATOM 23080 C CA . ASP A 1 104 ? -16.202 3.539 4.930 1.00 0.00 104 ASP A CA 14
ATOM 23081 C C . ASP A 1 104 ? -16.867 2.574 5.905 1.00 0.00 104 ASP A C 14
ATOM 23082 O O . ASP A 1 104 ? -18.087 2.419 5.898 1.00 0.00 104 ASP A O 14
ATOM 23091 N N . GLU A 1 105 ? -16.047 1.923 6.734 1.00 0.00 105 GLU A N 14
ATOM 23092 C CA . GLU A 1 105 ? -16.538 0.993 7.756 1.00 0.00 105 GLU A CA 14
ATOM 23093 C C . GLU A 1 105 ? -17.156 -0.240 7.085 1.00 0.00 105 GLU A C 14
ATOM 23094 O O . GLU A 1 105 ? -17.956 -0.967 7.675 1.00 0.00 105 GLU A O 14
ATOM 23106 N N . LYS A 1 106 ? -16.738 -0.477 5.849 1.00 0.00 106 LYS A N 14
ATOM 23107 C CA . LYS A 1 106 ? -17.247 -1.579 5.046 1.00 0.00 106 LYS A CA 14
ATOM 23108 C C . LYS A 1 106 ? -16.448 -2.848 5.320 1.00 0.00 106 LYS A C 14
ATOM 23109 O O . LYS A 1 106 ? -15.217 -2.825 5.136 1.00 0.00 106 LYS A O 14
ATOM 23129 N N . MET A 1 1 ? -15.213 -2.367 -6.680 1.00 0.00 1 MET A N 15
ATOM 23130 C CA . MET A 1 1 ? -15.199 -0.908 -6.420 1.00 0.00 1 MET A CA 15
ATOM 23131 C C . MET A 1 1 ? -13.926 -0.292 -6.975 1.00 0.00 1 MET A C 15
ATOM 23132 O O . MET A 1 1 ? -12.830 -0.747 -6.671 1.00 0.00 1 MET A O 15
ATOM 23148 N N . LYS A 1 2 ? -14.074 0.753 -7.776 1.00 0.00 2 LYS A N 15
ATOM 23149 C CA . LYS A 1 2 ? -12.929 1.425 -8.377 1.00 0.00 2 LYS A CA 15
ATOM 23150 C C . LYS A 1 2 ? -12.332 2.431 -7.399 1.00 0.00 2 LYS A C 15
ATOM 23151 O O . LYS A 1 2 ? -12.268 3.629 -7.680 1.00 0.00 2 LYS A O 15
ATOM 23170 N N . ARG A 1 3 ? -11.899 1.943 -6.245 1.00 0.00 3 ARG A N 15
ATOM 23171 C CA . ARG A 1 3 ? -11.377 2.818 -5.208 1.00 0.00 3 ARG A CA 15
ATOM 23172 C C . ARG A 1 3 ? -9.886 3.053 -5.412 1.00 0.00 3 ARG A C 15
ATOM 23173 O O . ARG A 1 3 ? -9.141 2.133 -5.748 1.00 0.00 3 ARG A O 15
ATOM 23194 N N . LYS A 1 4 ? -9.466 4.292 -5.218 1.00 0.00 4 LYS A N 15
ATOM 23195 C CA . LYS A 1 4 ? -8.073 4.673 -5.393 1.00 0.00 4 LYS A CA 15
ATOM 23196 C C . LYS A 1 4 ? -7.295 4.373 -4.118 1.00 0.00 4 LYS A C 15
ATOM 23197 O O . LYS A 1 4 ? -7.710 4.770 -3.032 1.00 0.00 4 LYS A O 15
ATOM 23216 N N . ILE A 1 5 ? -6.186 3.660 -4.240 1.00 0.00 5 ILE A N 15
ATOM 23217 C CA . ILE A 1 5 ? -5.389 3.300 -3.074 1.00 0.00 5 ILE A CA 15
ATOM 23218 C C . ILE A 1 5 ? -3.900 3.430 -3.380 1.00 0.00 5 ILE A C 15
ATOM 23219 O O . ILE A 1 5 ? -3.450 3.056 -4.463 1.00 0.00 5 ILE A O 15
ATOM 23235 N N . ILE A 1 6 ? -3.142 3.981 -2.439 1.00 0.00 6 ILE A N 15
ATOM 23236 C CA . ILE A 1 6 ? -1.690 3.982 -2.541 1.00 0.00 6 ILE A CA 15
ATOM 23237 C C . ILE A 1 6 ? -1.110 3.108 -1.441 1.00 0.00 6 ILE A C 15
ATOM 23238 O O . ILE A 1 6 ? -1.515 3.196 -0.281 1.00 0.00 6 ILE A O 15
ATOM 23254 N N . ALA A 1 7 ? -0.187 2.243 -1.809 1.00 0.00 7 ALA A N 15
ATOM 23255 C CA . ALA A 1 7 ? 0.377 1.301 -0.863 1.00 0.00 7 ALA A CA 15
ATOM 23256 C C . ALA A 1 7 ? 1.863 1.139 -1.092 1.00 0.00 7 ALA A C 15
ATOM 23257 O O . ALA A 1 7 ? 2.304 0.969 -2.221 1.00 0.00 7 ALA A O 15
ATOM 23264 N N . VAL A 1 8 ? 2.636 1.197 -0.025 1.00 0.00 8 VAL A N 15
ATOM 23265 C CA . VAL A 1 8 ? 4.074 1.062 -0.132 1.00 0.00 8 VAL A CA 15
ATOM 23266 C C . VAL A 1 8 ? 4.531 -0.259 0.469 1.00 0.00 8 VAL A C 15
ATOM 23267 O O . VAL A 1 8 ? 4.377 -0.498 1.667 1.00 0.00 8 VAL A O 15
ATOM 23280 N N . THR A 1 9 ? 5.060 -1.122 -0.377 1.00 0.00 9 THR A N 15
ATOM 23281 C CA . THR A 1 9 ? 5.658 -2.361 0.070 1.00 0.00 9 THR A CA 15
ATOM 23282 C C . THR A 1 9 ? 7.165 -2.181 0.179 1.00 0.00 9 THR A C 15
ATOM 23283 O O . THR A 1 9 ? 7.857 -2.045 -0.834 1.00 0.00 9 THR A O 15
ATOM 23294 N N . ALA A 1 10 ? 7.669 -2.147 1.402 1.00 0.00 10 ALA A N 15
ATOM 23295 C CA . ALA A 1 10 ? 9.073 -1.846 1.628 1.00 0.00 10 ALA A CA 15
ATOM 23296 C C . ALA A 1 10 ? 9.746 -2.901 2.485 1.00 0.00 10 ALA A C 15
ATOM 23297 O O . ALA A 1 10 ? 9.571 -2.931 3.702 1.00 0.00 10 ALA A O 15
ATOM 23304 N N . CYS A 1 11 ? 10.514 -3.764 1.849 1.00 0.00 11 CYS A N 15
ATOM 23305 C CA . CYS A 1 11 ? 11.268 -4.777 2.559 1.00 0.00 11 CYS A CA 15
ATOM 23306 C C . CYS A 1 11 ? 12.739 -4.665 2.196 1.00 0.00 11 CYS A C 15
ATOM 23307 O O . CYS A 1 11 ? 13.091 -4.560 1.021 1.00 0.00 11 CYS A O 15
ATOM 23315 N N . ALA A 1 12 ? 13.594 -4.656 3.203 1.00 0.00 12 ALA A N 15
ATOM 23316 C CA . ALA A 1 12 ? 15.025 -4.556 2.974 1.00 0.00 12 ALA A CA 15
ATOM 23317 C C . ALA A 1 12 ? 15.715 -5.874 3.292 1.00 0.00 12 ALA A C 15
ATOM 23318 O O . ALA A 1 12 ? 16.722 -6.227 2.675 1.00 0.00 12 ALA A O 15
ATOM 23325 N N . THR A 1 13 ? 15.161 -6.605 4.248 1.00 0.00 13 THR A N 15
ATOM 23326 C CA . THR A 1 13 ? 15.734 -7.870 4.669 1.00 0.00 13 THR A CA 15
ATOM 23327 C C . THR A 1 13 ? 15.530 -8.943 3.597 1.00 0.00 13 THR A C 15
ATOM 23328 O O . THR A 1 13 ? 16.487 -9.560 3.127 1.00 0.00 13 THR A O 15
ATOM 23339 N N . GLY A 1 14 ? 14.282 -9.147 3.202 1.00 0.00 14 GLY A N 15
ATOM 23340 C CA . GLY A 1 14 ? 13.978 -10.138 2.194 1.00 0.00 14 GLY A CA 15
ATOM 23341 C C . GLY A 1 14 ? 13.443 -9.510 0.928 1.00 0.00 14 GLY A C 15
ATOM 23342 O O . GLY A 1 14 ? 12.242 -9.285 0.801 1.00 0.00 14 GLY A O 15
ATOM 23346 N N . VAL A 1 15 ? 14.333 -9.250 -0.019 1.00 0.00 15 VAL A N 15
ATOM 23347 C CA . VAL A 1 15 ? 13.974 -8.581 -1.262 1.00 0.00 15 VAL A CA 15
ATOM 23348 C C . VAL A 1 15 ? 12.959 -9.385 -2.074 1.00 0.00 15 VAL A C 15
ATOM 23349 O O . VAL A 1 15 ? 12.256 -8.837 -2.924 1.00 0.00 15 VAL A O 15
ATOM 23362 N N . ALA A 1 16 ? 12.875 -10.685 -1.808 1.00 0.00 16 ALA A N 15
ATOM 23363 C CA . ALA A 1 16 ? 11.890 -11.530 -2.468 1.00 0.00 16 ALA A CA 15
ATOM 23364 C C . ALA A 1 16 ? 10.489 -11.205 -1.963 1.00 0.00 16 ALA A C 15
ATOM 23365 O O . ALA A 1 16 ? 9.501 -11.371 -2.679 1.00 0.00 16 ALA A O 15
ATOM 23372 N N . HIS A 1 17 ? 10.413 -10.717 -0.728 1.00 0.00 17 HIS A N 15
ATOM 23373 C CA . HIS A 1 17 ? 9.135 -10.377 -0.113 1.00 0.00 17 HIS A CA 15
ATOM 23374 C C . HIS A 1 17 ? 8.594 -9.075 -0.686 1.00 0.00 17 HIS A C 15
ATOM 23375 O O . HIS A 1 17 ? 7.389 -8.925 -0.850 1.00 0.00 17 HIS A O 15
ATOM 23390 N N . THR A 1 18 ? 9.497 -8.152 -1.004 1.00 0.00 18 THR A N 15
ATOM 23391 C CA . THR A 1 18 ? 9.121 -6.853 -1.549 1.00 0.00 18 THR A CA 15
ATOM 23392 C C . THR A 1 18 ? 8.267 -7.007 -2.809 1.00 0.00 18 THR A C 15
ATOM 23393 O O . THR A 1 18 ? 7.157 -6.482 -2.891 1.00 0.00 18 THR A O 15
ATOM 23404 N N . TYR A 1 19 ? 8.782 -7.761 -3.774 1.00 0.00 19 TYR A N 15
ATOM 23405 C CA . TYR A 1 19 ? 8.123 -7.904 -5.067 1.00 0.00 19 TYR A CA 15
ATOM 23406 C C . TYR A 1 19 ? 6.917 -8.831 -4.975 1.00 0.00 19 TYR A C 15
ATOM 23407 O O . TYR A 1 19 ? 5.929 -8.648 -5.687 1.00 0.00 19 TYR A O 15
ATOM 23425 N N . MET A 1 20 ? 6.995 -9.826 -4.101 1.00 0.00 20 MET A N 15
ATOM 23426 C CA . MET A 1 20 ? 5.892 -10.764 -3.937 1.00 0.00 20 MET A CA 15
ATOM 23427 C C . MET A 1 20 ? 4.706 -10.090 -3.262 1.00 0.00 20 MET A C 15
ATOM 23428 O O . MET A 1 20 ? 3.563 -10.273 -3.678 1.00 0.00 20 MET A O 15
ATOM 23442 N N . ALA A 1 21 ? 4.985 -9.301 -2.230 1.00 0.00 21 ALA A N 15
ATOM 23443 C CA . ALA A 1 21 ? 3.939 -8.601 -1.498 1.00 0.00 21 ALA A CA 15
ATOM 23444 C C . ALA A 1 21 ? 3.206 -7.629 -2.407 1.00 0.00 21 ALA A C 15
ATOM 23445 O O . ALA A 1 21 ? 1.981 -7.570 -2.396 1.00 0.00 21 ALA A O 15
ATOM 23452 N N . ALA A 1 22 ? 3.965 -6.882 -3.200 1.00 0.00 22 ALA A N 15
ATOM 23453 C CA . ALA A 1 22 ? 3.391 -5.912 -4.123 1.00 0.00 22 ALA A CA 15
ATOM 23454 C C . ALA A 1 22 ? 2.418 -6.576 -5.091 1.00 0.00 22 ALA A C 15
ATOM 23455 O O . ALA A 1 22 ? 1.290 -6.118 -5.263 1.00 0.00 22 ALA A O 15
ATOM 23462 N N . GLN A 1 23 ? 2.853 -7.671 -5.705 1.00 0.00 23 GLN A N 15
ATOM 23463 C CA . GLN A 1 23 ? 2.035 -8.371 -6.690 1.00 0.00 23 GLN A CA 15
ATOM 23464 C C . GLN A 1 23 ? 0.841 -9.061 -6.035 1.00 0.00 23 GLN A C 15
ATOM 23465 O O . GLN A 1 23 ? -0.258 -9.065 -6.589 1.00 0.00 23 GLN A O 15
ATOM 23479 N N . ALA A 1 24 ? 1.050 -9.633 -4.854 1.00 0.00 24 ALA A N 15
ATOM 23480 C CA . ALA A 1 24 ? -0.034 -10.281 -4.123 1.00 0.00 24 ALA A CA 15
ATOM 23481 C C . ALA A 1 24 ? -1.061 -9.250 -3.672 1.00 0.00 24 ALA A C 15
ATOM 23482 O O . ALA A 1 24 ? -2.271 -9.488 -3.724 1.00 0.00 24 ALA A O 15
ATOM 23489 N N . LEU A 1 25 ? -0.562 -8.100 -3.234 1.00 0.00 25 LEU A N 15
ATOM 23490 C CA . LEU A 1 25 ? -1.409 -6.978 -2.850 1.00 0.00 25 LEU A CA 15
ATOM 23491 C C . LEU A 1 25 ? -2.207 -6.481 -4.055 1.00 0.00 25 LEU A C 15
ATOM 23492 O O . LEU A 1 25 ? -3.411 -6.245 -3.956 1.00 0.00 25 LEU A O 15
ATOM 23508 N N . LYS A 1 26 ? -1.527 -6.338 -5.193 1.00 0.00 26 LYS A N 15
ATOM 23509 C CA . LYS A 1 26 ? -2.187 -5.960 -6.440 1.00 0.00 26 LYS A CA 15
ATOM 23510 C C . LYS A 1 26 ? -3.268 -6.969 -6.800 1.00 0.00 26 LYS A C 15
ATOM 23511 O O . LYS A 1 26 ? -4.365 -6.598 -7.214 1.00 0.00 26 LYS A O 15
ATOM 23530 N N . LYS A 1 27 ? -2.949 -8.245 -6.628 1.00 0.00 27 LYS A N 15
ATOM 23531 C CA . LYS A 1 27 ? -3.857 -9.328 -6.972 1.00 0.00 27 LYS A CA 15
ATOM 23532 C C . LYS A 1 27 ? -5.137 -9.240 -6.145 1.00 0.00 27 LYS A C 15
ATOM 23533 O O . LYS A 1 27 ? -6.238 -9.428 -6.664 1.00 0.00 27 LYS A O 15
ATOM 23552 N N . GLY A 1 28 ? -4.986 -8.942 -4.861 1.00 0.00 28 GLY A N 15
ATOM 23553 C CA . GLY A 1 28 ? -6.138 -8.797 -3.992 1.00 0.00 28 GLY A CA 15
ATOM 23554 C C . GLY A 1 28 ? -6.906 -7.519 -4.265 1.00 0.00 28 GLY A C 15
ATOM 23555 O O . GLY A 1 28 ? -8.137 -7.507 -4.255 1.00 0.00 28 GLY A O 15
ATOM 23559 N N . ALA A 1 29 ? -6.178 -6.441 -4.522 1.00 0.00 29 ALA A N 15
ATOM 23560 C CA . ALA A 1 29 ? -6.790 -5.152 -4.810 1.00 0.00 29 ALA A CA 15
ATOM 23561 C C . ALA A 1 29 ? -7.553 -5.195 -6.127 1.00 0.00 29 ALA A C 15
ATOM 23562 O O . ALA A 1 29 ? -8.660 -4.670 -6.233 1.00 0.00 29 ALA A O 15
ATOM 23569 N N . LYS A 1 30 ? -6.959 -5.834 -7.124 1.00 0.00 30 LYS A N 15
ATOM 23570 C CA . LYS A 1 30 ? -7.583 -5.953 -8.431 1.00 0.00 30 LYS A CA 15
ATOM 23571 C C . LYS A 1 30 ? -8.795 -6.875 -8.356 1.00 0.00 30 LYS A C 15
ATOM 23572 O O . LYS A 1 30 ? -9.753 -6.718 -9.110 1.00 0.00 30 LYS A O 15
ATOM 23591 N N . LYS A 1 31 ? -8.748 -7.826 -7.428 1.00 0.00 31 LYS A N 15
ATOM 23592 C CA . LYS A 1 31 ? -9.873 -8.721 -7.178 1.00 0.00 31 LYS A CA 15
ATOM 23593 C C . LYS A 1 31 ? -11.089 -7.917 -6.725 1.00 0.00 31 LYS A C 15
ATOM 23594 O O . LYS A 1 31 ? -12.230 -8.253 -7.044 1.00 0.00 31 LYS A O 15
ATOM 23613 N N . MET A 1 32 ? -10.824 -6.846 -5.989 1.00 0.00 32 MET A N 15
ATOM 23614 C CA . MET A 1 32 ? -11.874 -5.956 -5.504 1.00 0.00 32 MET A CA 15
ATOM 23615 C C . MET A 1 32 ? -12.219 -4.909 -6.560 1.00 0.00 32 MET A C 15
ATOM 23616 O O . MET A 1 32 ? -13.152 -4.122 -6.394 1.00 0.00 32 MET A O 15
ATOM 23630 N N . GLY A 1 33 ? -11.448 -4.905 -7.644 1.00 0.00 33 GLY A N 15
ATOM 23631 C CA . GLY A 1 33 ? -11.668 -3.962 -8.724 1.00 0.00 33 GLY A CA 15
ATOM 23632 C C . GLY A 1 33 ? -11.092 -2.593 -8.427 1.00 0.00 33 GLY A C 15
ATOM 23633 O O . GLY A 1 33 ? -11.433 -1.614 -9.090 1.00 0.00 33 GLY A O 15
ATOM 23637 N N . ASN A 1 34 ? -10.201 -2.532 -7.449 1.00 0.00 34 ASN A N 15
ATOM 23638 C CA . ASN A 1 34 ? -9.635 -1.265 -7.004 1.00 0.00 34 ASN A CA 15
ATOM 23639 C C . ASN A 1 34 ? -8.605 -0.739 -7.988 1.00 0.00 34 ASN A C 15
ATOM 23640 O O . ASN A 1 34 ? -8.146 -1.455 -8.885 1.00 0.00 34 ASN A O 15
ATOM 23651 N N . LEU A 1 35 ? -8.240 0.514 -7.798 1.00 0.00 35 LEU A N 15
ATOM 23652 C CA . LEU A 1 35 ? -7.175 1.136 -8.561 1.00 0.00 35 LEU A CA 15
ATOM 23653 C C . LEU A 1 35 ? -6.057 1.519 -7.606 1.00 0.00 35 LEU A C 15
ATOM 23654 O O . LEU A 1 35 ? -6.080 2.591 -6.996 1.00 0.00 35 LEU A O 15
ATOM 23670 N N . ILE A 1 36 ? -5.098 0.622 -7.450 1.00 0.00 36 ILE A N 15
ATOM 23671 C CA . ILE A 1 36 ? -4.068 0.784 -6.444 1.00 0.00 36 ILE A CA 15
ATOM 23672 C C . ILE A 1 36 ? -2.712 1.044 -7.086 1.00 0.00 36 ILE A C 15
ATOM 23673 O O . ILE A 1 36 ? -2.410 0.526 -8.164 1.00 0.00 36 ILE A O 15
ATOM 23689 N N . LYS A 1 37 ? -1.915 1.871 -6.440 1.00 0.00 37 LYS A N 15
ATOM 23690 C CA . LYS A 1 37 ? -0.552 2.113 -6.869 1.00 0.00 37 LYS A CA 15
ATOM 23691 C C . LYS A 1 37 ? 0.408 1.637 -5.789 1.00 0.00 37 LYS A C 15
ATOM 23692 O O . LYS A 1 37 ? 0.558 2.279 -4.748 1.00 0.00 37 LYS A O 15
ATOM 23711 N N . VAL A 1 38 ? 1.019 0.485 -6.024 1.00 0.00 38 VAL A N 15
ATOM 23712 C CA . VAL A 1 38 ? 1.901 -0.126 -5.039 1.00 0.00 38 VAL A CA 15
ATOM 23713 C C . VAL A 1 38 ? 3.353 0.270 -5.283 1.00 0.00 38 VAL A C 15
ATOM 23714 O O . VAL A 1 38 ? 3.930 -0.058 -6.319 1.00 0.00 38 VAL A O 15
ATOM 23727 N N . GLU A 1 39 ? 3.932 0.955 -4.312 1.00 0.00 39 GLU A N 15
ATOM 23728 C CA . GLU A 1 39 ? 5.296 1.448 -4.405 1.00 0.00 39 GLU A CA 15
ATOM 23729 C C . GLU A 1 39 ? 6.258 0.453 -3.762 1.00 0.00 39 GLU A C 15
ATOM 23730 O O . GLU A 1 39 ? 5.891 -0.258 -2.826 1.00 0.00 39 GLU A O 15
ATOM 23742 N N . THR A 1 40 ? 7.478 0.389 -4.271 1.00 0.00 40 THR A N 15
ATOM 23743 C CA . THR A 1 40 ? 8.458 -0.553 -3.768 1.00 0.00 40 THR A CA 15
ATOM 23744 C C . THR A 1 40 ? 9.706 0.159 -3.244 1.00 0.00 40 THR A C 15
ATOM 23745 O O . THR A 1 40 ? 10.477 0.741 -4.012 1.00 0.00 40 THR A O 15
ATOM 23756 N N . GLN A 1 41 ? 9.882 0.125 -1.931 1.00 0.00 41 GLN A N 15
ATOM 23757 C CA . GLN A 1 41 ? 11.065 0.681 -1.289 1.00 0.00 41 GLN A CA 15
ATOM 23758 C C . GLN A 1 41 ? 11.843 -0.441 -0.618 1.00 0.00 41 GLN A C 15
ATOM 23759 O O . GLN A 1 41 ? 11.263 -1.432 -0.184 1.00 0.00 41 GLN A O 15
ATOM 23773 N N . GLY A 1 42 ? 13.152 -0.304 -0.566 1.00 0.00 42 GLY A N 15
ATOM 23774 C CA . GLY A 1 42 ? 13.968 -1.319 0.059 1.00 0.00 42 GLY A CA 15
ATOM 23775 C C . GLY A 1 42 ? 15.206 -0.736 0.692 1.00 0.00 42 GLY A C 15
ATOM 23776 O O . GLY A 1 42 ? 15.286 -0.592 1.913 1.00 0.00 42 GLY A O 15
ATOM 23780 N N . ALA A 1 43 ? 16.169 -0.379 -0.139 1.00 0.00 43 ALA A N 15
ATOM 23781 C CA . ALA A 1 43 ? 17.416 0.178 0.350 1.00 0.00 43 ALA A CA 15
ATOM 23782 C C . ALA A 1 43 ? 17.485 1.671 0.074 1.00 0.00 43 ALA A C 15
ATOM 23783 O O . ALA A 1 43 ? 18.102 2.100 -0.899 1.00 0.00 43 ALA A O 15
ATOM 23790 N N . THR A 1 44 ? 16.801 2.447 0.917 1.00 0.00 44 THR A N 15
ATOM 23791 C CA . THR A 1 44 ? 16.788 3.910 0.828 1.00 0.00 44 THR A CA 15
ATOM 23792 C C . THR A 1 44 ? 15.996 4.428 -0.380 1.00 0.00 44 THR A C 15
ATOM 23793 O O . THR A 1 44 ? 15.286 5.431 -0.277 1.00 0.00 44 THR A O 15
ATOM 23804 N N . GLY A 1 45 ? 16.088 3.733 -1.502 1.00 0.00 45 GLY A N 15
ATOM 23805 C CA . GLY A 1 45 ? 15.539 4.242 -2.737 1.00 0.00 45 GLY A CA 15
ATOM 23806 C C . GLY A 1 45 ? 14.163 3.697 -3.031 1.00 0.00 45 GLY A C 15
ATOM 23807 O O . GLY A 1 45 ? 13.675 2.803 -2.331 1.00 0.00 45 GLY A O 15
ATOM 23811 N N . ILE A 1 46 ? 13.545 4.235 -4.067 1.00 0.00 46 ILE A N 15
ATOM 23812 C CA . ILE A 1 46 ? 12.210 3.829 -4.464 1.00 0.00 46 ILE A CA 15
ATOM 23813 C C . ILE A 1 46 ? 12.235 3.288 -5.887 1.00 0.00 46 ILE A C 15
ATOM 23814 O O . ILE A 1 46 ? 12.726 3.952 -6.800 1.00 0.00 46 ILE A O 15
ATOM 23830 N N . GLU A 1 47 ? 11.709 2.091 -6.083 1.00 0.00 47 GLU A N 15
ATOM 23831 C CA . GLU A 1 47 ? 11.671 1.504 -7.411 1.00 0.00 47 GLU A CA 15
ATOM 23832 C C . GLU A 1 47 ? 10.433 1.977 -8.162 1.00 0.00 47 GLU A C 15
ATOM 23833 O O . GLU A 1 47 ? 10.531 2.790 -9.084 1.00 0.00 47 GLU A O 15
ATOM 23845 N N . ASN A 1 48 ? 9.265 1.492 -7.754 1.00 0.00 48 ASN A N 15
ATOM 23846 C CA . ASN A 1 48 ? 8.020 1.924 -8.371 1.00 0.00 48 ASN A CA 15
ATOM 23847 C C . ASN A 1 48 ? 7.592 3.248 -7.764 1.00 0.00 48 ASN A C 15
ATOM 23848 O O . ASN A 1 48 ? 6.657 3.317 -6.969 1.00 0.00 48 ASN A O 15
ATOM 23859 N N . GLU A 1 49 ? 8.343 4.273 -8.116 1.00 0.00 49 GLU A N 15
ATOM 23860 C CA . GLU A 1 49 ? 8.166 5.621 -7.596 1.00 0.00 49 GLU A CA 15
ATOM 23861 C C . GLU A 1 49 ? 6.756 6.160 -7.841 1.00 0.00 49 GLU A C 15
ATOM 23862 O O . GLU A 1 49 ? 6.308 6.267 -8.988 1.00 0.00 49 GLU A O 15
ATOM 23874 N N . LEU A 1 50 ? 6.063 6.491 -6.761 1.00 0.00 50 LEU A N 15
ATOM 23875 C CA . LEU A 1 50 ? 4.770 7.148 -6.857 1.00 0.00 50 LEU A CA 15
ATOM 23876 C C . LEU A 1 50 ? 4.967 8.652 -6.979 1.00 0.00 50 LEU A C 15
ATOM 23877 O O . LEU A 1 50 ? 5.960 9.196 -6.494 1.00 0.00 50 LEU A O 15
ATOM 23893 N N . THR A 1 51 ? 4.038 9.328 -7.634 1.00 0.00 51 THR A N 15
ATOM 23894 C CA . THR A 1 51 ? 4.117 10.771 -7.760 1.00 0.00 51 THR A CA 15
ATOM 23895 C C . THR A 1 51 ? 3.024 11.428 -6.925 1.00 0.00 51 THR A C 15
ATOM 23896 O O . THR A 1 51 ? 2.122 10.748 -6.429 1.00 0.00 51 THR A O 15
ATOM 23907 N N . GLU A 1 52 ? 3.099 12.745 -6.774 1.00 0.00 52 GLU A N 15
ATOM 23908 C CA . GLU A 1 52 ? 2.147 13.479 -5.950 1.00 0.00 52 GLU A CA 15
ATOM 23909 C C . GLU A 1 52 ? 0.719 13.312 -6.451 1.00 0.00 52 GLU A C 15
ATOM 23910 O O . GLU A 1 52 ? -0.225 13.349 -5.660 1.00 0.00 52 GLU A O 15
ATOM 23922 N N . LYS A 1 53 ? 0.558 13.128 -7.757 1.00 0.00 53 LYS A N 15
ATOM 23923 C CA . LYS A 1 53 ? -0.759 12.860 -8.313 1.00 0.00 53 LYS A CA 15
ATOM 23924 C C . LYS A 1 53 ? -1.344 11.606 -7.678 1.00 0.00 53 LYS A C 15
ATOM 23925 O O . LYS A 1 53 ? -2.456 11.632 -7.161 1.00 0.00 53 LYS A O 15
ATOM 23944 N N . ASP A 1 54 ? -0.570 10.522 -7.687 1.00 0.00 54 ASP A N 15
ATOM 23945 C CA . ASP A 1 54 ? -1.017 9.246 -7.133 1.00 0.00 54 ASP A CA 15
ATOM 23946 C C . ASP A 1 54 ? -1.383 9.404 -5.670 1.00 0.00 54 ASP A C 15
ATOM 23947 O O . ASP A 1 54 ? -2.437 8.951 -5.225 1.00 0.00 54 ASP A O 15
ATOM 23956 N N . VAL A 1 55 ? -0.506 10.070 -4.936 1.00 0.00 55 VAL A N 15
ATOM 23957 C CA . VAL A 1 55 ? -0.681 10.279 -3.508 1.00 0.00 55 VAL A CA 15
ATOM 23958 C C . VAL A 1 55 ? -1.969 11.048 -3.207 1.00 0.00 55 VAL A C 15
ATOM 23959 O O . VAL A 1 55 ? -2.666 10.755 -2.234 1.00 0.00 55 VAL A O 15
ATOM 23972 N N . ASN A 1 56 ? -2.292 12.019 -4.048 1.00 0.00 56 ASN A N 15
ATOM 23973 C CA . ASN A 1 56 ? -3.465 12.856 -3.819 1.00 0.00 56 ASN A CA 15
ATOM 23974 C C . ASN A 1 56 ? -4.721 12.251 -4.432 1.00 0.00 56 ASN A C 15
ATOM 23975 O O . ASN A 1 56 ? -5.829 12.722 -4.178 1.00 0.00 56 ASN A O 15
ATOM 23986 N N . ILE A 1 57 ? -4.553 11.222 -5.247 1.00 0.00 57 ILE A N 15
ATOM 23987 C CA . ILE A 1 57 ? -5.689 10.505 -5.799 1.00 0.00 57 ILE A CA 15
ATOM 23988 C C . ILE A 1 57 ? -6.089 9.356 -4.876 1.00 0.00 57 ILE A C 15
ATOM 23989 O O . ILE A 1 57 ? -7.267 9.187 -4.560 1.00 0.00 57 ILE A O 15
ATOM 24005 N N . GLY A 1 58 ? -5.096 8.584 -4.441 1.00 0.00 58 GLY A N 15
ATOM 24006 C CA . GLY A 1 58 ? -5.347 7.448 -3.573 1.00 0.00 58 GLY A CA 15
ATOM 24007 C C . GLY A 1 58 ? -5.980 7.840 -2.249 1.00 0.00 58 GLY A C 15
ATOM 24008 O O . GLY A 1 58 ? -5.528 8.779 -1.589 1.00 0.00 58 GLY A O 15
ATOM 24012 N N . GLU A 1 59 ? -7.010 7.102 -1.858 1.00 0.00 59 GLU A N 15
ATOM 24013 C CA . GLU A 1 59 ? -7.752 7.381 -0.637 1.00 0.00 59 GLU A CA 15
ATOM 24014 C C . GLU A 1 59 ? -6.936 6.980 0.589 1.00 0.00 59 GLU A C 15
ATOM 24015 O O . GLU A 1 59 ? -6.431 7.827 1.328 1.00 0.00 59 GLU A O 15
ATOM 24027 N N . VAL A 1 60 ? -6.785 5.676 0.771 1.00 0.00 60 VAL A N 15
ATOM 24028 C CA . VAL A 1 60 ? -6.135 5.131 1.949 1.00 0.00 60 VAL A CA 15
ATOM 24029 C C . VAL A 1 60 ? -4.691 4.756 1.650 1.00 0.00 60 VAL A C 15
ATOM 24030 O O . VAL A 1 60 ? -4.348 4.433 0.510 1.00 0.00 60 VAL A O 15
ATOM 24043 N N . VAL A 1 61 ? -3.851 4.813 2.670 1.00 0.00 61 VAL A N 15
ATOM 24044 C CA . VAL A 1 61 ? -2.446 4.481 2.519 1.00 0.00 61 VAL A CA 15
ATOM 24045 C C . VAL A 1 61 ? -2.123 3.181 3.237 1.00 0.00 61 VAL A C 15
ATOM 24046 O O . VAL A 1 61 ? -2.239 3.089 4.460 1.00 0.00 61 VAL A O 15
ATOM 24059 N N . ILE A 1 62 ? -1.722 2.181 2.475 1.00 0.00 62 ILE A N 15
ATOM 24060 C CA . ILE A 1 62 ? -1.372 0.889 3.037 1.00 0.00 62 ILE A CA 15
ATOM 24061 C C . ILE A 1 62 ? 0.144 0.719 3.078 1.00 0.00 62 ILE A C 15
ATOM 24062 O O . ILE A 1 62 ? 0.825 0.893 2.070 1.00 0.00 62 ILE A O 15
ATOM 24078 N N . PHE A 1 63 ? 0.674 0.402 4.246 1.00 0.00 63 PHE A N 15
ATOM 24079 C CA . PHE A 1 63 ? 2.097 0.138 4.379 1.00 0.00 63 PHE A CA 15
ATOM 24080 C C . PHE A 1 63 ? 2.349 -1.318 4.717 1.00 0.00 63 PHE A C 15
ATOM 24081 O O . PHE A 1 63 ? 2.149 -1.744 5.850 1.00 0.00 63 PHE A O 15
ATOM 24098 N N . ALA A 1 64 ? 2.764 -2.079 3.721 1.00 0.00 64 ALA A N 15
ATOM 24099 C CA . ALA A 1 64 ? 3.202 -3.444 3.938 1.00 0.00 64 ALA A CA 15
ATOM 24100 C C . ALA A 1 64 ? 4.717 -3.458 3.948 1.00 0.00 64 ALA A C 15
ATOM 24101 O O . ALA A 1 64 ? 5.357 -3.568 2.903 1.00 0.00 64 ALA A O 15
ATOM 24108 N N . VAL A 1 65 ? 5.295 -3.313 5.124 1.00 0.00 65 VAL A N 15
ATOM 24109 C CA . VAL A 1 65 ? 6.720 -3.056 5.213 1.00 0.00 65 VAL A CA 15
ATOM 24110 C C . VAL A 1 65 ? 7.443 -4.011 6.153 1.00 0.00 65 VAL A C 15
ATOM 24111 O O . VAL A 1 65 ? 6.855 -4.600 7.060 1.00 0.00 65 VAL A O 15
ATOM 24124 N N . ASP A 1 66 ? 8.727 -4.167 5.877 1.00 0.00 66 ASP A N 15
ATOM 24125 C CA . ASP A 1 66 ? 9.652 -4.926 6.707 1.00 0.00 66 ASP A CA 15
ATOM 24126 C C . ASP A 1 66 ? 10.650 -3.962 7.341 1.00 0.00 66 ASP A C 15
ATOM 24127 O O . ASP A 1 66 ? 11.215 -4.227 8.403 1.00 0.00 66 ASP A O 15
ATOM 24136 N N . THR A 1 67 ? 10.827 -2.827 6.683 1.00 0.00 67 THR A N 15
ATOM 24137 C CA . THR A 1 67 ? 11.681 -1.763 7.179 1.00 0.00 67 THR A CA 15
ATOM 24138 C C . THR A 1 67 ? 10.888 -0.452 7.172 1.00 0.00 67 THR A C 15
ATOM 24139 O O . THR A 1 67 ? 9.669 -0.472 7.002 1.00 0.00 67 THR A O 15
ATOM 24150 N N . LYS A 1 68 ? 11.555 0.672 7.373 1.00 0.00 68 LYS A N 15
ATOM 24151 C CA . LYS A 1 68 ? 10.873 1.957 7.390 1.00 0.00 68 LYS A CA 15
ATOM 24152 C C . LYS A 1 68 ? 10.737 2.503 5.973 1.00 0.00 68 LYS A C 15
ATOM 24153 O O . LYS A 1 68 ? 11.377 2.008 5.044 1.00 0.00 68 LYS A O 15
ATOM 24172 N N . VAL A 1 69 ? 9.913 3.528 5.810 1.00 0.00 69 VAL A N 15
ATOM 24173 C CA . VAL A 1 69 ? 9.728 4.152 4.509 1.00 0.00 69 VAL A CA 15
ATOM 24174 C C . VAL A 1 69 ? 10.027 5.640 4.590 1.00 0.00 69 VAL A C 15
ATOM 24175 O O . VAL A 1 69 ? 9.980 6.234 5.669 1.00 0.00 69 VAL A O 15
ATOM 24188 N N . ARG A 1 70 ? 10.357 6.228 3.453 1.00 0.00 70 ARG A N 15
ATOM 24189 C CA . ARG A 1 70 ? 10.649 7.654 3.387 1.00 0.00 70 ARG A CA 15
ATOM 24190 C C . ARG A 1 70 ? 9.414 8.458 2.992 1.00 0.00 70 ARG A C 15
ATOM 24191 O O . ARG A 1 70 ? 9.198 9.565 3.478 1.00 0.00 70 ARG A O 15
ATOM 24212 N N . ASN A 1 71 ? 8.596 7.880 2.123 1.00 0.00 71 ASN A N 15
ATOM 24213 C CA . ASN A 1 71 ? 7.477 8.599 1.519 1.00 0.00 71 ASN A CA 15
ATOM 24214 C C . ASN A 1 71 ? 6.292 8.764 2.462 1.00 0.00 71 ASN A C 15
ATOM 24215 O O . ASN A 1 71 ? 5.329 9.454 2.123 1.00 0.00 71 ASN A O 15
ATOM 24226 N N . LYS A 1 72 ? 6.358 8.149 3.646 1.00 0.00 72 LYS A N 15
ATOM 24227 C CA . LYS A 1 72 ? 5.285 8.282 4.639 1.00 0.00 72 LYS A CA 15
ATOM 24228 C C . LYS A 1 72 ? 5.069 9.758 4.966 1.00 0.00 72 LYS A C 15
ATOM 24229 O O . LYS A 1 72 ? 3.990 10.167 5.383 1.00 0.00 72 LYS A O 15
ATOM 24248 N N . GLU A 1 73 ? 6.124 10.534 4.757 1.00 0.00 73 GLU A N 15
ATOM 24249 C CA . GLU A 1 73 ? 6.106 11.984 4.895 1.00 0.00 73 GLU A CA 15
ATOM 24250 C C . GLU A 1 73 ? 4.835 12.607 4.292 1.00 0.00 73 GLU A C 15
ATOM 24251 O O . GLU A 1 73 ? 4.139 13.379 4.955 1.00 0.00 73 GLU A O 15
ATOM 24263 N N . ARG A 1 74 ? 4.526 12.267 3.043 1.00 0.00 74 ARG A N 15
ATOM 24264 C CA . ARG A 1 74 ? 3.377 12.847 2.362 1.00 0.00 74 ARG A CA 15
ATOM 24265 C C . ARG A 1 74 ? 2.076 12.126 2.720 1.00 0.00 74 ARG A C 15
ATOM 24266 O O . ARG A 1 74 ? 0.998 12.716 2.666 1.00 0.00 74 ARG A O 15
ATOM 24287 N N . PHE A 1 75 ? 2.175 10.853 3.082 1.00 0.00 75 PHE A N 15
ATOM 24288 C CA . PHE A 1 75 ? 1.012 10.087 3.499 1.00 0.00 75 PHE A CA 15
ATOM 24289 C C . PHE A 1 75 ? 0.593 10.446 4.926 1.00 0.00 75 PHE A C 15
ATOM 24290 O O . PHE A 1 75 ? -0.460 10.019 5.393 1.00 0.00 75 PHE A O 15
ATOM 24307 N N . ASP A 1 76 ? 1.425 11.231 5.605 1.00 0.00 76 ASP A N 15
ATOM 24308 C CA . ASP A 1 76 ? 1.192 11.593 7.004 1.00 0.00 76 ASP A CA 15
ATOM 24309 C C . ASP A 1 76 ? -0.113 12.362 7.182 1.00 0.00 76 ASP A C 15
ATOM 24310 O O . ASP A 1 76 ? -0.855 12.130 8.135 1.00 0.00 76 ASP A O 15
ATOM 24319 N N . GLY A 1 77 ? -0.394 13.271 6.259 1.00 0.00 77 GLY A N 15
ATOM 24320 C CA . GLY A 1 77 ? -1.626 14.040 6.324 1.00 0.00 77 GLY A CA 15
ATOM 24321 C C . GLY A 1 77 ? -2.804 13.282 5.746 1.00 0.00 77 GLY A C 15
ATOM 24322 O O . GLY A 1 77 ? -3.843 13.865 5.442 1.00 0.00 77 GLY A O 15
ATOM 24326 N N . LYS A 1 78 ? -2.636 11.976 5.596 1.00 0.00 78 LYS A N 15
ATOM 24327 C CA . LYS A 1 78 ? -3.660 11.117 5.023 1.00 0.00 78 LYS A CA 15
ATOM 24328 C C . LYS A 1 78 ? -3.981 9.979 5.991 1.00 0.00 78 LYS A C 15
ATOM 24329 O O . LYS A 1 78 ? -3.491 9.966 7.121 1.00 0.00 78 LYS A O 15
ATOM 24348 N N . VAL A 1 79 ? -4.805 9.034 5.559 1.00 0.00 79 VAL A N 15
ATOM 24349 C CA . VAL A 1 79 ? -5.167 7.899 6.401 1.00 0.00 79 VAL A CA 15
ATOM 24350 C C . VAL A 1 79 ? -4.195 6.741 6.184 1.00 0.00 79 VAL A C 15
ATOM 24351 O O . VAL A 1 79 ? -3.958 6.320 5.051 1.00 0.00 79 VAL A O 15
ATOM 24364 N N . VAL A 1 80 ? -3.634 6.236 7.272 1.00 0.00 80 VAL A N 15
ATOM 24365 C CA . VAL A 1 80 ? -2.560 5.257 7.198 1.00 0.00 80 VAL A CA 15
ATOM 24366 C C . VAL A 1 80 ? -2.942 3.942 7.881 1.00 0.00 80 VAL A C 15
ATOM 24367 O O . VAL A 1 80 ? -3.518 3.938 8.968 1.00 0.00 80 VAL A O 15
ATOM 24380 N N . LEU A 1 81 ? -2.632 2.833 7.217 1.00 0.00 81 LEU A N 15
ATOM 24381 C CA . LEU A 1 81 ? -2.799 1.505 7.787 1.00 0.00 81 LEU A CA 15
ATOM 24382 C C . LEU A 1 81 ? -1.532 0.690 7.525 1.00 0.00 81 LEU A C 15
ATOM 24383 O O . LEU A 1 81 ? -1.169 0.444 6.372 1.00 0.00 81 LEU A O 15
ATOM 24399 N N . GLU A 1 82 ? -0.848 0.291 8.591 1.00 0.00 82 GLU A N 15
ATOM 24400 C CA . GLU A 1 82 ? 0.411 -0.432 8.458 1.00 0.00 82 GLU A CA 15
ATOM 24401 C C . GLU A 1 82 ? 0.264 -1.904 8.821 1.00 0.00 82 GLU A C 15
ATOM 24402 O O . GLU A 1 82 ? -0.413 -2.257 9.791 1.00 0.00 82 GLU A O 15
ATOM 24414 N N . VAL A 1 83 ? 0.907 -2.749 8.028 1.00 0.00 83 VAL A N 15
ATOM 24415 C CA . VAL A 1 83 ? 0.964 -4.185 8.270 1.00 0.00 83 VAL A CA 15
ATOM 24416 C C . VAL A 1 83 ? 2.351 -4.709 7.903 1.00 0.00 83 VAL A C 15
ATOM 24417 O O . VAL A 1 83 ? 3.132 -4.002 7.260 1.00 0.00 83 VAL A O 15
ATOM 24430 N N . PRO A 1 84 ? 2.701 -5.933 8.326 1.00 0.00 84 PRO A N 15
ATOM 24431 C CA . PRO A 1 84 ? 3.941 -6.574 7.890 1.00 0.00 84 PRO A CA 15
ATOM 24432 C C . PRO A 1 84 ? 3.916 -6.851 6.388 1.00 0.00 84 PRO A C 15
ATOM 24433 O O . PRO A 1 84 ? 2.856 -7.107 5.818 1.00 0.00 84 PRO A O 15
ATOM 24444 N N . VAL A 1 85 ? 5.078 -6.796 5.755 1.00 0.00 85 VAL A N 15
ATOM 24445 C CA . VAL A 1 85 ? 5.176 -6.953 4.303 1.00 0.00 85 VAL A CA 15
ATOM 24446 C C . VAL A 1 85 ? 4.650 -8.321 3.842 1.00 0.00 85 VAL A C 15
ATOM 24447 O O . VAL A 1 85 ? 4.076 -8.446 2.765 1.00 0.00 85 VAL A O 15
ATOM 24460 N N . SER A 1 86 ? 4.830 -9.332 4.676 1.00 0.00 86 SER A N 15
ATOM 24461 C CA . SER A 1 86 ? 4.405 -10.689 4.354 1.00 0.00 86 SER A CA 15
ATOM 24462 C C . SER A 1 86 ? 2.881 -10.857 4.451 1.00 0.00 86 SER A C 15
ATOM 24463 O O . SER A 1 86 ? 2.318 -11.799 3.892 1.00 0.00 86 SER A O 15
ATOM 24471 N N . ALA A 1 87 ? 2.222 -9.940 5.153 1.00 0.00 87 ALA A N 15
ATOM 24472 C CA . ALA A 1 87 ? 0.787 -10.058 5.433 1.00 0.00 87 ALA A CA 15
ATOM 24473 C C . ALA A 1 87 ? -0.089 -10.043 4.166 1.00 0.00 87 ALA A C 15
ATOM 24474 O O . ALA A 1 87 ? -0.859 -10.980 3.946 1.00 0.00 87 ALA A O 15
ATOM 24481 N N . PRO A 1 88 ? 0.010 -8.999 3.303 1.00 0.00 88 PRO A N 15
ATOM 24482 C CA . PRO A 1 88 ? -0.874 -8.848 2.132 1.00 0.00 88 PRO A CA 15
ATOM 24483 C C . PRO A 1 88 ? -0.728 -9.970 1.108 1.00 0.00 88 PRO A C 15
ATOM 24484 O O . PRO A 1 88 ? -1.503 -10.056 0.158 1.00 0.00 88 PRO A O 15
ATOM 24495 N N . ILE A 1 89 ? 0.274 -10.817 1.292 1.00 0.00 89 ILE A N 15
ATOM 24496 C CA . ILE A 1 89 ? 0.455 -11.967 0.423 1.00 0.00 89 ILE A CA 15
ATOM 24497 C C . ILE A 1 89 ? -0.723 -12.925 0.578 1.00 0.00 89 ILE A C 15
ATOM 24498 O O . ILE A 1 89 ? -1.241 -13.459 -0.403 1.00 0.00 89 ILE A O 15
ATOM 24514 N N . LYS A 1 90 ? -1.145 -13.134 1.816 1.00 0.00 90 LYS A N 15
ATOM 24515 C CA . LYS A 1 90 ? -2.315 -13.958 2.097 1.00 0.00 90 LYS A CA 15
ATOM 24516 C C . LYS A 1 90 ? -3.562 -13.102 2.334 1.00 0.00 90 LYS A C 15
ATOM 24517 O O . LYS A 1 90 ? -4.600 -13.309 1.703 1.00 0.00 90 LYS A O 15
ATOM 24536 N N . ASP A 1 91 ? -3.446 -12.117 3.215 1.00 0.00 91 ASP A N 15
ATOM 24537 C CA . ASP A 1 91 ? -4.593 -11.308 3.636 1.00 0.00 91 ASP A CA 15
ATOM 24538 C C . ASP A 1 91 ? -4.799 -10.113 2.710 1.00 0.00 91 ASP A C 15
ATOM 24539 O O . ASP A 1 91 ? -5.179 -9.041 3.166 1.00 0.00 91 ASP A O 15
ATOM 24548 N N . ALA A 1 92 ? -4.599 -10.314 1.414 1.00 0.00 92 ALA A N 15
ATOM 24549 C CA . ALA A 1 92 ? -4.593 -9.211 0.447 1.00 0.00 92 ALA A CA 15
ATOM 24550 C C . ALA A 1 92 ? -5.851 -8.343 0.533 1.00 0.00 92 ALA A C 15
ATOM 24551 O O . ALA A 1 92 ? -5.759 -7.123 0.669 1.00 0.00 92 ALA A O 15
ATOM 24558 N N . GLU A 1 93 ? -7.018 -8.967 0.472 1.00 0.00 93 GLU A N 15
ATOM 24559 C CA . GLU A 1 93 ? -8.275 -8.224 0.498 1.00 0.00 93 GLU A CA 15
ATOM 24560 C C . GLU A 1 93 ? -8.601 -7.779 1.917 1.00 0.00 93 GLU A C 15
ATOM 24561 O O . GLU A 1 93 ? -9.336 -6.811 2.127 1.00 0.00 93 GLU A O 15
ATOM 24573 N N . LYS A 1 94 ? -8.042 -8.485 2.886 1.00 0.00 94 LYS A N 15
ATOM 24574 C CA . LYS A 1 94 ? -8.264 -8.173 4.288 1.00 0.00 94 LYS A CA 15
ATOM 24575 C C . LYS A 1 94 ? -7.505 -6.906 4.660 1.00 0.00 94 LYS A C 15
ATOM 24576 O O . LYS A 1 94 ? -8.006 -6.058 5.394 1.00 0.00 94 LYS A O 15
ATOM 24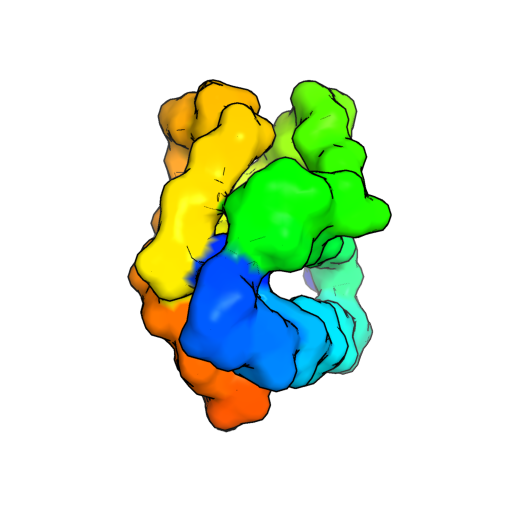595 N N . VAL A 1 95 ? -6.301 -6.787 4.121 1.00 0.00 95 VAL A N 15
ATOM 24596 C CA . VAL A 1 95 ? -5.482 -5.594 4.294 1.00 0.00 95 VAL A CA 15
ATOM 24597 C C . VAL A 1 95 ? -6.203 -4.370 3.732 1.00 0.00 95 VAL A C 15
ATOM 24598 O O . VAL A 1 95 ? -6.161 -3.284 4.311 1.00 0.00 95 VAL A O 15
ATOM 24611 N N . ILE A 1 96 ? -6.878 -4.564 2.604 1.00 0.00 96 ILE A N 15
ATOM 24612 C CA . ILE A 1 96 ? -7.693 -3.516 2.003 1.00 0.00 96 ILE A CA 15
ATOM 24613 C C . ILE A 1 96 ? -8.809 -3.102 2.955 1.00 0.00 96 ILE A C 15
ATOM 24614 O O . ILE A 1 96 ? -9.008 -1.916 3.219 1.00 0.00 96 ILE A O 15
ATOM 24630 N N . ASN A 1 97 ? -9.524 -4.092 3.483 1.00 0.00 97 ASN A N 15
ATOM 24631 C CA . ASN A 1 97 ? -10.616 -3.837 4.418 1.00 0.00 97 ASN A CA 15
ATOM 24632 C C . ASN A 1 97 ? -10.108 -3.139 5.673 1.00 0.00 97 ASN A C 15
ATOM 24633 O O . ASN A 1 97 ? -10.789 -2.280 6.230 1.00 0.00 97 ASN A O 15
ATOM 24644 N N . ALA A 1 98 ? -8.907 -3.508 6.104 1.00 0.00 98 ALA A N 15
ATOM 24645 C CA . ALA A 1 98 ? -8.287 -2.897 7.274 1.00 0.00 98 ALA A CA 15
ATOM 24646 C C . ALA A 1 98 ? -8.089 -1.400 7.065 1.00 0.00 98 ALA A C 15
ATOM 24647 O O . ALA A 1 98 ? -8.333 -0.603 7.968 1.00 0.00 98 ALA A O 15
ATOM 24654 N N . ALA A 1 99 ? -7.661 -1.026 5.863 1.00 0.00 99 ALA A N 15
ATOM 24655 C CA . ALA A 1 99 ? -7.456 0.377 5.523 1.00 0.00 99 ALA A CA 15
ATOM 24656 C C . ALA A 1 99 ? -8.777 1.143 5.561 1.00 0.00 99 ALA A C 15
ATOM 24657 O O . ALA A 1 99 ? -8.868 2.215 6.157 1.00 0.00 99 ALA A O 15
ATOM 24664 N N . LEU A 1 100 ? -9.803 0.577 4.934 1.00 0.00 100 LEU A N 15
ATOM 24665 C CA . LEU A 1 100 ? -11.136 1.171 4.943 1.00 0.00 100 LEU A CA 15
ATOM 24666 C C . LEU A 1 100 ? -11.697 1.231 6.363 1.00 0.00 100 LEU A C 15
ATOM 24667 O O . LEU A 1 100 ? -12.503 2.103 6.692 1.00 0.00 100 LEU A O 15
ATOM 24683 N N . ALA A 1 101 ? -11.262 0.300 7.201 1.00 0.00 101 ALA A N 15
ATOM 24684 C CA . ALA A 1 101 ? -11.697 0.236 8.591 1.00 0.00 101 ALA A CA 15
ATOM 24685 C C . ALA A 1 101 ? -11.204 1.436 9.396 1.00 0.00 101 ALA A C 15
ATOM 24686 O O . ALA A 1 101 ? -11.717 1.716 10.478 1.00 0.00 101 ALA A O 15
ATOM 24693 N N . LEU A 1 102 ? -10.209 2.138 8.868 1.00 0.00 102 LEU A N 15
ATOM 24694 C CA . LEU A 1 102 ? -9.650 3.307 9.541 1.00 0.00 102 LEU A CA 15
ATOM 24695 C C . LEU A 1 102 ? -10.466 4.566 9.252 1.00 0.00 102 LEU A C 15
ATOM 24696 O O . LEU A 1 102 ? -10.237 5.610 9.862 1.00 0.00 102 LEU A O 15
ATOM 24712 N N . ILE A 1 103 ? -11.410 4.472 8.322 1.00 0.00 103 ILE A N 15
ATOM 24713 C CA . ILE A 1 103 ? -12.262 5.613 7.999 1.00 0.00 103 ILE A CA 15
ATOM 24714 C C . ILE A 1 103 ? -13.743 5.283 8.179 1.00 0.00 103 ILE A C 15
ATOM 24715 O O . ILE A 1 103 ? -14.533 6.147 8.561 1.00 0.00 103 ILE A O 15
ATOM 24731 N N . ASP A 1 104 ? -14.115 4.033 7.914 1.00 0.00 104 ASP A N 15
ATOM 24732 C CA . ASP A 1 104 ? -15.511 3.607 8.022 1.00 0.00 104 ASP A CA 15
ATOM 24733 C C . ASP A 1 104 ? -15.623 2.214 8.615 1.00 0.00 104 ASP A C 15
ATOM 24734 O O . ASP A 1 104 ? -16.407 1.991 9.532 1.00 0.00 104 ASP A O 15
ATOM 24743 N N . GLU A 1 105 ? -14.836 1.290 8.051 1.00 0.00 105 GLU A N 15
ATOM 24744 C CA . GLU A 1 105 ? -14.890 -0.148 8.362 1.00 0.00 105 GLU A CA 15
ATOM 24745 C C . GLU A 1 105 ? -16.090 -0.794 7.666 1.00 0.00 105 GLU A C 15
ATOM 24746 O O . GLU A 1 105 ? -16.300 -2.006 7.742 1.00 0.00 105 GLU A O 15
ATOM 24758 N N . LYS A 1 106 ? -16.853 0.030 6.965 1.00 0.00 106 LYS A N 15
ATOM 24759 C CA . LYS A 1 106 ? -17.957 -0.431 6.146 1.00 0.00 106 LYS A CA 15
ATOM 24760 C C . LYS A 1 106 ? -18.108 0.489 4.943 1.00 0.00 106 LYS A C 15
ATOM 24761 O O . LYS A 1 106 ? -18.454 1.672 5.141 1.00 0.00 106 LYS A O 15
ATOM 24781 N N . MET A 1 1 ? -16.841 -0.817 -5.069 1.00 0.00 1 MET A N 16
ATOM 24782 C CA . MET A 1 1 ? -16.540 -0.244 -6.402 1.00 0.00 1 MET A CA 16
ATOM 24783 C C . MET A 1 1 ? -15.120 0.298 -6.430 1.00 0.00 1 MET A C 16
ATOM 24784 O O . MET A 1 1 ? -14.430 0.275 -5.413 1.00 0.00 1 MET A O 16
ATOM 24800 N N . LYS A 1 2 ? -14.697 0.796 -7.588 1.00 0.00 2 LYS A N 16
ATOM 24801 C CA . LYS A 1 2 ? -13.313 1.212 -7.788 1.00 0.00 2 LYS A CA 16
ATOM 24802 C C . LYS A 1 2 ? -12.932 2.373 -6.879 1.00 0.00 2 LYS A C 16
ATOM 24803 O O . LYS A 1 2 ? -13.383 3.502 -7.074 1.00 0.00 2 LYS A O 16
ATOM 24822 N N . ARG A 1 3 ? -12.108 2.092 -5.885 1.00 0.00 3 ARG A N 16
ATOM 24823 C CA . ARG A 1 3 ? -11.599 3.127 -5.008 1.00 0.00 3 ARG A CA 16
ATOM 24824 C C . ARG A 1 3 ? -10.153 3.450 -5.369 1.00 0.00 3 ARG A C 16
ATOM 24825 O O . ARG A 1 3 ? -9.518 2.713 -6.130 1.00 0.00 3 ARG A O 16
ATOM 24846 N N . LYS A 1 4 ? -9.639 4.548 -4.835 1.00 0.00 4 LYS A N 16
ATOM 24847 C CA . LYS A 1 4 ? -8.260 4.945 -5.081 1.00 0.00 4 LYS A CA 16
ATOM 24848 C C . LYS A 1 4 ? -7.388 4.536 -3.897 1.00 0.00 4 LYS A C 16
ATOM 24849 O O . LYS A 1 4 ? -7.523 5.085 -2.803 1.00 0.00 4 LYS A O 16
ATOM 24868 N N . ILE A 1 5 ? -6.508 3.566 -4.104 1.00 0.00 5 ILE A N 16
ATOM 24869 C CA . ILE A 1 5 ? -5.652 3.084 -3.028 1.00 0.00 5 ILE A CA 16
ATOM 24870 C C . ILE A 1 5 ? -4.175 3.251 -3.378 1.00 0.00 5 ILE A C 16
ATOM 24871 O O . ILE A 1 5 ? -3.730 2.833 -4.446 1.00 0.00 5 ILE A O 16
ATOM 24887 N N . ILE A 1 6 ? -3.422 3.873 -2.481 1.00 0.00 6 ILE A N 16
ATOM 24888 C CA . ILE A 1 6 ? -1.974 3.929 -2.616 1.00 0.00 6 ILE A CA 16
ATOM 24889 C C . ILE A 1 6 ? -1.332 3.099 -1.511 1.00 0.00 6 ILE A C 16
ATOM 24890 O O . ILE A 1 6 ? -1.717 3.195 -0.346 1.00 0.00 6 ILE A O 16
ATOM 24906 N N . ALA A 1 7 ? -0.377 2.264 -1.878 1.00 0.00 7 ALA A N 16
ATOM 24907 C CA . ALA A 1 7 ? 0.225 1.342 -0.932 1.00 0.00 7 ALA A CA 16
ATOM 24908 C C . ALA A 1 7 ? 1.732 1.272 -1.109 1.00 0.00 7 ALA A C 16
ATOM 24909 O O . ALA A 1 7 ? 2.244 1.412 -2.216 1.00 0.00 7 ALA A O 16
ATOM 24916 N N . VAL A 1 8 ? 2.439 1.065 -0.014 1.00 0.00 8 VAL A N 16
ATOM 24917 C CA . VAL A 1 8 ? 3.883 0.928 -0.056 1.00 0.00 8 VAL A CA 16
ATOM 24918 C C . VAL A 1 8 ? 4.307 -0.410 0.527 1.00 0.00 8 VAL A C 16
ATOM 24919 O O . VAL A 1 8 ? 3.944 -0.753 1.654 1.00 0.00 8 VAL A O 16
ATOM 24932 N N . THR A 1 9 ? 5.051 -1.167 -0.257 1.00 0.00 9 THR A N 16
ATOM 24933 C CA . THR A 1 9 ? 5.589 -2.438 0.184 1.00 0.00 9 THR A CA 16
ATOM 24934 C C . THR A 1 9 ? 7.098 -2.332 0.364 1.00 0.00 9 THR A C 16
ATOM 24935 O O . THR A 1 9 ? 7.802 -1.872 -0.540 1.00 0.00 9 THR A O 16
ATOM 24946 N N . ALA A 1 10 ? 7.587 -2.740 1.527 1.00 0.00 10 ALA A N 16
ATOM 24947 C CA . ALA A 1 10 ? 9.004 -2.626 1.839 1.00 0.00 10 ALA A CA 16
ATOM 24948 C C . ALA A 1 10 ? 9.442 -3.714 2.807 1.00 0.00 10 ALA A C 16
ATOM 24949 O O . ALA A 1 10 ? 8.653 -4.167 3.633 1.00 0.00 10 ALA A O 16
ATOM 24956 N N . CYS A 1 11 ? 10.695 -4.127 2.704 1.00 0.00 11 CYS A N 16
ATOM 24957 C CA . CYS A 1 11 ? 11.258 -5.104 3.619 1.00 0.00 11 CYS A CA 16
ATOM 24958 C C . CYS A 1 11 ? 12.778 -4.995 3.624 1.00 0.00 11 CYS A C 16
ATOM 24959 O O . CYS A 1 11 ? 13.387 -4.705 2.593 1.00 0.00 11 CYS A O 16
ATOM 24967 N N . ALA A 1 12 ? 13.384 -5.209 4.785 1.00 0.00 12 ALA A N 16
ATOM 24968 C CA . ALA A 1 12 ? 14.826 -5.087 4.924 1.00 0.00 12 ALA A CA 16
ATOM 24969 C C . ALA A 1 12 ? 15.495 -6.456 4.954 1.00 0.00 12 ALA A C 16
ATOM 24970 O O . ALA A 1 12 ? 16.520 -6.670 4.306 1.00 0.00 12 ALA A O 16
ATOM 24977 N N . THR A 1 13 ? 14.920 -7.381 5.710 1.00 0.00 13 THR A N 16
ATOM 24978 C CA . THR A 1 13 ? 15.498 -8.710 5.832 1.00 0.00 13 THR A CA 16
ATOM 24979 C C . THR A 1 13 ? 14.918 -9.663 4.783 1.00 0.00 13 THR A C 16
ATOM 24980 O O . THR A 1 13 ? 15.646 -10.175 3.933 1.00 0.00 13 THR A O 16
ATOM 24991 N N . GLY A 1 14 ? 13.611 -9.891 4.839 1.00 0.00 14 GLY A N 16
ATOM 24992 C CA . GLY A 1 14 ? 12.962 -10.749 3.862 1.00 0.00 14 GLY A CA 16
ATOM 24993 C C . GLY A 1 14 ? 12.663 -10.011 2.571 1.00 0.00 14 GLY A C 16
ATOM 24994 O O . GLY A 1 14 ? 11.501 -9.787 2.234 1.00 0.00 14 GLY A O 16
ATOM 24998 N N . VAL A 1 15 ? 13.720 -9.653 1.847 1.00 0.00 15 VAL A N 16
ATOM 24999 C CA . VAL A 1 15 ? 13.622 -8.824 0.644 1.00 0.00 15 VAL A CA 16
ATOM 25000 C C . VAL A 1 15 ? 12.571 -9.344 -0.344 1.00 0.00 15 VAL A C 16
ATOM 25001 O O . VAL A 1 15 ? 11.853 -8.556 -0.965 1.00 0.00 15 VAL A O 16
ATOM 25014 N N . ALA A 1 16 ? 12.461 -10.663 -0.462 1.00 0.00 16 ALA A N 16
ATOM 25015 C CA . ALA A 1 16 ? 11.531 -11.279 -1.409 1.00 0.00 16 ALA A CA 16
ATOM 25016 C C . ALA A 1 16 ? 10.076 -10.913 -1.104 1.00 0.00 16 ALA A C 16
ATOM 25017 O O . ALA A 1 16 ? 9.224 -10.919 -1.992 1.00 0.00 16 ALA A O 16
ATOM 25024 N N . HIS A 1 17 ? 9.803 -10.575 0.152 1.00 0.00 17 HIS A N 16
ATOM 25025 C CA . HIS A 1 17 ? 8.446 -10.243 0.583 1.00 0.00 17 HIS A CA 16
ATOM 25026 C C . HIS A 1 17 ? 7.984 -8.951 -0.074 1.00 0.00 17 HIS A C 16
ATOM 25027 O O . HIS A 1 17 ? 6.811 -8.806 -0.414 1.00 0.00 17 HIS A O 16
ATOM 25042 N N . THR A 1 18 ? 8.924 -8.033 -0.270 1.00 0.00 18 THR A N 16
ATOM 25043 C CA . THR A 1 18 ? 8.640 -6.740 -0.876 1.00 0.00 18 THR A CA 16
ATOM 25044 C C . THR A 1 18 ? 8.016 -6.903 -2.259 1.00 0.00 18 THR A C 16
ATOM 25045 O O . THR A 1 18 ? 6.987 -6.304 -2.570 1.00 0.00 18 THR A O 16
ATOM 25056 N N . TYR A 1 19 ? 8.631 -7.751 -3.070 1.00 0.00 19 TYR A N 16
ATOM 25057 C CA . TYR A 1 19 ? 8.246 -7.886 -4.466 1.00 0.00 19 TYR A CA 16
ATOM 25058 C C . TYR A 1 19 ? 7.023 -8.781 -4.611 1.00 0.00 19 TYR A C 16
ATOM 25059 O O . TYR A 1 19 ? 6.314 -8.724 -5.617 1.00 0.00 19 TYR A O 16
ATOM 25077 N N . MET A 1 20 ? 6.778 -9.607 -3.605 1.00 0.00 20 MET A N 16
ATOM 25078 C CA . MET A 1 20 ? 5.609 -10.471 -3.611 1.00 0.00 20 MET A CA 16
ATOM 25079 C C . MET A 1 20 ? 4.368 -9.702 -3.172 1.00 0.00 20 MET A C 16
ATOM 25080 O O . MET A 1 20 ? 3.329 -9.754 -3.833 1.00 0.00 20 MET A O 16
ATOM 25094 N N . ALA A 1 21 ? 4.490 -8.981 -2.060 1.00 0.00 21 ALA A N 16
ATOM 25095 C CA . ALA A 1 21 ? 3.361 -8.260 -1.478 1.00 0.00 21 ALA A CA 16
ATOM 25096 C C . ALA A 1 21 ? 2.806 -7.218 -2.440 1.00 0.00 21 ALA A C 16
ATOM 25097 O O . ALA A 1 21 ? 1.596 -7.009 -2.505 1.00 0.00 21 ALA A O 16
ATOM 25104 N N . ALA A 1 22 ? 3.697 -6.579 -3.192 1.00 0.00 22 ALA A N 16
ATOM 25105 C CA . ALA A 1 22 ? 3.301 -5.555 -4.154 1.00 0.00 22 ALA A CA 16
ATOM 25106 C C . ALA A 1 22 ? 2.294 -6.101 -5.163 1.00 0.00 22 ALA A C 16
ATOM 25107 O O . ALA A 1 22 ? 1.277 -5.466 -5.447 1.00 0.00 22 ALA A O 16
ATOM 25114 N N . GLN A 1 23 ? 2.579 -7.281 -5.698 1.00 0.00 23 GLN A N 16
ATOM 25115 C CA . GLN A 1 23 ? 1.716 -7.888 -6.704 1.00 0.00 23 GLN A CA 16
ATOM 25116 C C . GLN A 1 23 ? 0.512 -8.567 -6.065 1.00 0.00 23 GLN A C 16
ATOM 25117 O O . GLN A 1 23 ? -0.572 -8.601 -6.650 1.00 0.00 23 GLN A O 16
ATOM 25131 N N . ALA A 1 24 ? 0.704 -9.102 -4.866 1.00 0.00 24 ALA A N 16
ATOM 25132 C CA . ALA A 1 24 ? -0.385 -9.736 -4.135 1.00 0.00 24 ALA A CA 16
ATOM 25133 C C . ALA A 1 24 ? -1.466 -8.715 -3.813 1.00 0.00 24 ALA A C 16
ATOM 25134 O O . ALA A 1 24 ? -2.659 -8.982 -3.974 1.00 0.00 24 ALA A O 16
ATOM 25141 N N . LEU A 1 25 ? -1.035 -7.536 -3.373 1.00 0.00 25 LEU A N 16
ATOM 25142 C CA . LEU A 1 25 ? -1.953 -6.430 -3.118 1.00 0.00 25 LEU A CA 16
ATOM 25143 C C . LEU A 1 25 ? -2.697 -6.039 -4.391 1.00 0.00 25 LEU A C 16
ATOM 25144 O O . LEU A 1 25 ? -3.888 -5.731 -4.352 1.00 0.00 25 LEU A O 16
ATOM 25160 N N . LYS A 1 26 ? -1.992 -6.061 -5.519 1.00 0.00 26 LYS A N 16
ATOM 25161 C CA . LYS A 1 26 ? -2.609 -5.754 -6.804 1.00 0.00 26 LYS A CA 16
ATOM 25162 C C . LYS A 1 26 ? -3.707 -6.755 -7.133 1.00 0.00 26 LYS A C 16
ATOM 25163 O O . LYS A 1 26 ? -4.823 -6.368 -7.490 1.00 0.00 26 LYS A O 16
ATOM 25182 N N . LYS A 1 27 ? -3.387 -8.037 -7.004 1.00 0.00 27 LYS A N 16
ATOM 25183 C CA . LYS A 1 27 ? -4.335 -9.098 -7.318 1.00 0.00 27 LYS A CA 16
ATOM 25184 C C . LYS A 1 27 ? -5.582 -8.977 -6.450 1.00 0.00 27 LYS A C 16
ATOM 25185 O O . LYS A 1 27 ? -6.704 -9.104 -6.940 1.00 0.00 27 LYS A O 16
ATOM 25204 N N . GLY A 1 28 ? -5.374 -8.708 -5.165 1.00 0.00 28 GLY A N 16
ATOM 25205 C CA . GLY A 1 28 ? -6.487 -8.529 -4.252 1.00 0.00 28 GLY A CA 16
ATOM 25206 C C . GLY A 1 28 ? -7.310 -7.301 -4.585 1.00 0.00 28 GLY A C 16
ATOM 25207 O O . GLY A 1 28 ? -8.542 -7.339 -4.554 1.00 0.00 28 GLY A O 16
ATOM 25211 N N . ALA A 1 29 ? -6.632 -6.212 -4.923 1.00 0.00 29 ALA A N 16
ATOM 25212 C CA . ALA A 1 29 ? -7.305 -4.966 -5.264 1.00 0.00 29 ALA A CA 16
ATOM 25213 C C . ALA A 1 29 ? -8.140 -5.129 -6.524 1.00 0.00 29 ALA A C 16
ATOM 25214 O O . ALA A 1 29 ? -9.270 -4.652 -6.598 1.00 0.00 29 ALA A O 16
ATOM 25221 N N . LYS A 1 30 ? -7.578 -5.803 -7.514 1.00 0.00 30 LYS A N 16
ATOM 25222 C CA . LYS A 1 30 ? -8.285 -6.056 -8.764 1.00 0.00 30 LYS A CA 16
ATOM 25223 C C . LYS A 1 30 ? -9.422 -7.053 -8.559 1.00 0.00 30 LYS A C 16
ATOM 25224 O O . LYS A 1 30 ? -10.437 -6.997 -9.251 1.00 0.00 30 LYS A O 16
ATOM 25243 N N . LYS A 1 31 ? -9.251 -7.952 -7.596 1.00 0.00 31 LYS A N 16
ATOM 25244 C CA . LYS A 1 31 ? -10.296 -8.906 -7.247 1.00 0.00 31 LYS A CA 16
ATOM 25245 C C . LYS A 1 31 ? -11.515 -8.175 -6.697 1.00 0.00 31 LYS A C 16
ATOM 25246 O O . LYS A 1 31 ? -12.653 -8.490 -7.042 1.00 0.00 31 LYS A O 16
ATOM 25265 N N . MET A 1 32 ? -11.263 -7.199 -5.835 1.00 0.00 32 MET A N 16
ATOM 25266 C CA . MET A 1 32 ? -12.329 -6.379 -5.276 1.00 0.00 32 MET A CA 16
ATOM 25267 C C . MET A 1 32 ? -12.858 -5.424 -6.344 1.00 0.00 32 MET A C 16
ATOM 25268 O O . MET A 1 32 ? -14.053 -5.129 -6.401 1.00 0.00 32 MET A O 16
ATOM 25282 N N . GLY A 1 33 ? -11.952 -4.964 -7.201 1.00 0.00 33 GLY A N 16
ATOM 25283 C CA . GLY A 1 33 ? -12.322 -4.055 -8.270 1.00 0.00 33 GLY A CA 16
ATOM 25284 C C . GLY A 1 33 ? -11.910 -2.628 -7.973 1.00 0.00 33 GLY A C 16
ATOM 25285 O O . GLY A 1 33 ? -12.738 -1.725 -7.985 1.00 0.00 33 GLY A O 16
ATOM 25289 N N . ASN A 1 34 ? -10.624 -2.426 -7.701 1.00 0.00 34 ASN A N 16
ATOM 25290 C CA . ASN A 1 34 ? -10.119 -1.108 -7.319 1.00 0.00 34 ASN A CA 16
ATOM 25291 C C . ASN A 1 34 ? -8.857 -0.748 -8.095 1.00 0.00 34 ASN A C 16
ATOM 25292 O O . ASN A 1 34 ? -8.276 -1.586 -8.796 1.00 0.00 34 ASN A O 16
ATOM 25303 N N . LEU A 1 35 ? -8.440 0.504 -7.962 1.00 0.00 35 LEU A N 16
ATOM 25304 C CA . LEU A 1 35 ? -7.194 0.976 -8.553 1.00 0.00 35 LEU A CA 16
ATOM 25305 C C . LEU A 1 35 ? -6.163 1.163 -7.453 1.00 0.00 35 LEU A C 16
ATOM 25306 O O . LEU A 1 35 ? -6.406 1.889 -6.486 1.00 0.00 35 LEU A O 16
ATOM 25322 N N . ILE A 1 36 ? -5.019 0.518 -7.593 1.00 0.00 36 ILE A N 16
ATOM 25323 C CA . ILE A 1 36 ? -4.018 0.547 -6.548 1.00 0.00 36 ILE A CA 16
ATOM 25324 C C . ILE A 1 36 ? -2.651 0.949 -7.097 1.00 0.00 36 ILE A C 16
ATOM 25325 O O . ILE A 1 36 ? -2.236 0.508 -8.173 1.00 0.00 36 ILE A O 16
ATOM 25341 N N . LYS A 1 37 ? -1.980 1.815 -6.361 1.00 0.00 37 LYS A N 16
ATOM 25342 C CA . LYS A 1 37 ? -0.631 2.239 -6.691 1.00 0.00 37 LYS A CA 16
ATOM 25343 C C . LYS A 1 37 ? 0.328 1.798 -5.604 1.00 0.00 37 LYS A C 16
ATOM 25344 O O . LYS A 1 37 ? 0.328 2.352 -4.507 1.00 0.00 37 LYS A O 16
ATOM 25363 N N . VAL A 1 38 ? 1.121 0.782 -5.899 1.00 0.00 38 VAL A N 16
ATOM 25364 C CA . VAL A 1 38 ? 2.078 0.276 -4.939 1.00 0.00 38 VAL A CA 16
ATOM 25365 C C . VAL A 1 38 ? 3.486 0.761 -5.249 1.00 0.00 38 VAL A C 16
ATOM 25366 O O . VAL A 1 38 ? 3.869 0.911 -6.410 1.00 0.00 38 VAL A O 16
ATOM 25379 N N . GLU A 1 39 ? 4.232 1.031 -4.197 1.00 0.00 39 GLU A N 16
ATOM 25380 C CA . GLU A 1 39 ? 5.632 1.397 -4.310 1.00 0.00 39 GLU A CA 16
ATOM 25381 C C . GLU A 1 39 ? 6.494 0.282 -3.734 1.00 0.00 39 GLU A C 16
ATOM 25382 O O . GLU A 1 39 ? 6.218 -0.217 -2.640 1.00 0.00 39 GLU A O 16
ATOM 25394 N N . THR A 1 40 ? 7.518 -0.130 -4.468 1.00 0.00 40 THR A N 16
ATOM 25395 C CA . THR A 1 40 ? 8.420 -1.151 -3.974 1.00 0.00 40 THR A CA 16
ATOM 25396 C C . THR A 1 40 ? 9.672 -0.513 -3.391 1.00 0.00 40 THR A C 16
ATOM 25397 O O . THR A 1 40 ? 10.539 -0.016 -4.118 1.00 0.00 40 THR A O 16
ATOM 25408 N N . GLN A 1 41 ? 9.736 -0.487 -2.073 1.00 0.00 41 GLN A N 16
ATOM 25409 C CA . GLN A 1 41 ? 10.900 0.019 -1.379 1.00 0.00 41 GLN A CA 16
ATOM 25410 C C . GLN A 1 41 ? 11.869 -1.129 -1.148 1.00 0.00 41 GLN A C 16
ATOM 25411 O O . GLN A 1 41 ? 11.842 -1.787 -0.102 1.00 0.00 41 GLN A O 16
ATOM 25425 N N . GLY A 1 42 ? 12.692 -1.392 -2.155 1.00 0.00 42 GLY A N 16
ATOM 25426 C CA . GLY A 1 42 ? 13.601 -2.518 -2.107 1.00 0.00 42 GLY A CA 16
ATOM 25427 C C . GLY A 1 42 ? 14.836 -2.215 -1.294 1.00 0.00 42 GLY A C 16
ATOM 25428 O O . GLY A 1 42 ? 15.955 -2.289 -1.804 1.00 0.00 42 GLY A O 16
ATOM 25432 N N . ALA A 1 43 ? 14.619 -1.858 -0.031 1.00 0.00 43 ALA A N 16
ATOM 25433 C CA . ALA A 1 43 ? 15.696 -1.551 0.902 1.00 0.00 43 ALA A CA 16
ATOM 25434 C C . ALA A 1 43 ? 16.494 -0.342 0.428 1.00 0.00 43 ALA A C 16
ATOM 25435 O O . ALA A 1 43 ? 17.500 -0.480 -0.275 1.00 0.00 43 ALA A O 16
ATOM 25442 N N . THR A 1 44 ? 16.000 0.845 0.784 1.00 0.00 44 THR A N 16
ATOM 25443 C CA . THR A 1 44 ? 16.621 2.118 0.409 1.00 0.00 44 THR A CA 16
ATOM 25444 C C . THR A 1 44 ? 16.358 2.476 -1.064 1.00 0.00 44 THR A C 16
ATOM 25445 O O . THR A 1 44 ? 16.156 3.647 -1.400 1.00 0.00 44 THR A O 16
ATOM 25456 N N . GLY A 1 45 ? 16.335 1.467 -1.927 1.00 0.00 45 GLY A N 16
ATOM 25457 C CA . GLY A 1 45 ? 16.171 1.701 -3.345 1.00 0.00 45 GLY A CA 16
ATOM 25458 C C . GLY A 1 45 ? 14.719 1.671 -3.770 1.00 0.00 45 GLY A C 16
ATOM 25459 O O . GLY A 1 45 ? 14.072 0.623 -3.727 1.00 0.00 45 GLY A O 16
ATOM 25463 N N . ILE A 1 46 ? 14.214 2.818 -4.188 1.00 0.00 46 ILE A N 16
ATOM 25464 C CA . ILE A 1 46 ? 12.823 2.948 -4.587 1.00 0.00 46 ILE A CA 16
ATOM 25465 C C . ILE A 1 46 ? 12.683 2.668 -6.079 1.00 0.00 46 ILE A C 16
ATOM 25466 O O . ILE A 1 46 ? 13.425 3.231 -6.886 1.00 0.00 46 ILE A O 16
ATOM 25482 N N . GLU A 1 47 ? 11.744 1.809 -6.456 1.00 0.00 47 GLU A N 16
ATOM 25483 C CA . GLU A 1 47 ? 11.573 1.473 -7.865 1.00 0.00 47 GLU A CA 16
ATOM 25484 C C . GLU A 1 47 ? 10.375 2.196 -8.470 1.00 0.00 47 GLU A C 16
ATOM 25485 O O . GLU A 1 47 ? 10.471 2.764 -9.559 1.00 0.00 47 GLU A O 16
ATOM 25497 N N . ASN A 1 48 ? 9.245 2.168 -7.776 1.00 0.00 48 ASN A N 16
ATOM 25498 C CA . ASN A 1 48 ? 8.040 2.824 -8.272 1.00 0.00 48 ASN A CA 16
ATOM 25499 C C . ASN A 1 48 ? 8.073 4.314 -7.982 1.00 0.00 48 ASN A C 16
ATOM 25500 O O . ASN A 1 48 ? 8.056 5.125 -8.905 1.00 0.00 48 ASN A O 16
ATOM 25511 N N . GLU A 1 49 ? 8.133 4.656 -6.696 1.00 0.00 49 GLU A N 16
ATOM 25512 C CA . GLU A 1 49 ? 8.111 6.046 -6.249 1.00 0.00 49 GLU A CA 16
ATOM 25513 C C . GLU A 1 49 ? 6.761 6.685 -6.552 1.00 0.00 49 GLU A C 16
ATOM 25514 O O . GLU A 1 49 ? 6.478 7.082 -7.684 1.00 0.00 49 GLU A O 16
ATOM 25526 N N . LEU A 1 50 ? 5.916 6.747 -5.539 1.00 0.00 50 LEU A N 16
ATOM 25527 C CA . LEU A 1 50 ? 4.612 7.371 -5.676 1.00 0.00 50 LEU A CA 16
ATOM 25528 C C . LEU A 1 50 ? 4.750 8.875 -5.506 1.00 0.00 50 LEU A C 16
ATOM 25529 O O . LEU A 1 50 ? 5.388 9.346 -4.568 1.00 0.00 50 LEU A O 16
ATOM 2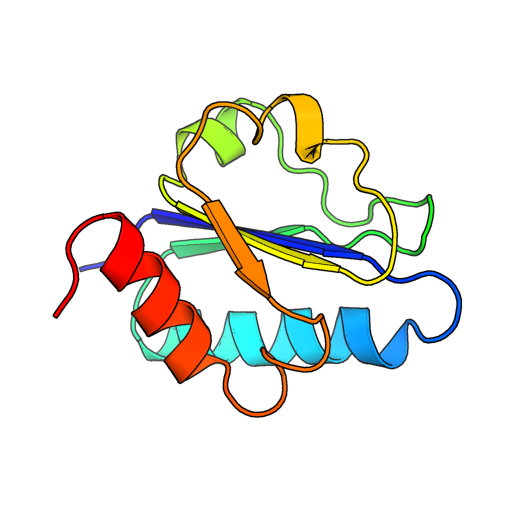5545 N N . THR A 1 51 ? 4.155 9.626 -6.410 1.00 0.00 51 THR A N 16
ATOM 25546 C CA . THR A 1 51 ? 4.331 11.070 -6.437 1.00 0.00 51 THR A CA 16
ATOM 25547 C C . THR A 1 51 ? 3.254 11.765 -5.614 1.00 0.00 51 THR A C 16
ATOM 25548 O O . THR A 1 51 ? 2.192 11.193 -5.377 1.00 0.00 51 THR A O 16
ATOM 25559 N N . GLU A 1 52 ? 3.537 12.989 -5.178 1.00 0.00 52 GLU A N 16
ATOM 25560 C CA . GLU A 1 52 ? 2.570 13.801 -4.435 1.00 0.00 52 GLU A CA 16
ATOM 25561 C C . GLU A 1 52 ? 1.226 13.827 -5.160 1.00 0.00 52 GLU A C 16
ATOM 25562 O O . GLU A 1 52 ? 0.173 13.632 -4.551 1.00 0.00 52 GLU A O 16
ATOM 25574 N N . LYS A 1 53 ? 1.286 14.030 -6.466 1.00 0.00 53 LYS A N 16
ATOM 25575 C CA . LYS A 1 53 ? 0.091 14.108 -7.293 1.00 0.00 53 LYS A CA 16
ATOM 25576 C C . LYS A 1 53 ? -0.660 12.777 -7.298 1.00 0.00 53 LYS A C 16
ATOM 25577 O O . LYS A 1 53 ? -1.879 12.740 -7.143 1.00 0.00 53 LYS A O 16
ATOM 25596 N N . ASP A 1 54 ? 0.083 11.688 -7.458 1.00 0.00 54 ASP A N 16
ATOM 25597 C CA . ASP A 1 54 ? -0.509 10.355 -7.548 1.00 0.00 54 ASP A CA 16
ATOM 25598 C C . ASP A 1 54 ? -1.078 9.929 -6.199 1.00 0.00 54 ASP A C 16
ATOM 25599 O O . ASP A 1 54 ? -2.149 9.325 -6.121 1.00 0.00 54 ASP A O 16
ATOM 25608 N N . VAL A 1 55 ? -0.352 10.266 -5.142 1.00 0.00 55 VAL A N 16
ATOM 25609 C CA . VAL A 1 55 ? -0.782 9.971 -3.779 1.00 0.00 55 VAL A CA 16
ATOM 25610 C C . VAL A 1 55 ? -2.062 10.729 -3.434 1.00 0.00 55 VAL A C 16
ATOM 25611 O O . VAL A 1 55 ? -2.941 10.197 -2.759 1.00 0.00 55 VAL A O 16
ATOM 25624 N N . ASN A 1 56 ? -2.174 11.964 -3.914 1.00 0.00 56 ASN A N 16
ATOM 25625 C CA . ASN A 1 56 ? -3.350 12.784 -3.633 1.00 0.00 56 ASN A CA 16
ATOM 25626 C C . ASN A 1 56 ? -4.584 12.238 -4.334 1.00 0.00 56 ASN A C 16
ATOM 25627 O O . ASN A 1 56 ? -5.712 12.531 -3.933 1.00 0.00 56 ASN A O 16
ATOM 25638 N N . ILE A 1 57 ? -4.372 11.452 -5.382 1.00 0.00 57 ILE A N 16
ATOM 25639 C CA . ILE A 1 57 ? -5.473 10.791 -6.064 1.00 0.00 57 ILE A CA 16
ATOM 25640 C C . ILE A 1 57 ? -6.039 9.687 -5.176 1.00 0.00 57 ILE A C 16
ATOM 25641 O O . ILE A 1 57 ? -7.255 9.570 -5.010 1.00 0.00 57 ILE A O 16
ATOM 25657 N N . GLY A 1 58 ? -5.140 8.900 -4.591 1.00 0.00 58 GLY A N 16
ATOM 25658 C CA . GLY A 1 58 ? -5.538 7.845 -3.680 1.00 0.00 58 GLY A CA 16
ATOM 25659 C C . GLY A 1 58 ? -6.172 8.386 -2.414 1.00 0.00 58 GLY A C 16
ATOM 25660 O O . GLY A 1 58 ? -5.904 9.516 -2.008 1.00 0.00 58 GLY A O 16
ATOM 25664 N N . GLU A 1 59 ? -7.013 7.579 -1.791 1.00 0.00 59 GLU A N 16
ATOM 25665 C CA . GLU A 1 59 ? -7.728 8.001 -0.599 1.00 0.00 59 GLU A CA 16
ATOM 25666 C C . GLU A 1 59 ? -7.191 7.291 0.640 1.00 0.00 59 GLU A C 16
ATOM 25667 O O . GLU A 1 59 ? -6.822 7.935 1.621 1.00 0.00 59 GLU A O 16
ATOM 25679 N N . VAL A 1 60 ? -7.149 5.966 0.591 1.00 0.00 60 VAL A N 16
ATOM 25680 C CA . VAL A 1 60 ? -6.631 5.185 1.705 1.00 0.00 60 VAL A CA 16
ATOM 25681 C C . VAL A 1 60 ? -5.219 4.696 1.408 1.00 0.00 60 VAL A C 16
ATOM 25682 O O . VAL A 1 60 ? -4.903 4.328 0.273 1.00 0.00 60 VAL A O 16
ATOM 25695 N N . VAL A 1 61 ? -4.370 4.712 2.425 1.00 0.00 61 VAL A N 16
ATOM 25696 C CA . VAL A 1 61 ? -2.981 4.321 2.267 1.00 0.00 61 VAL A CA 16
ATOM 25697 C C . VAL A 1 61 ? -2.706 3.008 2.988 1.00 0.00 61 VAL A C 16
ATOM 25698 O O . VAL A 1 61 ? -3.031 2.854 4.166 1.00 0.00 61 VAL A O 16
ATOM 25711 N N . ILE A 1 62 ? -2.111 2.068 2.278 1.00 0.00 62 ILE A N 16
ATOM 25712 C CA . ILE A 1 62 ? -1.742 0.788 2.861 1.00 0.00 62 ILE A CA 16
ATOM 25713 C C . ILE A 1 62 ? -0.224 0.676 2.964 1.00 0.00 62 ILE A C 16
ATOM 25714 O O . ILE A 1 62 ? 0.492 0.888 1.987 1.00 0.00 62 ILE A O 16
ATOM 25730 N N . PHE A 1 63 ? 0.270 0.357 4.145 1.00 0.00 63 PHE A N 16
ATOM 25731 C CA . PHE A 1 63 ? 1.700 0.207 4.346 1.00 0.00 63 PHE A CA 16
ATOM 25732 C C . PHE A 1 63 ? 2.039 -1.199 4.807 1.00 0.00 63 PHE A C 16
ATOM 25733 O O . PHE A 1 63 ? 1.675 -1.608 5.905 1.00 0.00 63 PHE A O 16
ATOM 25750 N N . ALA A 1 64 ? 2.715 -1.940 3.953 1.00 0.00 64 ALA A N 16
ATOM 25751 C CA . ALA A 1 64 ? 3.254 -3.229 4.332 1.00 0.00 64 ALA A CA 16
ATOM 25752 C C . ALA A 1 64 ? 4.765 -3.136 4.306 1.00 0.00 64 ALA A C 16
ATOM 25753 O O . ALA A 1 64 ? 5.398 -3.348 3.270 1.00 0.00 64 ALA A O 16
ATOM 25760 N N . VAL A 1 65 ? 5.341 -2.783 5.439 1.00 0.00 65 VAL A N 16
ATOM 25761 C CA . VAL A 1 65 ? 6.747 -2.431 5.478 1.00 0.00 65 VAL A CA 16
ATOM 25762 C C . VAL A 1 65 ? 7.495 -3.135 6.598 1.00 0.00 65 VAL A C 16
ATOM 25763 O O . VAL A 1 65 ? 6.994 -3.292 7.710 1.00 0.00 65 VAL A O 16
ATOM 25776 N N . ASP A 1 66 ? 8.689 -3.578 6.261 1.00 0.00 66 ASP A N 16
ATOM 25777 C CA . ASP A 1 66 ? 9.618 -4.165 7.211 1.00 0.00 66 ASP A CA 16
ATOM 25778 C C . ASP A 1 66 ? 10.842 -3.260 7.342 1.00 0.00 66 ASP A C 16
ATOM 25779 O O . ASP A 1 66 ? 11.749 -3.507 8.137 1.00 0.00 66 ASP A O 16
ATOM 25788 N N . THR A 1 67 ? 10.840 -2.184 6.570 1.00 0.00 67 THR A N 16
ATOM 25789 C CA . THR A 1 67 ? 11.946 -1.243 6.568 1.00 0.00 67 THR A CA 16
ATOM 25790 C C . THR A 1 67 ? 11.433 0.187 6.390 1.00 0.00 67 THR A C 16
ATOM 25791 O O . THR A 1 67 ? 10.239 0.408 6.164 1.00 0.00 67 THR A O 16
ATOM 25802 N N . LYS A 1 68 ? 12.349 1.136 6.493 1.00 0.00 68 LYS A N 16
ATOM 25803 C CA . LYS A 1 68 ? 12.036 2.554 6.404 1.00 0.00 68 LYS A CA 16
ATOM 25804 C C . LYS A 1 68 ? 11.660 2.952 4.976 1.00 0.00 68 LYS A C 16
ATOM 25805 O O . LYS A 1 68 ? 12.253 2.474 4.008 1.00 0.00 68 LYS A O 16
ATOM 25824 N N . VAL A 1 69 ? 10.674 3.834 4.856 1.00 0.00 69 VAL A N 16
ATOM 25825 C CA . VAL A 1 69 ? 10.217 4.310 3.557 1.00 0.00 69 VAL A CA 16
ATOM 25826 C C . VAL A 1 69 ? 10.506 5.798 3.416 1.00 0.00 69 VAL A C 16
ATOM 25827 O O . VAL A 1 69 ? 10.103 6.596 4.257 1.00 0.00 69 VAL A O 16
ATOM 25840 N N . ARG A 1 70 ? 11.193 6.167 2.345 1.00 0.00 70 ARG A N 16
ATOM 25841 C CA . ARG A 1 70 ? 11.618 7.547 2.157 1.00 0.00 70 ARG A CA 16
ATOM 25842 C C . ARG A 1 70 ? 10.499 8.411 1.577 1.00 0.00 70 ARG A C 16
ATOM 25843 O O . ARG A 1 70 ? 10.361 9.578 1.942 1.00 0.00 70 ARG A O 16
ATOM 25864 N N . ASN A 1 71 ? 9.685 7.834 0.700 1.00 0.00 71 ASN A N 16
ATOM 25865 C CA . ASN A 1 71 ? 8.583 8.573 0.080 1.00 0.00 71 ASN A CA 16
ATOM 25866 C C . ASN A 1 71 ? 7.370 8.616 0.996 1.00 0.00 71 ASN A C 16
ATOM 25867 O O . ASN A 1 71 ? 6.394 9.310 0.714 1.00 0.00 71 ASN A O 16
ATOM 25878 N N . LYS A 1 72 ? 7.450 7.876 2.097 1.00 0.00 72 LYS A N 16
ATOM 25879 C CA . LYS A 1 72 ? 6.360 7.775 3.072 1.00 0.00 72 LYS A CA 16
ATOM 25880 C C . LYS A 1 72 ? 5.835 9.148 3.494 1.00 0.00 72 LYS A C 16
ATOM 25881 O O . LYS A 1 72 ? 4.661 9.291 3.829 1.00 0.00 72 LYS A O 16
ATOM 25900 N N . GLU A 1 73 ? 6.706 10.147 3.440 1.00 0.00 73 GLU A N 16
ATOM 25901 C CA . GLU A 1 73 ? 6.390 11.502 3.890 1.00 0.00 73 GLU A CA 16
ATOM 25902 C C . GLU A 1 73 ? 5.091 12.035 3.272 1.00 0.00 73 GLU A C 16
ATOM 25903 O O . GLU A 1 73 ? 4.344 12.768 3.921 1.00 0.00 73 GLU A O 16
ATOM 25915 N N . ARG A 1 74 ? 4.820 11.666 2.025 1.00 0.00 74 ARG A N 16
ATOM 25916 C CA . ARG A 1 74 ? 3.679 12.215 1.302 1.00 0.00 74 ARG A CA 16
ATOM 25917 C C . ARG A 1 74 ? 2.369 11.486 1.617 1.00 0.00 74 ARG A C 16
ATOM 25918 O O . ARG A 1 74 ? 1.309 11.911 1.168 1.00 0.00 74 ARG A O 16
ATOM 25939 N N . PHE A 1 75 ? 2.435 10.386 2.363 1.00 0.00 75 PHE A N 16
ATOM 25940 C CA . PHE A 1 75 ? 1.234 9.697 2.815 1.00 0.00 75 PHE A CA 16
ATOM 25941 C C . PHE A 1 75 ? 0.888 10.139 4.224 1.00 0.00 75 PHE A C 16
ATOM 25942 O O . PHE A 1 75 ? -0.112 9.713 4.797 1.00 0.00 75 PHE A O 16
ATOM 25959 N N . ASP A 1 76 ? 1.721 11.008 4.768 1.00 0.00 76 ASP A N 16
ATOM 25960 C CA . ASP A 1 76 ? 1.510 11.529 6.108 1.00 0.00 76 ASP A CA 16
ATOM 25961 C C . ASP A 1 76 ? 0.489 12.654 6.072 1.00 0.00 76 ASP A C 16
ATOM 25962 O O . ASP A 1 76 ? 0.480 13.473 5.148 1.00 0.00 76 ASP A O 16
ATOM 25971 N N . GLY A 1 77 ? -0.377 12.682 7.068 1.00 0.00 77 GLY A N 16
ATOM 25972 C CA . GLY A 1 77 ? -1.503 13.587 7.037 1.00 0.00 77 GLY A CA 16
ATOM 25973 C C . GLY A 1 77 ? -2.653 12.956 6.289 1.00 0.00 77 GLY A C 16
ATOM 25974 O O . GLY A 1 77 ? -3.509 13.642 5.735 1.00 0.00 77 GLY A O 16
ATOM 25978 N N . LYS A 1 78 ? -2.630 11.633 6.245 1.00 0.00 78 LYS A N 16
ATOM 25979 C CA . LYS A 1 78 ? -3.645 10.849 5.565 1.00 0.00 78 LYS A CA 16
ATOM 25980 C C . LYS A 1 78 ? -3.996 9.624 6.405 1.00 0.00 78 LYS A C 16
ATOM 25981 O O . LYS A 1 78 ? -3.766 9.613 7.617 1.00 0.00 78 LYS A O 16
ATOM 26000 N N . VAL A 1 79 ? -4.547 8.598 5.779 1.00 0.00 79 VAL A N 16
ATOM 26001 C CA . VAL A 1 79 ? -4.972 7.412 6.511 1.00 0.00 79 VAL A CA 16
ATOM 26002 C C . VAL A 1 79 ? -4.071 6.224 6.185 1.00 0.00 79 VAL A C 16
ATOM 26003 O O . VAL A 1 79 ? -4.119 5.666 5.090 1.00 0.00 79 VAL A O 16
ATOM 26016 N N . VAL A 1 80 ? -3.232 5.856 7.140 1.00 0.00 80 VAL A N 16
ATOM 26017 C CA . VAL A 1 80 ? -2.250 4.808 6.929 1.00 0.00 80 VAL A CA 16
ATOM 26018 C C . VAL A 1 80 ? -2.625 3.531 7.671 1.00 0.00 80 VAL A C 16
ATOM 26019 O O . VAL A 1 80 ? -2.665 3.499 8.903 1.00 0.00 80 VAL A O 16
ATOM 26032 N N . LEU A 1 81 ? -2.897 2.485 6.911 1.00 0.00 81 LEU A N 16
ATOM 26033 C CA . LEU A 1 81 ? -3.122 1.167 7.475 1.00 0.00 81 LEU A CA 16
ATOM 26034 C C . LEU A 1 81 ? -1.825 0.376 7.342 1.00 0.00 81 LEU A C 16
ATOM 26035 O O . LEU A 1 81 ? -1.475 -0.090 6.257 1.00 0.00 81 LEU A O 16
ATOM 26051 N N . GLU A 1 82 ? -1.100 0.270 8.445 1.00 0.00 82 GLU A N 16
ATOM 26052 C CA . GLU A 1 82 ? 0.238 -0.299 8.428 1.00 0.00 82 GLU A CA 16
ATOM 26053 C C . GLU A 1 82 ? 0.251 -1.709 9.008 1.00 0.00 82 GLU A C 16
ATOM 26054 O O . GLU A 1 82 ? -0.159 -1.928 10.148 1.00 0.00 82 GLU A O 16
ATOM 26066 N N . VAL A 1 83 ? 0.735 -2.652 8.218 1.00 0.00 83 VAL A N 16
ATOM 26067 C CA . VAL A 1 83 ? 0.845 -4.042 8.636 1.00 0.00 83 VAL A CA 16
ATOM 26068 C C . VAL A 1 83 ? 2.213 -4.600 8.245 1.00 0.00 83 VAL A C 16
ATOM 26069 O O . VAL A 1 83 ? 2.922 -3.997 7.434 1.00 0.00 83 VAL A O 16
ATOM 26082 N N . PRO A 1 84 ? 2.620 -5.738 8.830 1.00 0.00 84 PRO A N 16
ATOM 26083 C CA . PRO A 1 84 ? 3.849 -6.429 8.427 1.00 0.00 84 PRO A CA 16
ATOM 26084 C C . PRO A 1 84 ? 3.807 -6.822 6.953 1.00 0.00 84 PRO A C 16
ATOM 26085 O O . PRO A 1 84 ? 2.755 -7.197 6.438 1.00 0.00 84 PRO A O 16
ATOM 26096 N N . VAL A 1 85 ? 4.950 -6.749 6.284 1.00 0.00 85 VAL A N 16
ATOM 26097 C CA . VAL A 1 85 ? 5.021 -7.010 4.847 1.00 0.00 85 VAL A CA 16
ATOM 26098 C C . VAL A 1 85 ? 4.671 -8.468 4.515 1.00 0.00 85 VAL A C 16
ATOM 26099 O O . VAL A 1 85 ? 4.248 -8.781 3.401 1.00 0.00 85 VAL A O 16
ATOM 26112 N N . SER A 1 86 ? 4.836 -9.352 5.487 1.00 0.00 86 SER A N 16
ATOM 26113 C CA . SER A 1 86 ? 4.537 -10.764 5.296 1.00 0.00 86 SER A CA 16
ATOM 26114 C C . SER A 1 86 ? 3.026 -11.018 5.266 1.00 0.00 86 SER A C 16
ATOM 26115 O O . SER A 1 86 ? 2.571 -12.041 4.750 1.00 0.00 86 SER A O 16
ATOM 26123 N N . ALA A 1 87 ? 2.255 -10.080 5.807 1.00 0.00 87 ALA A N 16
ATOM 26124 C CA . ALA A 1 87 ? 0.810 -10.254 5.937 1.00 0.00 87 ALA A CA 16
ATOM 26125 C C . ALA A 1 87 ? 0.082 -10.209 4.583 1.00 0.00 87 ALA A C 16
ATOM 26126 O O . ALA A 1 87 ? -0.640 -11.152 4.252 1.00 0.00 87 ALA A O 16
ATOM 26133 N N . PRO A 1 88 ? 0.260 -9.140 3.767 1.00 0.00 88 PRO A N 16
ATOM 26134 C CA . PRO A 1 88 ? -0.480 -8.974 2.505 1.00 0.00 88 PRO A CA 16
ATOM 26135 C C . PRO A 1 88 ? -0.087 -9.979 1.425 1.00 0.00 88 PRO A C 16
ATOM 26136 O O . PRO A 1 88 ? -0.566 -9.898 0.300 1.00 0.00 88 PRO A O 16
ATOM 26147 N N . ILE A 1 89 ? 0.792 -10.908 1.756 1.00 0.00 89 ILE A N 16
ATOM 26148 C CA . ILE A 1 89 ? 1.126 -11.979 0.836 1.00 0.00 89 ILE A CA 16
ATOM 26149 C C . ILE A 1 89 ? 0.057 -13.067 0.915 1.00 0.00 89 ILE A C 16
ATOM 26150 O O . ILE A 1 89 ? -0.346 -13.645 -0.096 1.00 0.00 89 ILE A O 16
ATOM 26166 N N . LYS A 1 90 ? -0.407 -13.322 2.131 1.00 0.00 90 LYS A N 16
ATOM 26167 C CA . LYS A 1 90 ? -1.487 -14.269 2.361 1.00 0.00 90 LYS A CA 16
ATOM 26168 C C . LYS A 1 90 ? -2.819 -13.529 2.478 1.00 0.00 90 LYS A C 16
ATOM 26169 O O . LYS A 1 90 ? -3.786 -13.844 1.788 1.00 0.00 90 LYS A O 16
ATOM 26188 N N . ASP A 1 91 ? -2.846 -12.530 3.350 1.00 0.00 91 ASP A N 16
ATOM 26189 C CA . ASP A 1 91 ? -4.074 -11.814 3.684 1.00 0.00 91 ASP A CA 16
ATOM 26190 C C . ASP A 1 91 ? -4.240 -10.567 2.811 1.00 0.00 91 ASP A C 16
ATOM 26191 O O . ASP A 1 91 ? -4.748 -9.553 3.277 1.00 0.00 91 ASP A O 16
ATOM 26200 N N . ALA A 1 92 ? -3.855 -10.663 1.541 1.00 0.00 92 ALA A N 16
ATOM 26201 C CA . ALA A 1 92 ? -3.817 -9.501 0.641 1.00 0.00 92 ALA A CA 16
ATOM 26202 C C . ALA A 1 92 ? -5.146 -8.750 0.587 1.00 0.00 92 ALA A C 16
ATOM 26203 O O . ALA A 1 92 ? -5.194 -7.541 0.822 1.00 0.00 92 ALA A O 16
ATOM 26210 N N . GLU A 1 93 ? -6.222 -9.470 0.304 1.00 0.00 93 GLU A N 16
ATOM 26211 C CA . GLU A 1 93 ? -7.545 -8.858 0.194 1.00 0.00 93 GLU A CA 16
ATOM 26212 C C . GLU A 1 93 ? -8.021 -8.379 1.556 1.00 0.00 93 GLU A C 16
ATOM 26213 O O . GLU A 1 93 ? -8.754 -7.398 1.674 1.00 0.00 93 GLU A O 16
ATOM 26225 N N . LYS A 1 94 ? -7.559 -9.069 2.584 1.00 0.00 94 LYS A N 16
ATOM 26226 C CA . LYS A 1 94 ? -7.953 -8.795 3.955 1.00 0.00 94 LYS A CA 16
ATOM 26227 C C . LYS A 1 94 ? -7.305 -7.503 4.443 1.00 0.00 94 LYS A C 16
ATOM 26228 O O . LYS A 1 94 ? -7.912 -6.729 5.181 1.00 0.00 94 LYS A O 16
ATOM 26247 N N . VAL A 1 95 ? -6.077 -7.274 3.997 1.00 0.00 95 VAL A N 16
ATOM 26248 C CA . VAL A 1 95 ? -5.355 -6.042 4.293 1.00 0.00 95 VAL A CA 16
ATOM 26249 C C . VAL A 1 95 ? -6.044 -4.848 3.635 1.00 0.00 95 VAL A C 16
ATOM 26250 O O . VAL A 1 95 ? -6.185 -3.783 4.236 1.00 0.00 95 VAL A O 16
ATOM 26263 N N . ILE A 1 96 ? -6.480 -5.043 2.399 1.00 0.00 96 ILE A N 16
ATOM 26264 C CA . ILE A 1 96 ? -7.208 -4.016 1.666 1.00 0.00 96 ILE A CA 16
ATOM 26265 C C . ILE A 1 96 ? -8.523 -3.687 2.367 1.00 0.00 96 ILE A C 16
ATOM 26266 O O . ILE A 1 96 ? -8.832 -2.522 2.615 1.00 0.00 96 ILE A O 16
ATOM 26282 N N . ASN A 1 97 ? -9.276 -4.723 2.718 1.00 0.00 97 ASN A N 16
ATOM 26283 C CA . ASN A 1 97 ? -10.544 -4.543 3.419 1.00 0.00 97 ASN A CA 16
ATOM 26284 C C . ASN A 1 97 ? -10.330 -3.894 4.784 1.00 0.00 97 ASN A C 16
ATOM 26285 O O . ASN A 1 97 ? -11.219 -3.224 5.301 1.00 0.00 97 ASN A O 16
ATOM 26296 N N . ALA A 1 98 ? -9.144 -4.087 5.359 1.00 0.00 98 ALA A N 16
ATOM 26297 C CA . ALA A 1 98 ? -8.813 -3.492 6.651 1.00 0.00 98 ALA A CA 16
ATOM 26298 C C . ALA A 1 98 ? -8.772 -1.972 6.548 1.00 0.00 98 ALA A C 16
ATOM 26299 O O . ALA A 1 98 ? -9.209 -1.268 7.459 1.00 0.00 98 ALA A O 16
ATOM 26306 N N . ALA A 1 99 ? -8.260 -1.473 5.426 1.00 0.00 99 ALA A N 16
ATOM 26307 C CA . ALA A 1 99 ? -8.228 -0.040 5.172 1.00 0.00 99 ALA A CA 16
ATOM 26308 C C . ALA A 1 99 ? -9.648 0.487 4.988 1.00 0.00 99 ALA A C 16
ATOM 26309 O O . ALA A 1 99 ? -10.000 1.559 5.479 1.00 0.00 99 ALA A O 16
ATOM 26316 N N . LEU A 1 100 ? -10.466 -0.296 4.290 1.00 0.00 100 LEU A N 16
ATOM 26317 C CA . LEU A 1 100 ? -11.871 0.039 4.078 1.00 0.00 100 LEU A CA 16
ATOM 26318 C C . LEU A 1 100 ? -12.642 0.003 5.393 1.00 0.00 100 LEU A C 16
ATOM 26319 O O . LEU A 1 100 ? -13.602 0.750 5.585 1.00 0.00 100 LEU A O 16
ATOM 26335 N N . ALA A 1 101 ? -12.205 -0.859 6.300 1.00 0.00 101 ALA A N 16
ATOM 26336 C CA . ALA A 1 101 ? -12.840 -0.999 7.605 1.00 0.00 101 ALA A CA 16
ATOM 26337 C C . ALA A 1 101 ? -12.627 0.244 8.461 1.00 0.00 101 ALA A C 16
ATOM 26338 O O . ALA A 1 101 ? -13.336 0.459 9.443 1.00 0.00 101 ALA A O 16
ATOM 26345 N N . LEU A 1 102 ? -11.653 1.061 8.086 1.00 0.00 102 LEU A N 16
ATOM 26346 C CA . LEU A 1 102 ? -11.368 2.285 8.819 1.00 0.00 102 LEU A CA 16
ATOM 26347 C C . LEU A 1 102 ? -12.351 3.388 8.443 1.00 0.00 102 LEU A C 16
ATOM 26348 O O . LEU A 1 102 ? -12.761 4.181 9.291 1.00 0.00 102 LEU A O 16
ATOM 26364 N N . ILE A 1 103 ? -12.735 3.431 7.172 1.00 0.00 103 ILE A N 16
ATOM 26365 C CA . ILE A 1 103 ? -13.603 4.495 6.680 1.00 0.00 103 ILE A CA 16
ATOM 26366 C C . ILE A 1 103 ? -15.071 4.071 6.645 1.00 0.00 103 ILE A C 16
ATOM 26367 O O . ILE A 1 103 ? -15.944 4.805 7.103 1.00 0.00 103 ILE A O 16
ATOM 26383 N N . ASP A 1 104 ? -15.342 2.888 6.111 1.00 0.00 104 ASP A N 16
ATOM 26384 C CA . ASP A 1 104 ? -16.716 2.411 5.980 1.00 0.00 104 ASP A CA 16
ATOM 26385 C C . ASP A 1 104 ? -16.996 1.268 6.939 1.00 0.00 104 ASP A C 16
ATOM 26386 O O . ASP A 1 104 ? -18.100 1.150 7.470 1.00 0.00 104 ASP A O 16
ATOM 26395 N N . GLU A 1 105 ? -15.979 0.438 7.145 1.00 0.00 105 GLU A N 16
ATOM 26396 C CA . GLU A 1 105 ? -16.112 -0.823 7.873 1.00 0.00 105 GLU A CA 16
ATOM 26397 C C . GLU A 1 105 ? -17.062 -1.754 7.123 1.00 0.00 105 GLU A C 16
ATOM 26398 O O . GLU A 1 105 ? -18.208 -1.971 7.526 1.00 0.00 105 GLU A O 16
ATOM 26410 N N . LYS A 1 106 ? -16.572 -2.271 6.005 1.00 0.00 106 LYS A N 16
ATOM 26411 C CA . LYS A 1 106 ? -17.352 -3.131 5.130 1.00 0.00 106 LYS A CA 16
ATOM 26412 C C . LYS A 1 106 ? -16.488 -4.286 4.641 1.00 0.00 106 LYS A C 16
ATOM 26413 O O . LYS A 1 106 ? -16.689 -5.430 5.100 1.00 0.00 106 LYS A O 16
ATOM 26433 N N . MET A 1 1 ? -17.353 3.185 -6.391 1.00 0.00 1 MET A N 17
ATOM 26434 C CA . MET A 1 1 ? -17.105 2.762 -7.791 1.00 0.00 1 MET A CA 17
ATOM 26435 C C . MET A 1 1 ? -15.736 2.111 -7.909 1.00 0.00 1 MET A C 17
ATOM 26436 O O . MET A 1 1 ? -15.620 0.911 -8.141 1.00 0.00 1 MET A O 17
ATOM 26452 N N . LYS A 1 2 ? -14.703 2.917 -7.738 1.00 0.00 2 LYS A N 17
ATOM 26453 C CA . LYS A 1 2 ? -13.332 2.435 -7.771 1.00 0.00 2 LYS A CA 17
ATOM 26454 C C . LYS A 1 2 ? -12.547 3.064 -6.633 1.00 0.00 2 LYS A C 17
ATOM 26455 O O . LYS A 1 2 ? -12.145 4.223 -6.719 1.00 0.00 2 LYS A O 17
ATOM 26474 N N . ARG A 1 3 ? -12.361 2.312 -5.560 1.00 0.00 3 ARG A N 17
ATOM 26475 C CA . ARG A 1 3 ? -11.628 2.810 -4.405 1.00 0.00 3 ARG A CA 17
ATOM 26476 C C . ARG A 1 3 ? -10.173 3.049 -4.780 1.00 0.00 3 ARG A C 17
ATOM 26477 O O . ARG A 1 3 ? -9.503 2.153 -5.301 1.00 0.00 3 ARG A O 17
ATOM 26498 N N . LYS A 1 4 ? -9.698 4.260 -4.537 1.00 0.00 4 LYS A N 17
ATOM 26499 C CA . LYS A 1 4 ? -8.331 4.620 -4.867 1.00 0.00 4 LYS A CA 17
ATOM 26500 C C . LYS A 1 4 ? -7.407 4.310 -3.699 1.00 0.00 4 LYS A C 17
ATOM 26501 O O . LYS A 1 4 ? -7.561 4.863 -2.612 1.00 0.00 4 LYS A O 17
ATOM 26520 N N . ILE A 1 5 ? -6.460 3.419 -3.917 1.00 0.00 5 ILE A N 17
ATOM 26521 C CA . ILE A 1 5 ? -5.545 3.020 -2.862 1.00 0.00 5 ILE A CA 17
ATOM 26522 C C . ILE A 1 5 ? -4.098 3.124 -3.330 1.00 0.00 5 ILE A C 17
ATOM 26523 O O . ILE A 1 5 ? -3.766 2.732 -4.448 1.00 0.00 5 ILE A O 17
ATOM 26539 N N . ILE A 1 6 ? -3.247 3.677 -2.486 1.00 0.00 6 ILE A N 17
ATOM 26540 C CA . ILE A 1 6 ? -1.817 3.666 -2.741 1.00 0.00 6 ILE A CA 17
ATOM 26541 C C . ILE A 1 6 ? -1.131 2.826 -1.675 1.00 0.00 6 ILE A C 17
ATOM 26542 O O . ILE A 1 6 ? -1.488 2.889 -0.496 1.00 0.00 6 ILE A O 17
ATOM 26558 N N . ALA A 1 7 ? -0.174 2.018 -2.084 1.00 0.00 7 ALA A N 17
ATOM 26559 C CA . ALA A 1 7 ? 0.467 1.097 -1.165 1.00 0.00 7 ALA A CA 17
ATOM 26560 C C . ALA A 1 7 ? 1.975 1.150 -1.303 1.00 0.00 7 ALA A C 17
ATOM 26561 O O . ALA A 1 7 ? 2.504 1.129 -2.409 1.00 0.00 7 ALA A O 17
ATOM 26568 N N . VAL A 1 8 ? 2.658 1.227 -0.178 1.00 0.00 8 VAL A N 17
ATOM 26569 C CA . VAL A 1 8 ? 4.110 1.218 -0.169 1.00 0.00 8 VAL A CA 17
ATOM 26570 C C . VAL A 1 8 ? 4.609 -0.094 0.416 1.00 0.00 8 VAL A C 17
ATOM 26571 O O . VAL A 1 8 ? 4.144 -0.528 1.469 1.00 0.00 8 VAL A O 17
ATOM 26584 N N . THR A 1 9 ? 5.534 -0.733 -0.279 1.00 0.00 9 THR A N 17
ATOM 26585 C CA . THR A 1 9 ? 6.077 -2.005 0.168 1.00 0.00 9 THR A CA 17
ATOM 26586 C C . THR A 1 9 ? 7.554 -1.875 0.524 1.00 0.00 9 THR A C 17
ATOM 26587 O O . THR A 1 9 ? 8.342 -1.332 -0.253 1.00 0.00 9 THR A O 17
ATOM 26598 N N . ALA A 1 10 ? 7.916 -2.363 1.704 1.00 0.00 10 ALA A N 17
ATOM 26599 C CA . ALA A 1 10 ? 9.290 -2.290 2.178 1.00 0.00 10 ALA A CA 17
ATOM 26600 C C . ALA A 1 10 ? 9.624 -3.498 3.033 1.00 0.00 10 ALA A C 17
ATOM 26601 O O . ALA A 1 10 ? 8.733 -4.133 3.594 1.00 0.00 10 ALA A O 17
ATOM 26608 N N . CYS A 1 11 ? 10.911 -3.792 3.149 1.00 0.00 11 CYS A N 17
ATOM 26609 C CA . CYS A 1 11 ? 11.378 -4.924 3.937 1.00 0.00 11 CYS A CA 17
ATOM 26610 C C . CYS A 1 11 ? 12.898 -4.950 3.957 1.00 0.00 11 CYS A C 17
ATOM 26611 O O . CYS A 1 11 ? 13.503 -5.344 4.954 1.00 0.00 11 CYS A O 17
ATOM 26619 N N . ALA A 1 12 ? 13.499 -4.526 2.841 1.00 0.00 12 ALA A N 17
ATOM 26620 C CA . ALA A 1 12 ? 14.953 -4.430 2.694 1.00 0.00 12 ALA A CA 17
ATOM 26621 C C . ALA A 1 12 ? 15.606 -5.810 2.631 1.00 0.00 12 ALA A C 17
ATOM 26622 O O . ALA A 1 12 ? 16.099 -6.220 1.579 1.00 0.00 12 ALA A O 17
ATOM 26629 N N . THR A 1 13 ? 15.594 -6.529 3.747 1.00 0.00 13 THR A N 17
ATOM 26630 C CA . THR A 1 13 ? 16.178 -7.860 3.806 1.00 0.00 13 THR A CA 17
ATOM 26631 C C . THR A 1 13 ? 15.334 -8.857 3.010 1.00 0.00 13 THR A C 17
ATOM 26632 O O . THR A 1 13 ? 15.858 -9.621 2.195 1.00 0.00 13 THR A O 17
ATOM 26643 N N . GLY A 1 14 ? 14.028 -8.841 3.241 1.00 0.00 14 GLY A N 17
ATOM 26644 C CA . GLY A 1 14 ? 13.135 -9.715 2.506 1.00 0.00 14 GLY A CA 17
ATOM 26645 C C . GLY A 1 14 ? 12.736 -9.115 1.173 1.00 0.00 14 GLY A C 17
ATOM 26646 O O . GLY A 1 14 ? 11.602 -8.655 1.003 1.00 0.00 14 GLY A O 17
ATOM 26650 N N . VAL A 1 15 ? 13.669 -9.123 0.232 1.00 0.00 15 VAL A N 17
ATOM 26651 C CA . VAL A 1 15 ? 13.463 -8.516 -1.078 1.00 0.00 15 VAL A CA 17
ATOM 26652 C C . VAL A 1 15 ? 12.285 -9.151 -1.808 1.00 0.00 15 VAL A C 17
ATOM 26653 O O . VAL A 1 15 ? 11.398 -8.451 -2.297 1.00 0.00 15 VAL A O 17
ATOM 26666 N N . ALA A 1 16 ? 12.268 -10.478 -1.858 1.00 0.00 16 ALA A N 17
ATOM 26667 C CA . ALA A 1 16 ? 11.213 -11.201 -2.559 1.00 0.00 16 ALA A CA 17
ATOM 26668 C C . ALA A 1 16 ? 9.858 -10.960 -1.910 1.00 0.00 16 ALA A C 17
ATOM 26669 O O . ALA A 1 16 ? 8.842 -10.860 -2.596 1.00 0.00 16 ALA A O 17
ATOM 26676 N N . HIS A 1 17 ? 9.849 -10.848 -0.584 1.00 0.00 17 HIS A N 17
ATOM 26677 C CA . HIS A 1 17 ? 8.614 -10.581 0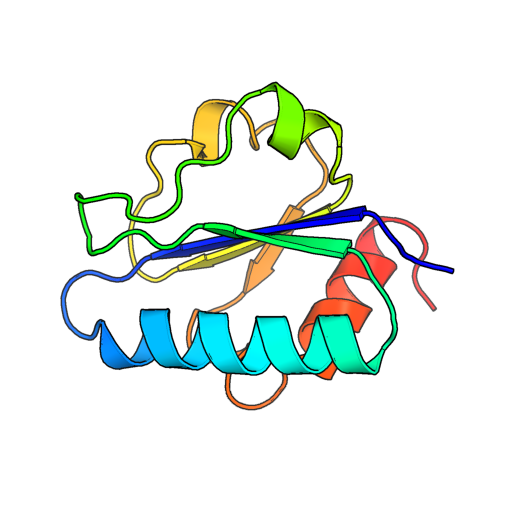.147 1.00 0.00 17 HIS A CA 17
ATOM 26678 C C . HIS A 1 17 ? 8.057 -9.213 -0.227 1.00 0.00 17 HIS A C 17
ATOM 26679 O O . HIS A 1 17 ? 6.842 -9.024 -0.291 1.00 0.00 17 HIS A O 17
ATOM 26694 N N . THR A 1 18 ? 8.959 -8.276 -0.492 1.00 0.00 18 THR A N 17
ATOM 26695 C CA . THR A 1 18 ? 8.578 -6.919 -0.859 1.00 0.00 18 THR A CA 17
ATOM 26696 C C . THR A 1 18 ? 7.821 -6.913 -2.188 1.00 0.00 18 THR A C 17
ATOM 26697 O O . THR A 1 18 ? 6.744 -6.324 -2.300 1.00 0.00 18 THR A O 17
ATOM 26708 N N . TYR A 1 19 ? 8.378 -7.592 -3.186 1.00 0.00 19 TYR A N 17
ATOM 26709 C CA . TYR A 1 19 ? 7.740 -7.685 -4.491 1.00 0.00 19 TYR A CA 17
ATOM 26710 C C . TYR A 1 19 ? 6.454 -8.492 -4.402 1.00 0.00 19 TYR A C 17
ATOM 26711 O O . TYR A 1 19 ? 5.457 -8.159 -5.044 1.00 0.00 19 TYR A O 17
ATOM 26729 N N . MET A 1 20 ? 6.484 -9.551 -3.600 1.00 0.00 20 MET A N 17
ATOM 26730 C CA . MET A 1 20 ? 5.324 -10.413 -3.433 1.00 0.00 20 MET A CA 17
ATOM 26731 C C . MET A 1 20 ? 4.131 -9.624 -2.913 1.00 0.00 20 MET A C 17
ATOM 26732 O O . MET A 1 20 ? 3.064 -9.641 -3.518 1.00 0.00 20 MET A O 17
ATOM 26746 N N . ALA A 1 21 ? 4.327 -8.915 -1.805 1.00 0.00 21 ALA A N 17
ATOM 26747 C CA . ALA A 1 21 ? 3.254 -8.143 -1.193 1.00 0.00 21 ALA A CA 17
ATOM 26748 C C . ALA A 1 21 ? 2.721 -7.091 -2.154 1.00 0.00 21 ALA A C 17
ATOM 26749 O O . ALA A 1 21 ? 1.514 -6.884 -2.248 1.00 0.00 21 ALA A O 17
ATOM 26756 N N . ALA A 1 22 ? 3.628 -6.442 -2.876 1.00 0.00 22 ALA A N 17
ATOM 26757 C CA . ALA A 1 22 ? 3.251 -5.426 -3.853 1.00 0.00 22 ALA A CA 17
ATOM 26758 C C . ALA A 1 22 ? 2.342 -6.014 -4.928 1.00 0.00 22 ALA A C 17
ATOM 26759 O O . ALA A 1 22 ? 1.277 -5.471 -5.233 1.00 0.00 22 ALA A O 17
ATOM 26766 N N . GLN A 1 23 ? 2.764 -7.143 -5.476 1.00 0.00 23 GLN A N 17
ATOM 26767 C CA . GLN A 1 23 ? 2.028 -7.807 -6.541 1.00 0.00 23 GLN A CA 17
ATOM 26768 C C . GLN A 1 23 ? 0.753 -8.458 -6.012 1.00 0.00 23 GLN A C 17
ATOM 26769 O O . GLN A 1 23 ? -0.234 -8.571 -6.736 1.00 0.00 23 GLN A O 17
ATOM 26783 N N . ALA A 1 24 ? 0.779 -8.883 -4.756 1.00 0.00 24 ALA A N 17
ATOM 26784 C CA . ALA A 1 24 ? -0.383 -9.502 -4.130 1.00 0.00 24 ALA A CA 17
ATOM 26785 C C . ALA A 1 24 ? -1.446 -8.458 -3.806 1.00 0.00 24 ALA A C 17
ATOM 26786 O O . ALA A 1 24 ? -2.640 -8.697 -3.998 1.00 0.00 24 ALA A O 17
ATOM 26793 N N . LEU A 1 25 ? -1.010 -7.303 -3.319 1.00 0.00 25 LEU A N 17
ATOM 26794 C CA . LEU A 1 25 ? -1.924 -6.194 -3.053 1.00 0.00 25 LEU A CA 17
ATOM 26795 C C . LEU A 1 25 ? -2.628 -5.755 -4.332 1.00 0.00 25 LEU A C 17
ATOM 26796 O O . LEU A 1 25 ? -3.846 -5.580 -4.352 1.00 0.00 25 LEU A O 17
ATOM 26812 N N . LYS A 1 26 ? -1.853 -5.588 -5.399 1.00 0.00 26 LYS A N 17
ATOM 26813 C CA . LYS A 1 26 ? -2.406 -5.224 -6.702 1.00 0.00 26 LYS A CA 17
ATOM 26814 C C . LYS A 1 26 ? -3.355 -6.313 -7.194 1.00 0.00 26 LYS A C 17
ATOM 26815 O O . LYS A 1 26 ? -4.435 -6.029 -7.714 1.00 0.00 26 LYS A O 17
ATOM 26834 N N . LYS A 1 27 ? -2.929 -7.558 -7.014 1.00 0.00 27 LYS A N 17
ATOM 26835 C CA . LYS A 1 27 ? -3.721 -8.732 -7.363 1.00 0.00 27 LYS A CA 17
ATOM 26836 C C . LYS A 1 27 ? -5.082 -8.700 -6.670 1.00 0.00 27 LYS A C 17
ATOM 26837 O O . LYS A 1 27 ? -6.122 -8.861 -7.309 1.00 0.00 27 LYS A O 17
ATOM 26856 N N . GLY A 1 28 ? -5.062 -8.477 -5.360 1.00 0.00 28 GLY A N 17
ATOM 26857 C CA . GLY A 1 28 ? -6.289 -8.442 -4.590 1.00 0.00 28 GLY A CA 17
ATOM 26858 C C . GLY A 1 28 ? -7.137 -7.226 -4.898 1.00 0.00 28 GLY A C 17
ATOM 26859 O O . GLY A 1 28 ? -8.365 -7.304 -4.907 1.00 0.00 28 GLY A O 17
ATOM 26863 N N . ALA A 1 29 ? -6.487 -6.099 -5.150 1.00 0.00 29 ALA A N 17
ATOM 26864 C CA . ALA A 1 29 ? -7.196 -4.859 -5.428 1.00 0.00 29 ALA A CA 17
ATOM 26865 C C . ALA A 1 29 ? -8.015 -4.969 -6.708 1.00 0.00 29 ALA A C 17
ATOM 26866 O O . ALA A 1 29 ? -9.194 -4.618 -6.729 1.00 0.00 29 ALA A O 17
ATOM 26873 N N . LYS A 1 30 ? -7.392 -5.461 -7.771 1.00 0.00 30 LYS A N 17
ATOM 26874 C CA . LYS A 1 30 ? -8.082 -5.617 -9.044 1.00 0.00 30 LYS A CA 17
ATOM 26875 C C . LYS A 1 30 ? -9.123 -6.734 -8.956 1.00 0.00 30 LYS A C 17
ATOM 26876 O O . LYS A 1 30 ? -10.112 -6.732 -9.689 1.00 0.00 30 LYS A O 17
ATOM 26895 N N . LYS A 1 31 ? -8.892 -7.677 -8.047 1.00 0.00 31 LYS A N 17
ATOM 26896 C CA . LYS A 1 31 ? -9.841 -8.755 -7.796 1.00 0.00 31 LYS A CA 17
ATOM 26897 C C . LYS A 1 31 ? -11.105 -8.201 -7.147 1.00 0.00 31 LYS A C 17
ATOM 26898 O O . LYS A 1 31 ? -12.222 -8.533 -7.545 1.00 0.00 31 LYS A O 17
ATOM 26917 N N . MET A 1 32 ? -10.915 -7.340 -6.155 1.00 0.00 32 MET A N 17
ATOM 26918 C CA . MET A 1 32 ? -12.030 -6.735 -5.432 1.00 0.00 32 MET A CA 17
ATOM 26919 C C . MET A 1 32 ? -12.697 -5.636 -6.254 1.00 0.00 32 MET A C 17
ATOM 26920 O O . MET A 1 32 ? -13.828 -5.240 -5.974 1.00 0.00 32 MET A O 17
ATOM 26934 N N . GLY A 1 33 ? -11.988 -5.141 -7.261 1.00 0.00 33 GLY A N 17
ATOM 26935 C CA . GLY A 1 33 ? -12.543 -4.124 -8.134 1.00 0.00 33 GLY A CA 17
ATOM 26936 C C . GLY A 1 33 ? -12.179 -2.718 -7.700 1.00 0.00 33 GLY A C 17
ATOM 26937 O O . GLY A 1 33 ? -13.017 -1.819 -7.723 1.00 0.00 33 GLY A O 17
ATOM 26941 N N . ASN A 1 34 ? -10.929 -2.527 -7.297 1.00 0.00 34 ASN A N 17
ATOM 26942 C CA . ASN A 1 34 ? -10.453 -1.209 -6.893 1.00 0.00 34 ASN A CA 17
ATOM 26943 C C . ASN A 1 34 ? -9.244 -0.813 -7.732 1.00 0.00 34 ASN A C 17
ATOM 26944 O O . ASN A 1 34 ? -8.802 -1.582 -8.589 1.00 0.00 34 ASN A O 17
ATOM 26955 N N . LEU A 1 35 ? -8.712 0.378 -7.484 1.00 0.00 35 LEU A N 17
ATOM 26956 C CA . LEU A 1 35 ? -7.548 0.869 -8.214 1.00 0.00 35 LEU A CA 17
ATOM 26957 C C . LEU A 1 35 ? -6.411 1.165 -7.245 1.00 0.00 35 LEU A C 17
ATOM 26958 O O . LEU A 1 35 ? -6.581 1.929 -6.295 1.00 0.00 35 LEU A O 17
ATOM 26974 N N . ILE A 1 36 ? -5.253 0.565 -7.487 1.00 0.00 36 ILE A N 17
ATOM 26975 C CA . ILE A 1 36 ? -4.138 0.683 -6.563 1.00 0.00 36 ILE A CA 17
ATOM 26976 C C . ILE A 1 36 ? -2.847 1.088 -7.276 1.00 0.00 36 ILE A C 17
ATOM 26977 O O . ILE A 1 36 ? -2.551 0.618 -8.377 1.00 0.00 36 ILE A O 17
ATOM 26993 N N . LYS A 1 37 ? -2.105 1.988 -6.648 1.00 0.00 37 LYS A N 17
ATOM 26994 C CA . LYS A 1 37 ? -0.780 2.362 -7.116 1.00 0.00 37 LYS A CA 17
ATOM 26995 C C . LYS A 1 37 ? 0.249 1.973 -6.068 1.00 0.00 37 LYS A C 17
ATOM 26996 O O . LYS A 1 37 ? 0.313 2.571 -4.992 1.00 0.00 37 LYS A O 17
ATOM 27015 N N . VAL A 1 38 ? 1.032 0.950 -6.375 1.00 0.00 38 VAL A N 17
ATOM 27016 C CA . VAL A 1 38 ? 1.969 0.401 -5.409 1.00 0.00 38 VAL A CA 17
ATOM 27017 C C . VAL A 1 38 ? 3.395 0.888 -5.661 1.00 0.00 38 VAL A C 17
ATOM 27018 O O . VAL A 1 38 ? 3.849 0.973 -6.801 1.00 0.00 38 VAL A O 17
ATOM 27031 N N . GLU A 1 39 ? 4.078 1.227 -4.583 1.00 0.00 39 GLU A N 17
ATOM 27032 C CA . GLU A 1 39 ? 5.470 1.643 -4.639 1.00 0.00 39 GLU A CA 17
ATOM 27033 C C . GLU A 1 39 ? 6.359 0.593 -3.984 1.00 0.00 39 GLU A C 17
ATOM 27034 O O . GLU A 1 39 ? 5.975 -0.022 -2.986 1.00 0.00 39 GLU A O 17
ATOM 27046 N N . THR A 1 40 ? 7.537 0.384 -4.549 1.00 0.00 40 THR A N 17
ATOM 27047 C CA . THR A 1 40 ? 8.492 -0.549 -3.988 1.00 0.00 40 THR A CA 17
ATOM 27048 C C . THR A 1 40 ? 9.686 0.224 -3.452 1.00 0.00 40 THR A C 17
ATOM 27049 O O . THR A 1 40 ? 10.454 0.807 -4.217 1.00 0.00 40 THR A O 17
ATOM 27060 N N . GLN A 1 41 ? 9.823 0.263 -2.141 1.00 0.00 41 GLN A N 17
ATOM 27061 C CA . GLN A 1 41 ? 10.857 1.066 -1.523 1.00 0.00 41 GLN A CA 17
ATOM 27062 C C . GLN A 1 41 ? 11.552 0.267 -0.437 1.00 0.00 41 GLN A C 17
ATOM 27063 O O . GLN A 1 41 ? 11.015 0.095 0.649 1.00 0.00 41 GLN A O 17
ATOM 27077 N N . GLY A 1 42 ? 12.739 -0.239 -0.747 1.00 0.00 42 GLY A N 17
ATOM 27078 C CA . GLY A 1 42 ? 13.458 -1.071 0.200 1.00 0.00 42 GLY A CA 17
ATOM 27079 C C . GLY A 1 42 ? 13.791 -0.321 1.469 1.00 0.00 42 GLY A C 17
ATOM 27080 O O . GLY A 1 42 ? 13.510 -0.794 2.568 1.00 0.00 42 GLY A O 17
ATOM 27084 N N . ALA A 1 43 ? 14.384 0.853 1.291 1.00 0.00 43 ALA A N 17
ATOM 27085 C CA . ALA A 1 43 ? 14.727 1.754 2.387 1.00 0.00 43 ALA A CA 17
ATOM 27086 C C . ALA A 1 43 ? 15.404 2.992 1.822 1.00 0.00 43 ALA A C 17
ATOM 27087 O O . ALA A 1 43 ? 15.068 4.124 2.170 1.00 0.00 43 ALA A O 17
ATOM 27094 N N . THR A 1 44 ? 16.358 2.759 0.932 1.00 0.00 44 THR A N 17
ATOM 27095 C CA . THR A 1 44 ? 17.076 3.840 0.277 1.00 0.00 44 THR A CA 17
ATOM 27096 C C . THR A 1 44 ? 16.834 3.799 -1.232 1.00 0.00 44 THR A C 17
ATOM 27097 O O . THR A 1 44 ? 16.928 4.817 -1.921 1.00 0.00 44 THR A O 17
ATOM 27108 N N . GLY A 1 45 ? 16.508 2.611 -1.734 1.00 0.00 45 GLY A N 17
ATOM 27109 C CA . GLY A 1 45 ? 16.221 2.442 -3.144 1.00 0.00 45 GLY A CA 17
ATOM 27110 C C . GLY A 1 45 ? 14.755 2.660 -3.440 1.00 0.00 45 GLY A C 17
ATOM 27111 O O . GLY A 1 45 ? 13.889 2.200 -2.689 1.00 0.00 45 GLY A O 17
ATOM 27115 N N . ILE A 1 46 ? 14.473 3.359 -4.525 1.00 0.00 46 ILE A N 17
ATOM 27116 C CA . ILE A 1 46 ? 13.110 3.743 -4.859 1.00 0.00 46 ILE A CA 17
ATOM 27117 C C . ILE A 1 46 ? 12.706 3.162 -6.206 1.00 0.00 46 ILE A C 17
ATOM 27118 O O . ILE A 1 46 ? 13.290 3.509 -7.233 1.00 0.00 46 ILE A O 17
ATOM 27134 N N . GLU A 1 47 ? 11.711 2.282 -6.210 1.00 0.00 47 GLU A N 17
ATOM 27135 C CA . GLU A 1 47 ? 11.216 1.717 -7.452 1.00 0.00 47 GLU A CA 17
ATOM 27136 C C . GLU A 1 47 ? 9.788 2.178 -7.706 1.00 0.00 47 GLU A C 17
ATOM 27137 O O . GLU A 1 47 ? 8.966 2.224 -6.783 1.00 0.00 47 GLU A O 17
ATOM 27149 N N . ASN A 1 48 ? 9.521 2.531 -8.961 1.00 0.00 48 ASN A N 17
ATOM 27150 C CA . ASN A 1 48 ? 8.254 3.133 -9.392 1.00 0.00 48 ASN A CA 17
ATOM 27151 C C . ASN A 1 48 ? 8.166 4.580 -8.909 1.00 0.00 48 ASN A C 17
ATOM 27152 O O . ASN A 1 48 ? 8.033 5.497 -9.719 1.00 0.00 48 ASN A O 17
ATOM 27163 N N . GLU A 1 49 ? 8.269 4.768 -7.593 1.00 0.00 49 GLU A N 17
ATOM 27164 C CA . GLU A 1 49 ? 8.287 6.094 -6.969 1.00 0.00 49 GLU A CA 17
ATOM 27165 C C . GLU A 1 49 ? 6.968 6.834 -7.186 1.00 0.00 49 GLU A C 17
ATOM 27166 O O . GLU A 1 49 ? 6.698 7.360 -8.267 1.00 0.00 49 GLU A O 17
ATOM 27178 N N . LEU A 1 50 ? 6.151 6.868 -6.149 1.00 0.00 50 LEU A N 17
ATOM 27179 C CA . LEU A 1 50 ? 4.856 7.519 -6.218 1.00 0.00 50 LEU A CA 17
ATOM 27180 C C . LEU A 1 50 ? 5.003 9.021 -6.024 1.00 0.00 50 LEU A C 17
ATOM 27181 O O . LEU A 1 50 ? 5.329 9.498 -4.931 1.00 0.00 50 LEU A O 17
ATOM 27197 N N . THR A 1 51 ? 4.779 9.761 -7.097 1.00 0.00 51 THR A N 17
ATOM 27198 C CA . THR A 1 51 ? 4.837 11.208 -7.050 1.00 0.00 51 THR A CA 17
ATOM 27199 C C . THR A 1 51 ? 3.621 11.768 -6.323 1.00 0.00 51 THR A C 17
ATOM 27200 O O . THR A 1 51 ? 2.635 11.056 -6.107 1.00 0.00 51 THR A O 17
ATOM 27211 N N . GLU A 1 52 ? 3.695 13.046 -5.965 1.00 0.00 52 GLU A N 17
ATOM 27212 C CA . GLU A 1 52 ? 2.626 13.724 -5.237 1.00 0.00 52 GLU A CA 17
ATOM 27213 C C . GLU A 1 52 ? 1.281 13.523 -5.940 1.00 0.00 52 GLU A C 17
ATOM 27214 O O . GLU A 1 52 ? 0.236 13.439 -5.300 1.00 0.00 52 GLU A O 17
ATOM 27226 N N . LYS A 1 53 ? 1.327 13.426 -7.263 1.00 0.00 53 LYS A N 17
ATOM 27227 C CA . LYS A 1 53 ? 0.133 13.203 -8.065 1.00 0.00 53 LYS A CA 17
ATOM 27228 C C . LYS A 1 53 ? -0.539 11.882 -7.699 1.00 0.00 53 LYS A C 17
ATOM 27229 O O . LYS A 1 53 ? -1.698 11.866 -7.298 1.00 0.00 53 LYS A O 17
ATOM 27248 N N . ASP A 1 54 ? 0.199 10.781 -7.813 1.00 0.00 54 ASP A N 17
ATOM 27249 C CA . ASP A 1 54 ? -0.366 9.455 -7.555 1.00 0.00 54 ASP A CA 17
ATOM 27250 C C . ASP A 1 54 ? -0.740 9.301 -6.095 1.00 0.00 54 ASP A C 17
ATOM 27251 O O . ASP A 1 54 ? -1.730 8.652 -5.757 1.00 0.00 54 ASP A O 17
ATOM 27260 N N . VAL A 1 55 ? 0.056 9.913 -5.243 1.00 0.00 55 VAL A N 17
ATOM 27261 C CA . VAL A 1 55 ? -0.169 9.878 -3.811 1.00 0.00 55 VAL A CA 17
ATOM 27262 C C . VAL A 1 55 ? -1.513 10.502 -3.447 1.00 0.00 55 VAL A C 17
ATOM 27263 O O . VAL A 1 55 ? -2.210 10.027 -2.551 1.00 0.00 55 VAL A O 17
ATOM 27276 N N . ASN A 1 56 ? -1.881 11.560 -4.150 1.00 0.00 56 ASN A N 17
ATOM 27277 C CA . ASN A 1 56 ? -3.138 12.242 -3.882 1.00 0.00 56 ASN A CA 17
ATOM 27278 C C . ASN A 1 56 ? -4.258 11.713 -4.769 1.00 0.00 56 ASN A C 17
ATOM 27279 O O . ASN A 1 56 ? -5.364 12.258 -4.786 1.00 0.00 56 ASN A O 17
ATOM 27290 N N . ILE A 1 57 ? -3.966 10.651 -5.509 1.00 0.00 57 ILE A N 17
ATOM 27291 C CA . ILE A 1 57 ? -4.999 9.922 -6.228 1.00 0.00 57 ILE A CA 17
ATOM 27292 C C . ILE A 1 57 ? -5.666 8.948 -5.269 1.00 0.00 57 ILE A C 17
ATOM 27293 O O . ILE A 1 57 ? -6.891 8.908 -5.154 1.00 0.00 57 ILE A O 17
ATOM 27309 N N . GLY A 1 58 ? -4.838 8.181 -4.564 1.00 0.00 58 GLY A N 17
ATOM 27310 C CA . GLY A 1 58 ? -5.337 7.249 -3.575 1.00 0.00 58 GLY A CA 17
ATOM 27311 C C . GLY A 1 58 ? -5.932 7.959 -2.377 1.00 0.00 58 GLY A C 17
ATOM 27312 O O . GLY A 1 58 ? -5.437 9.007 -1.961 1.00 0.00 58 GLY A O 17
ATOM 27316 N N . GLU A 1 59 ? -6.987 7.392 -1.823 1.00 0.00 59 GLU A N 17
ATOM 27317 C CA . GLU A 1 59 ? -7.691 8.014 -0.711 1.00 0.00 59 GLU A CA 17
ATOM 27318 C C . GLU A 1 59 ? -7.267 7.389 0.616 1.00 0.00 59 GLU A C 17
ATOM 27319 O O . GLU A 1 59 ? -7.265 8.056 1.653 1.00 0.00 59 GLU A O 17
ATOM 27331 N N . VAL A 1 60 ? -6.896 6.115 0.581 1.00 0.00 60 VAL A N 17
ATOM 27332 C CA . VAL A 1 60 ? -6.372 5.439 1.745 1.00 0.00 60 VAL A CA 17
ATOM 27333 C C . VAL A 1 60 ? -5.009 4.829 1.416 1.00 0.00 60 VAL A C 17
ATOM 27334 O O . VAL A 1 60 ? -4.781 4.388 0.287 1.00 0.00 60 VAL A O 17
ATOM 27347 N N . VAL A 1 61 ? -4.101 4.828 2.386 1.00 0.00 61 VAL A N 17
ATOM 27348 C CA . VAL A 1 61 ? -2.746 4.349 2.153 1.00 0.00 61 VAL A CA 17
ATOM 27349 C C . VAL A 1 61 ? -2.480 3.063 2.924 1.00 0.00 61 VAL A C 17
ATOM 27350 O O . VAL A 1 61 ? -2.771 2.969 4.119 1.00 0.00 61 VAL A O 17
ATOM 27363 N N . ILE A 1 62 ? -1.923 2.076 2.239 1.00 0.00 62 ILE A N 17
ATOM 27364 C CA . ILE A 1 62 ? -1.552 0.820 2.870 1.00 0.00 62 ILE A CA 17
ATOM 27365 C C . ILE A 1 62 ? -0.035 0.666 2.876 1.00 0.00 62 ILE A C 17
ATOM 27366 O O . ILE A 1 62 ? 0.618 0.809 1.843 1.00 0.00 62 ILE A O 17
ATOM 27382 N N . PHE A 1 63 ? 0.525 0.392 4.042 1.00 0.00 63 PHE A N 17
ATOM 27383 C CA . PHE A 1 63 ? 1.956 0.179 4.163 1.00 0.00 63 PHE A CA 17
ATOM 27384 C C . PHE A 1 63 ? 2.257 -1.267 4.505 1.00 0.00 63 PHE A C 17
ATOM 27385 O O . PHE A 1 63 ? 2.050 -1.701 5.637 1.00 0.00 63 PHE A O 17
ATOM 27402 N N . ALA A 1 64 ? 2.720 -2.017 3.520 1.00 0.00 64 ALA A N 17
ATOM 27403 C CA . ALA A 1 64 ? 3.224 -3.351 3.764 1.00 0.00 64 ALA A CA 17
ATOM 27404 C C . ALA A 1 64 ? 4.732 -3.274 3.889 1.00 0.00 64 ALA A C 17
ATOM 27405 O O . ALA A 1 64 ? 5.460 -3.372 2.899 1.00 0.00 64 ALA A O 17
ATOM 27412 N N . VAL A 1 65 ? 5.203 -3.069 5.106 1.00 0.00 65 VAL A N 17
ATOM 27413 C CA . VAL A 1 65 ? 6.602 -2.766 5.328 1.00 0.00 65 VAL A CA 17
ATOM 27414 C C . VAL A 1 65 ? 7.166 -3.547 6.504 1.00 0.00 65 VAL A C 17
ATOM 27415 O O . VAL A 1 65 ? 6.451 -3.895 7.443 1.00 0.00 65 VAL A O 17
ATOM 27428 N N . ASP A 1 66 ? 8.451 -3.842 6.425 1.00 0.00 66 ASP A N 17
ATOM 27429 C CA . ASP A 1 66 ? 9.171 -4.463 7.525 1.00 0.00 66 ASP A CA 17
ATOM 27430 C C . ASP A 1 66 ? 10.252 -3.500 8.010 1.00 0.00 66 ASP A C 17
ATOM 27431 O O . ASP A 1 66 ? 11.058 -3.815 8.886 1.00 0.00 66 ASP A O 17
ATOM 27440 N N . THR A 1 67 ? 10.236 -2.307 7.431 1.00 0.00 67 THR A N 17
ATOM 27441 C CA . THR A 1 67 ? 11.206 -1.274 7.745 1.00 0.00 67 THR A CA 17
ATOM 27442 C C . THR A 1 67 ? 10.607 0.097 7.415 1.00 0.00 67 THR A C 17
ATOM 27443 O O . THR A 1 67 ? 9.420 0.192 7.100 1.00 0.00 67 THR A O 17
ATOM 27454 N N . LYS A 1 68 ? 11.419 1.144 7.481 1.00 0.00 68 LYS A N 17
ATOM 27455 C CA . LYS A 1 68 ? 10.948 2.499 7.214 1.00 0.00 68 LYS A CA 17
ATOM 27456 C C . LYS A 1 68 ? 11.017 2.807 5.722 1.00 0.00 68 LYS A C 17
ATOM 27457 O O . LYS A 1 68 ? 11.643 2.076 4.953 1.00 0.00 68 LYS A O 17
ATOM 27476 N N . VAL A 1 69 ? 10.386 3.904 5.325 1.00 0.00 69 VAL A N 17
ATOM 27477 C CA . VAL A 1 69 ? 10.428 4.363 3.945 1.00 0.00 69 VAL A CA 17
ATOM 27478 C C . VAL A 1 69 ? 10.635 5.874 3.906 1.00 0.00 69 VAL A C 17
ATOM 27479 O O . VAL A 1 69 ? 10.559 6.546 4.936 1.00 0.00 69 VAL A O 17
ATOM 27492 N N . ARG A 1 70 ? 10.886 6.398 2.717 1.00 0.00 70 ARG A N 17
ATOM 27493 C CA . ARG A 1 70 ? 11.197 7.809 2.531 1.00 0.00 70 ARG A CA 17
ATOM 27494 C C . ARG A 1 70 ? 9.942 8.602 2.190 1.00 0.00 70 ARG A C 17
ATOM 27495 O O . ARG A 1 70 ? 9.647 9.628 2.803 1.00 0.00 70 ARG A O 17
ATOM 27516 N N . ASN A 1 71 ? 9.191 8.097 1.221 1.00 0.00 71 ASN A N 17
ATOM 27517 C CA . ASN A 1 71 ? 8.059 8.826 0.655 1.00 0.00 71 ASN A CA 17
ATOM 27518 C C . ASN A 1 71 ? 6.859 8.849 1.594 1.00 0.00 71 ASN A C 17
ATOM 27519 O O . ASN A 1 71 ? 5.868 9.518 1.313 1.00 0.00 71 ASN A O 17
ATOM 27530 N N . LYS A 1 72 ? 6.961 8.126 2.709 1.00 0.00 72 LYS A N 17
ATOM 27531 C CA . LYS A 1 72 ? 5.888 8.050 3.711 1.00 0.00 72 LYS A CA 17
ATOM 27532 C C . LYS A 1 72 ? 5.301 9.421 4.043 1.00 0.00 72 LYS A C 17
ATOM 27533 O O . LYS A 1 72 ? 4.109 9.541 4.317 1.00 0.00 72 LYS A O 17
ATOM 27552 N N . GLU A 1 73 ? 6.134 10.447 3.979 1.00 0.00 73 GLU A N 17
ATOM 27553 C CA . GLU A 1 73 ? 5.744 11.790 4.409 1.00 0.00 73 GLU A CA 17
ATOM 27554 C C . GLU A 1 73 ? 4.535 12.344 3.646 1.00 0.00 73 GLU A C 17
ATOM 27555 O O . GLU A 1 73 ? 3.806 13.183 4.173 1.00 0.00 73 GLU A O 17
ATOM 27567 N N . ARG A 1 74 ? 4.308 11.884 2.419 1.00 0.00 74 ARG A N 17
ATOM 27568 C CA . ARG A 1 74 ? 3.175 12.367 1.637 1.00 0.00 74 ARG A CA 17
ATOM 27569 C C . ARG A 1 74 ? 1.920 11.529 1.892 1.00 0.00 74 ARG A C 17
ATOM 27570 O O . ARG A 1 74 ? 0.810 11.946 1.571 1.00 0.00 74 ARG A O 17
ATOM 27591 N N . PHE A 1 75 ? 2.101 10.351 2.477 1.00 0.00 75 PHE A N 17
ATOM 27592 C CA . PHE A 1 75 ? 0.990 9.468 2.793 1.00 0.00 75 PHE A CA 17
ATOM 27593 C C . PHE A 1 75 ? 0.556 9.661 4.242 1.00 0.00 75 PHE A C 17
ATOM 27594 O O . PHE A 1 75 ? -0.556 9.298 4.629 1.00 0.00 75 PHE A O 17
ATOM 27611 N N . ASP A 1 76 ? 1.454 10.248 5.021 1.00 0.00 76 ASP A N 17
ATOM 27612 C CA . ASP A 1 76 ? 1.313 10.342 6.474 1.00 0.00 76 ASP A CA 17
ATOM 27613 C C . ASP A 1 76 ? 0.042 11.069 6.896 1.00 0.00 76 ASP A C 17
ATOM 27614 O O . ASP A 1 76 ? -0.699 10.587 7.754 1.00 0.00 76 ASP A O 17
ATOM 27623 N N . GLY A 1 77 ? -0.216 12.216 6.287 1.00 0.00 77 GLY A N 17
ATOM 27624 C CA . GLY A 1 77 ? -1.345 13.032 6.690 1.00 0.00 77 GLY A CA 17
ATOM 27625 C C . GLY A 1 77 ? -2.647 12.604 6.045 1.00 0.00 77 GLY A C 17
ATOM 27626 O O . GLY A 1 77 ? -3.541 13.424 5.829 1.00 0.00 77 GLY A O 17
ATOM 27630 N N . LYS A 1 78 ? -2.757 11.323 5.734 1.00 0.00 78 LYS A N 17
ATOM 27631 C CA . LYS A 1 78 ? -3.975 10.781 5.157 1.00 0.00 78 LYS A CA 17
ATOM 27632 C C . LYS A 1 78 ? -4.514 9.668 6.040 1.00 0.00 78 LYS A C 17
ATOM 27633 O O . LYS A 1 78 ? -5.047 9.917 7.123 1.00 0.00 78 LYS A O 17
ATOM 27652 N N . VAL A 1 79 ? -4.342 8.440 5.580 1.00 0.00 79 VAL A N 17
ATOM 27653 C CA . VAL A 1 79 ? -4.790 7.263 6.307 1.00 0.00 79 VAL A CA 17
ATOM 27654 C C . VAL A 1 79 ? -3.726 6.188 6.203 1.00 0.00 79 VAL A C 17
ATOM 27655 O O . VAL A 1 79 ? -3.447 5.699 5.111 1.00 0.00 79 VAL A O 17
ATOM 27668 N N . VAL A 1 80 ? -3.129 5.828 7.326 1.00 0.00 80 VAL A N 17
ATOM 27669 C CA . VAL A 1 80 ? -2.008 4.902 7.319 1.00 0.00 80 VAL A CA 17
ATOM 27670 C C . VAL A 1 80 ? -2.388 3.552 7.920 1.00 0.00 80 VAL A C 17
ATOM 27671 O O . VAL A 1 80 ? -2.523 3.413 9.135 1.00 0.00 80 VAL A O 17
ATOM 27684 N N . LEU A 1 81 ? -2.567 2.564 7.059 1.00 0.00 81 LEU A N 17
ATOM 27685 C CA . LEU A 1 81 ? -2.764 1.193 7.499 1.00 0.00 81 LEU A CA 17
ATOM 27686 C C . LEU A 1 81 ? -1.437 0.452 7.356 1.00 0.00 81 LEU A C 17
ATOM 27687 O O . LEU A 1 81 ? -1.044 0.074 6.253 1.00 0.00 81 LEU A O 17
ATOM 27703 N N . GLU A 1 82 ? -0.735 0.283 8.469 1.00 0.00 82 GLU A N 17
ATOM 27704 C CA . GLU A 1 82 ? 0.602 -0.293 8.447 1.00 0.00 82 GLU A CA 17
ATOM 27705 C C . GLU A 1 82 ? 0.587 -1.738 8.936 1.00 0.00 82 GLU A C 17
ATOM 27706 O O . GLU A 1 82 ? 0.116 -2.028 10.038 1.00 0.00 82 GLU A O 17
ATOM 27718 N N . VAL A 1 83 ? 1.094 -2.637 8.101 1.00 0.00 83 VAL A N 17
ATOM 27719 C CA . VAL A 1 83 ? 1.189 -4.054 8.436 1.00 0.00 83 VAL A CA 17
ATOM 27720 C C . VAL A 1 83 ? 2.509 -4.626 7.923 1.00 0.00 83 VAL A C 17
ATOM 27721 O O . VAL A 1 83 ? 3.127 -4.056 7.021 1.00 0.00 83 VAL A O 17
ATOM 27734 N N . PRO A 1 84 ? 2.969 -5.748 8.497 1.00 0.00 84 PRO A N 17
ATOM 27735 C CA . PRO A 1 84 ? 4.169 -6.437 8.019 1.00 0.00 84 PRO A CA 17
ATOM 27736 C C . PRO A 1 84 ? 4.023 -6.859 6.561 1.00 0.00 84 PRO A C 17
ATOM 27737 O O . PRO A 1 84 ? 2.937 -7.244 6.125 1.00 0.00 84 PRO A O 17
ATOM 27748 N N . VAL A 1 85 ? 5.122 -6.800 5.819 1.00 0.00 85 VAL A N 17
ATOM 27749 C CA . VAL A 1 85 ? 5.106 -7.079 4.383 1.00 0.00 85 VAL A CA 17
ATOM 27750 C C . VAL A 1 85 ? 4.704 -8.534 4.095 1.00 0.00 85 VAL A C 17
ATOM 27751 O O . VAL A 1 85 ? 4.257 -8.864 2.997 1.00 0.00 85 VAL A O 17
ATOM 27764 N N . SER A 1 86 ? 4.847 -9.389 5.097 1.00 0.00 86 SER A N 17
ATOM 27765 C CA . SER A 1 86 ? 4.509 -10.802 4.969 1.00 0.00 86 SER A CA 17
ATOM 27766 C C . SER A 1 86 ? 2.993 -11.036 4.955 1.00 0.00 86 SER A C 17
ATOM 27767 O O . SER A 1 86 ? 2.512 -12.000 4.361 1.00 0.00 86 SER A O 17
ATOM 27775 N N . ALA A 1 87 ? 2.250 -10.142 5.597 1.00 0.00 87 ALA A N 17
ATOM 27776 C CA . ALA A 1 87 ? 0.812 -10.331 5.798 1.00 0.00 87 ALA A CA 17
ATOM 27777 C C . ALA A 1 87 ? 0.000 -10.257 4.493 1.00 0.00 87 ALA A C 17
ATOM 27778 O O . ALA A 1 87 ? -0.771 -11.174 4.198 1.00 0.00 87 ALA A O 17
ATOM 27785 N N . PRO A 1 88 ? 0.152 -9.181 3.682 1.00 0.00 88 PRO A N 17
ATOM 27786 C CA . PRO A 1 88 ? -0.655 -8.985 2.468 1.00 0.00 88 PRO A CA 17
ATOM 27787 C C . PRO A 1 88 ? -0.343 -9.990 1.362 1.00 0.00 88 PRO A C 17
ATOM 27788 O O . PRO A 1 88 ? -0.922 -9.927 0.281 1.00 0.00 88 PRO A O 17
ATOM 27799 N N . ILE A 1 89 ? 0.572 -10.907 1.630 1.00 0.00 89 ILE A N 17
ATOM 27800 C CA . ILE A 1 89 ? 0.906 -11.943 0.668 1.00 0.00 89 ILE A CA 17
ATOM 27801 C C . ILE A 1 89 ? -0.254 -12.928 0.534 1.00 0.00 89 ILE A C 17
ATOM 27802 O O . ILE A 1 89 ? -0.685 -13.254 -0.571 1.00 0.00 89 ILE A O 17
ATOM 27818 N N . LYS A 1 90 ? -0.758 -13.390 1.670 1.00 0.00 90 LYS A N 17
ATOM 27819 C CA . LYS A 1 90 ? -1.920 -14.266 1.687 1.00 0.00 90 LYS A CA 17
ATOM 27820 C C . LYS A 1 90 ? -3.203 -13.473 1.933 1.00 0.00 90 LYS A C 17
ATOM 27821 O O . LYS A 1 90 ? -4.187 -13.621 1.206 1.00 0.00 90 LYS A O 17
ATOM 27840 N N . ASP A 1 91 ? -3.191 -12.627 2.948 1.00 0.00 91 ASP A N 17
ATOM 27841 C CA . ASP A 1 91 ? -4.420 -11.991 3.403 1.00 0.00 91 ASP A CA 17
ATOM 27842 C C . ASP A 1 91 ? -4.514 -10.547 2.942 1.00 0.00 91 ASP A C 17
ATOM 27843 O O . ASP A 1 91 ? -4.968 -9.679 3.689 1.00 0.00 91 ASP A O 17
ATOM 27852 N N . ALA A 1 92 ? -4.109 -10.299 1.698 1.00 0.00 92 ALA A N 17
ATOM 27853 C CA . ALA A 1 92 ? -4.241 -8.976 1.093 1.00 0.00 92 ALA A CA 17
ATOM 27854 C C . ALA A 1 92 ? -5.682 -8.491 1.187 1.00 0.00 92 ALA A C 17
ATOM 27855 O O . ALA A 1 92 ? -5.940 -7.316 1.427 1.00 0.00 92 ALA A O 17
ATOM 27862 N N . GLU A 1 93 ? -6.609 -9.427 1.026 1.00 0.00 93 GLU A N 17
ATOM 27863 C CA . GLU A 1 93 ? -8.036 -9.146 1.128 1.00 0.00 93 GLU A CA 17
ATOM 27864 C C . GLU A 1 93 ? -8.367 -8.512 2.480 1.00 0.00 93 GLU A C 17
ATOM 27865 O O . GLU A 1 93 ? -9.083 -7.512 2.555 1.00 0.00 93 GLU A O 17
ATOM 27877 N N . LYS A 1 94 ? -7.819 -9.086 3.546 1.00 0.00 94 LYS A N 17
ATOM 27878 C CA . LYS A 1 94 ? -8.079 -8.595 4.893 1.00 0.00 94 LYS A CA 17
ATOM 27879 C C . LYS A 1 94 ? -7.352 -7.282 5.138 1.00 0.00 94 LYS A C 17
ATOM 27880 O O . LYS A 1 94 ? -7.840 -6.426 5.867 1.00 0.00 94 LYS A O 17
ATOM 27899 N N . VAL A 1 95 ? -6.191 -7.124 4.514 1.00 0.00 95 VAL A N 17
ATOM 27900 C CA . VAL A 1 95 ? -5.419 -5.893 4.637 1.00 0.00 95 VAL A CA 17
ATOM 27901 C C . VAL A 1 95 ? -6.120 -4.743 3.911 1.00 0.00 95 VAL A C 17
ATOM 27902 O O . VAL A 1 95 ? -6.192 -3.622 4.417 1.00 0.00 95 VAL A O 17
ATOM 27915 N N . ILE A 1 96 ? -6.656 -5.042 2.733 1.00 0.00 96 ILE A N 17
ATOM 27916 C CA . ILE A 1 96 ? -7.386 -4.057 1.945 1.00 0.00 96 ILE A CA 17
ATOM 27917 C C . ILE A 1 96 ? -8.612 -3.571 2.709 1.00 0.00 96 ILE A C 17
ATOM 27918 O O . ILE A 1 96 ? -8.839 -2.369 2.849 1.00 0.00 96 ILE A O 17
ATOM 27934 N N . ASN A 1 97 ? -9.377 -4.515 3.237 1.00 0.00 97 ASN A N 17
ATOM 27935 C CA . ASN A 1 97 ? -10.584 -4.188 3.985 1.00 0.00 97 ASN A CA 17
ATOM 27936 C C . ASN A 1 97 ? -10.248 -3.565 5.334 1.00 0.00 97 ASN A C 17
ATOM 27937 O O . ASN A 1 97 ? -11.076 -2.881 5.929 1.00 0.00 97 ASN A O 17
ATOM 27948 N N . ALA A 1 98 ? -9.031 -3.799 5.811 1.00 0.00 98 ALA A N 17
ATOM 27949 C CA . ALA A 1 98 ? -8.580 -3.216 7.068 1.00 0.00 98 ALA A CA 17
ATOM 27950 C C . ALA A 1 98 ? -8.430 -1.708 6.928 1.00 0.00 98 ALA A C 17
ATOM 27951 O O . ALA A 1 98 ? -8.787 -0.952 7.831 1.00 0.00 98 ALA A O 17
ATOM 27958 N N . ALA A 1 99 ? -7.906 -1.282 5.784 1.00 0.00 99 ALA A N 17
ATOM 27959 C CA . ALA A 1 99 ? -7.743 0.132 5.496 1.00 0.00 99 ALA A CA 17
ATOM 27960 C C . ALA A 1 99 ? -9.103 0.801 5.344 1.00 0.00 99 ALA A C 17
ATOM 27961 O O . ALA A 1 99 ? -9.347 1.882 5.882 1.00 0.00 99 ALA A O 17
ATOM 27968 N N . LEU A 1 100 ? -9.992 0.140 4.612 1.00 0.00 100 LEU A N 17
ATOM 27969 C CA . LEU A 1 100 ? -11.345 0.634 4.415 1.00 0.00 100 LEU A CA 17
ATOM 27970 C C . LEU A 1 100 ? -12.106 0.716 5.732 1.00 0.00 100 LEU A C 17
ATOM 27971 O O . LEU A 1 100 ? -12.891 1.634 5.939 1.00 0.00 100 LEU A O 17
ATOM 27987 N N . ALA A 1 101 ? -11.850 -0.228 6.626 1.00 0.00 101 ALA A N 17
ATOM 27988 C CA . ALA A 1 101 ? -12.544 -0.284 7.910 1.00 0.00 101 ALA A CA 17
ATOM 27989 C C . ALA A 1 101 ? -12.243 0.940 8.772 1.00 0.00 101 ALA A C 17
ATOM 27990 O O . ALA A 1 101 ? -12.968 1.227 9.722 1.00 0.00 101 ALA A O 17
ATOM 27997 N N . LEU A 1 102 ? -11.180 1.660 8.441 1.00 0.00 102 LEU A N 17
ATOM 27998 C CA . LEU A 1 102 ? -10.812 2.852 9.190 1.00 0.00 102 LEU A CA 17
ATOM 27999 C C . LEU A 1 102 ? -11.637 4.056 8.747 1.00 0.00 102 LEU A C 17
ATOM 28000 O O . LEU A 1 102 ? -12.138 4.815 9.571 1.00 0.00 102 LEU A O 17
ATOM 28016 N N . ILE A 1 103 ? -11.789 4.216 7.439 1.00 0.00 103 ILE A N 17
ATOM 28017 C CA . ILE A 1 103 ? -12.433 5.405 6.891 1.00 0.00 103 ILE A CA 17
ATOM 28018 C C . ILE A 1 103 ? -13.874 5.151 6.465 1.00 0.00 103 ILE A C 17
ATOM 28019 O O . ILE A 1 103 ? -14.740 6.013 6.618 1.00 0.00 103 ILE A O 17
ATOM 28035 N N . ASP A 1 104 ? -14.132 3.973 5.924 1.00 0.00 104 ASP A N 17
ATOM 28036 C CA . ASP A 1 104 ? -15.449 3.645 5.401 1.00 0.00 104 ASP A CA 17
ATOM 28037 C C . ASP A 1 104 ? -16.163 2.691 6.350 1.00 0.00 104 ASP A C 17
ATOM 28038 O O . ASP A 1 104 ? -17.387 2.582 6.332 1.00 0.00 104 ASP A O 17
ATOM 28047 N N . GLU A 1 105 ? -15.370 2.013 7.183 1.00 0.00 105 GLU A N 17
ATOM 28048 C CA . GLU A 1 105 ? -15.884 1.076 8.185 1.00 0.00 105 GLU A CA 17
ATOM 28049 C C . GLU A 1 105 ? -16.715 -0.033 7.538 1.00 0.00 105 GLU A C 17
ATOM 28050 O O . GLU A 1 105 ? -17.941 -0.065 7.655 1.00 0.00 105 GLU A O 17
ATOM 28062 N N . LYS A 1 106 ? -16.030 -0.934 6.844 1.00 0.00 106 LYS A N 17
ATOM 28063 C CA . LYS A 1 106 ? -16.677 -2.053 6.177 1.00 0.00 106 LYS A CA 17
ATOM 28064 C C . LYS A 1 106 ? -15.934 -3.340 6.488 1.00 0.00 106 LYS A C 17
ATOM 28065 O O . LYS A 1 106 ? -14.812 -3.511 5.974 1.00 0.00 106 LYS A O 17
ATOM 28085 N N . MET A 1 1 ? -16.724 -1.323 -7.056 1.00 0.00 1 MET A N 18
ATOM 28086 C CA . MET A 1 1 ? -16.002 -0.238 -6.352 1.00 0.00 1 MET A CA 18
ATOM 28087 C C . MET A 1 1 ? -14.630 -0.019 -6.976 1.00 0.00 1 MET A C 18
ATOM 28088 O O . MET A 1 1 ? -13.742 -0.859 -6.853 1.00 0.00 1 MET A O 18
ATOM 28104 N N . LYS A 1 2 ? -14.471 1.103 -7.661 1.00 0.00 2 LYS A N 18
ATOM 28105 C CA . LYS A 1 2 ? -13.181 1.487 -8.219 1.00 0.00 2 LYS A CA 18
ATOM 28106 C C . LYS A 1 2 ? -12.460 2.414 -7.256 1.00 0.00 2 LYS A C 18
ATOM 28107 O O . LYS A 1 2 ? -12.188 3.577 -7.569 1.00 0.00 2 LYS A O 18
ATOM 28126 N N . ARG A 1 3 ? -12.164 1.892 -6.076 1.00 0.00 3 ARG A N 18
ATOM 28127 C CA . ARG A 1 3 ? -11.535 2.678 -5.031 1.00 0.00 3 ARG A CA 18
ATOM 28128 C C . ARG A 1 3 ? -10.062 2.886 -5.353 1.00 0.00 3 ARG A C 18
ATOM 28129 O O . ARG A 1 3 ? -9.350 1.934 -5.682 1.00 0.00 3 ARG A O 18
ATOM 28150 N N . LYS A 1 4 ? -9.622 4.130 -5.286 1.00 0.00 4 LYS A N 18
ATOM 28151 C CA . LYS A 1 4 ? -8.220 4.455 -5.498 1.00 0.00 4 LYS A CA 18
ATOM 28152 C C . LYS A 1 4 ? -7.435 4.108 -4.244 1.00 0.00 4 LYS A C 18
ATOM 28153 O O . LYS A 1 4 ? -7.786 4.542 -3.150 1.00 0.00 4 LYS A O 18
ATOM 28172 N N . ILE A 1 5 ? -6.401 3.302 -4.388 1.00 0.00 5 ILE A N 18
ATOM 28173 C CA . ILE A 1 5 ? -5.598 2.903 -3.245 1.00 0.00 5 ILE A CA 18
ATOM 28174 C C . ILE A 1 5 ? -4.114 3.083 -3.539 1.00 0.00 5 ILE A C 18
ATOM 28175 O O . ILE A 1 5 ? -3.635 2.706 -4.606 1.00 0.00 5 ILE A O 18
ATOM 28191 N N . ILE A 1 6 ? -3.395 3.680 -2.605 1.00 0.00 6 ILE A N 18
ATOM 28192 C CA . ILE A 1 6 ? -1.950 3.756 -2.702 1.00 0.00 6 ILE A CA 18
ATOM 28193 C C . ILE A 1 6 ? -1.325 2.907 -1.605 1.00 0.00 6 ILE A C 18
ATOM 28194 O O . ILE A 1 6 ? -1.699 3.005 -0.435 1.00 0.00 6 ILE A O 18
ATOM 28210 N N . ALA A 1 7 ? -0.403 2.045 -1.990 1.00 0.00 7 ALA A N 18
ATOM 28211 C CA . ALA A 1 7 ? 0.200 1.114 -1.055 1.00 0.00 7 ALA A CA 18
ATOM 28212 C C . ALA A 1 7 ? 1.705 1.065 -1.236 1.00 0.00 7 ALA A C 18
ATOM 28213 O O . ALA A 1 7 ? 2.200 1.099 -2.357 1.00 0.00 7 ALA A O 18
ATOM 28220 N N . VAL A 1 8 ? 2.428 0.996 -0.132 1.00 0.00 8 VAL A N 18
ATOM 28221 C CA . VAL A 1 8 ? 3.878 0.919 -0.175 1.00 0.00 8 VAL A CA 18
ATOM 28222 C C . VAL A 1 8 ? 4.352 -0.384 0.453 1.00 0.00 8 VAL A C 18
ATOM 28223 O O . VAL A 1 8 ? 3.940 -0.733 1.559 1.00 0.00 8 VAL A O 18
ATOM 28236 N N . THR A 1 9 ? 5.197 -1.107 -0.264 1.00 0.00 9 THR A N 18
ATOM 28237 C CA . THR A 1 9 ? 5.746 -2.361 0.226 1.00 0.00 9 THR A CA 18
ATOM 28238 C C . THR A 1 9 ? 7.258 -2.261 0.386 1.00 0.00 9 THR A C 18
ATOM 28239 O O . THR A 1 9 ? 7.974 -2.032 -0.589 1.00 0.00 9 THR A O 18
ATOM 28250 N N . ALA A 1 10 ? 7.738 -2.431 1.613 1.00 0.00 10 ALA A N 18
ATOM 28251 C CA . ALA A 1 10 ? 9.161 -2.296 1.896 1.00 0.00 10 ALA A CA 18
ATOM 28252 C C . ALA A 1 10 ? 9.675 -3.443 2.756 1.00 0.00 10 ALA A C 18
ATOM 28253 O O . ALA A 1 10 ? 9.160 -3.692 3.850 1.00 0.00 10 ALA A O 18
ATOM 28260 N N . CYS A 1 11 ? 10.688 -4.139 2.252 1.00 0.00 11 CYS A N 18
ATOM 28261 C CA . CYS A 1 11 ? 11.337 -5.206 3.004 1.00 0.00 11 CYS A CA 18
ATOM 28262 C C . CYS A 1 11 ? 12.861 -5.038 2.974 1.00 0.00 11 CYS A C 18
ATOM 28263 O O . CYS A 1 11 ? 13.579 -5.719 3.710 1.00 0.00 11 CYS A O 18
ATOM 28271 N N . ALA A 1 12 ? 13.332 -4.111 2.130 1.00 0.00 12 ALA A N 18
ATOM 28272 C CA . ALA A 1 12 ? 14.761 -3.804 1.982 1.00 0.00 12 ALA A CA 18
ATOM 28273 C C . ALA A 1 12 ? 15.584 -5.040 1.619 1.00 0.00 12 ALA A C 18
ATOM 28274 O O . ALA A 1 12 ? 15.787 -5.342 0.440 1.00 0.00 12 ALA A O 18
ATOM 28281 N N . THR A 1 13 ? 16.052 -5.746 2.636 1.00 0.00 13 THR A N 18
ATOM 28282 C CA . THR A 1 13 ? 16.828 -6.951 2.446 1.00 0.00 13 THR A CA 18
ATOM 28283 C C . THR A 1 13 ? 15.907 -8.156 2.368 1.00 0.00 13 THR A C 18
ATOM 28284 O O . THR A 1 13 ? 15.495 -8.711 3.389 1.00 0.00 13 THR A O 18
ATOM 28295 N N . GLY A 1 14 ? 15.568 -8.540 1.155 1.00 0.00 14 GLY A N 18
ATOM 28296 C CA . GLY A 1 14 ? 14.634 -9.620 0.956 1.00 0.00 14 GLY A CA 18
ATOM 28297 C C . GLY A 1 14 ? 13.702 -9.334 -0.197 1.00 0.00 14 GLY A C 18
ATOM 28298 O O . GLY A 1 14 ? 12.507 -9.103 0.001 1.00 0.00 14 GLY A O 18
ATOM 28302 N N . VAL A 1 15 ? 14.253 -9.341 -1.402 1.00 0.00 15 VAL A N 18
ATOM 28303 C CA . VAL A 1 15 ? 13.489 -9.065 -2.606 1.00 0.00 15 VAL A CA 18
ATOM 28304 C C . VAL A 1 15 ? 12.325 -10.040 -2.769 1.00 0.00 15 VAL A C 18
ATOM 28305 O O . VAL A 1 15 ? 11.281 -9.680 -3.316 1.00 0.00 15 VAL A O 18
ATOM 28318 N N . ALA A 1 16 ? 12.495 -11.259 -2.268 1.00 0.00 16 ALA A N 18
ATOM 28319 C CA . ALA A 1 16 ? 11.442 -12.268 -2.338 1.00 0.00 16 ALA A CA 18
ATOM 28320 C C . ALA A 1 16 ? 10.204 -11.815 -1.575 1.00 0.00 16 ALA A C 18
ATOM 28321 O O . ALA A 1 16 ? 9.077 -12.089 -1.978 1.00 0.00 16 ALA A O 18
ATOM 28328 N N . HIS A 1 17 ? 10.419 -11.110 -0.473 1.00 0.00 17 HIS A N 18
ATOM 28329 C CA . HIS A 1 17 ? 9.313 -10.579 0.317 1.00 0.00 17 HIS A CA 18
ATOM 28330 C C . HIS A 1 17 ? 8.835 -9.250 -0.247 1.00 0.00 17 HIS A C 18
ATOM 28331 O O . HIS A 1 17 ? 7.655 -8.917 -0.149 1.00 0.00 17 HIS A O 18
ATOM 28346 N N . THR A 1 18 ? 9.756 -8.501 -0.835 1.00 0.00 18 THR A N 18
ATOM 28347 C CA . THR A 1 18 ? 9.446 -7.184 -1.370 1.00 0.00 18 THR A CA 18
ATOM 28348 C C . THR A 1 18 ? 8.577 -7.287 -2.626 1.00 0.00 18 THR A C 18
ATOM 28349 O O . THR A 1 18 ? 7.470 -6.749 -2.674 1.00 0.00 18 THR A O 18
ATOM 28360 N N . TYR A 1 19 ? 9.071 -8.008 -3.626 1.00 0.00 19 TYR A N 18
ATOM 28361 C CA . TYR A 1 19 ? 8.378 -8.119 -4.906 1.00 0.00 19 TYR A CA 18
ATOM 28362 C C . TYR A 1 19 ? 7.072 -8.893 -4.770 1.00 0.00 19 TYR A C 18
ATOM 28363 O O . TYR A 1 19 ? 6.067 -8.534 -5.382 1.00 0.00 19 TYR A O 18
ATOM 28381 N N . MET A 1 20 ? 7.082 -9.951 -3.963 1.00 0.00 20 MET A N 18
ATOM 28382 C CA . MET A 1 20 ? 5.894 -10.775 -3.791 1.00 0.00 20 MET A CA 18
ATOM 28383 C C . MET A 1 20 ? 4.775 -9.989 -3.130 1.00 0.00 20 MET A C 18
ATOM 28384 O O . MET A 1 20 ? 3.632 -10.070 -3.558 1.00 0.00 20 MET A O 18
ATOM 28398 N N . ALA A 1 21 ? 5.103 -9.220 -2.100 1.00 0.00 21 ALA A N 18
ATOM 28399 C CA . ALA A 1 21 ? 4.096 -8.435 -1.398 1.00 0.00 21 ALA A CA 18
ATOM 28400 C C . ALA A 1 21 ? 3.488 -7.387 -2.323 1.00 0.00 21 ALA A C 18
ATOM 28401 O O . ALA A 1 21 ? 2.277 -7.164 -2.317 1.00 0.00 21 ALA A O 18
ATOM 28408 N N . ALA A 1 22 ? 4.338 -6.772 -3.135 1.00 0.00 22 ALA A N 18
ATOM 28409 C CA . ALA A 1 22 ? 3.907 -5.734 -4.061 1.00 0.00 22 ALA A CA 18
ATOM 28410 C C . ALA A 1 22 ? 2.924 -6.279 -5.093 1.00 0.00 22 ALA A C 18
ATOM 28411 O O . ALA A 1 22 ? 1.927 -5.631 -5.413 1.00 0.00 22 ALA A O 18
ATOM 28418 N N . GLN A 1 23 ? 3.211 -7.460 -5.630 1.00 0.00 23 GLN A N 18
ATOM 28419 C CA . GLN A 1 23 ? 2.334 -8.068 -6.623 1.00 0.00 23 GLN A CA 18
ATOM 28420 C C . GLN A 1 23 ? 1.141 -8.761 -5.961 1.00 0.00 23 GLN A C 18
ATOM 28421 O O . GLN A 1 23 ? 0.056 -8.813 -6.536 1.00 0.00 23 GLN A O 18
ATOM 28435 N N . ALA A 1 24 ? 1.338 -9.285 -4.751 1.00 0.00 24 ALA A N 18
ATOM 28436 C CA . ALA A 1 24 ? 0.257 -9.940 -4.020 1.00 0.00 24 ALA A CA 18
ATOM 28437 C C . ALA A 1 24 ? -0.824 -8.932 -3.665 1.00 0.00 24 ALA A C 18
ATOM 28438 O O . ALA A 1 24 ? -2.017 -9.234 -3.725 1.00 0.00 24 ALA A O 18
ATOM 28445 N N . LEU A 1 25 ? -0.390 -7.737 -3.287 1.00 0.00 25 LEU A N 18
ATOM 28446 C CA . LEU A 1 25 ? -1.306 -6.622 -3.067 1.00 0.00 25 LEU A CA 18
ATOM 28447 C C . LEU A 1 25 ? -2.119 -6.339 -4.325 1.00 0.00 25 LEU A C 18
ATOM 28448 O O . LEU A 1 25 ? -3.332 -6.130 -4.263 1.00 0.00 25 LEU A O 18
ATOM 28464 N N . LYS A 1 26 ? -1.439 -6.351 -5.468 1.00 0.00 26 LYS A N 18
ATOM 28465 C CA . LYS A 1 26 ? -2.087 -6.132 -6.755 1.00 0.00 26 LYS A CA 18
ATOM 28466 C C . LYS A 1 26 ? -3.144 -7.201 -7.009 1.00 0.00 26 LYS A C 18
ATOM 28467 O O . LYS A 1 26 ? -4.228 -6.905 -7.507 1.00 0.00 26 LYS A O 18
ATOM 28486 N N . LYS A 1 27 ? -2.817 -8.444 -6.650 1.00 0.00 27 LYS A N 18
ATOM 28487 C CA . LYS A 1 27 ? -3.734 -9.572 -6.811 1.00 0.00 27 LYS A CA 18
ATOM 28488 C C . LYS A 1 27 ? -5.058 -9.299 -6.105 1.00 0.00 27 LYS A C 18
ATOM 28489 O O . LYS A 1 27 ? -6.123 -9.343 -6.719 1.00 0.00 27 LYS A O 18
ATOM 28508 N N . GLY A 1 28 ? -4.976 -9.004 -4.816 1.00 0.00 28 GLY A N 18
ATOM 28509 C CA . GLY A 1 28 ? -6.167 -8.730 -4.029 1.00 0.00 28 GLY A CA 18
ATOM 28510 C C . GLY A 1 28 ? -6.920 -7.503 -4.513 1.00 0.00 28 GLY A C 18
ATOM 28511 O O . GLY A 1 28 ? -8.152 -7.481 -4.520 1.00 0.00 28 GLY A O 18
ATOM 28515 N N . ALA A 1 29 ? -6.179 -6.489 -4.939 1.00 0.00 29 ALA A N 18
ATOM 28516 C CA . ALA A 1 29 ? -6.780 -5.242 -5.395 1.00 0.00 29 ALA A CA 18
ATOM 28517 C C . ALA A 1 29 ? -7.605 -5.453 -6.660 1.00 0.00 29 ALA A C 18
ATOM 28518 O O . ALA A 1 29 ? -8.758 -5.028 -6.735 1.00 0.00 29 ALA A O 18
ATOM 28525 N N . LYS A 1 30 ? -7.014 -6.116 -7.650 1.00 0.00 30 LYS A N 18
ATOM 28526 C CA . LYS A 1 30 ? -7.703 -6.379 -8.910 1.00 0.00 30 LYS A CA 18
ATOM 28527 C C . LYS A 1 30 ? -8.827 -7.393 -8.712 1.00 0.00 30 LYS A C 18
ATOM 28528 O O . LYS A 1 30 ? -9.804 -7.406 -9.463 1.00 0.00 30 LYS A O 18
ATOM 28547 N N . LYS A 1 31 ? -8.681 -8.238 -7.696 1.00 0.00 31 LYS A N 18
ATOM 28548 C CA . LYS A 1 31 ? -9.704 -9.217 -7.354 1.00 0.00 31 LYS A CA 18
ATOM 28549 C C . LYS A 1 31 ? -10.978 -8.513 -6.905 1.00 0.00 31 LYS A C 18
ATOM 28550 O O . LYS A 1 31 ? -12.083 -8.885 -7.296 1.00 0.00 31 LYS A O 18
ATOM 28569 N N . MET A 1 32 ? -10.811 -7.482 -6.089 1.00 0.00 32 MET A N 18
ATOM 28570 C CA . MET A 1 32 ? -11.942 -6.688 -5.629 1.00 0.00 32 MET A CA 18
ATOM 28571 C C . MET A 1 32 ? -12.325 -5.652 -6.684 1.00 0.00 32 MET A C 18
ATOM 28572 O O . MET A 1 32 ? -13.393 -5.050 -6.617 1.00 0.00 32 MET A O 18
ATOM 28586 N N . GLY A 1 33 ? -11.435 -5.447 -7.650 1.00 0.00 33 GLY A N 18
ATOM 28587 C CA . GLY A 1 33 ? -11.729 -4.569 -8.767 1.00 0.00 33 GLY A CA 18
ATOM 28588 C C . GLY A 1 33 ? -11.444 -3.113 -8.470 1.00 0.00 33 GLY A C 18
ATOM 28589 O O . GLY A 1 33 ? -12.165 -2.229 -8.939 1.00 0.00 33 GLY A O 18
ATOM 28593 N N . ASN A 1 34 ? -10.393 -2.859 -7.704 1.00 0.00 34 ASN A N 18
ATOM 28594 C CA . ASN A 1 34 ? -10.025 -1.493 -7.343 1.00 0.00 34 ASN A CA 18
ATOM 28595 C C . ASN A 1 34 ? -8.813 -1.030 -8.144 1.00 0.00 34 ASN A C 18
ATOM 28596 O O . ASN A 1 34 ? -8.193 -1.819 -8.860 1.00 0.00 34 ASN A O 18
ATOM 28607 N N . LEU A 1 35 ? -8.474 0.246 -8.012 1.00 0.00 35 LEU A N 18
ATOM 28608 C CA . LEU A 1 35 ? -7.331 0.812 -8.716 1.00 0.00 35 LEU A CA 18
ATOM 28609 C C . LEU A 1 35 ? -6.241 1.177 -7.717 1.00 0.00 35 LEU A C 18
ATOM 28610 O O . LEU A 1 35 ? -6.395 2.112 -6.929 1.00 0.00 35 LEU A O 18
ATOM 28626 N N . ILE A 1 36 ? -5.142 0.442 -7.752 1.00 0.00 36 ILE A N 18
ATOM 28627 C CA . ILE A 1 36 ? -4.108 0.586 -6.743 1.00 0.00 36 ILE A CA 18
ATOM 28628 C C . ILE A 1 36 ? -2.757 0.955 -7.357 1.00 0.00 36 ILE A C 18
ATOM 28629 O O . ILE A 1 36 ? -2.421 0.536 -8.468 1.00 0.00 36 ILE A O 18
ATOM 28645 N N . LYS A 1 37 ? -2.003 1.765 -6.629 1.00 0.00 37 LYS A N 18
ATOM 28646 C CA . LYS A 1 37 ? -0.620 2.053 -6.968 1.00 0.00 37 LYS A CA 18
ATOM 28647 C C . LYS A 1 37 ? 0.285 1.525 -5.865 1.00 0.00 37 LYS A C 18
ATOM 28648 O O . LYS A 1 37 ? 0.253 2.019 -4.737 1.00 0.00 37 LYS A O 18
ATOM 28667 N N . VAL A 1 38 ? 1.069 0.508 -6.180 1.00 0.00 38 VAL A N 18
ATOM 28668 C CA . VAL A 1 38 ? 1.946 -0.109 -5.196 1.00 0.00 38 VAL A CA 18
ATOM 28669 C C . VAL A 1 38 ? 3.378 0.368 -5.389 1.00 0.00 38 VAL A C 18
ATOM 28670 O O . VAL A 1 38 ? 3.937 0.246 -6.475 1.00 0.00 38 VAL A O 18
ATOM 28683 N N . GLU A 1 39 ? 3.955 0.917 -4.336 1.00 0.00 39 GLU A N 18
ATOM 28684 C CA . GLU A 1 39 ? 5.316 1.417 -4.382 1.00 0.00 39 GLU A CA 18
ATOM 28685 C C . GLU A 1 39 ? 6.292 0.366 -3.862 1.00 0.00 39 GLU A C 18
ATOM 28686 O O . GLU A 1 39 ? 6.144 -0.133 -2.743 1.00 0.00 39 GLU A O 18
ATOM 28698 N N . THR A 1 40 ? 7.268 0.016 -4.682 1.00 0.00 40 THR A N 18
ATOM 28699 C CA . THR A 1 40 ? 8.297 -0.921 -4.281 1.00 0.00 40 THR A CA 18
ATOM 28700 C C . THR A 1 40 ? 9.424 -0.174 -3.580 1.00 0.00 40 THR A C 18
ATOM 28701 O O . THR A 1 40 ? 10.189 0.559 -4.214 1.00 0.00 40 THR A O 18
ATOM 28712 N N . GLN A 1 41 ? 9.502 -0.338 -2.271 1.00 0.00 41 GLN A N 18
ATOM 28713 C CA . GLN A 1 41 ? 10.484 0.365 -1.466 1.00 0.00 41 GLN A CA 18
ATOM 28714 C C . GLN A 1 41 ? 11.483 -0.618 -0.867 1.00 0.00 41 GLN A C 18
ATOM 28715 O O . GLN A 1 41 ? 11.104 -1.644 -0.305 1.00 0.00 41 GLN A O 18
ATOM 28729 N N . GLY A 1 42 ? 12.761 -0.316 -1.018 1.00 0.00 42 GLY A N 18
ATOM 28730 C CA . GLY A 1 42 ? 13.778 -1.100 -0.358 1.00 0.00 42 GLY A CA 18
ATOM 28731 C C . GLY A 1 42 ? 14.048 -0.558 1.026 1.00 0.00 42 GLY A C 18
ATOM 28732 O O . GLY A 1 42 ? 13.364 -0.912 1.988 1.00 0.00 42 GLY A O 18
ATOM 28736 N N . ALA A 1 43 ? 15.037 0.309 1.120 1.00 0.00 43 ALA A N 18
ATOM 28737 C CA . ALA A 1 43 ? 15.329 1.009 2.357 1.00 0.00 43 ALA A CA 18
ATOM 28738 C C . ALA A 1 43 ? 15.325 2.505 2.094 1.00 0.00 43 ALA A C 18
ATOM 28739 O O . ALA A 1 43 ? 14.538 3.254 2.673 1.00 0.00 43 ALA A O 18
ATOM 28746 N N . THR A 1 44 ? 16.177 2.923 1.178 1.00 0.00 44 THR A N 18
ATOM 28747 C CA . THR A 1 44 ? 16.258 4.316 0.786 1.00 0.00 44 THR A CA 18
ATOM 28748 C C . THR A 1 44 ? 16.125 4.429 -0.734 1.00 0.00 44 THR A C 18
ATOM 28749 O O . THR A 1 44 ? 16.246 5.508 -1.317 1.00 0.00 44 THR A O 18
ATOM 28760 N N . GLY A 1 45 ? 15.838 3.297 -1.369 1.00 0.00 45 GLY A N 18
ATOM 28761 C CA . GLY A 1 45 ? 15.675 3.263 -2.808 1.00 0.00 45 GLY A CA 18
ATOM 28762 C C . GLY A 1 45 ? 14.256 2.921 -3.193 1.00 0.00 45 GLY A C 18
ATOM 28763 O O . GLY A 1 45 ? 13.665 1.989 -2.637 1.00 0.00 45 GLY A O 18
ATOM 28767 N N . ILE A 1 46 ? 13.707 3.671 -4.136 1.00 0.00 46 ILE A N 18
ATOM 28768 C CA . ILE A 1 46 ? 12.313 3.516 -4.518 1.00 0.00 46 ILE A CA 18
ATOM 28769 C C . ILE A 1 46 ? 12.210 3.066 -5.971 1.00 0.00 46 ILE A C 18
ATOM 28770 O O . ILE A 1 46 ? 12.983 3.517 -6.817 1.00 0.00 46 ILE A O 18
ATOM 28786 N N . GLU A 1 47 ? 11.262 2.182 -6.263 1.00 0.00 47 GLU A N 18
ATOM 28787 C CA . GLU A 1 47 ? 11.049 1.725 -7.631 1.00 0.00 47 GLU A CA 18
ATOM 28788 C C . GLU A 1 47 ? 10.002 2.588 -8.333 1.00 0.00 47 GLU A C 18
ATOM 28789 O O . GLU A 1 47 ? 10.159 2.959 -9.495 1.00 0.00 47 GLU A O 18
ATOM 28801 N N . ASN A 1 48 ? 8.935 2.907 -7.615 1.00 0.00 48 ASN A N 18
ATOM 28802 C CA . ASN A 1 48 ? 7.801 3.614 -8.202 1.00 0.00 48 ASN A CA 18
ATOM 28803 C C . ASN A 1 48 ? 7.858 5.102 -7.898 1.00 0.00 48 ASN A C 18
ATOM 28804 O O . ASN A 1 48 ? 7.877 5.928 -8.814 1.00 0.00 48 ASN A O 18
ATOM 28815 N N . GLU A 1 49 ? 7.887 5.420 -6.607 1.00 0.00 49 GLU A N 18
ATOM 28816 C CA . GLU A 1 49 ? 7.872 6.798 -6.124 1.00 0.00 49 GLU A CA 18
ATOM 28817 C C . GLU A 1 49 ? 6.521 7.434 -6.428 1.00 0.00 49 GLU A C 18
ATOM 28818 O O . GLU A 1 49 ? 6.316 8.041 -7.484 1.00 0.00 49 GLU A O 18
ATOM 28830 N N . LEU A 1 50 ? 5.588 7.231 -5.513 1.00 0.00 50 LEU A N 18
ATOM 28831 C CA . LEU A 1 50 ? 4.251 7.787 -5.631 1.00 0.00 50 LEU A CA 18
ATOM 28832 C C . LEU A 1 50 ? 4.269 9.256 -5.250 1.00 0.00 50 LEU A C 18
ATOM 28833 O O . LEU A 1 50 ? 4.665 9.616 -4.143 1.00 0.00 50 LEU A O 18
ATOM 28849 N N . THR A 1 51 ? 3.818 10.100 -6.157 1.00 0.00 51 THR A N 18
ATOM 28850 C CA . THR A 1 51 ? 3.916 11.535 -5.964 1.00 0.00 51 THR A CA 18
ATOM 28851 C C . THR A 1 51 ? 2.692 12.032 -5.228 1.00 0.00 51 THR A C 18
ATOM 28852 O O . THR A 1 51 ? 1.683 11.333 -5.180 1.00 0.00 51 THR A O 18
ATOM 28863 N N . GLU A 1 52 ? 2.765 13.238 -4.678 1.00 0.00 52 GLU A N 18
ATOM 28864 C CA . GLU A 1 52 ? 1.632 13.818 -3.966 1.00 0.00 52 GLU A CA 18
ATOM 28865 C C . GLU A 1 52 ? 0.401 13.833 -4.874 1.00 0.00 52 GLU A C 18
ATOM 28866 O O . GLU A 1 52 ? -0.733 13.760 -4.408 1.00 0.00 52 GLU A O 18
ATOM 28878 N N . LYS A 1 53 ? 0.646 13.898 -6.180 1.00 0.00 53 LYS A N 18
ATOM 28879 C CA . LYS A 1 53 ? -0.419 13.838 -7.172 1.00 0.00 53 LYS A CA 18
ATOM 28880 C C . LYS A 1 53 ? -1.155 12.504 -7.067 1.00 0.00 53 LYS A C 18
ATOM 28881 O O . LYS A 1 53 ? -2.374 12.465 -6.900 1.00 0.00 53 LYS A O 18
ATOM 28900 N N . ASP A 1 54 ? -0.391 11.416 -7.139 1.00 0.00 54 ASP A N 18
ATOM 28901 C CA . ASP A 1 54 ? -0.942 10.060 -7.057 1.00 0.00 54 ASP A CA 18
ATOM 28902 C C . ASP A 1 54 ? -1.515 9.809 -5.671 1.00 0.00 54 ASP A C 18
ATOM 28903 O O . ASP A 1 54 ? -2.602 9.251 -5.514 1.00 0.00 54 ASP A O 18
ATOM 28912 N N . VAL A 1 55 ? -0.761 10.241 -4.672 1.00 0.00 55 VAL A N 18
ATOM 28913 C CA . VAL A 1 55 ? -1.091 10.012 -3.275 1.00 0.00 55 VAL A CA 18
ATOM 28914 C C . VAL A 1 55 ? -2.403 10.702 -2.887 1.00 0.00 55 VAL A C 18
ATOM 28915 O O . VAL A 1 55 ? -3.152 10.200 -2.049 1.00 0.00 55 VAL A O 18
ATOM 28928 N N . ASN A 1 56 ? -2.690 11.842 -3.510 1.00 0.00 56 ASN A N 18
ATOM 28929 C CA . ASN A 1 56 ? -3.929 12.569 -3.232 1.00 0.00 56 ASN A CA 18
ATOM 28930 C C . ASN A 1 56 ? -5.115 11.940 -3.953 1.00 0.00 56 ASN A C 18
ATOM 28931 O O . ASN A 1 56 ? -6.270 12.224 -3.626 1.00 0.00 56 ASN A O 18
ATOM 28942 N N . ILE A 1 57 ? -4.831 11.090 -4.933 1.00 0.00 57 ILE A N 18
ATOM 28943 C CA . ILE A 1 57 ? -5.878 10.396 -5.669 1.00 0.00 57 ILE A CA 18
ATOM 28944 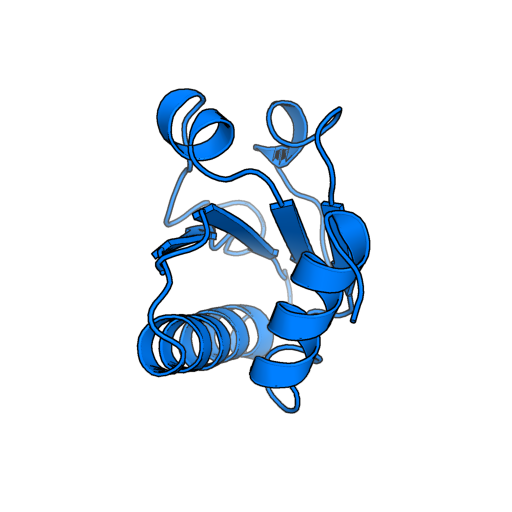C C . ILE A 1 57 ? -6.424 9.237 -4.841 1.00 0.00 57 ILE A C 18
ATOM 28945 O O . ILE A 1 57 ? -7.636 9.055 -4.736 1.00 0.00 57 ILE A O 18
ATOM 28961 N N . GLY A 1 58 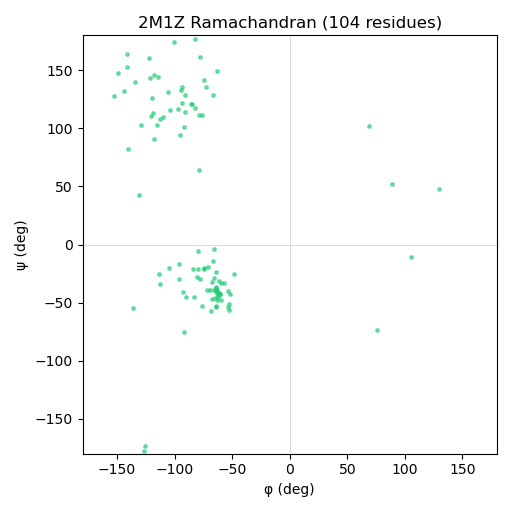? -5.516 8.459 -4.258 1.00 0.00 58 GLY A N 18
ATOM 28962 C CA . GLY A 1 58 ? -5.904 7.332 -3.429 1.00 0.00 58 GLY A CA 18
ATOM 28963 C C . GLY A 1 58 ? -6.759 7.728 -2.237 1.00 0.00 58 GLY A C 18
ATOM 28964 O O . GLY A 1 58 ? -6.572 8.793 -1.649 1.00 0.00 58 GLY A O 18
ATOM 28968 N N . GLU A 1 59 ? -7.697 6.858 -1.894 1.00 0.00 59 GLU A N 18
ATOM 28969 C CA . GLU A 1 59 ? -8.605 7.080 -0.779 1.00 0.00 59 GLU A CA 18
ATOM 28970 C C . GLU A 1 59 ? -7.902 6.774 0.537 1.00 0.00 59 GLU A C 18
ATOM 28971 O O . GLU A 1 59 ? -7.848 7.609 1.440 1.00 0.00 59 GLU A O 18
ATOM 28983 N N . VAL A 1 60 ? -7.360 5.564 0.628 1.00 0.00 60 VAL A N 18
ATOM 28984 C CA . VAL A 1 60 ? -6.662 5.111 1.821 1.00 0.00 60 VAL A CA 18
ATOM 28985 C C . VAL A 1 60 ? -5.248 4.674 1.470 1.00 0.00 60 VAL A C 18
ATOM 28986 O O . VAL A 1 60 ? -4.975 4.294 0.329 1.00 0.00 60 VAL A O 18
ATOM 28999 N N . VAL A 1 61 ? -4.355 4.728 2.445 1.00 0.00 61 VAL A N 18
ATOM 29000 C CA . VAL A 1 61 ? -2.973 4.340 2.235 1.00 0.00 61 VAL A CA 18
ATOM 29001 C C . VAL A 1 61 ? -2.662 3.047 2.978 1.00 0.00 61 VAL A C 18
ATOM 29002 O O . VAL A 1 61 ? -2.826 2.963 4.196 1.00 0.00 61 VAL A O 18
ATOM 29015 N N . ILE A 1 62 ? -2.217 2.043 2.242 1.00 0.00 62 ILE A N 18
ATOM 29016 C CA . ILE A 1 62 ? -1.844 0.772 2.841 1.00 0.00 62 ILE A CA 18
ATOM 29017 C C . ILE A 1 62 ? -0.326 0.646 2.892 1.00 0.00 62 ILE A C 18
ATOM 29018 O O . ILE A 1 62 ? 0.332 0.523 1.861 1.00 0.00 62 ILE A O 18
ATOM 29034 N N . PHE A 1 63 ? 0.230 0.694 4.087 1.00 0.00 63 PHE A N 18
ATOM 29035 C CA . PHE A 1 63 ? 1.668 0.597 4.250 1.00 0.00 63 PHE A CA 18
ATOM 29036 C C . PHE A 1 63 ? 2.063 -0.782 4.733 1.00 0.00 63 PHE A C 18
ATOM 29037 O O . PHE A 1 63 ? 1.994 -1.072 5.922 1.00 0.00 63 PHE A O 18
ATOM 29054 N N . ALA A 1 64 ? 2.447 -1.640 3.806 1.00 0.00 64 ALA A N 18
ATOM 29055 C CA . ALA A 1 64 ? 2.969 -2.940 4.166 1.00 0.00 64 ALA A CA 18
ATOM 29056 C C . ALA A 1 64 ? 4.486 -2.875 4.176 1.00 0.00 64 ALA A C 18
ATOM 29057 O O . ALA A 1 64 ? 5.146 -3.110 3.161 1.00 0.00 64 ALA A O 18
ATOM 29064 N N . VAL A 1 65 ? 5.036 -2.535 5.326 1.00 0.00 65 VAL A N 18
ATOM 29065 C CA . VAL A 1 65 ? 6.460 -2.282 5.438 1.00 0.00 65 VAL A CA 18
ATOM 29066 C C . VAL A 1 65 ? 7.020 -2.877 6.720 1.00 0.00 65 VAL A C 18
ATOM 29067 O O . VAL A 1 65 ? 6.387 -2.826 7.776 1.00 0.00 65 VAL A O 18
ATOM 29080 N N . ASP A 1 66 ? 8.196 -3.463 6.608 1.00 0.00 66 ASP A N 18
ATOM 29081 C CA . ASP A 1 66 ? 8.903 -3.990 7.766 1.00 0.00 66 ASP A CA 18
ATOM 29082 C C . ASP A 1 66 ? 10.246 -3.295 7.920 1.00 0.00 66 ASP A C 18
ATOM 29083 O O . ASP A 1 66 ? 10.972 -3.521 8.890 1.00 0.00 66 ASP A O 18
ATOM 29092 N N . THR A 1 67 ? 10.565 -2.437 6.958 1.00 0.00 67 THR A N 18
ATOM 29093 C CA . THR A 1 67 ? 11.835 -1.734 6.950 1.00 0.00 67 THR A CA 18
ATOM 29094 C C . THR A 1 67 ? 11.648 -0.237 6.715 1.00 0.00 67 THR A C 18
ATOM 29095 O O . THR A 1 67 ? 10.557 0.308 6.907 1.00 0.00 67 THR A O 18
ATOM 29106 N N . LYS A 1 68 ? 12.724 0.416 6.300 1.00 0.00 68 LYS A N 18
ATOM 29107 C CA . LYS A 1 68 ? 12.735 1.858 6.099 1.00 0.00 68 LYS A CA 18
ATOM 29108 C C . LYS A 1 68 ? 12.006 2.258 4.814 1.00 0.00 68 LYS A C 18
ATOM 29109 O O . LYS A 1 68 ? 12.074 1.556 3.803 1.00 0.00 68 LYS A O 18
ATOM 29128 N N . VAL A 1 69 ? 11.314 3.392 4.866 1.00 0.00 69 VAL A N 18
ATOM 29129 C CA . VAL A 1 69 ? 10.629 3.945 3.705 1.00 0.00 69 VAL A CA 18
ATOM 29130 C C . VAL A 1 69 ? 10.734 5.471 3.713 1.00 0.00 69 VAL A C 18
ATOM 29131 O O . VAL A 1 69 ? 10.288 6.131 4.650 1.00 0.00 69 VAL A O 18
ATOM 29144 N N . ARG A 1 70 ? 11.341 6.032 2.672 1.00 0.00 70 ARG A N 18
ATOM 29145 C CA . ARG A 1 70 ? 11.598 7.469 2.639 1.00 0.00 70 ARG A CA 18
ATOM 29146 C C . ARG A 1 70 ? 10.435 8.238 2.012 1.00 0.00 70 ARG A C 18
ATOM 29147 O O . ARG A 1 70 ? 10.231 9.415 2.302 1.00 0.00 70 ARG A O 18
ATOM 29168 N N . ASN A 1 71 ? 9.664 7.572 1.162 1.00 0.00 71 ASN A N 18
ATOM 29169 C CA . ASN A 1 71 ? 8.585 8.244 0.446 1.00 0.00 71 ASN A CA 18
ATOM 29170 C C . ASN A 1 71 ? 7.349 8.379 1.322 1.00 0.00 71 ASN A C 18
ATOM 29171 O O . ASN A 1 71 ? 6.380 9.043 0.944 1.00 0.00 71 ASN A O 18
ATOM 29182 N N . LYS A 1 72 ? 7.404 7.761 2.506 1.00 0.00 72 LYS A N 18
ATOM 29183 C CA . LYS A 1 72 ? 6.324 7.844 3.492 1.00 0.00 72 LYS A CA 18
ATOM 29184 C C . LYS A 1 72 ? 6.033 9.306 3.806 1.00 0.00 72 LYS A C 18
ATOM 29185 O O . LYS A 1 72 ? 4.940 9.664 4.243 1.00 0.00 72 LYS A O 18
ATOM 29204 N N . GLU A 1 73 ? 7.050 10.127 3.568 1.00 0.00 73 GLU A N 18
ATOM 29205 C CA . GLU A 1 73 ? 6.963 11.580 3.625 1.00 0.00 73 GLU A CA 18
ATOM 29206 C C . GLU A 1 73 ? 5.658 12.095 2.999 1.00 0.00 73 GLU A C 18
ATOM 29207 O O . GLU A 1 73 ? 5.042 13.029 3.508 1.00 0.00 73 GLU A O 18
ATOM 29219 N N . ARG A 1 74 ? 5.240 11.471 1.898 1.00 0.00 74 ARG A N 18
ATOM 29220 C CA . ARG A 1 74 ? 4.027 11.878 1.197 1.00 0.00 74 ARG A CA 18
ATOM 29221 C C . ARG A 1 74 ? 2.781 11.548 2.009 1.00 0.00 74 ARG A C 18
ATOM 29222 O O . ARG A 1 74 ? 1.972 12.423 2.312 1.00 0.00 74 ARG A O 18
ATOM 29243 N N . PHE A 1 75 ? 2.653 10.282 2.377 1.00 0.00 75 PHE A N 18
ATOM 29244 C CA . PHE A 1 75 ? 1.433 9.761 2.979 1.00 0.00 75 PHE A CA 18
ATOM 29245 C C . PHE A 1 75 ? 1.341 10.100 4.465 1.00 0.00 75 PHE A C 18
ATOM 29246 O O . PHE A 1 75 ? 0.391 9.702 5.132 1.00 0.00 75 PHE A O 18
ATOM 29263 N N . ASP A 1 76 ? 2.307 10.857 4.970 1.00 0.00 76 ASP A N 18
ATOM 29264 C CA . ASP A 1 76 ? 2.437 11.087 6.411 1.00 0.00 76 ASP A CA 18
ATOM 29265 C C . ASP A 1 76 ? 1.195 11.766 6.978 1.00 0.00 76 ASP A C 18
ATOM 29266 O O . ASP A 1 76 ? 0.730 11.427 8.067 1.00 0.00 76 ASP A O 18
ATOM 29275 N N . GLY A 1 77 ? 0.648 12.709 6.225 1.00 0.00 77 GLY A N 18
ATOM 29276 C CA . GLY A 1 77 ? -0.536 13.417 6.669 1.00 0.00 77 GLY A CA 18
ATOM 29277 C C . GLY A 1 77 ? -1.814 12.817 6.120 1.00 0.00 77 GLY A C 18
ATOM 29278 O O . GLY A 1 77 ? -2.873 13.439 6.171 1.00 0.00 77 GLY A O 18
ATOM 29282 N N . LYS A 1 78 ? -1.722 11.606 5.592 1.00 0.00 78 LYS A N 18
ATOM 29283 C CA . LYS A 1 78 ? -2.880 10.928 5.033 1.00 0.00 78 LYS A CA 18
ATOM 29284 C C . LYS A 1 78 ? -3.284 9.748 5.905 1.00 0.00 78 LYS A C 18
ATOM 29285 O O . LYS A 1 78 ? -2.654 9.479 6.927 1.00 0.00 78 LYS A O 18
ATOM 29304 N N . VAL A 1 79 ? -4.330 9.048 5.496 1.00 0.00 79 VAL A N 18
ATOM 29305 C CA . VAL A 1 79 ? -4.854 7.933 6.276 1.00 0.00 79 VAL A CA 18
ATOM 29306 C C . VAL A 1 79 ? -4.069 6.657 5.973 1.00 0.00 79 VAL A C 18
ATOM 29307 O O . VAL A 1 79 ? -4.266 6.007 4.945 1.00 0.00 79 VAL A O 18
ATOM 29320 N N . VAL A 1 80 ? -3.156 6.322 6.871 1.00 0.00 80 VAL A N 18
ATOM 29321 C CA . VAL A 1 80 ? -2.235 5.219 6.650 1.00 0.00 80 VAL A CA 18
ATOM 29322 C C . VAL A 1 80 ? -2.499 4.063 7.603 1.00 0.00 80 VAL A C 18
ATOM 29323 O O . VAL A 1 80 ? -2.587 4.252 8.817 1.00 0.00 80 VAL A O 18
ATOM 29336 N N . LEU A 1 81 ? -2.639 2.875 7.041 1.00 0.00 81 LEU A N 18
ATOM 29337 C CA . LEU A 1 81 ? -2.659 1.658 7.828 1.00 0.00 81 LEU A CA 18
ATOM 29338 C C . LEU A 1 81 ? -1.306 0.974 7.707 1.00 0.00 81 LEU A C 18
ATOM 29339 O O . LEU A 1 81 ? -0.902 0.589 6.608 1.00 0.00 81 LEU A O 18
ATOM 29355 N N . GLU A 1 82 ? -0.602 0.831 8.817 1.00 0.00 82 GLU A N 18
ATOM 29356 C CA . GLU A 1 82 ? 0.728 0.248 8.788 1.00 0.00 82 GLU A CA 18
ATOM 29357 C C . GLU A 1 82 ? 0.665 -1.235 9.138 1.00 0.00 82 GLU A C 18
ATOM 29358 O O . GLU A 1 82 ? 0.519 -1.618 10.303 1.00 0.00 82 GLU A O 18
ATOM 29370 N N . VAL A 1 83 ? 0.752 -2.054 8.105 1.00 0.00 83 VAL A N 18
ATOM 29371 C CA . VAL A 1 83 ? 0.652 -3.500 8.224 1.00 0.00 83 VAL A CA 18
ATOM 29372 C C . VAL A 1 83 ? 2.001 -4.159 7.910 1.00 0.00 83 VAL A C 18
ATOM 29373 O O . VAL A 1 83 ? 2.757 -3.665 7.073 1.00 0.00 83 VAL A O 18
ATOM 29386 N N . PRO A 1 84 ? 2.332 -5.268 8.599 1.00 0.00 84 PRO A N 18
ATOM 29387 C CA . PRO A 1 84 ? 3.548 -6.047 8.317 1.00 0.00 84 PRO A CA 18
ATOM 29388 C C . PRO A 1 84 ? 3.594 -6.521 6.865 1.00 0.00 84 PRO A C 18
ATOM 29389 O O . PRO A 1 84 ? 2.567 -6.893 6.292 1.00 0.00 84 PRO A O 18
ATOM 29400 N N . VAL A 1 85 ? 4.789 -6.540 6.286 1.00 0.00 85 VAL A N 18
ATOM 29401 C CA . VAL A 1 85 ? 4.954 -6.801 4.855 1.00 0.00 85 VAL A CA 18
ATOM 29402 C C . VAL A 1 85 ? 4.451 -8.203 4.458 1.00 0.00 85 VAL A C 18
ATOM 29403 O O . VAL A 1 85 ? 4.137 -8.455 3.292 1.00 0.00 85 VAL A O 18
ATOM 29416 N N . SER A 1 86 ? 4.379 -9.111 5.421 1.00 0.00 86 SER A N 18
ATOM 29417 C CA . SER A 1 86 ? 3.909 -10.468 5.162 1.00 0.00 86 SER A CA 18
ATOM 29418 C C . SER A 1 86 ? 2.389 -10.532 4.971 1.00 0.00 86 SER A C 18
ATOM 29419 O O . SER A 1 86 ? 1.884 -11.390 4.244 1.00 0.00 86 SER A O 18
ATOM 29427 N N . ALA A 1 87 ? 1.666 -9.611 5.604 1.00 0.00 87 ALA A N 18
ATOM 29428 C CA . ALA A 1 87 ? 0.201 -9.680 5.665 1.00 0.00 87 ALA A CA 18
ATOM 29429 C C . ALA A 1 87 ? -0.483 -9.640 4.284 1.00 0.00 87 ALA A C 18
ATOM 29430 O O . ALA A 1 87 ? -1.305 -10.510 3.990 1.00 0.00 87 ALA A O 18
ATOM 29437 N N . PRO A 1 88 ? -0.167 -8.655 3.407 1.00 0.00 88 PRO A N 18
ATOM 29438 C CA . PRO A 1 88 ? -0.862 -8.494 2.113 1.00 0.00 88 PRO A CA 18
ATOM 29439 C C . PRO A 1 88 ? -0.659 -9.667 1.155 1.00 0.00 88 PRO A C 18
ATOM 29440 O O . PRO A 1 88 ? -1.263 -9.715 0.085 1.00 0.00 88 PRO A O 18
ATOM 29451 N N . ILE A 1 89 ? 0.188 -10.609 1.530 1.00 0.00 89 ILE A N 18
ATOM 29452 C CA . ILE A 1 89 ? 0.431 -11.772 0.695 1.00 0.00 89 ILE A CA 18
ATOM 29453 C C . ILE A 1 89 ? -0.659 -12.821 0.912 1.00 0.00 89 ILE A C 18
ATOM 29454 O O . ILE A 1 89 ? -1.111 -13.465 -0.034 1.00 0.00 89 ILE A O 18
ATOM 29470 N N . LYS A 1 90 ? -1.099 -12.965 2.155 1.00 0.00 90 LYS A N 18
ATOM 29471 C CA . LYS A 1 90 ? -2.129 -13.942 2.487 1.00 0.00 90 LYS A CA 18
ATOM 29472 C C . LYS A 1 90 ? -3.514 -13.303 2.517 1.00 0.00 90 LYS A C 18
ATOM 29473 O O . LYS A 1 90 ? -4.495 -13.898 2.072 1.00 0.00 90 LYS A O 18
ATOM 29492 N N . ASP A 1 91 ? -3.587 -12.085 3.028 1.00 0.00 91 ASP A N 18
ATOM 29493 C CA . ASP A 1 91 ? -4.869 -11.443 3.292 1.00 0.00 91 ASP A CA 18
ATOM 29494 C C . ASP A 1 91 ? -4.993 -10.110 2.565 1.00 0.00 91 ASP A C 18
ATOM 29495 O O . ASP A 1 91 ? -5.465 -9.135 3.142 1.00 0.00 91 ASP A O 18
ATOM 29504 N N . ALA A 1 92 ? -4.572 -10.068 1.308 1.00 0.00 92 ALA A N 18
ATOM 29505 C CA . ALA A 1 92 ? -4.611 -8.831 0.522 1.00 0.00 92 ALA A CA 18
ATOM 29506 C C . ALA A 1 92 ? -6.007 -8.204 0.497 1.00 0.00 92 ALA A C 18
ATOM 29507 O O . ALA A 1 92 ? -6.153 -7.005 0.707 1.00 0.00 92 ALA A O 18
ATOM 29514 N N . GLU A 1 93 ? -7.033 -9.002 0.239 1.00 0.00 93 GLU A N 18
ATOM 29515 C CA . GLU A 1 93 ? -8.397 -8.480 0.224 1.00 0.00 93 GLU A CA 18
ATOM 29516 C C . GLU A 1 93 ? -8.792 -7.998 1.618 1.00 0.00 93 GLU A C 18
ATOM 29517 O O . GLU A 1 93 ? -9.525 -7.022 1.775 1.00 0.00 93 GLU A O 18
ATOM 29529 N N . LYS A 1 94 ? -8.269 -8.673 2.628 1.00 0.00 94 LYS A N 18
ATOM 29530 C CA . LYS A 1 94 ? -8.608 -8.377 4.012 1.00 0.00 94 LYS A CA 18
ATOM 29531 C C . LYS A 1 94 ? -7.924 -7.089 4.458 1.00 0.00 94 LYS A C 18
ATOM 29532 O O . LYS A 1 94 ? -8.509 -6.275 5.167 1.00 0.00 94 LYS A O 18
ATOM 29551 N N . VAL A 1 95 ? -6.685 -6.912 4.018 1.00 0.00 95 VAL A N 18
ATOM 29552 C CA . VAL A 1 95 ? -5.899 -5.734 4.360 1.00 0.00 95 VAL A CA 18
ATOM 29553 C C . VAL A 1 95 ? -6.524 -4.489 3.739 1.00 0.00 95 VAL A C 18
ATOM 29554 O O . VAL A 1 95 ? -6.525 -3.408 4.330 1.00 0.00 95 VAL A O 18
ATOM 29567 N N . ILE A 1 96 ? -7.071 -4.670 2.546 1.00 0.00 96 ILE A N 18
ATOM 29568 C CA . ILE A 1 96 ? -7.811 -3.616 1.864 1.00 0.00 96 ILE A CA 18
ATOM 29569 C C . ILE A 1 96 ? -9.043 -3.222 2.679 1.00 0.00 96 ILE A C 18
ATOM 29570 O O . ILE A 1 96 ? -9.275 -2.043 2.943 1.00 0.00 96 ILE A O 18
ATOM 29586 N N . ASN A 1 97 ? -9.811 -4.222 3.098 1.00 0.00 97 ASN A N 18
ATOM 29587 C CA . ASN A 1 97 ? -10.998 -3.989 3.918 1.00 0.00 97 ASN A CA 18
ATOM 29588 C C . ASN A 1 97 ? -10.624 -3.369 5.260 1.00 0.00 97 ASN A C 18
ATOM 29589 O O . ASN A 1 97 ? -11.364 -2.549 5.800 1.00 0.00 97 ASN A O 18
ATOM 29600 N N . ALA A 1 98 ? -9.468 -3.761 5.790 1.00 0.00 98 ALA A N 18
ATOM 29601 C CA . ALA A 1 98 ? -8.973 -3.219 7.051 1.00 0.00 98 ALA A CA 18
ATOM 29602 C C . ALA A 1 98 ? -8.725 -1.719 6.936 1.00 0.00 98 ALA A C 18
ATOM 29603 O O . ALA A 1 98 ? -9.100 -0.951 7.819 1.00 0.00 98 ALA A O 18
ATOM 29610 N N . ALA A 1 99 ? -8.101 -1.306 5.836 1.00 0.00 99 ALA A N 18
ATOM 29611 C CA . ALA A 1 99 ? -7.854 0.110 5.583 1.00 0.00 99 ALA A CA 18
ATOM 29612 C C . ALA A 1 99 ? -9.167 0.850 5.354 1.00 0.00 99 ALA A C 18
ATOM 29613 O O . ALA A 1 99 ? -9.313 2.015 5.727 1.00 0.00 99 ALA A O 18
ATOM 29620 N N . LEU A 1 100 ? -10.129 0.158 4.754 1.00 0.00 100 LEU A N 18
ATOM 29621 C CA . LEU A 1 100 ? -11.450 0.730 4.522 1.00 0.00 100 LEU A CA 18
ATOM 29622 C C . LEU A 1 100 ? -12.172 0.988 5.840 1.00 0.00 100 LEU A C 18
ATOM 29623 O O . LEU A 1 100 ? -12.985 1.901 5.937 1.00 0.00 100 LEU A O 18
ATOM 29639 N N . ALA A 1 101 ? -11.862 0.189 6.854 1.00 0.00 101 ALA A N 18
ATOM 29640 C CA . ALA A 1 101 ? -12.501 0.314 8.161 1.00 0.00 101 ALA A CA 18
ATOM 29641 C C . ALA A 1 101 ? -12.217 1.673 8.803 1.00 0.00 101 ALA A C 18
ATOM 29642 O O . ALA A 1 101 ? -12.977 2.136 9.654 1.00 0.00 101 ALA A O 18
ATOM 29649 N N . LEU A 1 102 ? -11.133 2.309 8.380 1.00 0.00 102 LEU A N 18
ATOM 29650 C CA . LEU A 1 102 ? -10.739 3.601 8.929 1.00 0.00 102 LEU A CA 18
ATOM 29651 C C . LEU A 1 102 ? -11.746 4.697 8.574 1.00 0.00 102 LEU A C 18
ATOM 29652 O O . LEU A 1 102 ? -12.055 5.556 9.402 1.00 0.00 102 LEU A O 18
ATOM 29668 N N . ILE A 1 103 ? -12.265 4.666 7.351 1.00 0.00 103 ILE A N 18
ATOM 29669 C CA . ILE A 1 103 ? -13.186 5.705 6.895 1.00 0.00 103 ILE A CA 18
ATOM 29670 C C . ILE A 1 103 ? -14.582 5.149 6.601 1.00 0.00 103 ILE A C 18
ATOM 29671 O O . ILE A 1 103 ? -15.588 5.727 7.011 1.00 0.00 103 ILE A O 18
ATOM 29687 N N . ASP A 1 104 ? -14.639 4.025 5.902 1.00 0.00 104 ASP A N 18
ATOM 29688 C CA . ASP A 1 104 ? -15.910 3.401 5.547 1.00 0.00 104 ASP A CA 18
ATOM 29689 C C . ASP A 1 104 ? -16.402 2.523 6.685 1.00 0.00 104 ASP A C 18
ATOM 29690 O O . ASP A 1 104 ? -17.590 2.519 7.011 1.00 0.00 104 ASP A O 18
ATOM 29699 N N . GLU A 1 105 ? -15.465 1.795 7.286 1.00 0.00 105 GLU A N 18
ATOM 29700 C CA . GLU A 1 105 ? -15.764 0.850 8.360 1.00 0.00 105 GLU A CA 18
ATOM 29701 C C . GLU A 1 105 ? -16.730 -0.225 7.877 1.00 0.00 105 GLU A C 18
ATOM 29702 O O . GLU A 1 105 ? -17.943 -0.122 8.059 1.00 0.00 105 GLU A O 18
ATOM 29714 N N . LYS A 1 106 ? -16.190 -1.242 7.225 1.00 0.00 106 LYS A N 18
ATOM 29715 C CA . LYS A 1 106 ? -17.002 -2.330 6.715 1.00 0.00 106 LYS A CA 18
ATOM 29716 C C . LYS A 1 106 ? -16.535 -3.641 7.326 1.00 0.00 106 LYS A C 18
ATOM 29717 O O . LYS A 1 106 ? -15.874 -4.433 6.625 1.00 0.00 106 LYS A O 18
ATOM 29737 N N . MET A 1 1 ? -17.108 -0.247 -7.208 1.00 0.00 1 MET A N 19
ATOM 29738 C CA . MET A 1 1 ? -16.393 0.522 -6.166 1.00 0.00 1 MET A CA 19
ATOM 29739 C C . MET A 1 1 ? -14.906 0.592 -6.487 1.00 0.00 1 MET A C 19
ATOM 29740 O O . MET A 1 1 ? -14.174 -0.385 -6.308 1.00 0.00 1 MET A O 19
ATOM 29756 N N . LYS A 1 2 ? -14.462 1.738 -6.981 1.00 0.00 2 LYS A N 19
ATOM 29757 C CA . LYS A 1 2 ? -13.058 1.930 -7.305 1.00 0.00 2 LYS A CA 19
ATOM 29758 C C . LYS A 1 2 ? -12.371 2.765 -6.238 1.00 0.00 2 LYS A C 19
ATOM 29759 O O . LYS A 1 2 ? -12.259 3.988 -6.363 1.00 0.00 2 LYS A O 19
ATOM 29778 N N . ARG A 1 3 ? -11.941 2.108 -5.175 1.00 0.00 3 ARG A N 19
ATOM 29779 C CA . ARG A 1 3 ? -11.206 2.783 -4.127 1.00 0.00 3 ARG A CA 19
ATOM 29780 C C . ARG A 1 3 ? -9.771 2.999 -4.576 1.00 0.00 3 ARG A C 19
ATOM 29781 O O . ARG A 1 3 ? -9.074 2.052 -4.946 1.00 0.00 3 ARG A O 19
ATOM 29802 N N . LYS A 1 4 ? -9.351 4.249 -4.577 1.00 0.00 4 LYS A N 19
ATOM 29803 C CA . LYS A 1 4 ? -7.996 4.604 -4.963 1.00 0.00 4 LYS A CA 19
ATOM 29804 C C . LYS A 1 4 ? -7.074 4.478 -3.764 1.00 0.00 4 LYS A C 19
ATOM 29805 O O . LYS A 1 4 ? -7.237 5.170 -2.758 1.00 0.00 4 LYS A O 19
ATOM 29824 N N . ILE A 1 5 ? -6.126 3.562 -3.869 1.00 0.00 5 ILE A N 19
ATOM 29825 C CA . ILE A 1 5 ? -5.281 3.205 -2.744 1.00 0.00 5 ILE A CA 19
ATOM 29826 C C . ILE A 1 5 ? -3.807 3.324 -3.105 1.00 0.00 5 ILE A C 19
ATOM 29827 O O . ILE A 1 5 ? -3.377 2.851 -4.158 1.00 0.00 5 ILE A O 19
ATOM 29843 N N . ILE A 1 6 ? -3.042 3.962 -2.234 1.00 0.00 6 ILE A N 19
ATOM 29844 C CA . ILE A 1 6 ? -1.599 3.984 -2.374 1.00 0.00 6 ILE A CA 19
ATOM 29845 C C . ILE A 1 6 ? -0.982 3.074 -1.323 1.00 0.00 6 ILE A C 19
ATOM 29846 O O . ILE A 1 6 ? -1.269 3.195 -0.131 1.00 0.00 6 ILE A O 19
ATOM 29862 N N . ALA A 1 7 ? -0.170 2.135 -1.768 1.00 0.00 7 ALA A N 19
ATOM 29863 C CA . ALA A 1 7 ? 0.406 1.153 -0.869 1.00 0.00 7 ALA A CA 19
ATOM 29864 C C . ALA A 1 7 ? 1.901 1.036 -1.086 1.00 0.00 7 ALA A C 19
ATOM 29865 O O . ALA A 1 7 ? 2.358 0.846 -2.209 1.00 0.00 7 ALA A O 19
ATOM 29872 N N . VAL A 1 8 ? 2.661 1.154 -0.015 1.00 0.00 8 VAL A N 19
ATOM 29873 C CA . VAL A 1 8 ? 4.103 1.039 -0.104 1.00 0.00 8 VAL A CA 19
ATOM 29874 C C . VAL A 1 8 ? 4.580 -0.238 0.569 1.00 0.00 8 VAL A C 19
ATOM 29875 O O . VAL A 1 8 ? 4.313 -0.475 1.748 1.00 0.00 8 VAL A O 19
ATOM 29888 N N . THR A 1 9 ? 5.261 -1.061 -0.203 1.00 0.00 9 THR A N 19
ATOM 29889 C CA . THR A 1 9 ? 5.870 -2.274 0.300 1.00 0.00 9 THR A CA 19
ATOM 29890 C C . THR A 1 9 ? 7.375 -2.076 0.419 1.00 0.00 9 THR A C 19
ATOM 29891 O O . THR A 1 9 ? 8.040 -1.762 -0.569 1.00 0.00 9 THR A O 19
ATOM 29902 N N . ALA A 1 10 ? 7.906 -2.236 1.621 1.00 0.00 10 ALA A N 19
ATOM 29903 C CA . ALA A 1 10 ? 9.327 -2.007 1.855 1.00 0.00 10 ALA A CA 19
ATOM 29904 C C . ALA A 1 10 ? 9.828 -2.828 3.035 1.00 0.00 10 ALA A C 19
ATOM 29905 O O . ALA A 1 10 ? 9.631 -2.451 4.185 1.00 0.00 10 ALA A O 19
ATOM 29912 N N . CYS A 1 11 ? 10.465 -3.951 2.748 1.00 0.00 11 CYS A N 19
ATOM 29913 C CA . CYS A 1 11 ? 10.964 -4.833 3.793 1.00 0.00 11 CYS A CA 19
ATOM 29914 C C . CYS A 1 11 ? 12.486 -4.931 3.735 1.00 0.00 11 CYS A C 19
ATOM 29915 O O . CYS A 1 11 ? 13.076 -4.921 2.653 1.00 0.00 11 CYS A O 19
ATOM 29923 N N . ALA A 1 12 ? 13.121 -5.005 4.899 1.00 0.00 12 ALA A N 19
ATOM 29924 C CA . ALA A 1 12 ? 14.568 -5.158 4.970 1.00 0.00 12 ALA A CA 19
ATOM 29925 C C . ALA A 1 12 ? 14.929 -6.602 5.290 1.00 0.00 12 ALA A C 19
ATOM 29926 O O . ALA A 1 12 ? 16.077 -7.019 5.143 1.00 0.00 12 ALA A O 19
ATOM 29933 N N . THR A 1 13 ? 13.930 -7.356 5.726 1.00 0.00 13 THR A N 19
ATOM 29934 C CA . THR A 1 13 ? 14.108 -8.764 6.037 1.00 0.00 13 THR A CA 19
ATOM 29935 C C . THR A 1 13 ? 14.375 -9.558 4.762 1.00 0.00 13 THR A C 19
ATOM 29936 O O . THR A 1 13 ? 15.417 -10.199 4.621 1.00 0.00 13 THR A O 19
ATOM 29947 N N . GLY A 1 14 ? 13.432 -9.492 3.829 1.00 0.00 14 GLY A N 19
ATOM 29948 C CA . GLY A 1 14 ? 13.556 -10.230 2.591 1.00 0.00 14 GLY A CA 19
ATOM 29949 C C . GLY A 1 14 ? 13.064 -9.431 1.407 1.00 0.00 14 GLY A C 19
ATOM 29950 O O . GLY A 1 14 ? 11.924 -8.967 1.394 1.00 0.00 14 GLY A O 19
ATOM 29954 N N . VAL A 1 15 ? 13.924 -9.286 0.409 1.00 0.00 15 VAL A N 19
ATOM 29955 C CA . VAL A 1 15 ? 13.619 -8.497 -0.780 1.00 0.00 15 VAL A CA 19
ATOM 29956 C C . VAL A 1 15 ? 12.476 -9.122 -1.580 1.00 0.00 15 VAL A C 19
ATOM 29957 O O . VAL A 1 15 ? 11.579 -8.422 -2.053 1.00 0.00 15 VAL A O 19
ATOM 29970 N N . ALA A 1 16 ? 12.506 -10.444 -1.714 1.00 0.00 16 ALA A N 19
ATOM 29971 C CA . ALA A 1 16 ? 11.463 -11.165 -2.440 1.00 0.00 16 ALA A CA 19
ATOM 29972 C C . ALA A 1 16 ? 10.110 -10.994 -1.761 1.00 0.00 16 ALA A C 19
ATOM 29973 O O . ALA A 1 16 ? 9.068 -10.965 -2.418 1.00 0.00 16 ALA A O 19
ATOM 29980 N N . HIS A 1 17 ? 10.137 -10.853 -0.439 1.00 0.00 17 HIS A N 19
ATOM 29981 C CA . HIS A 1 17 ? 8.915 -10.664 0.335 1.00 0.00 17 HIS A CA 19
ATOM 29982 C C . HIS A 1 17 ? 8.330 -9.291 0.050 1.00 0.00 17 HIS A C 19
ATOM 29983 O O . HIS A 1 17 ? 7.119 -9.143 -0.097 1.00 0.00 17 HIS A O 19
ATOM 29998 N N . THR A 1 18 ? 9.208 -8.298 -0.042 1.00 0.00 18 THR A N 19
ATOM 29999 C CA . THR A 1 18 ? 8.809 -6.937 -0.360 1.00 0.00 18 THR A CA 19
ATOM 30000 C C . THR A 1 18 ? 8.048 -6.888 -1.679 1.00 0.00 18 THR A C 19
ATOM 30001 O O . THR A 1 18 ? 6.958 -6.322 -1.770 1.00 0.00 18 THR A O 19
ATOM 30012 N N . TYR A 1 19 ? 8.628 -7.509 -2.694 1.00 0.00 19 TYR A N 19
ATOM 30013 C CA . TYR A 1 19 ? 8.086 -7.434 -4.039 1.00 0.00 19 TYR A CA 19
ATOM 30014 C C . TYR A 1 19 ? 6.823 -8.282 -4.181 1.00 0.00 19 TYR A C 19
ATOM 30015 O O . TYR A 1 19 ? 5.842 -7.845 -4.784 1.00 0.00 19 TYR A O 19
ATOM 30033 N N . MET A 1 20 ? 6.839 -9.482 -3.608 1.00 0.00 20 MET A N 19
ATOM 30034 C CA . MET A 1 20 ? 5.703 -10.389 -3.723 1.00 0.00 20 MET A CA 19
ATOM 30035 C C . MET A 1 20 ? 4.481 -9.833 -2.998 1.00 0.00 20 MET A C 19
ATOM 30036 O O . MET A 1 20 ? 3.342 -10.099 -3.394 1.00 0.00 20 MET A O 19
ATOM 30050 N N . ALA A 1 21 ? 4.716 -9.050 -1.950 1.00 0.00 21 ALA A N 19
ATOM 30051 C CA . ALA A 1 21 ? 3.629 -8.412 -1.219 1.00 0.00 21 ALA A CA 19
ATOM 30052 C C . ALA A 1 21 ? 2.841 -7.490 -2.140 1.00 0.00 21 ALA A C 19
ATOM 30053 O O . ALA A 1 21 ? 1.612 -7.507 -2.144 1.00 0.00 21 ALA A O 19
ATOM 30060 N N . ALA A 1 22 ? 3.566 -6.714 -2.938 1.00 0.00 22 ALA A N 19
ATOM 30061 C CA . ALA A 1 22 ? 2.955 -5.793 -3.890 1.00 0.00 22 ALA A CA 19
ATOM 30062 C C . ALA A 1 22 ? 2.176 -6.549 -4.957 1.00 0.00 22 ALA A C 19
ATOM 30063 O O . ALA A 1 22 ? 1.093 -6.127 -5.364 1.00 0.00 22 ALA A O 19
ATOM 30070 N N . GLN A 1 23 ? 2.731 -7.673 -5.401 1.00 0.00 23 GLN A N 19
ATOM 30071 C CA . GLN A 1 23 ? 2.111 -8.477 -6.451 1.00 0.00 23 GLN A CA 19
ATOM 30072 C C . GLN A 1 23 ? 0.786 -9.072 -5.979 1.00 0.00 23 GLN A C 19
ATOM 30073 O O . GLN A 1 23 ? -0.230 -8.971 -6.668 1.00 0.00 23 GLN A O 19
ATOM 30087 N N . ALA A 1 24 ? 0.802 -9.682 -4.799 1.00 0.00 24 ALA A N 19
ATOM 30088 C CA . ALA A 1 24 ? -0.395 -10.302 -4.245 1.00 0.00 24 ALA A CA 19
ATOM 30089 C C . ALA A 1 24 ? -1.428 -9.244 -3.877 1.00 0.00 24 ALA A C 19
ATOM 30090 O O . ALA A 1 24 ? -2.626 -9.422 -4.103 1.00 0.00 24 ALA A O 19
ATOM 30097 N N . LEU A 1 25 ? -0.952 -8.138 -3.320 1.00 0.00 25 LEU A N 19
ATOM 30098 C CA . LEU A 1 25 ? -1.818 -7.017 -2.969 1.00 0.00 25 LEU A CA 19
ATOM 30099 C C . LEU A 1 25 ? -2.503 -6.460 -4.217 1.00 0.00 25 LEU A C 19
ATOM 30100 O O . LEU A 1 25 ? -3.702 -6.167 -4.204 1.00 0.00 25 LEU A O 19
ATOM 30116 N N . LYS A 1 26 ? -1.733 -6.330 -5.294 1.00 0.00 26 LYS A N 19
ATOM 30117 C CA . LYS A 1 26 ? -2.266 -5.887 -6.579 1.00 0.00 26 LYS A CA 19
ATOM 30118 C C . LYS A 1 26 ? -3.349 -6.844 -7.059 1.00 0.00 26 LYS A C 19
ATOM 30119 O O . LYS A 1 26 ? -4.417 -6.419 -7.501 1.00 0.00 26 LYS A O 19
ATOM 30138 N N . LYS A 1 27 ? -3.061 -8.139 -6.952 1.00 0.00 27 LYS A N 19
ATOM 30139 C CA . LYS A 1 27 ? -3.992 -9.185 -7.362 1.00 0.00 27 LYS A CA 19
ATOM 30140 C C . LYS A 1 27 ? -5.329 -9.035 -6.636 1.00 0.00 27 LYS A C 19
ATOM 30141 O O . LYS A 1 27 ? -6.391 -9.124 -7.249 1.00 0.00 27 LYS A O 19
ATOM 30160 N N . GLY A 1 28 ? -5.264 -8.792 -5.333 1.00 0.00 28 GLY A N 19
ATOM 30161 C CA . GLY A 1 28 ? -6.470 -8.636 -4.544 1.00 0.00 28 GLY A CA 19
ATOM 30162 C C . GLY A 1 28 ? -7.265 -7.400 -4.928 1.00 0.00 28 GLY A C 19
ATOM 30163 O O . GLY A 1 28 ? -8.494 -7.443 -4.994 1.00 0.00 28 GLY A O 19
ATOM 30167 N N . ALA A 1 29 ? -6.566 -6.300 -5.183 1.00 0.00 29 ALA A N 19
ATOM 30168 C CA . ALA A 1 29 ? -7.217 -5.046 -5.540 1.00 0.00 29 ALA A CA 19
ATOM 30169 C C . ALA A 1 29 ? -7.860 -5.142 -6.916 1.00 0.00 29 ALA A C 19
ATOM 30170 O O . ALA A 1 29 ? -8.974 -4.659 -7.127 1.00 0.00 29 ALA A O 19
ATOM 30177 N N . LYS A 1 30 ? -7.151 -5.775 -7.841 1.00 0.00 30 LYS A N 19
ATOM 30178 C CA . LYS A 1 30 ? -7.663 -6.013 -9.184 1.00 0.00 30 LYS A CA 19
ATOM 30179 C C . LYS A 1 30 ? -8.885 -6.924 -9.131 1.00 0.00 30 LYS A C 19
ATOM 30180 O O . LYS A 1 30 ? -9.856 -6.729 -9.859 1.00 0.00 30 LYS A O 19
ATOM 30199 N N . LYS A 1 31 ? -8.818 -7.912 -8.245 1.00 0.00 31 LYS A N 19
ATOM 30200 C CA . LYS A 1 31 ? -9.889 -8.886 -8.059 1.00 0.00 31 LYS A CA 19
ATOM 30201 C C . LYS A 1 31 ? -11.165 -8.210 -7.557 1.00 0.00 31 LYS A C 19
ATOM 30202 O O . LYS A 1 31 ? -12.279 -8.656 -7.845 1.00 0.00 31 LYS A O 19
ATOM 30221 N N . MET A 1 32 ? -10.997 -7.138 -6.797 1.00 0.00 32 MET A N 19
ATOM 30222 C CA . MET A 1 32 ? -12.132 -6.395 -6.260 1.00 0.00 32 MET A CA 19
ATOM 30223 C C . MET A 1 32 ? -12.556 -5.280 -7.213 1.00 0.00 32 MET A C 19
ATOM 30224 O O . MET A 1 32 ? -13.663 -4.749 -7.111 1.00 0.00 32 MET A O 19
ATOM 30238 N N . GLY A 1 33 ? -11.665 -4.928 -8.128 1.00 0.00 33 GLY A N 19
ATOM 30239 C CA . GLY A 1 33 ? -11.969 -3.913 -9.118 1.00 0.00 33 GLY A CA 19
ATOM 30240 C C . GLY A 1 33 ? -11.678 -2.506 -8.631 1.00 0.00 33 GLY A C 19
ATOM 30241 O O . GLY A 1 33 ? -12.383 -1.564 -8.995 1.00 0.00 33 GLY A O 19
ATOM 30245 N N . ASN A 1 34 ? -10.637 -2.361 -7.822 1.00 0.00 34 ASN A N 19
ATOM 30246 C CA . ASN A 1 34 ? -10.264 -1.054 -7.288 1.00 0.00 34 ASN A CA 19
ATOM 30247 C C . ASN A 1 34 ? -9.128 -0.443 -8.095 1.00 0.00 34 ASN A C 19
ATOM 30248 O O . ASN A 1 34 ? -8.659 -1.029 -9.076 1.00 0.00 34 ASN A O 19
ATOM 30259 N N . LEU A 1 35 ? -8.684 0.732 -7.672 1.00 0.00 35 LEU A N 19
ATOM 30260 C CA . LEU A 1 35 ? -7.591 1.426 -8.331 1.00 0.00 35 LEU A CA 19
ATOM 30261 C C . LEU A 1 35 ? -6.425 1.571 -7.366 1.00 0.00 35 LEU A C 19
ATOM 30262 O O . LEU A 1 35 ? -6.410 2.468 -6.520 1.00 0.00 35 LEU A O 19
ATOM 30278 N N . ILE A 1 36 ? -5.465 0.673 -7.473 1.00 0.00 36 ILE A N 19
ATOM 30279 C CA . ILE A 1 36 ? -4.357 0.648 -6.541 1.00 0.00 36 ILE A CA 19
ATOM 30280 C C . ILE A 1 36 ? -3.061 1.091 -7.212 1.00 0.00 36 ILE A C 19
ATOM 30281 O O . ILE A 1 36 ? -2.793 0.756 -8.367 1.00 0.00 36 ILE A O 19
ATOM 30297 N N . LYS A 1 37 ? -2.283 1.870 -6.487 1.00 0.00 37 LYS A N 19
ATOM 30298 C CA . LYS A 1 37 ? -0.962 2.265 -6.930 1.00 0.00 37 LYS A CA 19
ATOM 30299 C C . LYS A 1 37 ? 0.046 1.826 -5.883 1.00 0.00 37 LYS A C 19
ATOM 30300 O O . LYS A 1 37 ? 0.187 2.455 -4.832 1.00 0.00 37 LYS A O 19
ATOM 30319 N N . VAL A 1 38 ? 0.717 0.719 -6.157 1.00 0.00 38 VAL A N 19
ATOM 30320 C CA . VAL A 1 38 ? 1.608 0.122 -5.184 1.00 0.00 38 VAL A CA 19
ATOM 30321 C C . VAL A 1 38 ? 3.058 0.461 -5.504 1.00 0.00 38 VAL A C 19
ATOM 30322 O O . VAL A 1 38 ? 3.439 0.575 -6.668 1.00 0.00 38 VAL A O 19
ATOM 30335 N N . GLU A 1 39 ? 3.841 0.668 -4.460 1.00 0.00 39 GLU A N 19
ATOM 30336 C CA . GLU A 1 39 ? 5.256 0.956 -4.594 1.00 0.00 39 GLU A CA 19
ATOM 30337 C C . GLU A 1 39 ? 6.089 -0.097 -3.875 1.00 0.00 39 GLU A C 19
ATOM 30338 O O . GLU A 1 39 ? 5.861 -0.380 -2.700 1.00 0.00 39 GLU A O 19
ATOM 30350 N N . THR A 1 40 ? 7.035 -0.691 -4.579 1.00 0.00 40 THR A N 19
ATOM 30351 C CA . THR A 1 40 ? 7.997 -1.572 -3.949 1.00 0.00 40 THR A CA 19
ATOM 30352 C C . THR A 1 40 ? 9.307 -0.822 -3.718 1.00 0.00 40 THR A C 19
ATOM 30353 O O . THR A 1 40 ? 9.968 -0.400 -4.666 1.00 0.00 40 THR A O 19
ATOM 30364 N N . GLN A 1 41 ? 9.660 -0.626 -2.458 1.00 0.00 41 GLN A N 19
ATOM 30365 C CA . GLN A 1 41 ? 10.885 0.075 -2.117 1.00 0.00 41 GLN A CA 19
ATOM 30366 C C . GLN A 1 41 ? 11.824 -0.848 -1.349 1.00 0.00 41 GLN A C 19
ATOM 30367 O O . GLN A 1 41 ? 11.677 -1.050 -0.146 1.00 0.00 41 GLN A O 19
ATOM 30381 N N . GLY A 1 42 ? 12.786 -1.418 -2.056 1.00 0.00 42 GLY A N 19
ATOM 30382 C CA . GLY A 1 42 ? 13.720 -2.332 -1.432 1.00 0.00 42 GLY A CA 19
ATOM 30383 C C . GLY A 1 42 ? 14.886 -1.604 -0.803 1.00 0.00 42 GLY A C 19
ATOM 30384 O O . GLY A 1 42 ? 16.035 -1.823 -1.187 1.00 0.00 42 GLY A O 19
ATOM 30388 N N . ALA A 1 43 ? 14.575 -0.735 0.162 1.00 0.00 43 ALA A N 19
ATOM 30389 C CA . ALA A 1 43 ? 15.573 0.092 0.841 1.00 0.00 43 ALA A CA 19
ATOM 30390 C C . ALA A 1 43 ? 16.307 0.983 -0.156 1.00 0.00 43 ALA A C 19
ATOM 30391 O O . ALA A 1 43 ? 17.330 0.588 -0.721 1.00 0.00 43 ALA A O 19
ATOM 30398 N N . THR A 1 44 ? 15.745 2.171 -0.392 1.00 0.00 44 THR A N 19
ATOM 30399 C CA . THR A 1 44 ? 16.295 3.145 -1.341 1.00 0.00 44 THR A CA 19
ATOM 30400 C C . THR A 1 44 ? 15.985 2.758 -2.796 1.00 0.00 44 THR A C 19
ATOM 30401 O O . THR A 1 44 ? 15.662 3.619 -3.622 1.00 0.00 44 THR A O 19
ATOM 30412 N N . GLY A 1 45 ? 16.070 1.470 -3.101 1.00 0.00 45 GLY A N 19
ATOM 30413 C CA . GLY A 1 45 ? 15.765 1.000 -4.437 1.00 0.00 45 GLY A CA 19
ATOM 30414 C C . GLY A 1 45 ? 14.276 0.924 -4.673 1.00 0.00 45 GLY A C 19
ATOM 30415 O O . GLY A 1 45 ? 13.625 -0.046 -4.283 1.00 0.00 45 GLY A O 19
ATOM 30419 N N . ILE A 1 46 ? 13.731 1.957 -5.289 1.00 0.00 46 ILE A N 19
ATOM 30420 C CA . ILE A 1 46 ? 12.300 2.038 -5.513 1.00 0.00 46 ILE A CA 19
ATOM 30421 C C . ILE A 1 46 ? 11.941 1.519 -6.902 1.00 0.00 46 ILE A C 19
ATOM 30422 O O . ILE A 1 46 ? 12.502 1.964 -7.904 1.00 0.00 46 ILE A O 19
ATOM 30438 N N . GLU A 1 47 ? 11.008 0.581 -6.956 1.00 0.00 47 GLU A N 19
ATOM 30439 C CA . GLU A 1 47 ? 10.601 -0.024 -8.214 1.00 0.00 47 GLU A CA 19
ATOM 30440 C C . GLU A 1 47 ? 9.579 0.842 -8.944 1.00 0.00 47 GLU A C 19
ATOM 30441 O O . GLU A 1 47 ? 9.665 1.030 -10.157 1.00 0.00 47 GLU A O 19
ATOM 30453 N N . ASN A 1 48 ? 8.620 1.374 -8.194 1.00 0.00 48 ASN A N 19
ATOM 30454 C CA . ASN A 1 48 ? 7.490 2.096 -8.782 1.00 0.00 48 ASN A CA 19
ATOM 30455 C C . ASN A 1 48 ? 7.592 3.594 -8.505 1.00 0.00 48 ASN A C 19
ATOM 30456 O O . ASN A 1 48 ? 7.664 4.399 -9.433 1.00 0.00 48 ASN A O 19
ATOM 30467 N N . GLU A 1 49 ? 7.591 3.938 -7.214 1.00 0.00 49 GLU A N 19
ATOM 30468 C CA . GLU A 1 49 ? 7.634 5.325 -6.734 1.00 0.00 49 GLU A CA 19
ATOM 30469 C C . GLU A 1 49 ? 6.280 6.005 -6.891 1.00 0.00 49 GLU A C 19
ATOM 30470 O O . GLU A 1 49 ? 5.813 6.257 -8.005 1.00 0.00 49 GLU A O 19
ATOM 30482 N N . LEU A 1 50 ? 5.651 6.282 -5.764 1.00 0.00 50 LEU A N 19
ATOM 30483 C CA . LEU A 1 50 ? 4.383 6.987 -5.748 1.00 0.00 50 LEU A CA 19
ATOM 30484 C C . LEU A 1 50 ? 4.626 8.487 -5.756 1.00 0.00 50 LEU A C 19
ATOM 30485 O O . LEU A 1 50 ? 5.215 9.034 -4.821 1.00 0.00 50 LEU A O 19
ATOM 30501 N N . THR A 1 51 ? 4.185 9.153 -6.811 1.00 0.00 51 THR A N 19
ATOM 30502 C CA . THR A 1 51 ? 4.381 10.586 -6.926 1.00 0.00 51 THR A CA 19
ATOM 30503 C C . THR A 1 51 ? 3.319 11.321 -6.124 1.00 0.00 51 THR A C 19
ATOM 30504 O O . THR A 1 51 ? 2.325 10.723 -5.709 1.00 0.00 51 THR A O 19
ATOM 30515 N N . GLU A 1 52 ? 3.528 12.614 -5.909 1.00 0.00 52 GLU A N 19
ATOM 30516 C CA . GLU A 1 52 ? 2.595 13.426 -5.143 1.00 0.00 52 GLU A CA 19
ATOM 30517 C C . GLU A 1 52 ? 1.180 13.340 -5.718 1.00 0.00 52 GLU A C 19
ATOM 30518 O O . GLU A 1 52 ? 0.199 13.380 -4.974 1.00 0.00 52 GLU A O 19
ATOM 30530 N N . LYS A 1 53 ? 1.072 13.206 -7.037 1.00 0.00 53 LYS A N 19
ATOM 30531 C CA . LYS A 1 53 ? -0.232 13.093 -7.679 1.00 0.00 53 LYS A CA 19
ATOM 30532 C C . LYS A 1 53 ? -0.917 11.792 -7.280 1.00 0.00 53 LYS A C 19
ATOM 30533 O O . LYS A 1 53 ? -2.104 11.787 -6.959 1.00 0.00 53 LYS A O 19
ATOM 30552 N N . ASP A 1 54 ? -0.160 10.696 -7.280 1.00 0.00 54 ASP A N 19
ATOM 30553 C CA . ASP A 1 54 ? -0.686 9.399 -6.844 1.00 0.00 54 ASP A CA 19
ATOM 30554 C C . ASP A 1 54 ? -1.191 9.503 -5.419 1.00 0.00 54 ASP A C 19
ATOM 30555 O O . ASP A 1 54 ? -2.268 9.011 -5.083 1.00 0.00 54 ASP A O 19
ATOM 30564 N N . VAL A 1 55 ? -0.399 10.173 -4.603 1.00 0.00 55 VAL A N 19
ATOM 30565 C CA . VAL A 1 55 ? -0.675 10.329 -3.188 1.00 0.00 55 VAL A CA 19
ATOM 30566 C C . VAL A 1 55 ? -1.943 11.139 -2.936 1.00 0.00 55 VAL A C 19
ATOM 30567 O O . VAL A 1 55 ? -2.696 10.853 -2.007 1.00 0.00 55 VAL A O 19
ATOM 30580 N N . ASN A 1 56 ? -2.175 12.148 -3.762 1.00 0.00 56 ASN A N 19
ATOM 30581 C CA . ASN A 1 56 ? -3.340 13.011 -3.594 1.00 0.00 56 ASN A CA 19
ATOM 30582 C C . ASN A 1 56 ? -4.594 12.367 -4.168 1.00 0.00 56 ASN A C 19
ATOM 30583 O O . ASN A 1 56 ? -5.710 12.766 -3.838 1.00 0.00 56 ASN A O 19
ATOM 30594 N N . ILE A 1 57 ? -4.410 11.384 -5.037 1.00 0.00 57 ILE A N 19
ATOM 30595 C CA . ILE A 1 57 ? -5.533 10.635 -5.575 1.00 0.00 57 ILE A CA 19
ATOM 30596 C C . ILE A 1 57 ? -5.910 9.513 -4.616 1.00 0.00 57 ILE A C 19
ATOM 30597 O O . ILE A 1 57 ? -7.046 9.445 -4.150 1.00 0.00 57 ILE A O 19
ATOM 30613 N N . GLY A 1 58 ? -4.945 8.645 -4.321 1.00 0.00 58 GLY A N 19
ATOM 30614 C CA . GLY A 1 58 ? -5.161 7.573 -3.371 1.00 0.00 58 GLY A CA 19
ATOM 30615 C C . GLY A 1 58 ? -5.578 8.084 -2.007 1.00 0.00 58 GLY A C 19
ATOM 30616 O O . GLY A 1 58 ? -4.925 8.953 -1.429 1.00 0.00 58 GLY A O 19
ATOM 30620 N N . GLU A 1 59 ? -6.658 7.535 -1.485 1.00 0.00 59 GLU A N 19
ATOM 30621 C CA . GLU A 1 59 ? -7.216 8.002 -0.228 1.00 0.00 59 GLU A CA 19
ATOM 30622 C C . GLU A 1 59 ? -6.536 7.320 0.947 1.00 0.00 59 GLU A C 19
ATOM 30623 O O . GLU A 1 59 ? -5.903 7.973 1.775 1.00 0.00 59 GLU A O 19
ATOM 30635 N N . VAL A 1 60 ? -6.633 6.000 0.989 1.00 0.00 60 VAL A N 19
ATOM 30636 C CA . VAL A 1 60 ? -6.079 5.236 2.094 1.00 0.00 60 VAL A CA 19
ATOM 30637 C C . VAL A 1 60 ? -4.672 4.758 1.763 1.00 0.00 60 VAL A C 19
ATOM 30638 O O . VAL A 1 60 ? -4.384 4.377 0.625 1.00 0.00 60 VAL A O 19
ATOM 30651 N N . VAL A 1 61 ? -3.800 4.793 2.757 1.00 0.00 61 VAL A N 19
ATOM 30652 C CA . VAL A 1 61 ? -2.411 4.410 2.569 1.00 0.00 61 VAL A CA 19
ATOM 30653 C C . VAL A 1 61 ? -2.126 3.096 3.274 1.00 0.00 61 VAL A C 19
ATOM 30654 O O . VAL A 1 61 ? -2.176 3.019 4.499 1.00 0.00 61 VAL A O 19
ATOM 30667 N N . ILE A 1 62 ? -1.836 2.066 2.501 1.00 0.00 62 ILE A N 19
ATOM 30668 C CA . ILE A 1 62 ? -1.497 0.773 3.069 1.00 0.00 62 ILE A CA 19
ATOM 30669 C C . ILE A 1 62 ? 0.011 0.646 3.210 1.00 0.00 62 ILE A C 19
ATOM 30670 O O . ILE A 1 62 ? 0.741 0.622 2.218 1.00 0.00 62 ILE A O 19
ATOM 30686 N N . PHE A 1 63 ? 0.479 0.592 4.442 1.00 0.00 63 PHE A N 19
ATOM 30687 C CA . PHE A 1 63 ? 1.897 0.450 4.700 1.00 0.00 63 PHE A CA 19
ATOM 30688 C C . PHE A 1 63 ? 2.228 -0.955 5.161 1.00 0.00 63 PHE A C 19
ATOM 30689 O O . PHE A 1 63 ? 1.975 -1.325 6.309 1.00 0.00 63 PHE A O 19
ATOM 30706 N N . ALA A 1 64 ? 2.771 -1.740 4.246 1.00 0.00 64 ALA A N 19
ATOM 30707 C CA . ALA A 1 64 ? 3.309 -3.042 4.583 1.00 0.00 64 ALA A CA 19
ATOM 30708 C C . ALA A 1 64 ? 4.821 -2.968 4.501 1.00 0.00 64 ALA A C 19
ATOM 30709 O O . ALA A 1 64 ? 5.413 -3.191 3.441 1.00 0.00 64 ALA A O 19
ATOM 30716 N N . VAL A 1 65 ? 5.448 -2.625 5.613 1.00 0.00 65 VAL A N 19
ATOM 30717 C CA . VAL A 1 65 ? 6.865 -2.312 5.598 1.00 0.00 65 VAL A CA 19
ATOM 30718 C C . VAL A 1 65 ? 7.603 -2.916 6.782 1.00 0.00 65 VAL A C 19
ATOM 30719 O O . VAL A 1 65 ? 7.007 -3.307 7.784 1.00 0.00 65 VAL A O 19
ATOM 30732 N N . ASP A 1 66 ? 8.910 -2.992 6.621 1.00 0.00 66 ASP A N 19
ATOM 30733 C CA . ASP A 1 66 ? 9.820 -3.499 7.635 1.00 0.00 66 ASP A CA 19
ATOM 30734 C C . ASP A 1 66 ? 11.050 -2.593 7.697 1.00 0.00 66 ASP A C 19
ATOM 30735 O O . ASP A 1 66 ? 11.940 -2.766 8.528 1.00 0.00 66 ASP A O 19
ATOM 30744 N N . THR A 1 67 ? 11.071 -1.602 6.814 1.00 0.00 67 THR A N 19
ATOM 30745 C CA . THR A 1 67 ? 12.201 -0.699 6.694 1.00 0.00 67 THR A CA 19
ATOM 30746 C C . THR A 1 67 ? 11.701 0.730 6.420 1.00 0.00 67 THR A C 19
ATOM 30747 O O . THR A 1 67 ? 10.496 0.986 6.502 1.00 0.00 67 THR A O 19
ATOM 30758 N N . LYS A 1 68 ? 12.612 1.653 6.111 1.00 0.00 68 LYS A N 19
ATOM 30759 C CA . LYS A 1 68 ? 12.241 3.052 5.896 1.00 0.00 68 LYS A CA 19
ATOM 30760 C C . LYS A 1 68 ? 11.508 3.240 4.572 1.00 0.00 68 LYS A C 19
ATOM 30761 O O . LYS A 1 68 ? 11.653 2.444 3.644 1.00 0.00 68 LYS A O 19
ATOM 30780 N N . VAL A 1 69 ? 10.729 4.310 4.498 1.00 0.00 69 VAL A N 19
ATOM 30781 C CA . VAL A 1 69 ? 10.069 4.705 3.264 1.00 0.00 69 VAL A CA 19
ATOM 30782 C C . VAL A 1 69 ? 10.354 6.179 2.987 1.00 0.00 69 VAL A C 19
ATOM 30783 O O . VAL A 1 69 ? 10.045 7.039 3.808 1.00 0.00 69 VAL A O 19
ATOM 30796 N N . ARG A 1 70 ? 10.954 6.467 1.841 1.00 0.00 70 ARG A N 19
ATOM 30797 C CA . ARG A 1 70 ? 11.347 7.833 1.506 1.00 0.00 70 ARG A CA 19
ATOM 30798 C C . ARG A 1 70 ? 10.138 8.682 1.116 1.00 0.00 70 ARG A C 19
ATOM 30799 O O . ARG A 1 70 ? 10.084 9.872 1.417 1.00 0.00 70 ARG A O 19
ATOM 30820 N N . ASN A 1 71 ? 9.164 8.066 0.458 1.00 0.00 71 ASN A N 19
ATOM 30821 C CA . ASN A 1 71 ? 7.959 8.779 0.031 1.00 0.00 71 ASN A CA 19
ATOM 30822 C C . ASN A 1 71 ? 6.945 8.889 1.164 1.00 0.00 71 ASN A C 19
ATOM 30823 O O . ASN A 1 71 ? 5.937 9.584 1.033 1.00 0.00 71 ASN A O 19
ATOM 30834 N N . LYS A 1 72 ? 7.227 8.218 2.278 1.00 0.00 72 LYS A N 19
ATOM 30835 C CA . LYS A 1 72 ? 6.308 8.150 3.417 1.00 0.00 72 LYS A CA 19
ATOM 30836 C C . LYS A 1 72 ? 5.910 9.540 3.915 1.00 0.00 72 LYS A C 19
ATOM 30837 O O . LYS A 1 72 ? 4.809 9.729 4.429 1.00 0.00 72 LYS A O 19
ATOM 30856 N N . GLU A 1 73 ? 6.811 10.500 3.735 1.00 0.00 73 GLU A N 19
ATOM 30857 C CA . GLU A 1 73 ? 6.632 11.864 4.238 1.00 0.00 73 GLU A CA 19
ATOM 30858 C C . GLU A 1 73 ? 5.285 12.483 3.842 1.00 0.00 73 GLU A C 19
ATOM 30859 O O . GLU A 1 73 ? 4.719 13.268 4.596 1.00 0.00 73 GLU A O 19
ATOM 30871 N N . ARG A 1 74 ? 4.778 12.141 2.663 1.00 0.00 74 ARG A N 19
ATOM 30872 C CA . ARG A 1 74 ? 3.566 12.778 2.151 1.00 0.00 74 ARG A CA 19
ATOM 30873 C C . ARG A 1 74 ? 2.295 12.078 2.631 1.00 0.00 74 ARG A C 19
ATOM 30874 O O . ARG A 1 74 ? 1.202 12.632 2.536 1.00 0.00 74 ARG A O 19
ATOM 30895 N N . PHE A 1 75 ? 2.434 10.860 3.140 1.00 0.00 75 PHE A N 19
ATOM 30896 C CA . PHE A 1 75 ? 1.307 10.135 3.704 1.00 0.00 75 PHE A CA 19
ATOM 30897 C C . PHE A 1 75 ? 1.158 10.461 5.188 1.00 0.00 75 PHE A C 19
ATOM 30898 O O . PHE A 1 75 ? 0.299 9.906 5.873 1.00 0.00 75 PHE A O 19
ATOM 30915 N N . ASP A 1 76 ? 2.003 11.374 5.660 1.00 0.00 76 ASP A N 19
ATOM 30916 C CA . ASP A 1 76 ? 2.047 11.762 7.068 1.00 0.00 76 ASP A CA 19
ATOM 30917 C C . ASP A 1 76 ? 0.685 12.248 7.556 1.00 0.00 76 ASP A C 19
ATOM 30918 O O . ASP A 1 76 ? 0.165 11.764 8.562 1.00 0.00 76 ASP A O 19
ATOM 30927 N N . GLY A 1 77 ? 0.102 13.192 6.828 1.00 0.00 77 GLY A N 19
ATOM 30928 C CA . GLY A 1 77 ? -1.193 13.726 7.205 1.00 0.00 77 GLY A CA 19
ATOM 30929 C C . GLY A 1 77 ? -2.337 13.065 6.459 1.00 0.00 77 GLY A C 19
ATOM 30930 O O . GLY A 1 77 ? -3.319 13.722 6.109 1.00 0.00 77 GLY A O 19
ATOM 30934 N N . LYS A 1 78 ? -2.211 11.769 6.215 1.00 0.00 78 LYS A N 19
ATOM 30935 C CA . LYS A 1 78 ? -3.241 11.011 5.516 1.00 0.00 78 LYS A CA 19
ATOM 30936 C C . LYS A 1 78 ? -3.600 9.758 6.309 1.00 0.00 78 LYS A C 19
ATOM 30937 O O . LYS A 1 78 ? -2.960 9.455 7.316 1.00 0.00 78 LYS A O 19
ATOM 30956 N N . VAL A 1 79 ? -4.618 9.033 5.862 1.00 0.00 79 VAL A N 19
ATOM 30957 C CA . VAL A 1 79 ? -5.085 7.860 6.594 1.00 0.00 79 VAL A CA 19
ATOM 30958 C C . VAL A 1 79 ? -4.222 6.636 6.276 1.00 0.00 79 VAL A C 19
ATOM 30959 O O . VAL A 1 79 ? -4.126 6.202 5.127 1.00 0.00 79 VAL A O 19
ATOM 30972 N N . VAL A 1 80 ? -3.593 6.090 7.308 1.00 0.00 80 VAL A N 19
ATOM 30973 C CA . VAL A 1 80 ? -2.632 5.009 7.143 1.00 0.00 80 VAL A CA 19
ATOM 30974 C C . VAL A 1 80 ? -3.131 3.704 7.764 1.00 0.00 80 VAL A C 19
ATOM 30975 O O . VAL A 1 80 ? -3.653 3.689 8.879 1.00 0.00 80 VAL A O 19
ATOM 30988 N N . LEU A 1 81 ? -2.967 2.618 7.020 1.00 0.00 81 LEU A N 19
ATOM 30989 C CA . LEU A 1 81 ? -3.265 1.280 7.504 1.00 0.00 81 LEU A CA 19
ATOM 30990 C C . LEU A 1 81 ? -1.946 0.516 7.650 1.00 0.00 81 LEU A C 19
ATOM 30991 O O . LEU A 1 81 ? -1.244 0.280 6.665 1.00 0.00 81 LEU A O 19
ATOM 31007 N N . GLU A 1 82 ? -1.608 0.161 8.884 1.00 0.00 82 GLU A N 19
ATOM 31008 C CA . GLU A 1 82 ? -0.316 -0.446 9.191 1.00 0.00 82 GLU A CA 19
ATOM 31009 C C . GLU A 1 82 ? -0.419 -1.964 9.235 1.00 0.00 82 GLU A C 19
ATOM 31010 O O . GLU A 1 82 ? -1.175 -2.518 10.037 1.00 0.00 82 GLU A O 19
ATOM 31022 N N . VAL A 1 83 ? 0.344 -2.628 8.381 1.00 0.00 83 VAL A N 19
ATOM 31023 C CA . VAL A 1 83 ? 0.429 -4.084 8.386 1.00 0.00 83 VAL A CA 19
ATOM 31024 C C . VAL A 1 83 ? 1.858 -4.531 8.101 1.00 0.00 83 VAL A C 19
ATOM 31025 O O . VAL A 1 83 ? 2.635 -3.793 7.495 1.00 0.00 83 VAL A O 19
ATOM 31038 N N . PRO A 1 84 ? 2.237 -5.729 8.558 1.00 0.00 84 PRO A N 19
ATOM 31039 C CA . PRO A 1 84 ? 3.530 -6.318 8.220 1.00 0.00 84 PRO A CA 19
ATOM 31040 C C . PRO A 1 84 ? 3.580 -6.700 6.746 1.00 0.00 84 PRO A C 19
ATOM 31041 O O . PRO A 1 84 ? 2.549 -7.014 6.150 1.00 0.00 84 PRO A O 19
ATOM 31052 N N . VAL A 1 85 ? 4.771 -6.689 6.163 1.00 0.00 85 VAL A N 19
ATOM 31053 C CA . VAL A 1 85 ? 4.938 -6.985 4.741 1.00 0.00 85 VAL A CA 19
ATOM 31054 C C . VAL A 1 85 ? 4.498 -8.419 4.424 1.00 0.00 85 VAL A C 19
ATOM 31055 O O . VAL A 1 85 ? 4.126 -8.735 3.295 1.00 0.00 85 VAL A O 19
ATOM 31068 N N . SER A 1 86 ? 4.518 -9.269 5.442 1.00 0.00 86 SER A N 19
ATOM 31069 C CA . SER A 1 86 ? 4.136 -10.665 5.296 1.00 0.00 86 SER A CA 19
ATOM 31070 C C . SER A 1 86 ? 2.616 -10.827 5.154 1.00 0.00 86 SER A C 19
ATOM 31071 O O . SER A 1 86 ? 2.135 -11.854 4.670 1.00 0.00 86 SER A O 19
ATOM 31079 N N . ALA A 1 87 ? 1.865 -9.812 5.571 1.00 0.00 87 ALA A N 19
ATOM 31080 C CA . ALA A 1 87 ? 0.406 -9.897 5.601 1.00 0.00 87 ALA A CA 19
ATOM 31081 C C . ALA A 1 87 ? -0.223 -9.872 4.197 1.00 0.00 87 ALA A C 19
ATOM 31082 O O . ALA A 1 87 ? -0.964 -10.791 3.848 1.00 0.00 87 ALA A O 19
ATOM 31089 N N . PRO A 1 88 ? 0.057 -8.840 3.359 1.00 0.00 88 PRO A N 19
ATOM 31090 C CA . PRO A 1 88 ? -0.595 -8.687 2.046 1.00 0.00 88 PRO A CA 19
ATOM 31091 C C . PRO A 1 88 ? -0.294 -9.832 1.080 1.00 0.00 88 PRO A C 19
ATOM 31092 O O . PRO A 1 88 ? -0.963 -9.984 0.063 1.00 0.00 88 PRO A O 19
ATOM 31103 N N . ILE A 1 89 ? 0.709 -10.636 1.394 1.00 0.00 89 ILE A N 19
ATOM 31104 C CA . ILE A 1 89 ? 1.055 -11.764 0.545 1.00 0.00 89 ILE A CA 19
ATOM 31105 C C . ILE A 1 89 ? 0.021 -12.881 0.688 1.00 0.00 89 ILE A C 19
ATOM 31106 O O . ILE A 1 89 ? -0.426 -13.465 -0.301 1.00 0.00 89 ILE A O 19
ATOM 31122 N N . LYS A 1 90 ? -0.360 -13.174 1.923 1.00 0.00 90 LYS A N 19
ATOM 31123 C CA . LYS A 1 90 ? -1.307 -14.247 2.191 1.00 0.00 90 LYS A CA 19
ATOM 31124 C C . LYS A 1 90 ? -2.734 -13.715 2.339 1.00 0.00 90 LYS A C 19
ATOM 31125 O O . LYS A 1 90 ? -3.700 -14.401 1.996 1.00 0.00 90 LYS A O 19
ATOM 31144 N N . ASP A 1 91 ? -2.861 -12.491 2.837 1.00 0.00 91 ASP A N 19
ATOM 31145 C CA . ASP A 1 91 ? -4.163 -11.914 3.163 1.00 0.00 91 ASP A CA 19
ATOM 31146 C C . ASP A 1 91 ? -4.391 -10.579 2.459 1.00 0.00 91 ASP A C 19
ATOM 31147 O O . ASP A 1 91 ? -4.919 -9.645 3.056 1.00 0.00 91 ASP A O 19
ATOM 31156 N N . ALA A 1 92 ? -4.015 -10.497 1.188 1.00 0.00 92 ALA A N 19
ATOM 31157 C CA . ALA A 1 92 ? -4.145 -9.254 0.420 1.00 0.00 92 ALA A CA 19
ATOM 31158 C C . ALA A 1 92 ? -5.562 -8.685 0.485 1.00 0.00 92 ALA A C 19
ATOM 31159 O O . ALA A 1 92 ? -5.753 -7.519 0.833 1.00 0.00 92 ALA A O 19
ATOM 31166 N N . GLU A 1 93 ? -6.553 -9.516 0.175 1.00 0.00 93 GLU A N 19
ATOM 31167 C CA . GLU A 1 93 ? -7.953 -9.091 0.193 1.00 0.00 93 GLU A CA 19
ATOM 31168 C C . GLU A 1 93 ? -8.385 -8.653 1.595 1.00 0.00 93 GLU A C 19
ATOM 31169 O O . GLU A 1 93 ? -9.276 -7.814 1.746 1.00 0.00 93 GLU A O 19
ATOM 31181 N N . LYS A 1 94 ? -7.736 -9.206 2.615 1.00 0.00 94 LYS A N 19
ATOM 31182 C CA . LYS A 1 94 ? -8.030 -8.851 4.001 1.00 0.00 94 LYS A CA 19
ATOM 31183 C C . LYS A 1 94 ? -7.488 -7.460 4.302 1.00 0.00 94 LYS A C 19
ATOM 31184 O O . LYS A 1 94 ? -8.183 -6.619 4.870 1.00 0.00 94 LYS A O 19
ATOM 31203 N N . VAL A 1 95 ? -6.241 -7.234 3.896 1.00 0.00 95 VAL A N 19
ATOM 31204 C CA . VAL A 1 95 ? -5.561 -5.961 4.112 1.00 0.00 95 VAL A CA 19
ATOM 31205 C C . VAL A 1 95 ? -6.303 -4.819 3.424 1.00 0.00 95 VAL A C 19
ATOM 31206 O O . VAL A 1 95 ? -6.431 -3.724 3.973 1.00 0.00 95 VAL A O 19
ATOM 31219 N N . ILE A 1 96 ? -6.796 -5.088 2.223 1.00 0.00 96 ILE A N 19
ATOM 31220 C CA . ILE A 1 96 ? -7.559 -4.102 1.470 1.00 0.00 96 ILE A CA 19
ATOM 31221 C C . ILE A 1 96 ? -8.822 -3.707 2.226 1.00 0.00 96 ILE A C 19
ATOM 31222 O O . ILE A 1 96 ? -9.105 -2.522 2.408 1.00 0.00 96 ILE A O 19
ATOM 31238 N N . ASN A 1 97 ? -9.564 -4.705 2.687 1.00 0.00 97 ASN A N 19
ATOM 31239 C CA . ASN A 1 97 ? -10.788 -4.459 3.438 1.00 0.00 97 ASN A CA 19
ATOM 31240 C C . ASN A 1 97 ? -10.488 -3.791 4.773 1.00 0.00 97 ASN A C 19
ATOM 31241 O O . ASN A 1 97 ? -11.309 -3.036 5.290 1.00 0.00 97 ASN A O 19
ATOM 31252 N N . ALA A 1 98 ? -9.306 -4.059 5.321 1.00 0.00 98 ALA A N 19
ATOM 31253 C CA . ALA A 1 98 ? -8.889 -3.446 6.576 1.00 0.00 98 ALA A CA 19
ATOM 31254 C C . ALA A 1 98 ? -8.770 -1.932 6.423 1.00 0.00 98 ALA A C 19
ATOM 31255 O O . ALA A 1 98 ? -9.175 -1.174 7.301 1.00 0.00 98 ALA A O 19
ATOM 31262 N N . ALA A 1 99 ? -8.232 -1.497 5.287 1.00 0.00 99 ALA A N 19
ATOM 31263 C CA . ALA A 1 99 ? -8.117 -0.074 4.993 1.00 0.00 99 ALA A CA 19
ATOM 31264 C C . ALA A 1 99 ? -9.501 0.569 4.935 1.00 0.00 99 ALA A C 19
ATOM 31265 O O . ALA A 1 99 ? -9.717 1.663 5.457 1.00 0.00 99 ALA A O 19
ATOM 31272 N N . LEU A 1 100 ? -10.440 -0.135 4.313 1.00 0.00 100 LEU A N 19
ATOM 31273 C CA . LEU A 1 100 ? -11.825 0.321 4.235 1.00 0.00 100 LEU A CA 19
ATOM 31274 C C . LEU A 1 100 ? -12.483 0.301 5.614 1.00 0.00 100 LEU A C 19
ATOM 31275 O O . LEU A 1 100 ? -13.365 1.112 5.910 1.00 0.00 100 LEU A O 19
ATOM 31291 N N . ALA A 1 101 ? -12.043 -0.624 6.456 1.00 0.00 101 ALA A N 19
ATOM 31292 C CA . ALA A 1 101 ? -12.573 -0.753 7.806 1.00 0.00 101 ALA A CA 19
ATOM 31293 C C . ALA A 1 101 ? -12.092 0.384 8.700 1.00 0.00 101 ALA A C 19
ATOM 31294 O O . ALA A 1 101 ? -12.710 0.687 9.713 1.00 0.00 101 ALA A O 19
ATOM 31301 N N . LEU A 1 102 ? -10.993 1.016 8.320 1.00 0.00 102 LEU A N 19
ATOM 31302 C CA . LEU A 1 102 ? -10.454 2.130 9.092 1.00 0.00 102 LEU A CA 19
ATOM 31303 C C . LEU A 1 102 ? -11.173 3.435 8.762 1.00 0.00 102 LEU A C 19
ATOM 31304 O O . LEU A 1 102 ? -11.190 4.358 9.574 1.00 0.00 102 LEU A O 19
ATOM 31320 N N . ILE A 1 103 ? -11.770 3.511 7.579 1.00 0.00 103 ILE A N 19
ATOM 31321 C CA . ILE A 1 103 ? -12.438 4.738 7.158 1.00 0.00 103 ILE A CA 19
ATOM 31322 C C . ILE A 1 103 ? -13.960 4.656 7.307 1.00 0.00 103 ILE A C 19
ATOM 31323 O O . ILE A 1 103 ? -14.597 5.626 7.714 1.00 0.00 103 ILE A O 19
ATOM 31339 N N . ASP A 1 104 ? -14.544 3.509 6.978 1.00 0.00 104 ASP A N 19
ATOM 31340 C CA . ASP A 1 104 ? -16.001 3.364 7.032 1.00 0.00 104 ASP A CA 19
ATOM 31341 C C . ASP A 1 104 ? -16.423 2.233 7.961 1.00 0.00 104 ASP A C 19
ATOM 31342 O O . ASP A 1 104 ? -17.528 2.255 8.501 1.00 0.00 104 ASP A O 19
ATOM 31351 N N . GLU A 1 105 ? -15.532 1.261 8.148 1.00 0.00 105 GLU A N 19
ATOM 31352 C CA . GLU A 1 105 ? -15.837 0.042 8.904 1.00 0.00 105 GLU A CA 19
ATOM 31353 C C . GLU A 1 105 ? -16.896 -0.782 8.174 1.00 0.00 105 GLU A C 19
ATOM 31354 O O . GLU A 1 105 ? -18.100 -0.606 8.379 1.00 0.00 105 GLU A O 19
ATOM 31366 N N . LYS A 1 106 ? -16.438 -1.668 7.304 1.00 0.00 106 LYS A N 19
ATOM 31367 C CA . LYS A 1 106 ? -17.331 -2.470 6.487 1.00 0.00 106 LYS A CA 19
ATOM 31368 C C . LYS A 1 106 ? -17.522 -3.843 7.117 1.00 0.00 106 LYS A C 19
ATOM 31369 O O . LYS A 1 106 ? -16.599 -4.678 7.011 1.00 0.00 106 LYS A O 19
ATOM 31389 N N . MET A 1 1 ? -16.083 5.313 -7.408 1.00 0.00 1 MET A N 20
ATOM 31390 C CA . MET A 1 1 ? -16.240 3.901 -7.813 1.00 0.00 1 MET A CA 20
ATOM 31391 C C . MET A 1 1 ? -14.908 3.170 -7.731 1.00 0.00 1 MET A C 20
ATOM 31392 O O . MET A 1 1 ? -14.710 2.313 -6.873 1.00 0.00 1 MET A O 20
ATOM 31408 N N . LYS A 1 2 ? -13.991 3.520 -8.620 1.00 0.00 2 LYS A N 20
ATOM 31409 C CA . LYS A 1 2 ? -12.686 2.879 -8.654 1.00 0.00 2 LYS A CA 20
ATOM 31410 C C . LYS A 1 2 ? -11.751 3.563 -7.668 1.00 0.00 2 LYS A C 20
ATOM 31411 O O . LYS A 1 2 ? -11.130 4.582 -7.981 1.00 0.00 2 LYS A O 20
ATOM 31430 N N . ARG A 1 3 ? -11.682 3.003 -6.468 1.00 0.00 3 ARG A N 20
ATOM 31431 C CA . ARG A 1 3 ? -10.944 3.604 -5.366 1.00 0.00 3 ARG A CA 20
ATOM 31432 C C . ARG A 1 3 ? -9.438 3.546 -5.605 1.00 0.00 3 ARG A C 20
ATOM 31433 O O . ARG A 1 3 ? -8.891 2.486 -5.911 1.00 0.00 3 ARG A O 20
ATOM 31454 N N . LYS A 1 4 ? -8.775 4.691 -5.476 1.00 0.00 4 LYS A N 20
ATOM 31455 C CA . LYS A 1 4 ? -7.322 4.744 -5.548 1.00 0.00 4 LYS A CA 20
ATOM 31456 C C . LYS A 1 4 ? -6.709 4.465 -4.183 1.00 0.00 4 LYS A C 20
ATOM 31457 O O . LYS A 1 4 ? -7.050 5.110 -3.191 1.00 0.00 4 LYS A O 20
ATOM 31476 N N . ILE A 1 5 ? -5.822 3.487 -4.141 1.00 0.00 5 ILE A N 20
ATOM 31477 C CA . ILE A 1 5 ? -5.095 3.159 -2.924 1.00 0.00 5 ILE A CA 20
ATOM 31478 C C . ILE A 1 5 ? -3.596 3.185 -3.198 1.00 0.00 5 ILE A C 20
ATOM 31479 O O . ILE A 1 5 ? -3.133 2.628 -4.193 1.00 0.00 5 ILE A O 20
ATOM 31495 N N . ILE A 1 6 ? -2.845 3.853 -2.340 1.00 0.00 6 ILE A N 20
ATOM 31496 C CA . ILE A 1 6 ? -1.396 3.831 -2.437 1.00 0.00 6 ILE A CA 20
ATOM 31497 C C . ILE A 1 6 ? -0.830 2.890 -1.382 1.00 0.00 6 ILE A C 20
ATOM 31498 O O . ILE A 1 6 ? -1.162 2.987 -0.201 1.00 0.00 6 ILE A O 20
ATOM 31514 N N . ALA A 1 7 ? -0.006 1.955 -1.817 1.00 0.00 7 ALA A N 20
ATOM 31515 C CA . ALA A 1 7 ? 0.535 0.949 -0.922 1.00 0.00 7 ALA A CA 20
ATOM 31516 C C . ALA A 1 7 ? 2.039 0.830 -1.089 1.00 0.00 7 ALA A C 20
ATOM 31517 O O . ALA A 1 7 ? 2.518 0.388 -2.129 1.00 0.00 7 ALA A O 20
ATOM 31524 N N . VAL A 1 8 ? 2.776 1.230 -0.071 1.00 0.00 8 VAL A N 20
ATOM 31525 C CA . VAL A 1 8 ? 4.225 1.147 -0.110 1.00 0.00 8 VAL A CA 20
ATOM 31526 C C . VAL A 1 8 ? 4.693 -0.126 0.581 1.00 0.00 8 VAL A C 20
ATOM 31527 O O . VAL A 1 8 ? 4.410 -0.353 1.758 1.00 0.00 8 VAL A O 20
ATOM 31540 N N . THR A 1 9 ? 5.381 -0.962 -0.171 1.00 0.00 9 THR A N 20
ATOM 31541 C CA . THR A 1 9 ? 5.923 -2.201 0.349 1.00 0.00 9 THR A CA 20
ATOM 31542 C C . THR A 1 9 ? 7.434 -2.086 0.500 1.00 0.00 9 THR A C 20
ATOM 31543 O O . THR A 1 9 ? 8.111 -1.588 -0.400 1.00 0.00 9 THR A O 20
ATOM 31554 N N . ALA A 1 10 ? 7.959 -2.533 1.634 1.00 0.00 10 ALA A N 20
ATOM 31555 C CA . ALA A 1 10 ? 9.389 -2.437 1.891 1.00 0.00 10 ALA A CA 20
ATOM 31556 C C . ALA A 1 10 ? 9.851 -3.533 2.840 1.00 0.00 10 ALA A C 20
ATOM 31557 O O . ALA A 1 10 ? 9.065 -4.054 3.627 1.00 0.00 10 ALA A O 20
ATOM 31564 N N . CYS A 1 11 ? 11.123 -3.886 2.749 1.00 0.00 11 CYS A N 20
ATOM 31565 C CA . CYS A 1 11 ? 11.724 -4.843 3.660 1.00 0.00 11 CYS A CA 20
ATOM 31566 C C . CYS A 1 11 ? 13.237 -4.748 3.580 1.00 0.00 11 CYS A C 20
ATOM 31567 O O . CYS A 1 11 ? 13.793 -4.519 2.509 1.00 0.00 11 CYS A O 20
ATOM 31575 N N . ALA A 1 12 ? 13.902 -4.903 4.714 1.00 0.00 12 ALA A N 20
ATOM 31576 C CA . ALA A 1 12 ? 15.349 -4.817 4.756 1.00 0.00 12 ALA A CA 20
ATOM 31577 C C . ALA A 1 12 ? 15.988 -6.176 4.486 1.00 0.00 12 ALA A C 20
ATOM 31578 O O . ALA A 1 12 ? 17.054 -6.260 3.877 1.00 0.00 12 ALA A O 20
ATOM 31585 N N . THR A 1 13 ? 15.331 -7.239 4.933 1.00 0.00 13 THR A N 20
ATOM 31586 C CA . THR A 1 13 ? 15.874 -8.581 4.787 1.00 0.00 13 THR A CA 20
ATOM 31587 C C . THR A 1 13 ? 15.155 -9.373 3.691 1.00 0.00 13 THR A C 20
ATOM 31588 O O . THR A 1 13 ? 15.702 -9.587 2.606 1.00 0.00 13 THR A O 20
ATOM 31599 N N . GLY A 1 14 ? 13.922 -9.782 3.969 1.00 0.00 14 GLY A N 20
ATOM 31600 C CA . GLY A 1 14 ? 13.183 -10.626 3.048 1.00 0.00 14 GLY A CA 20
ATOM 31601 C C . GLY A 1 14 ? 12.451 -9.836 1.983 1.00 0.00 14 GLY A C 20
ATOM 31602 O O . GLY A 1 14 ? 11.217 -9.796 1.963 1.00 0.00 14 GLY A O 20
ATOM 31606 N N . VAL A 1 15 ? 13.213 -9.229 1.083 1.00 0.00 15 VAL A N 20
ATOM 31607 C CA . VAL A 1 15 ? 12.657 -8.417 0.012 1.00 0.00 15 VAL A CA 20
ATOM 31608 C C . VAL A 1 15 ? 11.810 -9.251 -0.948 1.00 0.00 15 VAL A C 20
ATOM 31609 O O . VAL A 1 15 ? 10.979 -8.716 -1.682 1.00 0.00 15 VAL A O 20
ATOM 31622 N N . ALA A 1 16 ? 12.019 -10.566 -0.930 1.00 0.00 16 ALA A N 20
ATOM 31623 C CA . ALA A 1 16 ? 11.207 -11.483 -1.721 1.00 0.00 16 ALA A CA 20
ATOM 31624 C C . ALA A 1 16 ? 9.736 -11.365 -1.337 1.00 0.00 16 ALA A C 20
ATOM 31625 O O . ALA A 1 16 ? 8.845 -11.515 -2.175 1.00 0.00 16 ALA A O 20
ATOM 31632 N N . HIS A 1 17 ? 9.492 -11.074 -0.062 1.00 0.00 17 HIS A N 20
ATOM 31633 C CA . HIS A 1 17 ? 8.134 -10.919 0.443 1.00 0.00 17 HIS A CA 20
ATOM 31634 C C . HIS A 1 17 ? 7.531 -9.615 -0.053 1.00 0.00 17 HIS A C 20
ATOM 31635 O O . HIS A 1 17 ? 6.327 -9.527 -0.283 1.00 0.00 17 HIS A O 20
ATOM 31650 N N . THR A 1 18 ? 8.386 -8.618 -0.241 1.00 0.00 18 THR A N 20
ATOM 31651 C CA . THR A 1 18 ? 7.966 -7.310 -0.718 1.00 0.00 18 THR A CA 20
ATOM 31652 C C . THR A 1 18 ? 7.345 -7.410 -2.107 1.00 0.00 18 THR A C 20
ATOM 31653 O O . THR A 1 18 ? 6.250 -6.900 -2.349 1.00 0.00 18 THR A O 20
ATOM 31664 N N . TYR A 1 19 ? 8.037 -8.096 -3.009 1.00 0.00 19 TYR A N 20
ATOM 31665 C CA . TYR A 1 19 ? 7.583 -8.216 -4.390 1.00 0.00 19 TYR A CA 20
ATOM 31666 C C . TYR A 1 19 ? 6.342 -9.098 -4.492 1.00 0.00 19 TYR A C 20
ATOM 31667 O O . TYR A 1 19 ? 5.470 -8.857 -5.329 1.00 0.00 19 TYR A O 20
ATOM 31685 N N . MET A 1 20 ? 6.254 -10.104 -3.628 1.00 0.00 20 MET A N 20
ATOM 31686 C CA . MET A 1 20 ? 5.086 -10.977 -3.604 1.00 0.00 20 MET A CA 20
ATOM 31687 C C . MET A 1 20 ? 3.866 -10.227 -3.085 1.00 0.00 20 MET A C 20
ATOM 31688 O O . MET A 1 20 ? 2.774 -10.325 -3.651 1.00 0.00 20 MET A O 20
ATOM 31702 N N . ALA A 1 21 ? 4.061 -9.477 -2.006 1.00 0.00 21 ALA A N 20
ATOM 31703 C CA . ALA A 1 21 ? 2.983 -8.698 -1.413 1.00 0.00 21 ALA A CA 20
ATOM 31704 C C . ALA A 1 21 ? 2.440 -7.690 -2.412 1.00 0.00 21 ALA A C 20
ATOM 31705 O O . ALA A 1 21 ? 1.235 -7.456 -2.476 1.00 0.00 21 ALA A O 20
ATOM 31712 N N . ALA A 1 22 ? 3.340 -7.110 -3.199 1.00 0.00 22 ALA A N 20
ATOM 31713 C CA . ALA A 1 22 ? 2.963 -6.157 -4.231 1.00 0.00 22 ALA A CA 20
ATOM 31714 C C . ALA A 1 22 ? 1.986 -6.780 -5.223 1.00 0.00 22 ALA A C 20
ATOM 31715 O O . ALA A 1 22 ? 0.958 -6.190 -5.552 1.00 0.00 22 ALA A O 20
ATOM 31722 N N . GLN A 1 23 ? 2.311 -7.982 -5.683 1.00 0.00 23 GLN A N 20
ATOM 31723 C CA . GLN A 1 23 ? 1.472 -8.689 -6.643 1.00 0.00 23 GLN A CA 20
ATOM 31724 C C . GLN A 1 23 ? 0.140 -9.098 -6.028 1.00 0.00 23 GLN A C 20
ATOM 31725 O O . GLN A 1 23 ? -0.902 -9.000 -6.672 1.00 0.00 23 GLN A O 20
ATOM 31739 N N . ALA A 1 24 ? 0.174 -9.548 -4.782 1.00 0.00 24 ALA A N 20
ATOM 31740 C CA . ALA A 1 24 ? -1.036 -10.006 -4.109 1.00 0.00 24 ALA A CA 20
ATOM 31741 C C . ALA A 1 24 ? -1.976 -8.844 -3.802 1.00 0.00 24 ALA A C 20
ATOM 31742 O O . ALA A 1 24 ? -3.182 -8.928 -4.052 1.00 0.00 24 ALA A O 20
ATOM 31749 N N . LEU A 1 25 ? -1.421 -7.764 -3.263 1.00 0.00 25 LEU A N 20
ATOM 31750 C CA . LEU A 1 25 ? -2.203 -6.561 -2.976 1.00 0.00 25 LEU A CA 20
ATOM 31751 C C . LEU A 1 25 ? -2.812 -5.995 -4.248 1.00 0.00 25 LEU A C 20
ATOM 31752 O O . LEU A 1 25 ? -3.996 -5.651 -4.288 1.00 0.00 25 LEU A O 20
ATOM 31768 N N . LYS A 1 26 ? -1.993 -5.907 -5.286 1.00 0.00 26 LYS A N 20
ATOM 31769 C CA . LYS A 1 26 ? -2.438 -5.387 -6.566 1.00 0.00 26 LYS A CA 20
ATOM 31770 C C . LYS A 1 26 ? -3.545 -6.259 -7.140 1.00 0.00 26 LYS A C 20
ATOM 31771 O O . LYS A 1 26 ? -4.558 -5.754 -7.621 1.00 0.00 26 LYS A O 20
ATOM 31790 N N . LYS A 1 27 ? -3.347 -7.567 -7.060 1.00 0.00 27 LYS A N 20
ATOM 31791 C CA . LYS A 1 27 ? -4.281 -8.535 -7.611 1.00 0.00 27 LYS A CA 20
ATOM 31792 C C . LYS A 1 27 ? -5.646 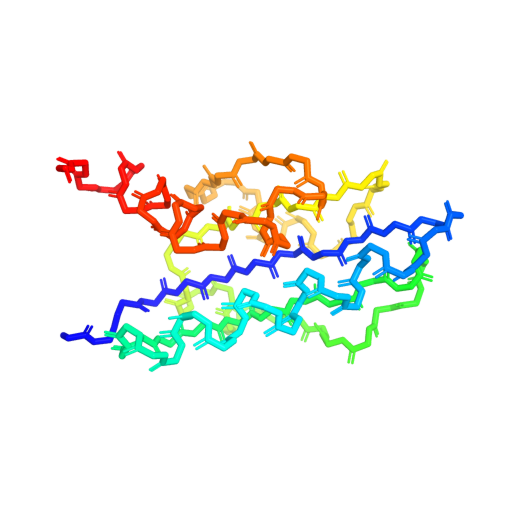-8.421 -6.945 1.00 0.00 27 LYS A C 20
ATOM 31793 O O . LYS A 1 27 ? -6.676 -8.369 -7.621 1.00 0.00 27 LYS A O 20
ATOM 31812 N N . GLY A 1 28 ? -5.638 -8.369 -5.617 1.00 0.00 28 GLY A N 20
ATOM 31813 C CA . GLY A 1 28 ? -6.871 -8.269 -4.860 1.00 0.00 28 GLY A CA 20
ATOM 31814 C C . GLY A 1 28 ? -7.647 -7.013 -5.189 1.00 0.00 28 GLY A C 20
ATOM 31815 O O . GLY A 1 28 ? -8.841 -7.070 -5.489 1.00 0.00 28 GLY A O 20
ATOM 31819 N N . ALA A 1 29 ? -6.964 -5.876 -5.149 1.00 0.00 29 ALA A N 20
ATOM 31820 C CA . ALA A 1 29 ? -7.588 -4.598 -5.460 1.00 0.00 29 ALA A CA 20
ATOM 31821 C C . ALA A 1 29 ? -8.123 -4.579 -6.889 1.00 0.00 29 ALA A C 20
ATOM 31822 O O . ALA A 1 29 ? -9.249 -4.145 -7.129 1.00 0.00 29 ALA A O 20
ATOM 31829 N N . LYS A 1 30 ? -7.320 -5.072 -7.829 1.00 0.00 30 LYS A N 20
ATOM 31830 C CA . LYS A 1 30 ? -7.722 -5.137 -9.234 1.00 0.00 30 LYS A CA 20
ATOM 31831 C C . LYS A 1 30 ? -8.933 -6.042 -9.415 1.00 0.00 30 LYS A C 20
ATOM 31832 O O . LYS A 1 30 ? -9.799 -5.776 -10.245 1.00 0.00 30 LYS A O 20
ATOM 31851 N N . LYS A 1 31 ? -8.987 -7.105 -8.627 1.00 0.00 31 LYS A N 20
ATOM 31852 C CA . LYS A 1 31 ? -10.095 -8.046 -8.675 1.00 0.00 31 LYS A CA 20
ATOM 31853 C C . LYS A 1 31 ? -11.377 -7.392 -8.166 1.00 0.00 31 LYS A C 20
ATOM 31854 O O . LYS A 1 31 ? -12.461 -7.632 -8.694 1.00 0.00 31 LYS A O 20
ATOM 31873 N N . MET A 1 32 ? -11.235 -6.549 -7.151 1.00 0.00 32 MET A N 20
ATOM 31874 C CA . MET A 1 32 ? -12.380 -5.883 -6.535 1.00 0.00 32 MET A CA 20
ATOM 31875 C C . MET A 1 32 ? -12.762 -4.613 -7.296 1.00 0.00 32 MET A C 20
ATOM 31876 O O . MET A 1 32 ? -13.660 -3.883 -6.886 1.00 0.00 32 MET A O 20
ATOM 31890 N N . GLY A 1 33 ? -12.069 -4.351 -8.400 1.00 0.00 33 GLY A N 20
ATOM 31891 C CA . GLY A 1 33 ? -12.415 -3.222 -9.246 1.00 0.00 33 GLY A CA 20
ATOM 31892 C C . GLY A 1 33 ? -11.777 -1.921 -8.793 1.00 0.00 33 GLY A C 20
ATOM 31893 O O . GLY A 1 33 ? -12.152 -0.839 -9.256 1.00 0.00 33 GLY A O 20
ATOM 31897 N N . ASN A 1 34 ? -10.796 -2.025 -7.908 1.00 0.00 34 ASN A N 20
ATOM 31898 C CA . ASN A 1 34 ? -10.128 -0.852 -7.362 1.00 0.00 34 ASN A CA 20
ATOM 31899 C C . ASN A 1 34 ? -8.828 -0.584 -8.105 1.00 0.00 34 ASN A C 20
ATOM 31900 O O . ASN A 1 34 ? -8.375 -1.403 -8.911 1.00 0.00 34 ASN A O 20
ATOM 31911 N N . LEU A 1 35 ? -8.231 0.563 -7.833 1.00 0.00 35 LEU A N 20
ATOM 31912 C CA . LEU A 1 35 ? -6.995 0.957 -8.485 1.00 0.00 35 LEU A CA 20
ATOM 31913 C C . LEU A 1 35 ? -5.914 1.216 -7.446 1.00 0.00 35 LEU A C 20
ATOM 31914 O O . LEU A 1 35 ? -5.872 2.279 -6.825 1.00 0.00 35 LEU A O 20
ATOM 31930 N N . ILE A 1 36 ? -5.048 0.239 -7.250 1.00 0.00 36 ILE A N 20
ATOM 31931 C CA . ILE A 1 36 ? -4.003 0.348 -6.259 1.00 0.00 36 ILE A CA 20
ATOM 31932 C C . ILE A 1 36 ? -2.665 0.599 -6.940 1.00 0.00 36 ILE A C 20
ATOM 31933 O O . ILE A 1 36 ? -2.381 0.045 -8.004 1.00 0.00 36 ILE A O 20
ATOM 31949 N N . LYS A 1 37 ? -1.865 1.459 -6.347 1.00 0.00 37 LYS A N 20
ATOM 31950 C CA . LYS A 1 37 ? -0.532 1.710 -6.843 1.00 0.00 37 LYS A CA 20
ATOM 31951 C C . LYS A 1 37 ? 0.465 1.262 -5.794 1.00 0.00 37 LYS A C 20
ATOM 31952 O O . LYS A 1 37 ? 0.623 1.905 -4.755 1.00 0.00 37 LYS A O 20
ATOM 31971 N N . VAL A 1 38 ? 1.105 0.135 -6.054 1.00 0.00 38 VAL A N 20
ATOM 31972 C CA . VAL A 1 38 ? 2.021 -0.448 -5.091 1.00 0.00 38 VAL A CA 20
ATOM 31973 C C . VAL A 1 38 ? 3.447 0.028 -5.333 1.00 0.00 38 VAL A C 20
ATOM 31974 O O . VAL A 1 38 ? 4.021 -0.184 -6.405 1.00 0.00 38 VAL A O 20
ATOM 31987 N N . GLU A 1 39 ? 4.002 0.671 -4.320 1.00 0.00 39 GLU A N 20
ATOM 31988 C CA . GLU A 1 39 ? 5.359 1.172 -4.363 1.00 0.00 39 GLU A CA 20
ATOM 31989 C C . GLU A 1 39 ? 6.290 0.149 -3.731 1.00 0.00 39 GLU A C 20
ATOM 31990 O O . GLU A 1 39 ? 5.950 -0.470 -2.726 1.00 0.00 39 GLU A O 20
ATOM 32002 N N . THR A 1 40 ? 7.447 -0.049 -4.328 1.00 0.00 40 THR A N 20
ATOM 32003 C CA . THR A 1 40 ? 8.374 -1.057 -3.851 1.00 0.00 40 THR A CA 20
ATOM 32004 C C . THR A 1 40 ? 9.684 -0.422 -3.393 1.00 0.00 40 THR A C 20
ATOM 32005 O O . THR A 1 40 ? 10.429 0.142 -4.197 1.00 0.00 40 THR A O 20
ATOM 32016 N N . GLN A 1 41 ? 9.938 -0.493 -2.096 1.00 0.00 41 GLN A N 20
ATOM 32017 C CA . GLN A 1 41 ? 11.169 0.015 -1.523 1.00 0.00 41 GLN A CA 20
ATOM 32018 C C . GLN A 1 41 ? 11.972 -1.143 -0.942 1.00 0.00 41 GLN A C 20
ATOM 32019 O O . GLN A 1 41 ? 11.416 -2.014 -0.276 1.00 0.00 41 GLN A O 20
ATOM 32033 N N . GLY A 1 42 ? 13.262 -1.171 -1.213 1.00 0.00 42 GLY A N 20
ATOM 32034 C CA . GLY A 1 42 ? 14.100 -2.213 -0.658 1.00 0.00 42 GLY A CA 20
ATOM 32035 C C . GLY A 1 42 ? 15.004 -1.676 0.427 1.00 0.00 42 GLY A C 20
ATOM 32036 O O . GLY A 1 42 ? 14.665 -1.704 1.608 1.00 0.00 42 GLY A O 20
ATOM 32040 N N . ALA A 1 43 ? 16.149 -1.163 0.018 1.00 0.00 43 ALA A N 20
ATOM 32041 C CA . ALA A 1 43 ? 17.098 -0.576 0.944 1.00 0.00 43 ALA A CA 20
ATOM 32042 C C . ALA A 1 43 ? 17.691 0.679 0.331 1.00 0.00 43 ALA A C 20
ATOM 32043 O O . ALA A 1 43 ? 18.483 0.597 -0.611 1.00 0.00 43 ALA A O 20
ATOM 32050 N N . THR A 1 44 ? 17.273 1.835 0.851 1.00 0.00 44 THR A N 20
ATOM 32051 C CA . THR A 1 44 ? 17.660 3.150 0.318 1.00 0.00 44 THR A CA 20
ATOM 32052 C C . THR A 1 44 ? 17.380 3.257 -1.186 1.00 0.00 44 THR A C 20
ATOM 32053 O O . THR A 1 44 ? 17.994 4.059 -1.891 1.00 0.00 44 THR A O 20
ATOM 32064 N N . GLY A 1 45 ? 16.421 2.472 -1.661 1.00 0.00 45 GLY A N 20
ATOM 32065 C CA . GLY A 1 45 ? 16.078 2.471 -3.067 1.00 0.00 45 GLY A CA 20
ATOM 32066 C C . GLY A 1 45 ? 14.601 2.236 -3.280 1.00 0.00 45 GLY A C 20
ATOM 32067 O O . GLY A 1 45 ? 14.032 1.293 -2.726 1.00 0.00 45 GLY A O 20
ATOM 32071 N N . ILE A 1 46 ? 13.976 3.102 -4.066 1.00 0.00 46 ILE A N 20
ATOM 32072 C CA . ILE A 1 46 ? 12.547 3.009 -4.328 1.00 0.00 46 ILE A CA 20
ATOM 32073 C C . ILE A 1 46 ? 12.297 2.779 -5.816 1.00 0.00 46 ILE A C 20
ATOM 32074 O O . ILE A 1 46 ? 12.733 3.567 -6.655 1.00 0.00 46 ILE A O 20
ATOM 32090 N N . GLU A 1 47 ? 11.604 1.696 -6.137 1.00 0.00 47 GLU A N 20
ATOM 32091 C CA . GLU A 1 47 ? 11.389 1.316 -7.526 1.00 0.00 47 GLU A CA 20
ATOM 32092 C C . GLU A 1 47 ? 10.135 1.974 -8.097 1.00 0.00 47 GLU A C 20
ATOM 32093 O O . GLU A 1 47 ? 10.225 2.867 -8.937 1.00 0.00 47 GLU A O 20
ATOM 32105 N N . ASN A 1 48 ? 8.965 1.550 -7.627 1.00 0.00 48 ASN A N 20
ATOM 32106 C CA . ASN A 1 48 ? 7.701 2.083 -8.140 1.00 0.00 48 ASN A CA 20
ATOM 32107 C C . ASN A 1 48 ? 7.330 3.375 -7.427 1.00 0.00 48 ASN A C 20
ATOM 32108 O O . ASN A 1 48 ? 6.334 3.430 -6.712 1.00 0.00 48 ASN A O 20
ATOM 32119 N N . GLU A 1 49 ? 8.150 4.398 -7.623 1.00 0.00 49 GLU A N 20
ATOM 32120 C CA . GLU A 1 49 ? 7.953 5.700 -6.989 1.00 0.00 49 GLU A CA 20
ATOM 32121 C C . GLU A 1 49 ? 6.576 6.280 -7.327 1.00 0.00 49 GLU A C 20
ATOM 32122 O O . GLU A 1 49 ? 6.282 6.586 -8.488 1.00 0.00 49 GLU A O 20
ATOM 32134 N N . LEU A 1 50 ? 5.732 6.409 -6.309 1.00 0.00 50 LEU A N 20
ATOM 32135 C CA . LEU A 1 50 ? 4.376 6.922 -6.481 1.00 0.00 50 LEU A CA 20
ATOM 32136 C C . LEU A 1 50 ? 4.385 8.421 -6.763 1.00 0.00 50 LEU A C 20
ATOM 32137 O O . LEU A 1 50 ? 5.175 9.168 -6.182 1.00 0.00 50 LEU A O 20
ATOM 32153 N N . THR A 1 51 ? 3.506 8.858 -7.656 1.00 0.00 51 THR A N 20
ATOM 32154 C CA . THR A 1 51 ? 3.419 10.264 -8.011 1.00 0.00 51 THR A CA 20
ATOM 32155 C C . THR A 1 51 ? 2.649 11.038 -6.947 1.00 0.00 51 THR A C 20
ATOM 32156 O O . THR A 1 51 ? 1.900 10.450 -6.164 1.00 0.00 51 THR A O 20
ATOM 32167 N N . GLU A 1 52 ? 2.829 12.353 -6.932 1.00 0.00 52 GLU A N 20
ATOM 32168 C CA . GLU A 1 52 ? 2.108 13.216 -6.005 1.00 0.00 52 GLU A CA 20
ATOM 32169 C C . GLU A 1 52 ? 0.606 13.096 -6.242 1.00 0.00 52 GLU A C 20
ATOM 32170 O O . GLU A 1 52 ? -0.193 13.083 -5.301 1.00 0.00 52 GLU A O 20
ATOM 32182 N N . LYS A 1 53 ? 0.240 12.993 -7.512 1.00 0.00 53 LYS A N 20
ATOM 32183 C CA . LYS A 1 53 ? -1.155 12.879 -7.908 1.00 0.00 53 LYS A CA 20
ATOM 32184 C C . LYS A 1 53 ? -1.776 11.605 -7.350 1.00 0.00 53 LYS A C 20
ATOM 32185 O O . LYS A 1 53 ? -2.845 11.646 -6.743 1.00 0.00 53 LYS A O 20
ATOM 32204 N N . ASP A 1 54 ? -1.095 10.477 -7.536 1.00 0.00 54 ASP A N 20
ATOM 32205 C CA . ASP A 1 54 ? -1.597 9.196 -7.043 1.00 0.00 54 ASP A CA 20
ATOM 32206 C C . ASP A 1 54 ? -1.779 9.230 -5.536 1.00 0.00 54 ASP A C 20
ATOM 32207 O O . ASP A 1 54 ? -2.754 8.693 -5.011 1.00 0.00 54 ASP A O 20
ATOM 32216 N N . VAL A 1 55 ? -0.850 9.880 -4.857 1.00 0.00 55 VAL A N 20
ATOM 32217 C CA . VAL A 1 55 ? -0.903 10.003 -3.410 1.00 0.00 55 VAL A CA 20
ATOM 32218 C C . VAL A 1 55 ? -2.119 10.817 -2.965 1.00 0.00 55 VAL A C 20
ATOM 32219 O O . VAL A 1 55 ? -2.805 10.449 -2.014 1.00 0.00 55 VAL A O 20
ATOM 32232 N N . ASN A 1 56 ? -2.390 11.911 -3.667 1.00 0.00 56 ASN A N 20
ATOM 32233 C CA . ASN A 1 56 ? -3.496 12.795 -3.305 1.00 0.00 56 ASN A CA 20
ATOM 32234 C C . ASN A 1 56 ? -4.844 12.178 -3.653 1.00 0.00 56 ASN A C 20
ATOM 32235 O O . ASN A 1 56 ? -5.829 12.388 -2.944 1.00 0.00 56 ASN A O 20
ATOM 32246 N N . ILE A 1 57 ? -4.894 11.419 -4.740 1.00 0.00 57 ILE A N 20
ATOM 32247 C CA . ILE A 1 57 ? -6.133 10.768 -5.148 1.00 0.00 57 ILE A CA 20
ATOM 32248 C C . ILE A 1 57 ? -6.393 9.530 -4.290 1.00 0.00 57 ILE A C 20
ATOM 32249 O O . ILE A 1 57 ? -7.539 9.211 -3.965 1.00 0.00 57 ILE A O 20
ATOM 32265 N N . GLY A 1 58 ? -5.322 8.834 -3.930 1.00 0.00 58 GLY A N 20
ATOM 32266 C CA . GLY A 1 58 ? -5.438 7.692 -3.049 1.00 0.00 58 GLY A CA 20
ATOM 32267 C C . GLY A 1 58 ? -5.924 8.082 -1.669 1.00 0.00 58 GLY A C 20
ATOM 32268 O O . GLY A 1 58 ? -5.411 9.026 -1.067 1.00 0.00 58 GLY A O 20
ATOM 32272 N N . GLU A 1 59 ? -6.916 7.362 -1.168 1.00 0.00 59 GLU A N 20
ATOM 32273 C CA . GLU A 1 59 ? -7.508 7.680 0.126 1.00 0.00 59 GLU A CA 20
ATOM 32274 C C . GLU A 1 59 ? -6.605 7.183 1.248 1.00 0.00 59 GLU A C 20
ATOM 32275 O O . GLU A 1 59 ? -6.014 7.970 1.989 1.00 0.00 59 GLU A O 20
ATOM 32287 N N . VAL A 1 60 ? -6.482 5.866 1.340 1.00 0.00 60 VAL A N 20
ATOM 32288 C CA . VAL A 1 60 ? -5.721 5.238 2.404 1.00 0.00 60 VAL A CA 20
ATOM 32289 C C . VAL A 1 60 ? -4.351 4.793 1.914 1.00 0.00 60 VAL A C 20
ATOM 32290 O O . VAL A 1 60 ? -4.170 4.471 0.737 1.00 0.00 60 VAL A O 20
ATOM 32303 N N . VAL A 1 61 ? -3.395 4.790 2.826 1.00 0.00 61 VAL A N 20
ATOM 32304 C CA . VAL A 1 61 ? -2.037 4.386 2.522 1.00 0.00 61 VAL A CA 20
ATOM 32305 C C . VAL A 1 61 ? -1.724 3.062 3.197 1.00 0.00 61 VAL A C 20
ATOM 32306 O O . VAL A 1 61 ? -1.700 2.975 4.424 1.00 0.00 61 VAL A O 20
ATOM 32319 N N . ILE A 1 62 ? -1.497 2.035 2.404 1.00 0.00 62 ILE A N 20
ATOM 32320 C CA . ILE A 1 62 ? -1.161 0.732 2.941 1.00 0.00 62 ILE A CA 20
ATOM 32321 C C . ILE A 1 62 ? 0.351 0.585 3.048 1.00 0.00 62 ILE A C 20
ATOM 32322 O O . ILE A 1 62 ? 1.054 0.596 2.042 1.00 0.00 62 ILE A O 20
ATOM 32338 N N . PHE A 1 63 ? 0.848 0.472 4.265 1.00 0.00 63 PHE A N 20
ATOM 32339 C CA . PHE A 1 63 ? 2.267 0.263 4.486 1.00 0.00 63 PHE A CA 20
ATOM 32340 C C . PHE A 1 63 ? 2.546 -1.179 4.855 1.00 0.00 63 PHE A C 20
ATOM 32341 O O . PHE A 1 63 ? 2.407 -1.571 6.013 1.00 0.00 63 PHE A O 20
ATOM 32358 N N . ALA A 1 64 ? 2.901 -1.973 3.860 1.00 0.00 64 ALA A N 20
ATOM 32359 C CA . ALA A 1 64 ? 3.373 -3.319 4.102 1.00 0.00 64 ALA A CA 20
ATOM 32360 C C . ALA A 1 64 ? 4.887 -3.293 4.091 1.00 0.00 64 ALA A C 20
ATOM 32361 O O . ALA A 1 64 ? 5.520 -3.455 3.046 1.00 0.00 64 ALA A O 20
ATOM 32368 N N . VAL A 1 65 ? 5.473 -3.068 5.251 1.00 0.00 65 VAL A N 20
ATOM 32369 C CA . VAL A 1 65 ? 6.886 -2.760 5.317 1.00 0.00 65 VAL A CA 20
ATOM 32370 C C . VAL A 1 65 ? 7.615 -3.586 6.361 1.00 0.00 65 VAL A C 20
ATOM 32371 O O . VAL A 1 65 ? 7.073 -4.541 6.918 1.00 0.00 65 VAL A O 20
ATOM 32384 N N . ASP A 1 66 ? 8.847 -3.181 6.610 1.00 0.00 66 ASP A N 20
ATOM 32385 C CA . ASP A 1 66 ? 9.760 -3.893 7.487 1.00 0.00 66 ASP A CA 20
ATOM 32386 C C . ASP A 1 66 ? 10.821 -2.918 7.976 1.00 0.00 66 ASP A C 20
ATOM 32387 O O . ASP A 1 66 ? 11.288 -2.994 9.112 1.00 0.00 66 ASP A O 20
ATOM 32396 N N . THR A 1 67 ? 11.182 -1.998 7.095 1.00 0.00 67 THR A N 20
ATOM 32397 C CA . THR A 1 67 ? 12.042 -0.882 7.442 1.00 0.00 67 THR A CA 20
ATOM 32398 C C . THR A 1 67 ? 11.258 0.419 7.246 1.00 0.00 67 THR A C 20
ATOM 32399 O O . THR A 1 67 ? 10.064 0.376 6.934 1.00 0.00 67 THR A O 20
ATOM 32410 N N . LYS A 1 68 ? 11.904 1.561 7.435 1.00 0.00 68 LYS A N 20
ATOM 32411 C CA . LYS A 1 68 ? 11.228 2.841 7.285 1.00 0.00 68 LYS A CA 20
ATOM 32412 C C . LYS A 1 68 ? 11.127 3.229 5.814 1.00 0.00 68 LYS A C 20
ATOM 32413 O O . LYS A 1 68 ? 11.898 2.756 4.980 1.00 0.00 68 LYS A O 20
ATOM 32432 N N . VAL A 1 69 ? 10.185 4.106 5.509 1.00 0.00 69 VAL A N 20
ATOM 32433 C CA . VAL A 1 69 ? 10.001 4.592 4.154 1.00 0.00 69 VAL A CA 20
ATOM 32434 C C . VAL A 1 69 ? 10.334 6.079 4.081 1.00 0.00 69 VAL A C 20
ATOM 32435 O O . VAL A 1 69 ? 10.285 6.785 5.089 1.00 0.00 69 VAL A O 20
ATOM 32448 N N . ARG A 1 70 ? 10.675 6.552 2.894 1.00 0.00 70 ARG A N 20
ATOM 32449 C CA . ARG A 1 70 ? 10.997 7.960 2.705 1.00 0.00 70 ARG A CA 20
ATOM 32450 C C . ARG A 1 70 ? 9.758 8.739 2.291 1.00 0.00 70 ARG A C 20
ATOM 32451 O O . ARG A 1 70 ? 9.523 9.851 2.756 1.00 0.00 70 ARG A O 20
ATOM 32472 N N . ASN A 1 71 ? 8.958 8.120 1.438 1.00 0.00 71 ASN A N 20
ATOM 32473 C CA . ASN A 1 71 ? 7.813 8.773 0.812 1.00 0.00 71 ASN A CA 20
ATOM 32474 C C . ASN A 1 71 ? 6.696 9.081 1.807 1.00 0.00 71 ASN A C 20
ATOM 32475 O O . ASN A 1 71 ? 5.711 9.729 1.451 1.00 0.00 71 ASN A O 20
ATOM 32486 N N . LYS A 1 72 ? 6.852 8.614 3.048 1.00 0.00 72 LYS A N 20
ATOM 32487 C CA . LYS A 1 72 ? 5.910 8.931 4.128 1.00 0.00 72 LYS A CA 20
ATOM 32488 C C . LYS A 1 72 ? 5.638 10.439 4.214 1.00 0.00 72 LYS A C 20
ATOM 32489 O O . LYS A 1 72 ? 4.608 10.856 4.736 1.00 0.00 72 LYS A O 20
ATOM 32508 N N . GLU A 1 73 ? 6.581 11.232 3.703 1.00 0.00 73 GLU A N 20
ATOM 32509 C CA . GLU A 1 73 ? 6.456 12.694 3.637 1.00 0.00 73 GLU A CA 20
ATOM 32510 C C . GLU A 1 73 ? 5.063 13.117 3.184 1.00 0.00 73 GLU A C 20
ATOM 32511 O O . GLU A 1 73 ? 4.413 13.954 3.811 1.00 0.00 73 GLU A O 20
ATOM 32523 N N . ARG A 1 74 ? 4.617 12.525 2.084 1.00 0.00 74 ARG A N 20
ATOM 32524 C CA . ARG A 1 74 ? 3.378 12.927 1.440 1.00 0.00 74 ARG A CA 20
ATOM 32525 C C . ARG A 1 74 ? 2.172 12.251 2.077 1.00 0.00 74 ARG A C 20
ATOM 32526 O O . ARG A 1 74 ? 1.057 12.770 2.019 1.00 0.00 74 ARG A O 20
ATOM 32547 N N . PHE A 1 75 ? 2.396 11.096 2.690 1.00 0.00 75 PHE A N 20
ATOM 32548 C CA . PHE A 1 75 ? 1.333 10.370 3.359 1.00 0.00 75 PHE A CA 20
ATOM 32549 C C . PHE A 1 75 ? 1.068 10.941 4.753 1.00 0.00 75 PHE A C 20
ATOM 32550 O O . PHE A 1 75 ? 0.117 10.542 5.425 1.00 0.00 75 PHE A O 20
ATOM 32567 N N . ASP A 1 76 ? 1.911 11.875 5.181 1.00 0.00 76 ASP A N 20
ATOM 32568 C CA . ASP A 1 76 ? 1.738 12.533 6.473 1.00 0.00 76 ASP A CA 20
ATOM 32569 C C . ASP A 1 76 ? 0.442 13.333 6.481 1.00 0.00 76 ASP A C 20
ATOM 32570 O O . ASP A 1 76 ? 0.245 14.219 5.644 1.00 0.00 76 ASP A O 20
ATOM 32579 N N . GLY A 1 77 ? -0.445 13.006 7.407 1.00 0.00 77 GLY A N 20
ATOM 32580 C CA . GLY A 1 77 ? -1.725 13.677 7.474 1.00 0.00 77 GLY A CA 20
ATOM 32581 C C . GLY A 1 77 ? -2.807 12.875 6.790 1.00 0.00 77 GLY A C 20
ATOM 32582 O O . GLY A 1 77 ? -3.997 13.161 6.937 1.00 0.00 77 GLY A O 20
ATOM 32586 N N . LYS A 1 78 ? -2.390 11.860 6.049 1.00 0.00 78 LYS A N 20
ATOM 32587 C CA . LYS A 1 78 ? -3.314 10.996 5.336 1.00 0.00 78 LYS A CA 20
ATOM 32588 C C . LYS A 1 78 ? -3.661 9.778 6.181 1.00 0.00 78 LYS A C 20
ATOM 32589 O O . LYS A 1 78 ? -3.068 9.557 7.239 1.00 0.00 78 LYS A O 20
ATOM 32608 N N . VAL A 1 79 ? -4.611 8.985 5.711 1.00 0.00 79 VAL A N 20
ATOM 32609 C CA . VAL A 1 79 ? -5.050 7.809 6.447 1.00 0.00 79 VAL A CA 20
ATOM 32610 C C . VAL A 1 79 ? -4.149 6.622 6.118 1.00 0.00 79 VAL A C 20
ATOM 32611 O O . VAL A 1 79 ? -4.068 6.201 4.970 1.00 0.00 79 VAL A O 20
ATOM 32624 N N . VAL A 1 80 ? -3.469 6.091 7.126 1.00 0.00 80 VAL A N 20
ATOM 32625 C CA . VAL A 1 80 ? -2.463 5.060 6.909 1.00 0.00 80 VAL A CA 20
ATOM 32626 C C . VAL A 1 80 ? -2.831 3.754 7.615 1.00 0.00 80 VAL A C 20
ATOM 32627 O O . VAL A 1 80 ? -3.370 3.766 8.720 1.00 0.00 80 VAL A O 20
ATOM 32640 N N . LEU A 1 81 ? -2.543 2.637 6.955 1.00 0.00 81 LEU A N 20
ATOM 32641 C CA . LEU A 1 81 ? -2.719 1.310 7.528 1.00 0.00 81 LEU A CA 20
ATOM 32642 C C . LEU A 1 81 ? -1.389 0.560 7.429 1.00 0.00 81 LEU A C 20
ATOM 32643 O O . LEU A 1 81 ? -0.900 0.302 6.330 1.00 0.00 81 LEU A O 20
ATOM 32659 N N . GLU A 1 82 ? -0.802 0.229 8.573 1.00 0.00 82 GLU A N 20
ATOM 32660 C CA . GLU A 1 82 ? 0.531 -0.363 8.602 1.00 0.00 82 GLU A CA 20
ATOM 32661 C C . GLU A 1 82 ? 0.492 -1.833 9.008 1.00 0.00 82 GLU A C 20
ATOM 32662 O O . GLU A 1 82 ? -0.046 -2.184 10.059 1.00 0.00 82 GLU A O 20
ATOM 32674 N N . VAL A 1 83 ? 1.078 -2.680 8.171 1.00 0.00 83 VAL A N 20
ATOM 32675 C CA . VAL A 1 83 ? 1.161 -4.112 8.431 1.00 0.00 83 VAL A CA 20
ATOM 32676 C C . VAL A 1 83 ? 2.540 -4.639 8.033 1.00 0.00 83 VAL A C 20
ATOM 32677 O O . VAL A 1 83 ? 3.247 -4.005 7.249 1.00 0.00 83 VAL A O 20
ATOM 32690 N N . PRO A 1 84 ? 2.953 -5.789 8.585 1.00 0.00 84 PRO A N 20
ATOM 32691 C CA . PRO A 1 84 ? 4.197 -6.455 8.185 1.00 0.00 84 PRO A CA 20
ATOM 32692 C C . PRO A 1 84 ? 4.158 -6.856 6.715 1.00 0.00 84 PRO A C 20
ATOM 32693 O O . PRO A 1 84 ? 3.123 -7.292 6.216 1.00 0.00 84 PRO A O 20
ATOM 32704 N N . VAL A 1 85 ? 5.286 -6.706 6.032 1.00 0.00 85 VAL A N 20
ATOM 32705 C CA . VAL A 1 85 ? 5.368 -6.972 4.595 1.00 0.00 85 VAL A CA 20
ATOM 32706 C C . VAL A 1 85 ? 5.005 -8.424 4.255 1.00 0.00 85 VAL A C 20
ATOM 32707 O O . VAL A 1 85 ? 4.512 -8.714 3.164 1.00 0.00 85 VAL A O 20
ATOM 32720 N N . SER A 1 86 ? 5.232 -9.330 5.192 1.00 0.00 86 SER A N 20
ATOM 32721 C CA . SER A 1 86 ? 4.940 -10.741 4.979 1.00 0.00 86 SER A CA 20
ATOM 32722 C C . SER A 1 86 ? 3.437 -11.032 5.024 1.00 0.00 86 SER A C 20
ATOM 32723 O O . SER A 1 86 ? 2.983 -12.055 4.507 1.00 0.00 86 SER A O 20
ATOM 32731 N N . ALA A 1 87 ? 2.671 -10.128 5.625 1.00 0.00 87 ALA A N 20
ATOM 32732 C CA . ALA A 1 87 ? 1.237 -10.343 5.818 1.00 0.00 87 ALA A CA 20
ATOM 32733 C C . ALA A 1 87 ? 0.446 -10.327 4.498 1.00 0.00 87 ALA A C 20
ATOM 32734 O O . ALA A 1 87 ? -0.264 -11.289 4.204 1.00 0.00 87 ALA A O 20
ATOM 32741 N N . PRO A 1 88 ? 0.553 -9.252 3.676 1.00 0.00 88 PRO A N 20
ATOM 32742 C CA . PRO A 1 88 ? -0.257 -9.095 2.451 1.00 0.00 88 PRO A CA 20
ATOM 32743 C C . PRO A 1 88 ? -0.083 -10.226 1.441 1.00 0.00 88 PRO A C 20
ATOM 32744 O O . PRO A 1 88 ? -0.879 -10.357 0.517 1.00 0.00 88 PRO A O 20
ATOM 32755 N N . ILE A 1 89 ? 0.955 -11.033 1.608 1.00 0.00 89 ILE A N 20
ATOM 32756 C CA . ILE A 1 89 ? 1.165 -12.178 0.734 1.00 0.00 89 ILE A CA 20
ATOM 32757 C C . ILE A 1 89 ? -0.023 -13.130 0.820 1.00 0.00 89 ILE A C 20
ATOM 32758 O O . ILE A 1 89 ? -0.597 -13.525 -0.196 1.00 0.00 89 ILE A O 20
ATOM 32774 N N . LYS A 1 90 ? -0.391 -13.491 2.040 1.00 0.00 90 LYS A N 20
ATOM 32775 C CA . LYS A 1 90 ? -1.541 -14.350 2.259 1.00 0.00 90 LYS A CA 20
ATOM 32776 C C . LYS A 1 90 ? -2.782 -13.532 2.596 1.00 0.00 90 LYS A C 20
ATOM 32777 O O . LYS A 1 90 ? -3.891 -13.872 2.182 1.00 0.00 90 LYS A O 20
ATOM 32796 N N . ASP A 1 91 ? -2.589 -12.451 3.336 1.00 0.00 91 ASP A N 20
ATOM 32797 C CA . ASP A 1 91 ? -3.701 -11.655 3.844 1.00 0.00 91 ASP A CA 20
ATOM 32798 C C . ASP A 1 91 ? -3.968 -10.433 2.972 1.00 0.00 91 ASP A C 20
ATOM 32799 O O . ASP A 1 91 ? -4.392 -9.400 3.477 1.00 0.00 91 ASP A O 20
ATOM 32808 N N . ALA A 1 92 ? -3.748 -10.557 1.667 1.00 0.00 92 ALA A N 20
ATOM 32809 C CA . ALA A 1 92 ? -3.973 -9.442 0.743 1.00 0.00 92 ALA A CA 20
ATOM 32810 C C . ALA A 1 92 ? -5.384 -8.881 0.887 1.00 0.00 92 ALA A C 20
ATOM 32811 O O . ALA A 1 92 ? -5.565 -7.679 1.083 1.00 0.00 92 ALA A O 20
ATOM 32818 N N . GLU A 1 93 ? -6.374 -9.765 0.829 1.00 0.00 93 GLU A N 20
ATOM 32819 C CA . GLU A 1 93 ? -7.772 -9.364 0.937 1.00 0.00 93 GLU A CA 20
ATOM 32820 C C . GLU A 1 93 ? -8.046 -8.778 2.317 1.00 0.00 93 GLU A C 20
ATOM 32821 O O . GLU A 1 93 ? -8.844 -7.852 2.467 1.00 0.00 93 GLU A O 20
ATOM 32833 N N . LYS A 1 94 ? -7.345 -9.304 3.312 1.00 0.00 94 LYS A N 20
ATOM 32834 C CA . LYS A 1 94 ? -7.513 -8.877 4.692 1.00 0.00 94 LYS A CA 20
ATOM 32835 C C . LYS A 1 94 ? -6.990 -7.453 4.860 1.00 0.00 94 LYS A C 20
ATOM 32836 O O . LYS A 1 94 ? -7.607 -6.625 5.527 1.00 0.00 94 LYS A O 20
ATOM 32855 N N . VAL A 1 95 ? -5.861 -7.176 4.222 1.00 0.00 95 VAL A N 20
ATOM 32856 C CA . VAL A 1 95 ? -5.227 -5.867 4.298 1.00 0.00 95 VAL A CA 20
ATOM 32857 C C . VAL A 1 95 ? -6.046 -4.816 3.548 1.00 0.00 95 VAL A C 20
ATOM 32858 O O . VAL A 1 95 ? -6.270 -3.713 4.051 1.00 0.00 95 VAL A O 20
ATOM 32871 N N . ILE A 1 96 ? -6.500 -5.172 2.351 1.00 0.00 96 ILE A N 20
ATOM 32872 C CA . ILE A 1 96 ? -7.292 -4.263 1.524 1.00 0.00 96 ILE A CA 20
ATOM 32873 C C . ILE A 1 96 ? -8.609 -3.914 2.213 1.00 0.00 96 ILE A C 20
ATOM 32874 O O . ILE A 1 96 ? -9.005 -2.749 2.261 1.00 0.00 96 ILE A O 20
ATOM 32890 N N . ASN A 1 97 ? -9.272 -4.924 2.768 1.00 0.00 97 ASN A N 20
ATOM 32891 C CA . ASN A 1 97 ? -10.533 -4.702 3.473 1.00 0.00 97 ASN A CA 20
ATOM 32892 C C . ASN A 1 97 ? -10.317 -3.898 4.748 1.00 0.00 97 ASN A C 20
ATOM 32893 O O . ASN A 1 97 ? -11.123 -3.037 5.081 1.00 0.00 97 ASN A O 20
ATOM 32904 N N . ALA A 1 98 ? -9.224 -4.174 5.451 1.00 0.00 98 ALA A N 20
ATOM 32905 C CA . ALA A 1 98 ? -8.907 -3.459 6.682 1.00 0.00 98 ALA A CA 20
ATOM 32906 C C . ALA A 1 98 ? -8.684 -1.977 6.406 1.00 0.00 98 ALA A C 20
ATOM 32907 O O . ALA A 1 98 ? -9.159 -1.117 7.151 1.00 0.00 98 ALA A O 20
ATOM 32914 N N . ALA A 1 99 ? -7.972 -1.685 5.324 1.00 0.00 99 ALA A N 20
ATOM 32915 C CA . ALA A 1 99 ? -7.701 -0.308 4.932 1.00 0.00 99 ALA A CA 20
ATOM 32916 C C . ALA A 1 99 ? -8.996 0.435 4.620 1.00 0.00 99 ALA A C 20
ATOM 32917 O O . ALA A 1 99 ? -9.148 1.607 4.947 1.00 0.00 99 ALA A O 20
ATOM 32924 N N . LEU A 1 100 ? -9.928 -0.254 3.981 1.00 0.00 100 LEU A N 20
ATOM 32925 C CA . LEU A 1 100 ? -11.220 0.332 3.660 1.00 0.00 100 LEU A CA 20
ATOM 32926 C C . LEU A 1 100 ? -12.102 0.435 4.904 1.00 0.00 100 LEU A C 20
ATOM 32927 O O . LEU A 1 100 ? -12.911 1.352 5.031 1.00 0.00 100 LEU A O 20
ATOM 32943 N N . ALA A 1 101 ? -11.928 -0.500 5.826 1.00 0.00 101 ALA A N 20
ATOM 32944 C CA . ALA A 1 101 ? -12.764 -0.575 7.021 1.00 0.00 101 ALA A CA 20
ATOM 32945 C C . ALA A 1 101 ? -12.547 0.613 7.953 1.00 0.00 101 ALA A C 20
ATOM 32946 O O . ALA A 1 101 ? -13.498 1.123 8.543 1.00 0.00 101 ALA A O 20
ATOM 32953 N N . LEU A 1 102 ? -11.303 1.064 8.074 1.00 0.00 102 LEU A N 20
ATOM 32954 C CA . LEU A 1 102 ? -10.979 2.141 9.003 1.00 0.00 102 LEU A CA 20
ATOM 32955 C C . LEU A 1 102 ? -11.471 3.508 8.512 1.00 0.00 102 LEU A C 20
ATOM 32956 O O . LEU A 1 102 ? -11.365 4.506 9.227 1.00 0.00 102 LEU A O 20
ATOM 32972 N N . ILE A 1 103 ? -12.000 3.556 7.291 1.00 0.00 103 ILE A N 20
ATOM 32973 C CA . ILE A 1 103 ? -12.648 4.766 6.792 1.00 0.00 103 ILE A CA 20
ATOM 32974 C C . ILE A 1 103 ? -14.146 4.533 6.610 1.00 0.00 103 ILE A C 20
ATOM 32975 O O . ILE A 1 103 ? -14.958 5.439 6.811 1.00 0.00 103 ILE A O 20
ATOM 32991 N N . ASP A 1 104 ? -14.506 3.310 6.243 1.00 0.00 104 ASP A N 20
ATOM 32992 C CA . ASP A 1 104 ? -15.901 2.934 6.053 1.00 0.00 104 ASP A CA 20
ATOM 32993 C C . ASP A 1 104 ? -16.078 1.439 6.288 1.00 0.00 104 ASP A C 20
ATOM 32994 O O . ASP A 1 104 ? -16.496 1.017 7.365 1.00 0.00 104 ASP A O 20
ATOM 33003 N N . GLU A 1 105 ? -15.716 0.655 5.280 1.00 0.00 105 GLU A N 20
ATOM 33004 C CA . GLU A 1 105 ? -15.799 -0.801 5.326 1.00 0.00 105 GLU A CA 20
ATOM 33005 C C . GLU A 1 105 ? -15.389 -1.354 3.972 1.00 0.00 105 GLU A C 20
ATOM 33006 O O . GLU A 1 105 ? -14.613 -2.308 3.878 1.00 0.00 105 GLU A O 20
ATOM 33018 N N . LYS A 1 106 ? -15.915 -0.731 2.924 1.00 0.00 106 LYS A N 20
ATOM 33019 C CA . LYS A 1 106 ? -15.557 -1.068 1.556 1.00 0.00 106 LYS A CA 20
ATOM 33020 C C . LYS A 1 106 ? -16.090 0.013 0.619 1.00 0.00 106 LYS A C 20
ATOM 33021 O O . LYS A 1 106 ? -17.269 -0.082 0.217 1.00 0.00 106 LYS A O 20
#

CATH classification: 3.40.50.2300

Radius of gyration: 12.19 Å; Cα contacts (8 Å, |Δi|>4): 224; chains: 1; bounding box: 35×28×18 Å

InterPro domains:
  IPR003353 Phosphotransferase system, fructose-specific IIB subunit [TIGR00829] (6-90)
  IPR003353 Phosphotransferase system, fructose-specific IIB subunit [cd05569] (5-101)
  IPR003501 Phosphotransferase system, EIIB component, type 2/3 [PF02302] (7-97)
  IPR013011 Phosphotransferase system, EIIB component, type 2 [PS51099] (5-101)
  IPR036095 PTS system IIB component-like superfamily [SSF52794] (4-100)
  IPR050864 Bacterial PTS System Sugar Transport Components [PTHR30505] (2-101)

Nearest PDB structures (foldseek):
  2m1z-assembly1_A  TM=9.760E-01  e=3.471E-19  Listeria monocytogenes EGD-e
  2r48-assembly1_A  TM=9.482E-01  e=1.457E-11  Bacillus subtilis subsp. subtilis str. 168
  2kyr-assembly1_A  TM=8.989E-01  e=2.285E-11  Escherichia coli K-12
  5dle-assembly1_D  TM=9.315E-01  e=7.751E-11  Borreliella burgdorferi B31
  4tn5-assembly1_B  TM=9.220E-01  e=1.528E-07  Escherichia coli K-12

Solvent-accessible surface area: 6064 Å² total; per-residue (Å²): 199,93,90,76,3,0,0,0,0,0,4,51,140,32,63,76,76,0,95,104,0,3,83,24,0,102,152,9,0,155,176,103,21,19,84,33,84,9,0,15,0,28,32,94,44,44,112,65,105,2,52,94,135,9,1,118,83,1,55,0,0,0,25,0,37,95,40,151,10,150,7,92,118,69,0,116,81,59,49,53,22,141,31,84,3,55,25,0,61,167,51,4,93,128,6,1,66,30,0,50,39,84,51,102,127,242

Foldseek 3Di:
DAAQEEEEEEEAPPLVLRVLLQCLLCVLSVVVNHHYQYWYYYPVDTDSDDDLVSLVRHQEYEYQYHDDDDVCVSCVVGHYDYDHSNCSNVCSVVRVQVRVVVVPRD

Secondary structure (DSSP, 8-state):
---EEEEEEE-SS-HHHHHHHHHHHHHHHHHHT-EEEEEEEETTEESS---HHHHHH-SEEEEEESS--STHHHHBTBEEEEE-TTHHHH-HHHHHHHHHHHHT--